Protein 6R29 (pdb70)

Solvent-accessible surface area: 60744 Å² total; per-residue (Å²): 146,23,40,46,21,1,81,120,61,17,41,47,36,50,65,83,5,16,56,159,14,42,17,27,10,9,177,59,142,102,61,91,80,12,52,82,135,109,12,90,22,95,10,62,113,39,99,78,156,79,82,8,120,52,14,14,59,64,5,116,80,5,0,30,150,65,16,0,1,10,0,46,60,0,84,55,88,103,11,25,79,28,0,12,56,92,3,18,64,201,72,96,87,40,79,74,53,63,19,97,42,19,10,51,33,0,13,10,0,41,3,1,4,45,20,1,40,106,65,14,108,75,61,68,4,18,4,1,8,8,3,9,0,2,0,4,0,0,6,1,0,0,20,26,0,0,102,78,38,9,53,19,0,1,0,0,2,18,35,18,1,0,2,0,0,0,10,15,20,8,54,10,74,51,50,64,0,0,10,27,10,22,19,18,39,79,120,97,53,55,106,7,5,17,19,20,32,18,6,36,31,26,107,23,70,27,129,10,115,111,31,152,53,83,2,74,2,18,5,12,9,7,2,15,16,46,10,1,8,3,0,2,0,14,0,15,0,0,0,50,0,21,106,90,67,1,0,57,48,20,101,54,108,99,2,0,0,0,0,0,3,6,1,19,7,10,4,2,16,0,23,3,4,4,8,11,10,5,4,3,18,81,3,99,4,4,54,5,0,3,2,0,5,0,0,6,9,10,29,6,16,20,6,7,39,37,114,30,5,42,14,14,105,20,1,0,11,11,0,65,24,12,15,0,0,0,0,0,0,8,2,38,34,7,42,14,0,10,49,0,0,80,9,0,0,40,0,0,26,54,50,39,20,9,0,0,0,0,0,14,1,4,5,63,71,5,29,22,26,76,22,34,18,15,18,27,26,6,140,19,13,60,30,0,110,111,56,142,20,6,46,100,26,12,16,81,38,0,57,68,140,64,25,17,52,117,148,99,11,57,72,54,24,157,87,36,61,39,86,3,63,130,22,10,60,82,9,132,140,110,161,116,96,85,55,119,44,14,127,52,1,72,74,72,30,137,86,68,103,108,48,78,4,38,14,94,122,66,38,0,46,79,0,0,56,6,1,31,54,44,66,189,73,27,40,12,3,85,134,5,89,73,43,0,78,87,4,105,84,4,1,100,130,7,127,0,40,8,8,0,0,7,0,0,0,0,0,0,2,0,19,90,28,42,29,0,0,0,0,0,16,6,0,20,3,0,14,38,30,18,4,4,3,10,5,21,4,67,168,88,32,110,108,16,27,1,4,67,75,2,16,61,52,114,117,52,69,109,29,63,10,67,3,6,10,4,16,3,0,36,0,15,31,0,1,0,0,0,0,2,0,0,1,28,11,4,63,109,2,3,1,0,2,11,1,27,18,2,7,27,6,6,21,0,5,5,0,1,2,4,2,6,0,2,0,21,2,7,40,53,29,67,5,10,0,0,0,1,0,2,12,1,2,43,12,64,1,2,2,27,1,2,0,20,1,7,8,4,15,22,10,58,1,8,6,4,0,28,0,0,20,3,0,28,0,6,8,0,0,2,0,0,4,48,14,10,74,15,69,23,35,19,7,1,0,0,3,10,13,9,64,4,11,146,56,168,67,2,41,4,77,36,137,45,0,29,140,25,111,20,72,15,1,27,14,6,71,78,16,87,97,45,112,28,62,57,85,104,0,47,32,0,0,0,0,10,4,30,2,14,29,51,0,24,64,47,7,75,179,77,114,48,83,47,0,0,0,0,7,0,0,18,4,5,46,44,15,135,192,81,0,17,74,4,7,97,114,7,93,63,26,161,68,43,29,3,0,6,8,8,0,19,22,7,1,6,29,24,30,5,8,42,54,0,43,130,57,12,71,142,35,0,109,58,19,132,100,11,20,10,71,42,1,3,0,6,6,2,10,30,66,91,20,22,54,47,11,14,87,86,5,16,66,82,0,10,83,132,91,60,54,113,60,26,20,42,44,0,84,58,31,17,44,49,38,66,67,83,6,16,56,158,14,41,18,27,10,10,175,54,141,221,148,110,86,46,42,52,18,76,146,235,3,38,88,112,65,3,159,36,127,130,128,69,31,88,4,100,71,16,16,59,69,6,112,84,8,0,27,146,66,18,0,1,9,1,46,64,0,85,56,74,91,11,26,128,32,0,34,112,93,4,42,70,203,90,101,92,39,80,70,63,62,15,92,39,16,12,53,44,0,15,11,0,39,3,1,3,42,18,0,38,106,63,16,107,76,63,70,4,18,4,2,8,9,4,8,0,4,0,4,0,0,7,2,0,0,9,26,0,0,110,76,33,10,53,20,0,1,0,1,2,16,37,20,1,0,3,0,0,0,9,21,19,8,54,11,74,52,48,66,0,1,8,26,10,33,24,13,45,65,106,96,58,53,109,8,5,18,18,20,33,18,6,36,29,24,104,22,69,27,123,11,137,94,34,156,62,72,3,76,2,20,6,13,7,8,2,14,17,46,12,0,8,2,0,1,0,14,0,12,0,0,0,51,0,24,107,87,67,4,0,56,53,21,100,53,108,96,2,0,0,0,0,0,3,5,1,18,6,9,3,2,16,0,23,2,3,3,8,12,9,5,5,3,17,82,4,99,5,4,53,5,0,4,2,0,4,0,0,7,9,11,28,6,17,19,7,7,36,37,112,30,5,42,13,14,104,19,2,0,12,11,0,63,24,14,16,0,0,0,0,0,0,8,3,37,36,7,37,15,0,11,64,0,0,73,10,0,0,42,0,0,26,54,50,40,22,9,0,0,0,1,0,14,1,3,5,66,71,4,30,24,25,76,24,33,19,16,18,27,26,6,141,17,12,58,29,0,109,111,55,134,19,6,41,98,21,11,12,79,41,0,58,70,128,65,26,26,48,110,148,101,12,69,60,48,36,141,97,47,69,38,109,5,63,110,24,10,73,97,6,119,155,98,86,139,90,93,73,115,45,13,126,53,2,73,74,73,29,134,90,55,133,88,66,74,6,34,15,92,122,66,41,0,48,78,0,0,54,7,1,54,54,41,65,190,74,28,40,13,2,87,132,5,92,73,44,0,86,87,4,103,81,4,2,80,129,7,126,0,40,7,8,0,0,6,1,0,0,0,0,0,2,0,20,90,26,41,29,0,0,0,0,0,16,5,0,21,4,0,14,40,33,20,4,4,4,11,5,21,4,66,168,87,32,112,111,15,31,1,2,72,74,1,7,60,51,116,116,52,68,110,28,62,9,69,12,8,9,4,16,2,2,35,1,15,31,0,1,0,0,0,0,2,0,0,0,28,11,5,64,108,2,2,1,0,2,10,2,27,15,2,6,28,6,6,23,0,5,5,0,1,2,4,1,6,1,3,1,22,3,7,40,55,28,66,4,10,0,0,0,0,0,2,11,1,2,45,12,67,1,2,3,24,1,1,1,20,1,9,8,4,16,23,10,58,1,9,6,5,0,27,0,0,20,3,0,26,0,6,6,0,0,2,1,0,4,47,14,9,71,13,63,27,30,18,6,1,0,0,3,10,12,8,64,6,11,144,55,167,66,2,41,4,78,27,140,32,0,29,143,26,131,22,73,14,2,13,18,5,84,77,17,84,75,39,185,28,62,58,87,105,0,61,33,0,0,0,0,10,3,31,2,15,28,50,0,25,61,45,6,70,178,77,124,48,90,48,0,0,0,0,7,0,0,17,3,5,46,41,14,132,173,73,0,18,84,3,9,96,112,8,91,78,31,93,68,44,29,3,0,6,8,8,0,18,21,8,1,5,29,25,30,6,8,41,59,0,41,78,60,10,69,142,36,0,110,58,18,132,91,12,20,10,70,42,1,3,0,6,6,3,11,31,69,76,23,24,54,48,10,14,85,89,5,18,66,81,0,10,72

CATH classification: 1.10.287.1150 (+3 more: 3.40.50.970, 3.40.50.12470, 3.40.50.11610)

Sequence (1702 aa):
DKNARVIELIAAYRNRGHLMADIDPLRLDLTLWDLDREFKVDGFAGVQRKKLRDILSVLRDAYCRHVGVEYTHILEPEQQRWIQERRVETKHDKPTVAEQQKYILSKLNAAEAFETFLQTKYVGQKRFSLEGAETVIPMMDAVIDQCAEHGLDEVVIAMPHRGRLNVLANIVGKPYSQIFSEFEGNLNPSQAHGSGDVKYHLGATGTYIQMFGDNDIEVSLTANPSHLEAVDPVLEGLLVRAKQDLLDTGEEGSDNRFSVVPLMLHGDAAFAGQGVVAETLNLALLRGYRTGGTIHIVVNNQIGFTTAPTTDSRSSEYCTDVAKMIGAPIFHVNGDDPEACAWVARLAVDFRQAFKKDVVVIDMLCYRRRRGHNEGDDPSMTQPYMYDVIDTKRGSRKAYTEALIGRGDISMKEAEDALRDYQGQLERVFNEVRELEKHEIEPSESVEADQQIPSKLATAVDKAMLQRIGDAHLALPEGFTVHPRVRPVLEKRREMAYEGRIDWAFAELLALGSLIAEGKLVRLSGQDTQRGTFTQRHAVIVDRKTGEEFTPLQQLLATNPDGTPTGGKFLVYNSALSSEFAAVGFEYGYSSVGNPDAMVLWEAQFGDFVNGAQSIIDEFISSGEAKWGQLSDVVLLLPHGHEGQGPDHTSGRIERFLQLWAEGSSMTIAMPSTPANYFHLLRRHGKDGIQRPLIVFTPKSMLRNKAAVSDIRDFTESKFRSVLEEPMYTDGEGDRNKVTRLLLTSGKIYYELAARKAKENREDVAIVRIEQLAPLPRRRLAETLDRYPNVKEKFWVQEEPANQGAWPSFGLTLPEILPDHFTGLKRISRRAMSAPSSGSSSKVHAVEQQEILDTAFGGDSIEDKNARVIELIAAYRNRGHLMADIDPLRLDLDVNSHGLTLWDLDREFKVDVQRKKLRDILSVLRDAYCRHVGVEYTHILEPEQQRWIQERVETKHDKPTVAEQKYILSKLNAAEAFETFLQTKYVGQKRFSLEGAETTVIPMMDAVIDQCAEHGLDEVVIAMPHRGRLNVLANIVGKPYSQIFSEFEGNLNPSQAHGSGDVKYHLGATTGTYIQMFGDNDIEVSSLTANPSHLEAVDPVLEGLVRAKQDLLDTGEEGSDNRFSVVPLMLHGDAAFAGQGVVAETLNLALLRGYRTGGTIHIVVNNQIGFTTAPTTDSRSSEYCTDVAKMIGAPIFHVNGDDPEACAWVARLAVDFRQAFKKDVVVIDMLCYRRRGHNEGDDPSMTQPYMYDVIDTKRGSRKAYTEALIGRGDISMKEAEDALRDYQGQLERVFNEVRELEKHEIEPSESVEADQQIPSKLATAVDKAMLQRIGDAHLALPEGFTVHPRVRPVLEKRREMAYEGRIDWAFAELLALGSLIAEGKLLVRLSGQDTQRGTFTQRHAVIVDRKTGEEFTPLQLLATNPDGTPTGGKFLVYNSALSSEFAAVGFEYGYSSVGNPDAMVLWEAQFGDFVNGAQSIIDEFISSGEAKWGQLSDVVLLLPHGHEGQGPDHTSGRIERFLQLWAEGSSMTIAMPSTPANYFHLLRRHGKDGIQRPLIVFTPKSMLRNKAAVSDIRDFTESKFRSVLEEPMYTDGEGDRNKVTRLLLTSGKIYYELAARKAKENREDVAIVRIEQLAPLPRRRLAETLDRYPNVKEKFWVQEEPANQGAWPSFGLTLPEILPDHFTGLKRISRRAMSAPSSGSSSKVHAVVEQQEILDTAFG

B-factor: mean 33.06, std 13.38, range [15.38, 118.83]

Organism: Mycolicibacterium smegmatis (strain ATCC 700084 / mc(2)155) (NCBI:txid246196)

Foldseek 3Di:
DVLVVVVVVLVCLQAPLLVQAPAAPLPPDPDPVQQQPWYWDQDLVGIDTHGNVLSVVLSCQLDHYFKHWHFPLFPDPVLSSLSCNQRSDDHDDDDLVRLVVLLLQLLLLVLVVVLCCVVPVPDWQQHQFFQSLVRLLVVLLQLLLQVVVFAEEEEEEARHCQVVCVVRPFNDDLLVVLCLSVVFDDCVCQAFQADHPSQFKHKDKAQHPPDGGIYIYIYHGFDNPFPLLVLLLLLLLVLLCVVVLEPLNRPYPQLRYAYEYEHELLRLAADPVNLVSLVQCPPSQGHSLEYEYEYSYQQDDQLDGVVVRHDDPGSCPSNCVNSAMEMRGHSLDSVRSSSVSSVQSVSSRVRSYYYYYYNHTHRQDHSTSVDHRCVRVVPSNVSSVPDDGSSVVSVVVCCVVVSDPPVRSVVSSVVSSVVSVVSSVVSVPDDGDDDDRHDFCQVVDDFDPPDDLFDDLVLLLLLLVLLVPDDPPFAFDVVCVVLSVVSNVCSNFFQAFQQSLVLSLVLVVLLQQAEEEEEEAVFCCALLSRHVCWTARPPPRDIDGSSQVSQADPVGHGNNYGYHYYHDDPAQQSQVSSQQSNCLSPVLHATEYEYSALLCNVSNVCCVQTPQLPVCSHHVRFGLYEYEHAADQQFQALSRHHNQQVVVVVSDDSLQEWEFEAAASLLVSQVSSSSNPRSGGHYYYYHYYRVSSPPSVRITGSCSRRPHHHDQKDWDCCVVPNVQDLQLAAEEEEEEYDVVVVLVVLCVVVVPSNYIYMYRGTLPPGPLVSVVVVQVSRVNHNAYEYADAWACSTDSNVPCVPVVCVSPVVRCDRYYYQYAHHDPGRDDNGSVVSVVSSVSSSVVSVD/DDLLVLQLVLLQVVLVCLLAPLLVQAPAAPLCPDPPDCNSPDDPVQQQPWHDDPVDTHGNVLSVVLSCQLDHYFKHWHFPLFPDVVLSVLSCVVRSDDDDDDDLVVLVVLLLQLLLLVLVVVLCCVVPVPDWQQHQFFQSLVRLLVVLLQLLLQVVVFAEEEEEEARHCQVVCVVRPFNDDLLVVLCLSVVFDDCVQQAFPADHPSQFKHKDKAQHPVDHGIYIYIYHGFDNPFPLLLLLLLLLLVLLCVVVLEPLNRPHPQLRYAYEYEHELLRLAADPVNLVSLVQCPPSQGHSLEYEYEYSYQQDDQLDGVVVRHDDPGSCPSNCVNSAMEMRGHSLDSVRSSVVSSVQSVSSRVRSYYYYYYNHTHRQDHSTSVDHRCVRVVPSNVSSVVDDTSSVVSVVVCCVVVSDPPVRSVVSSVVSSVVSVVSSVVSVPDDGDDDDRHDFCQPVADFDPDDFLFDDLVLLLLLLVLLVPDDPPFAFDVVCVVLSVVSNVCSNFFQAFQQSLVLSLVLVCLLQQAEEAEEEAVFCCALLSRHVCWTARPPPRDIDGSSQVSQADPVGHGNNYGYHYYHDDPAQQSVVSSQQSNCLSPVLHHTEYEYSALLPNVSNVCCVQTPQLPVCSHHVRFALYEYEHAADQQFQALSRHHNQQVVVVVSDDSLQEWEFEAAASLLVSQVSSSSNPRSGRHYYYYHYYRVSSVPSVRIGGSCSRRPHHRDQKDWPCCVVPNVQDLQLAAEEEEEEYDVVVVLVVLCVVVVPSNYIYMYRGTLPPGPLVSVVVVQVSRVNHNAYEYADAWACSTDSNVPCVPVVCVSPVVRCDRYYYQYQHHDPGRDDNGSVVSVVSSVSSSVVSVD

Radius of gyration: 34.38 Å; Cα contacts (8 Å, |Δi|>4): 3749; chains: 2; bounding box: 89×108×80 Å

Secondary structure (DSSP, 8-state):
-HHHHHHHHHHHHHHHGGGG----TT-----GGGGGSEEEEEEBTEEEEEEHHHHHHHHHHHHSSSEEEE-TT-S-HHHHHHHHHHHSSPPPPPPHHHHHHHHHHHHHHHHHHHHHHHH-TTS-----TT-TTHHHHHHHHHHHHHHTT-SEEEEE--STTHHHHIIIII---HHHHHHHHHT---TTTT-SS---GGG--EEEEEE-SSSS-EEEEEE----SSTTTHHHHHHHHHHHHHHHHT-STTSSS----EEEEEEEEHHHHHH-HHHHHHHTTTT-TTT--S--EEEEEE-S-BTTB-HHHH-SSSSTTGGGGGGT--EEEEETT-HHHHHHHHHHHHHHHHHH-S-EEEEEE---SS-SSTT--GGGT-HHHHHHHTTPPPHHHHHHHHHHHHTSS-HHHHHHHHHHHHHHHHHHHHHHHTSPP---------GGGS-PPTT------HHHHHHHHHHTT-PPTT----TTTHHHHHHHHHHHHH--B-HHHHHHHHHHHHHHTT-EEEEEETTTTT-TTS---SSEE-TTT--EE-GGGGGGB-TTS-B-S-EEEEEEPPS-SHHHHHHHHHHHHH-TTSEEEEE-SSGGGGGGGHHHIIIIITTHHHHH------EEEEE---SSS-TTSS---HHHHHHH--TT--EEE---SHHHHHHHHHHHHHS-----EEEEE-SGGGG-TTS-B-HHHHHS----SEE--HHHHTSS--GGG--EEEEE-STHHHHHHHHHHHHT-TTEEEEEESEEES--HHHHHHHHTT-TT--EEEEEEEEETTSTTHHHHHHHHHHH-HHHHTT-EEEEEPP-SSSS-S-HHHHHHHHHHHHHHHT-/--HHHHHHHHHHHHHHHHHHHGGGG----TT--------TT--GGGTT-EEEE--EEEEHHHHHHHHHHHHSSSEEEE-TT-S-HHHHHHHHHHHSSPPPPPPHHHHHHHHHHHHHHHHHHHHHHHH-TTS-----TT-TTHHHHHHHHHHHHHHTT-SEEEEE--STTHHHHIIIII---HHHHHHHHHT---TTTT-SS---GGG--EEEEEE-SSSS-EEEEEE----SSTTTHHHHHHHHHHHHHHHHTBSTTSSB----EEEEEEEEHHHHHH-HHHHHHHTTTT-TTT--S-PEEEEEE-S-BTTB-HHHH-SSSSTTGGGGGGT--EEEEETT-HHHHHHHHHHHHHHHHHH-S-EEEEEE---SS-SSTT--GGGT-HHHHHHHTTPPPHHHHHHHHHHHHTS--HHHHHHHHHHHHHHHHHHHHHHHTSPPPPP------GGGS---S-------HHHHHHHHHHTT-PPTT----TTTHHHHHHHHHHHHH--B-HHHHHHHHHHHHHHTT-EEEEEETTTTT-TTS---SSEE-TTT--EE-GGGGGGB-TTS-B-S-EEEEEEPPS-SHHHHHHHHHHHHH-TTSEEEEE-SSGGGGGGGHHHIIIIITTHHHHH------EEEEE---SSS-TTSS---HHHHHHH--TT--EEE---SHHHHHHHHHHHHHS-----EEEEE-SGGGG-TTS-B-HHHHHS----SEE--HHHHTSS--GGG--EEEEE-STHHHHHHHHHHHTT-TTEEEEEESEEES--HHHHHHHHTT-TT--EEEEEEEEETTSTTHHHHHHHHHHHSHHHHTT-EEEEEPP-SSSS-S-HHHHHHHHHHHHHHHT-

Structure (mmCIF, N/CA/C/O backbone):
data_6R29
#
_entry.id   6R29
#
_cell.length_a   86.470
_cell.length_b   108.170
_cell.length_c   120.540
_cell.angle_alpha   90.00
_cell.angle_beta   103.78
_cell.angle_gamma   90.00
#
_symmetry.space_group_name_H-M   'P 1 21 1'
#
loop_
_entity.id
_entity.type
_entity.pdbx_description
1 polymer 'Multifunctional 2-oxoglutarate metabolism enzyme'
2 non-polymer '(4~{S})-4-[(2~{R})-3-[(4-azanyl-2-methyl-pyrimidin-5-yl)methyl]-4-methyl-5-[2-[oxidanyl(phosphonooxy)phosphoryl]oxyethyl]-2~{H}-1,3-thiazol-2-yl]-4-oxidanyl-4-phosphono-butanoic acid'
3 non-polymer 'MAGNESIUM ION'
4 non-polymer (4S)-2-METHYL-2,4-PENTANEDIOL
5 water water
#
loop_
_atom_site.group_PDB
_atom_site.id
_atom_site.type_symbol
_atom_site.label_atom_id
_atom_site.label_alt_id
_atom_site.label_comp_id
_atom_site.label_asym_id
_atom_site.label_entity_id
_atom_site.label_seq_id
_atom_site.pdbx_PDB_ins_code
_atom_site.Cartn_x
_atom_site.Cartn_y
_atom_site.Cartn_z
_atom_site.occupancy
_atom_site.B_iso_or_equiv
_atom_site.auth_seq_id
_atom_site.auth_comp_id
_atom_site.auth_asym_id
_atom_site.auth_atom_id
_atom_site.pdbx_PDB_model_num
ATOM 1 N N . ASP A 1 6 ? 49.849 -29.067 19.267 1.00 75.94 365 ASP A N 1
ATOM 2 C CA . ASP A 1 6 ? 51.152 -29.268 19.895 1.00 75.71 365 ASP A CA 1
ATOM 3 C C . ASP A 1 6 ? 52.006 -27.989 19.714 1.00 78.45 365 ASP A C 1
ATOM 4 O O . ASP A 1 6 ? 51.744 -26.998 20.405 1.00 78.63 365 ASP A O 1
ATOM 9 N N . LYS A 1 7 ? 52.998 -27.995 18.799 1.00 72.36 366 LYS A N 1
ATOM 10 C CA . LYS A 1 7 ? 53.814 -26.821 18.517 1.00 70.49 366 LYS A CA 1
ATOM 11 C C . LYS A 1 7 ? 52.998 -25.849 17.662 1.00 70.78 366 LYS A C 1
ATOM 12 O O . LYS A 1 7 ? 53.202 -24.635 17.770 1.00 69.38 366 LYS A O 1
ATOM 14 N N . ASN A 1 8 ? 52.026 -26.380 16.864 1.00 64.76 367 ASN A N 1
ATOM 15 C CA . ASN A 1 8 ? 51.133 -25.578 16.021 1.00 63.51 367 ASN A CA 1
ATOM 16 C C . ASN A 1 8 ? 50.147 -24.802 16.888 1.00 64.74 367 ASN A C 1
ATOM 17 O O . ASN A 1 8 ? 49.654 -23.749 16.464 1.00 64.88 367 ASN A O 1
ATOM 22 N N . ALA A 1 9 ? 49.860 -25.325 18.102 1.00 57.80 368 ALA A N 1
ATOM 23 C CA . ALA A 1 9 ? 48.967 -24.676 19.068 1.00 55.40 368 ALA A CA 1
ATOM 24 C C . ALA A 1 9 ? 49.632 -23.413 19.596 1.00 53.24 368 ALA A C 1
ATOM 25 O O . ALA A 1 9 ? 48.965 -22.398 19.734 1.00 52.77 368 ALA A O 1
ATOM 27 N N . ARG A 1 10 ? 50.960 -23.469 19.854 1.00 46.24 369 ARG A N 1
ATOM 28 C CA . ARG A 1 10 ? 51.732 -22.309 20.282 1.00 45.73 369 ARG A CA 1
ATOM 29 C C . ARG A 1 10 ? 51.736 -21.254 19.160 1.00 47.51 369 ARG A C 1
ATOM 30 O O . ARG A 1 10 ? 51.576 -20.076 19.457 1.00 45.67 369 ARG A O 1
ATOM 32 N N . VAL A 1 11 ? 51.821 -21.690 17.869 1.00 41.94 370 VAL A N 1
ATOM 33 C CA . VAL A 1 11 ? 51.865 -20.784 16.696 1.00 38.76 370 VAL A CA 1
ATOM 34 C C . VAL A 1 11 ? 50.550 -20.010 16.466 1.00 40.64 370 VAL A C 1
ATOM 35 O O . VAL A 1 11 ? 50.616 -18.806 16.243 1.00 36.91 370 VAL A O 1
ATOM 39 N N . ILE A 1 12 ? 49.379 -20.672 16.453 1.00 38.24 371 ILE A N 1
ATOM 40 C CA . ILE A 1 12 ? 48.104 -19.986 16.210 1.00 39.64 371 ILE A CA 1
ATOM 41 C C . ILE A 1 12 ? 47.850 -18.946 17.333 1.00 41.97 371 ILE A C 1
ATOM 42 O O . ILE A 1 12 ? 47.423 -17.824 17.033 1.00 39.64 371 ILE A O 1
ATOM 47 N N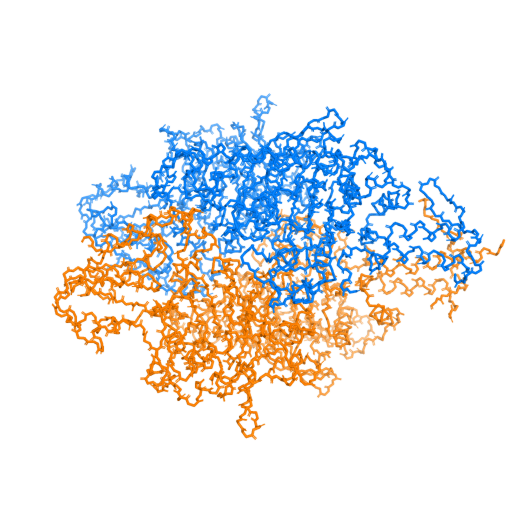 . GLU A 1 13 ? 48.174 -19.288 18.593 1.00 40.05 372 GLU A N 1
ATOM 48 C CA . GLU A 1 13 ? 47.972 -18.328 19.686 1.00 40.14 372 GLU A CA 1
ATOM 49 C C . GLU A 1 13 ? 49.041 -17.210 19.628 1.00 39.85 372 GLU A C 1
ATOM 50 O O . GLU A 1 13 ? 48.722 -16.070 19.978 1.00 37.87 372 GLU A O 1
ATOM 56 N N . LEU A 1 14 ? 50.255 -17.506 19.108 1.00 35.14 373 LEU A N 1
ATOM 57 C CA . LEU A 1 14 ? 51.309 -16.499 18.931 1.00 35.30 373 LEU A CA 1
ATOM 58 C C . LEU A 1 14 ? 50.894 -15.496 17.838 1.00 33.02 373 LEU A C 1
ATOM 59 O O . LEU A 1 14 ? 51.048 -14.285 18.041 1.00 30.57 373 LEU A O 1
ATOM 64 N N . ILE A 1 15 ? 50.312 -15.986 16.716 1.00 26.89 374 ILE A N 1
ATOM 65 C CA . ILE A 1 15 ? 49.807 -15.079 15.645 1.00 25.18 374 ILE A CA 1
ATOM 66 C C . ILE A 1 15 ? 48.734 -14.153 16.225 1.00 27.94 374 ILE A C 1
ATOM 67 O O . ILE A 1 15 ? 48.768 -12.938 15.996 1.00 26.52 374 ILE A O 1
ATOM 72 N N . ALA A 1 16 ? 47.786 -14.724 17.002 1.00 28.47 375 ALA A N 1
ATOM 73 C CA . ALA A 1 16 ? 46.722 -13.927 17.626 1.00 29.51 375 ALA A CA 1
ATOM 74 C C . ALA A 1 16 ? 47.302 -12.903 18.599 1.00 30.40 375 ALA A C 1
ATOM 75 O O . ALA A 1 16 ? 46.829 -11.769 18.603 1.00 28.87 375 ALA A O 1
ATOM 77 N N . ALA A 1 17 ? 48.369 -13.260 19.348 1.00 29.23 376 ALA A N 1
ATOM 78 C CA . ALA A 1 17 ? 48.996 -12.336 20.310 1.00 29.03 376 ALA A CA 1
ATOM 79 C C . ALA A 1 17 ? 49.591 -11.109 19.610 1.00 31.25 376 ALA A C 1
ATOM 80 O O . ALA A 1 17 ? 49.417 -9.985 20.082 1.00 29.13 376 ALA A O 1
ATOM 82 N N . TYR A 1 18 ? 50.281 -11.322 18.483 1.00 26.53 377 TYR A N 1
ATOM 83 C CA . TYR A 1 18 ? 50.824 -10.179 17.733 1.00 25.93 377 TYR A CA 1
ATOM 84 C C . TYR A 1 18 ? 49.724 -9.333 17.139 1.00 27.26 377 TYR A C 1
ATOM 85 O O . TYR A 1 18 ? 49.782 -8.101 17.210 1.00 25.07 377 TYR A O 1
ATOM 94 N N . ARG A 1 19 ? 48.695 -9.967 16.578 1.00 23.39 378 ARG A N 1
ATOM 95 C CA . ARG A 1 19 ? 47.603 -9.189 15.966 1.00 23.66 378 ARG A CA 1
ATOM 96 C C . ARG A 1 19 ? 46.821 -8.342 16.996 1.00 27.14 378 ARG A C 1
ATOM 97 O O . ARG A 1 19 ? 46.493 -7.183 16.735 1.00 26.59 378 ARG A O 1
ATOM 105 N N . ASN A 1 20 ? 46.555 -8.924 18.178 1.00 24.39 379 ASN A N 1
ATOM 106 C CA . ASN A 1 20 ? 45.772 -8.289 19.237 1.00 23.98 379 ASN A CA 1
ATOM 107 C C . ASN A 1 20 ? 46.586 -7.304 20.079 1.00 27.72 379 ASN A C 1
ATOM 108 O O . ASN A 1 20 ? 46.031 -6.290 20.532 1.00 28.19 379 ASN A O 1
ATOM 113 N N . ARG A 1 21 ? 47.854 -7.644 20.387 1.00 24.50 380 ARG A N 1
ATOM 114 C CA . ARG A 1 21 ? 48.631 -6.847 21.349 1.00 25.18 380 ARG A CA 1
ATOM 115 C C . ARG A 1 21 ? 50.016 -6.418 20.886 1.00 26.64 380 ARG A C 1
ATOM 116 O O . ARG A 1 21 ? 50.727 -5.780 21.669 1.00 24.88 380 ARG A O 1
ATOM 124 N N . GLY A 1 22 ? 50.392 -6.723 19.645 1.00 23.65 381 GLY A N 1
ATOM 125 C CA . GLY A 1 22 ? 51.692 -6.310 19.131 1.00 23.84 381 GLY A CA 1
ATOM 126 C C . GLY A 1 22 ? 51.891 -4.798 19.216 1.00 24.03 381 GLY A C 1
ATOM 127 O O . GLY A 1 22 ? 53.005 -4.330 19.489 1.00 24.17 381 GLY A O 1
ATOM 128 N N . HIS A 1 23 ? 50.796 -4.024 19.051 1.00 21.45 382 HIS A N 1
ATOM 129 C CA . HIS A 1 23 ? 50.876 -2.554 19.087 1.00 21.27 382 HIS A CA 1
ATOM 130 C C . HIS A 1 23 ? 51.432 -2.037 20.414 1.00 25.67 382 HIS A C 1
ATOM 131 O O . HIS A 1 23 ? 52.059 -0.972 20.436 1.00 25.59 382 HIS A O 1
ATOM 138 N N . LEU A 1 24 ? 51.254 -2.792 21.511 1.00 24.96 383 LEU A N 1
ATOM 139 C CA . LEU A 1 24 ? 51.762 -2.374 22.836 1.00 25.67 383 LEU A CA 1
ATOM 140 C C . LEU A 1 24 ? 53.300 -2.401 22.906 1.00 29.03 383 LEU A C 1
ATOM 141 O O . LEU A 1 24 ? 53.890 -1.764 23.788 1.00 28.79 383 LEU A O 1
ATOM 146 N N . MET A 1 25 ? 53.947 -3.131 21.986 1.00 27.54 384 MET A N 1
ATOM 147 C CA . MET A 1 25 ? 55.405 -3.235 21.946 1.00 30.05 384 MET A CA 1
ATOM 148 C C . MET A 1 25 ? 55.991 -2.550 20.710 1.00 30.75 384 MET A C 1
ATOM 149 O O . MET A 1 25 ? 57.200 -2.584 20.534 1.00 31.96 384 MET A O 1
ATOM 154 N N . ALA A 1 26 ? 55.153 -1.933 19.844 1.00 25.26 385 ALA A N 1
ATOM 155 C CA . ALA A 1 26 ? 55.669 -1.334 18.606 1.00 24.35 385 ALA A CA 1
ATOM 156 C C . ALA A 1 26 ? 56.561 -0.119 18.907 1.00 26.79 385 ALA A C 1
ATOM 157 O O . ALA A 1 26 ? 56.314 0.597 19.874 1.00 25.03 385 ALA A O 1
ATOM 159 N N . ASP A 1 27 ? 57.568 0.109 18.051 1.00 23.81 386 ASP A N 1
ATOM 160 C CA . ASP A 1 27 ? 58.515 1.216 18.151 1.00 24.73 386 ASP A CA 1
ATOM 161 C C . ASP A 1 27 ? 57.891 2.482 17.543 1.00 25.87 386 ASP A C 1
ATOM 162 O O . ASP A 1 27 ? 58.344 2.967 16.512 1.00 25.28 386 ASP A O 1
ATOM 167 N N . ILE A 1 28 ? 56.807 2.967 18.149 1.00 23.92 387 ILE A N 1
ATOM 168 C CA . ILE A 1 28 ? 56.057 4.108 17.623 1.00 23.54 387 ILE A CA 1
ATOM 169 C C . ILE A 1 28 ? 56.484 5.463 18.195 1.00 26.44 387 ILE A C 1
ATOM 170 O O . ILE A 1 28 ? 56.143 6.486 17.597 1.00 25.00 387 ILE A O 1
ATOM 175 N N . ASP A 1 29 ? 57.220 5.486 19.324 1.00 25.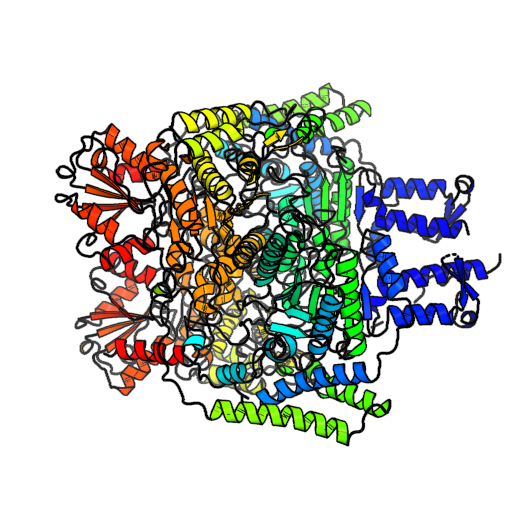16 388 ASP A N 1
ATOM 176 C CA . ASP A 1 29 ? 57.578 6.756 19.971 1.00 25.20 388 ASP A CA 1
ATOM 177 C C . ASP A 1 29 ? 58.952 7.245 19.515 1.00 28.82 388 ASP A C 1
ATOM 178 O O . ASP A 1 29 ? 59.972 6.615 19.850 1.00 29.02 388 ASP A O 1
ATOM 183 N N . PRO A 1 30 ? 59.006 8.395 18.814 1.00 25.05 389 PRO A N 1
ATOM 184 C CA . PRO A 1 30 ? 60.310 8.900 18.334 1.00 25.95 389 PRO A CA 1
ATOM 185 C C . PRO A 1 30 ? 61.231 9.356 19.454 1.00 30.26 389 PRO A C 1
ATOM 186 O O . PRO A 1 30 ? 62.437 9.401 19.237 1.00 30.50 389 PRO A O 1
ATOM 190 N N . LEU A 1 31 ? 60.683 9.649 20.640 1.00 28.39 390 LEU A N 1
ATOM 191 C CA . LEU A 1 31 ? 61.490 10.076 21.797 1.00 31.15 390 LEU A CA 1
ATOM 192 C C . LEU A 1 31 ? 62.045 8.906 22.624 1.00 38.99 390 LEU A C 1
ATOM 193 O O . LEU A 1 31 ? 62.997 9.109 23.376 1.00 36.81 390 LEU A O 1
ATOM 198 N N . ARG A 1 32 ? 61.406 7.715 22.543 1.00 39.42 391 ARG A N 1
ATOM 199 C CA . ARG A 1 32 ? 61.735 6.504 23.322 1.00 41.92 391 ARG A CA 1
ATOM 200 C C . ARG A 1 32 ? 61.847 6.846 24.840 1.00 52.72 391 ARG A C 1
ATOM 201 O O . ARG A 1 32 ? 62.788 6.405 25.511 1.00 53.64 391 ARG A O 1
ATOM 209 N N . LEU A 1 33 ? 60.898 7.663 25.368 1.00 52.55 392 LEU A N 1
ATOM 210 C CA . LEU A 1 33 ? 60.922 8.098 26.777 1.00 53.86 392 LEU A CA 1
ATOM 211 C C . LEU A 1 33 ? 60.532 6.982 27.758 1.00 61.36 392 LEU A C 1
ATOM 212 O O . LEU A 1 33 ? 60.901 7.061 28.936 1.00 61.85 392 LEU A O 1
ATOM 217 N N . ASP A 1 34 ? 59.774 5.969 27.286 1.00 58.94 393 ASP A N 1
ATOM 218 C CA . ASP A 1 34 ? 59.328 4.833 28.098 1.00 90.65 393 ASP A CA 1
ATOM 219 C C . ASP A 1 34 ? 59.873 3.520 27.544 1.00 118.83 393 ASP A C 1
ATOM 220 O O . ASP A 1 34 ? 61.041 3.443 27.173 1.00 82.68 393 ASP A O 1
ATOM 222 N N . LEU A 1 51 ? 56.821 -22.725 20.413 1.00 79.39 410 LEU A N 1
ATOM 223 C CA . LEU A 1 51 ? 57.023 -22.869 21.855 1.00 79.27 410 LEU A CA 1
ATOM 224 C C . LEU A 1 51 ? 58.509 -22.871 22.221 1.00 82.93 410 LEU A C 1
ATOM 225 O O . LEU A 1 51 ? 58.866 -22.329 23.269 1.00 83.00 410 LEU A O 1
ATOM 227 N N . THR A 1 52 ? 59.368 -23.473 21.369 1.00 78.68 411 THR A N 1
ATOM 228 C CA . THR A 1 52 ? 60.819 -23.547 21.581 1.00 78.36 411 THR A CA 1
ATOM 229 C C . THR A 1 52 ? 61.588 -23.013 20.358 1.00 81.48 411 THR A C 1
ATOM 230 O O . THR A 1 52 ? 61.017 -22.894 19.275 1.00 80.75 411 THR A O 1
ATOM 232 N N . LEU A 1 53 ? 62.894 -22.718 20.538 1.00 77.96 412 LEU A N 1
ATOM 233 C CA . LEU A 1 53 ? 63.801 -22.188 19.512 1.00 77.74 412 LEU A CA 1
ATOM 234 C C . LEU A 1 53 ? 64.135 -23.206 18.399 1.00 80.87 412 LEU A C 1
ATOM 235 O O . LEU A 1 53 ? 64.698 -22.814 17.371 1.00 80.73 412 LEU A O 1
ATOM 237 N N . TRP A 1 54 ? 63.811 -24.501 18.608 1.00 76.27 413 TRP A N 1
ATOM 238 C CA . TRP A 1 54 ? 64.053 -25.576 17.636 1.00 75.15 413 TRP A CA 1
ATOM 239 C C . TRP A 1 54 ? 62.944 -25.637 16.561 1.00 76.07 413 TRP A C 1
ATOM 240 O O . TRP A 1 54 ? 63.126 -26.272 15.519 1.00 75.95 413 TRP A O 1
ATOM 242 N N . ASP A 1 55 ? 61.807 -24.970 16.819 1.00 69.80 414 ASP A N 1
ATOM 243 C CA . ASP A 1 55 ? 60.639 -24.951 15.938 1.00 67.87 414 ASP A CA 1
ATOM 244 C C . ASP A 1 55 ? 60.717 -23.877 14.837 1.00 66.49 414 ASP A C 1
ATOM 245 O O . ASP A 1 55 ? 59.824 -23.836 13.989 1.00 65.30 414 ASP A O 1
ATOM 250 N N . LEU A 1 56 ? 61.786 -23.046 14.818 1.00 59.50 415 LEU A N 1
ATOM 251 C CA . LEU A 1 56 ? 61.951 -21.947 13.858 1.00 57.70 415 LEU A CA 1
ATOM 252 C C . LEU A 1 56 ? 62.000 -22.403 12.397 1.00 57.68 415 LEU A C 1
ATOM 253 O O . LEU A 1 56 ? 61.558 -21.653 11.525 1.00 56.17 415 LEU A O 1
ATOM 258 N N . ASP A 1 57 ? 62.520 -23.613 12.121 1.00 51.65 416 ASP A N 1
ATOM 259 C CA . ASP A 1 57 ? 62.586 -24.114 10.750 1.00 50.46 416 ASP A CA 1
ATOM 260 C C . ASP A 1 57 ? 61.455 -25.117 10.462 1.00 49.45 416 ASP A C 1
ATOM 261 O O . ASP A 1 57 ? 61.341 -25.593 9.332 1.00 48.83 416 ASP A O 1
ATOM 266 N N . ARG A 1 58 ? 60.601 -25.398 11.466 1.00 42.77 417 ARG A N 1
ATOM 267 C CA . ARG A 1 58 ? 59.435 -26.264 11.284 1.00 42.08 417 ARG A CA 1
ATOM 268 C C . ARG A 1 58 ? 58.349 -25.509 10.511 1.00 43.55 417 ARG A C 1
ATOM 269 O O . ARG A 1 58 ? 58.160 -24.306 10.727 1.00 40.70 417 ARG A O 1
ATOM 277 N N . GLU A 1 59 ? 57.622 -26.222 9.641 1.00 40.17 418 GLU A N 1
ATOM 278 C CA . GLU A 1 59 ? 56.527 -25.632 8.869 1.00 38.86 418 GLU A CA 1
ATOM 279 C C . GLU A 1 59 ? 55.214 -25.816 9.597 1.00 39.93 418 GLU A C 1
ATOM 280 O O . GLU A 1 59 ? 54.949 -26.896 10.130 1.00 40.38 418 GLU A O 1
ATOM 286 N N . PHE A 1 60 ? 54.374 -24.778 9.583 1.00 34.65 419 PHE A N 1
ATOM 287 C CA . PHE A 1 60 ? 53.055 -24.793 10.212 1.00 33.87 419 PHE A CA 1
ATOM 288 C C . PHE A 1 60 ? 51.987 -24.322 9.229 1.00 36.83 419 PHE A C 1
ATOM 289 O O . PHE A 1 60 ? 52.277 -23.473 8.382 1.00 34.07 419 PHE A O 1
ATOM 297 N N . LYS A 1 61 ? 50.733 -24.803 9.397 1.00 35.94 420 LYS A N 1
ATOM 298 C CA . LYS A 1 61 ? 49.603 -24.363 8.575 1.00 36.86 420 LYS A CA 1
ATOM 299 C C . LYS A 1 61 ? 49.069 -23.043 9.081 1.00 39.56 420 LYS A C 1
ATOM 300 O O . LYS A 1 61 ? 48.800 -22.921 10.278 1.00 40.07 420 LYS A O 1
ATOM 306 N N . VAL A 1 62 ? 48.912 -22.059 8.181 1.00 35.14 421 VAL A N 1
ATOM 307 C CA . VAL A 1 62 ? 48.346 -20.741 8.472 1.00 35.66 421 VAL A CA 1
ATOM 308 C C . VAL A 1 62 ? 47.312 -20.391 7.406 1.00 40.60 421 VAL A C 1
ATOM 309 O O . VAL A 1 62 ? 47.391 -20.878 6.278 1.00 39.52 421 VAL A O 1
ATOM 313 N N . ASP A 1 63 ? 46.413 -19.462 7.727 1.00 38.81 422 ASP A N 1
ATOM 314 C CA . ASP A 1 63 ? 45.410 -19.006 6.774 1.00 38.95 422 ASP A CA 1
ATOM 315 C C . ASP A 1 63 ? 45.992 -17.825 6.000 1.00 43.37 422 ASP A C 1
ATOM 316 O O . ASP A 1 63 ? 45.947 -16.681 6.460 1.00 46.23 422 ASP A O 1
ATOM 321 N N . GLY A 1 64 ? 46.564 -18.126 4.837 1.00 36.59 423 GLY A N 1
ATOM 322 C CA . GLY A 1 64 ? 47.165 -17.131 3.950 1.00 36.11 423 GLY A CA 1
ATOM 323 C C . GLY A 1 64 ? 46.108 -16.284 3.268 1.00 39.78 423 GLY A C 1
ATOM 324 O O . GLY A 1 64 ? 44.914 -16.595 3.346 1.00 40.25 423 GLY A O 1
ATOM 325 N N . PHE A 1 65 ? 46.529 -15.228 2.564 1.00 34.53 424 PHE A N 1
ATOM 326 C CA . PHE A 1 65 ? 45.565 -14.316 1.945 1.00 34.12 424 PHE A CA 1
ATOM 327 C C . PHE A 1 65 ? 45.078 -14.793 0.571 1.00 39.73 424 PHE A C 1
ATOM 328 O O . PHE A 1 65 ? 44.123 -14.225 0.028 1.00 40.28 424 PHE A O 1
ATOM 336 N N . ALA A 1 66 ? 45.682 -15.864 0.054 1.00 34.96 425 ALA A N 1
ATOM 337 C CA . ALA A 1 66 ? 45.253 -16.482 -1.203 1.00 35.75 425 ALA A CA 1
ATOM 338 C C . ALA A 1 66 ? 45.041 -17.986 -0.983 1.00 41.22 425 ALA A C 1
ATOM 339 O O . ALA A 1 66 ? 45.097 -18.760 -1.940 1.00 41.58 425 ALA A O 1
ATOM 341 N N . GLY A 1 67 ? 44.756 -18.371 0.269 1.00 37.43 426 GLY A N 1
ATOM 342 C CA . GLY A 1 67 ? 44.498 -19.754 0.658 1.00 38.34 426 GLY A CA 1
ATOM 343 C C . GLY A 1 67 ? 45.422 -20.272 1.745 1.00 44.26 426 GLY A C 1
ATOM 344 O O . GLY A 1 67 ? 46.418 -19.618 2.073 1.00 44.18 426 GLY A O 1
ATOM 345 N N . VAL A 1 68 ? 45.090 -21.457 2.317 1.00 41.10 427 VAL A N 1
ATOM 346 C CA . VAL A 1 68 ? 45.886 -22.122 3.371 1.00 41.03 427 VAL A CA 1
ATOM 347 C C . VAL A 1 68 ? 47.323 -22.262 2.877 1.00 40.51 427 VAL A C 1
ATOM 348 O O . VAL A 1 68 ? 47.554 -22.609 1.719 1.00 38.97 427 VAL A O 1
ATOM 352 N N . GLN A 1 69 ? 48.275 -21.868 3.733 1.00 35.51 428 GLN A N 1
ATOM 353 C CA . GLN A 1 69 ? 49.691 -21.916 3.428 1.00 35.82 428 GLN A CA 1
ATOM 354 C C . GLN A 1 69 ? 50.437 -22.683 4.496 1.00 35.86 428 GLN A C 1
ATOM 355 O O . GLN A 1 69 ? 49.998 -22.740 5.650 1.00 34.89 428 GLN A O 1
ATOM 361 N N . ARG A 1 70 ? 51.574 -23.242 4.116 1.00 32.24 429 ARG A N 1
ATOM 362 C CA . ARG A 1 70 ? 52.456 -23.924 5.056 1.00 31.44 429 ARG A CA 1
ATOM 363 C C . ARG A 1 70 ? 53.712 -23.066 5.110 1.00 35.75 429 ARG A C 1
ATOM 364 O O . ARG A 1 70 ? 54.320 -22.826 4.073 1.00 37.49 429 ARG A O 1
ATOM 372 N N . LYS A 1 71 ? 54.011 -22.486 6.280 1.00 31.04 430 LYS A N 1
ATOM 373 C CA . LYS A 1 71 ? 55.127 -21.543 6.421 1.00 30.77 430 LYS A CA 1
ATOM 374 C C . LYS A 1 71 ? 56.025 -21.885 7.603 1.00 35.61 430 LYS A C 1
ATOM 375 O O . LYS A 1 71 ? 55.542 -22.358 8.630 1.00 33.85 430 LYS A O 1
ATOM 381 N N . LYS A 1 72 ? 57.335 -21.631 7.454 1.00 35.55 431 LYS A N 1
ATOM 382 C CA . LYS A 1 72 ? 58.289 -21.819 8.562 1.00 35.84 431 LYS A CA 1
ATOM 383 C C . LYS A 1 72 ? 57.977 -20.802 9.662 1.00 38.24 431 LYS A C 1
ATOM 384 O O . LYS A 1 72 ? 57.607 -19.665 9.346 1.00 36.95 431 LYS A O 1
ATOM 390 N N . LEU A 1 73 ? 58.084 -21.209 10.944 1.00 36.54 432 LEU A N 1
ATOM 391 C CA . LEU A 1 73 ? 57.827 -20.327 12.090 1.00 36.82 432 LEU A CA 1
ATOM 392 C C . LEU A 1 73 ? 58.690 -19.047 12.007 1.00 41.33 432 LEU A C 1
ATOM 393 O O . LEU A 1 73 ? 58.181 -17.959 12.300 1.00 37.28 432 LEU A O 1
ATOM 398 N N . ARG A 1 74 ? 59.955 -19.173 11.555 1.00 39.83 433 ARG A N 1
ATOM 399 C CA . ARG A 1 74 ? 60.895 -18.055 11.336 1.00 40.68 433 ARG A CA 1
ATOM 400 C C . ARG A 1 74 ? 60.266 -16.973 10.431 1.00 42.18 433 ARG A C 1
ATOM 401 O O . ARG A 1 74 ? 60.351 -15.781 10.744 1.00 40.70 433 ARG A O 1
ATOM 409 N N . ASP A 1 75 ? 59.639 -17.401 9.314 1.00 36.75 434 ASP A N 1
ATOM 410 C CA . ASP A 1 75 ? 59.010 -16.527 8.335 1.00 35.09 434 ASP A CA 1
ATOM 411 C C . ASP A 1 75 ? 57.708 -15.944 8.894 1.00 34.84 434 ASP A C 1
ATOM 412 O O . ASP A 1 75 ? 57.453 -14.763 8.676 1.00 35.22 434 ASP A O 1
ATOM 417 N N . ILE A 1 76 ? 56.927 -16.735 9.668 1.00 28.19 435 ILE A N 1
ATOM 418 C CA . ILE A 1 76 ? 55.697 -16.233 10.306 1.00 27.46 435 ILE A CA 1
ATOM 419 C C . ILE A 1 76 ? 56.079 -15.090 11.264 1.00 31.57 435 ILE A C 1
ATOM 420 O O . ILE A 1 76 ? 55.466 -14.017 11.228 1.00 30.43 435 ILE A O 1
ATOM 425 N N . LEU A 1 77 ? 57.111 -15.322 12.099 1.00 30.81 436 LEU A N 1
ATOM 426 C CA . LEU A 1 77 ? 57.556 -14.328 13.085 1.00 32.47 436 LEU A CA 1
ATOM 427 C C . LEU A 1 77 ? 58.103 -13.048 12.457 1.00 36.78 436 LEU A C 1
ATOM 428 O O . LEU A 1 77 ? 57.775 -11.967 12.955 1.00 33.16 436 LEU A O 1
ATOM 433 N N . SER A 1 78 ? 58.879 -13.148 11.365 1.00 35.89 437 SER A N 1
ATOM 434 C CA . SER A 1 78 ? 59.431 -11.953 10.700 1.00 35.80 437 SER A CA 1
ATOM 435 C C . SER A 1 78 ? 58.313 -11.083 10.099 1.00 37.83 437 SER A C 1
ATOM 436 O O . SER A 1 78 ? 58.369 -9.857 10.208 1.00 36.09 437 SER A O 1
ATOM 439 N N . VAL A 1 79 ? 57.272 -11.715 9.530 1.00 32.61 438 VAL A N 1
ATOM 440 C CA . VAL A 1 79 ? 56.120 -11.012 8.970 1.00 32.19 438 VAL A CA 1
ATOM 441 C C . VAL A 1 79 ? 55.357 -10.321 10.122 1.00 31.74 438 VAL A C 1
ATOM 442 O O . VAL A 1 79 ? 55.004 -9.143 9.997 1.00 30.54 438 VAL A O 1
ATOM 446 N N . LEU A 1 80 ? 55.106 -11.046 11.233 1.00 27.20 439 LEU A N 1
ATOM 447 C CA . LEU A 1 80 ? 54.338 -10.466 12.350 1.00 26.35 439 LEU A CA 1
ATOM 448 C C . LEU A 1 80 ? 55.090 -9.300 12.997 1.00 28.66 439 LEU A C 1
ATOM 449 O O . LEU A 1 80 ? 54.471 -8.289 13.321 1.00 26.83 439 LEU A O 1
ATOM 454 N N . ARG A 1 81 ? 56.416 -9.430 13.169 1.00 28.14 440 ARG A N 1
ATOM 455 C CA . ARG A 1 81 ? 57.203 -8.342 13.792 1.00 28.90 440 ARG A CA 1
ATOM 456 C C . ARG A 1 81 ? 57.254 -7.110 12.893 1.00 32.28 440 ARG A C 1
ATOM 457 O O . ARG A 1 81 ? 57.080 -5.987 13.386 1.00 30.61 440 ARG A O 1
ATOM 465 N N . ASP A 1 82 ? 57.411 -7.313 11.573 1.00 30.13 441 ASP A N 1
ATOM 466 C CA . ASP A 1 82 ? 57.396 -6.180 10.622 1.00 31.01 441 ASP A CA 1
ATOM 467 C C . ASP A 1 82 ? 56.023 -5.526 10.527 1.00 33.62 441 ASP A C 1
ATOM 468 O O . ASP A 1 82 ? 55.943 -4.304 10.416 1.00 34.37 441 ASP A O 1
ATOM 473 N N . ALA A 1 83 ? 54.937 -6.325 10.599 1.00 27.04 442 ALA A N 1
ATOM 474 C CA . ALA A 1 83 ? 53.581 -5.784 10.505 1.00 26.82 442 ALA A CA 1
ATOM 475 C C . ALA A 1 83 ? 53.139 -5.020 11.760 1.00 27.06 442 ALA A C 1
ATOM 476 O O . ALA A 1 83 ? 52.437 -4.011 11.645 1.00 26.78 442 ALA A O 1
ATOM 478 N N . TYR A 1 84 ? 53.484 -5.539 12.953 1.00 22.32 443 TYR A N 1
ATOM 479 C CA . TYR A 1 84 ? 52.881 -5.056 14.183 1.00 21.50 443 TYR A CA 1
ATOM 480 C C . TYR A 1 84 ? 53.828 -4.484 15.230 1.00 25.81 443 TYR A C 1
ATOM 481 O O . TYR A 1 84 ? 53.335 -3.930 16.215 1.00 25.37 443 TYR A O 1
ATOM 490 N N . CYS A 1 85 ? 55.153 -4.637 15.063 1.00 24.60 444 CYS A N 1
ATOM 491 C CA . CYS A 1 85 ? 56.057 -4.221 16.129 1.00 25.84 444 CYS A CA 1
ATOM 492 C C . CYS A 1 85 ? 57.166 -3.262 15.699 1.00 28.87 444 CYS A C 1
ATOM 493 O O . CYS A 1 85 ? 58.078 -3.010 16.507 1.00 29.06 444 CYS A O 1
ATOM 496 N N . ARG A 1 86 ? 57.085 -2.710 14.487 1.00 23.61 445 ARG A N 1
ATOM 497 C CA . ARG A 1 86 ? 58.095 -1.763 14.035 1.00 23.59 445 ARG A CA 1
ATOM 498 C C . ARG A 1 86 ? 57.522 -0.328 14.165 1.00 24.37 445 ARG A C 1
ATOM 499 O O . ARG A 1 86 ? 57.108 0.034 15.263 1.00 23.48 445 ARG A O 1
ATOM 507 N N . HIS A 1 87 ? 57.486 0.473 13.091 1.00 22.48 446 HIS A N 1
ATOM 508 C CA . HIS A 1 87 ? 57.043 1.863 13.236 1.00 21.72 446 HIS A CA 1
ATOM 509 C C . HIS A 1 87 ? 55.537 2.067 13.130 1.00 24.64 446 HIS A C 1
ATOM 510 O O . HIS A 1 87 ? 55.085 3.207 13.225 1.00 21.88 446 HIS A O 1
ATOM 517 N N . VAL A 1 88 ? 54.770 0.987 12.951 1.00 22.11 447 VAL A N 1
ATOM 518 C CA . VAL A 1 88 ? 53.312 1.092 12.881 1.00 22.80 447 VAL A CA 1
ATOM 519 C C . VAL A 1 88 ? 52.696 0.117 13.892 1.00 25.58 447 VAL A C 1
ATOM 520 O O . VAL A 1 88 ? 52.988 -1.088 13.849 1.00 24.74 447 VAL A O 1
ATOM 524 N N . GLY A 1 89 ? 51.861 0.649 14.772 1.00 22.40 448 GLY A N 1
ATOM 525 C CA . GLY A 1 89 ? 51.096 -0.137 15.741 1.00 22.59 448 GLY A CA 1
ATOM 526 C C . GLY A 1 89 ? 49.673 -0.201 15.220 1.00 27.45 448 GLY A C 1
ATOM 527 O O . GLY A 1 89 ? 49.046 0.837 15.010 1.00 27.03 448 GLY A O 1
ATOM 528 N N . VAL A 1 90 ? 49.163 -1.402 14.958 1.00 24.04 449 VAL A N 1
ATOM 529 C CA . VAL A 1 90 ? 47.839 -1.569 14.345 1.00 24.27 449 VAL A CA 1
ATOM 530 C C . VAL A 1 90 ? 46.840 -2.109 15.378 1.00 27.35 449 VAL A C 1
ATOM 531 O O . VAL A 1 90 ? 47.084 -3.167 15.949 1.00 26.56 449 VAL A O 1
ATOM 535 N N . GLU A 1 91 ? 45.727 -1.383 15.626 1.00 23.48 450 GLU A N 1
ATOM 536 C CA . GLU A 1 91 ? 44.652 -1.845 16.513 1.00 23.97 450 GLU A CA 1
ATOM 537 C C . GLU A 1 91 ? 43.423 -2.074 15.705 1.00 26.21 450 GLU A C 1
ATOM 538 O O . GLU A 1 91 ? 42.838 -1.116 15.187 1.00 25.66 450 GLU A O 1
ATOM 544 N N . TYR A 1 92 ? 43.016 -3.320 15.569 1.00 22.42 451 TYR A N 1
ATOM 545 C CA . TYR A 1 92 ? 41.855 -3.591 14.740 1.00 22.95 451 TYR A CA 1
ATOM 546 C C . TYR A 1 92 ? 41.050 -4.775 15.220 1.00 25.91 451 TYR A C 1
ATOM 547 O O . TYR A 1 92 ? 39.961 -5.000 14.694 1.00 26.32 451 TYR A O 1
ATOM 556 N N . THR A 1 93 ? 41.553 -5.559 16.200 1.00 25.32 452 THR A N 1
ATOM 557 C CA . THR A 1 93 ? 40.827 -6.794 16.534 1.00 26.43 452 THR A CA 1
ATOM 558 C C . THR A 1 93 ? 39.552 -6.524 17.370 1.00 30.07 452 THR A C 1
ATOM 559 O O . THR A 1 93 ? 38.781 -7.467 17.580 1.00 31.15 452 THR A O 1
ATOM 563 N N . HIS A 1 94 ? 39.254 -5.244 17.721 1.00 26.62 453 HIS A N 1
ATOM 564 C CA . HIS A 1 94 ? 38.000 -4.831 18.351 1.00 25.47 453 HIS A CA 1
ATOM 565 C C . HIS A 1 94 ? 36.871 -4.757 17.297 1.00 30.30 453 HIS A C 1
ATOM 566 O O . HIS A 1 94 ? 35.700 -4.669 17.651 1.00 31.39 453 HIS A O 1
ATOM 573 N N . ILE A 1 95 ? 37.227 -4.765 15.997 1.00 24.22 454 ILE A N 1
ATOM 574 C CA . ILE A 1 95 ? 36.221 -4.603 14.944 1.00 22.95 454 ILE A CA 1
ATOM 575 C C . ILE A 1 95 ? 35.341 -5.859 14.814 1.00 26.93 454 ILE A C 1
ATOM 576 O O . ILE A 1 95 ? 35.856 -6.953 14.651 1.00 28.70 454 ILE A O 1
ATOM 581 N N . LEU A 1 96 ? 34.008 -5.673 14.817 1.00 25.97 455 LEU A N 1
ATOM 582 C CA . LEU A 1 96 ? 33.060 -6.784 14.707 1.00 28.09 455 LEU A CA 1
ATOM 583 C C . LEU A 1 96 ? 33.184 -7.557 13.377 1.00 30.58 455 LEU A C 1
ATOM 584 O O . LEU A 1 96 ? 33.225 -8.786 13.398 1.00 30.01 455 LEU A O 1
ATOM 589 N N . GLU A 1 97 ? 33.225 -6.843 12.241 1.00 27.70 456 GLU A N 1
ATOM 590 C CA . GLU A 1 97 ? 33.213 -7.445 10.902 1.00 27.21 456 GLU A CA 1
ATOM 591 C C . GLU A 1 97 ? 34.496 -8.204 10.592 1.00 30.17 456 GLU A C 1
ATOM 592 O O . GLU A 1 97 ? 35.560 -7.584 10.460 1.00 28.50 456 GLU A O 1
ATOM 598 N N . PRO A 1 98 ? 34.428 -9.541 10.417 1.00 29.09 457 PRO A N 1
ATOM 599 C CA . PRO A 1 98 ? 35.655 -10.291 10.114 1.00 29.25 457 PRO A CA 1
ATOM 600 C C . PRO A 1 98 ? 36.268 -9.893 8.768 1.00 30.87 457 PRO A C 1
ATOM 601 O O . PRO A 1 98 ? 37.486 -9.947 8.641 1.00 30.52 457 PRO A O 1
ATOM 605 N N . GLU A 1 99 ? 35.445 -9.471 7.776 1.00 28.11 458 GLU A N 1
ATOM 606 C CA . GLU A 1 99 ? 35.972 -9.076 6.469 1.00 27.68 458 GLU A CA 1
ATOM 607 C C . GLU A 1 99 ? 36.857 -7.810 6.593 1.00 27.89 458 GLU A C 1
ATOM 608 O O . GLU A 1 99 ? 37.787 -7.642 5.804 1.00 27.31 458 GLU A O 1
ATOM 614 N N . GLN A 1 100 ? 36.578 -6.942 7.578 1.00 23.64 459 GLN A N 1
ATOM 615 C CA . GLN A 1 100 ? 37.388 -5.723 7.780 1.00 21.43 459 GLN A CA 1
ATOM 616 C C . GLN A 1 100 ? 38.724 -6.083 8.438 1.00 24.47 459 GLN A C 1
ATOM 617 O O . GLN A 1 100 ? 39.769 -5.550 8.057 1.00 22.99 459 GLN A O 1
ATOM 623 N N . GLN A 1 101 ? 38.710 -7.021 9.406 1.00 23.73 460 GLN A N 1
ATOM 624 C CA . GLN A 1 101 ? 39.970 -7.465 10.001 1.00 23.11 460 GLN A CA 1
ATOM 625 C C . GLN A 1 101 ? 40.823 -8.156 8.928 1.00 26.22 460 GLN A C 1
ATOM 626 O O . GLN A 1 101 ? 42.027 -7.905 8.864 1.00 26.88 460 GLN A O 1
ATOM 632 N N . ARG A 1 102 ? 40.198 -8.992 8.067 1.00 24.00 461 ARG A N 1
ATOM 633 C CA . ARG A 1 102 ? 40.929 -9.704 6.993 1.00 24.05 461 ARG A CA 1
ATOM 634 C C . ARG A 1 102 ? 41.518 -8.718 6.004 1.00 23.96 461 ARG A C 1
ATOM 635 O O . ARG A 1 102 ? 42.647 -8.908 5.542 1.00 24.99 461 ARG A O 1
ATOM 643 N N . TRP A 1 103 ? 40.752 -7.659 5.662 1.00 22.28 462 TRP A N 1
ATOM 644 C CA . TRP A 1 103 ? 41.212 -6.628 4.728 1.00 23.19 462 TRP A CA 1
ATOM 645 C C . TRP A 1 103 ? 42.477 -5.980 5.282 1.00 24.25 462 TRP A C 1
ATOM 646 O O . TRP A 1 103 ? 43.446 -5.799 4.545 1.00 24.37 462 TRP A O 1
ATOM 657 N N . ILE A 1 104 ? 42.484 -5.643 6.584 1.00 21.06 463 ILE A N 1
ATOM 658 C CA . ILE A 1 104 ? 43.648 -5.003 7.196 1.00 20.51 463 ILE A CA 1
ATOM 659 C C . ILE A 1 104 ? 44.825 -5.984 7.236 1.00 24.62 463 ILE A C 1
ATOM 660 O O . ILE A 1 104 ? 45.934 -5.605 6.875 1.00 25.46 463 ILE A O 1
ATOM 665 N N . GLN A 1 105 ? 44.581 -7.232 7.647 1.00 23.55 464 GLN A N 1
ATOM 666 C CA . GLN A 1 105 ? 45.638 -8.246 7.663 1.00 23.12 464 GLN A CA 1
ATOM 667 C C . GLN A 1 105 ? 46.305 -8.406 6.304 1.00 26.72 464 GLN A C 1
ATOM 668 O O . GLN A 1 105 ? 47.524 -8.427 6.229 1.00 25.26 464 GLN A O 1
ATOM 674 N N . GLU A 1 106 ? 45.509 -8.481 5.225 1.00 26.32 465 GLU A N 1
ATOM 675 C CA . GLU A 1 106 ? 46.045 -8.642 3.855 1.00 27.16 465 GLU A CA 1
ATOM 676 C C . GLU A 1 106 ? 46.975 -7.496 3.485 1.00 30.59 465 GLU A C 1
ATOM 677 O O . GLU A 1 106 ? 47.933 -7.714 2.731 1.00 32.08 465 GLU A O 1
ATOM 683 N N . ARG A 1 107 ? 46.705 -6.267 3.999 1.00 25.05 466 ARG A N 1
ATOM 684 C CA A ARG A 1 107 ? 47.532 -5.135 3.614 0.50 25.61 466 ARG A CA 1
ATOM 685 C CA B ARG A 1 107 ? 47.524 -5.117 3.640 0.50 25.58 466 ARG A CA 1
ATOM 686 C C . ARG A 1 107 ? 48.702 -4.882 4.579 1.00 29.35 466 ARG A C 1
ATOM 687 O O . ARG A 1 107 ? 49.720 -4.322 4.150 1.00 32.04 466 ARG A O 1
ATOM 702 N N . VAL A 1 108 ? 48.612 -5.315 5.850 1.00 24.14 467 VAL A N 1
ATOM 703 C CA . VAL A 1 108 ? 49.735 -5.068 6.774 1.00 23.70 467 VAL A CA 1
ATOM 704 C C . VAL A 1 108 ? 50.677 -6.263 6.881 1.00 26.85 467 VAL A C 1
ATOM 705 O O . VAL A 1 108 ? 51.854 -6.063 7.203 1.00 27.51 467 VAL A O 1
ATOM 709 N N . GLU A 1 109 ? 50.187 -7.493 6.622 1.00 24.69 468 GLU A N 1
ATOM 710 C CA . GLU A 1 109 ? 50.998 -8.702 6.770 1.00 23.56 468 GLU A CA 1
ATOM 711 C C . GLU A 1 109 ? 51.624 -9.124 5.437 1.00 31.12 468 GLU A C 1
ATOM 712 O O . GLU A 1 109 ? 51.963 -10.287 5.255 1.00 33.26 468 GLU A O 1
ATOM 718 N N . THR A 1 110 ? 51.768 -8.192 4.510 1.00 29.24 469 THR A N 1
ATOM 719 C CA . THR A 1 110 ? 52.414 -8.458 3.218 1.00 31.03 469 THR A CA 1
ATOM 720 C C . THR A 1 110 ? 53.443 -7.357 2.976 1.00 37.26 469 THR A C 1
ATOM 721 O O . THR A 1 110 ? 53.467 -6.363 3.701 1.00 37.53 469 THR A O 1
ATOM 725 N N . LYS A 1 111 ? 54.324 -7.552 1.981 1.00 35.79 470 LYS A N 1
ATOM 726 C CA . LYS A 1 111 ? 55.336 -6.568 1.629 1.00 35.96 470 LYS A CA 1
ATOM 727 C C . LYS A 1 111 ? 54.641 -5.263 1.236 1.00 43.80 470 LYS A C 1
ATOM 728 O O . LYS A 1 111 ? 53.680 -5.279 0.463 1.00 43.15 470 LYS A O 1
ATOM 734 N N . HIS A 1 112 ? 55.119 -4.146 1.786 1.00 44.66 471 HIS A N 1
ATOM 735 C CA . HIS A 1 112 ? 54.558 -2.829 1.483 1.00 47.03 471 HIS A CA 1
ATOM 736 C C . HIS A 1 112 ? 55.207 -2.303 0.194 1.00 54.97 471 HIS A C 1
ATOM 737 O O . HIS A 1 112 ? 56.382 -2.603 -0.058 1.00 54.74 471 HIS A O 1
ATOM 744 N N . ASP A 1 113 ? 54.442 -1.563 -0.647 1.00 54.14 472 ASP A N 1
ATOM 745 C CA . ASP A 1 113 ? 54.953 -1.026 -1.920 1.00 55.23 472 ASP A CA 1
ATOM 746 C C . ASP A 1 113 ? 56.073 -0.017 -1.661 1.00 59.59 472 ASP A C 1
ATOM 747 O O . ASP A 1 113 ? 55.880 0.914 -0.887 1.00 60.78 472 ASP A O 1
ATOM 749 N N . LYS A 1 114 ? 57.254 -0.241 -2.245 1.00 56.00 473 LYS A N 1
ATOM 750 C CA . LYS A 1 114 ? 58.399 0.655 -2.055 1.00 54.82 473 LYS A CA 1
ATOM 751 C C . LYS A 1 114 ? 58.183 1.939 -2.871 1.00 53.57 473 LYS A C 1
ATOM 752 O O . LYS A 1 114 ? 57.837 1.835 -4.048 1.00 53.41 473 LYS A O 1
ATOM 754 N N . PRO A 1 115 ? 58.322 3.154 -2.287 1.00 44.93 474 PRO A N 1
ATOM 755 C CA . PRO A 1 115 ? 58.134 4.365 -3.109 1.00 42.36 474 PRO A CA 1
ATOM 756 C C . PRO A 1 115 ? 59.233 4.497 -4.171 1.00 39.36 474 PRO A C 1
ATOM 757 O O . PRO A 1 115 ? 60.355 4.062 -3.939 1.00 38.25 474 PRO A O 1
ATOM 761 N N . THR A 1 116 ? 58.919 5.077 -5.343 1.00 32.78 475 THR A N 1
ATOM 762 C CA . THR A 1 116 ? 59.931 5.291 -6.381 1.00 31.67 475 THR A CA 1
ATOM 763 C C . THR A 1 116 ? 60.869 6.412 -5.911 1.00 31.56 475 THR A C 1
ATOM 764 O O . THR A 1 116 ? 60.507 7.168 -5.008 1.00 29.01 475 THR A O 1
ATOM 768 N N . VAL A 1 117 ? 62.021 6.578 -6.562 1.00 29.22 476 VAL A N 1
ATOM 769 C CA . VAL A 1 117 ? 62.930 7.669 -6.186 1.00 28.66 476 VAL A CA 1
ATOM 770 C C . VAL A 1 117 ? 62.206 9.025 -6.340 1.00 28.88 476 VAL A C 1
ATOM 771 O O . VAL A 1 117 ? 62.352 9.891 -5.469 1.00 27.68 476 VAL A O 1
ATOM 775 N N . ALA A 1 118 ? 61.384 9.198 -7.405 1.00 27.22 477 ALA A N 1
ATOM 776 C CA . ALA A 1 118 ? 60.666 10.459 -7.633 1.00 27.57 477 ALA A CA 1
ATOM 777 C C . ALA A 1 118 ? 59.656 10.725 -6.483 1.00 27.43 477 ALA A C 1
ATOM 778 O O . ALA A 1 118 ? 59.529 11.861 -5.996 1.00 26.26 477 ALA A O 1
ATOM 780 N N . GLU A 1 119 ? 59.001 9.648 -6.006 1.00 25.11 478 GLU A N 1
ATOM 781 C CA . GLU A 1 119 ? 58.056 9.749 -4.869 1.00 24.68 478 GLU A CA 1
ATOM 782 C C . GLU A 1 119 ? 58.790 10.128 -3.580 1.00 25.75 478 GLU A C 1
ATOM 783 O O . GLU A 1 119 ? 58.250 10.911 -2.785 1.00 25.18 478 GLU A O 1
ATOM 789 N N . GLN A 1 120 ? 60.009 9.569 -3.366 1.00 23.84 479 GLN A N 1
ATOM 790 C CA A GLN A 1 120 ? 60.832 9.869 -2.191 0.50 23.90 479 GLN A CA 1
ATOM 791 C CA B GLN A 1 120 ? 60.824 9.876 -2.186 0.50 23.87 479 GLN A CA 1
ATOM 792 C C . GLN A 1 120 ? 61.243 11.347 -2.199 1.00 27.09 479 GLN A C 1
ATOM 793 O O . GLN A 1 120 ? 61.135 12.036 -1.171 1.00 24.87 479 GLN A O 1
ATOM 804 N N . LYS A 1 121 ? 61.688 11.848 -3.371 1.00 25.13 480 LYS A N 1
ATOM 805 C CA . LYS A 1 121 ? 62.070 13.259 -3.513 1.00 24.45 480 LYS A CA 1
ATOM 806 C C . LYS A 1 121 ? 60.859 14.167 -3.257 1.00 26.57 480 LYS A C 1
ATOM 807 O O . LYS A 1 121 ? 60.995 15.241 -2.668 1.00 25.36 480 LYS A O 1
ATOM 813 N N . TYR A 1 122 ? 59.660 13.737 -3.703 1.00 24.21 481 TYR A N 1
ATOM 814 C CA . TYR A 1 122 ? 58.446 14.509 -3.464 1.00 22.61 481 TYR A CA 1
ATOM 815 C C . TYR A 1 122 ? 58.138 14.578 -1.949 1.00 23.82 481 TYR A C 1
ATOM 816 O O . TYR A 1 122 ? 57.808 15.655 -1.446 1.00 23.09 481 TYR A O 1
ATOM 825 N N . ILE A 1 123 ? 58.256 13.447 -1.220 1.00 21.15 482 ILE A N 1
ATOM 826 C CA . ILE A 1 123 ? 58.045 13.453 0.245 1.00 20.61 482 ILE A CA 1
ATOM 827 C C . ILE A 1 123 ? 59.058 14.430 0.897 1.00 22.67 482 ILE A C 1
ATOM 828 O O . ILE A 1 123 ? 58.683 15.245 1.746 1.00 21.43 482 ILE A O 1
ATOM 833 N N . LEU A 1 124 ? 60.326 14.359 0.469 1.00 23.24 483 LEU A N 1
ATOM 834 C CA . LEU A 1 124 ? 61.344 15.269 1.002 1.00 22.80 483 LEU A CA 1
ATOM 835 C C . LEU A 1 124 ? 60.988 16.727 0.712 1.00 23.70 483 LEU A C 1
ATOM 836 O O . LEU A 1 124 ? 61.143 17.561 1.612 1.00 23.36 483 LEU A O 1
ATOM 841 N N . SER A 1 125 ? 60.431 17.028 -0.480 1.00 22.06 484 SER A N 1
ATOM 842 C CA . SER A 1 125 ? 60.051 18.422 -0.795 1.00 22.24 484 SER A CA 1
ATOM 843 C C . SER A 1 125 ? 58.978 18.907 0.198 1.00 24.74 484 SER A C 1
ATOM 844 O O . SER A 1 125 ? 58.998 20.077 0.583 1.00 24.24 484 SER A O 1
ATOM 847 N N . LYS A 1 126 ? 58.069 18.008 0.656 1.00 21.29 485 LYS A N 1
ATOM 848 C CA . LYS A 1 126 ? 57.055 18.418 1.632 1.00 20.75 485 LYS A CA 1
ATOM 849 C C . LYS A 1 126 ? 57.676 18.633 3.015 1.00 23.26 485 LYS A C 1
ATOM 850 O O . LYS A 1 126 ? 57.248 19.544 3.726 1.00 22.63 485 LYS A O 1
ATOM 856 N N . LEU A 1 127 ? 58.652 17.799 3.428 1.00 21.27 486 LEU A N 1
ATOM 857 C CA . LEU A 1 127 ? 59.321 17.995 4.724 1.00 20.89 486 LEU A CA 1
ATOM 858 C C . LEU A 1 127 ? 60.141 19.294 4.708 1.00 23.51 486 LEU A C 1
ATOM 859 O O . LEU A 1 127 ? 60.173 20.019 5.709 1.00 23.85 486 LEU A O 1
ATOM 864 N N . ASN A 1 128 ? 60.802 19.581 3.573 1.00 21.69 487 ASN A N 1
ATOM 865 C CA . ASN A 1 128 ? 61.562 20.828 3.386 1.00 21.25 487 ASN A CA 1
ATOM 866 C C . ASN A 1 128 ? 60.660 22.023 3.573 1.00 24.77 487 ASN A C 1
ATOM 867 O O . ASN A 1 128 ? 60.991 22.932 4.331 1.00 23.34 487 ASN A O 1
ATOM 872 N N . ALA A 1 129 ? 59.501 22.019 2.884 1.00 22.20 488 ALA A N 1
ATOM 873 C CA . ALA A 1 129 ? 58.553 23.124 2.987 1.00 22.98 488 ALA A CA 1
ATOM 874 C C . ALA A 1 129 ? 58.061 23.262 4.424 1.00 23.70 488 ALA A C 1
ATOM 875 O O . ALA A 1 129 ? 58.001 24.374 4.955 1.00 24.03 488 ALA A O 1
ATOM 877 N N . ALA A 1 130 ? 57.740 22.138 5.064 1.00 21.30 489 ALA A N 1
ATOM 878 C CA . ALA A 1 130 ? 57.229 22.142 6.433 1.00 21.61 489 ALA A CA 1
ATOM 879 C C . ALA A 1 130 ? 58.220 22.774 7.419 1.00 23.59 489 ALA A C 1
ATOM 880 O O . ALA A 1 130 ? 57.848 23.693 8.158 1.00 23.28 489 ALA A O 1
ATOM 882 N N . GLU A 1 131 ? 59.481 22.312 7.427 1.00 21.55 490 GLU A N 1
ATOM 883 C CA . GLU A 1 131 ? 60.429 22.855 8.400 1.00 21.34 490 GLU A CA 1
ATOM 884 C C . GLU A 1 131 ? 60.884 24.266 8.041 1.00 24.49 490 GLU A C 1
ATOM 885 O O . GLU A 1 131 ? 60.970 25.110 8.951 1.00 22.79 490 GLU A O 1
ATOM 891 N N . ALA A 1 132 ? 61.182 24.527 6.739 1.00 22.20 491 ALA A N 1
ATOM 892 C CA . ALA A 1 132 ? 61.709 25.832 6.330 1.00 23.18 491 ALA A CA 1
ATOM 893 C C . ALA A 1 132 ? 60.697 26.951 6.531 1.00 24.12 491 ALA A C 1
ATOM 894 O O . ALA A 1 132 ? 61.086 28.074 6.853 1.00 25.02 491 ALA A O 1
ATOM 896 N N . PHE A 1 133 ? 59.395 26.663 6.380 1.00 23.05 492 PHE A N 1
ATOM 897 C CA . PHE A 1 133 ? 58.400 27.684 6.631 1.00 22.38 492 PHE A CA 1
ATOM 898 C C . PHE A 1 133 ? 58.454 28.105 8.117 1.00 24.12 492 PHE A C 1
ATOM 899 O O . PHE A 1 133 ? 58.438 29.302 8.433 1.00 22.80 492 PHE A O 1
ATOM 907 N N . GLU A 1 134 ? 58.569 27.109 9.029 1.00 22.82 493 GLU A N 1
ATOM 908 C CA . GLU A 1 134 ? 58.626 27.391 10.469 1.00 21.98 493 GLU A CA 1
ATOM 909 C C . GLU A 1 134 ? 59.910 28.127 10.858 1.00 23.93 493 GLU A C 1
ATOM 910 O O . GLU A 1 134 ? 59.834 29.099 11.612 1.00 23.80 493 GLU A O 1
ATOM 916 N N . THR A 1 135 ? 61.080 27.694 10.348 1.00 22.00 494 THR A N 1
ATOM 917 C CA . THR A 1 135 ? 62.328 28.368 10.756 1.00 21.68 494 THR A CA 1
ATOM 918 C C . THR A 1 135 ? 62.396 29.782 10.154 1.00 25.22 494 THR A C 1
ATOM 919 O O . THR A 1 135 ? 62.957 30.694 10.776 1.00 26.31 494 THR A O 1
ATOM 923 N N . PHE A 1 136 ? 61.755 29.987 8.987 1.00 22.75 495 PHE A N 1
ATOM 924 C CA . PHE A 1 136 ? 61.659 31.328 8.400 1.00 23.04 495 PHE A CA 1
ATOM 925 C C . PHE A 1 136 ? 60.841 32.256 9.314 1.00 24.64 495 PHE A C 1
ATOM 926 O O . PHE A 1 136 ? 61.286 33.369 9.613 1.00 26.08 495 PHE A O 1
ATOM 934 N N . LEU A 1 137 ? 59.667 31.794 9.782 1.00 22.06 496 LEU A N 1
ATOM 935 C CA . LEU A 1 137 ? 58.836 32.616 10.669 1.00 21.68 496 LEU A CA 1
ATOM 936 C C . LEU A 1 137 ? 59.539 32.866 12.002 1.00 26.67 496 LEU A C 1
ATOM 937 O O . LEU A 1 137 ? 59.396 33.946 12.569 1.00 25.73 496 LEU A O 1
ATOM 942 N N . GLN A 1 138 ? 60.316 31.886 12.488 1.00 24.69 497 GLN A N 1
ATOM 943 C CA . GLN A 1 138 ? 61.095 32.048 13.731 1.00 25.21 497 GLN A CA 1
ATOM 944 C C . GLN A 1 138 ? 62.125 33.191 13.579 1.00 29.28 497 GLN A C 1
ATOM 945 O O . GLN A 1 138 ? 62.350 33.960 14.526 1.00 29.03 497 GLN A O 1
ATOM 951 N N . THR A 1 139 ? 62.746 33.286 12.397 1.00 25.89 498 THR A N 1
ATOM 952 C CA . THR A 1 139 ? 63.770 34.315 12.109 1.00 26.31 498 THR A CA 1
ATOM 953 C C . THR A 1 139 ? 63.117 35.696 11.977 1.00 30.60 498 THR A C 1
ATOM 954 O O . THR A 1 139 ? 63.655 36.683 12.481 1.00 30.84 498 THR A O 1
ATOM 958 N N . LYS A 1 140 ? 61.976 35.775 11.285 1.00 26.81 499 LYS A N 1
ATOM 959 C CA . LYS A 1 140 ? 61.363 37.081 11.000 1.00 27.17 499 LYS A CA 1
ATOM 960 C C . LYS A 1 140 ? 60.442 37.600 12.085 1.00 31.34 499 LYS A C 1
ATOM 961 O O . LYS A 1 140 ? 60.329 38.820 12.233 1.00 30.68 499 LYS A O 1
ATOM 967 N N . TYR A 1 141 ? 59.735 36.713 12.788 1.00 28.04 500 TYR A N 1
ATOM 968 C CA . TYR A 1 141 ? 58.709 37.107 13.758 1.00 27.16 500 TYR A CA 1
ATOM 969 C C . TYR A 1 141 ? 58.885 36.356 15.090 1.00 33.84 500 TYR A C 1
ATOM 970 O O . TYR A 1 141 ? 57.958 35.697 15.555 1.00 34.39 500 TYR A O 1
ATOM 979 N N . VAL A 1 142 ? 60.063 36.483 15.705 1.00 33.79 501 VAL A N 1
ATOM 980 C CA . VAL A 1 142 ? 60.448 35.804 16.950 1.00 35.35 501 VAL A CA 1
ATOM 981 C C . VAL A 1 142 ? 59.417 36.026 18.111 1.00 40.12 501 VAL A C 1
ATOM 982 O O . VAL A 1 142 ? 59.175 35.092 18.878 1.00 39.64 501 VAL A O 1
ATOM 986 N N . GLY A 1 143 ? 58.792 37.210 18.175 1.00 37.33 502 GLY A N 1
ATOM 987 C CA . GLY A 1 143 ? 57.845 37.557 19.237 1.00 37.10 502 GLY A CA 1
ATOM 988 C C . GLY A 1 143 ? 56.372 37.279 19.003 1.00 40.84 502 GLY A C 1
ATOM 989 O O . GLY A 1 143 ? 55.538 37.714 19.809 1.00 40.99 502 GLY A O 1
ATOM 990 N N . GLN A 1 144 ? 56.022 36.526 17.927 1.00 34.84 503 GLN A N 1
ATOM 991 C CA . GLN A 1 144 ? 54.626 36.253 17.649 1.00 32.49 503 GLN A CA 1
ATOM 992 C C . GLN A 1 144 ? 54.311 34.749 17.711 1.00 34.18 503 GLN A C 1
ATOM 993 O O . GLN A 1 144 ? 55.097 33.920 17.243 1.00 32.90 503 GLN A O 1
ATOM 999 N N . LYS A 1 145 ? 53.168 34.409 18.307 1.00 29.11 504 LYS A N 1
ATOM 1000 C CA . LYS A 1 145 ? 52.728 33.012 18.379 1.00 27.65 504 LYS A CA 1
ATOM 1001 C C . LYS A 1 145 ? 52.402 32.480 16.993 1.00 29.78 504 LYS A C 1
ATOM 1002 O O . LYS A 1 145 ? 51.796 33.188 16.186 1.00 28.98 504 LYS A O 1
ATOM 1008 N N . ARG A 1 146 ? 52.807 31.243 16.709 1.00 23.71 505 ARG A N 1
ATOM 1009 C CA . ARG A 1 146 ? 52.477 30.645 15.420 1.00 22.92 505 ARG A CA 1
ATOM 1010 C C . ARG A 1 146 ? 52.097 29.179 15.565 1.00 23.92 505 ARG A C 1
ATOM 1011 O O . ARG A 1 146 ? 51.654 28.592 14.573 1.00 25.39 505 ARG A O 1
ATOM 1019 N N . PHE A 1 147 ? 52.264 28.583 16.781 1.00 20.27 506 PHE A N 1
ATOM 1020 C CA . PHE A 1 147 ? 51.913 27.171 17.041 1.00 18.91 506 PHE A CA 1
ATOM 1021 C C . PHE A 1 147 ? 52.537 26.254 15.981 1.00 23.21 506 PHE A C 1
ATOM 1022 O O . PHE A 1 147 ? 51.878 25.488 15.280 1.00 21.79 506 PHE A O 1
ATOM 1030 N N . SER A 1 148 ? 53.849 26.336 15.928 1.00 19.72 507 SER A N 1
ATOM 1031 C CA . SER A 1 148 ? 54.693 25.612 14.998 1.00 19.43 507 SER A CA 1
ATOM 1032 C C . SER A 1 148 ? 54.460 24.110 14.992 1.00 20.68 507 SER A C 1
ATOM 1033 O O . SER A 1 148 ? 54.218 23.514 16.059 1.00 20.09 507 SER A O 1
ATOM 1036 N N . LEU A 1 149 ? 54.614 23.483 13.815 1.00 19.43 508 LEU A N 1
ATOM 1037 C CA . LEU A 1 149 ? 54.538 22.020 13.772 1.00 20.88 508 LEU A CA 1
ATOM 1038 C C . LEU A 1 149 ? 55.920 21.388 13.904 1.00 22.23 508 LEU A C 1
ATOM 1039 O O . LEU A 1 149 ? 56.036 20.195 13.664 1.00 21.61 508 LEU A O 1
ATOM 1044 N N . GLU A 1 150 ? 56.974 22.165 14.260 1.00 18.92 509 GLU A N 1
ATOM 1045 C CA . GLU A 1 150 ? 58.317 21.560 14.373 1.00 19.26 509 GLU A CA 1
ATOM 1046 C C . GLU A 1 150 ? 58.295 20.407 15.376 1.00 22.05 509 GLU A C 1
ATOM 1047 O O . GLU A 1 150 ? 57.771 20.554 16.492 1.00 20.68 509 GLU A O 1
ATOM 1053 N N . GLY A 1 151 ? 58.822 19.260 14.934 1.00 20.43 510 GLY A N 1
ATOM 1054 C CA . GLY A 1 151 ? 58.776 18.011 15.701 1.00 20.36 510 GLY A CA 1
ATOM 1055 C C . GLY A 1 151 ? 57.694 17.092 15.148 1.00 24.03 510 GLY A C 1
ATOM 1056 O O . GLY A 1 151 ? 57.651 15.900 15.468 1.00 23.22 510 GLY A O 1
ATOM 1057 N N . ALA A 1 152 ? 56.836 17.640 14.274 1.00 19.73 511 ALA A N 1
ATOM 1058 C CA . ALA A 1 152 ? 55.704 16.934 13.670 1.00 19.78 511 ALA A CA 1
ATOM 1059 C C . ALA A 1 152 ? 55.592 17.260 12.179 1.00 22.29 511 ALA A C 1
ATOM 1060 O O . ALA A 1 152 ? 54.494 17.178 11.617 1.00 22.58 511 ALA A O 1
ATOM 1062 N N . GLU A 1 153 ? 56.749 17.579 11.521 1.00 20.06 512 GLU A N 1
ATOM 1063 C CA . GLU A 1 153 ? 56.751 17.942 10.086 1.00 19.87 512 GLU A CA 1
ATOM 1064 C C . GLU A 1 153 ? 56.144 16.881 9.195 1.00 21.26 512 GLU A C 1
ATOM 1065 O O . GLU A 1 153 ? 55.606 17.219 8.149 1.00 20.62 512 GLU A O 1
ATOM 1071 N N . THR A 1 154 ? 56.191 15.591 9.618 1.00 19.54 513 THR A N 1
ATOM 1072 C CA . THR A 1 154 ? 55.649 14.516 8.777 1.00 19.65 513 THR A CA 1
ATOM 1073 C C . THR A 1 154 ? 54.129 14.630 8.594 1.00 21.39 513 THR A C 1
ATOM 1074 O O . THR A 1 154 ? 53.590 13.999 7.667 1.00 21.39 513 THR A O 1
ATOM 1078 N N . VAL A 1 155 ? 53.436 15.494 9.384 1.00 18.75 514 VAL A N 1
ATOM 1079 C CA . VAL A 1 155 ? 52.002 15.672 9.130 1.00 19.06 514 VAL A CA 1
ATOM 1080 C C . VAL A 1 155 ? 51.782 16.260 7.699 1.00 21.29 514 VAL A C 1
ATOM 1081 O O . VAL A 1 155 ? 50.759 15.948 7.083 1.00 20.35 514 VAL A O 1
ATOM 1085 N N . ILE A 1 156 ? 52.728 17.045 7.156 1.00 19.07 515 ILE A N 1
ATOM 1086 C CA . ILE A 1 156 ? 52.541 17.642 5.820 1.00 18.57 515 ILE A CA 1
ATOM 1087 C C . ILE A 1 156 ? 52.592 16.554 4.711 1.00 21.29 515 ILE A C 1
ATOM 1088 O O . ILE A 1 156 ? 51.597 16.404 3.998 1.00 21.69 515 ILE A O 1
ATOM 1093 N N . PRO A 1 157 ? 53.632 15.692 4.602 1.00 19.40 516 PRO A N 1
ATOM 1094 C CA . PRO A 1 157 ? 53.538 14.618 3.580 1.00 19.74 516 PRO A CA 1
ATOM 1095 C C . PRO A 1 157 ? 52.414 13.624 3.909 1.00 22.64 516 PRO A C 1
ATOM 1096 O O . PRO A 1 157 ? 51.861 13.022 2.986 1.00 21.55 516 PRO A O 1
ATOM 1100 N N . MET A 1 158 ? 52.035 13.454 5.212 1.00 19.71 517 MET A N 1
ATOM 1101 C CA . MET A 1 158 ? 50.904 12.560 5.552 1.00 18.33 517 MET A CA 1
ATOM 1102 C C . MET A 1 158 ? 49.593 13.107 4.965 1.00 21.68 517 MET A C 1
ATOM 1103 O O . MET A 1 158 ? 48.866 12.360 4.310 1.00 20.32 517 MET A O 1
ATOM 1108 N N . MET A 1 159 ? 49.294 14.420 5.185 1.00 19.75 518 MET A N 1
ATOM 1109 C CA . MET A 1 159 ? 48.072 15.019 4.645 1.00 19.08 518 MET A CA 1
ATOM 1110 C C . MET A 1 159 ? 48.095 15.028 3.131 1.00 20.35 518 MET A C 1
ATOM 1111 O O . MET A 1 159 ? 47.060 14.767 2.497 1.00 20.34 518 MET A O 1
ATOM 1116 N N . ASP A 1 160 ? 49.272 15.319 2.534 1.00 18.45 519 ASP A N 1
ATOM 1117 C CA . ASP A 1 160 ? 49.412 15.278 1.068 1.00 18.45 519 ASP A CA 1
ATOM 1118 C C . ASP A 1 160 ? 49.016 13.877 0.554 1.00 21.94 519 ASP A C 1
ATOM 1119 O O . ASP A 1 160 ? 48.307 13.758 -0.460 1.00 21.26 519 ASP A O 1
ATOM 1124 N N . ALA A 1 161 ? 49.483 12.820 1.258 1.00 20.65 520 ALA A N 1
ATOM 1125 C CA . ALA A 1 161 ? 49.202 11.430 0.856 1.00 20.72 520 ALA A CA 1
ATOM 1126 C C . ALA A 1 161 ? 47.716 11.102 1.014 1.00 21.33 520 ALA A C 1
ATOM 1127 O O . ALA A 1 161 ? 47.166 10.440 0.139 1.00 21.54 520 ALA A O 1
ATOM 1129 N N . VAL A 1 162 ? 47.039 11.612 2.074 1.00 18.45 521 VAL A N 1
ATOM 1130 C CA . VAL A 1 162 ? 45.593 11.385 2.190 1.00 17.64 521 VAL A CA 1
ATOM 1131 C C . VAL A 1 162 ? 44.879 12.005 0.980 1.00 20.54 521 VAL A C 1
ATOM 1132 O O . VAL A 1 162 ? 44.065 11.360 0.339 1.00 20.07 521 VAL A O 1
ATOM 1136 N N . ILE A 1 163 ? 45.194 13.274 0.683 1.00 18.57 522 ILE A N 1
ATOM 1137 C CA . ILE A 1 163 ? 44.495 13.985 -0.388 1.00 17.80 522 ILE A CA 1
ATOM 1138 C C . ILE A 1 163 ? 44.810 13.366 -1.751 1.00 19.73 522 ILE A C 1
ATOM 1139 O O . ILE A 1 163 ? 43.894 13.169 -2.560 1.00 19.86 522 ILE A O 1
ATOM 1144 N N . ASP A 1 164 ? 46.082 12.995 -1.983 1.00 18.41 523 ASP A N 1
ATOM 1145 C CA . ASP A 1 164 ? 46.469 12.374 -3.246 1.00 18.36 523 ASP A CA 1
ATOM 1146 C C . ASP A 1 164 ? 45.734 11.030 -3.426 1.00 21.39 523 ASP A C 1
ATOM 1147 O O . ASP A 1 164 ? 45.278 10.718 -4.531 1.00 21.47 523 ASP A O 1
ATOM 1152 N N . GLN A 1 165 ? 45.610 10.254 -2.339 1.00 19.80 524 GLN A N 1
ATOM 1153 C CA . GLN A 1 165 ? 44.913 8.969 -2.427 1.00 20.45 524 GLN A CA 1
ATOM 1154 C C . GLN A 1 165 ? 43.405 9.187 -2.675 1.00 22.21 524 GLN A C 1
ATOM 1155 O O . GLN A 1 165 ? 42.798 8.422 -3.435 1.00 21.80 524 GLN A O 1
ATOM 1161 N N . CYS A 1 166 ? 42.823 10.243 -2.096 1.00 19.18 525 CYS A N 1
ATOM 1162 C CA . CYS A 1 166 ? 41.413 10.568 -2.370 1.00 19.55 525 CYS A CA 1
ATOM 1163 C C . CYS A 1 166 ? 41.253 10.921 -3.855 1.00 21.67 525 CYS A C 1
ATOM 1164 O O . CYS A 1 166 ? 40.288 10.507 -4.476 1.00 21.69 525 CYS A O 1
ATOM 1167 N N . ALA A 1 167 ? 42.217 11.655 -4.434 1.00 20.04 526 ALA A N 1
ATOM 1168 C CA . ALA A 1 167 ? 42.142 12.013 -5.859 1.00 20.42 526 ALA A CA 1
ATOM 1169 C C . ALA A 1 167 ? 42.302 10.754 -6.727 1.00 24.59 526 ALA A C 1
ATOM 1170 O O . ALA A 1 167 ? 41.654 10.611 -7.768 1.00 24.93 526 ALA A O 1
ATOM 1172 N N . GLU A 1 168 ? 43.144 9.819 -6.268 1.00 21.78 527 GLU A N 1
ATOM 1173 C CA . GLU A 1 168 ? 43.356 8.558 -6.982 1.00 23.14 527 GLU A CA 1
ATOM 1174 C C . GLU A 1 168 ? 42.046 7.742 -7.077 1.00 24.93 527 GLU A C 1
ATOM 1175 O O . GLU A 1 168 ? 41.808 7.064 -8.104 1.00 26.48 527 GLU A O 1
ATOM 1181 N N . HIS A 1 169 ? 41.173 7.864 -6.045 1.00 21.91 528 HIS A N 1
ATOM 1182 C CA . HIS A 1 169 ? 39.861 7.202 -6.004 1.00 22.20 528 HIS A CA 1
ATOM 1183 C C . HIS A 1 169 ? 38.796 7.988 -6.774 1.00 25.46 528 HIS A C 1
ATOM 1184 O O . HIS A 1 169 ? 37.648 7.538 -6.819 1.00 27.28 528 HIS A O 1
ATOM 1191 N N . GLY A 1 170 ? 39.149 9.148 -7.332 1.00 22.32 529 GLY A N 1
ATOM 1192 C CA . GLY A 1 170 ? 38.209 9.951 -8.124 1.00 22.71 529 GLY A CA 1
ATOM 1193 C C . GLY A 1 170 ? 37.188 10.716 -7.304 1.00 26.00 529 GLY A C 1
ATOM 1194 O O . GLY A 1 170 ? 36.110 11.064 -7.804 1.00 25.68 529 GLY A O 1
ATOM 1195 N N . LEU A 1 171 ? 37.522 10.995 -6.026 1.00 22.66 530 LEU A N 1
ATOM 1196 C CA . LEU A 1 171 ? 36.606 11.691 -5.121 1.00 21.97 530 LEU A CA 1
ATOM 1197 C C . LEU A 1 171 ? 36.508 13.166 -5.484 1.00 24.66 530 LEU A C 1
ATOM 1198 O O . LEU A 1 171 ? 37.319 13.679 -6.278 1.00 23.99 530 LEU A O 1
ATOM 1203 N N . ASP A 1 172 ? 35.457 13.825 -4.999 1.00 21.80 531 ASP A N 1
ATOM 1204 C CA . ASP A 1 172 ? 35.177 15.204 -5.404 1.00 20.91 531 ASP A CA 1
ATOM 1205 C C . ASP A 1 172 ? 35.867 16.275 -4.573 1.00 22.52 531 ASP A C 1
ATOM 1206 O O . ASP A 1 172 ? 36.300 17.300 -5.133 1.00 21.83 531 ASP A O 1
ATOM 1211 N N . GLU A 1 173 ? 35.917 16.099 -3.250 1.00 19.90 532 GLU A N 1
ATOM 1212 C CA . GLU A 1 173 ? 36.463 17.135 -2.378 1.00 19.17 532 GLU A CA 1
ATOM 1213 C C . GLU A 1 173 ? 36.915 16.547 -1.077 1.00 21.87 532 GLU A C 1
ATOM 1214 O O . GLU A 1 173 ? 36.357 15.531 -0.644 1.00 21.08 532 GLU A O 1
ATOM 1220 N N . VAL A 1 174 ? 37.942 17.145 -0.495 1.00 17.58 533 VAL A N 1
ATOM 1221 C CA . VAL A 1 174 ? 38.382 16.850 0.870 1.00 17.89 533 VAL A CA 1
ATOM 1222 C C . VAL A 1 174 ? 38.106 18.129 1.666 1.00 19.78 533 VAL A C 1
ATOM 1223 O O . VAL A 1 174 ? 38.554 19.205 1.253 1.00 20.55 533 VAL A O 1
ATOM 1227 N N . VAL A 1 175 ? 37.394 18.031 2.802 1.00 17.39 534 VAL A N 1
ATOM 1228 C CA . VAL A 1 175 ? 37.155 19.216 3.656 1.00 17.39 534 VAL A CA 1
ATOM 1229 C C . VAL A 1 175 ? 37.879 18.951 4.963 1.00 18.40 534 VAL A C 1
ATOM 1230 O O . VAL A 1 175 ? 37.658 17.904 5.576 1.00 17.94 534 VAL A O 1
ATOM 1234 N N . ILE A 1 176 ? 38.766 19.861 5.349 1.00 16.69 535 ILE A N 1
ATOM 1235 C CA . ILE A 1 176 ? 39.587 19.706 6.533 1.00 16.17 535 ILE A CA 1
ATOM 1236 C C . ILE A 1 176 ? 39.080 20.568 7.680 1.00 19.04 535 ILE A C 1
ATOM 1237 O O . ILE A 1 176 ? 38.704 21.716 7.461 1.00 17.62 535 ILE A O 1
ATOM 1242 N N . ALA A 1 177 ? 39.137 20.027 8.906 1.00 16.64 536 ALA A N 1
ATOM 1243 C CA . ALA A 1 177 ? 39.006 20.837 10.119 1.00 16.29 536 ALA A CA 1
ATOM 1244 C C . ALA A 1 177 ? 40.187 20.475 10.974 1.00 19.01 536 ALA A C 1
ATOM 1245 O O . ALA A 1 177 ? 40.586 19.298 11.018 1.00 18.71 536 ALA A O 1
ATOM 1247 N N . MET A 1 178 ? 40.765 21.475 11.652 1.00 16.77 537 MET A N 1
ATOM 1248 C CA . MET A 1 178 ? 41.927 21.203 12.480 1.00 15.66 537 MET A CA 1
ATOM 1249 C C . MET A 1 178 ? 42.068 22.259 13.573 1.00 18.34 537 MET A C 1
ATOM 1250 O O . MET A 1 178 ? 41.443 23.317 13.479 1.00 18.65 537 MET A O 1
ATOM 1255 N N . PRO A 1 179 ? 42.928 22.001 14.570 1.00 16.75 538 PRO A N 1
ATOM 1256 C CA . PRO A 1 179 ? 43.192 23.016 15.604 1.00 16.87 538 PRO A CA 1
ATOM 1257 C C . PRO A 1 179 ? 44.409 23.886 15.170 1.00 20.33 538 PRO A C 1
ATOM 1258 O O . PRO A 1 179 ? 44.650 24.116 13.976 1.00 19.25 538 PRO A O 1
ATOM 1262 N N . HIS A 1 180 ? 45.127 24.429 16.143 1.00 17.50 539 HIS A N 1
ATOM 1263 C CA . HIS A 1 180 ? 46.223 25.380 15.939 1.00 17.06 539 HIS A CA 1
ATOM 1264 C C . HIS A 1 180 ? 47.549 24.775 15.468 1.00 20.37 539 HIS A C 1
ATOM 1265 O O . HIS A 1 180 ? 48.351 25.486 14.835 1.00 19.27 539 HIS A O 1
ATOM 1272 N N . ARG A 1 181 ? 47.827 23.509 15.852 1.00 19.16 540 ARG A N 1
ATOM 1273 C CA . ARG A 1 181 ? 49.157 22.917 15.674 1.00 18.20 540 ARG A CA 1
ATOM 1274 C C . ARG A 1 181 ? 49.476 22.718 14.189 1.00 20.28 540 ARG A C 1
ATOM 1275 O O . ARG A 1 181 ? 48.841 21.918 13.527 1.00 19.70 540 ARG A O 1
ATOM 1283 N N . GLY A 1 182 ? 50.426 23.507 13.678 1.00 19.59 541 GLY A N 1
ATOM 1284 C CA . GLY A 1 182 ? 50.786 23.434 12.258 1.00 19.02 541 GLY A CA 1
ATOM 1285 C C . GLY A 1 182 ? 49.718 24.022 11.333 1.00 21.60 541 GLY A C 1
ATOM 1286 O O . GLY A 1 182 ? 49.765 23.800 10.122 1.00 21.30 541 GLY A O 1
ATOM 1287 N N . ARG A 1 183 ? 48.746 24.761 11.883 1.00 19.85 542 ARG A N 1
ATOM 1288 C CA . ARG A 1 183 ? 47.661 25.363 11.085 1.00 18.62 542 ARG A CA 1
ATOM 1289 C C . ARG A 1 183 ? 48.208 26.253 9.950 1.00 19.86 542 ARG A C 1
ATOM 1290 O O . ARG A 1 183 ? 47.743 26.150 8.796 1.00 19.20 542 ARG A O 1
ATOM 1298 N N . LEU A 1 184 ? 49.124 27.172 10.280 1.00 18.74 543 LEU A N 1
ATOM 1299 C CA . LEU A 1 184 ? 49.659 28.061 9.225 1.00 18.66 543 LEU A CA 1
ATOM 1300 C C . LEU A 1 184 ? 50.403 27.249 8.159 1.00 20.38 543 LEU A C 1
ATOM 1301 O O . LEU A 1 184 ? 50.289 27.515 6.961 1.00 19.35 543 LEU A O 1
ATOM 1306 N N . ASN A 1 185 ? 51.125 26.223 8.608 1.00 19.38 544 ASN A N 1
ATOM 1307 C CA . ASN A 1 185 ? 51.861 25.336 7.723 1.00 18.93 544 ASN A CA 1
ATOM 1308 C C . ASN A 1 185 ? 50.910 24.603 6.782 1.00 22.42 544 ASN A C 1
ATOM 1309 O O . ASN A 1 185 ? 51.162 24.547 5.582 1.00 23.77 544 ASN A O 1
ATOM 1314 N N . VAL A 1 186 ? 49.800 24.073 7.302 1.00 18.91 545 VAL A N 1
ATOM 1315 C CA . VAL A 1 186 ? 48.818 23.368 6.480 1.00 17.73 545 VAL A CA 1
ATOM 1316 C C . VAL A 1 186 ? 48.146 24.355 5.515 1.00 20.69 545 VAL A C 1
ATOM 1317 O O . VAL A 1 186 ? 47.980 24.046 4.344 1.00 20.02 545 VAL A O 1
ATOM 1321 N N . LEU A 1 187 ? 47.819 25.552 5.980 1.00 19.53 546 LEU A N 1
ATOM 1322 C CA . LEU A 1 187 ? 47.205 26.543 5.093 1.00 18.75 546 LEU A CA 1
ATOM 1323 C C . LEU A 1 187 ? 48.113 26.856 3.895 1.00 22.73 546 LEU A C 1
ATOM 1324 O O . LEU A 1 187 ? 47.642 26.852 2.753 1.00 23.57 546 LEU A O 1
ATOM 1329 N N . ALA A 1 188 ? 49.410 27.078 4.152 1.00 20.38 547 ALA A N 1
ATOM 1330 C CA . ALA A 1 188 ? 50.352 27.434 3.087 1.00 21.51 547 ALA A CA 1
ATOM 1331 C C . ALA A 1 188 ? 50.794 26.243 2.234 1.00 25.57 547 ALA A C 1
ATOM 1332 O O . ALA A 1 188 ? 50.864 26.368 1.012 1.00 26.51 547 ALA A O 1
ATOM 1334 N N . ASN A 1 189 ? 51.117 25.112 2.862 1.00 20.90 548 ASN A N 1
ATOM 1335 C CA . ASN A 1 189 ? 51.743 23.978 2.173 1.00 20.60 548 ASN A CA 1
ATOM 1336 C C . ASN A 1 189 ? 50.794 22.846 1.748 1.00 25.30 548 ASN A C 1
ATOM 1337 O O . ASN A 1 189 ? 51.232 21.951 1.008 1.00 24.66 548 ASN A O 1
ATOM 1342 N N . ILE A 1 190 ? 49.524 22.878 2.185 1.00 21.11 549 ILE A N 1
ATOM 1343 C CA . ILE A 1 190 ? 48.542 21.870 1.779 1.00 19.49 549 ILE A CA 1
ATOM 1344 C C . ILE A 1 190 ? 47.397 22.557 1.024 1.00 23.31 549 ILE A C 1
ATOM 1345 O O . ILE A 1 190 ? 47.027 22.102 -0.054 1.00 24.04 549 ILE A O 1
ATOM 1350 N N . VAL A 1 191 ? 46.814 23.619 1.602 1.00 19.48 550 VAL A N 1
ATOM 1351 C CA . VAL A 1 191 ? 45.602 24.212 1.003 1.00 19.42 550 VAL A CA 1
ATOM 1352 C C . VAL A 1 191 ? 45.911 25.277 -0.062 1.00 26.40 550 VAL A C 1
ATOM 1353 O O . VAL A 1 191 ? 45.095 25.483 -0.973 1.00 25.76 550 VAL A O 1
ATOM 1357 N N . GLY A 1 192 ? 47.072 25.907 0.039 1.00 23.71 551 GLY A N 1
ATOM 1358 C CA . GLY A 1 192 ? 47.487 26.893 -0.956 1.00 24.89 551 GLY A CA 1
ATOM 1359 C C . GLY A 1 192 ? 47.145 28.333 -0.638 1.00 28.08 551 GLY A C 1
ATOM 1360 O O . GLY A 1 192 ? 47.104 29.174 -1.551 1.00 27.42 551 GLY A O 1
ATOM 1361 N N . LYS A 1 193 ? 46.938 28.646 0.645 1.00 22.06 552 LYS A N 1
ATOM 1362 C CA . LYS A 1 193 ? 46.741 30.034 1.074 1.00 21.68 552 LYS A CA 1
ATOM 1363 C C . LYS A 1 193 ? 48.037 30.771 0.741 1.00 23.60 552 LYS A C 1
ATOM 1364 O O . LYS A 1 193 ? 49.110 30.270 1.098 1.00 24.02 552 LYS A O 1
ATOM 1370 N N . PRO A 1 194 ? 47.982 31.893 -0.005 1.00 23.20 553 PRO A N 1
ATOM 1371 C CA . PRO A 1 194 ? 49.235 32.558 -0.415 1.00 23.26 553 PRO A CA 1
ATOM 1372 C C . PRO A 1 194 ? 50.130 32.955 0.752 1.00 25.05 553 PRO A C 1
ATOM 1373 O O . PRO A 1 194 ? 49.650 33.444 1.788 1.00 24.15 553 PRO A O 1
ATOM 1377 N N . TYR A 1 195 ? 51.440 32.755 0.577 1.00 24.46 554 TYR A N 1
ATOM 1378 C CA . TYR A 1 195 ? 52.424 33.169 1.577 1.00 24.80 554 TYR A CA 1
ATOM 1379 C C . TYR A 1 195 ? 52.302 34.665 1.839 1.00 25.97 554 TYR A C 1
ATOM 1380 O O . TYR A 1 195 ? 52.419 35.079 2.991 1.00 25.29 554 TYR A O 1
ATOM 1389 N N . SER A 1 196 ? 52.022 35.467 0.780 1.00 24.85 555 SER A N 1
ATOM 1390 C CA . SER A 1 196 ? 51.864 36.921 0.910 1.00 24.88 555 SER A CA 1
ATOM 1391 C C . SER A 1 196 ? 50.734 37.263 1.882 1.00 26.86 555 SER A C 1
ATOM 1392 O O . SER A 1 196 ? 50.884 38.190 2.685 1.00 26.80 555 SER A O 1
ATOM 1395 N N . GLN A 1 197 ? 49.634 36.475 1.867 1.00 23.07 556 GLN A N 1
ATOM 1396 C CA . GLN A 1 197 ? 48.534 36.727 2.789 1.00 22.01 556 GLN A CA 1
ATOM 1397 C C . GLN A 1 197 ? 48.926 36.369 4.227 1.00 25.48 556 GLN A C 1
ATOM 1398 O O . GLN A 1 197 ? 48.634 37.125 5.146 1.00 25.71 556 GLN A O 1
ATOM 1404 N N . ILE A 1 198 ? 49.618 35.241 4.427 1.00 22.71 557 ILE A N 1
ATOM 1405 C CA . ILE A 1 198 ? 50.066 34.872 5.789 1.00 22.89 557 ILE A CA 1
ATOM 1406 C C . ILE A 1 198 ? 51.047 35.939 6.314 1.00 24.44 557 ILE A C 1
ATOM 1407 O O . ILE A 1 198 ? 50.900 36.375 7.457 1.00 23.92 557 ILE A O 1
ATOM 1412 N N . PHE A 1 199 ? 52.022 36.371 5.495 1.00 22.97 558 PHE A N 1
ATOM 1413 C CA . PHE A 1 199 ? 52.953 37.409 5.965 1.00 23.39 558 PHE A CA 1
ATOM 1414 C C . PHE A 1 199 ? 52.217 38.727 6.273 1.00 27.64 558 PHE A C 1
ATOM 1415 O O . PHE A 1 199 ? 52.560 39.405 7.244 1.00 26.60 558 PHE A O 1
ATOM 1423 N N . SER A 1 200 ? 51.190 39.078 5.480 1.00 24.76 559 SER A N 1
ATOM 1424 C CA . SER A 1 200 ? 50.460 40.320 5.753 1.00 25.74 559 SER A CA 1
ATOM 1425 C C . SER A 1 200 ? 49.790 40.266 7.139 1.00 28.28 559 SER A C 1
ATOM 1426 O O . SER A 1 200 ? 49.721 41.284 7.832 1.00 26.97 559 SER A O 1
ATOM 1429 N N . GLU A 1 201 ? 49.359 39.058 7.566 1.00 24.37 560 GLU A N 1
ATOM 1430 C CA . GLU A 1 201 ? 48.767 38.851 8.890 1.00 23.82 560 GLU A CA 1
ATOM 1431 C C . GLU A 1 201 ? 49.802 39.068 9.992 1.00 28.31 560 GLU A C 1
ATOM 1432 O O . GLU A 1 201 ? 49.488 39.701 11.007 1.00 29.28 560 GLU A O 1
ATOM 1438 N N . PHE A 1 202 ? 51.040 38.579 9.793 1.00 24.89 561 PHE A N 1
ATOM 1439 C CA . PHE A 1 202 ? 52.123 38.811 10.750 1.00 23.29 561 PHE A CA 1
ATOM 1440 C C . PHE A 1 202 ? 52.550 40.271 10.780 1.00 29.36 561 PHE A C 1
ATOM 1441 O O . PHE A 1 202 ? 52.933 40.771 11.836 1.00 29.68 561 PHE A O 1
ATOM 1449 N N . GLU A 1 203 ? 52.506 40.948 9.617 1.00 26.43 562 GLU A N 1
ATOM 1450 C CA . GLU A 1 203 ? 52.870 42.362 9.499 1.00 26.65 562 GLU A CA 1
ATOM 1451 C C . GLU A 1 203 ? 51.812 43.278 10.112 1.00 32.38 562 GLU A C 1
ATOM 1452 O O . GLU A 1 203 ? 52.127 44.418 10.460 1.00 34.18 562 GLU A O 1
ATOM 1458 N N . GLY A 1 204 ? 50.570 42.808 10.173 1.00 30.43 563 GLY A N 1
ATOM 1459 C CA . GLY A 1 204 ? 49.438 43.608 10.633 1.00 31.58 563 GLY A CA 1
ATOM 1460 C C . GLY A 1 204 ? 49.098 44.692 9.618 1.00 37.73 563 GLY A C 1
ATOM 1461 O O . GLY A 1 204 ? 48.692 45.797 9.992 1.00 37.58 563 GLY A O 1
ATOM 1462 N N . ASN A 1 205 ? 49.311 44.399 8.324 1.00 33.25 564 ASN A N 1
ATOM 1463 C CA . ASN A 1 205 ? 49.037 45.335 7.228 1.00 33.07 564 ASN A CA 1
ATOM 1464 C C . ASN A 1 205 ? 48.033 44.692 6.297 1.00 36.28 564 ASN A C 1
ATOM 1465 O O . ASN A 1 205 ? 48.383 44.011 5.334 1.00 34.17 564 ASN A O 1
ATOM 1470 N N . LEU A 1 206 ? 46.765 44.856 6.633 1.00 34.45 565 LEU A N 1
ATOM 1471 C CA . LEU A 1 206 ? 45.682 44.178 5.934 1.00 33.17 565 LEU A CA 1
ATOM 1472 C C . LEU A 1 206 ? 44.942 45.068 4.967 1.00 36.32 565 LEU A C 1
ATOM 1473 O O . LEU A 1 206 ? 44.697 46.233 5.271 1.00 36.71 565 LEU A O 1
ATOM 1478 N N . ASN A 1 207 ? 44.506 44.493 3.831 1.00 32.20 566 ASN A N 1
ATOM 1479 C CA . ASN A 1 207 ? 43.700 45.241 2.868 1.00 32.49 566 ASN A CA 1
ATOM 1480 C C . ASN A 1 207 ? 42.245 45.354 3.434 1.00 36.36 566 ASN A C 1
ATOM 1481 O O . ASN A 1 207 ? 41.943 44.668 4.421 1.00 34.85 566 ASN A O 1
ATOM 1486 N N . PRO A 1 208 ? 41.342 46.193 2.877 1.00 34.83 567 PRO A N 1
ATOM 1487 C CA . PRO A 1 208 ? 40.005 46.345 3.501 1.00 34.18 567 PRO A CA 1
ATOM 1488 C C . PRO A 1 208 ? 39.189 45.046 3.594 1.00 36.60 567 PRO A C 1
ATOM 1489 O O . PRO A 1 208 ? 38.431 44.914 4.556 1.00 35.51 567 PRO A O 1
ATOM 1493 N N . SER A 1 209 ? 39.335 44.087 2.645 1.00 31.59 568 SER A N 1
ATOM 1494 C CA . SER A 1 209 ? 38.634 42.794 2.712 1.00 29.98 568 SER A CA 1
ATOM 1495 C C . SER A 1 209 ? 39.174 41.945 3.862 1.00 32.25 568 SER A C 1
ATOM 1496 O O . SER A 1 209 ? 38.405 41.315 4.582 1.00 31.22 568 SER A O 1
ATOM 1499 N N . GLN A 1 210 ? 40.504 41.917 4.034 1.00 29.44 569 GLN A N 1
ATOM 1500 C CA . GLN A 1 210 ? 41.112 41.165 5.138 1.00 29.27 569 GLN A CA 1
ATOM 1501 C C . GLN A 1 210 ? 40.722 41.761 6.503 1.00 33.10 569 GLN A C 1
ATOM 1502 O O . GLN A 1 210 ? 40.656 41.038 7.504 1.00 32.93 569 GLN A O 1
ATOM 1508 N N . ALA A 1 211 ? 40.521 43.084 6.541 1.00 28.41 570 ALA A N 1
ATOM 1509 C CA . ALA A 1 211 ? 40.204 43.848 7.744 1.00 27.77 570 ALA A CA 1
ATOM 1510 C C . ALA A 1 211 ? 38.689 43.930 8.011 1.00 30.67 570 ALA A C 1
ATOM 1511 O O . ALA A 1 211 ? 38.277 44.561 8.987 1.00 29.70 570 ALA A O 1
ATOM 1513 N N . HIS A 1 212 ? 37.877 43.276 7.170 1.00 27.24 571 HIS A N 1
ATOM 1514 C CA . HIS A 1 212 ? 36.417 43.345 7.293 1.00 27.84 571 HIS A CA 1
ATOM 1515 C C . HIS A 1 212 ? 35.914 42.651 8.558 1.00 28.97 571 HIS A C 1
ATOM 1516 O O . HIS A 1 212 ? 36.520 41.668 8.982 1.00 27.26 571 HIS A O 1
ATOM 1523 N N . GLY A 1 213 ? 34.860 43.207 9.169 1.00 27.17 572 GLY A N 1
ATOM 1524 C CA . GLY A 1 213 ? 34.267 42.643 10.391 1.00 25.59 572 GLY A CA 1
ATOM 1525 C C . GLY A 1 213 ? 35.205 42.758 11.576 1.00 28.31 572 GLY A C 1
ATOM 1526 O O . GLY A 1 213 ? 36.203 43.468 11.499 1.00 29.80 572 GLY A O 1
ATOM 1527 N N . SER A 1 214 ? 34.937 42.043 12.660 1.00 22.22 573 SER A N 1
ATOM 1528 C CA . SER A 1 214 ? 35.820 42.141 13.829 1.00 20.71 573 SER A CA 1
ATOM 1529 C C . SER A 1 214 ? 37.027 41.185 13.680 1.00 22.90 573 SER A C 1
ATOM 1530 O O . SER A 1 214 ? 38.099 41.455 14.237 1.00 23.67 573 SER A O 1
ATOM 1533 N N . GLY A 1 215 ? 36.873 40.118 12.886 1.00 20.66 574 GLY A N 1
ATOM 1534 C CA . GLY A 1 215 ? 37.981 39.234 12.531 1.00 20.18 574 GLY A CA 1
ATOM 1535 C C . GLY A 1 215 ? 38.424 38.227 13.571 1.00 22.55 574 GLY A C 1
ATOM 1536 O O . GLY A 1 215 ? 37.821 38.102 14.635 1.00 21.26 574 GLY A O 1
ATOM 1537 N N . ASP A 1 216 ? 39.496 37.502 13.265 1.00 19.20 575 ASP A N 1
ATOM 1538 C CA . ASP A 1 216 ? 40.002 36.513 14.212 1.00 18.24 575 ASP A CA 1
ATOM 1539 C C . ASP A 1 216 ? 41.496 36.316 13.994 1.00 22.68 575 ASP A C 1
ATOM 1540 O O . ASP A 1 216 ? 42.067 36.858 13.038 1.00 22.89 575 ASP A O 1
ATOM 1545 N N . VAL A 1 217 ? 42.110 35.542 14.887 1.00 20.12 576 VAL A N 1
ATOM 1546 C CA . VAL A 1 217 ? 43.541 35.285 14.877 1.00 19.53 576 VAL A CA 1
ATOM 1547 C C . VAL A 1 217 ? 43.901 34.407 13.677 1.00 22.84 576 VAL A C 1
ATOM 1548 O O . VAL A 1 217 ? 43.084 33.611 13.189 1.00 20.86 576 VAL A O 1
ATOM 1552 N N . LYS A 1 218 ? 45.157 34.547 13.227 1.00 21.02 577 LYS A N 1
ATOM 1553 C CA . LYS A 1 218 ? 45.606 33.907 11.983 1.00 19.76 577 LYS A CA 1
ATOM 1554 C C . LYS A 1 218 ? 45.506 32.388 11.975 1.00 21.98 577 LYS A C 1
ATOM 1555 O O . LYS A 1 218 ? 45.305 31.818 10.895 1.00 23.02 577 LYS A O 1
ATOM 1561 N N . TYR A 1 219 ? 45.646 31.747 13.147 1.00 20.33 578 TYR A N 1
ATOM 1562 C CA . TYR A 1 219 ? 45.638 30.286 13.240 1.00 20.94 578 TYR A CA 1
ATOM 1563 C C . TYR A 1 219 ? 44.201 29.727 13.421 1.00 22.43 578 TYR A C 1
ATOM 1564 O O . TYR A 1 219 ? 44.047 28.559 13.795 1.00 21.97 578 TYR A O 1
ATOM 1573 N N . HIS A 1 220 ? 43.160 30.537 13.102 1.00 18.40 579 HIS A N 1
ATOM 1574 C CA . HIS A 1 220 ? 41.753 30.100 13.098 1.00 18.19 579 HIS A CA 1
ATOM 1575 C C . HIS A 1 220 ? 41.146 30.194 11.700 1.00 21.06 579 HIS A C 1
ATOM 1576 O O . HIS A 1 220 ? 39.973 29.885 11.521 1.00 19.14 579 HIS A O 1
ATOM 1583 N N . LEU A 1 221 ? 41.915 30.659 10.722 1.00 19.90 580 LEU A N 1
ATOM 1584 C CA . LEU A 1 221 ? 41.377 30.973 9.401 1.00 20.10 580 LEU A CA 1
ATOM 1585 C C . LEU A 1 221 ? 41.340 29.794 8.435 1.00 21.08 580 LEU A C 1
ATOM 1586 O O . LEU A 1 221 ? 42.032 28.800 8.630 1.00 20.32 580 LEU A O 1
ATOM 1591 N N . GLY A 1 222 ? 40.468 29.919 7.450 1.00 19.80 581 GLY A N 1
ATOM 1592 C CA . GLY A 1 222 ? 40.262 28.861 6.466 1.00 20.09 581 GLY A CA 1
ATOM 1593 C C . GLY A 1 222 ? 40.692 29.262 5.074 1.00 22.97 581 GLY A C 1
ATOM 1594 O O . GLY A 1 222 ? 41.101 30.403 4.840 1.00 22.08 581 GLY A O 1
ATOM 1595 N N . ALA A 1 223 ? 40.611 28.316 4.141 1.00 19.64 582 ALA A N 1
ATOM 1596 C CA . ALA A 1 223 ? 40.978 28.571 2.742 1.00 18.63 582 ALA A CA 1
ATOM 1597 C C . ALA A 1 223 ? 40.446 27.448 1.863 1.00 21.38 582 ALA A C 1
ATOM 1598 O O . ALA A 1 223 ? 40.034 26.408 2.376 1.00 21.80 582 ALA A O 1
ATOM 1600 N N . THR A 1 224 ? 40.444 27.672 0.538 1.00 19.64 583 THR A N 1
ATOM 1601 C CA . THR A 1 224 ? 39.989 26.645 -0.409 1.00 19.79 583 THR A CA 1
ATOM 1602 C C . THR A 1 224 ? 40.919 26.684 -1.638 1.00 24.01 583 THR A C 1
ATOM 1603 O O . THR A 1 224 ? 41.538 27.711 -1.932 1.00 21.84 583 THR A O 1
ATOM 1607 N N . GLY A 1 225 ? 41.023 25.561 -2.314 1.00 21.75 584 GLY A N 1
ATOM 1608 C CA . GLY A 1 225 ? 41.842 25.476 -3.521 1.00 22.63 584 GLY A CA 1
ATOM 1609 C C . GLY A 1 225 ? 41.633 24.155 -4.221 1.00 25.15 584 GLY A C 1
ATOM 1610 O O . GLY A 1 225 ? 40.740 23.396 -3.862 1.00 23.54 584 GLY A O 1
ATOM 1611 N N . THR A 1 226 ? 42.422 23.922 -5.261 1.00 23.85 585 THR A N 1
ATOM 1612 C CA . THR A 1 226 ? 42.353 22.679 -6.045 1.00 23.43 585 THR A CA 1
ATOM 1613 C C . THR A 1 226 ? 43.684 21.996 -5.943 1.00 26.37 585 THR A C 1
ATOM 1614 O O . THR A 1 226 ? 44.719 22.600 -6.258 1.00 26.68 585 THR A O 1
ATOM 1618 N N . TYR A 1 227 ? 43.665 20.739 -5.531 1.00 21.79 586 TYR A N 1
ATOM 1619 C CA . TYR A 1 227 ? 44.870 19.927 -5.438 1.00 21.53 586 TYR A CA 1
ATOM 1620 C C . TYR A 1 227 ? 45.046 19.190 -6.739 1.00 24.58 586 TYR A C 1
ATOM 1621 O O . TYR A 1 227 ? 44.099 18.568 -7.200 1.00 23.36 586 TYR A O 1
ATOM 1630 N N . ILE A 1 228 ? 46.243 19.243 -7.331 1.00 21.77 587 ILE A N 1
ATOM 1631 C CA . ILE A 1 228 ? 46.522 18.520 -8.573 1.00 22.46 587 ILE A CA 1
ATOM 1632 C C . ILE A 1 228 ? 47.551 17.434 -8.266 1.00 24.19 587 ILE A C 1
ATOM 1633 O O . ILE A 1 228 ? 48.622 17.730 -7.710 1.00 23.88 587 ILE A O 1
ATOM 1638 N N . GLN A 1 229 ? 47.260 16.187 -8.659 1.00 23.05 588 GLN A N 1
ATOM 1639 C CA . GLN A 1 229 ? 48.189 15.080 -8.383 1.00 23.13 588 GLN A CA 1
ATOM 1640 C C . GLN A 1 229 ? 49.534 15.295 -9.062 1.00 28.29 588 GLN A C 1
ATOM 1641 O O . GLN A 1 229 ? 49.596 15.734 -10.218 1.00 27.00 588 GLN A O 1
ATOM 1647 N N . MET A 1 230 ? 50.609 14.987 -8.339 1.00 25.61 589 MET A N 1
ATOM 1648 C CA . MET A 1 230 ? 51.964 15.119 -8.890 1.00 27.09 589 MET A CA 1
ATOM 1649 C C . MET A 1 230 ? 52.248 13.978 -9.876 1.00 31.87 589 MET A C 1
ATOM 1650 O O . MET A 1 230 ? 52.916 14.209 -10.890 1.00 32.28 589 MET A O 1
ATOM 1655 N N . PHE A 1 231 ? 51.757 12.750 -9.587 1.00 28.01 590 PHE A N 1
ATOM 1656 C CA . PHE A 1 231 ? 52.103 11.610 -10.436 1.00 29.16 590 PHE A CA 1
ATOM 1657 C C . PHE A 1 231 ? 50.932 11.055 -11.244 1.00 36.37 590 PHE A C 1
ATOM 1658 O O . PHE A 1 231 ? 51.152 10.514 -12.328 1.00 39.49 590 PHE A O 1
ATOM 1666 N N . GLY A 1 232 ? 49.725 11.242 -10.752 1.00 30.33 591 GLY A N 1
ATOM 1667 C CA . GLY A 1 232 ? 48.499 10.788 -11.391 1.00 29.32 591 GLY A CA 1
ATOM 1668 C C . GLY A 1 232 ? 47.881 11.844 -12.282 1.00 31.80 591 GLY A C 1
ATOM 1669 O O . GLY A 1 232 ? 48.475 12.894 -12.525 1.00 31.32 591 GLY A O 1
ATOM 1670 N N . ASP A 1 233 ? 46.666 11.573 -12.746 1.00 27.14 592 ASP A N 1
ATOM 1671 C CA . ASP A 1 233 ? 45.967 12.405 -13.710 1.00 27.31 592 ASP A CA 1
ATOM 1672 C C . ASP A 1 233 ? 44.748 13.111 -13.145 1.00 25.82 592 ASP A C 1
ATOM 1673 O O . ASP A 1 233 ? 43.936 13.619 -13.932 1.00 25.82 592 ASP A O 1
ATOM 1678 N N . ASN A 1 234 ? 44.572 13.122 -11.799 1.00 22.60 593 ASN A N 1
ATOM 1679 C CA . ASN A 1 234 ? 43.360 13.699 -11.237 1.00 21.86 593 ASN A CA 1
ATOM 1680 C C . ASN A 1 234 ? 43.598 14.962 -10.473 1.00 23.76 593 ASN A C 1
ATOM 1681 O O . ASN A 1 234 ? 44.703 15.209 -9.979 1.00 23.35 593 ASN A O 1
ATOM 1686 N N . ASP A 1 235 ? 42.523 15.726 -10.298 1.00 20.16 594 ASP A N 1
ATOM 1687 C CA . ASP A 1 235 ? 42.516 16.856 -9.370 1.00 19.97 594 ASP A CA 1
ATOM 1688 C C . ASP A 1 235 ? 41.408 16.598 -8.346 1.00 22.79 594 ASP A C 1
ATOM 1689 O O . ASP A 1 235 ? 40.561 15.711 -8.552 1.00 23.35 594 ASP A O 1
ATOM 1694 N N . ILE A 1 236 ? 41.413 17.355 -7.250 1.00 19.51 595 ILE A N 1
ATOM 1695 C CA . ILE A 1 236 ? 40.369 17.246 -6.231 1.00 18.00 595 ILE A CA 1
ATOM 1696 C C . ILE A 1 236 ? 40.292 18.579 -5.515 1.00 21.20 595 ILE A C 1
ATOM 1697 O O . ILE A 1 236 ? 41.320 19.223 -5.301 1.00 21.24 595 ILE A O 1
ATOM 1702 N N . GLU A 1 237 ? 39.090 18.973 -5.117 1.00 18.71 596 GLU A N 1
ATOM 1703 C CA . GLU A 1 237 ? 38.949 20.234 -4.386 1.00 19.45 596 GLU A CA 1
ATOM 1704 C C . GLU A 1 237 ? 39.373 20.022 -2.922 1.00 22.82 596 GLU A C 1
ATOM 1705 O O . GLU A 1 237 ? 39.141 18.946 -2.369 1.00 21.45 596 GLU A O 1
ATOM 1711 N N . VAL A 1 238 ? 40.046 21.017 -2.320 1.00 19.56 597 VAL A N 1
ATOM 1712 C CA . VAL A 1 238 ? 40.453 20.915 -0.916 1.00 19.12 597 VAL A CA 1
ATOM 1713 C C . VAL A 1 238 ? 40.047 22.194 -0.208 1.00 22.26 597 VAL A C 1
ATOM 1714 O O . VAL A 1 238 ? 40.447 23.284 -0.641 1.00 23.01 597 VAL A O 1
ATOM 1718 N N . SER A 1 239 ? 39.346 22.070 0.914 1.00 20.30 598 SER A N 1
ATOM 1719 C CA . SER A 1 239 ? 38.970 23.256 1.684 1.00 19.06 598 SER A CA 1
ATOM 1720 C C . SER A 1 239 ? 39.317 23.035 3.144 1.00 23.10 598 SER A C 1
ATOM 1721 O O . SER A 1 239 ? 39.405 21.896 3.581 1.00 22.26 598 SER A O 1
ATOM 1724 N N . LEU A 1 240 ? 39.535 24.115 3.885 1.00 18.32 599 LEU A N 1
ATOM 1725 C CA . LEU A 1 240 ? 39.813 24.026 5.324 1.00 18.33 599 LEU A CA 1
ATOM 1726 C C . LEU A 1 240 ? 38.899 25.051 5.977 1.00 20.70 599 LEU A C 1
ATOM 1727 O O . LEU A 1 240 ? 38.905 26.215 5.574 1.00 20.22 599 LEU A O 1
ATOM 1732 N N . THR A 1 241 ? 38.061 24.607 6.909 1.00 17.41 600 THR A N 1
ATOM 1733 C CA . THR A 1 241 ? 37.063 25.494 7.503 1.00 18.31 600 THR A CA 1
ATOM 1734 C C . THR A 1 241 ? 37.608 26.301 8.685 1.00 21.10 600 THR A C 1
ATOM 1735 O O . THR A 1 241 ? 38.580 25.892 9.343 1.00 20.21 600 THR A O 1
ATOM 1739 N N . ALA A 1 242 ? 36.976 27.469 8.949 1.00 19.18 601 ALA A N 1
ATOM 1740 C CA . ALA A 1 242 ? 37.385 28.305 10.089 1.00 18.93 601 ALA A CA 1
ATOM 1741 C C . ALA A 1 242 ? 36.918 27.673 11.409 1.00 19.95 601 ALA A C 1
ATOM 1742 O O . ALA A 1 242 ? 36.029 26.820 11.420 1.00 18.60 601 ALA A O 1
ATOM 1744 N N . ASN A 1 243 ? 37.531 28.098 12.529 1.00 17.53 602 ASN A N 1
ATOM 1745 C CA . ASN A 1 243 ? 37.102 27.570 13.816 1.00 16.87 602 ASN A CA 1
ATOM 1746 C C . ASN A 1 243 ? 37.493 28.527 14.949 1.00 18.18 602 ASN A C 1
ATOM 1747 O O . ASN A 1 243 ? 38.399 29.353 14.799 1.00 18.11 602 ASN A O 1
ATOM 1752 N N . PRO A 1 244 ? 36.846 28.385 16.098 1.00 16.77 603 PRO A N 1
ATOM 1753 C CA . PRO A 1 244 ? 37.222 29.207 17.265 1.00 17.07 603 PRO A CA 1
ATOM 1754 C C . PRO A 1 244 ? 38.382 28.535 18.020 1.00 19.94 603 PRO A C 1
ATOM 1755 O O . PRO A 1 244 ? 38.835 27.422 17.642 1.00 19.05 603 PRO A O 1
ATOM 1759 N N . SER A 1 245 ? 38.836 29.159 19.134 1.00 16.94 604 SER A N 1
ATOM 1760 C CA . SER A 1 245 ? 39.888 28.527 19.932 1.00 17.09 604 SER A CA 1
ATOM 1761 C C . SER A 1 245 ? 39.414 27.223 20.560 1.00 19.63 604 SER A C 1
ATOM 1762 O O . SER A 1 245 ? 40.229 26.335 20.784 1.00 20.94 604 SER A O 1
ATOM 1765 N N . HIS A 1 246 ? 38.103 27.128 20.878 1.00 17.45 605 HIS A N 1
ATOM 1766 C CA . HIS A 1 246 ? 37.500 25.977 21.584 1.00 16.59 605 HIS A CA 1
ATOM 1767 C C . HIS A 1 246 ? 37.810 24.678 20.861 1.00 19.27 605 HIS A C 1
ATOM 1768 O O . HIS A 1 246 ? 37.252 24.395 19.806 1.00 19.10 605 HIS A O 1
ATOM 1775 N N . LEU A 1 247 ? 38.764 23.916 21.418 1.00 18.25 606 LEU A N 1
ATOM 1776 C CA . LEU A 1 247 ? 39.252 22.718 20.730 1.00 17.73 606 LEU A CA 1
ATOM 1777 C C . LEU A 1 247 ? 38.164 21.687 20.567 1.00 19.13 606 LEU A C 1
ATOM 1778 O O . LEU A 1 247 ? 37.354 21.450 21.479 1.00 18.55 606 LEU A O 1
ATOM 1783 N N . GLU A 1 248 ? 38.148 21.089 19.362 1.00 17.02 607 GLU A N 1
ATOM 1784 C CA . GLU A 1 248 ? 37.221 20.018 18.944 1.00 16.93 607 GLU A CA 1
ATOM 1785 C C . GLU A 1 248 ? 35.794 20.529 18.678 1.00 18.48 607 GLU A C 1
ATOM 1786 O O . GLU A 1 248 ? 34.990 19.757 18.153 1.00 17.81 607 GLU A O 1
ATOM 1792 N N . ALA A 1 249 ? 35.472 21.798 18.996 1.00 17.55 608 ALA A N 1
ATOM 1793 C CA . ALA A 1 249 ? 34.104 22.291 18.772 1.00 17.88 608 ALA A CA 1
ATOM 1794 C C . ALA A 1 249 ? 33.718 22.247 17.278 1.00 18.10 608 ALA A C 1
ATOM 1795 O O . ALA A 1 249 ? 32.548 22.047 16.945 1.00 17.51 608 ALA A O 1
ATOM 1797 N N . VAL A 1 250 ? 34.708 22.434 16.375 1.00 16.41 609 VAL A N 1
ATOM 1798 C CA . VAL A 1 250 ? 34.475 22.391 14.929 1.00 16.60 609 VAL A CA 1
ATOM 1799 C C . VAL A 1 250 ? 34.170 20.957 14.438 1.00 17.74 609 VAL A C 1
ATOM 1800 O O . VAL A 1 250 ? 33.709 20.802 13.292 1.00 18.30 609 VAL A O 1
ATOM 1804 N N . ASP A 1 251 ? 34.444 19.912 15.268 1.00 16.78 610 ASP A N 1
ATOM 1805 C CA . ASP A 1 251 ? 34.271 18.528 14.776 1.00 16.43 610 ASP A CA 1
ATOM 1806 C C . ASP A 1 251 ? 32.853 18.255 14.207 1.00 17.81 610 ASP A C 1
ATOM 1807 O O . ASP A 1 251 ? 32.761 17.810 13.052 1.00 17.63 610 ASP A O 1
ATOM 1812 N N . PRO A 1 252 ? 31.745 18.558 14.927 1.00 16.16 611 PRO A N 1
ATOM 1813 C CA . PRO A 1 252 ? 30.413 18.295 14.340 1.00 15.85 611 PRO A CA 1
ATOM 1814 C C . PRO A 1 252 ? 30.099 19.268 13.206 1.00 17.54 611 PRO A C 1
ATOM 1815 O O . PRO A 1 252 ? 29.322 18.922 12.304 1.00 17.06 611 PRO A O 1
ATOM 1819 N N . VAL A 1 253 ? 30.687 20.490 13.249 1.00 16.94 612 VAL A N 1
ATOM 1820 C CA . VAL A 1 253 ? 30.477 21.482 12.163 1.00 15.38 612 VAL A CA 1
ATOM 1821 C C . VAL A 1 253 ? 31.037 20.899 10.844 1.00 17.73 612 VAL A C 1
ATOM 1822 O O . VAL A 1 253 ? 30.382 20.961 9.806 1.00 16.87 612 VAL A O 1
ATOM 1826 N N . LEU A 1 254 ? 32.255 20.332 10.899 1.00 16.37 613 LEU A N 1
ATOM 1827 C CA . LEU A 1 254 ? 32.852 19.690 9.724 1.00 16.63 613 LEU A CA 1
ATOM 1828 C C . LEU A 1 254 ? 31.930 18.601 9.178 1.00 19.02 613 LEU A C 1
ATOM 1829 O O . LEU A 1 254 ? 31.723 18.523 7.958 1.00 18.01 613 LEU A O 1
ATOM 1834 N N . GLU A 1 255 ? 31.391 17.738 10.082 1.00 16.46 614 GLU A N 1
ATOM 1835 C CA . GLU A 1 255 ? 30.529 16.657 9.590 1.00 16.45 614 GLU A CA 1
ATOM 1836 C C . GLU A 1 255 ? 29.275 17.213 8.899 1.00 18.09 614 GLU A C 1
ATOM 1837 O O . GLU A 1 255 ? 28.888 16.711 7.836 1.00 16.93 614 GLU A O 1
ATOM 1843 N N . GLY A 1 256 ? 28.688 18.272 9.462 1.00 16.47 615 GLY A N 1
ATOM 1844 C CA . GLY A 1 256 ? 27.500 18.893 8.861 1.00 17.12 615 GLY A CA 1
ATOM 1845 C C . GLY A 1 256 ? 27.794 19.503 7.495 1.00 19.37 615 GLY A C 1
ATOM 1846 O O . GLY A 1 256 ? 27.014 19.326 6.552 1.00 17.65 615 GLY A O 1
ATOM 1847 N N . LEU A 1 257 ? 28.944 20.206 7.385 1.00 17.48 616 LEU A N 1
ATOM 1848 C CA A LEU A 1 257 ? 29.368 20.839 6.137 0.50 18.38 616 LEU A CA 1
ATOM 1849 C CA B LEU A 1 257 ? 29.432 20.806 6.129 0.50 17.81 616 LEU A CA 1
ATOM 1850 C C . LEU A 1 257 ? 29.532 19.739 5.053 1.00 19.68 616 LEU A C 1
ATOM 1851 O O . LEU A 1 257 ? 29.018 19.885 3.928 1.00 19.41 616 LEU A O 1
ATOM 1860 N N . VAL A 1 258 ? 30.218 18.615 5.399 1.00 17.09 617 VAL A N 1
ATOM 1861 C CA . VAL A 1 258 ? 30.420 17.532 4.447 1.00 16.43 617 VAL A CA 1
ATOM 1862 C C . VAL A 1 258 ? 29.091 16.883 4.070 1.00 19.11 617 VAL A C 1
ATOM 1863 O O . VAL A 1 258 ? 28.864 16.641 2.878 1.00 18.41 617 VAL A O 1
ATOM 1867 N N . ARG A 1 259 ? 28.200 16.621 5.057 1.00 16.81 618 ARG A N 1
ATOM 1868 C CA . ARG A 1 259 ? 26.923 16.022 4.718 1.00 16.02 618 ARG A CA 1
ATOM 1869 C C . ARG A 1 259 ? 26.122 16.901 3.734 1.00 18.40 618 ARG A C 1
ATOM 1870 O O . ARG A 1 259 ? 25.513 16.383 2.787 1.00 18.69 618 ARG A O 1
ATOM 1878 N N . ALA A 1 260 ? 26.117 18.226 3.958 1.00 16.87 619 ALA A N 1
ATOM 1879 C CA . ALA A 1 260 ? 25.381 19.128 3.053 1.00 17.68 619 ALA A CA 1
ATOM 1880 C C . ALA A 1 260 ? 25.949 19.062 1.612 1.00 19.56 619 ALA A C 1
ATOM 1881 O O . ALA A 1 260 ? 25.184 19.040 0.643 1.00 21.56 619 ALA A O 1
ATOM 1883 N N . LYS A 1 261 ? 27.290 19.016 1.483 1.00 18.68 620 LYS A N 1
ATOM 1884 C CA . LYS A 1 261 ? 27.951 18.915 0.177 1.00 18.64 620 LYS A CA 1
ATOM 1885 C C . LYS A 1 261 ? 27.641 17.579 -0.486 1.00 21.14 620 LYS A C 1
ATOM 1886 O O . LYS A 1 261 ? 27.420 17.544 -1.696 1.00 21.66 620 LYS A O 1
ATOM 1892 N N . GLN A 1 262 ? 27.604 16.477 0.286 1.00 18.65 621 GLN A N 1
ATOM 1893 C CA . GLN A 1 262 ? 27.248 15.159 -0.259 1.00 19.11 621 GLN A CA 1
ATOM 1894 C C . GLN A 1 262 ? 25.809 15.133 -0.738 1.00 24.33 621 GLN A C 1
ATOM 1895 O O . GLN A 1 262 ? 25.525 14.594 -1.819 1.00 24.76 621 GLN A O 1
ATOM 1901 N N . ASP A 1 263 ? 24.896 15.720 0.040 1.00 21.30 622 ASP A N 1
ATOM 1902 C CA . ASP A 1 263 ? 23.477 15.737 -0.359 1.00 22.23 622 ASP A CA 1
ATOM 1903 C C . ASP A 1 263 ? 23.322 16.503 -1.691 1.00 26.60 622 ASP A C 1
ATOM 1904 O O . ASP A 1 263 ? 22.544 16.075 -2.557 1.00 26.64 622 ASP A O 1
ATOM 1909 N N . LEU A 1 264 ? 24.077 17.602 -1.859 1.00 22.98 623 LEU A N 1
ATOM 1910 C CA . LEU A 1 264 ? 24.052 18.420 -3.097 1.00 25.59 623 LEU A CA 1
ATOM 1911 C C . LEU A 1 264 ? 24.558 17.639 -4.308 1.00 31.21 623 LEU A C 1
ATOM 1912 O O . LEU A 1 264 ? 24.034 17.810 -5.409 1.00 31.07 623 LEU A O 1
ATOM 1917 N N . LEU A 1 265 ? 25.566 16.783 -4.099 1.00 25.97 624 LEU A N 1
ATOM 1918 C CA . LEU A 1 265 ? 26.161 15.967 -5.170 1.00 26.69 624 LEU A CA 1
ATOM 1919 C C . LEU A 1 265 ? 25.391 14.688 -5.412 1.00 33.99 624 LEU A C 1
ATOM 1920 O O . LEU A 1 265 ? 25.742 13.951 -6.342 1.00 35.33 624 LEU A O 1
ATOM 1925 N N . ASP A 1 266 ? 24.328 14.409 -4.612 1.00 31.78 625 ASP A N 1
ATOM 1926 C CA . ASP A 1 266 ? 23.511 13.198 -4.738 1.00 32.77 625 ASP A CA 1
ATOM 1927 C C . ASP A 1 266 ? 24.396 11.948 -4.480 1.00 39.72 625 ASP A C 1
ATOM 1928 O O . ASP A 1 266 ? 24.175 10.871 -5.044 1.00 41.28 625 ASP A O 1
ATOM 1933 N N . THR A 1 267 ? 25.408 12.114 -3.612 1.00 35.24 626 THR A N 1
ATOM 1934 C CA . THR A 1 267 ? 26.326 11.062 -3.199 1.00 35.36 626 THR A CA 1
ATOM 1935 C C . THR A 1 267 ? 26.046 10.830 -1.716 1.00 42.49 626 THR A C 1
ATOM 1936 O O . THR A 1 267 ? 25.475 11.696 -1.070 1.00 42.66 626 THR A O 1
ATOM 1940 N N . GLY A 1 268 ? 26.398 9.688 -1.181 1.00 39.93 627 GLY A N 1
ATOM 1941 C CA . GLY A 1 268 ? 26.080 9.498 0.227 1.00 40.92 627 GLY A CA 1
ATOM 1942 C C . GLY A 1 268 ? 24.676 9.030 0.570 1.00 43.48 627 GLY A C 1
ATOM 1943 O O . GLY A 1 268 ? 23.911 8.653 -0.310 1.00 42.54 627 GLY A O 1
ATOM 1944 N N . GLU A 1 269 ? 24.328 9.086 1.884 1.00 39.80 628 GLU A N 1
ATOM 1945 C CA . GLU A 1 269 ? 23.125 8.541 2.519 1.00 39.49 628 GLU A CA 1
ATOM 1946 C C . GLU A 1 269 ? 21.803 8.822 1.775 1.00 44.76 628 GLU A C 1
ATOM 1947 O O . GLU A 1 269 ? 21.005 7.895 1.609 1.00 45.34 628 GLU A O 1
ATOM 1953 N N . GLU A 1 270 ? 21.566 10.065 1.355 1.00 42.04 629 GLU A N 1
ATOM 1954 C CA . GLU A 1 270 ? 20.319 10.426 0.679 1.00 44.03 629 GLU A CA 1
ATOM 1955 C C . GLU A 1 270 ? 20.455 10.379 -0.854 1.00 52.39 629 GLU A C 1
ATOM 1956 O O . GLU A 1 270 ? 19.460 10.594 -1.560 1.00 54.05 629 GLU A O 1
ATOM 1962 N N . GLY A 1 271 ? 21.650 10.025 -1.337 1.00 48.94 630 GLY A N 1
ATOM 1963 C CA . GLY A 1 271 ? 21.990 9.989 -2.756 1.00 49.32 630 GLY A CA 1
ATOM 1964 C C . GLY A 1 271 ? 21.680 8.729 -3.542 1.00 55.02 630 GLY A C 1
ATOM 1965 O O . GLY A 1 271 ? 21.512 7.652 -2.964 1.00 54.05 630 GLY A O 1
ATOM 1966 N N . SER A 1 272 ? 21.641 8.866 -4.894 1.00 53.07 631 SER A N 1
ATOM 1967 C CA . SER A 1 272 ? 21.382 7.786 -5.865 1.00 53.59 631 SER A CA 1
ATOM 1968 C C . SER A 1 272 ? 22.569 6.802 -5.941 1.00 58.65 631 SER A C 1
ATOM 1969 O O . SER A 1 272 ? 22.393 5.659 -6.377 1.00 60.02 631 SER A O 1
ATOM 1972 N N . ASP A 1 273 ? 23.766 7.252 -5.535 1.00 54.09 632 ASP A N 1
ATOM 1973 C CA . ASP A 1 273 ? 24.962 6.419 -5.450 1.00 53.69 632 ASP A CA 1
ATOM 1974 C C . ASP A 1 273 ? 25.506 6.472 -4.009 1.00 55.67 632 ASP A C 1
ATOM 1975 O O . ASP A 1 273 ? 25.152 7.383 -3.244 1.00 55.50 632 ASP A O 1
ATOM 1980 N N . ASN A 1 274 ? 26.340 5.489 -3.636 1.00 49.50 633 ASN A N 1
ATOM 1981 C CA . ASN A 1 274 ? 26.920 5.416 -2.295 1.00 47.38 633 ASN A CA 1
ATOM 1982 C C . ASN A 1 274 ? 28.409 5.765 -2.350 1.00 43.40 633 ASN A C 1
ATOM 1983 O O . ASN A 1 274 ? 29.229 5.108 -1.711 1.00 40.44 633 ASN A O 1
ATOM 1988 N N . ARG A 1 275 ? 28.759 6.817 -3.118 1.00 36.36 634 ARG A N 1
ATOM 1989 C CA . ARG A 1 275 ? 30.155 7.195 -3.240 1.00 34.78 634 ARG A CA 1
ATOM 1990 C C . ARG A 1 275 ? 30.616 8.005 -2.036 1.00 30.32 634 ARG A C 1
ATOM 1991 O O . ARG A 1 275 ? 31.818 7.970 -1.771 1.00 31.50 634 ARG A O 1
ATOM 1999 N N . PHE A 1 276 ? 29.710 8.754 -1.319 1.00 25.16 635 PHE A N 1
ATOM 2000 C CA . PHE A 1 276 ? 30.145 9.614 -0.175 1.00 22.35 635 PHE A CA 1
ATOM 2001 C C . PHE A 1 276 ? 31.404 10.361 -0.623 1.00 24.11 635 PHE A C 1
ATOM 2002 O O . PHE A 1 276 ? 32.453 10.301 0.012 1.00 23.02 635 PHE A O 1
ATOM 2010 N N . SER A 1 277 ? 31.292 11.037 -1.772 1.00 22.13 636 SER A N 1
ATOM 2011 C CA . SER A 1 277 ? 32.420 11.570 -2.537 1.00 21.78 636 SER A CA 1
ATOM 2012 C C . SER A 1 277 ? 33.060 12.842 -1.977 1.00 23.31 636 SER A C 1
ATOM 2013 O O . SER A 1 277 ? 33.976 13.374 -2.601 1.00 21.20 636 SER A O 1
ATOM 2016 N N . VAL A 1 278 ? 32.627 13.307 -0.797 1.00 18.59 637 VAL A N 1
ATOM 2017 C CA . VAL A 1 278 ? 33.244 14.451 -0.103 1.00 18.00 637 VAL A CA 1
ATOM 2018 C C . VAL A 1 278 ? 33.793 13.849 1.182 1.00 21.86 637 VAL A C 1
ATOM 2019 O O . VAL A 1 278 ? 33.036 13.205 1.916 1.00 20.32 637 VAL A O 1
ATOM 2023 N N . VAL A 1 279 ? 35.098 13.981 1.415 1.00 17.58 638 VAL A N 1
ATOM 2024 C CA . VAL A 1 279 ? 35.724 13.326 2.551 1.00 17.75 638 VAL A CA 1
ATOM 2025 C C . VAL A 1 279 ? 36.012 14.294 3.690 1.00 19.78 638 VAL A C 1
ATOM 2026 O O . VAL A 1 279 ? 36.757 15.246 3.472 1.00 19.74 638 VAL A O 1
ATOM 2030 N N . PRO A 1 280 ? 35.544 14.012 4.913 1.00 18.08 639 PRO A N 1
ATOM 2031 C CA . PRO A 1 280 ? 35.987 14.830 6.063 1.00 17.88 639 PRO A CA 1
ATOM 2032 C C . PRO A 1 280 ? 37.367 14.367 6.520 1.00 19.92 639 PRO A C 1
ATOM 2033 O O . PRO A 1 280 ? 37.573 13.162 6.792 1.00 20.09 639 PRO A O 1
ATOM 2037 N N . LEU A 1 281 ? 38.307 15.300 6.629 1.00 16.08 640 LEU A N 1
ATOM 2038 C CA . LEU A 1 281 ? 39.649 15.015 7.142 1.00 16.91 640 LEU A CA 1
ATOM 2039 C C . LEU A 1 281 ? 39.769 15.845 8.409 1.00 20.21 640 LEU A C 1
ATOM 2040 O O . LEU A 1 281 ? 39.853 17.072 8.330 1.00 19.07 640 LEU A O 1
ATOM 2045 N N . MET A 1 282 ? 39.776 15.186 9.573 1.00 16.70 641 MET A N 1
ATOM 2046 C CA . MET A 1 282 ? 39.684 15.889 10.846 1.00 16.95 641 MET A CA 1
ATOM 2047 C C . MET A 1 282 ? 40.960 15.706 11.641 1.00 20.67 641 MET A C 1
ATOM 2048 O O . MET A 1 282 ? 41.298 14.569 11.983 1.00 20.74 641 MET A O 1
ATOM 2053 N N . LEU A 1 283 ? 41.663 16.805 11.933 1.00 17.52 642 LEU A N 1
ATOM 2054 C CA . LEU A 1 283 ? 42.880 16.769 12.744 1.00 17.74 642 LEU A CA 1
ATOM 2055 C C . LEU A 1 283 ? 42.558 17.103 14.197 1.00 20.61 642 LEU A C 1
ATOM 2056 O O . LEU A 1 283 ? 41.595 17.821 14.469 1.00 19.27 642 LEU A O 1
ATOM 2061 N N . HIS A 1 284 ? 43.389 16.588 15.121 1.00 17.16 643 HIS A N 1
ATOM 2062 C CA . HIS A 1 284 ? 43.181 16.784 16.566 1.00 16.38 643 HIS A CA 1
ATOM 2063 C C . HIS A 1 284 ? 44.512 16.873 17.274 1.00 18.94 643 HIS A C 1
ATOM 2064 O O . HIS A 1 284 ? 45.497 16.319 16.766 1.00 19.59 643 HIS A O 1
ATOM 2071 N N . GLY A 1 285 ? 44.517 17.461 18.465 1.00 16.88 644 GLY A N 1
ATOM 2072 C CA . GLY A 1 285 ? 45.659 17.390 19.385 1.00 16.88 644 GLY A CA 1
ATOM 2073 C C . GLY A 1 285 ? 45.417 16.231 20.349 1.00 20.50 644 GLY A C 1
ATOM 2074 O O . GLY A 1 285 ? 44.260 15.833 20.559 1.00 20.13 644 GLY A O 1
ATOM 2075 N N . ASP A 1 286 ? 46.478 15.686 20.981 1.00 17.98 645 ASP A N 1
ATOM 2076 C CA . ASP A 1 286 ? 46.316 14.525 21.869 1.00 17.21 645 ASP A CA 1
ATOM 2077 C C . ASP A 1 286 ? 45.555 14.853 23.161 1.00 18.75 645 ASP A C 1
ATOM 2078 O O . ASP A 1 286 ? 44.745 14.043 23.610 1.00 19.60 645 ASP A O 1
ATOM 2083 N N . ALA A 1 287 ? 45.852 15.992 23.804 1.00 16.62 646 ALA A N 1
ATOM 2084 C CA . ALA A 1 287 ? 45.150 16.272 25.064 1.00 16.37 646 ALA A CA 1
ATOM 2085 C C . ALA A 1 287 ? 43.665 16.591 24.791 1.00 19.85 646 ALA A C 1
ATOM 2086 O O . ALA A 1 287 ? 42.776 16.114 25.513 1.00 19.15 646 ALA A O 1
ATOM 2088 N N . ALA A 1 288 ? 43.388 17.366 23.727 1.00 16.91 647 ALA A N 1
ATOM 2089 C CA . ALA A 1 288 ? 42.013 17.720 23.410 1.00 16.98 647 ALA A CA 1
ATOM 2090 C C . ALA A 1 288 ? 41.179 16.505 22.967 1.00 19.75 647 ALA A C 1
ATOM 2091 O O . ALA A 1 288 ? 39.992 16.420 23.321 1.00 19.92 647 ALA A O 1
ATOM 2093 N N . PHE A 1 289 ? 41.764 15.593 22.182 1.00 17.30 648 PHE A N 1
ATOM 2094 C CA . PHE A 1 289 ? 40.978 14.472 21.672 1.00 17.43 648 PHE A CA 1
ATOM 2095 C C . PHE A 1 289 ? 40.457 13.596 22.811 1.00 21.42 648 PHE A C 1
ATOM 2096 O O . PHE A 1 289 ? 39.325 13.097 22.735 1.00 20.65 648 PHE A O 1
ATOM 2104 N N . ALA A 1 290 ? 41.260 13.440 23.873 1.00 20.45 649 ALA A N 1
ATOM 2105 C CA . ALA A 1 290 ? 40.862 12.625 25.023 1.00 21.25 649 ALA A CA 1
ATOM 2106 C C . ALA A 1 290 ? 39.935 13.357 25.994 1.00 24.11 649 ALA A C 1
ATOM 2107 O O . ALA A 1 290 ? 39.120 12.709 26.659 1.00 23.52 649 ALA A O 1
ATOM 2109 N N . GLY A 1 291 ? 40.086 14.675 26.111 1.00 20.66 650 GLY A N 1
ATOM 2110 C CA . GLY A 1 291 ? 39.372 15.450 27.120 1.00 20.88 650 GLY A CA 1
ATOM 2111 C C . GLY A 1 291 ? 38.023 16.055 26.790 1.00 23.27 650 GLY A C 1
ATOM 2112 O O . GLY A 1 291 ? 37.236 16.327 27.704 1.00 24.01 650 GLY A O 1
ATOM 2113 N N . GLN A 1 292 ? 37.768 16.350 25.512 1.00 20.17 651 GLN A N 1
ATOM 2114 C CA . GLN A 1 292 ? 36.543 17.062 25.129 1.00 20.15 651 GLN A CA 1
ATOM 2115 C C . GLN A 1 292 ? 35.419 16.102 24.755 1.00 22.79 651 GLN A C 1
ATOM 2116 O O . GLN A 1 292 ? 35.578 15.323 23.819 1.00 20.84 651 GLN A O 1
ATOM 2122 N N . GLY A 1 293 ? 34.269 16.238 25.436 1.00 20.22 652 GLY A N 1
ATOM 2123 C CA . GLY A 1 293 ? 33.116 15.362 25.206 1.00 20.50 652 GLY A CA 1
ATOM 2124 C C . GLY A 1 293 ? 32.518 15.451 23.810 1.00 20.89 652 GLY A C 1
ATOM 2125 O O . GLY A 1 293 ? 31.900 14.485 23.338 1.00 20.36 652 GLY A O 1
ATOM 2126 N N . VAL A 1 294 ? 32.695 16.594 23.124 1.00 18.50 653 VAL A N 1
ATOM 2127 C CA . VAL A 1 294 ? 32.136 16.734 21.772 1.00 18.40 653 VAL A CA 1
ATOM 2128 C C . VAL A 1 294 ? 32.771 15.690 20.822 1.00 19.11 653 VAL A C 1
ATOM 2129 O O . VAL A 1 294 ? 32.145 15.338 19.826 1.00 18.94 653 VAL A O 1
ATOM 2133 N N . VAL A 1 295 ? 33.978 15.188 21.143 1.00 16.80 654 VAL A N 1
ATOM 2134 C CA . VAL A 1 295 ? 34.611 14.148 20.306 1.00 17.54 654 VAL A CA 1
ATOM 2135 C C . VAL A 1 295 ? 33.707 12.895 20.315 1.00 19.61 654 VAL A C 1
ATOM 2136 O O . VAL A 1 295 ? 33.315 12.396 19.253 1.00 19.44 654 VAL A O 1
ATOM 2140 N N . ALA A 1 296 ? 33.385 12.375 21.524 1.00 17.96 655 ALA A N 1
ATOM 2141 C CA . ALA A 1 296 ? 32.510 11.192 21.615 1.00 17.77 655 ALA A CA 1
ATOM 2142 C C . ALA A 1 296 ? 31.143 11.490 20.997 1.00 20.00 655 ALA A C 1
ATOM 2143 O O . ALA A 1 296 ? 30.602 10.624 20.294 1.00 19.61 655 ALA A O 1
ATOM 2145 N N . GLU A 1 297 ? 30.576 12.708 21.224 1.00 17.96 656 GLU A N 1
ATOM 2146 C CA . GLU A 1 297 ? 29.254 13.008 20.656 1.00 18.51 656 GLU A CA 1
ATOM 2147 C C . GLU A 1 297 ? 29.293 12.954 19.138 1.00 21.06 656 GLU A C 1
ATOM 2148 O O . GLU A 1 297 ? 28.317 12.520 18.498 1.00 20.17 656 GLU A O 1
ATOM 2154 N N . THR A 1 298 ? 30.406 13.442 18.548 1.00 18.43 657 THR A N 1
ATOM 2155 C CA . THR A 1 298 ? 30.499 13.503 17.087 1.00 17.87 657 THR A CA 1
ATOM 2156 C C . THR A 1 298 ? 30.754 12.112 16.514 1.00 20.16 657 THR A C 1
ATOM 2157 O O . THR A 1 298 ? 30.147 11.731 15.504 1.00 19.39 657 THR A O 1
ATOM 2161 N N . LEU A 1 299 ? 31.605 11.322 17.184 1.00 18.47 658 LEU A N 1
ATOM 2162 C CA . LEU A 1 299 ? 31.815 9.934 16.731 1.00 18.12 658 LEU A CA 1
ATOM 2163 C C . LEU A 1 299 ? 30.496 9.183 16.776 1.00 20.38 658 LEU A C 1
ATOM 2164 O O . LEU A 1 299 ? 30.223 8.363 15.891 1.00 20.04 658 LEU A O 1
ATOM 2169 N N . ASN A 1 300 ? 29.653 9.466 17.799 1.00 18.67 659 ASN A N 1
ATOM 2170 C CA . ASN A 1 300 ? 28.374 8.768 17.951 1.00 18.30 659 ASN A CA 1
ATOM 2171 C C . ASN A 1 300 ? 27.444 9.040 16.760 1.00 20.65 659 ASN A C 1
ATOM 2172 O O . ASN A 1 300 ? 26.523 8.268 16.536 1.00 20.93 659 ASN A O 1
ATOM 2177 N N . LEU A 1 301 ? 27.674 10.123 16.013 1.00 18.93 660 LEU A N 1
ATOM 2178 C CA . LEU A 1 301 ? 26.822 10.434 14.846 1.00 18.49 660 LEU A CA 1
ATOM 2179 C C . LEU A 1 301 ? 27.216 9.649 13.597 1.00 20.12 660 LEU A C 1
ATOM 2180 O O . LEU A 1 301 ? 26.441 9.615 12.638 1.00 20.33 660 LEU A O 1
ATOM 2185 N N . ALA A 1 302 ? 28.435 9.064 13.566 1.00 19.73 661 ALA A N 1
ATOM 2186 C CA . ALA A 1 302 ? 29.060 8.530 12.354 1.00 20.69 661 ALA A CA 1
ATOM 2187 C C . ALA A 1 302 ? 28.228 7.557 11.535 1.00 21.24 661 ALA A C 1
ATOM 2188 O O . ALA A 1 302 ? 28.356 7.571 10.302 1.00 21.62 661 ALA A O 1
ATOM 2190 N N . LEU A 1 303 ? 27.422 6.712 12.171 1.00 19.72 662 LEU A N 1
ATOM 2191 C CA . LEU A 1 303 ? 26.655 5.719 11.391 1.00 20.21 662 LEU A CA 1
ATOM 2192 C C . LEU A 1 303 ? 25.175 6.013 11.366 1.00 24.39 662 LEU A C 1
ATOM 2193 O O . LEU A 1 303 ? 24.404 5.186 10.858 1.00 25.82 662 LEU A O 1
ATOM 2198 N N . LEU A 1 304 ? 24.741 7.162 11.902 1.00 19.97 663 LEU A N 1
ATOM 2199 C CA . LEU A 1 304 ? 23.311 7.470 11.976 1.00 19.01 663 LEU A CA 1
ATOM 2200 C C . LEU A 1 304 ? 22.789 7.915 10.619 1.00 22.16 663 LEU A C 1
ATOM 2201 O O . LEU A 1 304 ? 23.457 8.674 9.928 1.00 20.84 663 LEU A O 1
ATOM 2206 N N . ARG A 1 305 ? 21.577 7.507 10.264 1.00 21.49 664 ARG A N 1
ATOM 2207 C CA . ARG A 1 305 ? 21.041 7.872 8.947 1.00 21.32 664 ARG A CA 1
ATOM 2208 C C . ARG A 1 305 ? 21.019 9.399 8.707 1.00 24.40 664 ARG A C 1
ATOM 2209 O O . ARG A 1 305 ? 21.374 9.833 7.618 1.00 24.39 664 ARG A O 1
ATOM 2217 N N . GLY A 1 306 ? 20.673 10.190 9.720 1.00 21.98 665 GLY A N 1
ATOM 2218 C CA . GLY A 1 306 ? 20.621 11.636 9.532 1.00 21.40 665 GLY A CA 1
ATOM 2219 C C . GLY A 1 306 ? 21.951 12.360 9.482 1.00 22.69 665 GLY A C 1
ATOM 2220 O O . GLY A 1 306 ? 21.987 13.551 9.183 1.00 23.24 665 GLY A O 1
ATOM 2221 N N . TYR A 1 307 ? 23.060 11.668 9.803 1.00 17.28 666 TYR A N 1
ATOM 2222 C CA . TYR A 1 307 ? 24.337 12.358 9.976 1.00 16.74 666 TYR A CA 1
ATOM 2223 C C . TYR A 1 307 ? 25.527 11.712 9.309 1.00 19.23 666 TYR A C 1
ATOM 2224 O O . TYR A 1 307 ? 26.587 12.347 9.252 1.00 19.77 666 TYR A O 1
ATOM 2233 N N . ARG A 1 308 ? 25.397 10.446 8.890 1.00 17.82 667 ARG A N 1
ATOM 2234 C CA . ARG A 1 308 ? 26.526 9.685 8.328 1.00 18.33 667 ARG A CA 1
ATOM 2235 C C . ARG A 1 308 ? 27.144 10.422 7.122 1.00 20.33 667 ARG A C 1
ATOM 2236 O O . ARG A 1 308 ? 26.421 10.947 6.266 1.00 19.44 667 ARG A O 1
ATOM 2244 N N . THR A 1 309 ? 28.491 10.414 7.051 1.00 17.87 668 THR A N 1
ATOM 2245 C CA . THR A 1 309 ? 29.204 11.026 5.934 1.00 18.33 668 THR A CA 1
ATOM 2246 C C . THR A 1 309 ? 30.104 10.006 5.236 1.00 19.22 668 THR A C 1
ATOM 2247 O O . THR A 1 309 ? 30.976 10.406 4.452 1.00 18.53 668 THR A O 1
ATOM 2251 N N . GLY A 1 310 ? 29.895 8.714 5.505 1.00 18.41 669 GLY A N 1
ATOM 2252 C CA . GLY A 1 310 ? 30.659 7.663 4.819 1.00 18.95 669 GLY A CA 1
ATOM 2253 C C . GLY A 1 310 ? 32.072 7.480 5.331 1.00 21.07 669 GLY A C 1
ATOM 2254 O O . GLY A 1 310 ? 32.901 6.874 4.652 1.00 21.05 669 GLY A O 1
ATOM 2255 N N . GLY A 1 311 ? 32.322 7.981 6.546 1.00 19.86 670 GLY A N 1
ATOM 2256 C CA . GLY A 1 311 ? 33.615 7.798 7.200 1.00 19.85 670 GLY A CA 1
ATOM 2257 C C . GLY A 1 311 ? 34.504 9.013 7.179 1.00 21.14 670 GLY A C 1
ATOM 2258 O O . GLY A 1 311 ? 34.768 9.597 6.118 1.00 20.80 670 GLY A O 1
ATOM 2259 N N . THR A 1 312 ? 34.997 9.368 8.369 1.00 19.02 671 THR A N 1
ATOM 2260 C CA . THR A 1 312 ? 35.922 10.473 8.548 1.00 17.64 671 THR A CA 1
ATOM 2261 C C . THR A 1 312 ? 37.324 9.911 8.709 1.00 20.18 671 THR A C 1
ATOM 2262 O O . THR A 1 312 ? 37.499 8.888 9.393 1.00 19.83 671 THR A O 1
ATOM 2266 N N . ILE A 1 313 ? 38.307 10.575 8.116 1.00 17.16 672 ILE A N 1
ATOM 2267 C CA . ILE A 1 313 ? 39.718 10.228 8.338 1.00 16.78 672 ILE A CA 1
ATOM 2268 C C . ILE A 1 313 ? 40.205 11.144 9.450 1.00 19.87 672 ILE A C 1
ATOM 2269 O O . ILE A 1 313 ? 40.196 12.360 9.264 1.00 18.92 672 ILE A O 1
ATOM 2274 N N . HIS A 1 314 ? 40.625 10.572 10.588 1.00 18.14 673 HIS A N 1
ATOM 2275 C CA . HIS A 1 314 ? 41.111 11.372 11.716 1.00 17.11 673 HIS A CA 1
ATOM 2276 C C . HIS A 1 314 ? 42.615 11.295 11.785 1.00 21.18 673 HIS A C 1
ATOM 2277 O O . HIS A 1 314 ? 43.162 10.205 11.636 1.00 20.19 673 HIS A O 1
ATOM 2284 N N . ILE A 1 315 ? 43.273 12.426 12.037 1.00 17.30 674 ILE A N 1
ATOM 2285 C CA . ILE A 1 315 ? 44.720 12.433 12.286 1.00 18.02 674 ILE A CA 1
ATOM 2286 C C . ILE A 1 315 ? 44.931 13.098 13.637 1.00 20.37 674 ILE A C 1
ATOM 2287 O O . ILE A 1 315 ? 44.543 14.251 13.804 1.00 18.93 674 ILE A O 1
ATOM 2292 N N . VAL A 1 316 ? 45.558 12.386 14.587 1.00 17.36 675 VAL A N 1
ATOM 2293 C CA . VAL A 1 316 ? 45.911 13.017 15.852 1.00 17.72 675 VAL A CA 1
ATOM 2294 C C . VAL A 1 316 ? 47.382 13.369 15.784 1.00 22.09 675 VAL A C 1
ATOM 2295 O O . VAL A 1 316 ? 48.215 12.479 15.575 1.00 22.46 675 VAL A O 1
ATOM 2299 N N . VAL A 1 317 ? 47.711 14.645 15.980 1.00 18.61 676 VAL A N 1
ATOM 2300 C CA . VAL A 1 317 ? 49.106 15.099 16.052 1.00 18.40 676 VAL A CA 1
ATOM 2301 C C . VAL A 1 317 ? 49.497 14.884 17.503 1.00 21.58 676 VAL A C 1
ATOM 2302 O O . VAL A 1 317 ? 49.258 15.739 18.377 1.00 20.46 676 VAL A O 1
ATOM 2306 N N . ASN A 1 318 ? 49.965 13.677 17.789 1.00 19.21 677 ASN A N 1
ATOM 2307 C CA . ASN A 1 318 ? 50.190 13.275 19.157 1.00 18.84 677 ASN A CA 1
ATOM 2308 C C . ASN A 1 318 ? 51.609 13.584 19.589 1.00 20.27 677 ASN A C 1
ATOM 2309 O O . ASN A 1 318 ? 52.485 12.731 19.528 1.00 20.24 677 ASN A O 1
ATOM 2314 N N . ASN A 1 319 ? 51.809 14.804 20.084 1.00 17.92 678 ASN A N 1
ATOM 2315 C CA . ASN A 1 319 ? 53.144 15.255 20.514 1.00 17.82 678 ASN A CA 1
ATOM 2316 C C . ASN A 1 319 ? 53.399 14.952 22.005 1.00 21.57 678 ASN A C 1
ATOM 2317 O O . ASN A 1 319 ? 54.363 15.464 22.608 1.00 19.42 678 ASN A O 1
ATOM 2322 N N . GLN A 1 320 ? 52.532 14.082 22.607 1.00 17.96 679 GLN A N 1
ATOM 2323 C CA . GLN A 1 320 ? 52.728 13.537 23.960 1.00 18.08 679 GLN A CA 1
ATOM 2324 C C . GLN A 1 320 ? 52.838 14.643 25.025 1.00 20.56 679 GLN A C 1
ATOM 2325 O O . GLN A 1 320 ? 53.538 14.485 26.034 1.00 21.52 679 GLN A O 1
ATOM 2331 N N . ILE A 1 321 ? 52.105 15.750 24.787 1.00 17.60 680 ILE A N 1
ATOM 2332 C CA . ILE A 1 321 ? 52.057 16.886 25.720 1.00 17.77 680 ILE A CA 1
ATOM 2333 C C . ILE A 1 321 ? 50.840 17.713 25.354 1.00 19.86 680 ILE A C 1
ATOM 2334 O O . ILE A 1 321 ? 50.443 17.751 24.189 1.00 18.39 680 ILE A O 1
ATOM 2339 N N . GLY A 1 322 ? 50.302 18.403 26.340 1.00 17.95 681 GLY A N 1
ATOM 2340 C CA . GLY A 1 322 ? 49.230 19.373 26.102 1.00 17.04 681 GLY A CA 1
ATOM 2341 C C . GLY A 1 322 ? 49.599 20.599 26.926 1.00 19.82 681 GLY A C 1
ATOM 2342 O O . GLY A 1 322 ? 49.296 20.652 28.117 1.00 19.32 681 GLY A O 1
ATOM 2343 N N . PHE A 1 323 ? 50.294 21.567 26.307 1.00 18.15 682 PHE A N 1
ATOM 2344 C CA . PHE A 1 323 ? 50.798 22.803 26.952 1.00 18.11 682 PHE A CA 1
ATOM 2345 C C . PHE A 1 323 ? 51.849 22.372 28.015 1.00 21.40 682 PHE A C 1
ATOM 2346 O O . PHE A 1 323 ? 52.941 21.966 27.620 1.00 20.85 682 PHE A O 1
ATOM 2354 N N . THR A 1 324 ? 51.525 22.409 29.321 1.00 17.88 683 THR A N 1
ATOM 2355 C CA . THR A 1 324 ? 52.499 21.943 30.342 1.00 18.02 683 THR A CA 1
ATOM 2356 C C . THR A 1 324 ? 52.075 20.604 30.927 1.00 21.73 683 THR A C 1
ATOM 2357 O O . THR A 1 324 ? 52.708 20.133 31.868 1.00 22.34 683 THR A O 1
ATOM 2361 N N . THR A 1 325 ? 50.957 20.037 30.436 1.00 19.22 684 THR A N 1
ATOM 2362 C CA . THR A 1 325 ? 50.371 18.847 31.032 1.00 19.27 684 THR A CA 1
ATOM 2363 C C . THR A 1 325 ? 50.838 17.575 30.371 1.00 21.84 684 THR A C 1
ATOM 2364 O O . THR A 1 325 ? 50.760 17.434 29.147 1.00 21.62 684 THR A O 1
ATOM 2368 N N . ALA A 1 326 ? 51.290 16.632 31.215 1.00 21.68 685 ALA A N 1
ATOM 2369 C CA . ALA A 1 326 ? 51.729 15.330 30.727 1.00 21.95 685 ALA A CA 1
ATOM 2370 C C . ALA A 1 326 ? 50.519 14.450 30.399 1.00 22.53 685 ALA A C 1
ATOM 2371 O O . ALA A 1 326 ? 49.473 14.575 31.053 1.00 22.26 685 ALA A O 1
ATOM 2373 N N . PRO A 1 327 ? 50.657 13.499 29.452 1.00 21.49 686 PRO A N 1
ATOM 2374 C CA . PRO A 1 327 ? 49.523 12.605 29.116 1.00 21.28 686 PRO A CA 1
ATOM 2375 C C . PRO A 1 327 ? 48.892 11.891 30.320 1.00 22.74 686 PRO A C 1
ATOM 2376 O O . PRO A 1 327 ? 47.672 11.674 30.311 1.00 22.24 686 PRO A O 1
ATOM 2380 N N . THR A 1 328 ? 49.699 11.520 31.355 1.00 20.64 687 THR A N 1
ATOM 2381 C CA A THR A 1 328 ? 49.149 10.830 32.537 0.50 20.39 687 THR A CA 1
ATOM 2382 C CA B THR A 1 328 ? 49.170 10.814 32.529 0.50 20.47 687 THR A CA 1
ATOM 2383 C C . THR A 1 328 ? 48.138 11.702 33.279 1.00 22.98 687 THR A C 1
ATOM 2384 O O . THR A 1 328 ? 47.311 11.165 34.024 1.00 23.88 687 THR A O 1
ATOM 2391 N N . ASP A 1 329 ? 48.177 13.047 33.082 1.00 19.95 688 ASP A N 1
ATOM 2392 C CA . ASP A 1 329 ? 47.181 13.911 33.733 1.00 20.44 688 ASP A CA 1
ATOM 2393 C C . ASP A 1 329 ? 46.044 14.298 32.757 1.00 22.98 688 ASP A C 1
ATOM 2394 O O . ASP A 1 329 ? 45.084 14.961 33.168 1.00 22.28 688 ASP A O 1
ATOM 2399 N N . SER A 1 330 ? 46.161 13.897 31.469 1.00 20.22 689 SER A N 1
ATOM 2400 C CA . SER A 1 330 ? 45.184 14.257 30.441 1.00 20.28 689 SER A CA 1
ATOM 2401 C C . SER A 1 330 ? 44.185 13.170 30.137 1.00 20.21 689 SER A C 1
ATOM 2402 O O . SER A 1 330 ? 43.116 13.482 29.597 1.00 19.99 689 SER A O 1
ATOM 2405 N N . ARG A 1 331 ? 44.537 11.895 30.388 1.00 18.69 690 ARG A N 1
ATOM 2406 C CA . ARG A 1 331 ? 43.616 10.837 30.004 1.00 18.53 690 ARG A CA 1
ATOM 2407 C C . ARG A 1 331 ? 43.760 9.609 30.871 1.00 19.68 690 ARG A C 1
ATOM 2408 O O . ARG A 1 331 ? 44.824 9.383 31.467 1.00 20.81 690 ARG A O 1
ATOM 2416 N N . SER A 1 332 ? 42.698 8.783 30.878 1.00 18.67 691 SER A N 1
ATOM 2417 C CA . SER A 1 332 ? 42.697 7.531 31.664 1.00 18.63 691 SER A CA 1
ATOM 2418 C C . SER A 1 332 ? 42.877 6.306 30.754 1.00 27.91 691 SER A C 1
ATOM 2419 O O . SER A 1 332 ? 42.969 5.186 31.247 1.00 32.44 691 SER A O 1
ATOM 2422 N N . SER A 1 333 ? 42.897 6.511 29.454 1.00 22.43 692 SER A N 1
ATOM 2423 C CA . SER A 1 333 ? 43.027 5.397 28.498 1.00 22.63 692 SER A CA 1
ATOM 2424 C C . SER A 1 333 ? 44.480 5.237 28.054 1.00 24.63 692 SER A C 1
ATOM 2425 O O . SER A 1 333 ? 45.265 6.196 28.078 1.00 22.73 692 SER A O 1
ATOM 2428 N N . GLU A 1 334 ? 44.842 4.017 27.604 1.00 22.99 693 GLU A N 1
ATOM 2429 C CA . GLU A 1 334 ? 46.208 3.754 27.134 1.00 22.72 693 GLU A CA 1
ATOM 2430 C C . GLU A 1 334 ? 46.641 4.736 26.019 1.00 23.34 693 GLU A C 1
ATOM 2431 O O . GLU A 1 334 ? 47.749 5.283 26.063 1.00 23.01 693 GLU A O 1
ATOM 2437 N N . TYR A 1 335 ? 45.767 4.931 25.028 1.00 20.75 694 TYR A N 1
ATOM 2438 C CA . TYR A 1 335 ? 46.005 5.822 23.891 1.00 20.11 694 TYR A CA 1
ATOM 2439 C C . TYR A 1 335 ? 45.022 6.971 23.919 1.00 22.59 694 TYR A C 1
ATOM 2440 O O . TYR A 1 335 ? 43.869 6.774 24.345 1.00 22.17 694 TYR A O 1
ATOM 2449 N N . CYS A 1 336 ? 45.401 8.117 23.320 1.00 21.53 695 CYS A N 1
ATOM 2450 C CA . CYS A 1 336 ? 44.469 9.237 23.257 1.00 22.33 695 CYS A CA 1
ATOM 2451 C C . CYS A 1 336 ? 43.306 8.933 22.296 1.00 25.00 695 CYS A C 1
ATOM 2452 O O . CYS A 1 336 ? 42.263 9.582 22.377 1.00 25.72 695 CYS A O 1
ATOM 2455 N N . THR A 1 337 ? 43.452 7.884 21.454 1.00 18.55 696 THR A N 1
ATOM 2456 C CA . THR A 1 337 ? 42.473 7.550 20.420 1.00 18.42 696 THR A CA 1
ATOM 2457 C C . THR A 1 337 ? 41.476 6.475 20.834 1.00 22.95 696 THR A C 1
ATOM 2458 O O . THR A 1 337 ? 40.613 6.116 20.031 1.00 22.20 696 THR A O 1
ATOM 2462 N N . ASP A 1 338 ? 41.567 5.956 22.075 1.00 21.94 697 ASP A N 1
ATOM 2463 C CA . ASP A 1 338 ? 40.735 4.814 22.485 1.00 21.14 697 ASP A CA 1
ATOM 2464 C C . ASP A 1 338 ? 39.228 5.084 22.364 1.00 23.54 697 ASP A C 1
ATOM 2465 O O . ASP A 1 338 ? 38.470 4.147 22.073 1.00 23.79 697 ASP A O 1
ATOM 2470 N N . VAL A 1 339 ? 38.814 6.337 22.496 1.00 20.77 698 VAL A N 1
ATOM 2471 C CA . VAL A 1 339 ? 37.393 6.710 22.351 1.00 22.96 698 VAL A CA 1
ATOM 2472 C C . VAL A 1 339 ? 36.835 6.268 20.971 1.00 25.67 698 VAL A C 1
ATOM 2473 O O . VAL A 1 339 ? 35.670 5.868 20.876 1.00 25.33 698 VAL A O 1
ATOM 2477 N N . ALA A 1 340 ? 37.665 6.314 19.894 1.00 21.57 699 ALA A N 1
ATOM 2478 C CA . ALA A 1 340 ? 37.170 5.983 18.555 1.00 21.52 699 ALA A CA 1
ATOM 2479 C C . ALA A 1 340 ? 36.861 4.500 18.348 1.00 22.71 699 ALA A C 1
ATOM 2480 O O . ALA A 1 340 ? 36.177 4.139 17.386 1.00 22.54 699 ALA A O 1
ATOM 2482 N N . LYS A 1 341 ? 37.347 3.632 19.240 1.00 20.71 700 LYS A N 1
ATOM 2483 C CA . LYS A 1 341 ? 37.069 2.203 19.088 1.00 21.12 700 LYS A CA 1
ATOM 2484 C C . LYS A 1 341 ? 35.589 1.913 19.268 1.00 24.08 700 LYS A C 1
ATOM 2485 O O . LYS A 1 341 ? 35.103 0.889 18.780 1.00 24.54 700 LYS A O 1
ATOM 2491 N N . MET A 1 342 ? 34.849 2.822 19.943 1.00 22.21 701 MET A N 1
ATOM 2492 C CA . MET A 1 342 ? 33.434 2.525 20.151 1.00 22.78 701 MET A CA 1
ATOM 2493 C C . MET A 1 342 ? 32.630 2.458 18.838 1.00 24.88 701 MET A C 1
ATOM 2494 O O . MET A 1 342 ? 31.583 1.824 18.822 1.00 25.01 701 MET A O 1
ATOM 2499 N N . ILE A 1 343 ? 33.103 3.093 17.741 1.00 20.48 702 ILE A N 1
ATOM 2500 C CA . ILE A 1 343 ? 32.376 2.985 16.471 1.00 19.89 702 ILE A CA 1
ATOM 2501 C C . ILE A 1 343 ? 33.097 2.031 15.503 1.00 22.91 702 ILE A C 1
ATOM 2502 O O . ILE A 1 343 ? 32.854 2.066 14.296 1.00 25.02 702 ILE A O 1
ATOM 2507 N N . GLY A 1 344 ? 33.981 1.204 16.044 1.00 21.11 703 GLY A N 1
ATOM 2508 C CA . GLY A 1 344 ? 34.679 0.196 15.251 1.00 21.06 703 GLY A CA 1
ATOM 2509 C C . GLY A 1 344 ? 35.723 0.739 14.293 1.00 23.69 703 GLY A C 1
ATOM 2510 O O . GLY A 1 344 ? 35.995 0.132 13.249 1.00 23.63 703 GLY A O 1
ATOM 2511 N N . ALA A 1 345 ? 36.288 1.914 14.593 1.00 21.18 704 ALA A N 1
ATOM 2512 C CA . ALA A 1 345 ? 37.311 2.444 13.707 1.00 19.78 704 ALA A CA 1
ATOM 2513 C C . ALA A 1 345 ? 38.625 1.713 13.939 1.00 22.63 704 ALA A C 1
ATOM 2514 O O . ALA A 1 345 ? 39.028 1.550 15.094 1.00 21.94 704 ALA A O 1
ATOM 2516 N N . PRO A 1 346 ? 39.339 1.295 12.876 1.00 18.72 705 PRO A N 1
ATOM 2517 C CA . PRO A 1 346 ? 40.703 0.792 13.100 1.00 18.72 705 PRO A CA 1
ATOM 2518 C C . PRO A 1 346 ? 41.589 1.973 13.495 1.00 21.81 705 PRO A C 1
ATOM 2519 O O . PRO A 1 346 ? 41.346 3.112 13.050 1.00 20.32 705 PRO A O 1
ATOM 2523 N N . ILE A 1 347 ? 42.615 1.709 14.317 1.00 19.04 706 ILE A N 1
ATOM 2524 C CA . ILE A 1 347 ? 43.530 2.760 14.753 1.00 18.73 706 ILE A CA 1
ATOM 2525 C C . ILE A 1 347 ? 44.935 2.404 14.311 1.00 21.71 706 ILE A C 1
ATOM 2526 O O . ILE A 1 347 ? 45.412 1.316 14.636 1.00 22.18 706 ILE A O 1
ATOM 2531 N N . PHE A 1 348 ? 45.615 3.344 13.655 1.00 19.99 707 PHE A N 1
ATOM 2532 C CA . PHE A 1 348 ? 47.004 3.132 13.226 1.00 20.53 707 PHE A CA 1
ATOM 2533 C C . PHE A 1 348 ? 47.882 4.092 13.969 1.00 24.17 707 PHE A C 1
ATOM 2534 O O . PHE A 1 348 ? 47.766 5.294 13.739 1.00 25.39 707 PHE A O 1
ATOM 2542 N N . HIS A 1 349 ? 48.751 3.591 14.833 1.00 20.06 708 HIS A N 1
ATOM 2543 C CA . HIS A 1 349 ? 49.695 4.425 15.598 1.00 20.55 708 HIS A CA 1
ATOM 2544 C C . HIS A 1 349 ? 50.979 4.430 14.800 1.00 24.03 708 HIS A C 1
ATOM 2545 O O . HIS A 1 349 ? 51.455 3.358 14.437 1.00 25.95 708 HIS A O 1
ATOM 2552 N N . VAL A 1 350 ? 51.505 5.594 14.437 1.00 18.39 709 VAL A N 1
ATOM 2553 C CA . VAL A 1 350 ? 52.675 5.576 13.546 1.00 18.55 709 VAL A CA 1
ATOM 2554 C C . VAL A 1 350 ? 53.749 6.511 14.070 1.00 22.46 709 VAL A C 1
ATOM 2555 O O . VAL A 1 350 ? 53.448 7.589 14.584 1.00 21.54 709 VAL A O 1
ATOM 2559 N N . ASN A 1 351 ? 55.007 6.073 13.932 1.00 20.48 710 ASN A N 1
ATOM 2560 C CA . ASN A 1 351 ? 56.166 6.842 14.364 1.00 19.04 710 ASN A CA 1
ATOM 2561 C C . ASN A 1 351 ? 56.346 8.041 13.406 1.00 21.12 710 ASN A C 1
ATOM 2562 O O . ASN A 1 351 ? 56.666 7.860 12.225 1.00 21.74 710 ASN A O 1
ATOM 2567 N N . GLY A 1 352 ? 56.140 9.240 13.937 1.00 20.19 711 GLY A N 1
ATOM 2568 C CA . GLY A 1 352 ? 56.247 10.483 13.175 1.00 20.52 711 GLY A CA 1
ATOM 2569 C C . GLY A 1 352 ? 57.632 10.788 12.636 1.00 25.12 711 GLY A C 1
ATOM 2570 O O . GLY A 1 352 ? 57.768 11.707 11.820 1.00 26.75 711 GLY A O 1
ATOM 2571 N N . ASP A 1 353 ? 58.665 10.037 13.062 1.00 21.94 712 ASP A N 1
ATOM 2572 C CA . ASP A 1 353 ? 60.013 10.255 12.524 1.00 23.08 712 ASP A CA 1
ATOM 2573 C C . ASP A 1 353 ? 60.251 9.373 11.287 1.00 28.88 712 ASP A C 1
ATOM 2574 O O . ASP A 1 353 ? 61.365 9.364 10.749 1.00 31.81 712 ASP A O 1
ATOM 2579 N N . ASP A 1 354 ? 59.221 8.626 10.840 1.00 23.99 713 ASP A N 1
ATOM 2580 C CA . ASP A 1 354 ? 59.332 7.770 9.655 1.00 23.35 713 ASP A CA 1
ATOM 2581 C C . ASP A 1 354 ? 58.357 8.297 8.583 1.00 25.77 713 ASP A C 1
ATOM 2582 O O . ASP A 1 354 ? 57.189 7.910 8.559 1.00 24.57 713 ASP A O 1
ATOM 2587 N N . PRO A 1 355 ? 58.824 9.189 7.698 1.00 23.79 714 PRO A N 1
ATOM 2588 C CA . PRO A 1 355 ? 57.916 9.790 6.702 1.00 23.96 714 PRO A CA 1
ATOM 2589 C C . PRO A 1 355 ? 57.259 8.790 5.755 1.00 24.78 714 PRO A C 1
ATOM 2590 O O . PRO A 1 355 ? 56.098 8.963 5.379 1.00 24.02 714 PRO A O 1
ATOM 2594 N N . GLU A 1 356 ? 57.992 7.742 5.354 1.00 23.08 715 GLU A N 1
ATOM 2595 C CA . GLU A 1 356 ? 57.407 6.769 4.435 1.00 22.86 715 GLU A CA 1
ATOM 2596 C C . GLU A 1 356 ? 56.322 5.949 5.120 1.00 26.76 715 GLU A C 1
ATOM 2597 O O . GLU A 1 356 ? 55.298 5.709 4.486 1.00 24.66 715 GLU A O 1
ATOM 2603 N N . ALA A 1 357 ? 56.517 5.568 6.409 1.00 23.37 716 ALA A N 1
ATOM 2604 C CA . ALA A 1 357 ? 55.467 4.838 7.152 1.00 22.84 716 ALA A CA 1
ATOM 2605 C C . ALA A 1 357 ? 54.252 5.742 7.309 1.00 24.94 716 ALA A C 1
ATOM 2606 O O . ALA A 1 357 ? 53.119 5.279 7.132 1.00 24.45 716 ALA A O 1
ATOM 2608 N N . CYS A 1 358 ? 54.485 7.063 7.584 1.00 21.45 717 CYS A N 1
ATOM 2609 C CA . CYS A 1 358 ? 53.372 8.028 7.731 1.00 22.15 717 CYS A CA 1
ATOM 2610 C C . CYS A 1 358 ? 52.577 8.132 6.429 1.00 23.53 717 CYS A C 1
ATOM 2611 O O . CYS A 1 358 ? 51.346 8.098 6.477 1.00 24.54 717 CYS A O 1
ATOM 2614 N N . ALA A 1 359 ? 53.256 8.235 5.272 1.00 21.09 718 ALA A N 1
ATOM 2615 C CA . ALA A 1 359 ? 52.536 8.314 3.988 1.00 21.63 718 ALA A CA 1
ATOM 2616 C C . ALA A 1 359 ? 51.802 6.995 3.675 1.00 24.15 718 ALA A C 1
ATOM 2617 O O . ALA A 1 359 ? 50.698 7.006 3.150 1.00 23.08 718 ALA A O 1
ATOM 2619 N N . TRP A 1 360 ? 52.427 5.862 3.983 1.00 22.13 719 TRP A N 1
ATOM 2620 C CA . TRP A 1 360 ? 51.843 4.537 3.705 1.00 23.12 719 TRP A CA 1
ATOM 2621 C C . TRP A 1 360 ? 50.554 4.357 4.537 1.00 22.64 719 TRP A C 1
ATOM 2622 O O . TRP A 1 360 ? 49.518 3.945 4.005 1.00 22.78 719 TRP A O 1
ATOM 2633 N N . VAL A 1 361 ? 50.597 4.739 5.818 1.00 20.24 720 VAL A N 1
ATOM 2634 C CA . VAL A 1 361 ? 49.411 4.625 6.676 1.00 20.35 720 VAL A CA 1
ATOM 2635 C C . VAL A 1 361 ? 48.305 5.551 6.159 1.00 22.10 720 VAL A C 1
ATOM 2636 O O . VAL A 1 361 ? 47.124 5.172 6.148 1.00 21.87 720 VAL A O 1
ATOM 2640 N N . ALA A 1 362 ? 48.682 6.759 5.707 1.00 20.03 721 ALA A N 1
ATOM 2641 C CA . ALA A 1 362 ? 47.686 7.710 5.162 1.00 20.17 721 ALA A CA 1
ATOM 2642 C C . ALA A 1 362 ? 46.932 7.103 3.972 1.00 20.90 721 ALA A C 1
ATOM 2643 O O . ALA A 1 362 ? 45.698 7.188 3.890 1.00 21.16 721 ALA A O 1
ATOM 2645 N N . ARG A 1 363 ? 47.670 6.441 3.062 1.00 18.76 722 ARG A N 1
ATOM 2646 C CA . ARG A 1 363 ? 47.030 5.854 1.878 1.00 19.17 722 ARG A CA 1
ATOM 2647 C C . ARG A 1 363 ? 46.184 4.644 2.261 1.00 21.36 722 ARG A C 1
ATOM 2648 O O . ARG A 1 363 ? 45.093 4.449 1.695 1.00 21.28 722 ARG A O 1
ATOM 2656 N N . LEU A 1 364 ? 46.684 3.837 3.206 1.00 19.36 723 LEU A N 1
ATOM 2657 C CA . LEU A 1 364 ? 45.934 2.680 3.699 1.00 20.35 723 LEU A CA 1
ATOM 2658 C C . LEU A 1 364 ? 44.608 3.148 4.341 1.00 21.53 723 LEU A C 1
ATOM 2659 O O . LEU A 1 364 ? 43.558 2.543 4.096 1.00 20.90 723 LEU A O 1
ATOM 2664 N N . ALA A 1 365 ? 44.657 4.252 5.131 1.00 18.94 724 ALA A N 1
ATOM 2665 C CA . ALA A 1 365 ? 43.456 4.799 5.791 1.00 18.76 724 ALA A CA 1
ATOM 2666 C C . ALA A 1 365 ? 42.400 5.210 4.745 1.00 20.17 724 ALA A C 1
ATOM 2667 O O . ALA A 1 365 ? 41.220 4.878 4.895 1.00 18.67 724 ALA A O 1
ATOM 2669 N N . VAL A 1 366 ? 42.826 5.909 3.667 1.00 18.96 725 VAL A N 1
ATOM 2670 C CA . VAL A 1 366 ? 41.888 6.303 2.590 1.00 17.98 725 VAL A CA 1
ATOM 2671 C C . VAL A 1 366 ? 41.298 5.056 1.956 1.00 19.11 725 VAL A C 1
ATOM 2672 O O . VAL A 1 366 ? 40.087 5.001 1.740 1.00 19.67 725 VAL A O 1
ATOM 2676 N N . ASP A 1 367 ? 42.142 4.058 1.640 1.00 18.61 726 ASP A N 1
ATOM 2677 C CA . ASP A 1 367 ? 41.648 2.827 1.003 1.00 19.70 726 ASP A CA 1
ATOM 2678 C C . ASP A 1 367 ? 40.626 2.116 1.900 1.00 21.88 726 ASP A C 1
ATOM 2679 O O . ASP A 1 367 ? 39.627 1.619 1.393 1.00 21.83 726 ASP A O 1
ATOM 2684 N N . PHE A 1 368 ? 40.856 2.103 3.219 1.00 19.80 727 PHE A N 1
ATOM 2685 C CA . PHE A 1 368 ? 39.925 1.472 4.161 1.00 19.05 727 PHE A CA 1
ATOM 2686 C C . PHE A 1 368 ? 38.604 2.250 4.199 1.00 21.25 727 PHE A C 1
ATOM 2687 O O . PHE A 1 368 ? 37.532 1.655 4.114 1.00 20.91 727 PHE A O 1
ATOM 2695 N N . ARG A 1 369 ? 38.701 3.584 4.262 1.00 18.98 728 ARG A N 1
ATOM 2696 C CA . ARG A 1 369 ? 37.503 4.425 4.265 1.00 19.37 728 ARG A CA 1
ATOM 2697 C C . ARG A 1 369 ? 36.707 4.174 2.995 1.00 21.91 728 ARG A C 1
ATOM 2698 O O . ARG A 1 369 ? 35.494 4.081 3.065 1.00 20.86 728 ARG A O 1
ATOM 2706 N N . GLN A 1 370 ? 37.378 4.055 1.842 1.00 20.35 729 GLN A N 1
ATOM 2707 C CA . GLN A 1 370 ? 36.663 3.812 0.586 1.00 20.04 729 GLN A CA 1
ATOM 2708 C C . GLN A 1 370 ? 36.047 2.418 0.538 1.00 24.04 729 GLN A C 1
ATOM 2709 O O . GLN A 1 370 ? 34.944 2.262 0.011 1.00 23.75 729 GLN A O 1
ATOM 2715 N N . ALA A 1 371 ? 36.751 1.410 1.090 1.00 21.63 730 ALA A N 1
ATOM 2716 C CA . ALA A 1 371 ? 36.246 0.041 1.028 1.00 22.08 730 ALA A CA 1
ATOM 2717 C C . ALA A 1 371 ? 35.032 -0.159 1.926 1.00 24.01 730 ALA A C 1
ATOM 2718 O O . ALA A 1 371 ? 34.092 -0.884 1.536 1.00 25.57 730 ALA A O 1
ATOM 2720 N N . PHE A 1 372 ? 35.021 0.470 3.129 1.00 19.70 731 PHE A N 1
ATOM 2721 C CA . PHE A 1 372 ? 33.961 0.180 4.096 1.00 19.79 731 PHE A CA 1
ATOM 2722 C C . PHE A 1 372 ? 33.098 1.371 4.491 1.00 24.89 731 PHE A C 1
ATOM 2723 O O . PHE A 1 372 ? 32.155 1.195 5.268 1.00 23.39 731 PHE A O 1
ATOM 2731 N N . LYS A 1 373 ? 33.404 2.560 3.945 1.00 21.20 732 LYS A N 1
ATOM 2732 C CA . LYS A 1 373 ? 32.657 3.799 4.174 1.00 21.76 732 LYS A CA 1
ATOM 2733 C C . LYS A 1 373 ? 32.460 4.026 5.682 1.00 23.20 732 LYS A C 1
ATOM 2734 O O . LYS A 1 373 ? 31.352 4.286 6.171 1.00 23.42 732 LYS A O 1
ATOM 2740 N N . LYS A 1 374 ? 33.593 3.996 6.419 1.00 20.99 733 LYS A N 1
ATOM 2741 C CA . LYS A 1 374 ? 33.581 4.191 7.865 1.00 21.62 733 LYS A CA 1
ATOM 2742 C C . LYS A 1 374 ? 34.884 4.879 8.330 1.00 22.26 733 LYS A C 1
ATOM 2743 O O . LYS A 1 374 ? 35.837 5.003 7.564 1.00 20.46 733 LYS A O 1
ATOM 2749 N N . ASP A 1 375 ? 34.871 5.333 9.582 1.00 19.39 734 ASP A N 1
ATOM 2750 C CA . ASP A 1 375 ? 35.967 6.116 10.159 1.00 19.45 734 ASP A CA 1
ATOM 2751 C C . ASP A 1 375 ? 37.230 5.294 10.339 1.00 21.27 734 ASP A C 1
ATOM 2752 O O . ASP A 1 375 ? 37.183 4.069 10.541 1.00 20.38 734 ASP A O 1
ATOM 2757 N N . VAL A 1 376 ? 38.357 6.000 10.254 1.00 18.60 735 VAL A N 1
ATOM 2758 C CA A VAL A 1 376 ? 39.721 5.468 10.442 0.50 18.40 735 VAL A CA 1
ATOM 2759 C CA B VAL A 1 376 ? 39.691 5.442 10.467 0.50 18.03 735 VAL A CA 1
ATOM 2760 C C . VAL A 1 376 ? 40.495 6.496 11.235 1.00 20.37 735 VAL A C 1
ATOM 2761 O O . VAL A 1 376 ? 40.334 7.699 10.973 1.00 19.43 735 VAL A O 1
ATOM 2768 N N . VAL A 1 377 ? 41.349 6.048 12.158 1.00 17.63 736 VAL A N 1
ATOM 2769 C CA . VAL A 1 377 ? 42.134 6.992 12.957 1.00 17.08 736 VAL A CA 1
ATOM 2770 C C . VAL A 1 377 ? 43.617 6.729 12.768 1.00 21.12 736 VAL A C 1
ATOM 2771 O O . VAL A 1 377 ? 44.073 5.581 12.883 1.00 21.77 736 VAL A O 1
ATOM 2775 N N . ILE A 1 378 ? 44.359 7.805 12.521 1.00 17.50 737 ILE A N 1
ATOM 2776 C CA . ILE A 1 378 ? 45.829 7.772 12.456 1.00 17.94 737 ILE A CA 1
ATOM 2777 C C . ILE A 1 378 ? 46.337 8.531 13.689 1.00 22.01 737 ILE A C 1
ATOM 2778 O O . ILE A 1 378 ? 46.046 9.716 13.824 1.00 21.65 737 ILE A O 1
ATOM 2783 N N . ASP A 1 379 ? 47.060 7.855 14.576 1.00 19.47 738 ASP A N 1
ATOM 2784 C CA . ASP A 1 379 ? 47.648 8.463 15.776 1.00 19.42 738 ASP A CA 1
ATOM 2785 C C . ASP A 1 379 ? 49.122 8.703 15.451 1.00 20.64 738 ASP A C 1
ATOM 2786 O O . ASP A 1 379 ? 49.891 7.744 15.448 1.00 20.85 738 ASP A O 1
ATOM 2791 N N . MET A 1 380 ? 49.499 9.942 15.064 1.00 18.77 739 MET A N 1
ATOM 2792 C CA . MET A 1 380 ? 50.894 10.173 14.666 1.00 18.87 739 MET A CA 1
ATOM 2793 C C . MET A 1 380 ? 51.707 10.557 15.890 1.00 22.45 739 MET A C 1
ATOM 2794 O O . MET A 1 380 ? 51.552 11.675 16.417 1.00 22.68 739 MET A O 1
ATOM 2799 N N . LEU A 1 381 ? 52.555 9.639 16.370 1.00 20.39 740 LEU A N 1
ATOM 2800 C CA . LEU A 1 381 ? 53.368 9.935 17.553 1.00 20.78 740 LEU A CA 1
ATOM 2801 C C . LEU A 1 381 ? 54.532 10.800 17.160 1.00 23.13 740 LEU A C 1
ATOM 2802 O O . LEU A 1 381 ? 55.277 10.474 16.243 1.00 23.37 740 LEU A O 1
ATOM 2807 N N . CYS A 1 382 ? 54.663 11.948 17.806 1.00 20.95 741 CYS A N 1
ATOM 2808 C CA . CYS A 1 382 ? 55.680 12.916 17.444 1.00 19.90 741 CYS A CA 1
ATOM 2809 C C . CYS A 1 382 ? 56.073 13.684 18.697 1.00 20.97 741 CYS A C 1
ATOM 2810 O O . CYS A 1 382 ? 55.944 13.169 19.811 1.00 20.29 741 CYS A O 1
ATOM 2813 N N . TYR A 1 383 ? 56.645 14.875 18.513 1.00 19.36 742 TYR A N 1
ATOM 2814 C CA . TYR A 1 383 ? 57.005 15.685 19.672 1.00 19.33 742 TYR A CA 1
ATOM 2815 C C . TYR A 1 383 ? 56.839 17.141 19.293 1.00 20.95 742 TYR A C 1
ATOM 2816 O O . TYR A 1 383 ? 56.523 17.440 18.142 1.00 19.46 742 TYR A O 1
ATOM 2825 N N . ARG A 1 384 ? 56.997 18.037 20.271 1.00 20.31 743 ARG A N 1
ATOM 2826 C CA . ARG A 1 384 ? 56.835 19.478 20.054 1.00 20.22 743 ARG A CA 1
ATOM 2827 C C . ARG A 1 384 ? 58.210 20.078 20.288 1.00 22.45 743 ARG A C 1
ATOM 2828 O O . ARG A 1 384 ? 58.691 20.120 21.425 1.00 21.95 743 ARG A O 1
ATOM 2836 N N . ARG A 1 385 ? 58.864 20.517 19.206 1.00 19.64 744 ARG A N 1
ATOM 2837 C CA A ARG A 1 385 ? 60.251 21.001 19.270 0.50 20.07 744 ARG A CA 1
ATOM 2838 C CA B ARG A 1 385 ? 60.262 20.958 19.319 0.50 20.03 744 ARG A CA 1
ATOM 2839 C C . ARG A 1 385 ? 60.406 22.191 20.215 1.00 23.93 744 ARG A C 1
ATOM 2840 O O . ARG A 1 385 ? 61.356 22.246 21.000 1.00 23.40 744 ARG A O 1
ATOM 2855 N N . ARG A 1 386 ? 59.499 23.154 20.108 1.00 21.45 745 ARG A N 1
ATOM 2856 C CA . ARG A 1 386 ? 59.578 24.357 20.924 1.00 21.94 745 ARG A CA 1
ATOM 2857 C C . ARG A 1 386 ? 58.562 24.279 22.070 1.00 23.94 745 ARG A C 1
ATOM 2858 O O . ARG A 1 386 ? 57.981 23.210 22.296 1.00 22.78 745 ARG A O 1
ATOM 2866 N N . GLY A 1 387 ? 58.411 25.372 22.817 1.00 21.74 746 GLY A N 1
ATOM 2867 C CA . GLY A 1 387 ? 57.414 25.422 23.882 1.00 21.86 746 GLY A CA 1
ATOM 2868 C C . GLY A 1 387 ? 56.021 25.364 23.284 1.00 24.01 746 GLY A C 1
ATOM 2869 O O . GLY A 1 387 ? 55.854 25.355 22.052 1.00 22.46 746 GLY A O 1
ATOM 2870 N N . HIS A 1 388 ? 55.001 25.335 24.145 1.00 19.46 747 HIS A N 1
ATOM 2871 C CA . HIS A 1 388 ? 53.615 25.238 23.665 1.00 18.98 747 HIS A CA 1
ATOM 2872 C C . HIS A 1 388 ? 53.324 26.290 22.587 1.00 22.46 747 HIS A C 1
ATOM 2873 O O . HIS A 1 388 ? 52.720 25.998 21.548 1.00 21.21 747 HIS A O 1
ATOM 2880 N N . ASN A 1 389 ? 53.739 27.526 22.874 1.00 21.28 748 ASN A N 1
ATOM 2881 C CA . ASN A 1 389 ? 53.724 28.612 21.902 1.00 22.30 748 ASN A CA 1
ATOM 2882 C C . ASN A 1 389 ? 55.191 29.066 21.882 1.00 27.18 748 ASN A C 1
ATOM 2883 O O . ASN A 1 389 ? 55.975 28.666 22.749 1.00 25.82 748 ASN A O 1
ATOM 2888 N N . GLU A 1 390 ? 55.562 29.873 20.934 1.00 24.83 749 GLU A N 1
ATOM 2889 C CA . GLU A 1 390 ? 56.977 30.168 20.711 1.00 26.63 749 GLU A CA 1
ATOM 2890 C C . GLU A 1 390 ? 57.579 31.165 21.729 1.00 33.06 749 GLU A C 1
ATOM 2891 O O . GLU A 1 390 ? 58.804 31.357 21.734 1.00 33.67 749 GLU A O 1
ATOM 2897 N N . GLY A 1 391 ? 56.765 31.663 22.647 1.00 29.66 750 GLY A N 1
ATOM 2898 C CA . GLY A 1 391 ? 57.244 32.512 23.732 1.00 30.14 750 GLY A CA 1
ATOM 2899 C C . GLY A 1 391 ? 57.287 31.791 25.072 1.00 33.55 750 GLY A C 1
ATOM 2900 O O . GLY A 1 391 ? 57.681 32.385 26.079 1.00 34.74 750 GLY A O 1
ATOM 2901 N N . ASP A 1 392 ? 56.906 30.502 25.103 1.00 27.11 751 ASP A N 1
ATOM 2902 C CA . ASP A 1 392 ? 56.814 29.729 26.350 1.00 25.92 751 ASP A CA 1
ATOM 2903 C C . ASP A 1 392 ? 58.057 28.851 26.577 1.00 30.25 751 ASP A C 1
ATOM 2904 O O . ASP A 1 392 ? 58.601 28.285 25.621 1.00 29.21 751 ASP A O 1
ATOM 2909 N N . ASP A 1 393 ? 58.516 28.747 27.841 1.00 27.47 752 ASP A N 1
ATOM 2910 C CA . ASP A 1 393 ? 59.697 27.936 28.182 1.00 26.93 752 ASP A CA 1
ATOM 2911 C C . ASP A 1 393 ? 59.244 26.576 28.727 1.00 30.04 752 ASP A C 1
ATOM 2912 O O . ASP A 1 393 ? 58.819 26.489 29.890 1.00 30.44 752 ASP A O 1
ATOM 2917 N N . PRO A 1 394 ? 59.361 25.502 27.925 1.00 24.57 753 PRO A N 1
ATOM 2918 C CA . PRO A 1 394 ? 58.821 24.209 28.366 1.00 23.03 753 PRO A CA 1
ATOM 2919 C C . PRO A 1 394 ? 59.681 23.453 29.359 1.00 25.85 753 PRO A C 1
ATOM 2920 O O . PRO A 1 394 ? 59.170 22.543 30.020 1.00 24.92 753 PRO A O 1
ATOM 2924 N N . SER A 1 395 ? 60.983 23.802 29.461 1.00 23.87 754 SER A N 1
ATOM 2925 C CA . SER A 1 395 ? 61.895 23.077 30.331 1.00 24.52 754 SER A CA 1
ATOM 2926 C C . SER A 1 395 ? 61.610 23.321 31.817 1.00 27.83 754 SER A C 1
ATOM 2927 O O . SER A 1 395 ? 62.082 22.541 32.646 1.00 29.17 754 SER A O 1
ATOM 2930 N N . MET A 1 396 ? 60.793 24.338 32.155 1.00 24.47 755 MET A N 1
ATOM 2931 C CA . MET A 1 396 ? 60.436 24.562 33.569 1.00 24.67 755 MET A CA 1
ATOM 2932 C C . MET A 1 396 ? 59.622 23.385 34.129 1.00 27.91 755 MET A C 1
ATOM 2933 O O . MET A 1 396 ? 59.789 23.009 35.295 1.00 27.41 755 MET A O 1
ATOM 2938 N N . THR A 1 397 ? 58.728 22.821 33.286 1.00 23.57 756 THR A N 1
ATOM 2939 C CA . THR A 1 397 ? 57.814 21.750 33.692 1.00 22.70 756 THR A CA 1
ATOM 2940 C C . THR A 1 397 ? 58.172 20.401 33.105 1.00 25.35 756 THR A C 1
ATOM 2941 O O . THR A 1 397 ? 57.812 19.387 33.704 1.00 25.66 756 THR A O 1
ATOM 2945 N N . GLN A 1 398 ? 58.857 20.370 31.935 1.00 23.25 757 GLN A N 1
ATOM 2946 C CA . GLN A 1 398 ? 59.240 19.120 31.273 1.00 22.86 757 GLN A CA 1
ATOM 2947 C C . GLN A 1 398 ? 60.745 19.129 31.012 1.00 26.22 757 GLN A C 1
ATOM 2948 O O . GLN A 1 398 ? 61.169 19.077 29.850 1.00 25.91 757 GLN A O 1
ATOM 2954 N N . PRO A 1 399 ? 61.586 19.194 32.068 1.00 24.43 758 PRO A N 1
ATOM 2955 C CA . PRO A 1 399 ? 63.036 19.289 31.827 1.00 24.00 758 PRO A CA 1
ATOM 2956 C C . PRO A 1 399 ? 63.616 18.067 31.121 1.00 28.54 758 PRO A C 1
ATOM 2957 O O . PRO A 1 399 ? 64.450 18.234 30.225 1.00 29.70 758 PRO A O 1
ATOM 2961 N N . TYR A 1 400 ? 63.160 16.864 31.479 1.00 26.78 759 TYR A N 1
ATOM 2962 C CA . TYR A 1 400 ? 63.673 15.614 30.895 1.00 28.40 759 TYR A CA 1
ATOM 2963 C C . TYR A 1 400 ? 63.290 15.501 29.422 1.00 29.35 759 TYR A C 1
ATOM 2964 O O . TYR A 1 400 ? 64.146 15.243 28.574 1.00 28.26 759 TYR A O 1
ATOM 2973 N N . MET A 1 401 ? 62.007 15.737 29.112 1.00 23.51 760 MET A N 1
ATOM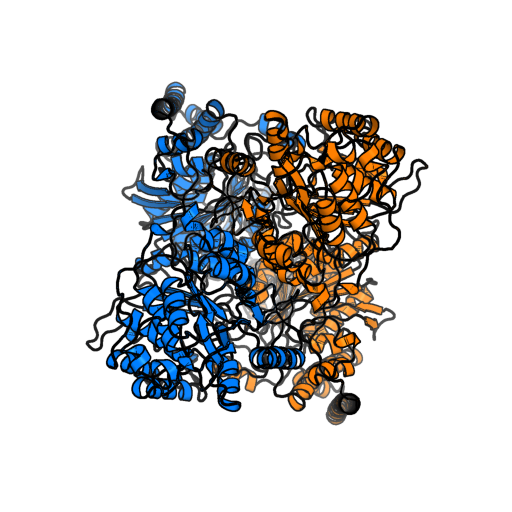 2974 C CA . MET A 1 401 ? 61.565 15.663 27.731 1.00 22.49 760 MET A CA 1
ATOM 2975 C C . MET A 1 401 ? 62.374 16.622 26.839 1.00 26.30 760 MET A C 1
ATOM 2976 O O . MET A 1 401 ? 62.774 16.234 25.739 1.00 27.15 760 MET A O 1
ATOM 2981 N N . TYR A 1 402 ? 62.668 17.848 27.319 1.00 23.95 761 TYR A N 1
ATOM 2982 C CA . TYR A 1 402 ? 63.331 18.818 26.469 1.00 23.76 761 TYR A CA 1
ATOM 2983 C C . TYR A 1 402 ? 64.832 18.557 26.419 1.00 29.79 761 TYR A C 1
ATOM 2984 O O . TYR A 1 402 ? 65.452 18.888 25.401 1.00 29.24 761 TYR A O 1
ATOM 2993 N N . ASP A 1 403 ? 65.381 17.835 27.412 1.00 26.88 762 ASP A N 1
ATOM 2994 C CA . ASP A 1 403 ? 66.785 17.422 27.307 1.00 27.95 762 ASP A CA 1
ATOM 2995 C C . ASP A 1 403 ? 66.905 16.359 26.196 1.00 31.79 762 ASP A C 1
ATOM 2996 O O . ASP A 1 403 ? 67.859 16.399 25.418 1.00 31.95 762 ASP A O 1
ATOM 3001 N N . VAL A 1 404 ? 65.906 15.464 26.083 1.00 28.92 763 VAL A N 1
ATOM 3002 C CA . VAL A 1 404 ? 65.866 14.426 25.036 1.00 28.11 763 VAL A CA 1
ATOM 3003 C C . VAL A 1 404 ? 65.610 15.080 23.670 1.00 31.38 763 VAL A C 1
ATOM 3004 O O . VAL A 1 404 ? 66.316 14.779 22.700 1.00 29.89 763 VAL A O 1
ATOM 3008 N N . ILE A 1 405 ? 64.625 16.012 23.595 1.00 26.44 764 ILE A N 1
ATOM 3009 C CA . ILE A 1 405 ? 64.324 16.682 22.322 1.00 26.10 764 ILE A CA 1
ATOM 3010 C C . ILE A 1 405 ? 65.561 17.414 21.771 1.00 32.16 764 ILE A C 1
ATOM 3011 O O . ILE A 1 405 ? 65.791 17.372 20.558 1.00 31.77 764 ILE A O 1
ATOM 3016 N N . ASP A 1 406 ? 66.372 18.030 22.656 1.00 30.91 765 ASP A N 1
ATOM 3017 C CA . ASP A 1 406 ? 67.584 18.751 22.259 1.00 32.81 765 ASP A CA 1
ATOM 3018 C C . ASP A 1 406 ? 68.628 17.840 21.561 1.00 39.00 765 ASP A C 1
ATOM 3019 O O . ASP A 1 406 ? 69.458 18.349 20.816 1.00 40.25 765 ASP A O 1
ATOM 3024 N N . THR A 1 407 ? 68.571 16.516 21.779 1.00 37.17 766 THR A N 1
ATOM 3025 C CA . THR A 1 407 ? 69.513 15.549 21.177 1.00 37.51 766 THR A CA 1
ATOM 3026 C C . THR A 1 407 ? 69.010 15.004 19.838 1.00 41.42 766 THR A C 1
ATOM 3027 O O . THR A 1 407 ? 69.759 14.315 19.149 1.00 41.58 766 THR A O 1
ATOM 3031 N N . LYS A 1 408 ? 67.732 15.260 19.501 1.00 36.00 767 LYS A N 1
ATOM 3032 C CA . LYS A 1 408 ? 67.106 14.691 18.319 1.00 34.69 767 LYS A CA 1
ATOM 3033 C C . LYS A 1 408 ? 67.338 15.462 17.035 1.00 35.93 767 LYS A C 1
ATOM 3034 O O . LYS A 1 408 ? 67.055 16.657 16.978 1.00 33.61 767 LYS A O 1
ATOM 3040 N N . ARG A 1 409 ? 67.763 14.743 15.967 1.00 33.89 768 ARG A N 1
ATOM 3041 C CA . ARG A 1 409 ? 67.831 15.340 14.622 1.00 33.86 768 ARG A CA 1
ATOM 3042 C C . ARG A 1 409 ? 66.405 15.365 14.143 1.00 36.00 768 ARG A C 1
ATOM 3043 O O . ARG A 1 409 ? 65.694 14.396 14.393 1.00 36.38 768 ARG A O 1
ATOM 3051 N N . GLY A 1 410 ? 65.995 16.392 13.429 1.00 31.56 769 GLY A N 1
ATOM 3052 C CA . GLY A 1 410 ? 64.622 16.405 12.923 1.00 30.95 769 GLY A CA 1
ATOM 3053 C C . GLY A 1 410 ? 64.391 15.377 11.825 1.00 32.33 769 GLY A C 1
ATOM 3054 O O . GLY A 1 410 ? 65.348 14.823 11.258 1.00 30.42 769 GLY A O 1
ATOM 3055 N N . SER A 1 411 ? 63.110 15.119 11.515 1.00 28.28 770 SER A N 1
ATOM 3056 C CA . SER A 1 411 ? 62.711 14.171 10.474 1.00 28.06 770 SER A CA 1
ATOM 3057 C C . SER A 1 411 ? 63.190 14.620 9.080 1.00 29.11 770 SER A C 1
ATOM 3058 O O . SER A 1 411 ? 63.568 13.764 8.279 1.00 28.10 770 SER A O 1
ATOM 3061 N N . ARG A 1 412 ? 63.222 15.948 8.805 1.00 25.99 771 ARG A N 1
ATOM 3062 C CA . ARG A 1 412 ? 63.730 16.436 7.503 1.00 25.29 771 ARG A CA 1
ATOM 3063 C C . ARG A 1 412 ? 65.207 16.065 7.352 1.00 28.18 771 ARG A C 1
ATOM 3064 O O . ARG A 1 412 ? 65.588 15.455 6.343 1.00 26.48 771 ARG A O 1
ATOM 3072 N N . LYS A 1 413 ? 66.038 16.427 8.347 1.00 25.36 772 LYS A N 1
ATOM 3073 C CA . LYS A 1 413 ? 67.472 16.126 8.279 1.00 25.44 772 LYS A CA 1
ATOM 3074 C C . LYS A 1 413 ? 67.710 14.612 8.138 1.00 28.88 772 LYS A C 1
ATOM 3075 O O . LYS A 1 413 ? 68.474 14.214 7.259 1.00 28.55 772 LYS A O 1
ATOM 3081 N N . ALA A 1 414 ? 67.020 13.784 8.954 1.00 26.77 773 ALA A N 1
ATOM 3082 C CA . ALA A 1 414 ? 67.221 12.329 8.910 1.00 27.79 773 ALA A CA 1
ATOM 3083 C C . ALA A 1 414 ? 66.821 11.750 7.535 1.00 29.56 773 ALA A C 1
ATOM 3084 O O . ALA A 1 414 ? 67.551 10.922 6.987 1.00 29.10 773 ALA A O 1
ATOM 3086 N N . TYR A 1 415 ? 65.684 12.202 6.971 1.00 25.56 774 TYR A N 1
ATOM 3087 C CA . TYR A 1 415 ? 65.226 11.710 5.662 1.00 24.96 774 TYR A CA 1
ATOM 3088 C C . TYR A 1 415 ? 66.169 12.150 4.540 1.00 27.40 774 TYR A C 1
ATOM 3089 O O . TYR A 1 415 ? 66.462 11.348 3.638 1.00 27.52 774 TYR A O 1
ATOM 3098 N N . THR A 1 416 ? 66.714 13.393 4.617 1.00 24.21 775 THR A N 1
ATOM 3099 C CA . THR A 1 416 ? 67.676 13.871 3.613 1.00 24.74 775 THR A CA 1
ATOM 3100 C C . THR A 1 416 ? 68.937 13.008 3.640 1.00 30.28 775 THR A C 1
ATOM 3101 O O . THR A 1 416 ? 69.418 12.610 2.581 1.00 30.12 775 THR A O 1
ATOM 3105 N N . GLU A 1 417 ? 69.467 12.718 4.857 1.00 28.96 776 GLU A N 1
ATOM 3106 C CA . GLU A 1 417 ? 70.673 11.887 5.006 1.00 30.02 776 GLU A CA 1
ATOM 3107 C C . GLU A 1 417 ? 70.457 10.503 4.379 1.00 34.33 776 GLU A C 1
ATOM 3108 O O . GLU A 1 417 ? 71.364 10.003 3.711 1.00 33.77 776 GLU A O 1
ATOM 3114 N N . ALA A 1 418 ? 69.248 9.915 4.565 1.00 33.26 777 ALA A N 1
ATOM 3115 C CA . ALA A 1 418 ? 68.878 8.604 3.995 1.00 33.70 777 ALA A CA 1
ATOM 3116 C C . ALA A 1 418 ? 68.906 8.652 2.468 1.00 37.86 777 ALA A C 1
ATOM 3117 O O . ALA A 1 418 ? 69.503 7.770 1.849 1.00 38.23 777 ALA A O 1
ATOM 3119 N N . LEU A 1 419 ? 68.292 9.692 1.860 1.00 33.23 778 LEU A N 1
ATOM 3120 C CA . LEU A 1 419 ? 68.233 9.822 0.399 1.00 32.39 778 LEU A CA 1
ATOM 3121 C C . LEU A 1 419 ? 69.616 10.093 -0.193 1.00 34.84 778 LEU A C 1
ATOM 3122 O O . LEU A 1 419 ? 69.940 9.552 -1.255 1.00 34.27 778 LEU A O 1
ATOM 3127 N N . ILE A 1 420 ? 70.453 10.884 0.509 1.00 29.22 779 ILE A N 1
ATOM 3128 C CA . ILE A 1 420 ? 71.825 11.127 0.051 1.00 29.42 779 ILE A CA 1
ATOM 3129 C C . ILE A 1 420 ? 72.572 9.788 0.132 1.00 37.44 779 ILE A C 1
ATOM 3130 O O . ILE A 1 420 ? 73.252 9.416 -0.831 1.00 37.25 779 ILE A O 1
ATOM 3135 N N . GLY A 1 421 ? 72.373 9.066 1.241 1.00 37.34 780 GLY A N 1
ATOM 3136 C CA . GLY A 1 421 ? 72.991 7.759 1.484 1.00 39.53 780 GLY A CA 1
ATOM 3137 C C . GLY A 1 421 ? 72.607 6.690 0.475 1.00 47.27 780 GLY A C 1
ATOM 3138 O O . GLY A 1 421 ? 73.451 5.878 0.096 1.00 49.03 780 GLY A O 1
ATOM 3139 N N . ARG A 1 422 ? 71.335 6.691 0.024 1.00 46.37 781 ARG A N 1
ATOM 3140 C CA . ARG A 1 422 ? 70.792 5.748 -0.968 1.00 47.16 781 ARG A CA 1
ATOM 3141 C C . ARG A 1 422 ? 71.301 6.081 -2.390 1.00 53.21 781 ARG A C 1
ATOM 3142 O O . ARG A 1 422 ? 71.181 5.247 -3.289 1.00 53.63 781 ARG A O 1
ATOM 3150 N N . GLY A 1 423 ? 71.831 7.293 -2.577 1.00 49.27 782 GLY A N 1
ATOM 3151 C CA . GLY A 1 423 ? 72.315 7.779 -3.866 1.00 48.43 782 GLY A CA 1
ATOM 3152 C C . GLY A 1 423 ? 71.239 8.431 -4.722 1.00 50.37 782 GLY A C 1
ATOM 3153 O O . GLY A 1 423 ? 71.466 8.664 -5.912 1.00 51.13 782 GLY A O 1
ATOM 3154 N N . ASP A 1 424 ? 70.059 8.726 -4.128 1.00 44.32 783 ASP A N 1
ATOM 3155 C CA . ASP A 1 424 ? 68.909 9.383 -4.773 1.00 42.42 783 ASP A CA 1
ATOM 3156 C C . ASP A 1 424 ? 69.240 10.796 -5.220 1.00 41.79 783 ASP A C 1
ATOM 3157 O O . ASP A 1 424 ? 68.800 11.242 -6.281 1.00 40.43 783 ASP A O 1
ATOM 3162 N N . ILE A 1 425 ? 69.907 11.544 -4.322 1.00 33.54 784 ILE A N 1
ATOM 3163 C CA . ILE A 1 425 ? 70.236 12.952 -4.507 1.00 31.05 784 ILE A CA 1
ATOM 3164 C C . ILE A 1 425 ? 71.619 13.211 -3.954 1.00 33.23 784 ILE A C 1
ATOM 3165 O O . ILE A 1 425 ? 72.085 12.471 -3.090 1.00 32.12 784 ILE A O 1
ATOM 3170 N N . SER A 1 426 ? 72.225 14.297 -4.390 1.00 30.58 785 SER A N 1
ATOM 3171 C CA . SER A 1 426 ? 73.514 14.736 -3.878 1.00 30.03 785 SER A CA 1
ATOM 3172 C C . SER A 1 426 ? 73.248 15.765 -2.780 1.00 32.55 785 SER A C 1
ATOM 3173 O O . SER A 1 426 ? 72.152 16.349 -2.709 1.00 30.54 785 SER A O 1
ATOM 3176 N N . MET A 1 427 ? 74.261 16.039 -1.956 1.00 28.84 786 MET A N 1
ATOM 3177 C CA . MET A 1 427 ? 74.138 17.083 -0.946 1.00 28.44 786 MET A CA 1
ATOM 3178 C C . MET A 1 427 ? 73.855 18.438 -1.631 1.00 31.64 786 MET A C 1
ATOM 3179 O O . MET A 1 427 ? 73.038 19.211 -1.131 1.00 31.52 786 MET A O 1
ATOM 3184 N N . LYS A 1 428 ? 74.537 18.718 -2.775 1.00 30.12 787 LYS A N 1
ATOM 3185 C CA . LYS A 1 428 ? 74.355 19.983 -3.505 1.00 30.03 787 LYS A CA 1
ATOM 3186 C C . LYS A 1 428 ? 72.903 20.136 -3.966 1.00 31.51 787 LYS A C 1
ATOM 3187 O O . LYS A 1 428 ? 72.333 21.213 -3.813 1.00 30.97 787 LYS A O 1
ATOM 3193 N N . GLU A 1 429 ? 72.310 19.063 -4.514 1.00 28.57 788 GLU A N 1
ATOM 3194 C CA . GLU A 1 429 ? 70.892 19.093 -4.943 1.00 28.63 788 GLU A CA 1
ATOM 3195 C C . GLU A 1 429 ? 69.959 19.333 -3.753 1.00 31.36 788 GLU A C 1
ATOM 3196 O O . GLU A 1 429 ? 69.016 20.139 -3.839 1.00 30.73 788 GLU A O 1
ATOM 3202 N N . ALA A 1 430 ? 70.236 18.654 -2.619 1.00 27.54 789 ALA A N 1
ATOM 3203 C CA . ALA A 1 430 ? 69.427 18.814 -1.408 1.00 28.11 789 ALA A CA 1
ATOM 3204 C C . ALA A 1 430 ? 69.476 20.260 -0.901 1.00 29.61 789 ALA A C 1
ATOM 3205 O O . ALA A 1 430 ? 68.436 20.859 -0.640 1.00 28.56 789 ALA A O 1
ATOM 3207 N N . GLU A 1 431 ? 70.678 20.837 -0.777 1.00 26.12 790 GLU A N 1
ATOM 3208 C CA . GLU A 1 431 ? 70.808 22.211 -0.312 1.00 26.13 790 GLU A CA 1
ATOM 3209 C C . GLU A 1 431 ? 70.187 23.220 -1.303 1.00 30.45 790 GLU A C 1
ATOM 3210 O O . GLU A 1 431 ? 69.536 24.171 -0.863 1.00 29.60 790 GLU A O 1
ATOM 3216 N N . ASP A 1 432 ? 70.374 23.005 -2.621 1.00 28.99 791 ASP A N 1
ATOM 3217 C CA . ASP A 1 432 ? 69.820 23.902 -3.646 1.00 29.61 791 ASP A CA 1
ATOM 3218 C C . ASP A 1 432 ? 68.301 23.953 -3.542 1.00 32.84 791 ASP A C 1
ATOM 3219 O O . ASP A 1 432 ? 67.744 25.053 -3.550 1.00 32.59 791 ASP A O 1
ATOM 3224 N N . ALA A 1 433 ? 67.653 22.798 -3.356 1.00 29.02 792 ALA A N 1
ATOM 3225 C CA . ALA A 1 433 ? 66.190 22.708 -3.220 1.00 30.14 792 ALA A CA 1
ATOM 3226 C C . ALA A 1 433 ? 65.707 23.459 -1.986 1.00 34.87 792 ALA A C 1
ATOM 3227 O O . ALA A 1 433 ? 64.725 24.207 -2.057 1.00 34.25 792 ALA A O 1
ATOM 3229 N N . LEU A 1 434 ? 66.428 23.301 -0.855 1.00 31.04 793 LEU A N 1
ATOM 3230 C CA . LEU A 1 434 ? 66.068 23.975 0.392 1.00 30.97 793 LEU A CA 1
ATOM 3231 C C . LEU A 1 434 ? 66.263 25.503 0.261 1.00 36.19 793 LEU A C 1
ATOM 3232 O O . LEU A 1 434 ? 65.339 26.253 0.581 1.00 35.63 793 LEU A O 1
ATOM 3237 N N . ARG A 1 435 ? 67.408 25.960 -0.296 1.00 32.83 794 ARG A N 1
ATOM 3238 C CA . ARG A 1 435 ? 67.690 27.390 -0.485 1.00 34.33 794 ARG A CA 1
ATOM 3239 C C . ARG A 1 435 ? 66.729 28.054 -1.492 1.00 38.94 794 ARG A C 1
ATOM 3240 O O . ARG A 1 435 ? 66.438 29.238 -1.344 1.00 37.75 794 ARG A O 1
ATOM 3248 N N . ASP A 1 436 ? 66.277 27.312 -2.519 1.00 37.28 795 ASP A N 1
ATOM 3249 C CA . ASP A 1 436 ? 65.311 27.816 -3.508 1.00 37.80 795 ASP A CA 1
ATOM 3250 C C . ASP A 1 436 ? 63.998 28.151 -2.791 1.00 38.95 795 ASP A C 1
ATOM 3251 O O . ASP A 1 436 ? 63.485 29.247 -2.988 1.00 39.29 795 ASP A O 1
ATOM 3256 N N . TYR A 1 437 ? 63.495 27.234 -1.927 1.00 33.04 796 TYR A N 1
ATOM 3257 C CA . TYR A 1 437 ? 62.251 27.457 -1.154 1.00 31.54 796 TYR A CA 1
ATOM 3258 C C . TYR A 1 437 ? 62.435 28.653 -0.223 1.00 35.06 796 TYR A C 1
ATOM 3259 O O . TYR A 1 437 ? 61.587 29.551 -0.201 1.00 32.87 796 TYR A O 1
ATOM 3268 N N . GLN A 1 438 ? 63.574 28.705 0.492 1.00 31.51 797 GLN A N 1
ATOM 3269 C CA . GLN A 1 438 ? 63.884 29.807 1.408 1.00 31.43 797 GLN A CA 1
ATOM 3270 C C . GLN A 1 438 ? 63.994 31.153 0.683 1.00 36.46 797 GLN A C 1
ATOM 3271 O O . GLN A 1 438 ? 63.503 32.158 1.206 1.00 35.74 797 GLN A O 1
ATOM 3277 N N . GLY A 1 439 ? 64.593 31.158 -0.519 1.00 33.93 798 GLY A N 1
ATOM 3278 C CA . GLY A 1 439 ? 64.743 32.363 -1.328 1.00 34.01 798 GLY A CA 1
ATOM 3279 C C . GLY A 1 439 ? 63.394 32.903 -1.781 1.00 36.98 798 GLY A C 1
ATOM 3280 O O . GLY A 1 439 ? 63.174 34.120 -1.799 1.00 36.70 798 GLY A O 1
ATOM 3281 N N . GLN A 1 440 ? 62.475 32.002 -2.110 1.00 32.85 799 GLN A N 1
ATOM 3282 C CA . GLN A 1 440 ? 61.133 32.398 -2.534 1.00 33.09 799 GLN A CA 1
ATOM 3283 C C . GLN A 1 440 ? 60.344 32.975 -1.354 1.00 35.87 799 GLN A C 1
ATOM 3284 O O . GLN A 1 440 ? 59.662 33.989 -1.535 1.00 34.48 799 GLN A O 1
ATOM 3290 N N . LEU A 1 441 ? 60.513 32.412 -0.130 1.00 30.82 800 LEU A N 1
ATOM 3291 C CA . LEU A 1 441 ? 59.876 32.987 1.070 1.00 28.93 800 LEU A CA 1
ATOM 3292 C C . LEU A 1 441 ? 60.406 34.399 1.311 1.00 31.91 800 LEU A C 1
ATOM 3293 O O . LEU A 1 441 ? 59.623 35.325 1.549 1.00 30.10 800 LEU A O 1
ATOM 3298 N N . GLU A 1 442 ? 61.746 34.553 1.243 1.00 30.36 801 GLU A N 1
ATOM 3299 C CA . GLU A 1 442 ? 62.430 35.834 1.439 1.00 30.85 801 GLU A CA 1
ATOM 3300 C C . GLU A 1 442 ? 61.906 36.875 0.432 1.00 33.87 801 GLU A C 1
ATOM 3301 O O . GLU A 1 442 ? 61.644 38.012 0.819 1.00 33.57 801 GLU A O 1
ATOM 3307 N N . ARG A 1 443 ? 61.758 36.484 -0.844 1.00 31.22 802 ARG A N 1
ATOM 3308 C CA . ARG A 1 443 ? 61.277 37.394 -1.889 1.00 31.21 802 ARG A CA 1
ATOM 3309 C C . ARG A 1 443 ? 59.850 37.878 -1.564 1.00 33.38 802 ARG A C 1
ATOM 3310 O O . ARG A 1 443 ? 59.606 39.082 -1.573 1.00 33.34 802 ARG A O 1
ATOM 3318 N N . VAL A 1 444 ? 58.934 36.947 -1.237 1.00 29.35 803 VAL A N 1
ATOM 3319 C CA . VAL A 1 444 ? 57.542 37.303 -0.900 1.00 28.40 803 VAL A CA 1
ATOM 3320 C C . VAL A 1 444 ? 57.517 38.167 0.366 1.00 29.73 803 VAL A C 1
ATOM 3321 O O . VAL A 1 444 ? 56.815 39.185 0.413 1.00 29.07 803 VAL A O 1
ATOM 3325 N N . PHE A 1 445 ? 58.306 37.785 1.380 1.00 27.10 804 PHE A N 1
ATOM 3326 C CA . PHE A 1 445 ? 58.406 38.566 2.618 1.00 26.60 804 PHE A CA 1
ATOM 3327 C C . PHE A 1 445 ? 58.835 40.013 2.303 1.00 30.33 804 PHE A C 1
ATOM 3328 O O . PHE A 1 445 ? 58.222 40.958 2.812 1.00 28.99 804 PHE A O 1
ATOM 3336 N N . ASN A 1 446 ? 59.900 40.176 1.484 1.00 29.39 805 ASN A N 1
ATOM 3337 C CA . ASN A 1 446 ? 60.404 41.501 1.117 1.00 29.98 805 ASN A CA 1
ATOM 3338 C C . ASN A 1 446 ? 59.342 42.305 0.370 1.00 34.61 805 ASN A C 1
ATOM 3339 O O . ASN A 1 446 ? 59.156 43.477 0.690 1.00 35.54 805 ASN A O 1
ATOM 3344 N N . GLU A 1 447 ? 58.585 41.659 -0.541 1.00 31.86 806 GLU A N 1
ATOM 3345 C CA . GLU A 1 447 ? 57.499 42.312 -1.292 1.00 31.71 806 GLU A CA 1
ATOM 3346 C C . GLU A 1 447 ? 56.390 42.818 -0.355 1.00 34.70 806 GLU A C 1
ATOM 3347 O O . GLU A 1 447 ? 55.915 43.941 -0.525 1.00 34.26 806 GLU A O 1
ATOM 3353 N N . VAL A 1 448 ? 55.997 42.009 0.642 1.00 28.45 807 VAL A N 1
ATOM 3354 C CA . VAL A 1 448 ? 54.964 42.409 1.599 1.00 28.11 807 VAL A CA 1
ATOM 3355 C C . VAL A 1 448 ? 55.461 43.569 2.489 1.00 33.83 807 VAL A C 1
ATOM 3356 O O . VAL A 1 448 ? 54.715 44.514 2.715 1.00 34.14 807 VAL A O 1
ATOM 3360 N N . ARG A 1 449 ? 56.710 43.505 2.960 1.00 32.83 808 ARG A N 1
ATOM 3361 C CA . ARG A 1 449 ? 57.314 44.522 3.824 1.00 34.90 808 ARG A CA 1
ATOM 3362 C C . ARG A 1 449 ? 57.463 45.874 3.098 1.00 40.67 808 ARG A C 1
ATOM 3363 O O . ARG A 1 449 ? 57.408 46.910 3.760 1.00 41.79 808 ARG A O 1
ATOM 3371 N N . GLU A 1 450 ? 57.619 45.860 1.759 1.00 38.45 809 GLU A N 1
ATOM 3372 C CA . GLU A 1 450 ? 57.738 47.070 0.917 1.00 39.57 809 GLU A CA 1
ATOM 3373 C C . GLU A 1 450 ? 56.409 47.854 0.787 1.00 43.41 809 GLU A C 1
ATOM 3374 O O . GLU A 1 450 ? 56.437 49.009 0.355 1.00 44.89 809 GLU A O 1
ATOM 3380 N N . LEU A 1 451 ? 55.257 47.231 1.109 1.00 37.71 810 LEU A N 1
ATOM 3381 C CA . LEU A 1 451 ? 53.935 47.872 1.004 1.00 37.14 810 LEU A CA 1
ATOM 3382 C C . LEU A 1 451 ? 53.739 48.918 2.097 1.00 42.66 810 LEU A C 1
ATOM 3383 O O . LEU A 1 451 ? 54.047 48.660 3.261 1.00 41.60 810 LEU A O 1
ATOM 3388 N N . GLU A 1 452 ? 53.209 50.096 1.725 1.00 40.70 811 GLU A N 1
ATOM 3389 C CA . GLU A 1 452 ? 52.962 51.177 2.682 1.00 40.69 811 GLU A CA 1
ATOM 3390 C C . GLU A 1 452 ? 51.927 50.760 3.721 1.00 42.31 811 GLU A C 1
ATOM 3391 O O . GLU A 1 452 ? 50.973 50.059 3.401 1.00 40.66 811 GLU A O 1
ATOM 3397 N N . LYS A 1 453 ? 52.182 51.140 4.981 1.00 41.34 812 LYS A N 1
ATOM 3398 C CA . LYS A 1 453 ? 51.294 50.870 6.108 1.00 43.09 812 LYS A CA 1
ATOM 3399 C C . LYS A 1 453 ? 50.276 51.986 6.188 1.00 50.75 812 LYS A C 1
ATOM 3400 O O . LYS A 1 453 ? 50.641 53.163 6.067 1.00 53.71 812 LYS A O 1
ATOM 3406 N N . HIS A 1 454 ? 49.006 51.627 6.327 1.00 46.75 813 HIS A N 1
ATOM 3407 C CA . HIS A 1 454 ? 47.921 52.598 6.421 1.00 47.10 813 HIS A CA 1
ATOM 3408 C C . HIS A 1 454 ? 47.383 52.664 7.854 1.00 49.35 813 HIS A C 1
ATOM 3409 O O . HIS A 1 454 ? 47.661 51.780 8.668 1.00 46.92 813 HIS A O 1
ATOM 3416 N N . GLU A 1 455 ? 46.612 53.729 8.143 1.00 45.44 814 GLU A N 1
ATOM 3417 C CA . GLU A 1 455 ? 46.002 54.001 9.438 1.00 43.98 814 GLU A CA 1
ATOM 3418 C C . GLU A 1 455 ? 45.101 52.847 9.889 1.00 42.09 814 GLU A C 1
ATOM 3419 O O . GLU A 1 455 ? 44.309 52.313 9.107 1.00 41.64 814 GLU A O 1
ATOM 3421 N N . ILE A 1 456 ? 45.261 52.443 11.151 1.00 34.68 815 ILE A N 1
ATOM 3422 C CA . ILE A 1 456 ? 44.447 51.376 11.735 1.00 33.24 815 ILE A CA 1
ATOM 3423 C C . ILE A 1 456 ? 43.201 52.010 12.321 1.00 36.22 815 ILE A C 1
ATOM 3424 O O . ILE A 1 456 ? 43.298 52.996 13.060 1.00 35.66 815 ILE A O 1
ATOM 3429 N N . GLU A 1 457 ? 42.043 51.456 11.984 1.00 33.71 816 GLU A N 1
ATOM 3430 C CA . GLU A 1 457 ? 40.767 51.977 12.444 1.00 35.14 816 GLU A CA 1
ATOM 3431 C C . GLU A 1 457 ? 40.015 50.983 13.337 1.00 36.16 816 GLU A C 1
ATOM 3432 O O . GLU A 1 457 ? 40.219 49.760 13.200 1.00 33.61 816 GLU A O 1
ATOM 3438 N N . PRO A 1 458 ? 39.090 51.463 14.213 1.00 32.56 817 PRO A N 1
ATOM 3439 C CA . PRO A 1 458 ? 38.272 50.518 14.989 1.00 31.95 817 PRO A CA 1
ATOM 3440 C C . PRO A 1 458 ? 37.483 49.596 14.053 1.00 31.99 817 PRO A C 1
ATOM 3441 O O . PRO A 1 458 ? 37.156 49.998 12.927 1.00 31.77 817 PRO A O 1
ATOM 3445 N N . SER A 1 459 ? 37.201 48.366 14.499 1.00 27.29 818 SER A N 1
ATOM 3446 C CA . SER A 1 459 ? 36.423 47.432 13.684 1.00 26.70 818 SER A CA 1
ATOM 3447 C C . SER A 1 459 ? 34.985 47.962 13.517 1.00 30.75 818 SER A C 1
ATOM 3448 O O . SER A 1 459 ? 34.499 48.762 14.342 1.00 30.52 818 SER A O 1
ATOM 3451 N N . GLU A 1 460 ? 34.344 47.571 12.413 1.00 28.23 819 GLU A N 1
ATOM 3452 C CA . GLU A 1 460 ? 33.000 48.025 12.071 1.00 27.30 819 GLU A CA 1
ATOM 3453 C C . GLU A 1 460 ? 31.996 46.892 12.104 1.00 29.25 819 GLU A C 1
ATOM 3454 O O . GLU A 1 460 ? 32.306 45.754 11.731 1.00 28.04 819 GLU A O 1
ATOM 3460 N N . SER A 1 461 ? 30.764 47.221 12.514 1.00 25.81 820 SER A N 1
ATOM 3461 C CA . SER A 1 461 ? 29.634 46.297 12.526 1.00 24.19 820 SER A CA 1
ATOM 3462 C C . SER A 1 461 ? 29.387 45.715 11.122 1.00 28.00 820 SER A C 1
ATOM 3463 O O . SER A 1 461 ? 29.510 46.440 10.125 1.00 27.80 820 SER A O 1
ATOM 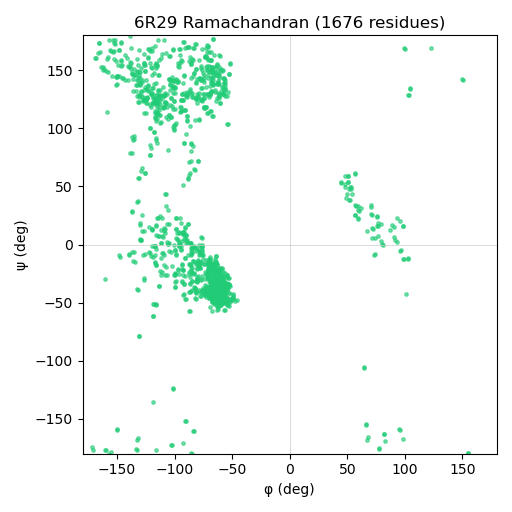3466 N N . VAL A 1 462 ? 28.999 44.427 11.052 1.00 25.03 821 VAL A N 1
ATOM 3467 C CA . VAL A 1 462 ? 28.690 43.779 9.768 1.00 25.06 821 VAL A CA 1
ATOM 3468 C C . VAL A 1 462 ? 27.206 43.949 9.405 1.00 26.00 821 VAL A C 1
ATOM 3469 O O . VAL A 1 462 ? 26.762 43.361 8.422 1.00 24.85 821 VAL A O 1
ATOM 3473 N N . GLU A 1 463 ? 26.424 44.695 10.207 1.00 24.36 822 GLU A N 1
ATOM 3474 C CA . GLU A 1 463 ? 24.962 44.734 10.018 1.00 24.07 822 GLU A CA 1
ATOM 3475 C C . GLU A 1 463 ? 24.533 45.045 8.580 1.00 27.51 822 GLU A C 1
ATOM 3476 O O . GLU A 1 463 ? 23.670 44.344 8.042 1.00 26.79 822 GLU A O 1
ATOM 3482 N N . ALA A 1 464 ? 25.130 46.066 7.963 1.00 26.68 823 ALA A N 1
ATOM 3483 C CA . ALA A 1 464 ? 24.706 46.504 6.618 1.00 28.31 823 ALA A CA 1
ATOM 3484 C C . ALA A 1 464 ? 25.184 45.580 5.483 1.00 31.09 823 ALA A C 1
ATOM 3485 O O . ALA A 1 464 ? 24.784 45.786 4.331 1.00 31.00 823 ALA A O 1
ATOM 3487 N N . ASP A 1 465 ? 26.012 44.553 5.795 1.00 27.09 824 ASP A N 1
ATOM 3488 C CA . ASP A 1 465 ? 26.518 43.656 4.746 1.00 26.32 824 ASP A CA 1
ATOM 3489 C C . ASP A 1 465 ? 25.421 42.853 4.053 1.00 29.95 824 ASP A C 1
ATOM 3490 O O . ASP A 1 465 ? 25.585 42.469 2.901 1.00 31.04 824 ASP A O 1
ATOM 3495 N N . GLN A 1 466 ? 24.337 42.549 4.774 1.00 26.61 825 GLN A N 1
ATOM 3496 C CA . GLN A 1 466 ? 23.222 41.775 4.231 1.00 27.57 825 GLN A CA 1
ATOM 3497 C C . GLN A 1 466 ? 21.947 42.504 4.542 1.00 36.72 825 GLN A C 1
ATOM 3498 O O . GLN A 1 466 ? 21.721 42.887 5.693 1.00 35.43 825 GLN A O 1
ATOM 3504 N N . GLN A 1 467 ? 21.129 42.727 3.514 1.00 40.01 826 GLN A N 1
ATOM 3505 C CA . GLN A 1 467 ? 19.870 43.448 3.640 1.00 43.22 826 GLN A CA 1
ATOM 3506 C C . GLN A 1 467 ? 18.766 42.743 2.874 1.00 53.34 826 GLN A C 1
ATOM 3507 O O . GLN A 1 467 ? 18.985 42.177 1.799 1.00 52.99 826 GLN A O 1
ATOM 3513 N N . ILE A 1 468 ? 17.581 42.774 3.464 1.00 54.89 827 ILE A N 1
ATOM 3514 C CA . ILE A 1 468 ? 16.364 42.158 2.951 1.00 57.09 827 ILE A CA 1
ATOM 3515 C C . ILE A 1 468 ? 15.914 42.886 1.673 1.00 64.00 827 ILE A C 1
ATOM 3516 O O . ILE A 1 468 ? 16.046 44.116 1.606 1.00 63.88 827 ILE A O 1
ATOM 3521 N N . PRO A 1 469 ? 15.430 42.159 0.626 1.00 62.83 828 PRO A N 1
ATOM 3522 C CA . PRO A 1 469 ? 14.917 42.873 -0.554 1.00 63.23 828 PRO A CA 1
ATOM 3523 C C . PRO A 1 469 ? 13.642 43.617 -0.169 1.00 68.08 828 PRO A C 1
ATOM 3524 O O . PRO A 1 469 ? 12.969 43.225 0.794 1.00 68.36 828 PRO A O 1
ATOM 3528 N N . SER A 1 470 ? 13.340 44.714 -0.869 1.00 63.86 829 SER A N 1
ATOM 3529 C CA . SER A 1 470 ? 12.141 45.497 -0.588 1.00 63.40 829 SER A CA 1
ATOM 3530 C C . SER A 1 470 ? 10.866 44.715 -0.976 1.00 66.38 829 SER A C 1
ATOM 3531 O O . SER A 1 470 ? 10.829 44.058 -2.023 1.00 67.38 829 SER A O 1
ATOM 3533 N N . LYS A 1 471 ? 9.843 44.766 -0.094 1.00 60.55 830 LYS A N 1
ATOM 3534 C CA . LYS A 1 471 ? 8.516 44.148 -0.228 1.00 58.77 830 LYS A CA 1
ATOM 3535 C C . LYS A 1 471 ? 8.575 42.657 -0.671 1.00 57.05 830 LYS A C 1
ATOM 3536 O O . LYS A 1 471 ? 7.994 42.285 -1.702 1.00 58.46 830 LYS A O 1
ATOM 3538 N N . LEU A 1 472 ? 9.253 41.810 0.122 1.00 46.61 831 LEU A N 1
ATOM 3539 C CA . LEU A 1 472 ? 9.332 40.376 -0.161 1.00 43.09 831 LEU A CA 1
ATOM 3540 C C . LEU A 1 472 ? 7.969 39.714 0.143 1.00 42.54 831 LEU A C 1
ATOM 3541 O O . LEU A 1 472 ? 7.497 39.754 1.288 1.00 42.23 831 LEU A O 1
ATOM 3546 N N . ALA A 1 473 ? 7.345 39.124 -0.884 1.00 36.75 832 ALA A N 1
ATOM 3547 C CA . ALA A 1 473 ? 6.046 38.457 -0.744 1.00 36.27 832 ALA A CA 1
ATOM 3548 C C . ALA A 1 473 ? 6.246 37.015 -0.273 1.00 37.47 832 ALA A C 1
ATOM 3549 O O . ALA A 1 473 ? 7.050 36.284 -0.847 1.00 40.40 832 ALA A O 1
ATOM 3551 N N . THR A 1 474 ? 5.572 36.634 0.814 1.00 28.74 833 THR A N 1
ATOM 3552 C CA . THR A 1 474 ? 5.675 35.281 1.378 1.00 27.45 833 THR A CA 1
ATOM 3553 C C . THR A 1 474 ? 4.316 34.578 1.307 1.00 30.29 833 THR A C 1
ATOM 3554 O O . THR A 1 474 ? 4.239 33.381 1.561 1.00 31.08 833 THR A O 1
ATOM 3558 N N . ALA A 1 475 ? 3.257 35.304 0.955 1.00 29.09 834 ALA A N 1
ATOM 3559 C CA . ALA A 1 475 ? 1.931 34.690 0.845 1.00 29.83 834 ALA A CA 1
ATOM 3560 C C . ALA A 1 475 ? 1.904 33.609 -0.258 1.00 32.82 834 ALA A C 1
ATOM 3561 O O . ALA A 1 475 ? 2.632 33.705 -1.256 1.00 32.61 834 ALA A O 1
ATOM 3563 N N . VAL A 1 476 ? 1.054 32.588 -0.073 1.00 27.84 835 VAL A N 1
ATOM 3564 C CA . VAL A 1 476 ? 0.853 31.503 -1.043 1.00 27.71 835 VAL A CA 1
ATOM 3565 C C . VAL A 1 476 ? -0.613 31.513 -1.461 1.00 33.61 835 VAL A C 1
ATOM 3566 O O . VAL A 1 476 ? -1.411 32.161 -0.799 1.00 34.11 835 VAL A O 1
ATOM 3570 N N . ASP A 1 477 ? -0.981 30.800 -2.519 1.00 30.22 836 ASP A N 1
ATOM 3571 C CA . ASP A 1 477 ? -2.396 30.805 -2.880 1.00 29.99 836 ASP A CA 1
ATOM 3572 C C . ASP A 1 477 ? -3.157 29.669 -2.161 1.00 31.10 836 ASP A C 1
ATOM 3573 O O . ASP A 1 477 ? -2.539 28.766 -1.574 1.00 29.66 836 ASP A O 1
ATOM 3578 N N . LYS A 1 478 ? -4.507 29.704 -2.247 1.00 29.33 837 LYS A N 1
ATOM 3579 C CA . LYS A 1 478 ? -5.347 28.684 -1.626 1.00 29.08 837 LYS A CA 1
ATOM 3580 C C . LYS A 1 478 ? -5.024 27.285 -2.138 1.00 32.40 837 LYS A C 1
ATOM 3581 O O . LYS A 1 478 ? -5.059 26.342 -1.352 1.00 32.31 837 LYS A O 1
ATOM 3587 N N . ALA A 1 479 ? -4.695 27.150 -3.439 1.00 29.49 838 ALA A N 1
ATOM 3588 C CA . ALA A 1 479 ? -4.365 25.860 -4.054 1.00 30.34 838 ALA A CA 1
ATOM 3589 C C . ALA A 1 479 ? -3.161 25.208 -3.371 1.00 31.08 838 ALA A C 1
ATOM 3590 O O . ALA A 1 479 ? -3.173 23.992 -3.151 1.00 29.12 838 ALA A O 1
ATOM 3592 N N . MET A 1 480 ? -2.151 26.020 -2.978 1.00 28.15 839 MET A N 1
ATOM 3593 C CA . MET A 1 480 ? -0.975 25.503 -2.275 1.00 27.15 839 MET A CA 1
ATOM 3594 C C . MET A 1 480 ? -1.366 24.957 -0.887 1.00 28.76 839 MET A C 1
ATOM 3595 O O . MET A 1 480 ? -0.941 23.850 -0.506 1.00 27.70 839 MET A O 1
ATOM 3600 N N . LEU A 1 481 ? -2.183 25.731 -0.135 1.00 25.88 840 LEU A N 1
ATOM 3601 C CA . LEU A 1 481 ? -2.630 25.279 1.183 1.00 26.27 840 LEU A CA 1
ATOM 3602 C C . LEU A 1 481 ? -3.382 23.948 1.057 1.00 28.68 840 LEU A C 1
ATOM 3603 O O . LEU A 1 481 ? -3.093 22.997 1.782 1.00 26.99 840 LEU A O 1
ATOM 3608 N N . GLN A 1 482 ? -4.310 23.881 0.099 1.00 26.56 841 GLN A N 1
ATOM 3609 C CA . GLN A 1 482 ? -5.126 22.688 -0.146 1.00 26.18 841 GLN A CA 1
ATOM 3610 C C . GLN A 1 482 ? -4.286 21.481 -0.546 1.00 30.19 841 GLN A C 1
ATOM 3611 O O . GLN A 1 482 ? -4.551 20.368 -0.090 1.00 30.17 841 GLN A O 1
ATOM 3617 N N . ARG A 1 483 ? -3.267 21.697 -1.370 1.00 27.70 842 ARG A N 1
ATOM 3618 C CA . ARG A 1 483 ? -2.375 20.613 -1.782 1.00 28.64 842 ARG A CA 1
ATOM 3619 C C . ARG A 1 483 ? -1.676 19.976 -0.567 1.00 30.13 842 ARG A C 1
ATOM 3620 O O . ARG A 1 483 ? -1.563 18.743 -0.483 1.00 28.69 842 ARG A O 1
ATOM 3628 N N . ILE A 1 484 ? -1.196 20.817 0.372 1.00 25.94 843 ILE A N 1
ATOM 3629 C CA . ILE A 1 484 ? -0.479 20.333 1.560 1.00 24.72 843 ILE A CA 1
ATOM 3630 C C . ILE A 1 484 ? -1.461 19.612 2.512 1.00 28.40 843 ILE A C 1
ATOM 3631 O O . ILE A 1 484 ? -1.092 18.582 3.073 1.00 27.84 843 ILE A O 1
ATOM 3636 N N . GLY A 1 485 ? -2.694 20.117 2.631 1.00 26.64 844 GLY A N 1
ATOM 3637 C CA . GLY A 1 485 ? -3.730 19.459 3.432 1.00 27.10 844 GLY A CA 1
ATOM 3638 C C . GLY A 1 485 ? -4.087 18.098 2.854 1.00 30.73 844 GLY A C 1
ATOM 3639 O O . GLY A 1 485 ? -4.101 17.095 3.578 1.00 30.85 844 GLY A O 1
ATOM 3640 N N . ASP A 1 486 ? -4.312 18.045 1.524 1.00 26.92 845 ASP A N 1
ATOM 3641 C CA . ASP A 1 486 ? -4.664 16.807 0.816 1.00 26.72 845 ASP A CA 1
ATOM 3642 C C . ASP A 1 486 ? -3.518 15.779 0.857 1.00 29.11 845 ASP A C 1
ATOM 3643 O O . ASP A 1 486 ? -3.798 14.574 0.912 1.00 29.05 845 ASP A O 1
ATOM 3648 N N . ALA A 1 487 ? -2.251 16.242 0.889 1.00 26.74 846 ALA A N 1
ATOM 3649 C CA . ALA A 1 487 ? -1.088 15.345 0.979 1.00 25.79 846 ALA A CA 1
ATOM 3650 C C . ALA A 1 487 ? -1.144 14.467 2.241 1.00 29.93 846 ALA A C 1
ATOM 3651 O O . ALA A 1 487 ? -0.644 13.336 2.228 1.00 29.09 846 ALA A O 1
ATOM 3653 N N . HIS A 1 488 ? -1.768 14.976 3.329 1.00 26.95 847 HIS A N 1
ATOM 3654 C CA . HIS A 1 488 ? -1.856 14.248 4.601 1.00 26.25 847 HIS A CA 1
ATOM 3655 C C . HIS A 1 488 ? -2.774 13.025 4.510 1.00 30.55 847 HIS A C 1
ATOM 3656 O O . HIS A 1 488 ? -2.630 12.110 5.326 1.00 31.02 847 HIS A O 1
ATOM 3663 N N . LEU A 1 489 ? -3.650 12.963 3.496 1.00 28.45 848 LEU A N 1
ATOM 3664 C CA . LEU A 1 489 ? -4.528 11.795 3.345 1.00 30.13 848 LEU A CA 1
ATOM 3665 C C . LEU A 1 489 ? -4.249 11.036 2.042 1.00 34.34 848 LEU A C 1
ATOM 3666 O O . LEU A 1 489 ? -4.953 10.072 1.726 1.00 33.75 848 LEU A O 1
ATOM 3671 N N . ALA A 1 490 ? -3.178 11.415 1.323 1.00 30.78 849 ALA A N 1
ATOM 3672 C CA . ALA A 1 490 ? -2.782 10.728 0.086 1.00 31.36 849 ALA A CA 1
ATOM 3673 C C . ALA A 1 490 ? -1.885 9.538 0.481 1.00 35.51 849 ALA A C 1
ATOM 3674 O O . ALA A 1 490 ? -0.709 9.474 0.135 1.00 34.07 849 ALA A O 1
ATOM 3676 N N . LEU A 1 491 ? -2.458 8.614 1.242 1.00 34.19 850 LEU A N 1
ATOM 3677 C CA . LEU A 1 491 ? -1.736 7.477 1.823 1.00 35.54 850 LEU A CA 1
ATOM 3678 C C . LEU A 1 491 ? -1.325 6.435 0.795 1.00 39.44 850 LEU A C 1
ATOM 3679 O O . LEU A 1 491 ? -2.105 6.164 -0.112 1.00 37.35 850 LEU A O 1
ATOM 3684 N N . PRO A 1 492 ? -0.157 5.769 0.968 1.00 37.59 851 PRO A N 1
ATOM 3685 C CA . PRO A 1 492 ? 0.200 4.662 0.057 1.00 37.98 851 PRO A CA 1
ATOM 3686 C C . PRO A 1 492 ? -0.833 3.528 0.141 1.00 43.04 851 PRO A C 1
ATOM 3687 O O . PRO A 1 492 ? -1.525 3.399 1.161 1.00 40.31 851 PRO A O 1
ATOM 3691 N N . GLU A 1 493 ? -0.987 2.746 -0.948 1.00 42.34 852 GLU A N 1
ATOM 3692 C CA . GLU A 1 493 ? -1.960 1.655 -1.001 1.00 43.70 852 GLU A CA 1
ATOM 3693 C C . GLU A 1 493 ? -1.742 0.662 0.152 1.00 47.56 852 GLU A C 1
ATOM 3694 O O . GLU A 1 493 ? -0.616 0.228 0.394 1.00 47.93 852 GLU A O 1
ATOM 3700 N N . GLY A 1 494 ? -2.817 0.386 0.878 1.00 43.58 853 GLY A N 1
ATOM 3701 C CA . GLY A 1 494 ? -2.822 -0.544 1.999 1.00 43.14 853 GLY A CA 1
ATOM 3702 C C . GLY A 1 494 ? -2.225 -0.037 3.298 1.00 44.39 853 GLY A C 1
ATOM 3703 O O . GLY A 1 494 ? -2.100 -0.820 4.244 1.00 44.38 853 GLY A O 1
ATOM 3704 N N . PHE A 1 495 ? -1.865 1.276 3.377 1.00 37.82 854 PHE A N 1
ATOM 3705 C CA . PHE A 1 495 ? -1.280 1.869 4.596 1.00 35.60 854 PHE A CA 1
ATOM 3706 C C . PHE A 1 495 ? -2.317 1.926 5.715 1.00 39.79 854 PHE A C 1
ATOM 3707 O O . PHE A 1 495 ? -3.443 2.368 5.475 1.00 39.35 854 PHE A O 1
ATOM 3715 N N . THR A 1 496 ? -1.944 1.461 6.938 1.00 35.81 855 THR A N 1
ATOM 3716 C CA . THR A 1 496 ? -2.840 1.492 8.094 1.00 35.05 855 THR A CA 1
ATOM 3717 C C . THR A 1 496 ? -2.395 2.624 9.026 1.00 37.06 855 THR A C 1
ATOM 3718 O O . THR A 1 496 ? -1.324 2.527 9.629 1.00 35.22 855 THR A O 1
ATOM 3722 N N . VAL A 1 497 ? -3.206 3.683 9.140 1.00 33.21 856 VAL A N 1
ATOM 3723 C CA . VAL A 1 497 ? -2.872 4.807 10.027 1.00 32.34 856 VAL A CA 1
ATOM 3724 C C . VAL A 1 497 ? -3.258 4.444 11.452 1.00 34.58 856 VAL A C 1
ATOM 3725 O O . VAL A 1 497 ? -4.324 3.844 11.674 1.00 33.98 856 VAL A O 1
ATOM 3729 N N . HIS A 1 498 ? -2.395 4.810 12.423 1.00 30.94 857 HIS A N 1
ATOM 3730 C CA . HIS A 1 498 ? -2.703 4.619 13.839 1.00 30.53 857 HIS A CA 1
ATOM 3731 C C . HIS A 1 498 ? -4.027 5.335 14.123 1.00 34.84 857 HIS A C 1
ATOM 3732 O O . HIS A 1 498 ? -4.213 6.463 13.646 1.00 34.06 857 HIS A O 1
ATOM 3739 N N . PRO A 1 499 ? -4.981 4.701 14.838 1.00 33.60 858 PRO A N 1
ATOM 3740 C CA . PRO A 1 499 ? -6.300 5.339 15.026 1.00 34.10 858 PRO A CA 1
ATOM 3741 C C . PRO A 1 499 ? -6.271 6.684 15.750 1.00 36.32 858 PRO A C 1
ATOM 3742 O O . PRO A 1 499 ? -7.200 7.464 15.555 1.00 35.68 858 PRO A O 1
ATOM 3746 N N . ARG A 1 500 ? -5.209 6.999 16.511 1.00 33.22 859 ARG A N 1
ATOM 3747 C CA . ARG A 1 500 ? -5.147 8.297 17.185 1.00 33.15 859 ARG A CA 1
ATOM 3748 C C . ARG A 1 500 ? -4.328 9.330 16.365 1.00 34.75 859 ARG A C 1
ATOM 3749 O O . ARG A 1 500 ? -4.260 10.509 16.732 1.00 35.22 859 ARG A O 1
ATOM 3757 N N . VAL A 1 501 ? -3.785 8.909 15.210 1.00 30.37 860 VAL A N 1
ATOM 3758 C CA . VAL A 1 501 ? -3.052 9.815 14.307 1.00 28.15 860 VAL A CA 1
ATOM 3759 C C . VAL A 1 501 ? -4.000 10.237 13.171 1.00 31.72 860 VAL A C 1
ATOM 3760 O O . VAL A 1 501 ? -3.966 11.393 12.740 1.00 30.74 860 VAL A O 1
ATOM 3764 N N . ARG A 1 502 ? -4.863 9.315 12.707 1.00 29.94 861 ARG A N 1
ATOM 3765 C CA . ARG A 1 502 ? -5.817 9.594 11.630 1.00 29.92 861 ARG A CA 1
ATOM 3766 C C . ARG A 1 502 ? -6.628 10.915 11.872 1.00 35.23 861 ARG A C 1
ATOM 3767 O O . ARG A 1 502 ? -6.741 11.677 10.911 1.00 33.29 861 ARG A O 1
ATOM 3775 N N . PRO A 1 503 ? -7.141 11.252 13.097 1.00 34.42 862 PRO A N 1
ATOM 3776 C CA . PRO A 1 503 ? -7.887 12.522 13.260 1.00 34.08 862 PRO A CA 1
ATOM 3777 C C . PRO A 1 503 ? -7.055 13.764 12.953 1.00 34.23 862 PRO A C 1
ATOM 3778 O O . PRO A 1 503 ? -7.603 14.749 12.464 1.00 33.52 862 PRO A O 1
ATOM 3782 N N . VAL A 1 504 ? -5.734 13.719 13.225 1.00 30.83 863 VAL A N 1
ATOM 3783 C CA . VAL A 1 504 ? -4.835 14.835 12.930 1.00 30.24 863 VAL A CA 1
ATOM 3784 C C . VAL A 1 504 ? -4.760 15.036 11.404 1.00 31.71 863 VAL A C 1
ATOM 3785 O O . VAL A 1 504 ? -4.795 16.172 10.931 1.00 28.97 863 VAL A O 1
ATOM 3789 N N . LEU A 1 505 ? -4.636 13.932 10.646 1.00 28.77 864 LEU A N 1
ATOM 3790 C CA . LEU A 1 505 ? -4.540 14.006 9.177 1.00 28.69 864 LEU A CA 1
ATOM 3791 C C . LEU A 1 505 ? -5.826 14.594 8.596 1.00 32.61 864 LEU A C 1
ATOM 3792 O O . LEU A 1 505 ? -5.770 15.462 7.721 1.00 31.68 864 LEU A O 1
ATOM 3797 N N . GLU A 1 506 ? -6.982 14.140 9.111 1.00 29.74 865 GLU A N 1
ATOM 3798 C CA . GLU A 1 506 ? -8.292 14.624 8.674 1.00 29.79 865 GLU A CA 1
ATOM 3799 C C . GLU A 1 506 ? -8.473 16.100 9.037 1.00 31.12 865 GLU A C 1
ATOM 3800 O O . GLU A 1 506 ? -8.971 16.878 8.220 1.00 29.13 865 GLU A O 1
ATOM 3806 N N . LYS A 1 507 ? -8.005 16.499 10.235 1.00 28.52 866 LYS A N 1
ATOM 3807 C CA . LYS A 1 507 ? -8.099 17.891 10.696 1.00 27.48 866 LYS A CA 1
ATOM 3808 C C . LYS A 1 507 ? -7.239 18.800 9.815 1.00 29.98 866 LYS A C 1
ATOM 3809 O O . LYS A 1 507 ? -7.652 19.930 9.537 1.00 28.49 866 LYS A O 1
ATOM 3815 N N . ARG A 1 508 ? -6.071 18.306 9.353 1.00 26.68 867 ARG A N 1
ATOM 3816 C CA . ARG A 1 508 ? -5.212 19.098 8.472 1.00 25.75 867 ARG A CA 1
ATOM 3817 C C . ARG A 1 508 ? -5.877 19.333 7.131 1.00 28.46 867 ARG A C 1
ATOM 3818 O O . ARG A 1 508 ? -5.819 20.449 6.614 1.00 28.01 867 ARG A O 1
ATOM 3826 N N . ARG A 1 509 ? -6.530 18.316 6.588 1.00 26.97 868 ARG A N 1
ATOM 3827 C CA . ARG A 1 509 ? -7.246 18.512 5.333 1.00 27.59 868 ARG A CA 1
ATOM 3828 C C . ARG A 1 509 ? -8.368 19.564 5.535 1.00 30.17 868 ARG A C 1
ATOM 3829 O O . ARG A 1 509 ? -8.491 20.478 4.728 1.00 29.18 868 ARG A O 1
ATOM 3837 N N . GLU A 1 510 ? -9.109 19.483 6.650 1.00 28.51 869 GLU A N 1
ATOM 3838 C CA . GLU A 1 510 ? -10.160 20.442 6.999 1.00 28.12 869 GLU A CA 1
ATOM 3839 C C . GLU A 1 510 ? -9.599 21.879 7.151 1.00 29.61 869 GLU A C 1
ATOM 3840 O O . GLU A 1 510 ? -10.131 22.802 6.533 1.00 29.59 869 GLU A O 1
ATOM 3846 N N . MET A 1 511 ? -8.520 22.059 7.941 1.00 25.79 870 MET A N 1
ATOM 3847 C CA . MET A 1 511 ? -7.929 23.396 8.149 1.00 25.50 870 MET A CA 1
ATOM 3848 C C . MET A 1 511 ? -7.440 24.030 6.831 1.00 29.60 870 MET A C 1
ATOM 3849 O O . MET A 1 511 ? -7.572 25.241 6.645 1.00 27.71 870 MET A O 1
ATOM 3854 N N . ALA A 1 512 ? -6.854 23.213 5.924 1.00 27.43 871 ALA A N 1
ATOM 3855 C CA . ALA A 1 512 ? -6.338 23.717 4.647 1.00 28.05 871 ALA A CA 1
ATOM 3856 C C . ALA A 1 512 ? -7.424 24.347 3.778 1.00 31.86 871 ALA A C 1
ATOM 3857 O O . ALA A 1 512 ? -7.140 25.266 3.008 1.00 31.42 871 ALA A O 1
ATOM 3859 N N . TYR A 1 513 ? -8.660 23.848 3.889 1.00 28.75 872 TYR A N 1
ATOM 3860 C CA . TYR A 1 513 ? -9.781 24.336 3.102 1.00 29.39 872 TYR A CA 1
ATOM 3861 C C . TYR A 1 513 ? -10.677 25.300 3.861 1.00 33.90 872 TYR A C 1
ATOM 3862 O O . TYR A 1 513 ? -11.369 26.098 3.226 1.00 34.69 872 TYR A O 1
ATOM 3871 N N . GLU A 1 514 ? -10.711 25.210 5.201 1.00 30.08 873 GLU A N 1
ATOM 3872 C CA . GLU A 1 514 ? -11.698 25.977 5.981 1.00 29.52 873 GLU A CA 1
ATOM 3873 C C . GLU A 1 514 ? -11.125 26.925 7.042 1.00 33.10 873 GLU A C 1
ATOM 3874 O O . GLU A 1 514 ? -11.882 27.699 7.626 1.00 32.86 873 GLU A O 1
ATOM 3880 N N . GLY A 1 515 ? -9.826 26.896 7.272 1.00 30.93 874 GLY A N 1
ATOM 3881 C CA . GLY A 1 515 ? -9.255 27.824 8.235 1.00 29.98 874 GLY A CA 1
ATOM 3882 C C . GLY A 1 515 ? -9.099 27.265 9.627 1.00 32.55 874 GLY A C 1
ATOM 3883 O O . GLY A 1 515 ? -9.057 26.037 9.804 1.00 30.57 874 GLY A O 1
ATOM 3884 N N . ARG A 1 516 ? -9.005 28.183 10.641 1.00 27.85 875 ARG A N 1
ATOM 3885 C CA . ARG A 1 516 ? -8.681 27.820 12.031 1.00 28.03 875 ARG A CA 1
ATOM 3886 C C . ARG A 1 516 ? -7.394 26.966 12.005 1.00 29.96 875 ARG A C 1
ATOM 3887 O O . ARG A 1 516 ? -7.320 25.899 12.618 1.00 30.48 875 ARG A O 1
ATOM 3895 N N . ILE A 1 517 ? -6.371 27.443 11.254 1.00 25.69 876 ILE A N 1
ATOM 3896 C CA . ILE A 1 517 ? -5.104 26.716 11.114 1.00 23.94 876 ILE A CA 1
ATOM 3897 C C . ILE A 1 517 ? -4.302 26.850 12.399 1.00 27.37 876 ILE A C 1
ATOM 3898 O O . ILE A 1 517 ? -4.055 27.968 12.848 1.00 27.61 876 ILE A O 1
ATOM 3903 N N . ASP A 1 518 ? -3.890 25.705 12.983 1.00 25.34 877 ASP A N 1
ATOM 3904 C CA . ASP A 1 518 ? -3.139 25.695 14.228 1.00 23.81 877 ASP A CA 1
ATOM 3905 C C . ASP A 1 518 ? -1.630 25.820 13.977 1.00 25.63 877 ASP A C 1
ATOM 3906 O O . ASP A 1 518 ? -1.171 25.770 12.817 1.00 24.19 877 ASP A O 1
ATOM 3911 N N . TRP A 1 519 ? -0.858 26.036 15.070 1.00 23.42 878 TRP A N 1
ATOM 3912 C CA . TRP A 1 519 ? 0.590 26.259 14.962 1.00 23.40 878 TRP A CA 1
ATOM 3913 C C . TRP A 1 519 ? 1.308 25.138 14.208 1.00 25.29 878 TRP A C 1
ATOM 3914 O O . TRP A 1 519 ? 2.092 25.414 13.286 1.00 23.39 878 TRP A O 1
ATOM 3925 N N . ALA A 1 520 ? 1.054 23.881 14.596 1.00 22.76 879 ALA A N 1
ATOM 3926 C CA . ALA A 1 520 ? 1.771 22.747 14.002 1.00 23.43 879 ALA A CA 1
ATOM 3927 C C . ALA A 1 520 ? 1.532 22.630 12.504 1.00 24.59 879 ALA A C 1
ATOM 3928 O O . ALA A 1 520 ? 2.470 22.370 11.752 1.00 24.80 879 ALA A O 1
ATOM 3930 N N . PHE A 1 521 ? 0.286 22.852 12.069 1.00 21.81 880 PHE A N 1
ATOM 3931 C CA . PHE A 1 521 ? 0.011 22.772 10.641 1.00 21.52 880 PHE A CA 1
ATOM 3932 C C . PHE A 1 521 ? 0.591 23.988 9.918 1.00 25.03 880 PHE A C 1
ATOM 3933 O O . PHE A 1 521 ? 1.091 23.814 8.815 1.00 24.10 880 PHE A O 1
ATOM 3941 N N . ALA A 1 522 ? 0.601 25.197 10.536 1.00 22.57 881 ALA A N 1
ATOM 3942 C CA . ALA A 1 522 ? 1.203 26.385 9.883 1.00 22.58 881 ALA A CA 1
ATOM 3943 C C . ALA A 1 522 ? 2.688 26.136 9.599 1.00 24.58 881 ALA A C 1
ATOM 3944 O O . ALA A 1 522 ? 3.179 26.512 8.539 1.00 24.51 881 ALA A O 1
ATOM 3946 N N . GLU A 1 523 ? 3.389 25.452 10.530 1.00 21.95 882 GLU A N 1
ATOM 3947 C CA . GLU A 1 523 ? 4.802 25.133 10.313 1.00 21.71 882 GLU A CA 1
ATOM 3948 C C . GLU A 1 523 ? 4.957 24.256 9.066 1.00 24.79 882 GLU A C 1
ATOM 3949 O O . GLU A 1 523 ? 5.814 24.522 8.218 1.00 23.23 882 GLU A O 1
ATOM 3955 N N . LEU A 1 524 ? 4.105 23.224 8.946 1.00 22.15 883 LEU A N 1
ATOM 3956 C CA . LEU A 1 524 ? 4.177 22.299 7.808 1.00 22.58 883 LEU A CA 1
ATOM 3957 C C . LEU A 1 524 ? 3.705 22.958 6.519 1.00 26.36 883 LEU A C 1
ATOM 3958 O O . LEU A 1 524 ? 4.178 22.588 5.448 1.00 25.23 883 LEU A O 1
ATOM 3963 N N . LEU A 1 525 ? 2.791 23.946 6.606 1.00 22.76 884 LEU A N 1
ATOM 3964 C CA . LEU A 1 525 ? 2.404 24.709 5.415 1.00 22.72 884 LEU A CA 1
ATOM 3965 C C . LEU A 1 525 ? 3.601 25.514 4.903 1.00 26.22 884 LEU A C 1
ATOM 3966 O O . LEU A 1 525 ? 3.808 25.592 3.690 1.00 25.04 884 LEU A O 1
ATOM 3971 N N . ALA A 1 526 ? 4.391 26.092 5.819 1.00 23.09 885 ALA A N 1
ATOM 3972 C CA . ALA A 1 526 ? 5.581 26.862 5.425 1.00 23.11 885 ALA A CA 1
ATOM 3973 C C . ALA A 1 526 ? 6.620 25.953 4.769 1.00 25.17 885 ALA A C 1
ATOM 3974 O O . ALA A 1 526 ? 7.098 26.255 3.671 1.00 23.94 885 ALA A O 1
ATOM 3976 N N . LEU A 1 527 ? 6.946 24.829 5.427 1.00 21.75 886 LEU A N 1
ATOM 3977 C CA . LEU A 1 527 ? 7.973 23.926 4.895 1.00 21.35 886 LEU A CA 1
ATOM 3978 C C . LEU A 1 527 ? 7.510 23.261 3.602 1.00 25.07 886 LEU A C 1
ATOM 3979 O O . LEU A 1 527 ? 8.289 23.201 2.656 1.00 23.96 886 LEU A O 1
ATOM 3984 N N . GLY A 1 528 ? 6.245 22.830 3.555 1.00 21.47 887 GLY A N 1
ATOM 3985 C CA . GLY A 1 528 ? 5.675 22.204 2.365 1.00 22.03 887 GLY A CA 1
ATOM 3986 C C . GLY A 1 528 ? 5.667 23.129 1.161 1.00 25.19 887 GLY A C 1
ATOM 3987 O O . GLY A 1 528 ? 6.000 22.707 0.048 1.00 24.72 887 GLY A O 1
ATOM 3988 N N . SER A 1 529 ? 5.317 24.412 1.371 1.00 23.32 888 SER A N 1
ATOM 3989 C CA . SER A 1 529 ? 5.263 25.374 0.260 1.00 22.76 888 SER A CA 1
ATOM 3990 C C . SER A 1 529 ? 6.692 25.685 -0.258 1.00 26.20 888 SER A C 1
ATOM 3991 O O . SER A 1 529 ? 6.869 25.894 -1.457 1.00 26.11 888 SER A O 1
ATOM 3994 N N . LEU A 1 530 ? 7.696 25.648 0.625 1.00 23.56 889 LEU A N 1
ATOM 3995 C CA . LEU A 1 530 ? 9.079 25.849 0.195 1.00 22.87 889 LEU A CA 1
ATOM 3996 C C . LEU A 1 530 ? 9.544 24.648 -0.636 1.00 25.51 889 LEU A C 1
ATOM 3997 O O . LEU A 1 530 ? 10.188 24.837 -1.670 1.00 25.75 889 LEU A O 1
ATOM 4002 N N . ILE A 1 531 ? 9.211 23.421 -0.199 1.00 22.57 890 ILE A N 1
ATOM 4003 C CA . ILE A 1 531 ? 9.564 22.192 -0.939 1.00 21.99 890 ILE A CA 1
ATOM 4004 C C . ILE A 1 531 ? 8.929 22.256 -2.341 1.00 25.70 890 ILE A C 1
ATOM 4005 O O . ILE A 1 531 ? 9.574 21.941 -3.338 1.00 25.46 890 ILE A O 1
ATOM 4010 N N . ALA A 1 532 ? 7.654 22.680 -2.401 1.00 23.28 891 ALA A N 1
ATOM 4011 C CA . ALA A 1 532 ? 6.951 22.786 -3.679 1.00 23.90 891 ALA A CA 1
ATOM 4012 C C . ALA A 1 532 ? 7.615 23.805 -4.622 1.00 28.97 891 ALA A C 1
ATOM 4013 O O . ALA A 1 532 ? 7.509 23.674 -5.846 1.00 29.19 891 ALA A O 1
ATOM 4015 N N . GLU A 1 533 ? 8.294 24.813 -4.051 1.00 26.99 892 GLU A N 1
ATOM 4016 C CA . GLU A 1 533 ? 9.003 25.854 -4.801 1.00 27.60 892 GLU A CA 1
ATOM 4017 C C . GLU A 1 533 ? 10.441 25.411 -5.158 1.00 32.47 892 GLU A C 1
ATOM 4018 O O . GLU A 1 533 ? 11.173 26.179 -5.783 1.00 33.10 892 GLU A O 1
ATOM 4024 N N . GLY A 1 534 ? 10.809 24.184 -4.782 1.00 28.20 893 GLY A N 1
ATOM 4025 C CA . GLY A 1 534 ? 12.100 23.591 -5.098 1.00 26.88 893 GLY A CA 1
ATOM 4026 C C . GLY A 1 534 ? 13.153 23.658 -4.017 1.00 29.71 893 GLY A C 1
ATOM 4027 O O . GLY A 1 534 ? 14.324 23.411 -4.301 1.00 30.16 893 GLY A O 1
ATOM 4028 N N . LYS A 1 535 ? 12.760 23.943 -2.772 1.00 24.40 894 LYS A N 1
ATOM 4029 C CA . LYS A 1 535 ? 13.770 24.060 -1.729 1.00 23.59 894 LYS A CA 1
ATOM 4030 C C . LYS A 1 535 ? 14.034 22.742 -1.000 1.00 26.18 894 LYS A C 1
ATOM 4031 O O . LYS A 1 535 ? 13.114 21.949 -0.773 1.00 25.74 894 LYS A O 1
ATOM 4037 N N . LEU A 1 536 ? 15.302 22.531 -0.611 1.00 23.27 895 LEU A N 1
ATOM 4038 C CA . LEU A 1 536 ? 15.681 21.432 0.282 1.00 22.67 895 LEU A CA 1
ATOM 4039 C C . LEU A 1 536 ? 15.371 21.909 1.687 1.00 23.71 895 LEU A C 1
ATOM 4040 O O . LEU A 1 536 ? 15.867 22.967 2.107 1.00 22.81 895 LEU A O 1
ATOM 4045 N N . VAL A 1 537 ? 14.589 21.128 2.423 1.00 20.60 896 VAL A N 1
ATOM 4046 C CA . VAL A 1 537 ? 14.272 21.433 3.824 1.00 19.92 896 VAL A CA 1
ATOM 4047 C C . VAL A 1 537 ? 14.800 20.283 4.676 1.00 21.82 896 VAL A C 1
ATOM 4048 O O . VAL A 1 537 ? 14.400 19.128 4.463 1.00 21.59 896 VAL A O 1
ATOM 4052 N N . ARG A 1 538 ? 15.690 20.594 5.620 1.00 18.48 897 ARG A N 1
ATOM 4053 C CA . ARG A 1 538 ? 16.240 19.608 6.559 1.00 17.92 897 ARG A CA 1
ATOM 4054 C C . ARG A 1 538 ? 15.769 20.021 7.958 1.00 21.43 897 ARG A C 1
ATOM 4055 O O . ARG A 1 538 ? 16.019 21.155 8.376 1.00 20.29 897 ARG A O 1
ATOM 4063 N N . LEU A 1 539 ? 15.051 19.127 8.645 1.00 18.97 898 LEU A N 1
ATOM 4064 C CA . LEU A 1 539 ? 14.475 19.383 9.972 1.00 17.96 898 LEU A CA 1
ATOM 4065 C C . LEU A 1 539 ? 14.881 18.267 10.890 1.00 21.08 898 LEU A C 1
ATOM 4066 O O . LEU A 1 539 ? 14.703 17.104 10.528 1.00 20.64 898 LEU A O 1
ATOM 4071 N N . SER A 1 540 ? 15.468 18.588 12.054 1.00 18.81 899 SER A N 1
ATOM 4072 C CA . SER A 1 540 ? 15.872 17.496 12.942 1.00 18.11 899 SER A CA 1
ATOM 4073 C C . SER A 1 540 ? 15.865 17.967 14.386 1.00 21.52 899 SER A C 1
ATOM 4074 O O . SER A 1 540 ? 15.835 19.166 14.655 1.00 20.68 899 SER A O 1
ATOM 4077 N N . GLY A 1 541 ? 15.937 17.013 15.297 1.00 18.64 900 GLY A N 1
ATOM 4078 C CA . GLY A 1 541 ? 15.947 17.312 16.725 1.00 18.23 900 GLY A CA 1
ATOM 4079 C C . GLY A 1 541 ? 15.410 16.116 17.487 1.00 20.21 900 GLY A C 1
ATOM 4080 O O . GLY A 1 541 ? 15.021 15.109 16.882 1.00 19.34 900 GLY A O 1
ATOM 4081 N N . GLN A 1 542 ? 15.350 16.233 18.809 1.00 19.61 901 GLN A N 1
ATOM 4082 C CA . GLN A 1 542 ? 14.939 15.100 19.616 1.00 18.88 901 GLN A CA 1
ATOM 4083 C C . GLN A 1 542 ? 13.451 14.850 19.484 1.00 20.69 901 GLN A C 1
ATOM 4084 O O . GLN A 1 542 ? 12.634 15.738 19.752 1.00 21.18 901 GLN A O 1
ATOM 4090 N N . ASP A 1 543 ? 13.116 13.648 18.975 1.00 18.21 902 ASP A N 1
ATOM 4091 C CA . ASP A 1 543 ? 11.723 13.200 18.764 1.00 18.56 902 ASP A CA 1
ATOM 4092 C C . ASP A 1 543 ? 10.971 14.149 17.802 1.00 22.19 902 ASP A C 1
ATOM 4093 O O . ASP A 1 543 ? 9.744 14.242 17.849 1.00 22.48 902 ASP A O 1
ATOM 4098 N N . THR A 1 544 ? 11.722 14.786 16.867 1.00 18.14 903 THR A N 1
ATOM 4099 C CA . THR A 1 544 ? 11.166 15.806 15.955 1.00 18.39 903 THR A CA 1
ATOM 4100 C C . THR A 1 544 ? 10.244 15.201 14.885 1.00 21.64 903 THR A C 1
ATOM 4101 O O . THR A 1 544 ? 9.338 15.901 14.430 1.00 22.24 903 THR A O 1
ATOM 4105 N N . GLN A 1 545 ? 10.399 13.917 14.520 1.00 19.87 904 GLN A N 1
ATOM 4106 C CA . GLN A 1 545 ? 9.491 13.367 13.488 1.00 20.00 904 GLN A CA 1
ATOM 4107 C C . GLN A 1 545 ? 8.040 13.389 13.959 1.00 23.82 904 GLN A C 1
ATOM 4108 O O . GLN A 1 545 ? 7.163 13.842 13.225 1.00 25.29 904 GLN A O 1
ATOM 4114 N N . ARG A 1 546 ? 7.798 12.936 15.196 1.00 21.16 905 ARG A N 1
ATOM 4115 C CA . ARG A 1 546 ? 6.431 12.959 15.738 1.00 20.91 905 ARG A CA 1
ATOM 4116 C C . ARG A 1 546 ? 6.125 14.323 16.362 1.00 23.89 905 ARG A C 1
ATOM 4117 O O . ARG A 1 546 ? 5.006 14.838 16.225 1.00 24.69 905 ARG A O 1
ATOM 4125 N N . GLY A 1 547 ? 7.125 14.870 17.047 1.00 21.45 906 GLY A N 1
ATOM 4126 C CA . GLY A 1 547 ? 7.007 16.097 17.818 1.00 21.60 906 GLY A CA 1
ATOM 4127 C C . GLY A 1 547 ? 6.951 15.733 19.294 1.00 23.58 906 GLY A C 1
ATOM 4128 O O . GLY A 1 547 ? 6.216 14.825 19.704 1.00 23.22 906 GLY A O 1
ATOM 4129 N N . THR A 1 548 ? 7.717 16.444 20.119 1.00 19.46 907 THR A N 1
ATOM 4130 C CA . THR A 1 548 ? 7.705 16.233 21.579 1.00 19.75 907 THR A CA 1
ATOM 4131 C C . THR A 1 548 ? 6.285 16.316 22.151 1.00 24.41 907 THR A C 1
ATOM 4132 O O . THR A 1 548 ? 5.935 15.579 23.083 1.00 23.56 907 THR A O 1
ATOM 4136 N N . PHE A 1 549 ? 5.470 17.232 21.599 1.00 22.52 908 PHE A N 1
ATOM 4137 C CA . PHE A 1 549 ? 4.114 17.488 22.112 1.00 21.73 908 PHE A CA 1
ATOM 4138 C C . PHE A 1 549 ? 3.070 16.751 21.275 1.00 26.01 908 PHE A C 1
ATOM 4139 O O . PHE A 1 549 ? 1.884 17.110 21.310 1.00 25.43 908 PHE A O 1
ATOM 4147 N N . THR A 1 550 ? 3.500 15.660 20.573 1.00 23.43 909 THR A N 1
ATOM 4148 C CA . THR A 1 550 ? 2.670 14.793 19.725 1.00 22.71 909 THR A CA 1
ATOM 4149 C C . THR A 1 550 ? 1.889 15.672 18.730 1.00 25.47 909 THR A C 1
ATOM 4150 O O . THR A 1 550 ? 0.729 15.373 18.416 1.00 26.91 909 THR A O 1
ATOM 4154 N N . GLN A 1 551 ? 2.541 16.742 18.215 1.00 21.53 910 GLN A N 1
ATOM 4155 C CA . GLN A 1 551 ? 1.830 17.717 17.387 1.00 22.47 910 GLN A CA 1
ATOM 4156 C C . GLN A 1 551 ? 2.233 17.723 15.928 1.00 25.61 910 GLN A C 1
ATOM 4157 O O . GLN A 1 551 ? 1.463 18.222 15.106 1.00 25.38 910 GLN A O 1
ATOM 4163 N N . ARG A 1 552 ? 3.457 17.259 15.605 1.00 21.65 911 ARG A N 1
ATOM 4164 C CA . ARG A 1 552 ? 3.948 17.445 14.244 1.00 21.02 911 ARG A CA 1
ATOM 4165 C C . ARG A 1 552 ? 3.512 16.338 13.299 1.00 24.12 911 ARG A C 1
ATOM 4166 O O . ARG A 1 552 ? 2.946 16.654 12.259 1.00 24.03 911 ARG A O 1
ATOM 4174 N N . HIS A 1 553 ? 3.827 15.064 13.606 1.00 22.83 912 HIS A N 1
ATOM 4175 C CA . HIS A 1 553 ? 3.509 13.944 12.715 1.00 22.38 912 HIS A CA 1
ATOM 4176 C C . HIS A 1 553 ? 4.043 14.222 11.291 1.00 24.29 912 HIS A C 1
ATOM 4177 O O . HIS A 1 553 ? 3.295 14.144 10.306 1.00 23.89 912 HIS A O 1
ATOM 4184 N N . ALA A 1 554 ? 5.332 14.621 11.200 1.00 21.89 913 ALA A N 1
ATOM 4185 C CA . ALA A 1 554 ? 6.003 14.843 9.913 1.00 21.57 913 ALA A CA 1
ATOM 4186 C C . ALA A 1 554 ? 6.225 13.493 9.240 1.00 25.26 913 ALA A C 1
ATOM 4187 O O . ALA A 1 554 ? 6.290 13.404 8.022 1.00 25.29 913 ALA A O 1
ATOM 4189 N N . VAL A 1 555 ? 6.338 12.437 10.061 1.00 23.92 914 VAL A N 1
ATOM 4190 C CA . VAL A 1 555 ? 6.430 11.033 9.635 1.00 24.16 914 VAL A CA 1
ATOM 4191 C C . VAL A 1 555 ? 5.335 10.286 10.368 1.00 28.37 914 VAL A C 1
ATOM 4192 O O . VAL A 1 555 ? 5.143 10.504 11.567 1.00 27.91 914 VAL A O 1
ATOM 4196 N N . ILE A 1 556 ? 4.607 9.424 9.662 1.00 25.16 915 ILE A N 1
ATOM 4197 C CA . ILE A 1 556 ? 3.573 8.619 10.310 1.00 26.66 915 ILE A CA 1
ATOM 4198 C C . ILE A 1 556 ? 3.953 7.143 10.093 1.00 30.00 915 ILE A C 1
ATOM 4199 O O . ILE A 1 556 ? 4.601 6.794 9.095 1.00 29.73 915 ILE A O 1
ATOM 4204 N N . VAL A 1 557 ? 3.654 6.310 11.078 1.00 25.85 916 VAL A N 1
ATOM 4205 C CA . VAL A 1 557 ? 4.113 4.921 11.083 1.00 25.63 916 VAL A CA 1
ATOM 4206 C C . VAL A 1 557 ? 2.928 3.979 10.904 1.00 30.00 916 VAL A C 1
ATOM 4207 O O . VAL A 1 557 ? 1.936 4.089 11.622 1.00 29.51 916 VAL A O 1
ATOM 4211 N N . ASP A 1 558 ? 3.034 3.052 9.937 1.00 29.48 917 ASP A N 1
ATOM 4212 C CA . ASP A 1 558 ? 2.002 2.063 9.654 1.00 29.45 917 ASP A CA 1
ATOM 4213 C C . ASP A 1 558 ? 1.789 1.200 10.902 1.00 32.09 917 ASP A C 1
ATOM 4214 O O . ASP A 1 558 ? 2.744 0.619 11.410 1.00 32.18 917 ASP A O 1
ATOM 4219 N N . ARG A 1 559 ? 0.554 1.171 11.419 1.00 29.75 918 ARG A N 1
ATOM 4220 C CA . ARG A 1 559 ? 0.195 0.478 12.668 1.00 30.59 918 ARG A CA 1
ATOM 4221 C C . ARG A 1 559 ? 0.442 -1.031 12.581 1.00 35.79 918 ARG A C 1
ATOM 4222 O O . ARG A 1 559 ? 0.686 -1.667 13.617 1.00 34.95 918 ARG A O 1
ATOM 4230 N N . LYS A 1 560 ? 0.389 -1.597 11.363 1.00 34.31 919 LYS A N 1
ATOM 4231 C CA . LYS A 1 560 ? 0.541 -3.040 11.173 1.00 35.53 919 LYS A CA 1
ATOM 4232 C C . LYS A 1 560 ? 1.934 -3.464 10.732 1.00 41.63 919 LYS A C 1
ATOM 4233 O O . LYS A 1 560 ? 2.341 -4.584 11.057 1.00 42.01 919 LYS A O 1
ATOM 4239 N N . THR A 1 561 ? 2.645 -2.625 9.953 1.00 37.92 920 THR A N 1
ATOM 4240 C CA . THR A 1 561 ? 3.940 -3.011 9.379 1.00 37.22 920 THR A CA 1
ATOM 4241 C C . THR A 1 561 ? 5.133 -2.190 9.840 1.00 40.29 920 THR A C 1
ATOM 4242 O O . THR A 1 561 ? 6.274 -2.574 9.556 1.00 40.82 920 THR A O 1
ATOM 4246 N N . GLY A 1 562 ? 4.887 -1.029 10.449 1.00 33.63 921 GLY A N 1
ATOM 4247 C CA . GLY A 1 562 ? 5.976 -0.154 10.865 1.00 33.36 921 GLY A CA 1
ATOM 4248 C C . GLY A 1 562 ? 6.549 0.688 9.737 1.00 37.35 921 GLY A C 1
ATOM 4249 O O . GLY A 1 562 ? 7.476 1.462 9.971 1.00 37.01 921 GLY A O 1
ATOM 4250 N N . GLU A 1 563 ? 6.005 0.555 8.503 1.00 35.14 922 GLU A N 1
ATOM 4251 C CA . GLU A 1 563 ? 6.450 1.349 7.346 1.00 35.06 922 GLU A CA 1
ATOM 4252 C C . GLU A 1 563 ? 6.163 2.829 7.590 1.00 37.67 922 GLU A C 1
ATOM 4253 O O . GLU A 1 563 ? 5.160 3.171 8.216 1.00 36.13 922 GLU A O 1
ATOM 4259 N N . GLU A 1 564 ? 7.029 3.692 7.083 1.00 34.40 923 GLU A N 1
ATOM 4260 C CA . GLU A 1 564 ? 6.910 5.127 7.304 1.00 34.36 923 GLU A CA 1
ATOM 4261 C C . GLU A 1 564 ? 6.406 5.859 6.077 1.00 37.69 923 GLU A C 1
ATOM 4262 O O . GLU A 1 564 ? 6.771 5.513 4.955 1.00 37.95 923 GLU A O 1
ATOM 4268 N N . PHE A 1 565 ? 5.562 6.874 6.307 1.00 30.56 924 PHE A N 1
ATOM 4269 C CA . PHE A 1 565 ? 5.025 7.737 5.258 1.00 29.23 924 PHE A CA 1
ATOM 4270 C C . PHE A 1 565 ? 5.271 9.177 5.688 1.00 30.62 924 PHE A C 1
ATOM 4271 O O . PHE A 1 565 ? 4.988 9.532 6.837 1.00 28.08 924 PHE A O 1
ATOM 4279 N N . THR A 1 566 ? 5.818 9.994 4.760 1.00 26.22 925 THR A N 1
ATOM 4280 C CA . THR A 1 566 ? 6.139 11.400 5.002 1.00 24.48 925 THR A CA 1
ATOM 4281 C C . THR A 1 566 ? 5.288 12.255 4.042 1.00 28.24 925 THR A C 1
ATOM 4282 O O . THR A 1 566 ? 5.657 12.436 2.870 1.00 27.64 925 THR A O 1
ATOM 4286 N N . PRO A 1 567 ? 4.137 12.775 4.525 1.00 25.10 926 PRO A N 1
ATOM 4287 C CA . PRO A 1 567 ? 3.236 13.535 3.632 1.00 25.36 926 PRO A CA 1
ATOM 4288 C C . PRO A 1 567 ? 3.912 14.676 2.859 1.00 27.41 926 PRO A C 1
ATOM 4289 O O . PRO A 1 567 ? 3.632 14.835 1.670 1.00 27.31 926 PRO A O 1
ATOM 4293 N N . LEU A 1 568 ? 4.810 15.453 3.503 1.00 24.53 927 LEU A N 1
ATOM 4294 C CA . LEU A 1 568 ? 5.426 16.603 2.834 1.00 23.94 927 LEU A CA 1
ATOM 4295 C C . LEU A 1 568 ? 6.340 16.214 1.672 1.00 28.06 927 LEU A C 1
ATOM 4296 O O . LEU A 1 568 ? 6.570 17.056 0.792 1.00 28.21 927 LEU A O 1
ATOM 4301 N N . GLN A 1 569 ? 6.836 14.955 1.630 1.00 25.67 928 GLN A N 1
ATOM 4302 C CA A GLN A 1 569 ? 7.664 14.496 0.510 0.50 26.03 928 GLN A CA 1
ATOM 4303 C CA B GLN A 1 569 ? 7.680 14.554 0.503 0.50 25.75 928 GLN A CA 1
ATOM 4304 C C . GLN A 1 569 ? 6.863 14.522 -0.806 1.00 28.94 928 GLN A C 1
ATOM 4305 O O . GLN A 1 569 ? 7.441 14.651 -1.883 1.00 28.45 928 GLN A O 1
ATOM 4316 N N . LEU A 1 570 ? 5.522 14.413 -0.724 1.00 26.54 929 LEU A N 1
ATOM 4317 C CA . LEU A 1 570 ? 4.682 14.444 -1.926 1.00 27.10 929 LEU A CA 1
ATOM 4318 C C . LEU A 1 570 ? 4.744 15.809 -2.624 1.00 29.57 929 LEU A C 1
ATOM 4319 O O . LEU A 1 570 ? 4.479 15.895 -3.817 1.00 30.24 929 LEU A O 1
ATOM 4324 N N . LEU A 1 571 ? 5.110 16.871 -1.881 1.00 26.37 930 LEU A N 1
ATOM 4325 C CA . LEU A 1 571 ? 5.199 18.213 -2.451 1.00 26.92 930 LEU A CA 1
ATOM 4326 C C . LEU A 1 571 ? 6.460 18.389 -3.315 1.00 30.17 930 LEU A C 1
ATOM 4327 O O . LEU A 1 571 ? 6.573 19.402 -4.008 1.00 30.19 930 LEU A O 1
ATOM 4332 N N . ALA A 1 572 ? 7.383 17.402 -3.293 1.00 26.88 931 ALA A N 1
ATOM 4333 C CA . ALA A 1 572 ? 8.613 17.441 -4.097 1.00 28.20 931 ALA A CA 1
ATOM 4334 C C . ALA A 1 572 ? 8.336 17.067 -5.569 1.00 33.21 931 ALA A C 1
ATOM 4335 O O . ALA A 1 572 ? 9.243 17.144 -6.406 1.00 31.76 931 ALA A O 1
ATOM 4337 N N . THR A 1 573 ? 7.088 16.666 -5.873 1.00 31.01 932 THR A N 1
ATOM 4338 C CA . THR A 1 573 ? 6.634 16.330 -7.225 1.00 31.67 932 THR A CA 1
ATOM 4339 C C . THR A 1 573 ? 5.492 17.270 -7.615 1.00 37.87 932 THR A C 1
ATOM 4340 O O . THR A 1 573 ? 4.538 17.422 -6.862 1.00 37.15 932 THR A O 1
ATOM 4344 N N . ASN A 1 574 ? 5.590 17.898 -8.789 1.00 36.87 933 ASN A N 1
ATOM 4345 C CA . ASN A 1 574 ? 4.539 18.776 -9.304 1.00 37.85 933 ASN A CA 1
ATOM 4346 C C . ASN A 1 574 ? 3.288 17.953 -9.672 1.00 43.85 933 ASN A C 1
ATOM 4347 O O . ASN A 1 574 ? 3.420 16.749 -9.923 1.00 42.06 933 ASN A O 1
ATOM 4352 N N . PRO A 1 575 ? 2.078 18.564 -9.746 1.00 43.65 934 PRO A N 1
ATOM 4353 C CA . PRO A 1 575 ? 0.883 17.787 -10.146 1.00 45.20 934 PRO A CA 1
ATOM 4354 C C . PRO A 1 575 ? 1.028 17.050 -11.489 1.00 52.06 934 PRO A C 1
ATOM 4355 O O . PRO A 1 575 ? 0.401 16.003 -11.658 1.00 52.88 934 PRO A O 1
ATOM 4359 N N . ASP A 1 576 ? 1.888 17.553 -12.413 1.00 49.56 935 ASP A N 1
ATOM 4360 C CA . ASP A 1 576 ? 2.115 16.918 -13.719 1.00 49.73 935 ASP A CA 1
ATOM 4361 C C . ASP A 1 576 ? 3.147 15.757 -13.654 1.00 52.79 935 ASP A C 1
ATOM 4362 O O . ASP A 1 576 ? 3.408 15.121 -14.677 1.00 52.61 935 ASP A O 1
ATOM 4367 N N . GLY A 1 577 ? 3.717 15.501 -12.472 1.00 47.33 936 GLY A N 1
ATOM 4368 C CA . GLY A 1 577 ? 4.669 14.412 -12.268 1.00 46.41 936 GLY A CA 1
ATOM 4369 C C . GLY A 1 577 ? 6.145 14.754 -12.335 1.00 48.45 936 GLY A C 1
ATOM 4370 O O . GLY A 1 577 ? 6.979 13.883 -12.075 1.00 49.12 936 GLY A O 1
ATOM 4371 N N . THR A 1 578 ? 6.491 16.006 -12.678 1.00 42.88 937 THR A N 1
ATOM 4372 C CA . THR A 1 578 ? 7.893 16.438 -12.776 1.00 42.18 937 THR A CA 1
ATOM 4373 C C . THR A 1 578 ? 8.432 16.825 -11.383 1.00 43.61 937 THR A C 1
ATOM 4374 O O . THR A 1 578 ? 7.648 17.342 -10.582 1.00 41.80 937 THR A O 1
ATOM 4378 N N . PRO A 1 579 ? 9.740 16.627 -11.072 1.00 39.88 938 PRO A N 1
ATOM 4379 C CA . PRO A 1 579 ? 10.236 17.031 -9.746 1.00 38.64 938 PRO A CA 1
ATOM 4380 C C . PRO A 1 579 ? 10.317 18.549 -9.601 1.00 38.70 938 PRO A C 1
ATOM 4381 O O . PRO A 1 579 ? 10.507 19.257 -10.589 1.00 37.72 938 PRO A O 1
ATOM 4385 N N . THR A 1 580 ? 10.147 19.048 -8.369 1.00 31.18 939 THR A N 1
ATOM 4386 C CA . THR A 1 580 ? 10.258 20.481 -8.102 1.00 29.20 939 THR A CA 1
ATOM 4387 C C . THR A 1 580 ? 11.718 20.841 -7.864 1.00 32.25 939 THR A C 1
ATOM 4388 O O . THR A 1 580 ? 12.085 22.006 -7.948 1.00 31.46 939 THR A O 1
ATOM 4392 N N . GLY A 1 581 ? 12.519 19.847 -7.512 1.00 30.64 940 GLY A N 1
ATOM 4393 C CA . GLY A 1 581 ? 13.913 20.047 -7.141 1.00 30.56 940 GLY A CA 1
ATOM 4394 C C . GLY A 1 581 ? 14.047 20.069 -5.623 1.00 33.88 940 GLY A C 1
ATOM 4395 O O . GLY A 1 581 ? 15.155 19.993 -5.097 1.00 32.39 940 GLY A O 1
ATOM 4396 N N . GLY A 1 582 ? 12.907 20.170 -4.932 1.00 28.29 941 GLY A N 1
ATOM 4397 C CA . GLY A 1 582 ? 12.851 20.212 -3.471 1.00 27.02 941 GLY A CA 1
ATOM 4398 C C . GLY A 1 582 ? 12.882 18.841 -2.832 1.00 27.69 941 GLY A C 1
ATOM 4399 O O . GLY A 1 582 ? 12.742 17.815 -3.507 1.00 28.57 941 GLY A O 1
ATOM 4400 N N . LYS A 1 583 ? 13.059 18.810 -1.514 1.00 22.63 942 LYS A N 1
ATOM 4401 C CA . LYS A 1 583 ? 13.108 17.550 -0.777 1.00 23.17 942 LYS A CA 1
ATOM 4402 C C . LYS A 1 583 ? 12.863 17.830 0.688 1.00 25.03 942 LYS A C 1
ATOM 4403 O O . LYS A 1 583 ? 13.212 18.910 1.163 1.00 24.17 942 LYS A O 1
ATOM 4409 N N . PHE A 1 584 ? 12.291 16.853 1.410 1.00 22.63 943 PHE A N 1
ATOM 4410 C CA . PHE A 1 584 ? 12.098 16.973 2.858 1.00 21.72 943 PHE A CA 1
ATOM 4411 C C . PHE A 1 584 ? 12.909 15.904 3.570 1.00 23.60 943 PHE A C 1
ATOM 4412 O O . PHE A 1 584 ? 12.676 14.699 3.347 1.00 23.95 943 PHE A O 1
ATOM 4420 N N . LEU A 1 585 ? 13.911 16.338 4.342 1.00 20.92 944 LEU A N 1
ATOM 4421 C CA . LEU A 1 585 ? 14.792 15.443 5.106 1.00 21.70 944 LEU A CA 1
ATOM 4422 C C . LEU A 1 585 ? 14.490 15.686 6.567 1.00 24.70 944 LEU A C 1
ATOM 4423 O O . LEU A 1 585 ? 14.829 16.752 7.084 1.00 25.74 944 LEU A O 1
ATOM 4428 N N . VAL A 1 586 ? 13.768 14.755 7.204 1.00 20.53 945 VAL A N 1
ATOM 4429 C CA . VAL A 1 586 ? 13.349 14.957 8.596 1.00 20.31 945 VAL A CA 1
ATOM 4430 C C . VAL A 1 586 ? 13.844 13.787 9.436 1.00 22.88 945 VAL A C 1
ATOM 4431 O O . VAL A 1 586 ? 13.636 12.618 9.083 1.00 22.98 945 VAL A O 1
ATOM 4435 N N . TYR A 1 587 ? 14.556 14.113 10.508 1.00 18.86 946 TYR A N 1
ATOM 4436 C CA . TYR A 1 587 ? 15.175 13.088 11.341 1.00 19.57 946 TYR A CA 1
ATOM 4437 C C . TYR A 1 587 ? 14.956 13.269 12.811 1.00 21.90 946 TYR A C 1
ATOM 4438 O O . TYR A 1 587 ? 14.907 14.397 13.308 1.00 21.59 946 TYR A O 1
ATOM 4447 N N . ASN A 1 588 ? 14.901 12.137 13.537 1.00 19.45 947 ASN A N 1
ATOM 4448 C CA . ASN A 1 588 ? 15.022 12.133 14.995 1.00 19.62 947 ASN A CA 1
ATOM 4449 C C . ASN A 1 588 ? 16.509 12.196 15.263 1.00 23.78 947 ASN A C 1
ATOM 4450 O O . ASN A 1 588 ? 17.238 11.357 14.714 1.00 24.35 947 ASN A O 1
ATOM 4455 N N . SER A 1 589 ? 16.980 13.152 16.062 1.00 19.66 948 SER A N 1
ATOM 4456 C CA . SER A 1 589 ? 18.416 13.230 16.326 1.00 19.93 948 SER A CA 1
ATOM 4457 C C . SER A 1 589 ? 18.846 12.267 17.406 1.00 22.82 948 SER A C 1
ATOM 4458 O O . SER A 1 589 ? 18.011 11.707 18.127 1.00 23.04 948 SER A O 1
ATOM 4461 N N . ALA A 1 590 ? 20.173 12.164 17.608 1.00 20.34 949 ALA A N 1
ATOM 4462 C CA . ALA A 1 590 ? 20.693 11.476 18.789 1.00 20.72 949 ALA A CA 1
ATOM 4463 C C . ALA A 1 590 ? 20.394 12.392 20.001 1.00 22.01 949 ALA A C 1
ATOM 4464 O O . ALA A 1 590 ? 20.009 13.569 19.812 1.00 20.59 949 ALA A O 1
ATOM 4466 N N . LEU A 1 591 ? 20.594 11.872 21.230 1.00 19.37 950 LEU A N 1
ATOM 4467 C CA . LEU A 1 591 ? 20.331 12.663 22.435 1.00 18.73 950 LEU A CA 1
ATOM 4468 C C . LEU A 1 591 ? 21.572 13.466 22.747 1.00 21.70 950 LEU A C 1
ATOM 4469 O O . LEU A 1 591 ? 22.309 13.209 23.709 1.00 21.46 950 LEU A O 1
ATOM 4474 N N . SER A 1 592 ? 21.774 14.460 21.887 1.00 20.29 951 SER A N 1
ATOM 4475 C CA A SER A 1 592 ? 22.912 15.360 21.913 0.50 20.40 951 SER A CA 1
ATOM 4476 C CA B SER A 1 592 ? 22.913 15.361 21.907 0.50 20.56 951 SER A CA 1
ATOM 4477 C C . SER A 1 592 ? 22.428 16.754 21.583 1.00 24.25 951 SER A C 1
ATOM 4478 O O . SER A 1 592 ? 21.436 16.909 20.828 1.00 23.96 951 SER A O 1
ATOM 4483 N N . GLU A 1 593 ? 23.078 17.756 22.154 1.00 19.81 952 GLU A N 1
ATOM 4484 C CA . GLU A 1 593 ? 22.782 19.134 21.808 1.00 18.58 952 GLU A CA 1
ATOM 4485 C C . GLU A 1 593 ? 24.021 19.739 21.162 1.00 20.76 952 GLU A C 1
ATOM 4486 O O . GLU A 1 593 ? 23.934 20.301 20.071 1.00 19.83 952 GLU A O 1
ATOM 4492 N N . PHE A 1 594 ? 25.186 19.608 21.810 1.00 17.86 953 PHE A N 1
ATOM 4493 C CA . PHE A 1 594 ? 26.411 20.214 21.246 1.00 17.40 953 PHE A CA 1
ATOM 4494 C C . PHE A 1 594 ? 26.691 19.693 19.819 1.00 19.55 953 PHE A C 1
ATOM 4495 O O . PHE A 1 594 ? 26.795 20.507 18.886 1.00 18.71 953 PHE A O 1
ATOM 4503 N N . ALA A 1 595 ? 26.805 18.361 19.637 1.00 17.52 954 ALA A N 1
ATOM 4504 C CA . ALA A 1 595 ? 27.116 17.883 18.281 1.00 18.07 954 ALA A CA 1
ATOM 4505 C C . ALA A 1 595 ? 25.942 18.132 17.315 1.00 19.51 954 ALA A C 1
ATOM 4506 O O . ALA A 1 595 ? 26.196 18.462 16.147 1.00 17.76 954 ALA A O 1
ATOM 4508 N N . ALA A 1 596 ? 24.686 17.955 17.767 1.00 16.86 955 ALA A N 1
ATOM 4509 C CA . ALA A 1 596 ? 23.535 18.162 16.846 1.00 17.99 955 ALA A CA 1
ATOM 4510 C C . ALA A 1 596 ? 23.461 19.612 16.346 1.00 20.07 955 ALA A C 1
ATOM 4511 O O . ALA A 1 596 ? 23.349 19.833 15.134 1.00 18.61 955 ALA A O 1
ATOM 4513 N N . VAL A 1 597 ? 23.550 20.606 17.263 1.00 16.94 956 VAL A N 1
ATOM 4514 C CA . VAL A 1 597 ? 23.494 22.030 16.843 1.00 16.61 956 VAL A CA 1
ATOM 4515 C C . VAL A 1 597 ? 24.722 22.356 15.952 1.00 18.91 956 VAL A C 1
ATOM 4516 O O . VAL A 1 597 ? 24.590 23.042 14.936 1.00 18.24 956 VAL A O 1
ATOM 4520 N N . GLY A 1 598 ? 25.901 21.861 16.334 1.00 16.86 957 GLY A N 1
ATOM 4521 C CA . GLY A 1 598 ? 27.085 22.097 15.514 1.00 16.91 957 GLY A CA 1
ATOM 4522 C C . GLY A 1 598 ? 26.910 21.535 14.099 1.00 19.42 957 GLY A C 1
ATOM 4523 O O . GLY A 1 598 ? 27.241 22.188 13.106 1.00 17.54 957 GLY A O 1
ATOM 4524 N N . PHE A 1 599 ? 26.326 20.327 14.007 1.00 16.41 958 PHE A N 1
ATOM 4525 C CA . PHE A 1 599 ? 26.088 19.674 12.717 1.00 16.03 958 PHE A CA 1
ATOM 4526 C C . PHE A 1 599 ? 25.127 20.511 11.850 1.00 18.13 958 PHE A C 1
ATOM 4527 O O . PHE A 1 599 ? 25.402 20.734 10.670 1.00 16.91 958 PHE A O 1
ATOM 4535 N N . GLU A 1 600 ? 24.029 21.015 12.438 1.00 17.13 959 GLU A N 1
ATOM 4536 C CA . GLU A 1 600 ? 23.052 21.789 11.652 1.00 16.69 959 GLU A CA 1
ATOM 4537 C C . GLU A 1 600 ? 23.627 23.135 11.230 1.00 19.15 959 GLU A C 1
ATOM 4538 O O . GLU A 1 600 ? 23.407 23.575 10.092 1.00 18.29 959 GLU A O 1
ATOM 4544 N N . TYR A 1 601 ? 24.423 23.761 12.106 1.00 17.95 960 TYR A N 1
ATOM 4545 C CA . TYR A 1 601 ? 25.119 24.992 11.717 1.00 18.07 960 TYR A CA 1
ATOM 4546 C C . TYR A 1 601 ? 26.028 24.710 10.495 1.00 21.10 960 TYR A C 1
ATOM 4547 O O . TYR A 1 601 ? 25.967 25.437 9.497 1.00 20.15 960 TYR A O 1
ATOM 4556 N N . GLY A 1 602 ? 26.834 23.641 10.570 1.00 18.58 961 GLY A N 1
ATOM 4557 C CA . GLY A 1 602 ? 27.730 23.251 9.479 1.00 17.60 961 GLY A CA 1
ATOM 4558 C C . GLY A 1 602 ? 26.976 22.921 8.200 1.00 19.00 961 GLY A C 1
ATOM 4559 O O . GLY A 1 602 ? 27.393 23.318 7.105 1.00 18.00 961 GLY A O 1
ATOM 4560 N N . TYR A 1 603 ? 25.830 22.248 8.339 1.00 16.80 962 TYR A N 1
ATOM 4561 C CA . TYR A 1 603 ? 25.015 21.878 7.174 1.00 16.24 962 TYR A CA 1
ATOM 4562 C C . TYR A 1 603 ? 24.548 23.160 6.448 1.00 19.73 962 TYR A C 1
ATOM 4563 O O . TYR A 1 603 ? 24.648 23.249 5.228 1.00 18.80 962 TYR A O 1
ATOM 4572 N N . SER A 1 604 ? 24.075 24.158 7.218 1.00 18.17 963 SER A N 1
ATOM 4573 C CA A SER A 1 604 ? 23.602 25.403 6.623 0.50 18.09 963 SER A CA 1
ATOM 4574 C CA B SER A 1 604 ? 23.601 25.398 6.604 0.50 17.90 963 SER A CA 1
ATOM 4575 C C . SER A 1 604 ? 24.759 26.153 5.946 1.00 21.07 963 SER A C 1
ATOM 4576 O O . SER A 1 604 ? 24.545 26.813 4.925 1.00 20.97 963 SER A O 1
ATOM 4581 N N . VAL A 1 605 ? 25.978 26.057 6.487 1.00 18.86 964 VAL A N 1
ATOM 4582 C CA . VAL A 1 605 ? 27.138 26.703 5.834 1.00 19.75 964 VAL A CA 1
ATOM 4583 C C . VAL A 1 605 ? 27.447 25.970 4.499 1.00 24.02 964 VAL A C 1
ATOM 4584 O O . VAL A 1 605 ? 27.739 26.629 3.478 1.00 23.38 964 VAL A O 1
ATOM 4588 N N . GLY A 1 606 ? 27.400 24.628 4.532 1.00 20.23 965 GLY A N 1
ATOM 4589 C CA . GLY A 1 606 ? 27.669 23.754 3.385 1.00 20.19 965 GLY A CA 1
ATOM 4590 C C . GLY A 1 606 ? 26.686 23.898 2.245 1.00 24.36 965 GLY A C 1
ATOM 4591 O O . GLY A 1 606 ? 27.056 23.720 1.080 1.00 24.68 965 GLY A O 1
ATOM 4592 N N . ASN A 1 607 ? 25.419 24.178 2.570 1.00 21.55 966 ASN A N 1
ATOM 4593 C CA . ASN A 1 607 ? 24.413 24.399 1.536 1.00 21.24 966 ASN A CA 1
ATOM 4594 C C . ASN A 1 607 ? 23.587 25.620 1.909 1.00 22.22 966 ASN A C 1
ATOM 4595 O O . ASN A 1 607 ? 22.543 25.485 2.541 1.00 21.23 966 ASN A O 1
ATOM 4600 N N . PRO A 1 608 ? 24.021 26.811 1.446 1.00 22.72 967 PRO A N 1
ATOM 4601 C CA . PRO A 1 608 ? 23.286 28.053 1.770 1.00 24.22 967 PRO A CA 1
ATOM 4602 C C . PRO A 1 608 ? 21.874 28.100 1.192 1.00 27.50 967 PRO A C 1
ATOM 4603 O O . PRO A 1 608 ? 21.064 28.916 1.639 1.00 27.59 967 PRO A O 1
ATOM 4607 N N . ASP A 1 609 ? 21.568 27.242 0.208 1.00 22.39 968 ASP A N 1
ATOM 4608 C CA . ASP A 1 609 ? 20.234 27.251 -0.388 1.00 22.18 968 ASP A CA 1
ATOM 4609 C C . ASP A 1 609 ? 19.250 26.381 0.402 1.00 24.37 968 ASP A C 1
ATOM 4610 O O . ASP A 1 609 ? 18.049 26.403 0.111 1.00 25.25 968 ASP A O 1
ATOM 4615 N N . ALA A 1 610 ? 19.735 25.601 1.372 1.00 21.47 969 ALA A N 1
ATOM 4616 C CA . ALA A 1 610 ? 18.845 24.743 2.147 1.00 21.42 969 ALA A CA 1
ATOM 4617 C C . ALA A 1 610 ? 18.154 25.525 3.248 1.00 23.11 969 ALA A C 1
ATOM 4618 O O . ALA A 1 610 ? 18.708 26.494 3.774 1.00 22.94 969 ALA A O 1
ATOM 4620 N N . MET A 1 611 ? 16.955 25.079 3.612 1.00 21.07 970 MET A N 1
ATOM 4621 C CA . MET A 1 611 ? 16.247 25.543 4.806 1.00 21.34 970 MET A CA 1
ATOM 4622 C C . MET A 1 611 ? 16.630 24.512 5.878 1.00 23.45 970 MET A C 1
ATOM 4623 O O . MET A 1 611 ? 16.320 23.331 5.701 1.00 23.79 970 MET A O 1
ATOM 4628 N N . VAL A 1 612 ? 17.361 24.922 6.918 1.00 19.76 971 VAL A N 1
ATOM 4629 C CA . VAL A 1 612 ? 17.879 23.970 7.916 1.00 18.79 971 VAL A CA 1
ATOM 4630 C C . VAL A 1 612 ? 17.348 24.357 9.283 1.00 21.39 971 VAL A C 1
ATOM 4631 O O . VAL A 1 612 ? 17.658 25.458 9.761 1.00 20.00 971 VAL A O 1
ATOM 4635 N N . LEU A 1 613 ? 16.599 23.453 9.923 1.00 18.30 972 LEU A N 1
ATOM 4636 C CA . LEU A 1 613 ? 16.027 23.747 11.233 1.00 17.77 972 LEU A CA 1
ATOM 4637 C C . LEU A 1 613 ? 16.417 22.698 12.240 1.00 20.94 972 LEU A C 1
ATOM 4638 O O . LEU A 1 613 ? 16.311 21.497 11.954 1.00 19.78 972 LEU A O 1
ATOM 4643 N N . TRP A 1 614 ? 16.849 23.149 13.428 1.00 17.72 973 TRP A N 1
ATOM 4644 C CA . TRP A 1 614 ? 17.145 22.266 14.556 1.00 18.58 973 TRP A CA 1
ATOM 4645 C C . TRP A 1 614 ? 16.148 22.570 15.639 1.00 20.55 973 TRP A C 1
ATOM 4646 O O . TRP A 1 614 ? 15.987 23.742 16.015 1.00 20.44 973 TRP A O 1
ATOM 4657 N N . GLU A 1 615 ? 15.536 21.537 16.222 1.00 18.82 974 GLU A N 1
ATOM 4658 C CA . GLU A 1 615 ? 14.552 21.765 17.266 1.00 18.96 974 GLU A CA 1
ATOM 4659 C C . GLU A 1 615 ? 15.016 21.181 18.605 1.00 20.94 974 GLU A C 1
ATOM 4660 O O . GLU A 1 615 ? 15.314 19.989 18.686 1.00 19.73 974 GLU A O 1
ATOM 4666 N N . ALA A 1 616 ? 15.059 22.015 19.644 1.00 19.21 975 ALA A N 1
ATOM 4667 C CA . ALA A 1 616 ? 15.355 21.564 21.009 1.00 19.21 975 ALA A CA 1
ATOM 4668 C C . ALA A 1 616 ? 14.139 20.847 21.561 1.00 21.75 975 ALA A C 1
ATOM 4669 O O . ALA A 1 616 ? 13.008 21.231 21.236 1.00 21.28 975 ALA A O 1
ATOM 4671 N N . GLN A 1 617 ? 14.335 19.808 22.392 1.00 18.87 976 GLN A N 1
ATOM 4672 C CA . GLN A 1 617 ? 13.139 19.151 22.959 1.00 18.61 976 GLN A CA 1
ATOM 4673 C C . GLN A 1 617 ? 12.329 20.195 23.777 1.00 21.07 976 GLN A C 1
ATOM 4674 O O . GLN A 1 617 ? 11.120 20.356 23.599 1.00 21.16 976 GLN A O 1
ATOM 4680 N N . PHE A 1 618 ? 13.050 20.933 24.619 1.00 20.14 977 PHE A N 1
ATOM 4681 C CA . PHE A 1 618 ? 12.610 22.136 25.341 1.00 19.90 977 PHE A CA 1
ATOM 4682 C C . PHE A 1 618 ? 13.752 23.100 25.163 1.00 21.49 977 PHE A C 1
ATOM 4683 O O . PHE A 1 618 ? 14.910 22.661 25.142 1.00 20.18 977 PHE A O 1
ATOM 4691 N N . GLY A 1 619 ? 13.458 24.393 25.062 1.00 19.04 978 GLY A N 1
ATOM 4692 C CA . GLY A 1 619 ? 14.521 25.381 24.886 1.00 19.66 978 GLY A CA 1
ATOM 4693 C C . GLY A 1 619 ? 15.550 25.342 26.002 1.00 21.69 978 GLY A C 1
ATOM 4694 O O . GLY A 1 619 ? 16.707 25.746 25.812 1.00 20.88 978 GLY A O 1
ATOM 4695 N N . ASP A 1 620 ? 15.138 24.837 27.173 1.00 19.45 979 ASP A N 1
ATOM 4696 C CA . ASP A 1 620 ? 15.983 24.740 28.369 1.00 20.26 979 ASP A CA 1
ATOM 4697 C C . ASP A 1 620 ? 17.245 23.912 28.141 1.00 23.73 979 ASP A C 1
ATOM 4698 O O . ASP A 1 620 ? 18.172 24.036 28.929 1.00 24.07 979 ASP A O 1
ATOM 4703 N N . PHE A 1 621 ? 17.271 23.024 27.111 1.00 19.84 980 PHE A N 1
ATOM 4704 C CA . PHE A 1 621 ? 18.446 22.179 26.902 1.00 19.25 980 PHE A CA 1
ATOM 4705 C C . PHE A 1 621 ? 19.451 22.750 25.904 1.00 22.04 980 PHE A C 1
ATOM 4706 O O . PHE A 1 621 ? 20.540 22.170 25.750 1.00 20.94 980 PHE A O 1
ATOM 4714 N N . VAL A 1 622 ? 19.142 23.904 25.262 1.00 19.81 981 VAL A N 1
ATOM 4715 C CA . VAL A 1 622 ? 20.075 24.427 24.254 1.00 20.78 981 VAL A CA 1
ATOM 4716 C C . VAL A 1 622 ? 21.371 24.966 24.917 1.00 21.62 981 VAL A C 1
ATOM 4717 O O . VAL A 1 622 ? 22.381 25.111 24.219 1.00 21.60 981 VAL A O 1
ATOM 4721 N N . ASN A 1 623 ? 21.379 25.190 26.253 1.00 20.12 982 ASN A N 1
ATOM 4722 C CA . ASN A 1 623 ? 22.648 25.584 26.907 1.00 19.93 982 ASN A CA 1
ATOM 4723 C C . ASN A 1 623 ? 23.718 24.436 26.823 1.00 21.72 982 ASN A C 1
ATOM 4724 O O . ASN A 1 623 ? 24.912 24.701 26.983 1.00 20.65 982 ASN A O 1
ATOM 4729 N N . GLY A 1 624 ? 23.300 23.205 26.472 1.00 19.15 983 GLY A N 1
ATOM 4730 C CA . GLY A 1 624 ? 24.247 22.120 26.205 1.00 19.53 983 GLY A CA 1
ATOM 4731 C C . GLY A 1 624 ? 25.063 22.382 24.932 1.00 21.76 983 GLY A C 1
ATOM 4732 O O . GLY A 1 624 ? 26.122 21.786 24.734 1.00 22.06 983 GLY A O 1
ATOM 4733 N N . ALA A 1 625 ? 24.600 23.312 24.077 1.00 18.03 984 ALA A N 1
ATOM 4734 C CA . ALA A 1 625 ? 25.297 23.681 22.827 1.00 17.76 984 ALA A CA 1
ATOM 4735 C C . ALA A 1 625 ? 25.820 25.119 22.934 1.00 19.29 984 ALA A C 1
ATOM 4736 O O . ALA A 1 625 ? 26.009 25.793 21.909 1.00 18.61 984 ALA A O 1
ATOM 4738 N N . GLN A 1 626 ? 26.041 25.610 24.177 1.00 17.56 985 GLN A N 1
ATOM 4739 C CA . GLN A 1 626 ? 26.448 27.021 24.336 1.00 17.48 985 GLN A CA 1
ATOM 4740 C C . GLN A 1 626 ? 27.703 27.371 23.558 1.00 17.86 985 GLN A C 1
ATOM 4741 O O . GLN A 1 626 ? 27.746 28.472 22.975 1.00 19.19 985 GLN A O 1
ATOM 4747 N N . SER A 1 627 ? 28.714 26.465 23.516 1.00 18.23 986 SER A N 1
ATOM 4748 C CA . SER A 1 627 ? 29.931 26.778 22.737 1.00 18.64 986 SER A CA 1
ATOM 4749 C C . SER A 1 627 ? 29.602 27.015 21.249 1.00 20.72 986 SER A C 1
ATOM 4750 O O . SER A 1 627 ? 30.190 27.904 20.635 1.00 19.88 986 SER A O 1
ATOM 4753 N N . ILE A 1 628 ? 28.668 26.231 20.659 1.00 17.35 987 ILE A N 1
ATOM 4754 C CA . ILE A 1 628 ? 28.310 26.446 19.244 1.00 16.42 987 ILE A CA 1
ATOM 4755 C C . ILE A 1 628 ? 27.571 27.785 19.091 1.00 18.29 987 ILE A C 1
ATOM 4756 O O . ILE A 1 628 ? 27.833 28.525 18.145 1.00 18.57 987 ILE A O 1
ATOM 4761 N N . ILE A 1 629 ? 26.621 28.079 20.006 1.00 16.51 988 ILE A N 1
ATOM 4762 C CA . ILE A 1 629 ? 25.895 29.341 19.923 1.00 16.67 988 ILE A CA 1
ATOM 4763 C C . ILE A 1 629 ? 26.847 30.524 20.025 1.00 19.47 988 ILE A C 1
ATOM 4764 O O . ILE A 1 629 ? 26.779 31.460 19.216 1.00 19.95 988 ILE A O 1
ATOM 4769 N N . ASP A 1 630 ? 27.712 30.499 21.033 1.00 17.58 989 ASP A N 1
ATOM 4770 C CA . ASP A 1 630 ? 28.619 31.620 21.261 1.00 17.14 989 ASP A CA 1
ATOM 4771 C C . ASP A 1 630 ? 29.689 31.785 20.180 1.00 20.55 989 ASP A C 1
ATOM 4772 O O . ASP A 1 630 ? 30.008 32.920 19.813 1.00 21.43 989 ASP A O 1
ATOM 4777 N N . GLU A 1 631 ? 30.322 30.668 19.775 1.00 18.57 990 GLU A N 1
ATOM 4778 C CA . GLU A 1 631 ? 31.510 30.709 18.922 1.00 18.31 990 GLU A CA 1
ATOM 4779 C C . GLU A 1 631 ? 31.247 30.613 17.427 1.00 20.43 990 GLU A C 1
ATOM 4780 O O . GLU A 1 631 ? 32.138 30.960 16.651 1.00 20.23 990 GLU A O 1
ATOM 4786 N N . PHE A 1 632 ? 30.084 30.067 17.027 1.00 17.50 991 PHE A N 1
ATOM 4787 C CA . PHE A 1 632 ? 29.780 29.931 15.602 1.00 17.41 991 PHE A CA 1
ATOM 4788 C C . PHE A 1 632 ? 28.528 30.714 15.214 1.00 18.98 991 PHE A C 1
ATOM 4789 O O . PHE A 1 632 ? 28.601 31.609 14.363 1.00 19.77 991 PHE A O 1
ATOM 4797 N N . ILE A 1 633 ? 27.380 30.380 15.797 1.00 17.02 992 ILE A N 1
ATOM 4798 C CA . ILE A 1 633 ? 26.101 30.962 15.359 1.00 17.09 992 ILE A CA 1
ATOM 4799 C C . ILE A 1 633 ? 26.049 32.471 15.545 1.00 20.63 992 ILE A C 1
ATOM 4800 O O . ILE A 1 633 ? 25.737 33.201 14.591 1.00 19.56 992 ILE A O 1
ATOM 4805 N N . SER A 1 634 ? 26.352 32.940 16.770 1.00 17.83 993 SER A N 1
ATOM 4806 C CA . SER A 1 634 ? 26.188 34.363 17.038 1.00 18.83 993 SER A CA 1
ATOM 4807 C C . SER A 1 634 ? 27.308 35.242 16.486 1.00 22.75 993 SER A C 1
ATOM 4808 O O . SER A 1 634 ? 27.117 36.458 16.399 1.00 23.25 993 SER A O 1
ATOM 4811 N N . SER A 1 635 ? 28.470 34.648 16.134 1.00 18.26 994 SER A N 1
ATOM 4812 C CA . SER A 1 635 ? 29.649 35.445 15.838 1.00 18.56 994 SER A CA 1
ATOM 4813 C C . SER A 1 635 ? 30.471 35.061 14.601 1.00 21.18 994 SER A C 1
ATOM 4814 O O . SER A 1 635 ? 31.412 35.791 14.282 1.00 20.46 994 SER A O 1
ATOM 4817 N N . GLY A 1 636 ? 30.163 33.948 13.930 1.00 17.96 995 GLY A N 1
ATOM 4818 C CA . GLY A 1 636 ? 30.985 33.512 12.798 1.00 17.62 995 GLY A CA 1
ATOM 4819 C C . GLY A 1 636 ? 31.020 34.485 11.627 1.00 20.09 995 GLY A C 1
ATOM 4820 O O . GLY A 1 636 ? 32.043 34.583 10.935 1.00 20.39 995 GLY A O 1
ATOM 4821 N N . GLU A 1 637 ? 29.905 35.236 11.404 1.00 18.08 996 GLU A N 1
ATOM 4822 C CA . GLU A 1 637 ? 29.907 36.211 10.297 1.00 17.50 996 GLU A CA 1
ATOM 4823 C C . GLU A 1 637 ? 30.924 37.341 10.578 1.00 21.14 996 GLU A C 1
ATOM 4824 O O . GLU A 1 637 ? 31.768 37.656 9.722 1.00 21.02 996 GLU A O 1
ATOM 4830 N N . ALA A 1 638 ? 30.857 37.937 11.796 1.00 19.55 997 ALA A N 1
ATOM 4831 C CA . ALA A 1 638 ? 31.776 39.031 12.146 1.00 20.10 997 ALA A CA 1
ATOM 4832 C C . ALA A 1 638 ? 33.225 38.546 12.229 1.00 20.94 997 ALA A C 1
ATOM 4833 O O . ALA A 1 638 ? 34.134 39.260 11.821 1.00 21.47 997 ALA A O 1
ATOM 4835 N N . LYS A 1 639 ? 33.439 37.327 12.761 1.00 19.10 998 LYS A N 1
ATOM 4836 C CA . LYS A 1 639 ? 34.824 36.876 12.943 1.00 18.58 998 LYS A CA 1
ATOM 4837 C C . LYS A 1 639 ? 35.493 36.385 11.663 1.00 21.35 998 LYS A C 1
ATOM 4838 O O . LYS A 1 639 ? 36.694 36.595 11.486 1.00 21.10 998 LYS A O 1
ATOM 4844 N N . TRP A 1 640 ? 34.758 35.635 10.836 1.00 19.89 999 TRP A N 1
ATOM 4845 C CA . TRP A 1 640 ? 35.376 34.953 9.707 1.00 19.92 999 TRP A CA 1
ATOM 4846 C C . TRP A 1 640 ? 34.743 35.235 8.359 1.00 23.47 999 TRP A C 1
ATOM 4847 O O . TRP A 1 640 ? 35.294 34.767 7.351 1.00 23.18 999 TRP A O 1
ATOM 4858 N N . GLY A 1 641 ? 33.603 35.926 8.329 1.00 20.66 1000 GLY A N 1
ATOM 4859 C CA . GLY A 1 641 ? 32.875 36.129 7.076 1.00 21.45 1000 GLY A CA 1
ATOM 4860 C C . GLY A 1 641 ? 32.147 34.855 6.674 1.00 25.73 1000 GLY A C 1
ATOM 4861 O O . GLY A 1 641 ? 31.732 34.705 5.517 1.00 25.94 1000 GLY A O 1
ATOM 4862 N N . GLN A 1 642 ? 31.992 33.918 7.624 1.00 21.78 1001 GLN A N 1
ATOM 4863 C CA . GLN A 1 642 ? 31.306 32.647 7.374 1.00 21.51 1001 GLN A CA 1
ATOM 4864 C C . GLN A 1 642 ? 29.837 32.851 7.688 1.00 22.68 1001 GLN A C 1
ATOM 4865 O O . GLN A 1 642 ? 29.504 33.340 8.772 1.00 23.09 1001 GLN A O 1
ATOM 4871 N N . LEU A 1 643 ? 28.965 32.498 6.728 1.00 20.34 1002 LEU A N 1
ATOM 4872 C CA . LEU A 1 643 ? 27.530 32.759 6.867 1.00 20.87 1002 LEU A CA 1
ATOM 4873 C C . LEU A 1 643 ? 26.712 31.503 7.056 1.00 23.91 1002 LEU A C 1
ATOM 4874 O O . LEU A 1 643 ? 26.878 30.524 6.335 1.00 23.50 1002 LEU A O 1
ATOM 4879 N N . SER A 1 644 ? 25.785 31.563 8.004 1.00 21.46 1003 SER A N 1
ATOM 4880 C CA . SER A 1 644 ? 24.897 30.438 8.254 1.00 19.59 1003 SER A CA 1
ATOM 4881 C C . SER A 1 644 ? 23.469 30.935 8.328 1.00 23.43 1003 SER A C 1
ATOM 4882 O O . SER A 1 644 ? 23.218 31.999 8.885 1.00 23.07 1003 SER A O 1
ATOM 4885 N N . ASP A 1 645 ? 22.536 30.140 7.828 1.00 19.70 1004 ASP A N 1
ATOM 4886 C CA . ASP A 1 645 ? 21.124 30.501 7.863 1.00 19.93 1004 ASP A CA 1
ATOM 4887 C C . ASP A 1 645 ? 20.372 29.506 8.759 1.00 22.30 1004 ASP A C 1
ATOM 4888 O O . ASP A 1 645 ? 19.152 29.351 8.614 1.00 22.34 1004 ASP A O 1
ATOM 4893 N N . VAL A 1 646 ? 21.069 28.834 9.691 1.00 19.80 1005 VAL A N 1
ATOM 4894 C CA . VAL A 1 646 ? 20.423 27.812 10.521 1.00 19.46 1005 VAL A CA 1
ATOM 4895 C C . VAL A 1 646 ? 19.292 28.429 11.357 1.00 21.47 1005 VAL A C 1
ATOM 4896 O O . VAL A 1 646 ? 19.403 29.564 11.823 1.00 21.33 1005 VAL A O 1
ATOM 4900 N N . VAL A 1 647 ? 18.233 27.658 11.551 1.00 17.74 1006 VAL A N 1
ATOM 4901 C CA . VAL A 1 647 ? 17.105 28.031 12.402 1.00 17.96 1006 VAL A CA 1
ATOM 4902 C C . VAL A 1 647 ? 17.152 27.169 13.654 1.00 20.33 1006 VAL A C 1
ATOM 4903 O O . VAL A 1 647 ? 17.244 25.944 13.543 1.00 20.28 1006 VAL A O 1
ATOM 4907 N N . LEU A 1 648 ? 17.062 27.785 14.826 1.00 17.89 1007 LEU A N 1
ATOM 4908 C CA . LEU A 1 648 ? 16.924 27.049 16.093 1.00 18.16 1007 LEU A CA 1
ATOM 4909 C C . LEU A 1 648 ? 15.503 27.250 16.598 1.00 20.83 1007 LEU A C 1
ATOM 4910 O O . LEU A 1 648 ? 15.075 28.398 16.765 1.00 21.63 1007 LEU A O 1
ATOM 4915 N N . LEU A 1 649 ? 14.770 26.149 16.803 1.00 17.71 1008 LEU A N 1
ATOM 4916 C CA . LEU A 1 649 ? 13.401 26.172 17.342 1.00 18.28 1008 LEU A CA 1
ATOM 4917 C C . LEU A 1 649 ? 13.482 25.785 18.810 1.00 20.00 1008 LEU A C 1
ATOM 4918 O O . LEU A 1 649 ? 13.917 24.684 19.131 1.00 20.81 1008 LEU A O 1
ATOM 4923 N N . LEU A 1 650 ? 13.100 26.710 19.699 1.00 18.63 1009 LEU A N 1
ATOM 4924 C CA . LEU A 1 650 ? 13.277 26.528 21.136 1.00 19.12 1009 LEU A CA 1
ATOM 4925 C C . LEU A 1 650 ? 11.939 26.599 21.867 1.00 21.81 1009 LEU A C 1
ATOM 4926 O O . LEU A 1 650 ? 11.475 27.704 22.161 1.00 21.53 1009 LEU A O 1
ATOM 4931 N N . PRO A 1 651 ? 11.345 25.444 22.229 1.00 18.93 1010 PRO A N 1
ATOM 4932 C CA . PRO A 1 651 ? 10.039 25.480 22.938 1.00 18.07 1010 PRO A CA 1
ATOM 4933 C C . PRO A 1 651 ? 10.184 26.210 24.276 1.00 22.60 1010 PRO A C 1
ATOM 4934 O O . PRO A 1 651 ? 11.121 25.953 25.036 1.00 22.51 1010 PRO A O 1
ATOM 4938 N N . HIS A 1 652 ? 9.315 27.209 24.495 1.00 20.84 1011 HIS A N 1
ATOM 4939 C CA . HIS A 1 652 ? 9.456 28.152 25.592 1.00 20.81 1011 HIS A CA 1
ATOM 4940 C C . HIS A 1 652 ? 8.108 28.570 26.158 1.00 23.86 1011 HIS A C 1
ATOM 4941 O O . HIS A 1 652 ? 7.168 28.776 25.393 1.00 23.30 1011 HIS A O 1
ATOM 4948 N N . GLY A 1 653 ? 8.041 28.749 27.476 1.00 21.07 1012 GLY A N 1
ATOM 4949 C CA . GLY A 1 653 ? 6.818 29.265 28.087 1.00 21.15 1012 GLY A CA 1
ATOM 4950 C C . GLY A 1 653 ? 6.595 28.781 29.499 1.00 24.60 1012 GLY A C 1
ATOM 4951 O O . GLY A 1 653 ? 6.842 27.614 29.811 1.00 23.41 1012 GLY A O 1
ATOM 4952 N N . HIS A 1 654 ? 6.086 29.689 30.343 1.00 22.76 1013 HIS A N 1
ATOM 4953 C CA . HIS A 1 654 ? 5.773 29.380 31.736 1.00 22.29 1013 HIS A CA 1
ATOM 4954 C C . HIS A 1 654 ? 4.443 28.624 31.809 1.00 25.81 1013 HIS A C 1
ATOM 4955 O O . HIS A 1 654 ? 3.384 29.210 31.591 1.00 26.12 1013 HIS A O 1
ATOM 4962 N N . GLU A 1 655 ? 4.506 27.311 32.103 1.00 23.42 1014 GLU A N 1
ATOM 4963 C CA . GLU A 1 655 ? 3.303 26.460 32.179 1.00 24.75 1014 GLU A CA 1
ATOM 4964 C C . GLU A 1 655 ? 3.220 25.630 33.457 1.00 28.13 1014 GLU A C 1
ATOM 4965 O O . GLU A 1 655 ? 2.267 24.858 33.613 1.00 28.03 1014 GLU A O 1
ATOM 4971 N N . GLY A 1 656 ? 4.156 25.821 34.377 1.00 24.05 1015 GLY A N 1
ATOM 4972 C CA . GLY A 1 656 ? 4.119 25.104 35.656 1.00 23.69 1015 GLY A CA 1
ATOM 4973 C C . GLY A 1 656 ? 4.837 23.770 35.628 1.00 27.53 1015 GLY A C 1
ATOM 4974 O O . GLY A 1 656 ? 4.674 22.966 36.557 1.00 26.57 1015 GLY A O 1
ATOM 4975 N N . GLN A 1 657 ? 5.704 23.560 34.597 1.00 22.84 1016 GLN A N 1
ATOM 4976 C CA . GLN A 1 657 ? 6.400 22.270 34.466 1.00 22.78 1016 GLN A CA 1
ATOM 4977 C C . GLN A 1 657 ? 7.829 22.273 35.040 1.00 27.10 1016 GLN A C 1
ATOM 4978 O O . GLN A 1 657 ? 8.557 21.300 34.852 1.00 26.89 1016 GLN A O 1
ATOM 4984 N N . GLY A 1 658 ? 8.200 23.326 35.759 1.00 24.58 1017 GLY A N 1
ATOM 4985 C CA . GLY A 1 658 ? 9.506 23.344 36.404 1.00 24.59 1017 GLY A CA 1
ATOM 4986 C C . GLY A 1 658 ? 10.581 24.129 35.679 1.00 25.36 1017 GLY A C 1
ATOM 4987 O O . GLY A 1 658 ? 10.437 24.481 34.505 1.00 23.66 1017 GLY A O 1
ATOM 4988 N N . PRO A 1 659 ? 11.711 24.350 36.388 1.00 22.29 1018 PRO A N 1
ATOM 4989 C CA . PRO A 1 659 ? 12.764 25.245 35.870 1.00 21.86 1018 PRO A CA 1
ATOM 4990 C C . PRO A 1 659 ? 13.537 24.741 34.656 1.00 25.22 1018 PRO A C 1
ATOM 4991 O O . PRO A 1 659 ? 14.271 25.540 34.047 1.00 25.33 1018 PRO A O 1
ATOM 4995 N N . ASP A 1 660 ? 13.396 23.448 34.296 1.00 21.52 1019 ASP A N 1
ATOM 4996 C CA . ASP A 1 660 ? 14.037 22.943 33.079 1.00 21.84 1019 ASP A CA 1
ATOM 4997 C C . ASP A 1 660 ? 13.029 22.644 31.962 1.00 24.27 1019 ASP A C 1
ATOM 4998 O O . ASP A 1 660 ? 13.400 22.032 30.958 1.00 23.06 1019 ASP A O 1
ATOM 5003 N N . HIS A 1 661 ? 11.768 23.053 32.138 1.00 20.72 1020 HIS A N 1
ATOM 5004 C CA . HIS A 1 661 ? 10.738 22.910 31.102 1.00 21.17 1020 HIS A CA 1
ATOM 5005 C C . HIS A 1 661 ? 10.000 24.215 30.941 1.00 23.95 1020 HIS A C 1
ATOM 5006 O O . HIS A 1 661 ? 8.778 24.225 30.718 1.00 24.74 1020 HIS A O 1
ATOM 5013 N N . THR A 1 662 ? 10.737 25.329 31.040 1.00 20.38 1021 THR A N 1
ATOM 5014 C CA . THR A 1 662 ? 10.084 26.628 30.972 1.00 19.19 1021 THR A CA 1
ATOM 5015 C C . THR A 1 662 ? 10.749 27.636 30.035 1.00 22.82 1021 THR A C 1
ATOM 5016 O O . THR A 1 662 ? 10.035 28.445 29.429 1.00 23.75 1021 THR A O 1
ATOM 5020 N N . SER A 1 663 ? 12.090 27.671 29.979 1.00 20.61 1022 SER A N 1
ATOM 5021 C CA . SER A 1 663 ? 12.753 28.783 29.295 1.00 21.22 1022 SER A CA 1
ATOM 5022 C C . SER A 1 663 ? 13.868 28.399 28.328 1.00 23.58 1022 SER A C 1
ATOM 5023 O O . SER A 1 663 ? 14.760 27.631 28.689 1.00 23.24 1022 SER A O 1
ATOM 5026 N N . GLY A 1 664 ? 13.875 29.061 27.172 1.00 20.08 1023 GLY A N 1
ATOM 5027 C CA . GLY A 1 664 ? 14.949 28.955 26.176 1.00 20.47 1023 GLY A CA 1
ATOM 5028 C C . GLY A 1 664 ? 16.013 30.037 26.373 1.00 24.37 1023 GLY A C 1
ATOM 5029 O O . GLY A 1 664 ? 16.913 30.185 25.551 1.00 23.90 1023 GLY A O 1
ATOM 5030 N N . ARG A 1 665 ? 15.927 30.777 27.493 1.00 22.47 1024 ARG A N 1
ATOM 5031 C CA . ARG A 1 665 ? 16.840 31.857 27.883 1.00 21.69 1024 ARG A CA 1
ATOM 5032 C C . ARG A 1 665 ? 16.901 32.949 26.790 1.00 22.95 1024 ARG A C 1
ATOM 5033 O O . ARG A 1 665 ? 17.957 33.275 26.252 1.00 21.49 1024 ARG A O 1
ATOM 5041 N N . ILE A 1 666 ? 15.744 33.557 26.535 1.00 21.35 1025 ILE A N 1
ATOM 5042 C CA . ILE A 1 666 ? 15.593 34.683 25.603 1.00 22.00 1025 ILE A CA 1
ATOM 5043 C C . ILE A 1 666 ? 16.645 35.733 25.918 1.00 22.43 1025 ILE A C 1
ATOM 5044 O O . ILE A 1 666 ? 17.300 36.272 25.009 1.00 21.59 1025 ILE A O 1
ATOM 5049 N N . GLU A 1 667 ? 16.796 36.029 27.221 1.00 20.40 1026 GLU A N 1
ATOM 5050 C CA . GLU A 1 667 ? 17.699 37.092 27.682 1.00 19.64 1026 GLU A CA 1
ATOM 5051 C C . GLU A 1 667 ? 19.148 36.842 27.223 1.00 21.47 1026 GLU A C 1
ATOM 5052 O O . GLU A 1 667 ? 19.868 37.806 26.949 1.00 22.39 1026 GLU A O 1
ATOM 5058 N N . ARG A 1 668 ? 19.567 35.552 27.139 1.00 19.28 1027 ARG A N 1
ATOM 5059 C CA . ARG A 1 668 ? 20.944 35.243 26.739 1.00 18.28 1027 ARG A CA 1
ATOM 5060 C C . ARG A 1 668 ? 21.131 35.499 25.239 1.00 21.78 1027 ARG A C 1
ATOM 5061 O O . ARG A 1 668 ? 22.149 36.083 24.835 1.00 21.55 1027 ARG A O 1
ATOM 5069 N N . PHE A 1 669 ? 20.137 35.086 24.412 1.00 19.46 1028 PHE A N 1
ATOM 5070 C CA . PHE A 1 669 ? 20.212 35.354 22.963 1.00 19.64 1028 PHE A CA 1
ATOM 5071 C C . PHE A 1 669 ? 20.153 36.860 22.691 1.00 21.96 1028 PHE A C 1
ATOM 5072 O O . PHE A 1 669 ? 20.873 37.343 21.821 1.00 20.00 1028 PHE A O 1
ATOM 5080 N N . LEU A 1 670 ? 19.326 37.613 23.450 1.00 19.79 1029 LEU A N 1
ATOM 5081 C CA . LEU A 1 670 ? 19.266 39.057 23.233 1.00 19.05 1029 LEU A CA 1
ATOM 5082 C C . LEU A 1 670 ? 20.577 39.749 23.636 1.00 22.57 1029 LEU A C 1
ATOM 5083 O O . LEU A 1 670 ? 20.942 40.764 23.031 1.00 23.79 1029 LEU A O 1
ATOM 5088 N N . GLN A 1 671 ? 21.277 39.206 24.646 1.00 20.86 1030 GLN A N 1
ATOM 5089 C CA . GLN A 1 671 ? 22.574 39.743 25.098 1.00 21.86 1030 GLN A CA 1
ATOM 5090 C C . GLN A 1 671 ? 23.643 39.464 24.044 1.00 23.96 1030 GLN A C 1
ATOM 5091 O O . GLN A 1 671 ? 24.493 40.313 23.783 1.00 23.97 1030 GLN A O 1
ATOM 5097 N N . LEU A 1 672 ? 23.611 38.258 23.447 1.00 19.87 1031 LEU A N 1
ATOM 5098 C CA . LEU A 1 672 ? 24.572 37.879 22.411 1.00 19.54 1031 LEU A CA 1
ATOM 5099 C C . LEU A 1 672 ? 24.372 38.698 21.149 1.00 22.81 1031 LEU A C 1
ATOM 5100 O O . LEU A 1 672 ? 25.326 38.940 20.406 1.00 23.53 1031 LEU A O 1
ATOM 5105 N N . TRP A 1 673 ? 23.118 39.072 20.881 1.00 21.27 1032 TRP A N 1
ATOM 5106 C CA . TRP A 1 673 ? 22.780 39.795 19.671 1.00 21.70 1032 TRP A CA 1
ATOM 5107 C C . TRP A 1 673 ? 23.552 41.108 19.524 1.00 23.74 1032 TRP A C 1
ATOM 5108 O O . TRP A 1 673 ? 23.632 41.913 20.448 1.00 23.65 1032 TRP A O 1
ATOM 5119 N N . ALA A 1 674 ? 24.056 41.351 18.308 1.00 21.08 1033 ALA A N 1
ATOM 5120 C CA . ALA A 1 674 ? 24.664 42.618 17.897 1.00 19.83 1033 ALA A CA 1
ATOM 5121 C C . ALA A 1 674 ? 24.848 42.563 16.408 1.00 23.08 1033 ALA A C 1
ATOM 5122 O O . ALA A 1 674 ? 24.862 41.470 15.837 1.00 23.73 1033 ALA A O 1
ATOM 5124 N N . GLU A 1 675 ? 25.004 43.729 15.793 1.00 22.87 1034 GLU A N 1
ATOM 5125 C CA . GLU A 1 675 ? 25.354 43.844 14.359 1.00 24.23 1034 GLU A CA 1
ATOM 5126 C C . GLU A 1 675 ? 24.360 43.126 13.430 1.00 27.57 1034 GLU A C 1
ATOM 5127 O O . GLU A 1 675 ? 24.757 42.699 12.349 1.00 27.54 1034 GLU A O 1
ATOM 5133 N N . GLY A 1 676 ? 23.115 42.950 13.856 1.00 26.06 1035 GLY A N 1
ATOM 5134 C CA . GLY A 1 676 ? 22.108 42.228 13.070 1.00 25.94 1035 GLY A CA 1
ATOM 5135 C C . GLY A 1 676 ? 22.498 40.789 12.751 1.00 28.10 1035 GLY A C 1
ATOM 5136 O O . GLY A 1 676 ? 21.972 40.215 11.796 1.00 28.60 1035 GLY A O 1
ATOM 5137 N N . SER A 1 677 ? 23.414 40.198 13.556 1.00 23.09 1036 SER A N 1
ATOM 5138 C CA A SER A 1 677 ? 23.956 38.852 13.341 0.50 22.98 1036 SER A CA 1
ATOM 5139 C CA B SER A 1 677 ? 23.962 38.851 13.343 0.50 22.95 1036 SER A CA 1
ATOM 5140 C C . SER A 1 677 ? 22.905 37.759 13.271 1.00 24.87 1036 SER A C 1
ATOM 5141 O O . SER A 1 677 ? 23.104 36.777 12.548 1.00 24.07 1036 SER A O 1
ATOM 5146 N N . MET A 1 678 ? 21.821 37.899 14.042 1.00 22.69 1037 MET A N 1
ATOM 5147 C CA . MET A 1 678 ? 20.751 36.904 14.110 1.00 22.77 1037 MET A CA 1
ATOM 5148 C C . MET A 1 678 ? 19.414 37.581 14.123 1.00 26.24 1037 MET A C 1
ATOM 5149 O O . MET A 1 678 ? 19.316 38.755 14.502 1.00 27.13 1037 MET A O 1
ATOM 5154 N N . THR A 1 679 ? 18.374 36.866 13.707 1.00 20.70 1038 THR A N 1
ATOM 5155 C CA . THR A 1 679 ? 17.004 37.325 13.888 1.00 20.63 1038 THR A CA 1
ATOM 5156 C C . THR A 1 679 ? 16.495 36.537 15.097 1.00 23.62 1038 THR A C 1
ATOM 5157 O O . THR A 1 679 ? 16.757 35.340 15.176 1.00 23.63 1038 THR A O 1
ATOM 5161 N N . ILE A 1 680 ? 15.792 37.199 16.037 1.00 20.64 1039 ILE A N 1
ATOM 5162 C CA . ILE A 1 680 ? 15.272 36.523 17.245 1.00 19.54 1039 ILE A CA 1
ATOM 5163 C C . ILE A 1 680 ? 13.790 36.822 17.292 1.00 23.12 1039 ILE A C 1
ATOM 5164 O O . ILE A 1 680 ? 13.402 37.992 17.262 1.00 23.03 1039 ILE A O 1
ATOM 5169 N N . ALA A 1 681 ? 12.962 35.783 17.341 1.00 20.13 1040 ALA A N 1
ATOM 5170 C CA . ALA A 1 681 ? 11.509 36.016 17.285 1.00 21.27 1040 ALA A CA 1
ATOM 5171 C C . ALA A 1 681 ? 10.742 35.140 18.243 1.00 22.74 1040 ALA A C 1
ATOM 5172 O O . ALA A 1 681 ? 11.188 34.041 18.593 1.00 22.46 1040 ALA A O 1
ATOM 5174 N N . MET A 1 682 ? 9.562 35.625 18.662 1.00 22.37 1041 MET A N 1
ATOM 5175 C CA . MET A 1 682 ? 8.662 34.835 19.516 1.00 22.90 1041 MET A CA 1
ATOM 5176 C C . MET A 1 682 ? 7.226 35.063 18.983 1.00 25.44 1041 MET A C 1
ATOM 5177 O O . MET A 1 682 ? 6.498 35.930 19.481 1.00 27.52 1041 MET A O 1
ATOM 5182 N N . PRO A 1 683 ? 6.869 34.381 17.879 1.00 24.36 1042 PRO A N 1
ATOM 5183 C CA . PRO A 1 683 ? 5.558 34.632 17.251 1.00 24.21 1042 PRO A CA 1
ATOM 5184 C C . PRO A 1 683 ? 4.419 34.165 18.134 1.00 28.12 1042 PRO A C 1
ATOM 5185 O O . PRO A 1 683 ? 4.566 33.204 18.898 1.00 28.27 1042 PRO A O 1
ATOM 5189 N N . SER A 1 684 ? 3.271 34.855 18.016 1.00 24.81 1043 SER A N 1
ATOM 5190 C CA . SER A 1 684 ? 2.107 34.533 18.832 1.00 25.30 1043 SER A CA 1
ATOM 5191 C C . SER A 1 684 ? 0.989 33.930 17.998 1.00 28.01 1043 SER A C 1
ATOM 5192 O O . SER A 1 684 ? 0.001 33.478 18.566 1.00 28.19 1043 SER A O 1
ATOM 5195 N N . THR A 1 685 ? 1.130 33.904 16.658 1.00 25.01 1044 THR A N 1
ATOM 5196 C CA . THR A 1 685 ? 0.055 33.326 15.831 1.00 24.78 1044 THR A CA 1
ATOM 5197 C C . THR A 1 685 ? 0.645 32.325 14.820 1.00 27.22 1044 THR A C 1
ATOM 5198 O O . THR A 1 685 ? 1.757 32.527 14.329 1.00 26.39 1044 THR A O 1
ATOM 5202 N N . PRO A 1 686 ? -0.113 31.279 14.453 1.00 24.47 1045 PRO A N 1
ATOM 5203 C CA . PRO A 1 686 ? 0.389 30.320 13.449 1.00 23.45 1045 PRO A CA 1
ATOM 5204 C C . PRO A 1 686 ? 0.750 30.996 12.106 1.00 25.54 1045 PRO A C 1
ATOM 5205 O O . PRO A 1 686 ? 1.825 30.726 11.560 1.00 24.63 1045 PRO A O 1
ATOM 5209 N N . ALA A 1 687 ? -0.106 31.922 11.585 1.00 23.98 1046 ALA A N 1
ATOM 5210 C CA . ALA A 1 687 ? 0.230 32.560 10.300 1.00 23.77 1046 ALA A CA 1
ATOM 5211 C C . ALA A 1 687 ? 1.494 33.405 10.398 1.00 25.34 1046 ALA A C 1
ATOM 5212 O O . ALA A 1 687 ? 2.246 33.460 9.434 1.00 25.13 1046 ALA A O 1
ATOM 5214 N N . ASN A 1 688 ? 1.724 34.078 11.535 1.00 23.44 1047 ASN A N 1
ATOM 5215 C CA . ASN A 1 688 ? 2.923 34.911 11.646 1.00 23.26 1047 ASN A CA 1
ATOM 5216 C C . ASN A 1 688 ? 4.167 34.029 11.672 1.00 26.37 1047 ASN A C 1
ATOM 5217 O O . ASN A 1 688 ? 5.192 34.404 11.103 1.00 26.99 1047 ASN A O 1
ATOM 5222 N N . TYR A 1 689 ? 4.065 32.828 12.263 1.00 23.22 1048 TYR A N 1
ATOM 5223 C CA . TYR A 1 689 ? 5.193 31.886 12.259 1.00 22.39 1048 TYR A CA 1
ATOM 5224 C C . TYR A 1 689 ? 5.423 31.382 10.830 1.00 25.61 1048 TYR A C 1
ATOM 5225 O O . TYR A 1 689 ? 6.563 31.289 10.382 1.00 23.74 1048 TYR A O 1
ATOM 5234 N N . PHE A 1 690 ? 4.332 31.070 10.107 1.00 22.22 1049 PHE A N 1
ATOM 5235 C CA . PHE A 1 690 ? 4.421 30.638 8.709 1.00 22.20 1049 PHE A CA 1
ATOM 5236 C C . PHE A 1 690 ? 5.191 31.680 7.871 1.00 24.32 1049 PHE A C 1
ATOM 5237 O O . PHE A 1 690 ? 6.104 31.322 7.116 1.00 24.57 1049 PHE A O 1
ATOM 5245 N N . HIS A 1 691 ? 4.818 32.966 8.007 1.00 23.18 1050 HIS A N 1
ATOM 5246 C CA . HIS A 1 691 ? 5.445 34.034 7.230 1.00 23.35 1050 HIS A CA 1
ATOM 5247 C C . HIS A 1 691 ? 6.887 34.241 7.664 1.00 25.11 1050 HIS A C 1
ATOM 5248 O O . HIS A 1 691 ? 7.730 34.509 6.820 1.00 24.90 1050 HIS A O 1
ATOM 5255 N N . LEU A 1 692 ? 7.183 34.064 8.960 1.00 22.35 1051 LEU A N 1
ATOM 5256 C CA . LEU A 1 692 ? 8.559 34.180 9.453 1.00 22.09 1051 LEU A CA 1
ATOM 5257 C C . LEU A 1 692 ? 9.455 33.140 8.772 1.00 23.74 1051 LEU A C 1
ATOM 5258 O O . LEU A 1 692 ? 10.559 33.480 8.313 1.00 23.59 1051 LEU A O 1
ATOM 5263 N N . LEU A 1 693 ? 8.989 31.877 8.720 1.00 21.97 1052 LEU A N 1
ATOM 5264 C CA . LEU A 1 693 ? 9.776 30.796 8.110 1.00 21.43 1052 LEU A CA 1
ATOM 5265 C C . LEU A 1 693 ? 9.939 31.007 6.609 1.00 24.14 1052 LEU A C 1
ATOM 5266 O O . LEU A 1 693 ? 11.032 30.798 6.081 1.00 24.34 1052 LEU A O 1
ATOM 5271 N N . ARG A 1 694 ? 8.863 31.429 5.921 1.00 23.01 1053 ARG A N 1
ATOM 5272 C CA . ARG A 1 694 ? 8.949 31.673 4.477 1.00 22.90 1053 ARG A CA 1
ATOM 5273 C C . ARG A 1 694 ? 9.867 32.862 4.184 1.00 26.12 1053 ARG A C 1
ATOM 5274 O O . ARG A 1 694 ? 10.675 32.782 3.256 1.00 26.01 1053 ARG A O 1
ATOM 5282 N N . ARG A 1 695 ? 9.810 33.924 5.008 1.00 22.33 1054 ARG A N 1
ATOM 5283 C CA . ARG A 1 695 ? 10.721 35.070 4.815 1.00 23.28 1054 ARG A CA 1
ATOM 5284 C C . ARG A 1 695 ? 12.175 34.600 4.986 1.00 25.71 1054 ARG A C 1
ATOM 5285 O O . ARG A 1 695 ? 13.024 34.884 4.150 1.00 25.83 1054 ARG A O 1
ATOM 5293 N N . HIS A 1 696 ? 12.432 33.802 6.020 1.00 21.97 1055 HIS A N 1
ATOM 5294 C CA . HIS A 1 696 ? 13.785 33.292 6.256 1.00 21.70 1055 HIS A CA 1
ATOM 5295 C C . HIS A 1 696 ? 14.304 32.434 5.078 1.00 25.98 1055 HIS A C 1
ATOM 5296 O O . HIS A 1 696 ? 15.485 32.533 4.730 1.00 25.65 1055 HIS A O 1
ATOM 5303 N N . GLY A 1 697 ? 13.437 31.613 4.497 1.00 23.51 1056 GLY A N 1
ATOM 5304 C CA . GLY A 1 697 ? 13.843 30.728 3.412 1.00 24.77 1056 GLY A CA 1
ATOM 5305 C C . GLY A 1 697 ? 13.964 31.417 2.066 1.00 30.28 1056 GLY A C 1
ATOM 5306 O O . GLY A 1 697 ? 14.630 30.895 1.171 1.00 31.98 1056 GLY A O 1
ATOM 5307 N N . LYS A 1 698 ? 13.327 32.598 1.899 1.00 25.70 1057 LYS A N 1
ATOM 5308 C CA . LYS A 1 698 ? 13.277 33.256 0.579 1.00 24.84 1057 LYS A CA 1
ATOM 5309 C C . LYS A 1 698 ? 13.985 34.599 0.503 1.00 30.86 1057 LYS A C 1
ATOM 5310 O O . LYS A 1 698 ? 14.043 35.175 -0.593 1.00 31.88 1057 LYS A O 1
ATOM 5316 N N . ASP A 1 699 ? 14.514 35.119 1.620 1.00 27.58 1058 ASP A N 1
ATOM 5317 C CA . ASP A 1 699 ? 15.058 36.488 1.627 1.00 27.53 1058 ASP A CA 1
ATOM 5318 C C . ASP A 1 699 ? 16.456 36.625 1.016 1.00 31.83 1058 ASP A C 1
ATOM 5319 O O . ASP A 1 699 ? 16.929 37.758 0.866 1.00 32.13 1058 ASP A O 1
ATOM 5324 N N . GLY A 1 700 ? 17.106 35.508 0.713 1.00 30.16 1059 GLY A N 1
ATOM 5325 C CA . GLY A 1 700 ? 18.462 35.529 0.152 1.00 31.17 1059 GLY A CA 1
ATOM 5326 C C . GLY A 1 700 ? 19.534 36.041 1.114 1.00 37.55 1059 GLY A C 1
ATOM 5327 O O . GLY A 1 700 ? 20.650 36.356 0.687 1.00 39.33 1059 GLY A O 1
ATOM 5328 N N . ILE A 1 701 ? 19.186 36.180 2.400 1.00 32.38 1060 ILE A N 1
ATOM 5329 C CA . ILE A 1 701 ? 20.070 36.615 3.499 1.00 32.22 1060 ILE A CA 1
ATOM 5330 C C . ILE A 1 701 ? 20.551 35.341 4.200 1.00 31.84 1060 ILE A C 1
ATOM 5331 O O . ILE A 1 701 ? 19.761 34.399 4.352 1.00 31.42 1060 ILE A O 1
ATOM 5336 N N . GLN A 1 702 ? 21.819 35.281 4.603 1.00 23.75 1061 GLN A N 1
ATOM 5337 C CA . GLN A 1 702 ? 22.294 34.104 5.307 1.00 24.22 1061 GLN A CA 1
ATOM 5338 C C . GLN A 1 702 ? 22.675 34.517 6.733 1.00 24.74 1061 GLN A C 1
ATOM 5339 O O . GLN A 1 702 ? 23.825 34.877 6.999 1.00 23.28 1061 GLN A O 1
ATOM 5345 N N . ARG A 1 703 ? 21.692 34.499 7.628 1.00 21.18 1062 ARG A N 1
ATOM 5346 C CA . ARG A 1 703 ? 21.869 34.820 9.051 1.00 20.61 1062 ARG A CA 1
ATOM 5347 C C . ARG A 1 703 ? 20.985 33.906 9.879 1.00 22.12 1062 ARG A C 1
ATOM 5348 O O . ARG A 1 703 ? 19.853 33.634 9.468 1.00 22.53 1062 ARG A O 1
ATOM 5356 N N . PRO A 1 704 ? 21.454 33.430 11.041 1.00 19.47 1063 PRO A N 1
ATOM 5357 C CA . PRO A 1 704 ? 20.628 32.501 11.833 1.00 19.35 1063 PRO A CA 1
ATOM 5358 C C . PRO A 1 704 ? 19.319 33.119 12.326 1.00 22.26 1063 PRO A C 1
ATOM 5359 O O . PRO A 1 704 ? 19.196 34.352 12.498 1.00 23.28 1063 PRO A O 1
ATOM 5363 N N . LEU A 1 705 ? 18.346 32.243 12.580 1.00 18.86 1064 LEU A N 1
ATOM 5364 C CA . LEU A 1 705 ? 17.047 32.652 13.102 1.00 18.06 1064 LEU A CA 1
ATOM 5365 C C . LEU A 1 705 ? 16.793 31.854 14.356 1.00 21.59 1064 LEU A C 1
ATOM 5366 O O . LEU A 1 705 ? 16.887 30.628 14.327 1.00 21.25 1064 LEU A O 1
ATOM 5371 N N . ILE A 1 706 ? 16.494 32.553 15.457 1.00 17.90 1065 ILE A N 1
ATOM 5372 C CA . ILE A 1 706 ? 16.193 31.905 16.744 1.00 18.63 1065 ILE A CA 1
ATOM 5373 C C . ILE A 1 706 ? 14.709 32.090 16.991 1.00 22.24 1065 ILE A C 1
ATOM 5374 O O . ILE A 1 706 ? 14.246 33.231 17.077 1.00 22.50 1065 ILE A O 1
ATOM 5379 N N . VAL A 1 707 ? 13.953 30.990 17.082 1.00 19.42 1066 VAL A N 1
ATOM 5380 C CA . VAL A 1 707 ? 12.495 31.116 17.297 1.00 18.55 1066 VAL A CA 1
ATOM 5381 C C . VAL A 1 707 ? 12.119 30.487 18.629 1.00 21.97 1066 VAL A C 1
ATOM 5382 O O . VAL A 1 707 ? 12.399 29.305 18.846 1.00 21.52 1066 VAL A O 1
ATOM 5386 N N . PHE A 1 708 ? 11.450 31.266 19.497 1.00 19.82 1067 PHE A N 1
ATOM 5387 C CA . PHE A 1 708 ? 10.905 30.761 20.761 1.00 19.56 1067 PHE A CA 1
ATOM 5388 C C . PHE A 1 708 ? 9.492 30.280 20.425 1.00 23.60 1067 PHE A C 1
ATOM 5389 O O . PHE A 1 708 ? 8.637 31.071 19.995 1.00 24.87 1067 PHE A O 1
ATOM 5397 N N . THR A 1 709 ? 9.315 28.958 20.466 1.00 20.02 1068 THR A N 1
ATOM 5398 C CA . THR A 1 709 ? 8.104 28.286 20.012 1.00 21.26 1068 THR A CA 1
ATOM 5399 C C . THR A 1 709 ? 7.230 27.807 21.182 1.00 24.76 1068 THR A C 1
ATOM 5400 O O . THR A 1 709 ? 7.677 27.722 22.323 1.00 23.99 1068 THR A O 1
ATOM 5404 N N . PRO A 1 710 ? 5.950 27.513 20.907 1.00 22.97 1069 PRO A N 1
ATOM 5405 C CA . PRO A 1 710 ? 5.039 27.198 22.002 1.00 23.69 1069 PRO A CA 1
ATOM 5406 C C . PRO A 1 710 ? 4.930 25.722 22.352 1.00 26.42 1069 PRO A C 1
ATOM 5407 O O . PRO A 1 710 ? 5.444 24.835 21.653 1.00 25.37 1069 PRO A O 1
ATOM 5411 N N . LYS A 1 711 ? 4.175 25.478 23.444 1.00 23.42 1070 LYS A N 1
ATOM 5412 C CA . LYS A 1 711 ? 3.921 24.143 23.956 1.00 22.59 1070 LYS A CA 1
ATOM 5413 C C . LYS A 1 711 ? 2.404 24.048 24.169 1.00 26.81 1070 LYS A C 1
ATOM 5414 O O . LYS A 1 711 ? 1.702 23.548 23.291 1.00 27.52 1070 LYS A O 1
ATOM 5420 N N . SER A 1 712 ? 1.865 24.604 25.261 1.00 26.74 1071 SER A N 1
ATOM 5421 C CA . SER A 1 712 ? 0.407 24.580 25.428 1.00 27.02 1071 SER A CA 1
ATOM 5422 C C . SER A 1 712 ? -0.301 25.439 24.357 1.00 30.77 1071 SER A C 1
ATOM 5423 O O . SER A 1 712 ? -1.429 25.106 23.964 1.00 31.30 1071 SER A O 1
ATOM 5426 N N . MET A 1 713 ? 0.366 26.510 23.855 1.00 28.54 1072 MET A N 1
ATOM 5427 C CA . MET A 1 713 ? -0.231 27.389 22.840 1.00 27.93 1072 MET A CA 1
ATOM 5428 C C . MET A 1 713 ? -0.453 26.632 21.508 1.00 31.43 1072 MET A C 1
ATOM 5429 O O . MET A 1 713 ? -1.266 27.078 20.694 1.00 32.39 1072 MET A O 1
ATOM 5434 N N . LEU A 1 714 ? 0.195 25.449 21.320 1.00 25.11 1073 LEU A N 1
ATOM 5435 C CA . LEU A 1 714 ? -0.064 24.599 20.150 1.00 24.09 1073 LEU A CA 1
ATOM 5436 C C . LEU A 1 714 ? -1.543 24.201 20.076 1.00 29.28 1073 LEU A C 1
ATOM 5437 O O . LEU A 1 714 ? -2.045 23.929 18.983 1.00 29.86 1073 LEU A O 1
ATOM 5442 N N . ARG A 1 715 ? -2.216 24.089 21.253 1.00 26.29 1074 ARG A N 1
ATOM 5443 C CA . ARG A 1 715 ? -3.593 23.604 21.300 1.00 27.03 1074 ARG A CA 1
ATOM 5444 C C . ARG A 1 715 ? -4.567 24.630 21.878 1.00 31.72 1074 ARG A C 1
ATOM 5445 O O . ARG A 1 715 ? -5.724 24.298 22.160 1.00 31.86 1074 ARG A O 1
ATOM 5453 N N . ASN A 1 716 ? -4.116 25.887 21.993 1.00 28.10 1075 ASN A N 1
ATOM 5454 C CA . ASN A 1 716 ? -4.979 26.981 22.451 1.00 28.05 1075 ASN A CA 1
ATOM 5455 C C . ASN A 1 716 ? -5.928 27.337 21.301 1.00 30.87 1075 ASN A C 1
ATOM 5456 O O . ASN A 1 716 ? -5.473 27.758 20.229 1.00 30.27 1075 ASN A O 1
ATOM 5461 N N . LYS A 1 717 ? -7.242 27.172 21.512 1.00 29.88 1076 LYS A N 1
ATOM 5462 C CA . LYS A 1 717 ? -8.238 27.422 20.460 1.00 30.16 1076 LYS A CA 1
ATOM 5463 C C . LYS A 1 717 ? -8.292 28.887 19.978 1.00 33.52 1076 LYS A C 1
ATOM 5464 O O . LYS A 1 717 ? -8.818 29.143 18.886 1.00 32.77 1076 LYS A O 1
ATOM 5470 N N . ALA A 1 718 ? -7.722 29.827 20.749 1.00 30.81 1077 ALA A N 1
ATOM 5471 C CA . ALA A 1 718 ? -7.658 31.237 20.334 1.00 31.07 1077 ALA A CA 1
ATOM 5472 C C . ALA A 1 718 ? -6.455 31.483 19.409 1.00 33.57 1077 ALA A C 1
ATOM 5473 O O . ALA A 1 718 ? -6.467 32.425 18.612 1.00 33.26 1077 ALA A O 1
ATOM 5475 N N . ALA A 1 719 ? -5.413 30.644 19.526 1.00 29.08 1078 ALA A N 1
ATOM 5476 C CA . ALA A 1 719 ? -4.167 30.775 18.766 1.00 27.78 1078 ALA A CA 1
ATOM 5477 C C . ALA A 1 719 ? -4.254 30.038 17.415 1.00 31.07 1078 ALA A C 1
ATOM 5478 O O . ALA A 1 719 ? -3.460 29.137 17.126 1.00 31.49 1078 ALA A O 1
ATOM 5480 N N . VAL A 1 720 ? -5.267 30.401 16.599 1.00 28.90 1079 VAL A N 1
ATOM 5481 C CA . VAL A 1 720 ? -5.477 29.814 15.268 1.00 28.26 1079 VAL A CA 1
ATOM 5482 C C . VAL A 1 720 ? -5.555 30.960 14.265 1.00 30.71 1079 VAL A C 1
ATOM 5483 O O . VAL A 1 720 ? -5.900 32.082 14.639 1.00 28.96 1079 VAL A O 1
ATOM 5487 N N . SER A 1 721 ? -5.257 30.672 13.003 1.00 26.70 1080 SER A N 1
ATOM 5488 C CA . SER A 1 721 ? -5.233 31.687 11.953 1.00 26.15 1080 SER A CA 1
ATOM 5489 C C . SER A 1 721 ? -6.211 31.383 10.822 1.00 30.45 1080 SER A C 1
ATOM 5490 O O . SER A 1 721 ? -6.535 30.220 10.570 1.00 30.60 1080 SER A O 1
ATOM 5493 N N . ASP A 1 722 ? -6.678 32.443 10.146 1.00 27.52 1081 ASP A N 1
ATOM 5494 C CA . ASP A 1 722 ? -7.599 32.350 9.012 1.00 27.79 1081 ASP A CA 1
ATOM 5495 C C . ASP A 1 722 ? -6.820 32.105 7.732 1.00 31.81 1081 ASP A C 1
ATOM 5496 O O . ASP A 1 722 ? -5.638 32.457 7.660 1.00 30.38 1081 ASP A O 1
ATOM 5501 N N . ILE A 1 723 ? -7.493 31.579 6.691 1.00 29.32 1082 ILE A N 1
ATOM 5502 C CA . ILE A 1 723 ? -6.852 31.331 5.390 1.00 28.76 1082 ILE A CA 1
ATOM 5503 C C . ILE A 1 723 ? -6.262 32.635 4.819 1.00 30.86 1082 ILE A C 1
ATOM 5504 O O . ILE A 1 723 ? -5.142 32.605 4.298 1.00 29.88 1082 ILE A O 1
ATOM 5509 N N . ARG A 1 724 ? -7.000 33.763 4.932 1.00 29.01 1083 ARG A N 1
ATOM 5510 C CA . ARG A 1 724 ? -6.555 35.063 4.405 1.00 29.24 1083 ARG A CA 1
ATOM 5511 C C . ARG A 1 724 ? -5.237 35.530 5.048 1.00 31.67 1083 ARG A C 1
ATOM 5512 O O . ARG A 1 724 ? -4.498 36.296 4.418 1.00 31.16 1083 ARG A O 1
ATOM 5520 N N . ASP A 1 725 ? -4.914 35.042 6.270 1.00 28.36 1084 ASP A N 1
ATOM 5521 C CA . ASP A 1 725 ? -3.665 35.395 6.936 1.00 27.71 1084 ASP A CA 1
ATOM 5522 C C . ASP A 1 725 ? -2.479 34.767 6.194 1.00 32.13 1084 ASP A C 1
ATOM 5523 O O . ASP A 1 725 ? -1.375 35.296 6.281 1.00 33.13 1084 ASP A O 1
ATOM 5528 N N . PHE A 1 726 ? -2.705 33.654 5.451 1.00 26.65 1085 PHE A N 1
ATOM 5529 C CA . PHE A 1 726 ? -1.645 32.974 4.677 1.00 25.46 1085 PHE A CA 1
ATOM 5530 C C . PHE A 1 726 ? -1.593 33.455 3.225 1.00 29.74 1085 PHE A C 1
ATOM 5531 O O . PHE A 1 726 ? -0.533 33.419 2.609 1.00 30.32 1085 PHE A O 1
ATOM 5539 N N . THR A 1 727 ? -2.740 33.832 2.654 1.00 27.62 1086 THR A N 1
ATOM 5540 C CA . THR A 1 727 ? -2.818 34.164 1.232 1.00 26.82 1086 THR A CA 1
ATOM 5541 C C . THR A 1 727 ? -2.739 35.661 0.919 1.00 32.67 1086 THR A C 1
ATOM 5542 O O . THR A 1 727 ? -2.489 36.021 -0.240 1.00 33.27 1086 THR A O 1
ATOM 5546 N N . GLU A 1 728 ? -3.037 36.519 1.906 1.00 31.36 1087 GLU A N 1
ATOM 5547 C CA . GLU A 1 728 ? -3.141 37.962 1.695 1.00 32.34 1087 GLU A CA 1
ATOM 5548 C C . GLU A 1 728 ? -2.343 38.773 2.712 1.00 38.72 1087 GLU A C 1
ATOM 5549 O O . GLU A 1 728 ? -2.555 39.982 2.813 1.00 41.87 1087 GLU A O 1
ATOM 5555 N N . SER A 1 729 ? -1.404 38.148 3.430 1.00 32.21 1088 SER A N 1
ATOM 5556 C CA . SER A 1 729 ? -0.637 38.906 4.409 1.00 31.18 1088 SER A CA 1
ATOM 5557 C C . SER A 1 729 ? 0.860 38.623 4.269 1.00 32.76 1088 SER A C 1
ATOM 5558 O O . SER A 1 729 ? 1.299 38.056 3.268 1.00 31.98 1088 SER A O 1
ATOM 5561 N N . LYS A 1 730 ? 1.639 39.062 5.251 1.00 30.14 1089 LYS A N 1
ATOM 5562 C CA . LYS A 1 730 ? 3.100 38.944 5.309 1.00 28.97 1089 LYS A CA 1
ATOM 5563 C C . LYS A 1 730 ? 3.511 38.888 6.770 1.00 30.76 1089 LYS A C 1
ATOM 5564 O O . LYS A 1 730 ? 2.663 39.085 7.640 1.00 30.33 1089 LYS A O 1
ATOM 5570 N N . PHE A 1 731 ? 4.805 38.699 7.039 1.00 26.34 1090 PHE A N 1
ATOM 5571 C CA . PHE A 1 731 ? 5.281 38.686 8.416 1.00 25.29 1090 PHE A CA 1
ATOM 5572 C C . PHE A 1 731 ? 5.077 40.066 9.032 1.00 30.71 1090 PHE A C 1
ATOM 5573 O O . PHE A 1 731 ? 5.402 41.082 8.408 1.00 30.78 1090 PHE A O 1
ATOM 5581 N N . ARG A 1 732 ? 4.523 40.090 10.245 1.00 27.95 1091 ARG A N 1
ATOM 5582 C CA . ARG A 1 732 ? 4.265 41.332 10.973 1.00 27.42 1091 ARG A CA 1
ATOM 5583 C C . ARG A 1 732 ? 5.137 41.338 12.234 1.00 30.29 1091 ARG A C 1
ATOM 5584 O O . ARG A 1 732 ? 4.960 40.498 13.110 1.00 30.96 1091 ARG A O 1
ATOM 5592 N N . SER A 1 733 ? 6.126 42.252 12.292 1.00 26.98 1092 SER A N 1
ATOM 5593 C CA . SER A 1 733 ? 7.068 42.325 13.404 1.00 25.53 1092 SER A CA 1
ATOM 5594 C C . SER A 1 733 ? 6.422 42.852 14.699 1.00 29.76 1092 SER A C 1
ATOM 5595 O O . SER A 1 733 ? 6.950 42.609 15.790 1.00 29.09 1092 SER A O 1
ATOM 5598 N N . VAL A 1 734 ? 5.321 43.600 14.562 1.00 26.59 1093 VAL A N 1
ATOM 5599 C CA . VAL A 1 734 ? 4.523 44.174 15.647 1.00 27.06 1093 VAL A CA 1
ATOM 5600 C C . VAL A 1 734 ? 3.054 43.886 15.334 1.00 32.69 1093 VAL A C 1
ATOM 5601 O O . VAL A 1 734 ? 2.625 44.126 14.202 1.00 32.81 1093 VAL A O 1
ATOM 5605 N N . LEU A 1 735 ? 2.286 43.378 16.318 1.00 29.36 1094 LEU A N 1
ATOM 5606 C CA . LEU A 1 735 ? 0.865 43.125 16.105 1.00 28.94 1094 LEU A CA 1
ATOM 5607 C C . LEU A 1 735 ? -0.002 43.865 17.110 1.00 32.30 1094 LEU A C 1
ATOM 5608 O O . LEU A 1 735 ? 0.292 43.881 18.310 1.00 31.39 1094 LEU A O 1
ATOM 5613 N N . GLU A 1 736 ? -1.094 44.439 16.609 1.00 30.60 1095 GLU A N 1
ATOM 5614 C CA . GLU A 1 736 ? -2.120 45.060 17.437 1.00 30.70 1095 GLU A CA 1
ATOM 5615 C C . GLU A 1 736 ? -3.226 44.041 17.649 1.00 35.66 1095 GLU A C 1
ATOM 5616 O O . GLU A 1 736 ? -3.278 43.018 16.947 1.00 35.04 1095 GLU A O 1
ATOM 5622 N N . GLU A 1 737 ? -4.143 44.336 18.570 1.00 34.54 1096 GLU A N 1
ATOM 5623 C CA . GLU A 1 737 ? -5.315 43.504 18.787 1.00 34.08 1096 GLU A CA 1
ATOM 5624 C C . GLU A 1 737 ? -6.236 43.562 17.571 1.00 39.57 1096 GLU A C 1
ATOM 5625 O O . GLU A 1 737 ? -6.448 44.656 17.032 1.00 39.35 1096 GLU A O 1
ATOM 5631 N N . PRO A 1 738 ? -6.803 42.409 17.133 1.00 38.54 1097 PRO A N 1
ATOM 5632 C CA . PRO A 1 738 ? -7.720 42.416 15.971 1.00 39.42 1097 PRO A CA 1
ATOM 5633 C C . PRO A 1 738 ? -8.883 43.414 16.078 1.00 43.58 1097 PRO A C 1
ATOM 5634 O O . PRO A 1 738 ? -9.340 43.918 15.042 1.00 43.82 1097 PRO A O 1
ATOM 5638 N N . MET A 1 739 ? -9.342 43.738 17.310 1.00 40.48 1098 MET A N 1
ATOM 5639 C CA . MET A 1 739 ? -10.442 44.705 17.490 1.00 40.65 1098 MET A CA 1
ATOM 5640 C C . MET A 1 739 ? -10.093 46.095 16.927 1.00 45.03 1098 MET A C 1
ATOM 5641 O O . MET A 1 739 ? -10.996 46.812 16.508 1.00 44.91 1098 MET A O 1
ATOM 5646 N N . TYR A 1 740 ? -8.794 46.463 16.881 1.00 41.80 1099 TYR A N 1
ATOM 5647 C CA . TYR A 1 740 ? -8.405 47.779 16.369 1.00 41.35 1099 TYR A CA 1
ATOM 5648 C C . TYR A 1 740 ? -8.099 47.759 14.862 1.00 47.28 1099 TYR A C 1
ATOM 5649 O O . TYR A 1 740 ? -8.397 48.735 14.178 1.00 46.55 1099 TYR A O 1
ATOM 5658 N N . THR A 1 741 ? -7.534 46.660 14.338 1.00 46.10 1100 THR A N 1
ATOM 5659 C CA . THR A 1 741 ? -7.187 46.586 12.912 1.00 46.68 1100 THR A CA 1
ATOM 5660 C C . THR A 1 741 ? -8.371 46.141 12.032 1.00 53.96 1100 THR A C 1
ATOM 5661 O O . THR A 1 741 ? -8.438 46.562 10.875 1.00 53.26 1100 THR A O 1
ATOM 5665 N N . ASP A 1 742 ? -9.281 45.295 12.555 1.00 53.55 1101 ASP A N 1
ATOM 5666 C CA . ASP A 1 742 ? -10.420 44.799 11.767 1.00 55.19 1101 ASP A CA 1
ATOM 5667 C C . ASP A 1 742 ? -11.785 45.015 12.439 1.00 61.05 1101 ASP A C 1
ATOM 5668 O O . ASP A 1 742 ? -12.790 45.166 11.734 1.00 62.51 1101 ASP A O 1
ATOM 5673 N N . GLY A 1 743 ? -11.818 45.034 13.768 1.00 56.59 1102 GLY A N 1
ATOM 5674 C CA . GLY A 1 743 ? -13.053 45.201 14.529 1.00 55.83 1102 GLY A CA 1
ATOM 5675 C C . GLY A 1 743 ? -13.520 46.628 14.748 1.00 58.76 1102 GLY A C 1
ATOM 5676 O O . GLY A 1 743 ? -13.097 47.554 14.043 1.00 58.10 1102 GLY A O 1
ATOM 5677 N N . GLU A 1 744 ? -14.394 46.806 15.756 1.00 54.22 1103 GLU A N 1
ATOM 5678 C CA . GLU A 1 744 ? -14.984 48.093 16.114 1.00 53.98 1103 GLU A CA 1
ATOM 5679 C C . GLU A 1 744 ? -14.369 48.682 17.408 1.00 56.50 1103 GLU A C 1
ATOM 5680 O O . GLU A 1 744 ? -15.032 49.446 18.116 1.00 57.05 1103 GLU A O 1
ATOM 5682 N N . GLY A 1 745 ? -13.100 48.371 17.668 1.00 50.50 1104 GLY A N 1
ATOM 5683 C CA . GLY A 1 745 ? -12.389 48.904 18.824 1.00 48.94 1104 GLY A CA 1
ATOM 5684 C C . GLY A 1 745 ? -11.941 50.335 18.596 1.00 49.41 1104 GLY A C 1
ATOM 5685 O O . GLY A 1 745 ? -11.545 50.692 17.483 1.00 49.39 1104 GLY A O 1
ATOM 5686 N N . ASP A 1 746 ? -11.990 51.164 19.643 1.00 43.85 1105 ASP A N 1
ATOM 5687 C CA . ASP A 1 746 ? -11.589 52.567 19.555 1.00 43.69 1105 ASP A CA 1
ATOM 5688 C C . ASP A 1 746 ? -10.253 52.793 20.264 1.00 46.22 1105 ASP A C 1
ATOM 5689 O O . ASP A 1 746 ? -10.194 52.777 21.493 1.00 45.27 1105 ASP A O 1
ATOM 5694 N N . ARG A 1 747 ? -9.196 53.058 19.476 1.00 42.96 1106 ARG A N 1
ATOM 5695 C CA . ARG A 1 747 ? -7.834 53.308 19.975 1.00 42.42 1106 ARG A CA 1
ATOM 5696 C C . ARG A 1 747 ? -7.737 54.564 20.860 1.00 45.76 1106 ARG A C 1
ATOM 5697 O O . ARG A 1 747 ? -6.867 54.633 21.724 1.00 43.96 1106 ARG A O 1
ATOM 5705 N N . ASN A 1 748 ? -8.619 55.559 20.643 1.00 43.16 1107 ASN A N 1
ATOM 5706 C CA . ASN A 1 748 ? -8.591 56.814 21.404 1.00 43.31 1107 ASN A CA 1
ATOM 5707 C C . ASN A 1 748 ? -9.020 56.638 22.875 1.00 48.02 1107 ASN A C 1
ATOM 5708 O O . ASN A 1 748 ? -8.703 57.495 23.706 1.00 47.88 1107 ASN A O 1
ATOM 5713 N N . LYS A 1 749 ? -9.706 55.526 23.205 1.00 43.16 1108 LYS A N 1
ATOM 5714 C CA . LYS A 1 749 ? -10.144 55.247 24.576 1.00 42.04 1108 LYS A CA 1
ATOM 5715 C C . LYS A 1 749 ? -9.000 54.690 25.440 1.00 44.09 1108 LYS A C 1
ATOM 5716 O O . LYS A 1 749 ? -9.129 54.627 26.664 1.00 43.18 1108 LYS A O 1
ATOM 5722 N N . VAL A 1 750 ? -7.888 54.278 24.808 1.00 39.54 1109 VAL A N 1
ATOM 5723 C CA . VAL A 1 750 ? -6.759 53.641 25.491 1.00 38.15 1109 VAL A CA 1
ATOM 5724 C C . VAL A 1 750 ? -5.888 54.646 26.263 1.00 42.63 1109 VAL A C 1
ATOM 5725 O O . VAL A 1 750 ? -5.333 55.572 25.663 1.00 41.96 1109 VAL A O 1
ATOM 5729 N N . THR A 1 751 ? -5.711 54.400 27.579 1.00 38.86 1110 THR A N 1
ATOM 5730 C CA . THR A 1 751 ? -4.859 55.211 28.456 1.00 38.76 1110 THR A CA 1
ATOM 5731 C C . THR A 1 751 ? -3.688 54.376 28.994 1.00 41.94 1110 THR A C 1
ATOM 5732 O O . THR A 1 751 ? -2.704 54.947 29.467 1.00 41.99 1110 THR A O 1
ATOM 5736 N N . ARG A 1 752 ? -3.786 53.031 28.926 1.00 37.69 1111 ARG A N 1
ATOM 5737 C CA . ARG A 1 752 ? -2.723 52.139 29.390 1.00 36.85 1111 ARG A CA 1
ATOM 5738 C C . ARG A 1 752 ? -2.326 51.195 28.266 1.00 40.17 1111 ARG A C 1
ATOM 5739 O O . ARG A 1 752 ? -3.179 50.507 27.695 1.00 39.38 1111 ARG A O 1
ATOM 5747 N N . LEU A 1 753 ? -1.041 51.177 27.940 1.00 36.48 1112 LEU A N 1
ATOM 5748 C CA . LEU A 1 753 ? -0.555 50.279 26.917 1.00 37.14 1112 LEU A CA 1
ATOM 5749 C C . LEU A 1 753 ? 0.280 49.179 27.542 1.00 36.73 1112 LEU A C 1
ATOM 5750 O O . LEU A 1 753 ? 1.186 49.447 28.331 1.00 36.46 1112 LEU A O 1
ATOM 5755 N N . LEU A 1 754 ? -0.042 47.937 27.199 1.00 30.74 1113 LEU A N 1
ATOM 5756 C CA . LEU A 1 754 ? 0.732 46.781 27.644 1.00 29.99 1113 LEU A CA 1
ATOM 5757 C C . LEU A 1 754 ? 1.497 46.251 26.447 1.00 33.59 1113 LEU A C 1
ATOM 5758 O O . LEU A 1 754 ? 0.894 45.962 25.418 1.00 33.35 1113 LEU A O 1
ATOM 5763 N N . LEU A 1 755 ? 2.821 46.198 26.546 1.00 30.30 1114 LEU A N 1
ATOM 5764 C CA . LEU A 1 755 ? 3.690 45.666 25.493 1.00 29.36 1114 LEU A CA 1
ATOM 5765 C C . LEU A 1 755 ? 4.146 44.311 25.933 1.00 29.60 1114 LEU A C 1
ATOM 5766 O O . LEU A 1 755 ? 4.535 44.151 27.089 1.00 28.52 1114 LEU A O 1
ATOM 5771 N N . THR A 1 756 ? 4.075 43.328 25.041 1.00 26.92 1115 THR A N 1
ATOM 5772 C CA . THR A 1 756 ? 4.432 41.957 25.417 1.00 27.06 1115 THR A CA 1
ATOM 5773 C C . THR A 1 756 ? 4.860 41.155 24.201 1.00 28.97 1115 THR A C 1
ATOM 5774 O O . THR A 1 756 ? 4.970 41.684 23.100 1.00 28.07 1115 THR A O 1
ATOM 5778 N N . SER A 1 757 ? 5.172 39.884 24.428 1.00 27.07 1116 SER A N 1
ATOM 5779 C CA . SER A 1 757 ? 5.551 38.960 23.375 1.00 26.24 1116 SER A CA 1
ATOM 5780 C C . SER A 1 757 ? 5.110 37.568 23.794 1.00 29.26 1116 SER A C 1
ATOM 5781 O O . SER A 1 757 ? 5.173 37.247 24.980 1.00 28.01 1116 SER A O 1
ATOM 5784 N N . GLY A 1 758 ? 4.692 36.754 22.835 1.00 27.05 1117 GLY A N 1
ATOM 5785 C CA . GLY A 1 758 ? 4.356 35.366 23.130 1.00 27.05 1117 GLY A CA 1
ATOM 5786 C C . GLY A 1 758 ? 2.980 35.084 23.701 1.00 30.68 1117 GLY A C 1
ATOM 5787 O O . GLY A 1 758 ? 2.070 35.917 23.627 1.00 30.43 1117 GLY A O 1
ATOM 5788 N N . LYS A 1 759 ? 2.832 33.885 24.285 1.00 27.39 1118 LYS A N 1
ATOM 5789 C CA . LYS A 1 759 ? 1.534 33.364 24.730 1.00 27.71 1118 LYS A CA 1
ATOM 5790 C C . LYS A 1 759 ? 0.820 34.188 25.806 1.00 29.36 1118 LYS A C 1
ATOM 5791 O O . LYS A 1 759 ? -0.403 34.087 25.885 1.00 29.21 1118 LYS A O 1
ATOM 5797 N N . ILE A 1 760 ? 1.544 34.994 26.615 1.00 27.16 1119 ILE A N 1
ATOM 5798 C CA . ILE A 1 760 ? 0.890 35.779 27.680 1.00 26.48 1119 ILE A CA 1
ATOM 5799 C C . ILE A 1 760 ? -0.133 36.759 27.062 1.00 30.81 1119 ILE A C 1
ATOM 5800 O O . ILE A 1 760 ? -1.096 37.131 27.736 1.00 30.68 1119 ILE A O 1
ATOM 5805 N N . TYR A 1 761 ? 0.046 37.123 25.777 1.00 28.17 1120 TYR A N 1
ATOM 5806 C CA . TYR A 1 761 ? -0.926 37.960 25.072 1.00 27.49 1120 TYR A CA 1
ATOM 5807 C C . TYR A 1 761 ? -2.347 37.408 25.238 1.00 31.41 1120 TYR A C 1
ATOM 5808 O O . TYR A 1 761 ? -3.272 38.185 25.480 1.00 31.48 1120 TYR A O 1
ATOM 5817 N N . TYR A 1 762 ? -2.532 36.080 25.052 1.00 28.91 1121 TYR A N 1
ATOM 5818 C CA . TYR A 1 762 ? -3.886 35.485 25.103 1.00 29.35 1121 TYR A CA 1
ATOM 5819 C C . TYR A 1 762 ? -4.537 35.602 26.480 1.00 33.21 1121 TYR A C 1
ATOM 5820 O O . TYR A 1 762 ? -5.744 35.812 26.554 1.00 32.97 1121 TYR A O 1
ATOM 5829 N N . GLU A 1 763 ? -3.739 35.540 27.557 1.00 30.77 1122 GLU A N 1
ATOM 5830 C CA . GLU A 1 763 ? -4.239 35.660 28.935 1.00 30.70 1122 GLU A CA 1
ATOM 5831 C C . GLU A 1 763 ? -4.589 37.113 29.222 1.00 35.15 1122 GLU A C 1
ATOM 5832 O O . GLU A 1 763 ? -5.628 37.386 29.837 1.00 35.94 1122 GLU A O 1
ATOM 5838 N N . LEU A 1 764 ? -3.751 38.055 28.727 1.00 30.74 1123 LEU A N 1
ATOM 5839 C CA . LEU A 1 764 ? -4.034 39.488 28.876 1.00 31.68 1123 LEU A CA 1
ATOM 5840 C C . LEU A 1 764 ? -5.291 39.870 28.103 1.00 36.05 1123 LEU A C 1
ATOM 5841 O O . LEU A 1 764 ? -6.125 40.604 28.635 1.00 35.98 1123 LEU A O 1
ATOM 5846 N N . ALA A 1 765 ? -5.443 39.351 26.858 1.00 32.78 1124 ALA A N 1
ATOM 5847 C CA . ALA A 1 765 ? -6.613 39.645 26.017 1.00 34.04 1124 ALA A CA 1
ATOM 5848 C C . ALA A 1 765 ? -7.903 39.079 26.629 1.00 38.95 1124 ALA A C 1
ATOM 5849 O O . ALA A 1 765 ? -8.945 39.738 26.559 1.00 37.80 1124 ALA A O 1
ATOM 5851 N N . ALA A 1 766 ? -7.832 37.873 27.237 1.00 36.34 1125 ALA A N 1
ATOM 5852 C CA . ALA A 1 766 ? -8.996 37.241 27.886 1.00 36.74 1125 ALA A CA 1
ATOM 5853 C C . ALA A 1 766 ? -9.463 38.080 29.082 1.00 40.06 1125 ALA A C 1
ATOM 5854 O O . ALA A 1 766 ? -10.666 38.269 29.266 1.00 39.17 1125 ALA A O 1
ATOM 5856 N N . ARG A 1 767 ? -8.508 38.613 29.869 1.00 36.00 1126 ARG A N 1
ATOM 5857 C CA . ARG A 1 767 ? -8.788 39.459 31.028 1.00 36.27 1126 ARG A CA 1
ATOM 5858 C C . ARG A 1 767 ? -9.424 40.786 30.584 1.00 41.53 1126 ARG A C 1
ATOM 5859 O O . ARG A 1 767 ? -10.406 41.221 31.192 1.00 40.70 1126 ARG A O 1
ATOM 5867 N N . LYS A 1 768 ? -8.892 41.409 29.515 1.00 39.15 1127 LYS A N 1
ATOM 5868 C CA . LYS A 1 768 ? -9.443 42.652 28.972 1.00 39.16 1127 LYS A CA 1
ATOM 5869 C C . LYS A 1 768 ? -10.901 42.435 28.538 1.00 44.82 1127 LYS A C 1
ATOM 5870 O O . LYS A 1 768 ? -11.752 43.253 28.886 1.00 44.89 1127 LYS A O 1
ATOM 5876 N N . ALA A 1 769 ? -11.189 41.323 27.820 1.00 42.07 1128 ALA A N 1
ATOM 5877 C CA . ALA A 1 769 ? -12.550 40.999 27.358 1.00 41.66 1128 ALA A CA 1
ATOM 5878 C C . ALA A 1 769 ? -13.491 40.721 28.527 1.00 47.81 1128 ALA A C 1
ATOM 5879 O O . ALA A 1 769 ? -14.623 41.210 28.514 1.00 46.84 1128 ALA A O 1
ATOM 5881 N N . LYS A 1 770 ? -13.026 39.974 29.550 1.00 45.09 1129 LYS A N 1
ATOM 5882 C CA . LYS A 1 770 ? -13.835 39.648 30.734 1.00 45.29 1129 LYS A CA 1
ATOM 5883 C C . LYS A 1 770 ? -14.293 40.919 31.485 1.00 49.55 1129 LYS A C 1
ATOM 5884 O O . LYS A 1 770 ? -15.454 41.002 31.909 1.00 48.65 1129 LYS A O 1
ATOM 5890 N N . GLU A 1 771 ? -13.387 41.899 31.642 1.00 46.81 1130 GLU A N 1
ATOM 5891 C CA . GLU A 1 771 ? -13.670 43.130 32.386 1.00 47.78 1130 GLU A CA 1
ATOM 5892 C C . GLU A 1 771 ? -14.062 44.318 31.487 1.00 52.33 1130 GLU A C 1
ATOM 5893 O O . GLU A 1 771 ? -14.245 45.422 32.020 1.00 53.21 1130 GLU A O 1
ATOM 5899 N N . ASN A 1 772 ? -14.205 44.099 30.148 1.00 47.81 1131 ASN A N 1
ATOM 5900 C CA . ASN A 1 772 ? -14.530 45.122 29.138 1.00 47.59 1131 ASN A CA 1
ATOM 5901 C C . ASN A 1 772 ? -13.619 46.365 29.323 1.00 50.68 1131 ASN A C 1
ATOM 5902 O O . ASN A 1 772 ? -14.116 47.494 29.431 1.00 50.15 1131 ASN A O 1
ATOM 5907 N N . ARG A 1 773 ? -12.285 46.141 29.379 1.00 46.86 1132 ARG A N 1
ATOM 5908 C CA . ARG A 1 773 ? -11.294 47.197 29.618 1.00 45.96 1132 ARG A CA 1
ATOM 5909 C C . ARG A 1 773 ? -10.885 47.910 28.328 1.00 48.79 1132 ARG A C 1
ATOM 5910 O O . ARG A 1 773 ? -9.792 47.670 27.791 1.00 48.37 1132 ARG A O 1
ATOM 5918 N N . GLU A 1 774 ? -11.738 48.853 27.886 1.00 43.89 1133 GLU A N 1
ATOM 5919 C CA . GLU A 1 774 ? -11.531 49.661 26.681 1.00 43.04 1133 GLU A CA 1
ATOM 5920 C C . GLU A 1 774 ? -10.369 50.652 26.852 1.00 45.41 1133 GLU A C 1
ATOM 5921 O O . GLU A 1 774 ? -9.870 51.190 25.864 1.00 44.55 1133 GLU A O 1
ATOM 5927 N N . ASP A 1 775 ? -9.939 50.878 28.101 1.00 41.50 1134 ASP A N 1
ATOM 5928 C CA . ASP A 1 775 ? -8.857 51.791 28.466 1.00 40.50 1134 ASP A CA 1
ATOM 5929 C C . ASP A 1 775 ? -7.479 51.117 28.356 1.00 40.47 1134 ASP A C 1
ATOM 5930 O O . ASP A 1 775 ? -6.464 51.787 28.535 1.00 38.72 1134 ASP A O 1
ATOM 5935 N N . VAL A 1 776 ? -7.443 49.803 28.074 1.00 36.64 1135 VAL A N 1
ATOM 5936 C CA . VAL A 1 776 ? -6.186 49.051 27.978 1.00 35.83 1135 VAL A CA 1
ATOM 5937 C C . VAL A 1 776 ? -6.034 48.463 26.574 1.00 39.33 1135 VAL A C 1
ATOM 5938 O O . VAL A 1 776 ? -6.983 47.886 26.061 1.00 40.17 1135 VAL A O 1
ATOM 5942 N N . ALA A 1 777 ? -4.838 48.591 25.972 1.00 35.79 1136 ALA A N 1
ATOM 5943 C CA . ALA A 1 777 ? -4.512 47.952 24.696 1.00 35.90 1136 ALA A CA 1
ATOM 5944 C C . ALA A 1 777 ? -3.254 47.130 24.865 1.00 36.00 1136 ALA A C 1
ATOM 5945 O O . ALA A 1 777 ? -2.401 47.463 25.695 1.00 34.18 1136 ALA A O 1
ATOM 5947 N N . ILE A 1 778 ? -3.155 46.041 24.098 1.00 31.62 1137 ILE A N 1
ATOM 5948 C CA . ILE A 1 778 ? -2.037 45.104 24.167 1.00 31.32 1137 ILE A CA 1
ATOM 5949 C C . ILE A 1 778 ? -1.347 45.074 22.814 1.00 34.31 1137 ILE A C 1
ATOM 5950 O O . ILE A 1 778 ? -1.988 44.824 21.788 1.00 35.99 1137 ILE A O 1
ATOM 5955 N N . VAL A 1 779 ? -0.052 45.378 22.811 1.00 28.23 1138 VAL A N 1
ATOM 5956 C CA . VAL A 1 779 ? 0.734 45.401 21.582 1.00 28.06 1138 VAL A CA 1
ATOM 5957 C C . VAL A 1 779 ? 1.810 44.312 21.688 1.00 31.44 1138 VAL A C 1
ATOM 5958 O O . VAL A 1 779 ? 2.530 44.244 22.690 1.00 30.38 1138 VAL A O 1
ATOM 5962 N N . ARG A 1 780 ? 1.904 43.461 20.664 1.00 27.87 1139 ARG A N 1
ATOM 5963 C CA . ARG A 1 780 ? 2.894 42.383 20.667 1.00 27.33 1139 ARG A CA 1
ATOM 5964 C C . ARG A 1 780 ? 4.127 42.707 19.839 1.00 28.96 1139 ARG A C 1
ATOM 5965 O O . ARG A 1 780 ? 3.999 43.160 18.700 1.00 28.83 1139 ARG A O 1
ATOM 5973 N N . ILE A 1 781 ? 5.309 42.431 20.393 1.00 25.74 1140 ILE A N 1
ATOM 5974 C CA . ILE A 1 781 ? 6.568 42.533 19.653 1.00 25.93 1140 ILE A CA 1
ATOM 5975 C C . ILE A 1 781 ? 6.905 41.092 19.227 1.00 29.17 1140 ILE A C 1
ATOM 5976 O O . ILE A 1 781 ? 7.319 40.290 20.063 1.00 27.52 1140 ILE A O 1
ATOM 5981 N N . GLU A 1 782 ? 6.664 40.753 17.938 1.00 26.78 1141 GLU A N 1
ATOM 5982 C CA . GLU A 1 782 ? 6.876 39.390 17.421 1.00 25.15 1141 GLU A CA 1
ATOM 5983 C C . GLU A 1 782 ? 8.345 39.151 17.070 1.00 26.79 1141 GLU A C 1
ATOM 5984 O O . GLU A 1 782 ? 8.862 38.055 17.270 1.00 26.40 1141 GLU A O 1
ATOM 5990 N N . GLN A 1 783 ? 9.006 40.182 16.529 1.00 23.53 1142 GLN A N 1
ATOM 5991 C CA . GLN A 1 783 ? 10.431 40.122 16.205 1.00 23.58 1142 GLN A CA 1
ATOM 5992 C C . GLN A 1 783 ? 11.168 40.892 17.285 1.00 26.96 1142 GLN A C 1
ATOM 5993 O O . GLN A 1 783 ? 11.013 42.115 17.367 1.00 27.10 1142 GLN A O 1
ATOM 5999 N N . LEU A 1 784 ? 11.913 40.187 18.150 1.00 24.74 1143 LEU A N 1
ATOM 6000 C CA . LEU A 1 784 ? 12.597 40.820 19.287 1.00 25.30 1143 LEU A CA 1
ATOM 6001 C C . LEU A 1 784 ? 13.896 41.476 18.872 1.00 28.69 1143 LEU A C 1
ATOM 6002 O O . LEU A 1 784 ? 14.322 42.451 19.498 1.00 28.68 1143 LEU A O 1
ATOM 6007 N N . ALA A 1 785 ? 14.566 40.901 17.870 1.00 23.81 1144 ALA A N 1
ATOM 6008 C CA . ALA A 1 785 ? 15.805 41.445 17.335 1.00 24.14 1144 ALA A CA 1
ATOM 6009 C C . ALA A 1 785 ? 15.937 41.092 15.855 1.00 27.90 1144 ALA A C 1
ATOM 6010 O O . ALA A 1 785 ? 15.662 39.954 15.483 1.00 25.82 1144 ALA A O 1
ATOM 6012 N N . PRO A 1 786 ? 16.382 42.012 14.974 1.00 27.08 1145 PRO A N 1
ATOM 6013 C CA . PRO A 1 786 ? 16.566 43.471 15.198 1.00 27.35 1145 PRO A CA 1
ATOM 6014 C C . PRO A 1 786 ? 15.247 44.077 15.652 1.00 31.03 1145 PRO A C 1
ATOM 6015 O O . PRO A 1 786 ? 14.191 43.651 15.187 1.00 29.11 1145 PRO A O 1
ATOM 6019 N N . LEU A 1 787 ? 15.291 45.031 16.576 1.00 28.39 1146 LEU A N 1
ATOM 6020 C CA . LEU A 1 787 ? 14.071 45.654 17.064 1.00 30.53 1146 LEU A CA 1
ATOM 6021 C C . LEU A 1 787 ? 13.347 46.375 15.914 1.00 31.94 1146 LEU A C 1
ATOM 6022 O O . LEU A 1 787 ? 13.981 47.135 15.182 1.00 30.60 1146 LEU A O 1
ATOM 6027 N N . PRO A 1 788 ? 12.028 46.137 15.727 1.00 29.25 1147 PRO A N 1
ATOM 6028 C CA . PRO A 1 788 ? 11.298 46.822 14.638 1.00 28.58 1147 PRO A CA 1
ATOM 6029 C C . PRO A 1 788 ? 10.924 48.251 15.050 1.00 32.55 1147 PRO A C 1
ATOM 6030 O O . PRO A 1 788 ? 9.761 48.558 15.316 1.00 32.24 1147 PRO A O 1
ATOM 6034 N N . ARG A 1 789 ? 11.937 49.114 15.120 1.00 29.89 1148 ARG A N 1
ATOM 6035 C CA . ARG A 1 789 ? 11.852 50.489 15.607 1.00 30.62 1148 ARG A CA 1
ATOM 6036 C C . ARG A 1 789 ? 10.770 51.293 14.880 1.00 34.57 1148 ARG A C 1
ATOM 6037 O O . ARG A 1 789 ? 9.922 51.894 15.549 1.00 34.09 1148 ARG A O 1
ATOM 6045 N N . ARG A 1 790 ? 10.791 51.303 13.527 1.00 33.28 1149 ARG A N 1
ATOM 6046 C CA . ARG A 1 790 ? 9.838 52.084 12.719 1.00 33.86 1149 ARG A CA 1
ATOM 6047 C C . ARG A 1 790 ? 8.396 51.587 12.915 1.00 37.49 1149 ARG A C 1
ATOM 6048 O O . ARG A 1 790 ? 7.515 52.407 13.185 1.00 36.96 1149 ARG A O 1
ATOM 6056 N N . ARG A 1 791 ? 8.161 50.267 12.811 1.00 33.99 1150 ARG A N 1
ATOM 6057 C CA . ARG A 1 791 ? 6.814 49.724 12.976 1.00 33.68 1150 ARG A CA 1
ATOM 6058 C C . ARG A 1 791 ? 6.298 49.923 14.427 1.00 36.19 1150 ARG A C 1
ATOM 6059 O O . ARG A 1 791 ? 5.113 50.231 14.605 1.00 35.34 1150 ARG A O 1
ATOM 6067 N N . LEU A 1 792 ? 7.182 49.802 15.448 1.00 33.12 1151 LEU A N 1
ATOM 6068 C CA . LEU A 1 792 ? 6.789 50.006 16.849 1.00 33.67 1151 LEU A CA 1
ATOM 6069 C C . LEU A 1 792 ? 6.347 51.460 17.074 1.00 37.48 1151 LEU A C 1
ATOM 6070 O O . LEU A 1 792 ? 5.251 51.680 17.604 1.00 35.68 1151 LEU A O 1
ATOM 6075 N N . ALA A 1 793 ? 7.162 52.439 16.617 1.00 34.72 1152 ALA A N 1
ATOM 6076 C CA . ALA A 1 793 ? 6.849 53.872 16.734 1.00 35.44 1152 ALA A CA 1
ATOM 6077 C C . ALA A 1 793 ? 5.531 54.210 16.035 1.00 40.51 1152 ALA A C 1
ATOM 6078 O O . ALA A 1 793 ? 4.694 54.900 16.624 1.00 41.24 1152 ALA A O 1
ATOM 6080 N N . GLU A 1 794 ? 5.334 53.715 14.792 1.00 38.04 1153 GLU A N 1
ATOM 6081 C CA . GLU A 1 794 ? 4.113 53.945 14.003 1.00 37.89 1153 GLU A CA 1
ATOM 6082 C C . GLU A 1 794 ? 2.881 53.393 14.722 1.00 39.93 1153 GLU A C 1
ATOM 6083 O O . GLU A 1 794 ? 1.834 54.038 14.735 1.00 39.38 1153 GLU A O 1
ATOM 6089 N N . THR A 1 795 ? 3.013 52.212 15.337 1.00 36.27 1154 THR A N 1
ATOM 6090 C CA . THR A 1 795 ? 1.911 51.569 16.052 1.00 35.96 1154 THR A CA 1
ATOM 6091 C C . THR A 1 795 ? 1.511 52.377 17.290 1.00 39.58 1154 THR A C 1
ATOM 6092 O O . THR A 1 795 ? 0.315 52.598 17.514 1.00 39.46 1154 THR A O 1
ATOM 6096 N N . LEU A 1 796 ? 2.507 52.807 18.090 1.00 36.53 1155 LEU A N 1
ATOM 6097 C CA . LEU A 1 796 ? 2.282 53.566 19.324 1.00 37.19 1155 LEU A CA 1
ATOM 6098 C C . LEU A 1 796 ? 1.658 54.928 19.040 1.00 41.39 1155 LEU A C 1
ATOM 6099 O O . LEU A 1 796 ? 0.863 55.413 19.855 1.00 41.13 1155 LEU A O 1
ATOM 6104 N N . ASP A 1 797 ? 1.975 55.513 17.862 1.00 38.30 1156 ASP A N 1
ATOM 6105 C CA . ASP A 1 797 ? 1.424 56.813 17.432 1.00 38.98 1156 ASP A CA 1
ATOM 6106 C C . ASP A 1 797 ? -0.099 56.759 17.209 1.00 42.89 1156 ASP A C 1
ATOM 6107 O O . ASP A 1 797 ? -0.749 57.811 17.198 1.00 42.12 1156 ASP A O 1
ATOM 6112 N N . ARG A 1 798 ? -0.668 55.542 17.045 1.00 39.80 1157 ARG A N 1
ATOM 6113 C CA . ARG A 1 798 ? -2.110 55.335 16.820 1.00 39.70 1157 ARG A CA 1
ATOM 6114 C C . ARG A 1 798 ? -2.922 55.374 18.138 1.00 42.97 1157 ARG A C 1
ATOM 6115 O O . ARG A 1 798 ? -4.152 55.278 18.103 1.00 41.19 1157 ARG A O 1
ATOM 6123 N N . TYR A 1 799 ? -2.237 55.520 19.288 1.00 39.51 1158 TYR A N 1
ATOM 6124 C CA . TYR A 1 799 ? -2.857 55.573 20.620 1.00 39.26 1158 TYR A CA 1
ATOM 6125 C C . TYR A 1 799 ? -2.470 56.923 21.273 1.00 43.88 1158 TYR A C 1
ATOM 6126 O O . TYR A 1 799 ? -1.566 56.979 22.110 1.00 41.81 1158 TYR A O 1
ATOM 6135 N N . PRO A 1 800 ? -3.118 58.038 20.867 1.00 43.18 1159 PRO A N 1
ATOM 6136 C CA . PRO A 1 800 ? -2.686 59.358 21.364 1.00 43.92 1159 PRO A CA 1
ATOM 6137 C C . PRO A 1 800 ? -2.952 59.666 22.840 1.00 48.81 1159 PRO A C 1
ATOM 6138 O O . PRO A 1 800 ? -2.313 60.580 23.373 1.00 48.96 1159 PRO A O 1
ATOM 6142 N N . ASN A 1 801 ? -3.882 58.949 23.492 1.00 44.52 1160 ASN A N 1
ATOM 6143 C CA . ASN A 1 801 ? -4.254 59.242 24.879 1.00 43.33 1160 ASN A CA 1
ATOM 6144 C C . ASN A 1 801 ? -3.590 58.346 25.930 1.00 44.75 1160 ASN A C 1
ATOM 6145 O O . ASN A 1 801 ? -3.997 58.383 27.095 1.00 43.04 1160 ASN A O 1
ATOM 6150 N N . VAL A 1 802 ? -2.558 57.582 25.543 1.00 41.00 1161 VAL A N 1
ATOM 6151 C CA . VAL A 1 802 ? -1.845 56.710 26.472 1.00 40.00 1161 VAL A CA 1
ATOM 6152 C C . VAL A 1 802 ? -1.057 57.569 27.467 1.00 45.02 1161 VAL A C 1
ATOM 6153 O O . VAL A 1 802 ? -0.352 58.499 27.066 1.00 45.52 1161 VAL A O 1
ATOM 6157 N N . LYS A 1 803 ? -1.233 57.272 28.769 1.00 41.85 1162 LYS A N 1
ATOM 6158 C CA . LYS A 1 803 ? -0.589 57.975 29.884 1.00 41.33 1162 LYS A CA 1
ATOM 6159 C C . LYS A 1 803 ? 0.464 57.105 30.559 1.00 43.57 1162 LYS A C 1
ATOM 6160 O O . LYS A 1 803 ? 1.310 57.636 31.278 1.00 43.50 1162 LYS A O 1
ATOM 6166 N N . GLU A 1 804 ? 0.422 55.772 30.335 1.00 39.38 1163 GLU A N 1
ATOM 6167 C CA . GLU A 1 804 ? 1.364 54.849 30.956 1.00 37.91 1163 GLU A CA 1
ATOM 6168 C C . GLU A 1 804 ? 1.590 53.625 30.075 1.00 37.93 1163 GLU A C 1
ATOM 6169 O O . GLU A 1 804 ? 0.659 53.174 29.395 1.00 35.67 1163 GLU A O 1
ATOM 6175 N N . LYS A 1 805 ? 2.829 53.116 30.073 1.00 34.00 1164 LYS A N 1
ATOM 6176 C CA . LYS A 1 805 ? 3.204 51.945 29.279 1.00 32.51 1164 LYS A CA 1
ATOM 6177 C C . LYS A 1 805 ? 3.912 50.952 30.149 1.00 35.22 1164 LYS A C 1
ATOM 6178 O O . LYS A 1 805 ? 4.760 51.331 30.967 1.00 33.91 1164 LYS A O 1
ATOM 6184 N N . PHE A 1 806 ? 3.589 49.673 29.959 1.00 30.34 1165 PHE A N 1
ATOM 6185 C CA . PHE A 1 806 ? 4.223 48.613 30.724 1.00 30.19 1165 PHE A CA 1
ATOM 6186 C C . PHE A 1 806 ? 4.701 47.515 29.830 1.00 32.57 1165 PHE A C 1
ATOM 6187 O O . PHE A 1 806 ? 3.973 47.115 28.917 1.00 31.69 1165 PHE A O 1
ATOM 6195 N N . TRP A 1 807 ? 5.905 47.002 30.112 1.00 28.41 1166 TRP A N 1
ATOM 6196 C CA . TRP A 1 807 ? 6.423 45.803 29.462 1.00 28.21 1166 TRP A CA 1
ATOM 6197 C C . TRP A 1 807 ? 5.981 44.652 30.348 1.00 31.00 1166 TRP A C 1
ATOM 6198 O O . TRP A 1 807 ? 6.387 44.594 31.512 1.00 31.25 1166 TRP A O 1
ATOM 6209 N N . VAL A 1 808 ? 5.129 43.767 29.827 1.00 26.88 1167 VAL A N 1
ATOM 6210 C CA . VAL A 1 808 ? 4.575 42.655 30.599 1.00 26.82 1167 VAL A CA 1
ATOM 6211 C C . VAL A 1 808 ? 5.194 41.351 30.116 1.00 28.81 1167 VAL A C 1
ATOM 6212 O O . VAL A 1 808 ? 5.199 41.069 28.918 1.00 28.39 1167 VAL A O 1
ATOM 6216 N N . GLN A 1 809 ? 5.720 40.556 31.049 1.00 24.50 1168 GLN A N 1
ATOM 6217 C CA . GLN A 1 809 ? 6.309 39.268 30.689 1.00 23.12 1168 GLN A CA 1
ATOM 6218 C C . GLN A 1 809 ? 6.072 38.248 31.790 1.00 27.84 1168 GLN A C 1
ATOM 6219 O O . GLN A 1 809 ? 5.955 38.616 32.958 1.00 28.42 1168 GLN A O 1
ATOM 6225 N N . GLU A 1 810 ? 6.068 36.949 31.425 1.00 26.16 1169 GLU A N 1
ATOM 6226 C CA . GLU A 1 810 ? 5.935 35.944 32.481 1.00 27.42 1169 GLU A CA 1
ATOM 6227 C C . GLU A 1 810 ? 7.304 35.606 33.048 1.00 25.43 1169 GLU A C 1
ATOM 6228 O O . GLU A 1 810 ? 7.393 35.059 34.138 1.00 25.77 1169 GLU A O 1
ATOM 6234 N N . GLU A 1 811 ? 8.391 35.937 32.328 1.00 23.35 1170 GLU A N 1
ATOM 6235 C CA . GLU A 1 811 ? 9.697 35.550 32.833 1.00 22.18 1170 GLU A CA 1
ATOM 6236 C C . GLU A 1 811 ? 10.128 36.377 34.057 1.00 24.87 1170 GLU A C 1
ATOM 6237 O O . GLU A 1 811 ? 9.708 37.515 34.191 1.00 25.71 1170 GLU A O 1
ATOM 6243 N N . PRO A 1 812 ? 10.993 35.815 34.939 1.00 21.98 1171 PRO A N 1
ATOM 6244 C CA . PRO A 1 812 ? 11.591 36.615 36.030 1.00 22.42 1171 PRO A CA 1
ATOM 6245 C C . PRO A 1 812 ? 12.237 37.909 35.510 1.00 25.88 1171 PRO A C 1
ATOM 6246 O O . PRO A 1 812 ? 12.635 37.980 34.333 1.00 23.95 1171 PRO A O 1
ATOM 6250 N N . ALA A 1 813 ? 12.351 38.928 36.381 1.00 24.34 1172 ALA A N 1
ATOM 6251 C CA . ALA A 1 813 ? 12.836 40.263 36.017 1.00 23.76 1172 ALA A CA 1
ATOM 6252 C C . ALA A 1 813 ? 14.249 40.278 35.419 1.00 25.56 1172 ALA A C 1
ATOM 6253 O O . ALA A 1 813 ? 14.569 41.210 34.672 1.00 25.47 1172 ALA A O 1
ATOM 6255 N N . ASN A 1 814 ? 15.104 39.308 35.797 1.00 24.08 1173 ASN A N 1
ATOM 6256 C CA . ASN A 1 814 ? 16.475 39.204 35.267 1.00 23.66 1173 ASN A CA 1
ATOM 6257 C C . ASN A 1 814 ? 16.520 38.325 34.010 1.00 24.46 1173 ASN A C 1
ATOM 6258 O O . ASN A 1 814 ? 17.602 38.022 33.489 1.00 25.21 1173 ASN A O 1
ATOM 6263 N N . GLN A 1 815 ? 15.343 37.945 33.503 1.00 20.96 1174 GLN A N 1
ATOM 6264 C CA . GLN A 1 815 ? 15.209 37.050 32.352 1.00 20.51 1174 GLN A CA 1
ATOM 6265 C C . GLN A 1 815 ? 14.195 37.620 31.340 1.00 24.66 1174 GLN A C 1
ATOM 6266 O O . GLN A 1 815 ? 13.692 38.724 31.543 1.00 25.00 1174 GLN A O 1
ATOM 6272 N N . GLY A 1 816 ? 13.916 36.876 30.260 1.00 22.03 1175 GLY A N 1
ATOM 6273 C CA . GLY A 1 816 ? 13.001 37.358 29.224 1.00 22.27 1175 GLY A CA 1
ATOM 6274 C C . GLY A 1 816 ? 13.575 38.554 28.495 1.00 25.31 1175 GLY A C 1
ATOM 6275 O O . GLY A 1 816 ? 14.795 38.728 28.442 1.00 25.02 1175 GLY A O 1
ATOM 6276 N N . ALA A 1 817 ? 12.707 39.387 27.933 1.00 22.89 1176 ALA A N 1
ATOM 6277 C CA . ALA A 1 817 ? 13.175 40.522 27.144 1.00 23.90 1176 ALA A CA 1
ATOM 6278 C C . ALA A 1 817 ? 13.446 41.766 27.989 1.00 27.36 1176 ALA A C 1
ATOM 6279 O O . ALA A 1 817 ? 14.145 42.657 27.510 1.00 27.21 1176 ALA A O 1
ATOM 6281 N N . TRP A 1 818 ? 12.928 41.843 29.243 1.00 24.97 1177 TRP A N 1
ATOM 6282 C CA . TRP A 1 818 ? 13.115 43.068 30.046 1.00 25.24 1177 TRP A CA 1
ATOM 6283 C C . TRP A 1 818 ? 14.589 43.519 30.200 1.00 25.77 1177 TRP A C 1
ATOM 6284 O O . TRP A 1 818 ? 14.837 44.714 30.006 1.00 26.29 1177 TRP A O 1
ATOM 6295 N N . PRO A 1 819 ? 15.570 42.660 30.548 1.00 23.60 1178 PRO A N 1
ATOM 6296 C CA . PRO A 1 819 ? 16.942 43.169 30.731 1.00 24.93 1178 PRO A CA 1
ATOM 6297 C C . PRO A 1 819 ? 17.474 43.923 29.520 1.00 29.80 1178 PRO A C 1
ATOM 6298 O O . PRO A 1 819 ? 18.164 44.915 29.720 1.00 32.34 1178 PRO A O 1
ATOM 6302 N N . SER A 1 820 ? 17.094 43.538 28.295 1.00 24.90 1179 SER A N 1
ATOM 6303 C CA . SER A 1 820 ? 17.568 44.319 27.140 1.00 25.67 1179 SER A CA 1
ATOM 6304 C C . SER A 1 820 ? 16.580 45.440 26.794 1.00 28.51 1179 SER A C 1
ATOM 6305 O O . SER A 1 820 ? 17.016 46.565 26.583 1.00 28.88 1179 SER A O 1
ATOM 6308 N N . PHE A 1 821 ? 15.264 45.150 26.727 1.00 25.04 1180 PHE A N 1
ATOM 6309 C CA . PHE A 1 821 ? 14.267 46.173 26.348 1.00 25.28 1180 PHE A CA 1
ATOM 6310 C C . PHE A 1 821 ? 14.151 47.326 27.359 1.00 29.14 1180 PHE A C 1
ATOM 6311 O O . PHE A 1 821 ? 13.912 48.474 26.955 1.00 29.64 1180 PHE A O 1
ATOM 6319 N N . GLY A 1 822 ? 14.297 47.015 28.652 1.00 27.59 1181 GLY A N 1
ATOM 6320 C CA . GLY A 1 822 ? 14.233 48.017 29.718 1.00 27.59 1181 GLY A CA 1
ATOM 6321 C C . GLY A 1 822 ? 15.310 49.066 29.542 1.00 32.57 1181 GLY A C 1
ATOM 6322 O O . GLY A 1 822 ? 15.125 50.234 29.887 1.00 32.86 1181 GLY A O 1
ATOM 6323 N N . LEU A 1 823 ? 16.441 48.655 28.953 1.00 30.14 1182 LEU A N 1
ATOM 6324 C CA . LEU A 1 823 ? 17.547 49.553 28.687 1.00 31.34 1182 LEU A CA 1
ATOM 6325 C C . LEU A 1 823 ? 17.466 50.168 27.281 1.00 35.61 1182 LEU A C 1
ATOM 6326 O O . LEU A 1 823 ? 17.692 51.363 27.142 1.00 36.56 1182 LEU A O 1
ATOM 6331 N N . THR A 1 824 ? 17.133 49.381 26.241 1.00 32.40 1183 THR A N 1
ATOM 6332 C CA . THR A 1 824 ? 17.157 49.873 24.860 1.00 32.87 1183 THR A CA 1
ATOM 6333 C C . THR A 1 824 ? 15.944 50.677 24.411 1.00 37.48 1183 THR A C 1
ATOM 6334 O O . THR A 1 824 ? 16.138 51.645 23.664 1.00 38.69 1183 THR A O 1
ATOM 6338 N N . LEU A 1 825 ? 14.711 50.273 24.786 1.00 32.89 1184 LEU A N 1
ATOM 6339 C CA . LEU A 1 825 ? 13.496 50.976 24.335 1.00 32.43 1184 LEU A CA 1
ATOM 6340 C C . LEU A 1 825 ? 13.510 52.458 24.768 1.00 36.09 1184 LEU A C 1
ATOM 6341 O O . LEU A 1 825 ? 13.317 53.304 23.886 1.00 36.08 1184 LEU A O 1
ATOM 6346 N N . PRO A 1 826 ? 13.843 52.828 26.032 1.00 33.36 1185 PRO A N 1
ATOM 6347 C CA . PRO A 1 826 ? 13.885 54.269 26.378 1.00 34.14 1185 PRO A CA 1
ATOM 6348 C C . PRO A 1 826 ? 15.000 55.038 25.664 1.00 41.67 1185 PRO A C 1
ATOM 6349 O O . PRO A 1 826 ? 14.881 56.253 25.506 1.00 42.33 1185 PRO A O 1
ATOM 6353 N N . GLU A 1 827 ? 16.082 54.348 25.248 1.00 40.87 1186 GLU A N 1
ATOM 6354 C CA . GLU A 1 827 ? 17.205 54.987 24.561 1.00 42.14 1186 GLU A CA 1
ATOM 6355 C C . GLU A 1 827 ? 16.923 55.191 23.057 1.00 46.15 1186 GLU A C 1
ATOM 6356 O O . GLU A 1 827 ? 17.177 56.288 22.536 1.00 44.98 1186 GLU A O 1
ATOM 6362 N N . ILE A 1 828 ? 16.415 54.156 22.364 1.00 42.91 1187 ILE A N 1
ATOM 6363 C CA . ILE A 1 828 ? 16.178 54.241 20.917 1.00 43.21 1187 ILE A CA 1
ATOM 6364 C C . ILE A 1 828 ? 14.854 54.971 20.588 1.00 44.79 1187 ILE A C 1
ATOM 6365 O O . ILE A 1 828 ? 14.767 55.600 19.530 1.00 43.55 1187 ILE A O 1
ATOM 6370 N N . LEU A 1 829 ? 13.836 54.897 21.469 1.00 39.77 1188 LEU A N 1
ATOM 6371 C CA . LEU A 1 829 ? 12.569 55.607 21.233 1.00 39.78 1188 LEU A CA 1
ATOM 6372 C C . LEU A 1 829 ? 12.207 56.457 22.471 1.00 42.95 1188 LEU A C 1
ATOM 6373 O O . LEU A 1 829 ? 11.201 56.181 23.129 1.00 41.56 1188 LEU A O 1
ATOM 6378 N N . PRO A 1 830 ? 13.007 57.506 22.801 1.00 41.49 1189 PRO A N 1
ATOM 6379 C CA . PRO A 1 830 ? 12.736 58.279 24.027 1.00 42.09 1189 PRO A CA 1
ATOM 6380 C C . PRO A 1 830 ? 11.383 58.984 24.079 1.00 46.98 1189 PRO A C 1
ATOM 6381 O O . PRO A 1 830 ? 10.838 59.137 25.167 1.00 47.03 1189 PRO A O 1
ATOM 6385 N N . ASP A 1 831 ? 10.819 59.384 22.935 1.00 44.22 1190 ASP A N 1
ATOM 6386 C CA . ASP A 1 831 ? 9.526 60.074 22.950 1.00 44.34 1190 ASP A CA 1
ATOM 6387 C C . ASP A 1 831 ? 8.357 59.093 23.140 1.00 47.08 1190 ASP A C 1
ATOM 6388 O O . ASP A 1 831 ? 7.228 59.526 23.366 1.00 47.39 1190 ASP A O 1
ATOM 6393 N N . HIS A 1 832 ? 8.632 57.777 23.106 1.00 42.42 1191 HIS A N 1
ATOM 6394 C CA . HIS A 1 832 ? 7.598 56.766 23.303 1.00 42.58 1191 HIS A CA 1
ATOM 6395 C C . HIS A 1 832 ? 7.807 55.969 24.583 1.00 44.85 1191 HIS A C 1
ATOM 6396 O O . HIS A 1 832 ? 6.827 55.593 25.225 1.00 45.02 1191 HIS A O 1
ATOM 6403 N N . PHE A 1 833 ? 9.069 55.694 24.958 1.00 38.99 1192 PHE A N 1
ATOM 6404 C CA . PHE A 1 833 ? 9.301 54.794 26.083 1.00 37.51 1192 PHE A CA 1
ATOM 6405 C C . PHE A 1 833 ? 9.989 55.399 27.313 1.00 42.29 1192 PHE A C 1
ATOM 6406 O O . PHE A 1 833 ? 10.386 54.638 28.204 1.00 40.80 1192 PHE A O 1
ATOM 6414 N N . THR A 1 834 ? 10.040 56.729 27.440 1.00 40.37 1193 THR A N 1
ATOM 6415 C CA . THR A 1 834 ? 10.525 57.294 28.700 1.00 40.91 1193 THR A CA 1
ATOM 6416 C C . THR A 1 834 ? 9.417 56.991 29.723 1.00 45.80 1193 THR A C 1
ATOM 6417 O O . THR A 1 834 ? 8.239 57.185 29.425 1.00 46.31 1193 THR A O 1
ATOM 6421 N N . GLY A 1 835 ? 9.791 56.423 30.855 1.00 42.23 1194 GLY A N 1
ATOM 6422 C CA . GLY A 1 835 ? 8.821 56.073 31.885 1.00 41.55 1194 GLY A CA 1
ATOM 6423 C C . GLY A 1 835 ? 8.295 54.654 31.793 1.00 42.02 1194 GLY A C 1
ATOM 6424 O O . GLY A 1 835 ? 7.440 54.275 32.594 1.00 40.31 1194 GLY A O 1
ATOM 6425 N N . LEU A 1 836 ? 8.795 53.852 30.819 1.00 38.09 1195 LEU A N 1
ATOM 6426 C CA . LEU A 1 836 ? 8.394 52.453 30.647 1.00 35.69 1195 LEU A CA 1
ATOM 6427 C C . LEU A 1 836 ? 8.676 51.673 31.936 1.00 38.28 1195 LEU A C 1
ATOM 6428 O O . LEU A 1 836 ? 9.774 51.775 32.487 1.00 38.16 1195 LEU A O 1
ATOM 6433 N N . LYS A 1 837 ? 7.669 50.941 32.434 1.00 33.73 1196 LYS A N 1
ATOM 6434 C CA . LYS A 1 837 ? 7.800 50.148 33.660 1.00 32.89 1196 LYS A CA 1
ATOM 6435 C C . LYS A 1 837 ? 7.625 48.668 33.367 1.00 34.36 1196 LYS A C 1
ATOM 6436 O O . LYS A 1 837 ? 6.978 48.292 32.387 1.00 34.26 1196 LYS A O 1
ATOM 6442 N N . ARG A 1 838 ? 8.215 47.829 34.214 1.00 30.36 1197 ARG A N 1
ATOM 6443 C CA . ARG A 1 838 ? 8.163 46.382 34.079 1.00 30.04 1197 ARG A CA 1
ATOM 6444 C C . ARG A 1 838 ? 7.057 45.763 34.951 1.00 32.64 1197 ARG A C 1
ATOM 6445 O O . ARG A 1 838 ? 6.862 46.164 36.102 1.00 31.32 1197 ARG A O 1
ATOM 6453 N N . ILE A 1 839 ? 6.371 44.760 34.390 1.00 28.41 1198 ILE A N 1
ATOM 6454 C CA . ILE A 1 839 ? 5.455 43.863 35.091 1.00 27.56 1198 ILE A CA 1
ATOM 6455 C C . ILE A 1 839 ? 5.957 42.453 34.795 1.00 29.39 1198 ILE A C 1
ATOM 6456 O O . ILE A 1 839 ? 5.935 42.039 33.639 1.00 28.84 1198 ILE A O 1
ATOM 6461 N N . SER A 1 840 ? 6.452 41.736 35.811 1.00 26.73 1199 SER A N 1
ATOM 6462 C CA . SER A 1 840 ? 7.004 40.393 35.578 1.00 25.65 1199 SER A CA 1
ATOM 6463 C C . SER A 1 840 ? 7.054 39.590 36.867 1.00 28.78 1199 SER A C 1
ATOM 6464 O O . SER A 1 840 ? 6.669 40.088 37.924 1.00 29.22 1199 SER A O 1
ATOM 6467 N N . ARG A 1 841 ? 7.608 38.373 36.790 1.00 25.81 1200 ARG A N 1
ATOM 6468 C CA . ARG A 1 841 ? 7.919 37.628 38.001 1.00 24.83 1200 ARG A CA 1
ATOM 6469 C C . ARG A 1 841 ? 9.135 38.303 38.637 1.00 27.69 1200 ARG A C 1
ATOM 6470 O O . ARG A 1 841 ? 9.859 39.036 37.943 1.00 26.99 1200 ARG A O 1
ATOM 6478 N N . ARG A 1 842 ? 9.381 38.064 39.932 1.00 26.02 1201 ARG A N 1
ATOM 6479 C CA . ARG A 1 842 ? 10.562 38.610 40.610 1.00 26.48 1201 ARG A CA 1
ATOM 6480 C C . ARG A 1 842 ? 11.834 38.089 39.938 1.00 27.71 1201 ARG A C 1
ATOM 6481 O O . ARG A 1 842 ? 11.764 37.066 39.250 1.00 26.22 1201 ARG A O 1
ATOM 6489 N N . ALA A 1 843 ? 13.001 38.733 40.169 1.00 25.47 1202 ALA A N 1
ATOM 6490 C CA . ALA A 1 843 ? 14.255 38.142 39.668 1.00 25.59 1202 ALA A CA 1
ATOM 6491 C C . ALA A 1 843 ? 14.438 36.787 40.359 1.00 26.36 1202 ALA A C 1
ATOM 6492 O O . ALA A 1 843 ? 14.107 36.658 41.550 1.00 25.32 1202 ALA A O 1
ATOM 6494 N N . MET A 1 844 ? 14.888 35.776 39.610 1.00 22.82 1203 MET A N 1
ATOM 6495 C CA . MET A 1 844 ? 15.037 34.422 40.132 1.00 22.86 1203 MET A CA 1
ATOM 6496 C C . MET A 1 844 ? 16.332 33.796 39.681 1.00 25.28 1203 MET A C 1
ATOM 6497 O O . MET A 1 844 ? 16.798 34.045 38.556 1.00 24.46 1203 MET A O 1
ATOM 6502 N N . SER A 1 845 ? 16.899 32.943 40.540 1.00 21.70 1204 SER A N 1
ATOM 6503 C CA . SER A 1 845 ? 18.119 32.190 40.206 1.00 21.31 1204 SER A CA 1
ATOM 6504 C C . SER A 1 845 ? 17.810 31.108 39.166 1.00 26.47 1204 SER A C 1
ATOM 6505 O O . SER A 1 845 ? 18.603 30.864 38.257 1.00 28.52 1204 SER A O 1
ATOM 6508 N N . ALA A 1 846 ? 16.637 30.491 39.274 1.00 23.29 1205 ALA A N 1
ATOM 6509 C CA . ALA A 1 846 ? 16.201 29.502 38.296 1.00 22.58 1205 ALA A CA 1
ATOM 6510 C C . ALA A 1 846 ? 15.185 30.155 37.338 1.00 25.13 1205 ALA A C 1
ATOM 6511 O O . ALA A 1 846 ? 14.641 31.218 37.670 1.00 24.91 1205 ALA A O 1
ATOM 6513 N N . PRO A 1 847 ? 14.834 29.512 36.211 1.00 22.75 1206 PRO A N 1
ATOM 6514 C CA . PRO A 1 847 ? 13.838 30.107 35.302 1.00 22.85 1206 PRO A CA 1
ATOM 6515 C C . PRO A 1 847 ? 12.407 30.117 35.847 1.00 26.58 1206 PRO A C 1
ATOM 6516 O O . PRO A 1 847 ? 11.597 30.888 35.342 1.00 27.94 1206 PRO A O 1
ATOM 6520 N N . SER A 1 848 ? 12.072 29.258 36.838 1.00 23.30 1207 SER A N 1
ATOM 6521 C CA . SER A 1 848 ? 10.715 29.199 37.392 1.00 22.94 1207 SER A CA 1
ATOM 6522 C C . SER A 1 848 ? 10.696 28.418 38.687 1.00 26.56 1207 SER A C 1
ATOM 6523 O O . SER A 1 848 ? 11.686 27.769 39.041 1.00 25.64 1207 SER A O 1
ATOM 6526 N N . SER A 1 849 ? 9.541 28.409 39.344 1.00 24.15 1208 SER A N 1
ATOM 6527 C CA . SER A 1 849 ? 9.320 27.574 40.518 1.00 25.23 1208 SER A CA 1
ATOM 6528 C C . SER A 1 849 ? 9.227 26.108 40.082 1.00 28.77 1208 SER A C 1
ATOM 6529 O O . SER A 1 849 ? 8.877 25.811 38.929 1.00 29.15 1208 SER A O 1
ATOM 6532 N N . GLY A 1 850 ? 9.456 25.200 41.014 1.00 26.39 1209 GLY A N 1
ATOM 6533 C CA . GLY A 1 850 ? 9.317 23.784 40.721 1.00 26.60 1209 GLY A CA 1
ATOM 6534 C C . GLY A 1 850 ? 7.880 23.318 40.845 1.00 32.01 1209 GLY A C 1
ATOM 6535 O O . GLY A 1 850 ? 7.543 22.228 40.381 1.00 33.03 1209 GLY A O 1
ATOM 6536 N N . SER A 1 851 ? 7.013 24.143 41.480 1.00 29.19 1210 SER A N 1
ATOM 6537 C CA . SER A 1 851 ? 5.627 23.752 41.746 1.00 28.62 1210 SER A CA 1
ATOM 6538 C C . SER A 1 851 ? 4.626 24.340 40.747 1.00 30.70 1210 SER A C 1
ATOM 6539 O O . SER A 1 851 ? 4.644 25.549 40.528 1.00 30.17 1210 SER A O 1
ATOM 6542 N N . SER A 1 852 ? 3.734 23.499 40.181 1.00 28.53 1211 SER A N 1
ATOM 6543 C CA A SER A 1 852 ? 2.713 23.979 39.247 0.50 28.89 1211 SER A CA 1
ATOM 6544 C CA B SER A 1 852 ? 2.716 23.982 39.245 0.50 28.39 1211 SER A CA 1
ATOM 6545 C C . SER A 1 852 ? 1.726 24.913 39.964 1.00 30.84 1211 SER A C 1
ATOM 6546 O O . SER A 1 852 ? 1.257 25.883 39.372 1.00 30.74 1211 SER A O 1
ATOM 6551 N N . LYS A 1 853 ? 1.414 24.637 41.252 1.00 28.68 1212 LYS A N 1
ATOM 6552 C CA . LYS A 1 853 ? 0.489 25.490 41.999 1.00 28.47 1212 LYS A CA 1
ATOM 6553 C C . LYS A 1 853 ? 1.100 26.876 42.270 1.00 31.56 1212 LYS A C 1
ATOM 6554 O O . LYS A 1 853 ? 0.395 27.892 42.195 1.00 30.58 1212 LYS A O 1
ATOM 6560 N N . VAL A 1 854 ? 2.410 26.919 42.557 1.00 27.56 1213 VAL A N 1
ATOM 6561 C CA . VAL A 1 854 ? 3.125 28.184 42.805 1.00 27.79 1213 VAL A CA 1
ATOM 6562 C C . VAL A 1 854 ? 3.184 28.977 41.491 1.00 30.78 1213 VAL A C 1
ATOM 6563 O O . VAL A 1 854 ? 2.908 30.174 41.494 1.00 29.60 1213 VAL A O 1
ATOM 6567 N N . HIS A 1 855 ? 3.477 28.292 40.362 1.00 27.80 1214 HIS A N 1
ATOM 6568 C CA . HIS A 1 855 ? 3.467 28.929 39.052 1.00 26.36 1214 HIS A CA 1
ATOM 6569 C C . HIS A 1 855 ? 2.123 29.645 38.825 1.00 30.23 1214 HIS A C 1
ATOM 6570 O O . HIS A 1 855 ? 2.104 30.790 38.383 1.00 28.95 1214 HIS A O 1
ATOM 6577 N N . ALA A 1 856 ? 1.001 28.938 39.089 1.00 28.26 1215 ALA A N 1
ATOM 6578 C CA . ALA A 1 856 ? -0.336 29.455 38.828 1.00 29.39 1215 ALA A CA 1
ATOM 6579 C C . ALA A 1 856 ? -0.646 30.745 39.621 1.00 32.57 1215 ALA A C 1
ATOM 6580 O O . ALA A 1 856 ? -1.217 31.669 39.046 1.00 32.12 1215 ALA A O 1
ATOM 6582 N N . VAL A 1 857 ? -0.232 30.814 40.901 1.00 29.45 1216 VAL A N 1
ATOM 6583 C CA . VAL A 1 857 ? -0.447 31.988 41.760 1.00 30.57 1216 VAL A CA 1
ATOM 6584 C C . VAL A 1 857 ? 0.385 33.160 41.237 1.00 32.79 1216 VAL A C 1
ATOM 6585 O O . VAL A 1 857 ? -0.123 34.290 41.162 1.00 33.31 1216 VAL A O 1
ATOM 6589 N N . GLU A 1 858 ? 1.658 32.891 40.864 1.00 28.27 1217 GLU A N 1
ATOM 6590 C CA . GLU A 1 858 ? 2.538 33.919 40.319 1.00 27.47 1217 GLU A CA 1
ATOM 6591 C C . GLU A 1 858 ? 1.999 34.455 38.995 1.00 31.62 1217 GLU A C 1
ATOM 6592 O O . GLU A 1 858 ? 2.075 35.657 38.753 1.00 31.76 1217 GLU A O 1
ATOM 6598 N N . GLN A 1 859 ? 1.447 33.572 38.143 1.00 29.40 1218 GLN A N 1
ATOM 6599 C CA . GLN A 1 859 ? 0.898 33.969 36.839 1.00 30.01 1218 GLN A CA 1
ATOM 6600 C C . GLN A 1 859 ? -0.296 34.907 37.020 1.00 33.98 1218 GLN A C 1
ATOM 6601 O O . GLN A 1 859 ? -0.419 35.903 36.299 1.00 32.78 1218 GLN A O 1
ATOM 6607 N N . GLN A 1 860 ? -1.177 34.585 37.980 1.00 30.92 1219 GLN A N 1
ATOM 6608 C CA . GLN A 1 860 ? -2.360 35.394 38.258 1.00 30.44 1219 GLN A CA 1
ATOM 6609 C C . GLN A 1 860 ? -1.955 36.773 38.801 1.00 35.91 1219 GLN A C 1
ATOM 6610 O O . GLN A 1 860 ? -2.619 37.761 38.476 1.00 36.33 1219 GLN A O 1
ATOM 6616 N N . GLU A 1 861 ? -0.852 36.852 39.586 1.00 34.14 1220 GLU A N 1
ATOM 6617 C CA . GLU A 1 861 ? -0.332 38.131 40.108 1.00 34.75 1220 GLU A CA 1
ATOM 6618 C C . GLU A 1 861 ? 0.047 39.075 38.975 1.00 35.44 1220 GLU A C 1
ATOM 6619 O O . GLU A 1 861 ? -0.202 40.273 39.081 1.00 35.21 1220 GLU A O 1
ATOM 6625 N N . ILE A 1 862 ? 0.670 38.548 37.911 1.00 30.84 1221 ILE A N 1
ATOM 6626 C CA . ILE A 1 862 ? 1.075 39.362 36.759 1.00 28.94 1221 ILE A CA 1
ATOM 6627 C C . ILE A 1 862 ? -0.165 39.941 36.081 1.00 32.70 1221 ILE A C 1
ATOM 6628 O O . ILE A 1 862 ? -0.196 41.142 35.795 1.00 32.14 1221 ILE A O 1
ATOM 6633 N N . LEU A 1 863 ? -1.181 39.084 35.831 1.00 30.93 1222 LEU A N 1
ATOM 6634 C CA . LEU A 1 863 ? -2.429 39.503 35.180 1.00 32.33 1222 LEU A CA 1
ATOM 6635 C C . LEU A 1 863 ? -3.151 40.566 36.025 1.00 37.13 1222 LEU A C 1
ATOM 6636 O O . LEU A 1 863 ? -3.603 41.579 35.478 1.00 36.13 1222 LEU A O 1
ATOM 6641 N N . ASP A 1 864 ? -3.219 40.358 37.356 1.00 35.06 1223 ASP A N 1
ATOM 6642 C CA . ASP A 1 864 ? -3.862 41.304 38.272 1.00 35.58 1223 ASP A CA 1
ATOM 6643 C C . ASP A 1 864 ? -3.113 42.643 38.310 1.00 39.58 1223 ASP A C 1
ATOM 6644 O O . ASP A 1 864 ? -3.764 43.685 38.349 1.00 39.26 1223 ASP A O 1
ATOM 6649 N N . THR A 1 865 ? -1.765 42.621 38.276 1.00 35.44 1224 THR A N 1
ATOM 6650 C CA . THR A 1 865 ? -0.947 43.845 38.273 1.00 35.36 1224 THR A CA 1
ATOM 6651 C C . THR A 1 865 ? -1.156 44.623 36.963 1.00 39.13 1224 THR A C 1
ATOM 6652 O O . THR A 1 865 ? -1.295 45.843 37.009 1.00 39.66 1224 THR A O 1
ATOM 6656 N N . ALA A 1 866 ? -1.198 43.925 35.810 1.00 34.59 1225 ALA A N 1
ATOM 6657 C CA . ALA A 1 866 ? -1.383 44.557 34.493 1.00 34.00 1225 ALA A CA 1
ATOM 6658 C C . ALA A 1 866 ? -2.719 45.287 34.385 1.00 38.88 1225 ALA A C 1
ATOM 6659 O O . ALA A 1 866 ? -2.792 46.307 33.699 1.00 37.43 1225 ALA A O 1
ATOM 6661 N N . PHE A 1 867 ? -3.764 44.782 35.072 1.00 34.97 1226 PHE A N 1
ATOM 6662 C CA . PHE A 1 867 ? -5.094 45.386 35.026 1.00 35.03 1226 PHE A CA 1
ATOM 6663 C C . PHE A 1 867 ? -5.462 46.072 36.353 1.00 40.33 1226 PHE A C 1
ATOM 6664 O O . PHE A 1 867 ? -6.615 46.465 36.533 1.00 41.78 1226 PHE A O 1
ATOM 6672 N N . GLY A 1 868 ? -4.467 46.289 37.218 1.00 37.64 1227 GLY A N 1
ATOM 6673 C CA . GLY A 1 868 ? -4.664 46.938 38.527 1.00 43.91 1227 GLY A CA 1
ATOM 6674 C C . GLY A 1 868 ? -4.454 48.453 38.474 1.00 67.44 1227 GLY A C 1
ATOM 6675 O O . GLY A 1 868 ? -4.030 49.038 39.496 1.00 74.85 1227 GLY A O 1
ATOM 6677 N N . GLY B 1 1 ? 48.168 -38.620 10.861 1.00 41.48 360 GLY B N 1
ATOM 6678 C CA . GLY B 1 1 ? 48.193 -38.359 12.292 1.00 40.80 360 GLY B CA 1
ATOM 6679 C C . GLY B 1 1 ? 46.861 -38.669 12.947 1.00 43.10 360 GLY B C 1
ATOM 6680 O O . GLY B 1 1 ? 45.932 -39.117 12.269 1.00 39.99 360 GLY B O 1
ATOM 6681 N N . ASP B 1 2 ? 46.764 -38.480 14.279 1.00 39.27 361 ASP B N 1
ATOM 6682 C CA . ASP B 1 2 ? 45.499 -38.713 14.991 1.00 38.43 361 ASP B CA 1
ATOM 6683 C C . ASP B 1 2 ? 44.627 -37.496 14.820 1.00 36.34 361 ASP B C 1
ATOM 6684 O O . ASP B 1 2 ? 45.048 -36.384 15.148 1.00 35.19 361 ASP B O 1
ATOM 6689 N N . SER B 1 3 ? 43.387 -37.686 14.322 1.00 31.20 362 SER B N 1
ATOM 6690 C CA . SER B 1 3 ? 42.502 -36.542 14.104 1.00 30.02 362 SER B CA 1
ATOM 6691 C C . SER B 1 3 ? 42.032 -35.902 15.411 1.00 31.90 362 SER B C 1
ATOM 6692 O O . SER B 1 3 ? 41.502 -34.806 15.364 1.00 30.60 362 SER B O 1
ATOM 6695 N N . ILE B 1 4 ? 42.267 -36.550 16.572 1.00 31.08 363 ILE B N 1
ATOM 6696 C CA . ILE B 1 4 ? 41.900 -35.883 17.842 1.00 32.65 363 ILE B CA 1
ATOM 6697 C C . ILE B 1 4 ? 42.697 -34.562 18.000 1.00 35.41 363 ILE B C 1
ATOM 6698 O O . ILE B 1 4 ? 42.188 -33.621 18.580 1.00 34.58 363 ILE B O 1
ATOM 6703 N N . GLU B 1 5 ? 43.929 -34.487 17.449 1.00 33.38 364 GLU B N 1
ATOM 6704 C CA . GLU B 1 5 ? 44.764 -33.277 17.521 1.00 33.66 364 GLU B CA 1
ATOM 6705 C C . GLU B 1 5 ? 44.116 -32.128 16.741 1.00 36.19 364 GLU B C 1
ATOM 6706 O O . GLU B 1 5 ? 44.088 -30.997 17.226 1.00 35.67 364 GLU B O 1
ATOM 6712 N N . ASP B 1 6 ? 43.552 -32.428 15.548 1.00 33.05 365 ASP B N 1
ATOM 6713 C CA . ASP B 1 6 ? 42.832 -31.411 14.764 1.00 31.80 365 ASP B CA 1
ATOM 6714 C C . ASP B 1 6 ? 41.621 -30.944 15.499 1.00 33.23 365 ASP B C 1
ATOM 6715 O O . ASP B 1 6 ? 41.386 -29.752 15.601 1.00 33.61 365 ASP B O 1
ATOM 6720 N N . LYS B 1 7 ? 40.850 -31.896 16.029 1.00 30.91 366 LYS B N 1
ATOM 6721 C CA . LYS B 1 7 ? 39.605 -31.610 16.749 1.00 31.59 366 LYS B CA 1
ATOM 6722 C C . LYS B 1 7 ? 39.880 -30.791 17.999 1.00 34.53 366 LYS B C 1
ATOM 6723 O O . LYS B 1 7 ? 39.118 -29.865 18.289 1.00 33.63 366 LYS B O 1
ATOM 6729 N N . ASN B 1 8 ? 41.008 -31.067 18.690 1.00 32.31 367 ASN B N 1
ATOM 6730 C CA . ASN B 1 8 ? 41.396 -30.305 19.888 1.00 32.02 367 ASN B CA 1
ATOM 6731 C C . ASN B 1 8 ? 41.684 -28.856 19.539 1.00 34.95 367 ASN B C 1
ATOM 6732 O O . ASN B 1 8 ? 41.332 -27.957 20.307 1.00 32.28 367 ASN B O 1
ATOM 6737 N N . ALA B 1 9 ? 42.268 -28.609 18.347 1.00 31.70 368 ALA B N 1
ATOM 6738 C CA . ALA B 1 9 ? 42.532 -27.250 17.879 1.00 31.82 368 ALA B CA 1
ATOM 6739 C C . ALA B 1 9 ? 41.231 -26.477 17.687 1.00 35.02 368 ALA B C 1
ATOM 6740 O O . ALA B 1 9 ? 41.177 -25.287 18.016 1.00 34.57 368 ALA B O 1
ATOM 6742 N N . ARG B 1 10 ? 40.161 -27.159 17.208 1.00 30.29 369 ARG B N 1
ATOM 6743 C CA . ARG B 1 10 ? 38.864 -26.493 17.030 1.00 29.21 369 ARG B CA 1
ATOM 6744 C C . ARG B 1 10 ? 38.249 -26.177 18.398 1.00 31.50 369 ARG B C 1
ATOM 6745 O O . ARG B 1 10 ? 37.638 -25.129 18.563 1.00 30.52 369 ARG B O 1
ATOM 6753 N N . VAL B 1 11 ? 38.406 -27.076 19.365 1.00 29.35 370 VAL B N 1
ATOM 6754 C CA . VAL B 1 11 ? 37.889 -26.844 20.735 1.00 28.27 370 VAL B CA 1
ATOM 6755 C C . VAL B 1 11 ? 38.558 -25.596 21.343 1.00 32.99 370 VAL B C 1
ATOM 6756 O O . VAL B 1 11 ? 37.862 -24.758 21.922 1.00 31.50 370 VAL B O 1
ATOM 6760 N N . ILE B 1 12 ? 39.885 -25.437 21.171 1.00 31.06 371 ILE B N 1
ATOM 6761 C CA . ILE B 1 12 ? 40.607 -24.258 21.677 1.00 30.93 371 ILE B CA 1
ATOM 6762 C C . ILE B 1 12 ? 40.032 -22.988 21.007 1.00 32.39 371 ILE B C 1
ATOM 6763 O O . ILE B 1 12 ? 39.790 -21.997 21.691 1.00 31.43 371 ILE B O 1
ATOM 6768 N N . GLU B 1 13 ? 39.735 -23.048 19.690 1.00 30.51 372 GLU B N 1
ATOM 6769 C CA . GLU B 1 13 ? 39.122 -21.925 18.975 1.00 29.90 372 GLU B CA 1
ATOM 6770 C C . GLU B 1 13 ? 37.724 -21.599 19.516 1.00 30.96 372 GLU B C 1
ATOM 6771 O O . GLU B 1 13 ? 37.382 -20.422 19.635 1.00 30.07 372 GLU B O 1
ATOM 6777 N N . LEU B 1 14 ? 36.902 -22.646 19.801 1.00 28.95 373 LEU B N 1
ATOM 6778 C CA . LEU B 1 14 ? 35.538 -22.436 20.301 1.00 29.35 373 LEU B CA 1
ATOM 6779 C C . LEU B 1 14 ? 35.565 -21.757 21.657 1.00 30.85 373 LEU B C 1
ATOM 6780 O O . LEU B 1 14 ? 34.792 -20.830 21.876 1.00 28.65 373 LEU B O 1
ATOM 6785 N N . ILE B 1 15 ? 36.456 -22.208 22.570 1.00 27.53 374 ILE B N 1
ATOM 6786 C CA . ILE B 1 15 ? 36.580 -21.567 23.894 1.00 26.42 374 ILE B CA 1
ATOM 6787 C C . ILE B 1 15 ? 36.867 -20.065 23.712 1.00 29.35 374 ILE B C 1
ATOM 6788 O O . ILE B 1 15 ? 36.203 -19.225 24.328 1.00 27.91 374 ILE B O 1
ATOM 6793 N N . ALA B 1 16 ? 37.836 -19.722 22.835 1.00 27.01 375 ALA B N 1
ATOM 6794 C CA . ALA B 1 16 ? 38.178 -18.314 22.612 1.00 27.48 375 ALA B CA 1
ATOM 6795 C C . ALA B 1 16 ? 36.998 -17.540 22.008 1.00 30.27 375 ALA B C 1
ATOM 6796 O O . ALA B 1 16 ? 36.738 -16.409 22.419 1.00 30.56 375 ALA B O 1
ATOM 6798 N N . ALA B 1 17 ? 36.263 -18.156 21.070 1.00 27.71 376 ALA B N 1
ATOM 6799 C CA . ALA B 1 17 ? 35.113 -17.513 20.407 1.00 27.98 376 ALA B CA 1
ATOM 6800 C C . ALA B 1 17 ? 34.000 -17.196 21.402 1.00 29.82 376 ALA B C 1
ATOM 6801 O O . ALA B 1 17 ? 33.454 -16.090 21.344 1.00 28.88 376 ALA B O 1
ATOM 6803 N N . TYR B 1 18 ? 33.655 -18.144 22.320 1.00 27.08 377 TYR B N 1
ATOM 6804 C CA . TYR B 1 18 ? 32.609 -17.856 23.320 1.00 26.57 377 TYR B CA 1
ATOM 6805 C C . TYR B 1 18 ? 33.067 -16.752 24.281 1.00 28.09 377 TYR B C 1
ATOM 6806 O O . TYR B 1 18 ? 32.284 -15.871 24.617 1.00 27.67 377 TYR B O 1
ATOM 6815 N N . ARG B 1 19 ? 34.339 -16.786 24.706 1.00 24.85 378 ARG B N 1
ATOM 6816 C CA . ARG B 1 19 ? 34.856 -15.772 25.645 1.00 25.33 378 ARG B CA 1
ATOM 6817 C C . ARG B 1 19 ? 34.866 -14.384 25.037 1.00 28.71 378 ARG B C 1
ATOM 6818 O O . ARG B 1 19 ? 34.495 -13.414 25.702 1.00 28.27 378 ARG B O 1
ATOM 6826 N N . ASN B 1 20 ? 35.277 -14.289 23.766 1.00 25.45 379 ASN B N 1
ATOM 6827 C CA . ASN B 1 20 ? 35.402 -13.002 23.067 1.00 25.22 379 ASN B CA 1
ATOM 6828 C C . ASN B 1 20 ? 34.088 -12.457 22.501 1.00 28.97 379 ASN B C 1
ATOM 6829 O O . ASN B 1 20 ? 33.879 -11.233 22.500 1.00 29.22 379 ASN B O 1
ATOM 6834 N N . ARG B 1 21 ? 33.254 -13.338 21.918 1.00 26.19 380 ARG B N 1
ATOM 6835 C CA . ARG B 1 21 ? 32.071 -12.915 21.162 1.00 25.99 380 ARG B CA 1
ATOM 6836 C C . ARG B 1 21 ? 30.771 -13.591 21.561 1.00 27.37 380 ARG B C 1
ATOM 6837 O O . ARG B 1 21 ? 29.754 -13.333 20.921 1.00 26.11 380 ARG B O 1
ATOM 6845 N N . GLY B 1 22 ? 30.791 -14.437 22.601 1.00 24.58 381 GLY B N 1
ATOM 6846 C CA . GLY B 1 22 ? 29.556 -15.092 23.035 1.00 24.62 381 GLY B CA 1
ATOM 6847 C C . GLY B 1 22 ? 28.460 -14.096 23.383 1.00 26.59 381 GLY B C 1
ATOM 6848 O O . GLY B 1 22 ? 27.280 -14.360 23.121 1.00 27.21 381 GLY B O 1
ATOM 6849 N N . HIS B 1 23 ? 28.843 -12.908 23.898 1.00 23.77 382 HIS B N 1
ATOM 6850 C CA . HIS B 1 23 ? 27.863 -11.886 24.286 1.00 24.05 382 HIS B CA 1
ATOM 6851 C C . HIS B 1 23 ? 26.978 -11.456 23.110 1.00 27.38 382 HIS B C 1
ATOM 6852 O O . HIS B 1 23 ? 25.827 -11.077 23.327 1.00 27.18 382 HIS B O 1
ATOM 6859 N N . LEU B 1 24 ? 27.485 -11.560 21.877 1.00 25.74 383 LEU B N 1
ATOM 6860 C CA . LEU B 1 24 ? 26.705 -11.169 20.685 1.00 26.48 383 LEU B CA 1
ATOM 6861 C C . LEU B 1 24 ? 25.516 -12.111 20.426 1.00 32.02 383 LEU B C 1
ATOM 6862 O O . LEU B 1 24 ? 24.568 -11.729 19.724 1.00 32.63 383 LEU B O 1
ATOM 6867 N N . MET B 1 25 ? 25.560 -13.324 20.995 1.00 29.44 384 MET B N 1
ATOM 6868 C CA . MET B 1 25 ? 24.497 -14.312 20.816 1.00 30.85 384 MET B CA 1
ATOM 6869 C C . MET B 1 25 ? 23.724 -14.558 22.115 1.00 32.22 384 MET B C 1
ATOM 6870 O O . MET B 1 25 ? 22.824 -15.396 22.121 1.00 32.75 384 MET B O 1
ATOM 6875 N N . ALA B 1 26 ? 24.069 -13.856 23.223 1.00 26.59 385 ALA B N 1
ATOM 6876 C CA . ALA B 1 26 ? 23.416 -14.112 24.512 1.00 26.31 385 ALA B CA 1
ATOM 6877 C C . ALA B 1 26 ? 21.934 -13.710 24.478 1.00 28.87 385 ALA B C 1
ATOM 6878 O O . ALA B 1 26 ? 21.565 -12.755 23.784 1.00 28.41 385 ALA B O 1
ATOM 6880 N N . ASP B 1 27 ? 21.106 -14.431 25.248 1.00 26.35 386 ASP B N 1
ATOM 6881 C CA . ASP B 1 27 ? 19.666 -14.200 25.367 1.00 26.58 386 ASP B CA 1
ATOM 6882 C C . ASP B 1 27 ? 19.422 -13.090 26.402 1.00 29.24 386 ASP B C 1
ATOM 6883 O O . ASP B 1 27 ? 18.867 -13.338 27.472 1.00 28.44 386 ASP B O 1
ATOM 6888 N N . ILE B 1 28 ? 19.878 -11.877 26.085 1.00 26.69 387 ILE B N 1
ATOM 6889 C CA . ILE B 1 28 ? 19.803 -10.749 27.013 1.00 26.69 387 ILE B CA 1
ATOM 6890 C C . ILE B 1 28 ? 18.554 -9.888 26.831 1.00 29.53 387 ILE B C 1
ATOM 6891 O O . ILE B 1 28 ? 18.235 -9.121 27.749 1.00 27.97 387 ILE B O 1
ATOM 6896 N N . ASP B 1 29 ? 17.861 -9.989 25.682 1.00 26.59 388 ASP B N 1
ATOM 6897 C CA . ASP B 1 29 ? 16.703 -9.126 25.408 1.00 28.03 388 ASP B CA 1
ATOM 6898 C C . ASP B 1 29 ? 15.392 -9.772 25.843 1.00 30.30 388 ASP B C 1
ATOM 6899 O O . ASP B 1 29 ? 14.960 -10.760 25.231 1.00 29.96 388 ASP B O 1
ATOM 6904 N N . PRO B 1 30 ? 14.696 -9.175 26.841 1.00 27.99 389 PRO B N 1
ATOM 6905 C CA . PRO B 1 30 ? 13.439 -9.785 27.313 1.00 28.08 389 PRO B CA 1
ATOM 6906 C C . PRO B 1 30 ? 12.314 -9.741 26.285 1.00 31.97 389 PRO B C 1
ATOM 6907 O O . PRO B 1 30 ? 11.403 -10.555 26.377 1.00 32.70 389 PRO B O 1
ATOM 6911 N N . LEU B 1 31 ? 12.396 -8.852 25.310 1.00 30.66 390 LEU B N 1
ATOM 6912 C CA . LEU B 1 31 ? 11.351 -8.749 24.284 1.00 33.30 390 LEU B CA 1
ATOM 6913 C C . LEU B 1 31 ? 11.582 -9.685 23.084 1.00 40.58 390 LEU B C 1
ATOM 6914 O O . LEU B 1 31 ? 10.623 -9.982 22.375 1.00 40.50 390 LEU B O 1
ATOM 6919 N N . ARG B 1 32 ? 12.847 -10.091 22.838 1.00 39.13 391 ARG B N 1
ATOM 6920 C CA . ARG B 1 32 ? 13.289 -10.928 21.708 1.00 41.36 391 ARG B CA 1
ATOM 6921 C C . ARG B 1 32 ? 12.824 -10.299 20.365 1.00 51.46 391 ARG B C 1
ATOM 6922 O O . ARG B 1 32 ? 12.326 -11.006 19.487 1.00 51.96 391 ARG B O 1
ATOM 6930 N N . LEU B 1 33 ? 12.966 -8.958 20.236 1.00 51.54 392 LEU B N 1
ATOM 6931 C CA . LEU B 1 33 ? 12.538 -8.195 19.055 1.00 52.93 392 LEU B CA 1
ATOM 6932 C C . LEU B 1 33 ? 13.372 -8.510 17.809 1.00 60.56 392 LEU B C 1
ATOM 6933 O O . LEU B 1 33 ? 12.846 -8.422 16.692 1.00 61.38 392 LEU B O 1
ATOM 6938 N N . ASP B 1 34 ? 14.670 -8.834 17.994 1.00 57.40 393 ASP B N 1
ATOM 6939 C CA . ASP B 1 34 ? 15.604 -9.136 16.903 1.00 87.89 393 ASP B CA 1
ATOM 6940 C C . ASP B 1 34 ? 16.101 -10.575 16.984 1.00 114.46 393 ASP B C 1
ATOM 6941 O O . ASP B 1 34 ? 15.309 -11.488 17.197 1.00 76.47 393 ASP B O 1
ATOM 6943 N N . LEU B 1 44 ? 30.109 -21.821 5.585 1.00 57.17 403 LEU B N 1
ATOM 6944 C CA . LEU B 1 44 ? 30.678 -22.892 4.775 1.00 56.50 403 LEU B CA 1
ATOM 6945 C C . LEU B 1 44 ? 32.201 -22.869 4.806 1.00 58.04 403 LEU B C 1
ATOM 6946 O O . LEU B 1 44 ? 32.823 -23.923 4.663 1.00 59.05 403 LEU B O 1
ATOM 6951 N N . ASP B 1 45 ? 32.801 -21.678 4.968 1.00 51.59 404 ASP B N 1
ATOM 6952 C CA . ASP B 1 45 ? 34.257 -21.537 4.968 1.00 49.91 404 ASP B CA 1
ATOM 6953 C C . ASP B 1 45 ? 34.859 -21.529 6.383 1.00 53.90 404 ASP B C 1
ATOM 6954 O O . ASP B 1 45 ? 36.066 -21.299 6.532 1.00 54.61 404 ASP B O 1
ATOM 6959 N N . VAL B 1 46 ? 34.048 -21.875 7.402 1.00 48.38 405 VAL B N 1
ATOM 6960 C CA . VAL B 1 46 ? 34.552 -22.021 8.767 1.00 47.60 405 VAL B CA 1
ATOM 6961 C C . VAL B 1 46 ? 35.206 -23.399 8.834 1.00 49.26 405 VAL B C 1
ATOM 6962 O O . VAL B 1 46 ? 34.574 -24.410 8.502 1.00 48.21 405 VAL B O 1
ATOM 6966 N N . ASN B 1 47 ? 36.492 -23.429 9.184 1.00 44.28 406 ASN B N 1
ATOM 6967 C CA . ASN B 1 47 ? 37.231 -24.680 9.271 1.00 43.51 406 ASN B CA 1
ATOM 6968 C C . ASN B 1 47 ? 36.930 -25.318 10.622 1.00 46.56 406 ASN B C 1
ATOM 6969 O O . ASN B 1 47 ? 37.394 -24.833 11.656 1.00 45.42 406 ASN B O 1
ATOM 6974 N N . SER B 1 48 ? 36.142 -26.401 10.609 1.00 42.52 407 SER B N 1
ATOM 6975 C CA . SER B 1 48 ? 35.753 -27.104 11.826 1.00 42.60 407 SER B CA 1
ATOM 6976 C C . SER B 1 48 ? 36.851 -28.065 12.317 1.00 44.29 407 SER B C 1
ATOM 6977 O O . SER B 1 48 ? 36.675 -28.688 13.365 1.00 41.53 407 SER B O 1
ATOM 6980 N N . HIS B 1 49 ? 37.954 -28.236 11.537 1.00 40.21 408 HIS B N 1
ATOM 6981 C CA . HIS B 1 49 ? 39.048 -29.166 11.871 1.00 40.12 408 HIS B CA 1
ATOM 6982 C C . HIS B 1 49 ? 38.477 -30.553 12.239 1.00 45.01 408 HIS B C 1
ATOM 6983 O O . HIS B 1 49 ? 38.964 -31.223 13.159 1.00 45.73 408 HIS B O 1
ATOM 6990 N N . GLY B 1 50 ? 37.452 -30.965 11.488 1.00 41.51 409 GLY B N 1
ATOM 6991 C CA . GLY B 1 50 ? 36.796 -32.262 11.621 1.00 40.93 409 GLY B CA 1
ATOM 6992 C C . GLY B 1 50 ? 35.930 -32.476 12.844 1.00 43.00 409 GLY B C 1
ATOM 6993 O O . GLY B 1 50 ? 35.443 -33.591 13.053 1.00 43.04 409 GLY B O 1
ATOM 6994 N N . LEU B 1 51 ? 35.734 -31.424 13.667 1.00 38.90 410 LEU B N 1
ATOM 6995 C CA . LEU B 1 51 ? 34.898 -31.521 14.860 1.00 38.54 410 LEU B CA 1
ATOM 6996 C C . LEU B 1 51 ? 33.409 -31.533 14.468 1.00 45.73 410 LEU B C 1
ATOM 6997 O O . LEU B 1 51 ? 32.983 -30.701 13.665 1.00 45.08 410 LEU B O 1
ATOM 7002 N N . THR B 1 52 ? 32.642 -32.510 14.987 1.00 44.13 411 THR B N 1
ATOM 7003 C CA . THR B 1 52 ? 31.203 -32.637 14.702 1.00 45.55 411 THR B CA 1
ATOM 7004 C C . THR B 1 52 ? 30.434 -33.015 15.972 1.00 51.97 411 THR B C 1
ATOM 7005 O O . THR B 1 52 ? 31.049 -33.258 17.012 1.00 50.64 411 THR B O 1
ATOM 7009 N N . LEU B 1 53 ? 29.091 -33.159 15.851 1.00 51.97 412 LEU B N 1
ATOM 7010 C CA . LEU B 1 53 ? 28.174 -33.573 16.922 1.00 53.41 412 LEU B CA 1
ATOM 7011 C C . LEU B 1 53 ? 28.504 -34.973 17.457 1.00 56.88 412 LEU B C 1
ATOM 7012 O O . LEU B 1 53 ? 28.133 -35.302 18.586 1.00 55.64 412 LEU B O 1
ATOM 7017 N N . TRP B 1 54 ? 29.218 -35.790 16.661 1.00 54.27 413 TRP B N 1
ATOM 7018 C CA . TRP B 1 54 ? 29.615 -37.137 17.076 1.00 54.85 413 TRP B CA 1
ATOM 7019 C C . TRP B 1 54 ? 30.778 -37.107 18.084 1.00 52.97 413 TRP B C 1
ATOM 7020 O O . TRP B 1 54 ? 31.079 -38.133 18.695 1.00 52.47 413 TRP B O 1
ATOM 7031 N N . ASP B 1 55 ? 31.434 -35.938 18.248 1.00 45.46 414 ASP B N 1
ATOM 7032 C CA . ASP B 1 55 ? 32.566 -35.765 19.163 1.00 43.86 414 ASP B CA 1
ATOM 7033 C C . ASP B 1 55 ? 32.127 -35.243 20.546 1.00 46.36 414 ASP B C 1
ATOM 7034 O O . ASP B 1 55 ? 32.979 -35.045 21.412 1.00 44.40 414 ASP B O 1
ATOM 7039 N N . LEU B 1 56 ? 30.805 -35.073 20.771 1.00 43.83 415 LEU B N 1
ATOM 7040 C CA . LEU B 1 56 ? 30.247 -34.521 22.018 1.00 43.48 415 LEU B CA 1
ATOM 7041 C C . LEU B 1 56 ? 30.649 -35.290 23.274 1.00 46.97 415 LEU B C 1
ATOM 7042 O O . LEU B 1 56 ? 30.799 -34.677 24.331 1.00 45.27 415 LEU B O 1
ATOM 7047 N N . ASP B 1 57 ? 30.830 -36.620 23.174 1.00 44.54 416 ASP B N 1
ATOM 7048 C CA . ASP B 1 57 ? 31.190 -37.412 24.346 1.00 45.62 416 ASP B CA 1
ATOM 7049 C C . ASP B 1 57 ? 32.711 -37.676 24.440 1.00 49.95 416 ASP B C 1
ATOM 7050 O O . ASP B 1 57 ? 33.152 -38.347 25.377 1.00 50.64 416 ASP B O 1
ATOM 7055 N N . ARG B 1 58 ? 33.509 -37.106 23.514 1.00 45.63 417 ARG B N 1
ATOM 7056 C CA . ARG B 1 58 ? 34.969 -37.249 23.509 1.00 45.38 417 ARG B CA 1
ATOM 7057 C C . ARG B 1 58 ? 35.634 -36.305 24.492 1.00 49.10 417 ARG B C 1
ATOM 7058 O O . ARG B 1 58 ? 35.210 -35.150 24.627 1.00 45.93 417 ARG B O 1
ATOM 7066 N N . GLU B 1 59 ? 36.707 -36.786 25.146 1.00 46.81 418 GLU B N 1
ATOM 7067 C CA . GLU B 1 59 ? 37.496 -36.000 26.092 1.00 47.19 418 GLU B CA 1
ATOM 7068 C C . GLU B 1 59 ? 38.575 -35.227 25.336 1.00 49.77 418 GLU B C 1
ATOM 7069 O O . GLU B 1 59 ? 39.241 -35.790 24.458 1.00 49.01 418 GLU B O 1
ATOM 7071 N N . PHE B 1 60 ? 38.727 -33.929 25.662 1.00 44.98 419 PHE B N 1
ATOM 7072 C CA . PHE B 1 60 ? 39.704 -33.039 25.033 1.00 44.00 419 PHE B CA 1
ATOM 7073 C C . PHE B 1 60 ? 40.579 -32.350 26.062 1.00 53.11 419 PHE B C 1
ATOM 7074 O O . PHE B 1 60 ? 40.143 -32.149 27.192 1.00 53.63 419 PHE B O 1
ATOM 7082 N N . LYS B 1 61 ? 41.793 -31.944 25.655 1.00 52.28 420 LYS B N 1
ATOM 7083 C CA . LYS B 1 61 ? 42.725 -31.204 26.508 1.00 53.43 420 LYS B CA 1
ATOM 7084 C C . LYS B 1 61 ? 42.391 -29.718 26.478 1.00 58.46 420 LYS B C 1
ATOM 7085 O O . LYS B 1 61 ? 42.295 -29.131 25.396 1.00 57.14 420 LYS B O 1
ATOM 7091 N N . VAL B 1 62 ? 42.214 -29.118 27.667 1.00 56.64 421 VAL B N 1
ATOM 7092 C CA . VAL B 1 62 ? 41.897 -27.697 27.872 1.00 57.41 421 VAL B CA 1
ATOM 7093 C C . VAL B 1 62 ? 42.972 -27.110 28.826 1.00 62.22 421 VAL B C 1
ATOM 7094 O O . VAL B 1 62 ? 43.419 -27.808 29.741 1.00 62.13 421 VAL B O 1
ATOM 7098 N N . ASP B 1 63 ? 43.410 -25.858 28.576 1.00 59.21 422 ASP B N 1
ATOM 7099 C CA . ASP B 1 63 ? 44.418 -25.167 29.387 1.00 88.19 422 ASP B CA 1
ATOM 7100 C C . ASP B 1 63 ? 43.765 -24.458 30.573 1.00 108.98 422 ASP B C 1
ATOM 7101 O O . ASP B 1 63 ? 43.183 -25.109 31.440 1.00 70.91 422 ASP B O 1
ATOM 7103 N N . VAL B 1 68 ? 46.292 -28.937 30.938 1.00 67.79 427 VAL B N 1
ATOM 7104 C CA . VAL B 1 68 ? 46.076 -28.922 32.379 1.00 67.42 427 VAL B CA 1
ATOM 7105 C C . VAL B 1 68 ? 44.920 -29.856 32.777 1.00 70.87 427 VAL B C 1
ATOM 7106 O O . VAL B 1 68 ? 45.045 -30.574 33.771 1.00 70.82 427 VAL B O 1
ATOM 7108 N N . GLN B 1 69 ? 43.805 -29.846 32.010 1.00 66.28 428 GLN B N 1
ATOM 7109 C CA . GLN B 1 69 ? 42.621 -30.662 32.302 1.00 65.47 428 GLN B CA 1
ATOM 7110 C C . GLN B 1 69 ? 42.038 -31.303 31.027 1.00 66.84 428 GLN B C 1
ATOM 7111 O O . GLN B 1 69 ? 42.160 -30.748 29.932 1.00 66.73 428 GLN B O 1
ATOM 7117 N N . ARG B 1 70 ? 41.401 -32.475 31.192 1.00 61.07 429 ARG B N 1
ATOM 7118 C CA . ARG B 1 70 ? 40.752 -33.241 30.136 1.00 59.82 429 ARG B CA 1
ATOM 7119 C C . ARG B 1 70 ? 39.252 -33.218 30.422 1.00 60.35 429 ARG B C 1
ATOM 7120 O O . ARG B 1 70 ? 38.832 -33.603 31.520 1.00 60.52 429 ARG B O 1
ATOM 7122 N N . LYS B 1 71 ? 38.455 -32.689 29.480 1.00 52.38 430 LYS B N 1
ATOM 7123 C CA . LYS B 1 71 ? 37.004 -32.572 29.676 1.00 50.29 430 LYS B CA 1
ATOM 7124 C C . LYS B 1 71 ? 36.211 -33.020 28.449 1.00 49.75 430 LYS B C 1
ATOM 7125 O O . LYS B 1 71 ? 36.696 -32.851 27.328 1.00 50.38 430 LYS B O 1
ATOM 7127 N N . LYS B 1 72 ? 34.970 -33.527 28.650 1.00 41.90 431 LYS B N 1
ATOM 7128 C CA . LYS B 1 72 ? 34.075 -33.912 27.549 1.00 40.89 431 LYS B CA 1
ATOM 7129 C C . LYS B 1 72 ? 33.617 -32.668 26.788 1.00 42.87 431 LYS B C 1
ATOM 7130 O O . LYS B 1 72 ? 33.395 -31.618 27.414 1.00 41.86 431 LYS B O 1
ATOM 7136 N N . LEU B 1 73 ? 33.483 -32.781 25.454 1.00 38.44 432 LEU B N 1
ATOM 7137 C CA . LEU B 1 73 ? 33.059 -31.654 24.609 1.00 37.83 432 LEU B CA 1
ATOM 7138 C C . LEU B 1 73 ? 31.682 -31.099 25.031 1.00 41.59 432 LEU B C 1
ATOM 7139 O O . LEU B 1 73 ? 31.534 -29.877 25.132 1.00 38.51 432 LEU B O 1
ATOM 7144 N N . ARG B 1 74 ? 30.685 -31.983 25.293 1.00 39.33 433 ARG B N 1
ATOM 7145 C CA . ARG B 1 74 ? 29.354 -31.500 25.709 1.00 39.28 433 ARG B CA 1
ATOM 7146 C C . ARG B 1 74 ? 29.434 -30.724 27.045 1.00 41.58 433 ARG B C 1
ATOM 7147 O O . ARG B 1 74 ? 28.687 -29.759 27.214 1.00 41.44 433 ARG B O 1
ATOM 7155 N N . ASP B 1 75 ? 30.391 -31.072 27.935 1.00 37.58 434 ASP B N 1
ATOM 7156 C CA . ASP B 1 75 ? 30.583 -30.377 29.208 1.00 37.67 434 ASP B CA 1
ATOM 7157 C C . ASP B 1 75 ? 31.284 -29.037 28.985 1.00 39.40 434 ASP B C 1
ATOM 7158 O O . ASP B 1 75 ? 30.906 -28.052 29.622 1.00 39.12 434 ASP B O 1
ATOM 7163 N N . ILE B 1 76 ? 32.280 -28.978 28.070 1.00 34.41 435 ILE B N 1
ATOM 7164 C CA . ILE B 1 76 ? 32.950 -27.707 27.734 1.00 32.93 435 ILE B CA 1
ATOM 7165 C C . ILE B 1 76 ? 31.898 -26.734 27.177 1.00 34.73 435 ILE B C 1
ATOM 7166 O O . ILE B 1 76 ? 31.828 -25.573 27.608 1.00 33.36 435 ILE B O 1
ATOM 7171 N N . LEU B 1 77 ? 31.089 -27.215 26.214 1.00 31.08 436 LEU B N 1
ATOM 7172 C CA . LEU B 1 77 ? 30.073 -26.402 25.536 1.00 32.41 436 LEU B CA 1
ATOM 7173 C C . LEU B 1 77 ? 28.975 -25.946 26.492 1.00 35.48 436 LEU B C 1
ATOM 7174 O O . LEU B 1 77 ? 28.489 -24.826 26.344 1.00 33.38 436 LEU B O 1
ATOM 7179 N N . SER B 1 78 ? 28.579 -26.805 27.461 1.00 33.28 437 SER B N 1
ATOM 7180 C CA . SER B 1 78 ? 27.564 -26.423 28.458 1.00 33.33 437 SER B CA 1
ATOM 7181 C C . SER B 1 78 ? 28.070 -25.293 29.354 1.00 35.49 437 SER B C 1
ATOM 7182 O O . SER B 1 78 ? 27.310 -24.350 29.605 1.00 34.74 437 SER B O 1
ATOM 7185 N N . VAL B 1 79 ? 29.343 -25.369 29.830 1.00 31.85 438 VAL B N 1
ATOM 7186 C CA . VAL B 1 79 ? 29.959 -24.334 30.678 1.00 32.03 438 VAL B CA 1
ATOM 7187 C C . VAL B 1 79 ? 30.017 -23.017 29.893 1.00 33.52 438 VAL B C 1
ATOM 7188 O O . VAL B 1 79 ? 29.608 -21.978 30.412 1.00 32.67 438 VAL B O 1
ATOM 7192 N N . LEU B 1 80 ? 30.511 -23.072 28.651 1.00 28.38 439 LEU B N 1
ATOM 7193 C CA . LEU B 1 80 ? 30.635 -21.859 27.809 1.00 27.28 439 LEU B CA 1
ATOM 7194 C C . LEU B 1 80 ? 29.283 -21.229 27.530 1.00 30.89 439 LEU B C 1
ATOM 7195 O O . LEU B 1 80 ? 29.143 -20.006 27.637 1.00 30.41 439 LEU B O 1
ATOM 7200 N N . ARG B 1 81 ? 28.290 -22.056 27.176 1.00 28.64 440 ARG B N 1
ATOM 7201 C CA . ARG B 1 81 ? 26.961 -21.547 26.848 1.00 29.69 440 ARG B CA 1
ATOM 7202 C C . ARG B 1 81 ? 26.296 -20.946 28.088 1.00 33.12 440 ARG B C 1
ATOM 7203 O O . ARG B 1 81 ? 25.713 -19.860 27.989 1.00 30.97 440 ARG B O 1
ATOM 7211 N N . ASP B 1 82 ? 26.435 -21.593 29.258 1.00 30.85 441 ASP B N 1
ATOM 7212 C CA . ASP B 1 82 ? 25.845 -21.057 30.499 1.00 31.11 441 ASP B CA 1
ATOM 7213 C C . ASP B 1 82 ? 26.515 -19.769 30.936 1.00 33.50 441 ASP B C 1
ATOM 7214 O O . ASP B 1 82 ? 25.827 -18.852 31.412 1.00 32.98 441 ASP B O 1
ATOM 7219 N N . ALA B 1 83 ? 27.834 -19.657 30.720 1.00 27.57 442 ALA B N 1
ATOM 7220 C CA . ALA B 1 83 ? 28.569 -18.471 31.136 1.00 26.41 442 ALA B CA 1
ATOM 7221 C C . ALA B 1 83 ? 28.332 -17.274 30.241 1.00 28.69 442 ALA B C 1
ATOM 7222 O O . ALA B 1 83 ? 28.237 -16.143 30.729 1.00 29.14 442 ALA B O 1
ATOM 7224 N N . TYR B 1 84 ? 28.298 -17.505 28.921 1.00 25.49 443 TYR B N 1
ATOM 7225 C CA . TYR B 1 84 ? 28.350 -16.413 27.958 1.00 24.94 443 TYR B CA 1
ATOM 7226 C C . TYR B 1 84 ? 27.152 -16.250 27.033 1.00 29.08 443 TYR B C 1
ATOM 7227 O O . TYR B 1 84 ? 27.099 -15.244 26.315 1.00 28.70 443 TYR B O 1
ATOM 7236 N N . CYS B 1 85 ? 26.223 -17.218 26.995 1.00 26.95 444 CYS B N 1
ATOM 7237 C CA . CYS B 1 85 ? 25.159 -17.148 25.994 1.00 28.04 444 CYS B CA 1
ATOM 7238 C C . CYS B 1 85 ? 23.748 -17.290 26.546 1.00 32.37 444 CYS B C 1
ATOM 7239 O O . CYS B 1 85 ? 22.811 -17.413 25.751 1.00 33.86 444 CYS B O 1
ATOM 7242 N N . ARG B 1 86 ? 23.578 -17.227 27.860 1.00 27.30 445 ARG B N 1
ATOM 7243 C CA . ARG B 1 86 ? 22.245 -17.312 28.435 1.00 26.57 445 ARG B CA 1
ATOM 7244 C C . ARG B 1 86 ? 21.790 -15.892 28.807 1.00 29.08 445 ARG B C 1
ATOM 7245 O O . ARG B 1 86 ? 21.778 -15.033 27.923 1.00 28.67 445 ARG B O 1
ATOM 7253 N N . HIS B 1 87 ? 21.431 -15.626 30.073 1.00 26.30 446 HIS B N 1
ATOM 7254 C CA . HIS B 1 87 ? 20.891 -14.304 30.401 1.00 25.55 446 HIS B CA 1
ATOM 7255 C C . HIS B 1 87 ? 21.943 -13.261 30.739 1.00 27.40 446 HIS B C 1
ATOM 7256 O O . HIS B 1 87 ? 21.571 -12.127 31.047 1.00 26.50 446 HIS B O 1
ATOM 7263 N N . VAL B 1 88 ? 23.232 -13.614 30.676 1.00 23.79 447 VAL B N 1
ATOM 7264 C CA . VAL B 1 88 ? 24.310 -12.658 30.960 1.00 23.97 447 VAL B CA 1
ATOM 7265 C C . VAL B 1 88 ? 25.297 -12.665 29.784 1.00 27.21 447 VAL B C 1
ATOM 7266 O O . VAL B 1 88 ? 25.828 -13.720 29.445 1.00 27.47 447 VAL B O 1
ATOM 7270 N N . GLY B 1 89 ? 25.522 -11.502 29.193 1.00 23.47 448 GLY B N 1
ATOM 7271 C CA . GLY B 1 89 ? 26.514 -11.288 28.139 1.00 23.79 448 GLY B CA 1
ATOM 7272 C C . GLY B 1 89 ? 27.712 -10.614 28.787 1.00 29.38 448 GLY B C 1
ATOM 7273 O O . GLY B 1 89 ? 27.572 -9.536 29.363 1.00 28.24 448 GLY B O 1
ATOM 7274 N N . VAL B 1 90 ? 28.885 -11.248 28.746 1.00 26.09 449 VAL B N 1
ATOM 7275 C CA . VAL B 1 90 ? 30.084 -10.734 29.417 1.00 26.17 449 VAL B CA 1
ATOM 7276 C C . VAL B 1 90 ? 31.090 -10.196 28.393 1.00 28.74 449 VAL B C 1
ATOM 7277 O O . VAL B 1 90 ? 31.504 -10.943 27.504 1.00 26.95 449 VAL B O 1
ATOM 7281 N N . GLU B 1 91 ? 31.474 -8.893 28.496 1.00 23.98 450 GLU B N 1
ATOM 7282 C CA . GLU B 1 91 ? 32.509 -8.301 27.641 1.00 24.55 450 GLU B CA 1
ATOM 7283 C C . GLU B 1 91 ? 33.688 -7.961 28.482 1.00 27.69 450 GLU B C 1
ATOM 7284 O O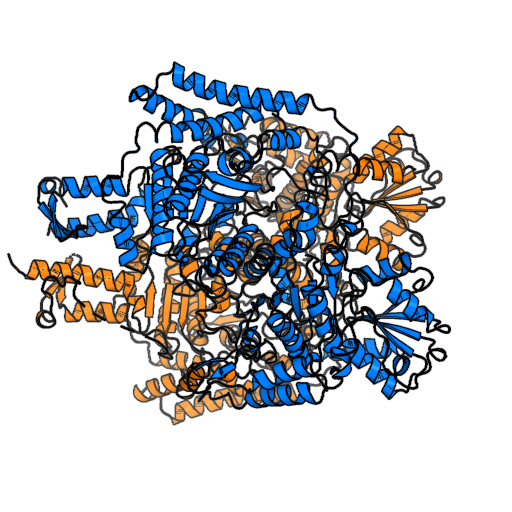 . GLU B 1 91 ? 33.598 -7.065 29.330 1.00 27.16 450 GLU B O 1
ATOM 7290 N N . TYR B 1 92 ? 34.795 -8.662 28.291 1.00 24.40 451 TYR B N 1
ATOM 7291 C CA . TYR B 1 92 ? 35.954 -8.398 29.132 1.00 24.57 451 TYR B CA 1
ATOM 7292 C C . TYR B 1 92 ? 37.269 -8.607 28.414 1.00 28.21 451 TYR B C 1
ATOM 7293 O O . TYR B 1 92 ? 38.309 -8.261 28.968 1.00 27.91 451 TYR B O 1
ATOM 7302 N N . THR B 1 93 ? 37.271 -9.194 27.205 1.00 25.69 452 THR B N 1
ATOM 7303 C CA . THR B 1 93 ? 38.565 -9.525 26.599 1.00 27.56 452 THR B CA 1
ATOM 7304 C C . THR B 1 93 ? 39.282 -8.283 26.022 1.00 30.71 452 THR B C 1
ATOM 7305 O O . THR B 1 93 ? 40.434 -8.414 25.613 1.00 31.56 452 THR B O 1
ATOM 7309 N N . HIS B 1 94 ? 38.678 -7.080 26.116 1.00 27.30 453 HIS B N 1
ATOM 7310 C CA . HIS B 1 94 ? 39.314 -5.809 25.759 1.00 26.26 453 HIS B CA 1
ATOM 7311 C C . HIS B 1 94 ? 40.255 -5.350 26.899 1.00 30.06 453 HIS B C 1
ATOM 7312 O O . HIS B 1 94 ? 41.075 -4.461 26.699 1.00 30.98 453 HIS B O 1
ATOM 7319 N N . ILE B 1 95 ? 40.118 -5.938 28.098 1.00 24.76 454 ILE B N 1
ATOM 7320 C CA . ILE B 1 95 ? 40.902 -5.519 29.262 1.00 24.52 454 ILE B CA 1
ATOM 7321 C C . ILE B 1 95 ? 42.385 -5.928 29.099 1.00 29.78 454 ILE B C 1
ATOM 7322 O O . ILE B 1 95 ? 42.693 -7.095 28.855 1.00 30.34 454 ILE B O 1
ATOM 7327 N N . LEU B 1 96 ? 43.294 -4.957 29.291 1.00 29.55 455 LEU B N 1
ATOM 7328 C CA . LEU B 1 96 ? 44.739 -5.207 29.166 1.00 31.08 455 LEU B CA 1
ATOM 7329 C C . LEU B 1 96 ? 45.274 -6.242 30.176 1.00 34.83 455 LEU B C 1
ATOM 7330 O O . LEU B 1 96 ? 46.014 -7.156 29.784 1.00 34.90 455 LEU B O 1
ATOM 7335 N N . GLU B 1 97 ? 44.920 -6.097 31.458 1.00 29.56 456 GLU B N 1
ATOM 7336 C CA . GLU B 1 97 ? 45.450 -6.912 32.546 1.00 29.25 456 GLU B CA 1
ATOM 7337 C C . GLU B 1 97 ? 44.971 -8.361 32.484 1.00 33.35 456 GLU B C 1
ATOM 7338 O O . GLU B 1 97 ? 43.786 -8.620 32.678 1.00 31.56 456 GLU B O 1
ATOM 7344 N N . PRO B 1 98 ? 45.882 -9.335 32.271 1.00 32.96 457 PRO B N 1
ATOM 7345 C CA . PRO B 1 98 ? 45.444 -10.737 32.223 1.00 32.74 457 PRO B CA 1
ATOM 7346 C C . PRO B 1 98 ? 44.871 -11.220 33.554 1.00 34.05 457 PRO B C 1
ATOM 7347 O O . PRO B 1 98 ? 43.966 -12.047 33.539 1.00 33.15 457 PRO B O 1
ATOM 7351 N N . GLU B 1 99 ? 45.362 -10.696 34.699 1.00 31.65 458 GLU B N 1
ATOM 7352 C CA . GLU B 1 99 ? 44.838 -11.107 36.012 1.00 31.73 458 GLU B CA 1
ATOM 7353 C C . GLU B 1 99 ? 43.342 -10.717 36.166 1.00 31.25 458 GLU B C 1
ATOM 7354 O O . GLU B 1 99 ? 42.599 -11.416 36.859 1.00 31.63 458 GLU B O 1
ATOM 7360 N N . GLN B 1 100 ? 42.907 -9.627 35.506 1.00 26.99 459 GLN B N 1
ATOM 7361 C CA . GLN B 1 100 ? 41.501 -9.204 35.560 1.00 25.13 459 GLN B CA 1
ATOM 7362 C C . GLN B 1 100 ? 40.642 -10.104 34.686 1.00 28.56 459 GLN B C 1
ATOM 7363 O O . GLN B 1 100 ? 39.530 -10.478 35.089 1.00 27.30 459 GLN B O 1
ATOM 7369 N N . GLN B 1 101 ? 41.159 -10.495 33.499 1.00 26.62 460 GLN B N 1
ATOM 7370 C CA . GLN B 1 101 ? 40.424 -11.439 32.658 1.00 26.22 460 GLN B CA 1
ATOM 7371 C C . GLN B 1 101 ? 40.271 -12.796 33.378 1.00 30.13 460 GLN B C 1
ATOM 7372 O O . GLN B 1 101 ? 39.178 -13.353 33.399 1.00 29.35 460 GLN B O 1
ATOM 7378 N N . ARG B 1 102 ? 41.341 -13.273 34.024 1.00 28.95 461 ARG B N 1
ATOM 7379 C CA . ARG B 1 102 ? 41.355 -14.539 34.775 1.00 29.29 461 ARG B CA 1
ATOM 7380 C C . ARG B 1 102 ? 40.355 -14.486 35.934 1.00 30.41 461 ARG B C 1
ATOM 7381 O O . ARG B 1 102 ? 39.607 -15.453 36.155 1.00 30.31 461 ARG B O 1
ATOM 7389 N N . TRP B 1 103 ? 40.310 -13.336 36.648 1.00 26.98 462 TRP B N 1
ATOM 7390 C CA . TRP B 1 103 ? 39.404 -13.142 37.784 1.00 26.56 462 TRP B CA 1
ATOM 7391 C C . TRP B 1 103 ? 37.959 -13.319 37.320 1.00 26.93 462 TRP B C 1
ATOM 7392 O O . TRP B 1 103 ? 37.171 -14.012 37.969 1.00 26.66 462 TRP B O 1
ATOM 7403 N N . ILE B 1 104 ? 37.613 -12.684 36.187 1.00 23.17 463 ILE B N 1
ATOM 7404 C CA . ILE B 1 104 ? 36.247 -12.777 35.654 1.00 23.71 463 ILE B CA 1
ATOM 7405 C C . ILE B 1 104 ? 35.965 -14.205 35.168 1.00 29.53 463 ILE B C 1
ATOM 7406 O O . ILE B 1 104 ? 34.911 -14.759 35.490 1.00 28.90 463 ILE B O 1
ATOM 7411 N N . GLN B 1 105 ? 36.907 -14.813 34.422 1.00 29.25 464 GLN B N 1
ATOM 7412 C CA . GLN B 1 105 ? 36.717 -16.201 33.943 1.00 30.20 464 GLN B CA 1
ATOM 7413 C C . GLN B 1 105 ? 36.441 -17.175 35.067 1.00 33.79 464 GLN B C 1
ATOM 7414 O O . GLN B 1 105 ? 35.538 -18.003 34.949 1.00 32.55 464 GLN B O 1
ATOM 7420 N N . GLU B 1 106 ? 37.210 -17.078 36.164 1.00 31.29 465 GLU B N 1
ATOM 7421 C CA . GLU B 1 106 ? 37.036 -17.965 37.315 1.00 32.75 465 GLU B CA 1
ATOM 7422 C C . GLU B 1 106 ? 35.644 -17.833 37.934 1.00 35.80 465 GLU B C 1
ATOM 7423 O O . GLU B 1 106 ? 35.101 -18.811 38.452 1.00 36.15 465 GLU B O 1
ATOM 7429 N N . ARG B 1 107 ? 35.053 -16.632 37.864 1.00 30.87 466 ARG B N 1
ATOM 7430 C CA . ARG B 1 107 ? 33.766 -16.405 38.491 1.00 30.39 466 ARG B CA 1
ATOM 7431 C C . ARG B 1 107 ? 32.571 -16.618 37.567 1.00 34.21 466 ARG B C 1
ATOM 7432 O O . ARG B 1 107 ? 31.486 -16.911 38.069 1.00 35.19 466 ARG B O 1
ATOM 7440 N N . VAL B 1 108 ? 32.758 -16.540 36.241 1.00 29.63 467 VAL B N 1
ATOM 7441 C CA . VAL B 1 108 ? 31.620 -16.732 35.342 1.00 28.67 467 VAL B CA 1
ATOM 7442 C C . VAL B 1 108 ? 31.602 -18.159 34.764 1.00 30.89 467 VAL B C 1
ATOM 7443 O O . VAL B 1 108 ? 30.532 -18.643 34.440 1.00 31.59 467 VAL B O 1
ATOM 7447 N N . GLU B 1 109 ? 32.758 -18.844 34.658 1.00 27.56 468 GLU B N 1
ATOM 7448 C CA . GLU B 1 109 ? 32.834 -20.187 34.069 1.00 27.02 468 GLU B CA 1
ATOM 7449 C C . GLU B 1 109 ? 32.706 -21.275 35.147 1.00 36.29 468 GLU B C 1
ATOM 7450 O O . GLU B 1 109 ? 33.527 -22.185 35.263 1.00 35.20 468 GLU B O 1
ATOM 7456 N N . THR B 1 110 ? 31.677 -21.140 35.949 1.00 38.77 469 THR B N 1
ATOM 7457 C CA . THR B 1 110 ? 31.411 -22.037 37.065 1.00 40.92 469 THR B CA 1
ATOM 7458 C C . THR B 1 110 ? 29.915 -22.130 37.288 1.00 50.21 469 THR B C 1
ATOM 7459 O O . THR B 1 110 ? 29.155 -21.217 36.944 1.00 49.70 469 THR B O 1
ATOM 7463 N N . LYS B 1 111 ? 29.509 -23.247 37.871 1.00 51.01 470 LYS B N 1
ATOM 7464 C CA . LYS B 1 111 ? 28.125 -23.531 38.238 1.00 52.91 470 LYS B CA 1
ATOM 7465 C C . LYS B 1 111 ? 27.815 -22.699 39.460 1.00 61.83 470 LYS B C 1
ATOM 7466 O O . LYS B 1 111 ? 28.551 -22.791 40.445 1.00 62.50 470 LYS B O 1
ATOM 7472 N N . HIS B 1 112 ? 26.841 -21.781 39.365 1.00 61.47 471 HIS B N 1
ATOM 7473 C CA . HIS B 1 112 ? 26.535 -20.868 40.469 1.00 62.77 471 HIS B CA 1
ATOM 7474 C C . HIS B 1 112 ? 25.764 -21.510 41.592 1.00 68.20 471 HIS B C 1
ATOM 7475 O O . HIS B 1 112 ? 24.960 -22.421 41.371 1.00 67.97 471 HIS B O 1
ATOM 7482 N N . ASP B 1 113 ? 25.991 -20.988 42.804 1.00 65.34 472 ASP B N 1
ATOM 7483 C CA . ASP B 1 113 ? 25.268 -21.394 43.997 1.00 64.98 472 ASP B CA 1
ATOM 7484 C C . ASP B 1 113 ? 23.830 -20.874 43.880 1.00 66.38 472 ASP B C 1
ATOM 7485 O O . ASP B 1 113 ? 23.616 -19.688 43.589 1.00 65.63 472 ASP B O 1
ATOM 7487 N N . LYS B 1 114 ? 22.851 -21.779 44.036 1.00 61.06 473 LYS B N 1
ATOM 7488 C CA . LYS B 1 114 ? 21.429 -21.440 43.957 1.00 59.35 473 LYS B CA 1
ATOM 7489 C C . LYS B 1 114 ? 21.029 -20.572 45.174 1.00 57.04 473 LYS B C 1
ATOM 7490 O O . LYS B 1 114 ? 21.384 -20.937 46.300 1.00 57.28 473 LYS B O 1
ATOM 7492 N N . PRO B 1 115 ? 20.336 -19.415 44.987 1.00 48.07 474 PRO B N 1
ATOM 7493 C CA . PRO B 1 115 ? 19.954 -18.599 46.156 1.00 45.47 474 PRO B CA 1
ATOM 7494 C C . PRO B 1 115 ? 19.032 -19.360 47.089 1.00 42.59 474 PRO B C 1
ATOM 7495 O O . PRO B 1 115 ? 18.265 -20.221 46.637 1.00 40.09 474 PRO B O 1
ATOM 7499 N N . THR B 1 116 ? 19.153 -19.088 48.394 1.00 36.24 475 THR B N 1
ATOM 7500 C CA . THR B 1 116 ? 18.317 -19.754 49.399 1.00 34.13 475 THR B CA 1
ATOM 7501 C C . THR B 1 116 ? 16.864 -19.345 49.211 1.00 35.35 475 THR B C 1
ATOM 7502 O O . THR B 1 116 ? 16.591 -18.333 48.573 1.00 33.25 475 THR B O 1
ATOM 7506 N N . VAL B 1 117 ? 15.928 -20.100 49.804 1.00 34.99 476 VAL B N 1
ATOM 7507 C CA . VAL B 1 117 ? 14.511 -19.747 49.710 1.00 35.73 476 VAL B CA 1
ATOM 7508 C C . VAL B 1 117 ? 14.300 -18.352 50.332 1.00 36.65 476 VAL B C 1
ATOM 7509 O O . VAL B 1 117 ? 13.574 -17.547 49.748 1.00 37.11 476 VAL B O 1
ATOM 7513 N N . ALA B 1 118 ? 14.983 -18.041 51.455 1.00 32.60 477 ALA B N 1
ATOM 7514 C CA . ALA B 1 118 ? 14.861 -16.704 52.080 1.00 32.58 477 ALA B CA 1
ATOM 7515 C C . ALA B 1 118 ? 15.312 -15.580 51.123 1.00 34.33 477 ALA B C 1
ATOM 7516 O O . ALA B 1 118 ? 14.659 -14.533 51.046 1.00 32.85 477 ALA B O 1
ATOM 7518 N N . GLU B 1 119 ? 16.402 -15.806 50.375 1.00 29.85 478 GLU B N 1
ATOM 7519 C CA . GLU B 1 119 ? 16.927 -14.836 49.405 1.00 30.00 478 GLU B CA 1
ATOM 7520 C C . GLU B 1 119 ? 15.929 -14.646 48.261 1.00 32.36 478 GLU B C 1
ATOM 7521 O O . GLU B 1 119 ? 15.701 -13.510 47.827 1.00 30.98 478 GLU B O 1
ATOM 7527 N N . GLN B 1 120 ? 15.315 -15.758 47.789 1.00 30.04 479 GLN B N 1
ATOM 7528 C CA . GLN B 1 120 ? 14.327 -15.693 46.702 1.00 29.53 479 GLN B CA 1
ATOM 7529 C C . GLN B 1 120 ? 13.095 -14.877 47.149 1.00 32.14 479 GLN B C 1
ATOM 7530 O O . GLN B 1 120 ? 12.648 -13.995 46.414 1.00 32.32 479 GLN B O 1
ATOM 7536 N N . LYS B 1 121 ? 12.592 -15.130 48.378 1.00 29.04 480 LYS B N 1
ATOM 7537 C CA . LYS B 1 121 ? 11.447 -14.399 48.926 1.00 28.47 480 LYS B CA 1
ATOM 7538 C C . LYS B 1 121 ? 11.800 -12.913 49.079 1.00 30.42 480 LYS B C 1
ATOM 7539 O O . LYS B 1 121 ? 10.958 -12.054 48.841 1.00 31.05 480 LYS B O 1
ATOM 7545 N N . TYR B 1 122 ? 13.039 -12.618 49.488 1.00 28.05 481 TYR B N 1
ATOM 7546 C CA . TYR B 1 122 ? 13.495 -11.234 49.639 1.00 29.13 481 TYR B CA 1
ATOM 7547 C C . TYR B 1 122 ? 13.496 -10.521 48.275 1.00 29.68 481 TYR B C 1
ATOM 7548 O O . TYR B 1 122 ? 13.025 -9.390 48.180 1.00 27.73 481 TYR B O 1
ATOM 7557 N N . ILE B 1 123 ? 14.012 -11.185 47.222 1.00 25.64 482 ILE B N 1
ATOM 7558 C CA . ILE B 1 123 ? 14.018 -10.607 45.867 1.00 25.42 482 ILE B CA 1
ATOM 7559 C C . ILE B 1 123 ? 12.559 -10.325 45.452 1.00 27.92 482 ILE B C 1
ATOM 7560 O O . ILE B 1 123 ? 12.261 -9.234 44.965 1.00 27.11 482 ILE B O 1
ATOM 7565 N N . LEU B 1 124 ? 11.659 -11.293 45.675 1.00 28.04 483 LEU B N 1
ATOM 7566 C CA . LEU B 1 124 ? 10.245 -11.116 45.345 1.00 27.97 483 LEU B CA 1
ATOM 7567 C C . LEU B 1 124 ? 9.635 -9.938 46.118 1.00 29.79 483 LEU B C 1
ATOM 7568 O O . LEU B 1 124 ? 8.892 -9.156 45.519 1.00 29.46 483 LEU B O 1
ATOM 7573 N N . SER B 1 125 ? 9.981 -9.771 47.415 1.00 28.01 484 SER B N 1
ATOM 7574 C CA . SER B 1 125 ? 9.463 -8.621 48.185 1.00 28.10 484 SER B CA 1
ATOM 7575 C C . SER B 1 125 ? 9.881 -7.293 47.519 1.00 29.45 484 SER B C 1
ATOM 7576 O O . SER B 1 125 ? 9.093 -6.344 47.492 1.00 28.94 484 SER B O 1
ATOM 7579 N N . LYS B 1 126 ? 11.095 -7.239 46.942 1.00 26.05 485 LYS B N 1
ATOM 7580 C CA . LYS B 1 126 ? 11.573 -6.030 46.249 1.00 25.86 485 LYS B CA 1
ATOM 7581 C C . LYS B 1 126 ? 10.812 -5.788 44.931 1.00 28.93 485 LYS B C 1
ATOM 7582 O O . LYS B 1 126 ? 10.450 -4.645 44.627 1.00 27.80 485 LYS B O 1
ATOM 7588 N N . LEU B 1 127 ? 10.531 -6.854 44.171 1.00 26.60 486 LEU B N 1
ATOM 7589 C CA . LEU B 1 127 ? 9.762 -6.709 42.924 1.00 26.38 486 LEU B CA 1
ATOM 7590 C C . LEU B 1 127 ? 8.317 -6.298 43.228 1.00 30.51 486 LEU B C 1
ATOM 7591 O O . LEU B 1 127 ? 7.740 -5.491 42.492 1.00 29.01 486 LEU B O 1
ATOM 7596 N N . ASN B 1 128 ? 7.729 -6.857 44.313 1.00 27.65 487 ASN B N 1
ATOM 7597 C CA . ASN B 1 128 ? 6.376 -6.492 44.767 1.00 27.35 487 ASN B CA 1
ATOM 7598 C C . ASN B 1 128 ? 6.314 -5.008 45.060 1.00 30.84 487 ASN B C 1
ATOM 7599 O O . ASN B 1 128 ? 5.430 -4.319 44.560 1.00 29.89 487 ASN B O 1
ATOM 7604 N N . ALA B 1 129 ? 7.275 -4.510 45.854 1.00 29.08 488 ALA B N 1
ATOM 7605 C CA . ALA B 1 129 ? 7.334 -3.084 46.213 1.00 29.51 488 ALA B CA 1
ATOM 7606 C C . ALA B 1 129 ? 7.493 -2.235 44.960 1.00 30.86 488 ALA B C 1
ATOM 7607 O O . ALA B 1 129 ? 6.799 -1.232 44.810 1.00 30.01 488 ALA B O 1
ATOM 7609 N N . ALA B 1 130 ? 8.383 -2.653 44.047 1.00 28.06 489 ALA B N 1
ATOM 7610 C CA . ALA B 1 130 ? 8.650 -1.908 42.828 1.00 28.14 489 ALA B CA 1
ATOM 7611 C C . ALA B 1 130 ? 7.388 -1.754 41.959 1.00 31.97 489 ALA B C 1
ATOM 7612 O O . ALA B 1 130 ? 7.029 -0.630 41.609 1.00 31.52 489 ALA B O 1
ATOM 7614 N N . GLU B 1 131 ? 6.689 -2.865 41.651 1.00 28.60 490 GLU B N 1
ATOM 7615 C CA . GLU B 1 131 ? 5.520 -2.762 40.781 1.00 28.39 490 GLU B CA 1
ATOM 7616 C C . GLU B 1 131 ? 4.327 -2.133 41.487 1.00 32.30 490 GLU B C 1
ATOM 7617 O O . GLU B 1 131 ? 3.644 -1.307 40.872 1.00 31.58 490 GLU B O 1
ATOM 7623 N N . ALA B 1 132 ? 4.050 -2.531 42.746 1.00 29.44 491 ALA B N 1
ATOM 7624 C CA . ALA B 1 132 ? 2.875 -2.040 43.467 1.00 29.52 491 ALA B CA 1
ATOM 7625 C C . ALA B 1 132 ? 2.953 -0.533 43.740 1.00 31.55 491 ALA B C 1
ATOM 7626 O O . ALA B 1 132 ? 1.917 0.139 43.717 1.00 31.16 491 ALA B O 1
ATOM 7628 N N . PHE B 1 133 ? 4.170 0.007 43.926 1.00 28.31 492 PHE B N 1
ATOM 7629 C CA . PHE B 1 133 ? 4.349 1.454 44.109 1.00 28.51 492 PHE B CA 1
ATOM 7630 C C . PHE B 1 133 ? 3.860 2.181 42.852 1.00 30.81 492 PHE B C 1
ATOM 7631 O O . PHE B 1 133 ? 3.109 3.158 42.945 1.00 28.94 492 PHE B O 1
ATOM 7639 N N . GLU B 1 134 ? 4.257 1.663 41.668 1.00 27.37 493 GLU B N 1
ATOM 7640 C CA . GLU B 1 134 ? 3.892 2.264 40.381 1.00 27.03 493 GLU B CA 1
ATOM 7641 C C . GLU B 1 134 ? 2.394 2.112 40.083 1.00 30.60 493 GLU B C 1
ATOM 7642 O O . GLU B 1 134 ? 1.767 3.088 39.673 1.00 30.13 493 GLU B O 1
ATOM 7648 N N . THR B 1 135 ? 1.814 0.920 40.289 1.00 28.90 494 THR B N 1
ATOM 7649 C CA . THR B 1 135 ? 0.386 0.750 39.970 1.00 29.27 494 THR B CA 1
ATOM 7650 C C . THR B 1 135 ? -0.490 1.549 40.946 1.00 34.81 494 THR B C 1
ATOM 7651 O O . THR B 1 135 ? -1.550 2.044 40.548 1.00 33.84 494 THR B O 1
ATOM 7655 N N . PHE B 1 136 ? -0.012 1.748 42.186 1.00 31.93 495 PHE B N 1
ATOM 7656 C CA . PHE B 1 136 ? -0.715 2.580 43.165 1.00 31.58 495 PHE B CA 1
ATOM 7657 C C . PHE B 1 136 ? -0.762 4.034 42.674 1.00 34.44 495 PHE B C 1
ATOM 7658 O O . PHE B 1 136 ? -1.829 4.649 42.678 1.00 34.21 495 PHE B O 1
ATOM 7666 N N . LEU B 1 137 ? 0.387 4.579 42.236 1.00 30.06 496 LEU B N 1
ATOM 7667 C CA . LEU B 1 137 ? 0.429 5.955 41.736 1.00 29.34 496 LEU B CA 1
ATOM 7668 C C . LEU B 1 137 ? -0.401 6.100 40.460 1.00 34.44 496 LEU B C 1
ATOM 7669 O O . LEU B 1 137 ? -1.021 7.141 40.260 1.00 34.43 496 LEU B O 1
ATOM 7674 N N . GLN B 1 138 ? -0.443 5.057 39.616 1.00 30.94 497 GLN B N 1
ATOM 7675 C CA . GLN B 1 138 ? -1.263 5.070 38.391 1.00 31.21 497 GLN B CA 1
ATOM 7676 C C . GLN B 1 138 ? -2.762 5.210 38.756 1.00 35.85 497 GLN B C 1
ATOM 7677 O O . GLN B 1 138 ? -3.502 5.928 38.070 1.00 36.31 497 GLN B O 1
ATOM 7683 N N . THR B 1 139 ? -3.194 4.521 39.824 1.00 33.29 498 THR B N 1
ATOM 7684 C CA . THR B 1 139 ? -4.588 4.535 40.292 1.00 33.58 498 THR B CA 1
ATOM 768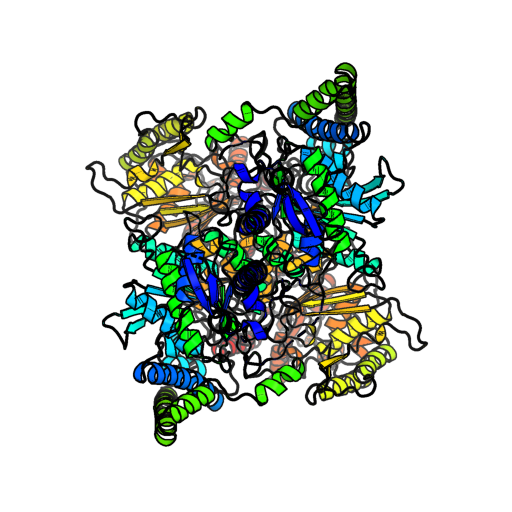5 C C . THR B 1 139 ? -4.940 5.893 40.910 1.00 39.20 498 THR B C 1
ATOM 7686 O O . THR B 1 139 ? -6.031 6.417 40.664 1.00 39.98 498 THR B O 1
ATOM 7690 N N . LYS B 1 140 ? -4.041 6.450 41.727 1.00 34.63 499 LYS B N 1
ATOM 7691 C CA . LYS B 1 140 ? -4.362 7.681 42.454 1.00 34.34 499 LYS B CA 1
ATOM 7692 C C . LYS B 1 140 ? -4.086 8.964 41.690 1.00 39.09 499 LYS B C 1
ATOM 7693 O O . LYS B 1 140 ? -4.782 9.956 41.925 1.00 38.05 499 LYS B O 1
ATOM 7699 N N . TYR B 1 141 ? -3.040 8.982 40.845 1.00 35.86 500 TYR B N 1
ATOM 7700 C CA . TYR B 1 141 ? -2.601 10.198 40.158 1.00 35.50 500 TYR B CA 1
ATOM 7701 C C . TYR B 1 141 ? -2.404 9.958 38.655 1.00 41.11 500 TYR B C 1
ATOM 7702 O O . TYR B 1 141 ? -1.322 10.199 38.128 1.00 40.75 500 TYR B O 1
ATOM 7711 N N . VAL B 1 142 ? -3.461 9.502 37.969 1.00 40.63 501 VAL B N 1
ATOM 7712 C CA . VAL B 1 142 ? -3.455 9.147 36.539 1.00 42.15 501 VAL B CA 1
ATOM 7713 C C . VAL B 1 142 ? -2.901 10.290 35.621 1.00 46.60 501 VAL B C 1
ATOM 7714 O O . VAL B 1 142 ? -2.208 9.990 34.640 1.00 46.72 501 VAL B O 1
ATOM 7718 N N . GLY B 1 143 ? -3.159 11.554 35.975 1.00 42.73 502 GLY B N 1
ATOM 7719 C CA . GLY B 1 143 ? -2.736 12.701 35.170 1.00 42.41 502 GLY B CA 1
ATOM 7720 C C . GLY B 1 143 ? -1.403 13.347 35.484 1.00 45.62 502 GLY B C 1
ATOM 7721 O O . GLY B 1 143 ? -1.103 14.421 34.938 1.00 46.25 502 GLY B O 1
ATOM 7722 N N . GLN B 1 144 ? -0.570 12.703 36.332 1.00 39.04 503 GLN B N 1
ATOM 7723 C CA . GLN B 1 144 ? 0.716 13.284 36.688 1.00 37.18 503 GLN B CA 1
ATOM 7724 C C . GLN B 1 144 ? 1.891 12.417 36.216 1.00 38.42 503 GLN B C 1
ATOM 7725 O O . GLN B 1 144 ? 1.845 11.185 36.313 1.00 38.59 503 GLN B O 1
ATOM 7731 N N . LYS B 1 145 ? 2.936 13.067 35.695 1.00 34.27 504 LYS B N 1
ATOM 7732 C CA . LYS B 1 145 ? 4.132 12.347 35.239 1.00 33.57 504 LYS B CA 1
ATOM 7733 C C . LYS B 1 145 ? 4.862 11.753 36.427 1.00 35.37 504 LYS B C 1
ATOM 7734 O O . LYS B 1 145 ? 4.960 12.395 37.481 1.00 34.40 504 LYS B O 1
ATOM 7740 N N . ARG B 1 146 ? 5.356 10.530 36.282 1.00 29.57 505 ARG B N 1
ATOM 7741 C CA . ARG B 1 146 ? 6.109 9.913 37.361 1.00 28.57 505 ARG B CA 1
ATOM 7742 C C . ARG B 1 146 ? 7.319 9.138 36.825 1.00 29.22 505 ARG B C 1
ATOM 7743 O O . ARG B 1 146 ? 8.126 8.695 37.636 1.00 29.63 505 ARG B O 1
ATOM 7751 N N . PHE B 1 147 ? 7.437 8.963 35.485 1.00 23.73 506 PHE B N 1
ATOM 7752 C CA . PHE B 1 147 ? 8.562 8.242 34.848 1.00 22.33 506 PHE B CA 1
ATOM 7753 C C . PHE B 1 147 ? 8.761 6.882 35.505 1.00 26.74 506 PHE B C 1
ATOM 7754 O O . PHE B 1 147 ? 9.830 6.525 36.028 1.00 25.91 506 PHE B O 1
ATOM 7762 N N . SER B 1 148 ? 7.691 6.114 35.429 1.00 22.84 507 SER B N 1
ATOM 7763 C CA . SER B 1 148 ? 7.585 4.784 36.003 1.00 23.20 507 SER B CA 1
ATOM 7764 C C . SER B 1 148 ? 8.720 3.841 35.598 1.00 25.72 507 SER B C 1
ATOM 7765 O O . SER B 1 148 ? 9.173 3.881 34.444 1.00 23.97 507 SER B O 1
ATOM 7768 N N . LEU B 1 149 ? 9.107 2.922 36.514 1.00 24.04 508 LEU B N 1
ATOM 7769 C CA . LEU B 1 149 ? 10.082 1.911 36.115 1.00 25.55 508 LEU B CA 1
ATOM 7770 C C . LEU B 1 149 ? 9.399 0.641 35.636 1.00 26.76 508 LEU B C 1
ATOM 7771 O O . LEU B 1 149 ? 10.076 -0.367 35.490 1.00 26.18 508 LEU B O 1
ATOM 7776 N N . GLU B 1 150 ? 8.068 0.648 35.439 1.00 23.64 509 GLU B N 1
ATOM 7777 C CA . GLU B 1 150 ? 7.397 -0.576 34.991 1.00 23.94 509 GLU B CA 1
ATOM 7778 C C . GLU B 1 150 ? 8.045 -1.110 33.707 1.00 26.88 509 GLU B C 1
ATOM 7779 O O . GLU B 1 150 ? 8.269 -0.344 32.754 1.00 24.41 509 GLU B O 1
ATOM 7785 N N . GLY B 1 151 ? 8.410 -2.387 33.736 1.00 25.41 510 GLY B N 1
ATOM 7786 C CA . GLY B 1 151 ? 9.151 -3.037 32.652 1.00 25.58 510 GLY B CA 1
ATOM 7787 C C . GLY B 1 151 ? 10.614 -3.195 33.028 1.00 27.50 510 GLY B C 1
ATOM 7788 O O . GLY B 1 151 ? 11.362 -3.908 32.362 1.00 26.08 510 GLY B O 1
ATOM 7789 N N . ALA B 1 152 ? 11.031 -2.520 34.115 1.00 23.86 511 ALA B N 1
ATOM 7790 C CA . ALA B 1 152 ? 12.413 -2.510 34.602 1.00 23.43 511 ALA B CA 1
ATOM 7791 C C . ALA B 1 152 ? 12.452 -2.650 36.127 1.00 26.88 511 ALA B C 1
ATOM 7792 O O . ALA B 1 152 ? 13.418 -2.221 36.754 1.00 25.96 511 ALA B O 1
ATOM 7794 N N . GLU B 1 153 ? 11.423 -3.307 36.725 1.00 24.59 512 GLU B N 1
ATOM 7795 C CA . GLU B 1 153 ? 11.334 -3.498 38.177 1.00 25.23 512 GLU B CA 1
ATOM 7796 C C . GLU B 1 153 ? 12.571 -4.161 38.772 1.00 26.44 512 GLU B C 1
ATOM 7797 O O . GLU B 1 153 ? 12.876 -3.906 39.935 1.00 25.53 512 GLU B O 1
ATOM 7803 N N . THR B 1 154 ? 13.296 -4.981 37.990 1.00 24.07 513 THR B N 1
ATOM 7804 C CA A THR B 1 154 ? 14.482 -5.686 38.478 0.50 23.96 513 THR B CA 1
ATOM 7805 C CA B THR B 1 154 ? 14.496 -5.667 38.506 0.50 23.61 513 THR B CA 1
ATOM 7806 C C . THR B 1 154 ? 15.605 -4.700 38.914 1.00 26.55 513 THR B C 1
ATOM 7807 O O . THR B 1 154 ? 16.506 -5.098 39.657 1.00 25.76 513 THR B O 1
ATOM 7814 N N . VAL B 1 155 ? 15.544 -3.406 38.493 1.00 22.74 514 VAL B N 1
ATOM 7815 C CA . VAL B 1 155 ? 16.528 -2.398 38.948 1.00 23.78 514 VAL B CA 1
ATOM 7816 C C . VAL B 1 155 ? 16.525 -2.347 40.503 1.00 25.88 514 VAL B C 1
ATOM 7817 O O . VAL B 1 155 ? 17.566 -2.114 41.112 1.00 24.83 514 VAL B O 1
ATOM 7821 N N . ILE B 1 156 ? 15.349 -2.528 41.134 1.00 24.18 515 ILE B N 1
ATOM 7822 C CA . ILE B 1 156 ? 15.237 -2.409 42.611 1.00 23.80 515 ILE B CA 1
ATOM 7823 C C . ILE B 1 156 ? 16.001 -3.565 43.303 1.00 26.41 515 ILE B C 1
ATOM 7824 O O . ILE B 1 156 ? 16.935 -3.254 44.047 1.00 25.22 515 ILE B O 1
ATOM 7829 N N . PRO B 1 157 ? 15.730 -4.871 43.058 1.00 24.91 516 PRO B N 1
ATOM 7830 C CA . PRO B 1 157 ? 16.585 -5.899 43.690 1.00 24.66 516 PRO B CA 1
ATOM 7831 C C . PRO B 1 157 ? 18.055 -5.825 43.207 1.00 27.31 516 PRO B C 1
ATOM 7832 O O . PRO B 1 157 ? 18.955 -6.182 43.975 1.00 26.63 516 PRO B O 1
ATOM 7836 N N . MET B 1 158 ? 18.324 -5.328 41.974 1.00 24.01 517 MET B N 1
ATOM 7837 C CA . MET B 1 158 ? 19.715 -5.164 41.518 1.00 23.44 517 MET B CA 1
ATOM 7838 C C . MET B 1 158 ? 20.454 -4.114 42.371 1.00 25.73 517 MET B C 1
ATOM 7839 O O . MET B 1 158 ? 21.558 -4.392 42.847 1.00 25.19 517 MET B O 1
ATOM 7844 N N . MET B 1 159 ? 19.849 -2.923 42.565 1.00 22.82 518 MET B N 1
ATOM 7845 C CA . MET B 1 159 ? 20.463 -1.862 43.378 1.00 21.98 518 MET B CA 1
ATOM 7846 C C . MET B 1 159 ? 20.591 -2.316 44.827 1.00 25.66 518 MET B C 1
ATOM 7847 O O . MET B 1 159 ? 21.604 -2.027 45.464 1.00 24.14 518 MET B O 1
ATOM 7852 N N . ASP B 1 160 ? 19.564 -3.039 45.349 1.00 24.14 519 ASP B N 1
ATOM 7853 C CA . ASP B 1 160 ? 19.641 -3.597 46.710 1.00 24.23 519 ASP B CA 1
ATOM 7854 C C . ASP B 1 160 ? 20.885 -4.484 46.827 1.00 27.16 519 ASP B C 1
ATOM 7855 O O . ASP B 1 160 ? 21.616 -4.385 47.808 1.00 26.06 519 ASP B O 1
ATOM 7860 N N . ALA B 1 161 ? 21.131 -5.336 45.805 1.00 25.63 520 ALA B N 1
ATOM 7861 C CA . ALA B 1 161 ? 22.271 -6.258 45.813 1.00 25.72 520 ALA B CA 1
ATOM 7862 C C . ALA B 1 161 ? 23.607 -5.503 45.739 1.00 25.75 520 ALA B C 1
ATOM 7863 O O . ALA B 1 161 ? 24.539 -5.873 46.459 1.00 24.21 520 ALA B O 1
ATOM 7865 N N . VAL B 1 162 ? 23.689 -4.404 44.950 1.00 21.99 521 VAL B N 1
ATOM 7866 C CA . VAL B 1 162 ? 24.914 -3.607 44.925 1.00 21.12 521 VAL B CA 1
ATOM 7867 C C . VAL B 1 162 ? 25.203 -3.061 46.338 1.00 23.84 521 VAL B C 1
ATOM 7868 O O . VAL B 1 162 ? 26.315 -3.181 46.848 1.00 24.11 521 VAL B O 1
ATOM 7872 N N . ILE B 1 163 ? 24.191 -2.440 46.952 1.00 22.32 522 ILE B N 1
ATOM 7873 C CA . ILE B 1 163 ? 24.380 -1.778 48.240 1.00 22.45 522 ILE B CA 1
ATOM 7874 C C . ILE B 1 163 ? 24.693 -2.804 49.325 1.00 24.61 522 ILE B C 1
ATOM 7875 O O . ILE B 1 163 ? 25.607 -2.593 50.127 1.00 24.40 522 ILE B O 1
ATOM 7880 N N . ASP B 1 164 ? 23.975 -3.920 49.312 1.00 22.76 523 ASP B N 1
ATOM 7881 C CA . ASP B 1 164 ? 24.187 -4.993 50.296 1.00 23.11 523 ASP B CA 1
ATOM 7882 C C . ASP B 1 164 ? 25.611 -5.547 50.174 1.00 26.96 523 ASP B C 1
ATOM 7883 O O . ASP B 1 164 ? 26.262 -5.762 51.193 1.00 25.86 523 ASP B O 1
ATOM 7888 N N . GLN B 1 165 ? 26.118 -5.714 48.927 1.00 25.56 524 GLN B N 1
ATOM 7889 C CA . GLN B 1 165 ? 27.479 -6.213 48.716 1.00 25.34 524 GLN B CA 1
ATOM 7890 C C . GLN B 1 165 ? 28.517 -5.171 49.181 1.00 27.53 524 GLN B C 1
ATOM 7891 O O . GLN B 1 165 ? 29.554 -5.555 49.742 1.00 26.70 524 GLN B O 1
ATOM 7897 N N . CYS B 1 166 ? 28.231 -3.861 48.986 1.00 23.56 525 CYS B N 1
ATOM 7898 C CA . CYS B 1 166 ? 29.140 -2.824 49.487 1.00 22.89 525 CYS B CA 1
ATOM 7899 C C . CYS B 1 166 ? 29.206 -2.879 51.025 1.00 25.64 525 CYS B C 1
ATOM 7900 O O . CYS B 1 166 ? 30.277 -2.735 51.603 1.00 25.68 525 CYS B O 1
ATOM 7903 N N . ALA B 1 167 ? 28.046 -3.045 51.679 1.00 24.03 526 ALA B N 1
ATOM 7904 C CA . ALA B 1 167 ? 27.988 -3.163 53.142 1.00 23.89 526 ALA B CA 1
ATOM 7905 C C . ALA B 1 167 ? 28.800 -4.379 53.601 1.00 27.43 526 ALA B C 1
ATOM 7906 O O . ALA B 1 167 ? 29.531 -4.292 54.595 1.00 28.56 526 ALA B O 1
ATOM 7908 N N . GLU B 1 168 ? 28.717 -5.491 52.840 1.00 25.37 527 GLU B N 1
ATOM 7909 C CA . GLU B 1 168 ? 29.423 -6.749 53.144 1.00 26.86 527 GLU B CA 1
ATOM 7910 C C . GLU B 1 168 ? 30.955 -6.532 53.130 1.00 30.86 527 GLU B C 1
ATOM 7911 O O . GLU B 1 168 ? 31.671 -7.129 53.948 1.00 29.29 527 GLU B O 1
ATOM 7917 N N . HIS B 1 169 ? 31.444 -5.653 52.224 1.00 27.68 528 HIS B N 1
ATOM 7918 C CA . HIS B 1 169 ? 32.867 -5.316 52.129 1.00 26.56 528 HIS B CA 1
ATOM 7919 C C . HIS B 1 169 ? 33.310 -4.307 53.206 1.00 31.03 528 HIS B C 1
ATOM 7920 O O . HIS B 1 169 ? 34.481 -3.938 53.241 1.00 32.34 528 HIS B O 1
ATOM 7927 N N . GLY B 1 170 ? 32.388 -3.862 54.056 1.00 27.21 529 GLY B N 1
ATOM 7928 C CA . GLY B 1 170 ? 32.699 -2.921 55.132 1.00 27.63 529 GLY B CA 1
ATOM 7929 C C . GLY B 1 170 ? 32.902 -1.499 54.671 1.00 30.76 529 GLY B C 1
ATOM 7930 O O . GLY B 1 170 ? 33.562 -0.707 55.354 1.00 29.81 529 GLY B O 1
ATOM 7931 N N . LEU B 1 171 ? 32.313 -1.142 53.511 1.00 26.83 530 LEU B N 1
ATOM 7932 C CA . LEU B 1 171 ? 32.470 0.194 52.960 1.00 26.03 530 LEU B CA 1
ATOM 7933 C C . LEU B 1 171 ? 31.651 1.202 53.758 1.00 28.25 530 LEU B C 1
ATOM 7934 O O . LEU B 1 171 ? 30.795 0.814 54.564 1.00 28.01 530 LEU B O 1
ATOM 7939 N N . ASP B 1 172 ? 31.989 2.486 53.618 1.00 25.05 531 ASP B N 1
ATOM 7940 C CA . ASP B 1 172 ? 31.398 3.535 54.432 1.00 24.40 531 ASP B CA 1
ATOM 7941 C C . ASP B 1 172 ? 30.094 4.108 53.907 1.00 28.43 531 ASP B C 1
ATOM 7942 O O . ASP B 1 172 ? 29.190 4.404 54.704 1.00 27.79 531 ASP B O 1
ATOM 7947 N N . GLU B 1 173 ? 29.999 4.314 52.591 1.00 23.95 532 GLU B N 1
ATOM 7948 C CA . GLU B 1 173 ? 28.828 4.965 52.007 1.00 23.68 532 GLU B CA 1
ATOM 7949 C C . GLU B 1 173 ? 28.717 4.644 50.542 1.00 24.80 532 GLU B C 1
ATOM 7950 O O . GLU B 1 173 ? 29.722 4.417 49.895 1.00 23.59 532 GLU B O 1
ATOM 7956 N N . VAL B 1 174 ? 27.478 4.602 50.046 1.00 21.96 533 VAL B N 1
ATOM 7957 C CA . VAL B 1 174 ? 27.177 4.499 48.628 1.00 20.94 533 VAL B CA 1
ATOM 7958 C C . VAL B 1 174 ? 26.506 5.825 48.266 1.00 23.89 533 VAL B C 1
ATOM 7959 O O . VAL B 1 174 ? 25.517 6.195 48.909 1.00 24.87 533 VAL B O 1
ATOM 7963 N N . VAL B 1 175 ? 27.018 6.543 47.244 1.00 20.43 534 VAL B N 1
ATOM 7964 C CA . VAL B 1 175 ? 26.371 7.794 46.802 1.00 20.47 534 VAL B CA 1
ATOM 7965 C C . VAL B 1 175 ? 25.830 7.513 45.413 1.00 22.93 534 VAL B C 1
ATOM 7966 O O . VAL B 1 175 ? 26.590 7.094 44.535 1.00 21.74 534 VAL B O 1
ATOM 7970 N N . ILE B 1 176 ? 24.533 7.736 45.223 1.00 20.02 535 ILE B N 1
ATOM 7971 C CA . ILE B 1 176 ? 23.875 7.466 43.959 1.00 18.66 535 ILE B CA 1
ATOM 7972 C C . ILE B 1 176 ? 23.600 8.746 43.188 1.00 21.19 535 ILE B C 1
ATOM 7973 O O . ILE B 1 176 ? 23.190 9.738 43.782 1.00 21.16 535 ILE B O 1
ATOM 7978 N N . ALA B 1 177 ? 23.765 8.687 41.857 1.00 19.02 536 ALA B N 1
ATOM 7979 C CA . ALA B 1 177 ? 23.244 9.721 40.966 1.00 19.61 536 ALA B CA 1
ATOM 7980 C C . ALA B 1 177 ? 22.465 8.964 39.915 1.00 22.17 536 ALA B C 1
ATOM 7981 O O . ALA B 1 177 ? 22.890 7.874 39.488 1.00 21.13 536 ALA B O 1
ATOM 7983 N N . MET B 1 178 ? 21.319 9.508 39.523 1.00 19.66 537 MET B N 1
ATOM 7984 C CA . MET B 1 178 ? 20.508 8.833 38.524 1.00 18.57 537 MET B CA 1
ATOM 7985 C C . MET B 1 178 ? 19.616 9.822 37.793 1.00 22.56 537 MET B C 1
ATOM 7986 O O . MET B 1 178 ? 19.445 10.957 38.259 1.00 21.88 537 MET B O 1
ATOM 7991 N N . PRO B 1 179 ? 19.016 9.392 36.666 1.00 19.76 538 PRO B N 1
ATOM 7992 C CA . PRO B 1 179 ? 18.061 10.264 35.965 1.00 18.72 538 PRO B CA 1
ATOM 7993 C C . PRO B 1 179 ? 16.616 10.017 36.493 1.00 23.32 538 PRO B C 1
ATOM 7994 O O . PRO B 1 179 ? 16.418 9.649 37.652 1.00 23.04 538 PRO B O 1
ATOM 7998 N N . HIS B 1 180 ? 15.621 10.244 35.655 1.00 21.35 539 HIS B N 1
ATOM 7999 C CA . HIS B 1 180 ? 14.195 10.184 36.005 1.00 20.50 539 HIS B CA 1
ATOM 8000 C C . HIS B 1 180 ? 13.605 8.778 36.118 1.00 23.12 539 HIS B C 1
ATOM 8001 O O . HIS B 1 180 ? 12.607 8.600 36.835 1.00 23.13 539 HIS B O 1
ATOM 8008 N N . ARG B 1 181 ? 14.141 7.809 35.345 1.00 20.54 540 ARG B N 1
ATOM 8009 C CA . ARG B 1 181 ? 13.508 6.497 35.195 1.00 20.89 540 ARG B CA 1
ATOM 8010 C C . ARG B 1 181 ? 13.536 5.708 36.508 1.00 24.21 540 ARG B C 1
ATOM 8011 O O . ARG B 1 181 ? 14.597 5.308 36.962 1.00 22.94 540 ARG B O 1
ATOM 8019 N N . GLY B 1 182 ? 12.366 5.533 37.115 1.00 24.07 541 GLY B N 1
ATOM 8020 C CA . GLY B 1 182 ? 12.261 4.834 38.396 1.00 23.71 541 GLY B CA 1
ATOM 8021 C C . GLY B 1 182 ? 12.814 5.635 39.566 1.00 25.50 541 GLY B C 1
ATOM 8022 O O . GLY B 1 182 ? 13.049 5.073 40.639 1.00 24.01 541 GLY B O 1
ATOM 8023 N N . ARG B 1 183 ? 13.047 6.947 39.373 1.00 23.35 542 ARG B N 1
ATOM 8024 C CA . ARG B 1 183 ? 13.587 7.824 40.422 1.00 22.67 542 ARG B CA 1
ATOM 8025 C C . ARG B 1 183 ? 12.732 7.781 41.705 1.00 25.39 542 ARG B C 1
ATOM 8026 O O . ARG B 1 183 ? 13.278 7.633 42.809 1.00 23.31 542 ARG B O 1
ATOM 8034 N N . LEU B 1 184 ? 11.414 7.949 41.567 1.00 23.32 543 LEU B N 1
ATOM 8035 C CA . LEU B 1 184 ? 10.555 7.938 42.771 1.00 23.36 543 LEU B CA 1
ATOM 8036 C C . LEU B 1 184 ? 10.594 6.558 43.443 1.00 26.20 543 LEU B C 1
ATOM 8037 O O . LEU B 1 184 ? 10.640 6.461 44.671 1.00 25.66 543 LEU B O 1
ATOM 8042 N N . ASN B 1 185 ? 10.660 5.503 42.628 1.00 23.51 544 ASN B N 1
ATOM 8043 C CA . ASN B 1 185 ? 10.727 4.137 43.119 1.00 23.96 544 ASN B CA 1
ATOM 8044 C C . ASN B 1 185 ? 12.019 3.920 43.901 1.00 27.44 544 ASN B C 1
ATOM 8045 O O . ASN B 1 185 ? 11.984 3.353 44.998 1.00 27.16 544 ASN B O 1
ATOM 8050 N N . VAL B 1 186 ? 13.148 4.388 43.369 1.00 23.14 545 VAL B N 1
ATOM 8051 C CA . VAL B 1 186 ? 14.438 4.254 44.053 1.00 22.82 545 VAL B CA 1
ATOM 8052 C C . VAL B 1 186 ? 14.431 5.088 45.346 1.00 25.95 545 VAL B C 1
ATOM 8053 O O . VAL B 1 186 ? 14.892 4.614 46.383 1.00 24.86 545 VAL B O 1
ATOM 8057 N N . LEU B 1 187 ? 13.883 6.304 45.298 1.00 23.59 546 LEU B N 1
ATOM 8058 C CA . LEU B 1 187 ? 13.823 7.126 46.505 1.00 23.38 546 LEU B CA 1
ATOM 8059 C C . LEU B 1 187 ? 13.059 6.413 47.624 1.00 28.93 546 LEU B C 1
ATOM 8060 O O . LEU B 1 187 ? 13.552 6.353 48.750 1.00 28.32 546 LEU B O 1
ATOM 8065 N N . ALA B 1 188 ? 11.886 5.838 47.303 1.00 26.46 547 ALA B N 1
ATOM 8066 C CA . ALA B 1 188 ? 11.038 5.170 48.302 1.00 27.38 547 ALA B CA 1
ATOM 8067 C C . ALA B 1 188 ? 11.532 3.777 48.693 1.00 31.33 547 ALA B C 1
ATOM 8068 O O . ALA B 1 188 ? 11.521 3.445 49.877 1.00 32.54 547 ALA B O 1
ATOM 8070 N N . ASN B 1 189 ? 11.934 2.952 47.722 1.00 27.00 548 ASN B N 1
ATOM 8071 C CA . ASN B 1 189 ? 12.249 1.538 47.972 1.00 27.23 548 ASN B CA 1
ATOM 8072 C C . ASN B 1 189 ? 13.734 1.190 48.134 1.00 30.35 548 ASN B C 1
ATOM 8073 O O . ASN B 1 189 ? 14.033 0.043 48.499 1.00 31.11 548 ASN B O 1
ATOM 8078 N N . ILE B 1 190 ? 14.651 2.135 47.878 1.00 26.24 549 ILE B N 1
ATOM 8079 C CA . ILE B 1 190 ? 16.081 1.907 48.070 1.00 24.41 549 ILE B CA 1
ATOM 8080 C C . ILE B 1 190 ? 16.626 2.881 49.124 1.00 29.32 549 ILE B C 1
ATOM 8081 O O . ILE B 1 190 ? 17.297 2.446 50.063 1.00 29.48 549 ILE B O 1
ATOM 8086 N N . VAL B 1 191 ? 16.359 4.180 48.967 1.00 25.32 550 VAL B N 1
ATOM 8087 C CA . VAL B 1 191 ? 16.964 5.186 49.852 1.00 25.94 550 VAL B CA 1
ATOM 8088 C C . VAL B 1 191 ? 16.140 5.402 51.128 1.00 31.27 550 VAL B C 1
ATOM 8089 O O . VAL B 1 191 ? 16.711 5.771 52.148 1.00 33.05 550 VAL B O 1
ATOM 8093 N N . GLY B 1 192 ? 14.842 5.184 51.083 1.00 28.40 551 GLY B N 1
ATOM 8094 C CA . GLY B 1 192 ? 14.023 5.321 52.291 1.00 28.62 551 GLY B CA 1
ATOM 8095 C C . GLY B 1 192 ? 13.331 6.657 52.476 1.00 33.23 551 GLY B C 1
ATOM 8096 O O . GLY B 1 192 ? 12.915 6.988 53.599 1.00 33.18 551 GLY B O 1
ATOM 8097 N N . LYS B 1 193 ? 13.174 7.427 51.385 1.00 29.44 552 LYS B N 1
ATOM 8098 C CA . LYS B 1 193 ? 12.402 8.671 51.424 1.00 28.51 552 LYS B CA 1
ATOM 8099 C C . LYS B 1 193 ? 10.972 8.271 51.809 1.00 32.17 552 LYS B C 1
ATOM 8100 O O . LYS B 1 193 ? 10.425 7.345 51.194 1.00 30.19 552 LYS B O 1
ATOM 8106 N N . PRO B 1 194 ? 10.379 8.876 52.866 1.00 31.77 553 PRO B N 1
ATOM 8107 C CA . PRO B 1 194 ? 9.035 8.435 53.289 1.00 32.73 553 PRO B CA 1
ATOM 8108 C C . PRO B 1 194 ? 7.980 8.514 52.188 1.00 35.11 553 PRO B C 1
ATOM 8109 O O . PRO B 1 194 ? 7.940 9.481 51.425 1.00 33.82 553 PRO B O 1
ATOM 8113 N N . TYR B 1 195 ? 7.118 7.491 52.124 1.00 33.77 554 TYR B N 1
ATOM 8114 C CA . TYR B 1 195 ? 5.995 7.473 51.185 1.00 35.35 554 TYR B CA 1
ATOM 8115 C C . TYR B 1 195 ? 5.113 8.689 51.389 1.00 37.79 554 TYR B C 1
ATOM 8116 O O . TYR B 1 195 ? 4.642 9.263 50.407 1.00 36.17 554 TYR B O 1
ATOM 8125 N N . SER B 1 196 ? 4.912 9.106 52.666 1.00 34.06 555 SER B N 1
ATOM 8126 C CA . SER B 1 196 ? 4.105 10.284 52.995 1.00 33.82 555 SER B CA 1
ATOM 8127 C C . SER B 1 196 ? 4.652 11.534 52.324 1.00 36.08 555 SER B C 1
ATOM 8128 O O . SER B 1 196 ? 3.866 12.348 51.831 1.00 35.03 555 SER B O 1
ATOM 8131 N N . GLN B 1 197 ? 5.998 11.672 52.249 1.00 33.45 556 GLN B N 1
ATOM 8132 C CA . GLN B 1 197 ? 6.599 12.836 51.596 1.00 32.76 556 GLN B CA 1
ATOM 8133 C C . GLN B 1 197 ? 6.376 12.788 50.074 1.00 34.75 556 GLN B C 1
ATOM 8134 O O . GLN B 1 197 ? 6.029 13.803 49.481 1.00 34.81 556 GLN B O 1
ATOM 8140 N N . ILE B 1 198 ? 6.528 11.615 49.453 1.00 30.62 557 ILE B N 1
ATOM 8141 C CA . ILE B 1 198 ? 6.282 11.489 48.012 1.00 29.85 557 ILE B CA 1
ATOM 8142 C C . ILE B 1 198 ? 4.799 11.791 47.715 1.00 31.85 557 ILE B C 1
ATOM 8143 O O . ILE B 1 198 ? 4.510 12.548 46.795 1.00 30.88 557 ILE B O 1
ATOM 8148 N N . PHE B 1 199 ? 3.862 11.224 48.502 1.00 30.73 558 PHE B N 1
ATOM 8149 C CA . PHE B 1 199 ? 2.436 11.506 48.289 1.00 31.39 558 PHE B CA 1
ATOM 8150 C C . PHE B 1 199 ? 2.129 12.990 48.459 1.00 35.18 558 PHE B C 1
ATOM 8151 O O . PHE B 1 199 ? 1.332 13.517 47.679 1.00 35.32 558 PHE B O 1
ATOM 8159 N N . SER B 1 200 ? 2.781 13.679 49.433 1.00 33.58 559 SER B N 1
ATOM 8160 C CA . SER B 1 200 ? 2.544 15.122 49.651 1.00 34.01 559 SER B CA 1
ATOM 8161 C C . SER B 1 200 ? 2.953 15.931 48.411 1.00 35.92 559 SER B C 1
ATOM 8162 O O . SER B 1 200 ? 2.301 16.921 48.068 1.00 34.83 559 SER B O 1
ATOM 8165 N N . GLU B 1 201 ? 4.005 15.467 47.694 1.00 31.79 560 GLU B N 1
ATOM 8166 C CA . GLU B 1 201 ? 4.459 16.116 46.467 1.00 30.94 560 GLU B CA 1
ATOM 8167 C C . GLU B 1 201 ? 3.413 15.974 45.356 1.00 36.12 560 GLU B C 1
ATOM 8168 O O . GLU B 1 201 ? 3.167 16.930 44.627 1.00 37.73 560 GLU B O 1
ATOM 8174 N N . PHE B 1 202 ? 2.790 14.790 45.233 1.00 31.73 561 PHE B N 1
ATOM 8175 C CA . PHE B 1 202 ? 1.720 14.574 44.263 1.00 30.56 561 PHE B CA 1
ATOM 8176 C C . PHE B 1 202 ? 0.460 15.361 44.633 1.00 38.20 561 PHE B C 1
ATOM 8177 O O . PHE B 1 202 ? -0.270 15.799 43.744 1.00 39.54 561 PHE B O 1
ATOM 8185 N N . GLU B 1 203 ? 0.191 15.510 45.939 1.00 35.48 562 GLU B N 1
ATOM 8186 C CA . GLU B 1 203 ? -0.973 16.249 46.437 1.00 36.04 562 GLU B CA 1
ATOM 8187 C C . GLU B 1 203 ? -0.808 17.752 46.247 1.00 42.33 562 GLU B C 1
ATOM 8188 O O . GLU B 1 203 ? -1.805 18.473 46.208 1.00 43.59 562 GLU B O 1
ATOM 8194 N N . GLY B 1 204 ? 0.437 18.214 46.193 1.00 40.67 563 GLY B N 1
ATOM 8195 C CA . GLY B 1 204 ? 0.760 19.634 46.104 1.00 41.83 563 GLY B CA 1
ATOM 8196 C C . GLY B 1 204 ? 0.439 20.321 47.417 1.00 49.19 563 GLY B C 1
ATOM 8197 O O . GLY B 1 204 ? -0.022 21.463 47.432 1.00 50.66 563 GLY B O 1
ATOM 8198 N N . ASN B 1 205 ? 0.623 19.594 48.531 1.00 46.72 564 ASN B N 1
ATOM 8199 C CA . ASN B 1 205 ? 0.372 20.105 49.875 1.00 46.39 564 ASN B CA 1
ATOM 8200 C C . ASN B 1 205 ? 1.671 20.007 50.639 1.00 50.74 564 ASN B C 1
ATOM 8201 O O . ASN B 1 205 ? 1.936 19.017 51.324 1.00 51.37 564 ASN B O 1
ATOM 8206 N N . LEU B 1 206 ? 2.519 21.020 50.441 1.00 46.82 565 LEU B N 1
ATOM 8207 C CA . LEU B 1 206 ? 3.864 21.086 50.998 1.00 45.82 565 LEU B CA 1
ATOM 8208 C C . LEU B 1 206 ? 3.931 21.962 52.242 1.00 49.10 565 LEU B C 1
ATOM 8209 O O . LEU B 1 206 ? 3.402 23.079 52.238 1.00 48.28 565 LEU B O 1
ATOM 8214 N N . ASN B 1 207 ? 4.637 21.478 53.286 1.00 46.04 566 ASN B N 1
ATOM 8215 C CA . ASN B 1 207 ? 4.851 22.238 54.521 1.00 46.11 566 ASN B CA 1
ATOM 8216 C C . ASN B 1 207 ? 5.882 23.375 54.228 1.00 49.61 566 ASN B C 1
ATOM 8217 O O . ASN B 1 207 ? 6.483 23.352 53.142 1.00 49.59 566 ASN B O 1
ATOM 8222 N N . PRO B 1 208 ? 6.104 24.378 55.123 1.00 46.05 567 PRO B N 1
ATOM 8223 C CA . PRO B 1 208 ? 7.037 25.480 54.779 1.00 45.97 567 PRO B CA 1
ATOM 8224 C C . PRO B 1 208 ? 8.470 25.034 54.449 1.00 49.96 567 PRO B C 1
ATOM 8225 O O . PRO B 1 208 ? 9.119 25.680 53.625 1.00 50.11 567 PRO B O 1
ATOM 8229 N N . SER B 1 209 ? 8.949 23.933 55.069 1.00 46.03 568 SER B N 1
ATOM 8230 C CA . SER B 1 209 ? 10.283 23.383 54.819 1.00 45.78 568 SER B CA 1
ATOM 8231 C C . SER B 1 209 ? 10.373 22.842 53.379 1.00 49.59 568 SER B C 1
ATOM 8232 O O . SER B 1 209 ? 11.350 23.129 52.678 1.00 48.76 568 SER B O 1
ATOM 8235 N N . GLN B 1 210 ? 9.328 22.107 52.935 1.00 45.63 569 GLN B N 1
ATOM 8236 C CA . GLN B 1 210 ? 9.228 21.532 51.586 1.00 45.63 569 GLN B CA 1
ATOM 8237 C C . GLN B 1 210 ? 9.048 22.619 50.517 1.00 48.69 569 GLN B C 1
ATOM 8238 O O . GLN B 1 210 ? 9.494 22.427 49.386 1.00 48.21 569 GLN B O 1
ATOM 8244 N N . ALA B 1 211 ? 8.353 23.730 50.863 1.00 43.79 570 ALA B N 1
ATOM 8245 C CA . ALA B 1 211 ? 8.047 24.831 49.939 1.00 43.13 570 ALA B CA 1
ATOM 8246 C C . ALA B 1 211 ? 9.125 25.940 49.947 1.00 46.50 570 ALA B C 1
ATOM 8247 O O . ALA B 1 211 ? 8.960 26.964 49.269 1.00 45.58 570 ALA B O 1
ATOM 8249 N N . HIS B 1 212 ? 10.241 25.716 50.670 1.00 42.57 571 HIS B N 1
ATOM 8250 C CA . HIS B 1 212 ? 11.346 26.677 50.743 1.00 41.74 571 HIS B CA 1
ATOM 8251 C C . HIS B 1 212 ? 12.058 26.838 49.380 1.00 41.88 571 HIS B C 1
ATOM 8252 O O . HIS B 1 212 ? 12.195 25.857 48.638 1.00 41.87 571 HIS B O 1
ATOM 8259 N N . GLY B 1 213 ? 12.495 28.066 49.074 1.00 35.94 572 GLY B N 1
ATOM 8260 C CA . GLY B 1 213 ? 13.174 28.375 47.808 1.00 33.58 572 GLY B CA 1
ATOM 8261 C C . GLY B 1 213 ? 12.246 28.232 46.617 1.00 34.13 572 GLY B C 1
ATOM 8262 O O . GLY B 1 213 ? 11.033 28.101 46.794 1.00 36.86 572 GLY B O 1
ATOM 8263 N N . SER B 1 214 ? 12.776 28.245 45.392 1.00 26.12 573 SER B N 1
ATOM 8264 C CA . SER B 1 214 ? 11.894 28.108 44.226 1.00 25.13 573 SER B CA 1
ATOM 8265 C C . SER B 1 214 ? 11.570 26.613 43.948 1.00 27.16 573 SER B C 1
ATOM 8266 O O . SER B 1 214 ? 10.528 26.313 43.360 1.00 26.28 573 SER B O 1
ATOM 8269 N N . GLY B 1 215 ? 12.439 25.702 44.390 1.00 23.54 574 GLY B N 1
ATOM 8270 C CA . GLY B 1 215 ? 12.185 24.267 44.317 1.00 22.86 574 GLY B CA 1
ATOM 8271 C C . GLY B 1 215 ? 12.365 23.589 42.970 1.00 24.96 574 GLY B C 1
ATOM 8272 O O . GLY B 1 215 ? 12.788 24.212 42.003 1.00 23.78 574 GLY B O 1
ATOM 8273 N N . ASP B 1 216 ? 12.047 22.296 42.914 1.00 23.70 575 ASP B N 1
ATOM 8274 C CA . ASP B 1 216 ? 12.162 21.549 41.664 1.00 22.51 575 ASP B CA 1
ATOM 8275 C C . ASP B 1 216 ? 11.170 20.412 41.650 1.00 26.09 575 ASP B C 1
ATOM 8276 O O . ASP B 1 216 ? 10.477 20.163 42.660 1.00 26.57 575 ASP B O 1
ATOM 8281 N N . VAL B 1 217 ? 11.064 19.756 40.497 1.00 23.27 576 VAL B N 1
ATOM 8282 C CA . VAL B 1 217 ? 10.122 18.666 40.269 1.00 22.29 576 VAL B CA 1
ATOM 8283 C C . VAL B 1 217 ? 10.523 17.445 41.107 1.00 25.77 576 VAL B C 1
ATOM 8284 O O . VAL B 1 217 ? 11.692 17.240 41.409 1.00 25.15 576 VAL B O 1
ATOM 8288 N N . LYS B 1 218 ? 9.527 16.626 41.454 1.00 24.24 577 LYS B N 1
ATOM 8289 C CA . LYS B 1 218 ? 9.700 15.514 42.384 1.00 24.35 577 LYS B CA 1
ATOM 8290 C C . LYS B 1 218 ? 10.734 14.480 41.938 1.00 27.09 577 LYS B C 1
ATOM 8291 O O . LYS B 1 218 ? 11.363 13.876 42.808 1.00 27.33 577 LYS B O 1
ATOM 8297 N N . TYR B 1 219 ? 10.907 14.277 40.616 1.00 24.85 578 TYR B N 1
ATOM 8298 C CA . TYR B 1 219 ? 11.816 13.260 40.093 1.00 24.59 578 TYR B CA 1
ATOM 8299 C C . TYR B 1 219 ? 13.267 13.814 39.914 1.00 25.28 578 TYR B C 1
ATOM 8300 O O . TYR B 1 219 ? 14.083 13.191 39.232 1.00 23.05 578 TYR B O 1
ATOM 8309 N N . HIS B 1 220 ? 13.586 14.958 40.567 1.00 22.48 579 HIS B N 1
ATOM 8310 C CA . HIS B 1 220 ? 14.950 15.526 40.600 1.00 21.75 579 HIS B CA 1
ATOM 8311 C C . HIS B 1 220 ? 15.508 15.559 42.012 1.00 25.54 579 HIS B C 1
ATOM 8312 O O . HIS B 1 220 ? 16.632 16.014 42.219 1.00 23.64 579 HIS B O 1
ATOM 8319 N N . LEU B 1 221 ? 14.713 15.120 43.002 1.00 24.31 580 LEU B N 1
ATOM 8320 C CA . LEU B 1 221 ? 15.078 15.282 44.395 1.00 25.13 580 LEU B CA 1
ATOM 8321 C C . LEU B 1 221 ? 15.961 14.172 44.950 1.00 26.76 580 LEU B C 1
ATOM 8322 O O . LEU B 1 221 ? 16.011 13.065 44.416 1.00 25.62 580 LEU B O 1
ATOM 8327 N N . GLY B 1 222 ? 16.672 14.528 46.017 1.00 24.07 581 GLY B N 1
ATOM 8328 C CA . GLY B 1 222 ? 17.599 13.620 46.676 1.00 23.72 581 GLY B CA 1
ATOM 8329 C C . GLY B 1 222 ? 17.101 13.172 48.033 1.00 27.53 581 GLY B C 1
ATOM 8330 O O . GLY B 1 222 ? 16.058 13.629 48.514 1.00 28.14 581 GLY B O 1
ATOM 8331 N N . ALA B 1 223 ? 17.855 12.270 48.660 1.00 23.67 582 ALA B N 1
ATOM 8332 C CA . ALA B 1 223 ? 17.534 11.778 49.995 1.00 24.81 582 ALA B CA 1
ATOM 8333 C C . ALA B 1 223 ? 18.729 11.047 50.557 1.00 26.74 582 ALA B C 1
ATOM 8334 O O . ALA B 1 223 ? 19.671 10.734 49.817 1.00 25.01 582 ALA B O 1
ATOM 8336 N N . THR B 1 224 ? 18.711 10.807 51.894 1.00 24.52 583 THR B N 1
ATOM 8337 C CA A THR B 1 224 ? 19.789 10.059 52.533 0.50 24.86 583 THR B CA 1
ATOM 8338 C CA B THR B 1 224 ? 19.788 10.093 52.593 0.50 24.86 583 THR B CA 1
ATOM 8339 C C . THR B 1 224 ? 19.176 9.105 53.565 1.00 28.62 583 THR B C 1
ATOM 8340 O O . THR B 1 224 ? 18.066 9.342 54.068 1.00 27.55 583 THR B O 1
ATOM 8347 N N . GLY B 1 225 ? 19.881 8.028 53.837 1.00 25.18 584 GLY B N 1
ATOM 8348 C CA . GLY B 1 225 ? 19.407 7.047 54.805 1.00 26.72 584 GLY B CA 1
ATOM 8349 C C . GLY B 1 225 ? 20.475 6.032 55.106 1.00 30.18 584 GLY B C 1
ATOM 8350 O O . GLY B 1 225 ? 21.615 6.180 54.669 1.00 29.36 584 GLY B O 1
ATOM 8351 N N . THR B 1 226 ? 20.126 5.050 55.930 1.00 28.19 585 THR B N 1
ATOM 8352 C CA . THR B 1 226 ? 21.043 3.975 56.281 1.00 28.98 585 THR B CA 1
ATOM 8353 C C . THR B 1 226 ? 20.430 2.681 55.809 1.00 32.58 585 THR B C 1
ATOM 8354 O O . THR B 1 226 ? 19.283 2.367 56.160 1.00 34.27 585 THR B O 1
ATOM 8358 N N . TYR B 1 227 ? 21.187 1.925 55.047 1.00 27.15 586 TYR B N 1
ATOM 8359 C CA . TYR B 1 227 ? 20.760 0.614 54.590 1.00 26.74 586 TYR B CA 1
ATOM 8360 C C . TYR B 1 227 ? 21.204 -0.408 55.614 1.00 30.12 586 TYR B C 1
ATOM 8361 O O . TYR B 1 227 ? 22.387 -0.440 55.948 1.00 29.61 586 TYR B O 1
ATOM 8370 N N . ILE B 1 228 ? 20.274 -1.266 56.075 1.00 26.87 587 ILE B N 1
ATOM 8371 C CA . ILE B 1 228 ? 20.619 -2.302 57.046 1.00 26.61 587 ILE B CA 1
ATOM 8372 C C . ILE B 1 228 ? 20.535 -3.656 56.359 1.00 29.69 587 ILE B C 1
ATOM 8373 O O . ILE B 1 228 ? 19.499 -3.987 55.775 1.00 27.89 587 ILE B O 1
ATOM 8378 N N . GLN B 1 229 ? 21.628 -4.438 56.431 1.00 26.91 588 GLN B N 1
ATOM 8379 C CA . GLN B 1 229 ? 21.644 -5.767 55.828 1.00 27.93 588 GLN B CA 1
ATOM 8380 C C . GLN B 1 229 ? 20.603 -6.669 56.472 1.00 32.41 588 GLN B C 1
ATOM 8381 O O . GLN B 1 229 ? 20.360 -6.567 57.680 1.00 29.45 588 GLN B O 1
ATOM 8387 N N . MET B 1 230 ? 20.030 -7.562 55.675 1.00 30.56 589 MET B N 1
ATOM 8388 C CA . MET B 1 230 ? 19.083 -8.558 56.178 1.00 32.94 589 MET B CA 1
ATOM 8389 C C . MET B 1 230 ? 19.747 -9.932 56.310 1.00 32.89 589 MET B C 1
ATOM 8390 O O . MET B 1 230 ? 19.247 -10.797 57.049 1.00 30.87 589 MET B O 1
ATOM 8395 N N . PHE B 1 231 ? 20.892 -10.126 55.623 1.00 28.70 590 PHE B N 1
ATOM 8396 C CA . PHE B 1 231 ? 21.587 -11.431 55.607 1.00 29.10 590 PHE B CA 1
ATOM 8397 C C . PHE B 1 231 ? 22.958 -11.381 56.301 1.00 32.41 590 PHE B C 1
ATOM 8398 O O . PHE B 1 231 ? 23.715 -12.358 56.257 1.00 32.59 590 PHE B O 1
ATOM 8406 N N . GLY B 1 232 ? 23.258 -10.254 56.930 1.00 29.24 591 GLY B N 1
ATOM 8407 C CA . GLY B 1 232 ? 24.531 -10.024 57.601 1.00 29.38 591 GLY B CA 1
ATOM 8408 C C . GLY B 1 232 ? 24.429 -8.969 58.670 1.00 31.48 591 GLY B C 1
ATOM 8409 O O . GLY B 1 232 ? 23.400 -8.314 58.804 1.00 31.73 591 GLY B O 1
ATOM 8410 N N . ASP B 1 233 ? 25.519 -8.756 59.391 1.00 29.46 592 ASP B N 1
ATOM 8411 C CA . ASP B 1 233 ? 25.546 -7.882 60.559 1.00 29.78 592 ASP B CA 1
ATOM 8412 C C . ASP B 1 233 ? 25.985 -6.448 60.267 1.00 33.26 592 ASP B C 1
ATOM 8413 O O . ASP B 1 233 ? 26.307 -5.704 61.210 1.00 34.09 592 ASP B O 1
ATOM 8418 N N . ASN B 1 234 ? 25.938 -6.021 59.000 1.00 28.63 593 ASN B N 1
ATOM 8419 C CA . ASN B 1 234 ? 26.418 -4.683 58.723 1.00 28.73 593 ASN B CA 1
ATOM 8420 C C . ASN B 1 234 ? 25.347 -3.733 58.187 1.00 32.53 593 ASN B C 1
ATOM 8421 O O . ASN B 1 234 ? 24.214 -4.120 57.906 1.00 31.49 593 ASN B O 1
ATOM 8426 N N . ASP B 1 235 ? 25.719 -2.466 58.109 1.00 27.82 594 ASP B N 1
ATOM 8427 C CA . ASP B 1 235 ? 24.874 -1.416 57.567 1.00 27.02 594 ASP B CA 1
ATOM 8428 C C . ASP B 1 235 ? 25.756 -0.444 56.802 1.00 30.01 594 ASP B C 1
ATOM 8429 O O . ASP B 1 235 ? 26.968 -0.472 56.958 1.00 29.08 594 ASP B O 1
ATOM 8434 N N . ILE B 1 236 ? 25.165 0.382 55.954 1.00 25.75 595 ILE B N 1
ATOM 8435 C CA . ILE B 1 236 ? 25.966 1.323 55.163 1.00 23.42 595 ILE B CA 1
ATOM 8436 C C . ILE B 1 236 ? 25.113 2.557 54.889 1.00 25.44 595 ILE B C 1
ATOM 8437 O O . ILE B 1 236 ? 23.910 2.432 54.638 1.00 24.79 595 ILE B O 1
ATOM 8442 N N . GLU B 1 237 ? 25.745 3.736 54.861 1.00 22.89 596 GLU B N 1
ATOM 8443 C CA . GLU B 1 237 ? 25.019 4.967 54.533 1.00 23.33 596 GLU B CA 1
ATOM 8444 C C . GLU B 1 237 ? 24.732 4.999 53.041 1.00 24.82 596 GLU B C 1
ATOM 8445 O O . GLU B 1 237 ? 25.571 4.585 52.255 1.00 23.81 596 GLU B O 1
ATOM 8451 N N . VAL B 1 238 ? 23.544 5.455 52.645 1.00 22.51 597 VAL B N 1
ATOM 8452 C CA . VAL B 1 238 ? 23.166 5.557 51.219 1.00 23.76 597 VAL B CA 1
ATOM 8453 C C . VAL B 1 238 ? 22.606 6.937 50.981 1.00 27.79 597 VAL B C 1
ATOM 8454 O O . VAL B 1 238 ? 21.667 7.347 51.674 1.00 28.61 597 VAL B O 1
ATOM 8458 N N . SER B 1 239 ? 23.140 7.653 49.994 1.00 23.35 598 SER B N 1
ATOM 8459 C CA A SER B 1 239 ? 22.648 8.982 49.660 0.50 22.66 598 SER B CA 1
ATOM 8460 C CA B SER B 1 239 ? 22.607 8.968 49.672 0.50 22.78 598 SER B CA 1
ATOM 8461 C C . SER B 1 239 ? 22.341 9.048 48.181 1.00 25.95 598 SER B C 1
ATOM 8462 O O . SER B 1 239 ? 22.939 8.306 47.419 1.00 26.24 598 SER B O 1
ATOM 8467 N N . LEU B 1 240 ? 21.397 9.886 47.785 1.00 22.62 599 LEU B N 1
ATOM 8468 C CA . LEU B 1 240 ? 21.079 10.068 46.366 1.00 23.19 599 LEU B CA 1
ATOM 8469 C C . LEU B 1 240 ? 21.071 11.572 46.153 1.00 24.91 599 LEU B C 1
ATOM 8470 O O . LEU B 1 240 ? 20.396 12.301 46.900 1.00 23.03 599 LEU B O 1
ATOM 8475 N N . THR B 1 241 ? 21.909 12.054 45.227 1.00 21.44 600 THR B N 1
ATOM 8476 C CA . THR B 1 241 ? 22.065 13.486 45.053 1.00 21.27 600 THR B CA 1
ATOM 8477 C C . THR B 1 241 ? 21.008 14.083 44.104 1.00 23.24 600 THR B C 1
ATOM 8478 O O . THR B 1 241 ? 20.450 13.381 43.256 1.00 23.32 600 THR B O 1
ATOM 8482 N N . ALA B 1 242 ? 20.730 15.397 44.268 1.00 21.55 601 ALA B N 1
ATOM 8483 C CA . ALA B 1 242 ? 19.781 16.077 43.391 1.00 21.69 601 ALA B CA 1
ATOM 8484 C C . ALA B 1 242 ? 20.395 16.293 42.000 1.00 22.41 601 ALA B C 1
ATOM 8485 O O . ALA B 1 242 ? 21.622 16.250 41.829 1.00 21.56 601 ALA B O 1
ATOM 8487 N N . ASN B 1 243 ? 19.550 16.559 41.011 1.00 19.91 602 ASN B N 1
ATOM 8488 C CA . ASN B 1 243 ? 20.060 16.819 39.671 1.00 19.01 602 ASN B CA 1
ATOM 8489 C C . ASN B 1 243 ? 19.036 17.599 38.839 1.00 21.33 602 ASN B C 1
ATOM 8490 O O . ASN B 1 243 ? 17.837 17.585 39.124 1.00 21.18 602 ASN B O 1
ATOM 8495 N N . PRO B 1 244 ? 19.507 18.252 37.780 1.00 19.20 603 PRO B N 1
ATOM 8496 C CA . PRO B 1 244 ? 18.583 18.955 36.880 1.00 18.73 603 PRO B CA 1
ATOM 8497 C C . PRO B 1 244 ? 18.036 17.973 35.839 1.00 21.61 603 PRO B C 1
ATOM 8498 O O . PRO B 1 244 ? 18.440 16.791 35.818 1.00 21.23 603 PRO B O 1
ATOM 8502 N N . SER B 1 245 ? 17.171 18.461 34.931 1.00 20.52 604 SER B N 1
ATOM 8503 C CA . SER B 1 245 ? 16.673 17.601 33.855 1.00 20.12 604 SER B CA 1
ATOM 8504 C C . SER B 1 245 ? 17.794 17.154 32.923 1.00 21.13 604 SER B C 1
ATOM 8505 O O . SER B 1 245 ? 17.705 16.067 32.350 1.00 21.22 604 SER B O 1
ATOM 8508 N N . HIS B 1 246 ? 18.829 18.013 32.739 1.00 19.26 605 HIS B N 1
ATOM 8509 C CA . HIS B 1 246 ? 19.944 17.772 31.795 1.00 18.25 605 HIS B CA 1
ATOM 8510 C C . HIS B 1 246 ? 20.595 16.417 32.068 1.00 20.47 605 HIS B C 1
ATOM 8511 O O . HIS B 1 246 ? 21.340 16.255 33.034 1.00 19.81 605 HIS B O 1
ATOM 8518 N N . LEU B 1 247 ? 20.284 15.443 31.211 1.00 18.95 606 LEU B N 1
ATOM 8519 C CA . LEU B 1 247 ? 20.742 14.073 31.431 1.00 18.46 606 LEU B CA 1
ATOM 8520 C C . LEU B 1 247 ? 22.251 13.971 31.411 1.00 19.39 606 LEU B C 1
ATOM 8521 O O . LEU B 1 247 ? 22.924 14.577 30.562 1.00 19.92 606 LEU B O 1
ATOM 8526 N N . GLU B 1 248 ? 22.766 13.173 32.369 1.00 17.65 607 GLU B N 1
ATOM 8527 C CA . GLU B 1 248 ? 24.198 12.865 32.546 1.00 17.24 607 GLU B CA 1
ATOM 8528 C C . GLU B 1 248 ? 25.004 14.047 33.111 1.00 18.85 607 GLU B C 1
ATOM 8529 O O . GLU B 1 248 ? 26.178 13.845 33.462 1.00 19.13 607 GLU B O 1
ATOM 8535 N N . ALA B 1 249 ? 24.426 15.258 33.213 1.00 18.61 608 ALA B N 1
ATOM 8536 C CA . ALA B 1 249 ? 25.194 16.407 33.729 1.00 19.10 608 ALA B CA 1
ATOM 8537 C C . ALA B 1 249 ? 25.670 16.175 35.168 1.00 21.18 608 ALA B C 1
ATOM 8538 O O . ALA B 1 249 ? 26.734 16.662 35.553 1.00 20.07 608 ALA B O 1
ATOM 8540 N N . VAL B 1 250 ? 24.890 15.402 35.967 1.00 17.50 609 VAL B N 1
ATOM 8541 C CA . VAL B 1 250 ? 25.255 15.090 37.345 1.00 18.18 609 VAL B CA 1
ATOM 8542 C C . VAL B 1 250 ? 26.448 14.108 37.422 1.00 21.18 609 VAL B C 1
ATOM 8543 O O . VAL B 1 250 ? 27.032 13.947 38.493 1.00 19.91 609 VAL B O 1
ATOM 8547 N N . ASP B 1 251 ? 26.798 13.423 36.312 1.00 18.93 610 ASP B N 1
ATOM 8548 C CA . ASP B 1 251 ? 27.870 12.407 36.372 1.00 18.83 610 ASP B CA 1
ATOM 8549 C C . ASP B 1 251 ? 29.194 12.939 36.993 1.00 20.34 610 ASP B C 1
ATOM 8550 O O . ASP B 1 251 ? 29.662 12.341 37.967 1.00 19.95 610 ASP B O 1
ATOM 8555 N N . PRO B 1 252 ? 29.784 14.061 36.513 1.00 18.68 611 PRO B N 1
ATOM 8556 C CA . PRO B 1 252 ? 31.031 14.545 37.140 1.00 17.70 611 PRO B CA 1
ATOM 8557 C C . PRO B 1 252 ? 30.775 15.099 38.545 1.00 20.42 611 PRO B C 1
ATOM 8558 O O . PRO B 1 252 ? 31.687 15.077 39.377 1.00 19.40 611 PRO B O 1
ATOM 8562 N N . VAL B 1 253 ? 29.559 15.627 38.799 1.00 17.76 612 VAL B N 1
ATOM 8563 C CA . VAL B 1 253 ? 29.196 16.142 40.139 1.00 17.15 612 VAL B CA 1
ATOM 8564 C C . VAL B 1 253 ? 29.276 14.982 41.156 1.00 19.75 612 VAL B C 1
ATOM 8565 O O . VAL B 1 253 ? 29.848 15.131 42.240 1.00 19.40 612 VAL B O 1
ATOM 8569 N N . LEU B 1 254 ? 28.684 13.828 40.805 1.00 18.34 613 LEU B N 1
ATOM 8570 C CA . LEU B 1 254 ? 28.754 12.648 41.667 1.00 18.31 613 LEU B CA 1
ATOM 8571 C C . LEU B 1 254 ? 30.206 12.278 41.963 1.00 20.41 613 LEU B C 1
ATOM 8572 O O . LEU B 1 254 ? 30.537 11.987 43.118 1.00 19.95 613 LEU B O 1
ATOM 8577 N N . GLU B 1 255 ? 31.066 12.248 40.916 1.00 18.75 614 GLU B N 1
ATOM 8578 C CA . GLU B 1 255 ? 32.471 11.872 41.156 1.00 18.70 614 GLU B CA 1
ATOM 8579 C C . GLU B 1 255 ? 33.158 12.860 42.111 1.00 20.49 614 GLU B C 1
ATOM 8580 O O . GLU B 1 255 ? 33.889 12.424 43.015 1.00 19.20 614 GLU B O 1
ATOM 8586 N N . GLY B 1 256 ? 32.883 14.160 41.947 1.00 19.16 615 GLY B N 1
ATOM 8587 C CA . GLY B 1 256 ? 33.477 15.176 42.822 1.00 19.08 615 GLY B CA 1
ATOM 8588 C C . GLY B 1 256 ? 33.020 15.022 44.269 1.00 20.54 615 GLY B C 1
ATOM 8589 O O . GLY B 1 256 ? 33.828 15.097 45.201 1.00 20.54 615 GLY B O 1
ATOM 8590 N N . LEU B 1 257 ? 31.713 14.768 44.457 1.00 19.64 616 LEU B N 1
ATOM 8591 C CA . LEU B 1 257 ? 31.104 14.556 45.781 1.00 22.45 616 LEU B CA 1
ATOM 8592 C C . LEU B 1 257 ? 31.792 13.367 46.476 1.00 22.72 616 LEU B C 1
ATOM 8593 O O . LEU B 1 257 ? 32.212 13.458 47.648 1.00 22.03 616 LEU B O 1
ATOM 8598 N N . VAL B 1 258 ? 31.933 12.250 45.748 1.00 19.66 617 VAL B N 1
ATOM 8599 C CA . VAL B 1 258 ? 32.557 11.048 46.296 1.00 18.45 617 VAL B CA 1
ATOM 8600 C C . VAL B 1 258 ? 34.024 11.292 46.602 1.00 20.82 617 VAL B C 1
ATOM 8601 O O . VAL B 1 258 ? 34.486 10.904 47.690 1.00 20.45 617 VAL B O 1
ATOM 8605 N N . ARG B 1 259 ? 34.757 11.969 45.689 1.00 19.48 618 ARG B N 1
ATOM 8606 C CA . ARG B 1 259 ? 36.172 12.230 45.972 1.00 19.38 618 ARG B CA 1
ATOM 8607 C C . ARG B 1 259 ? 36.346 13.071 47.262 1.00 21.80 618 ARG B C 1
ATOM 8608 O O . ARG B 1 259 ? 37.235 12.791 48.067 1.00 22.14 618 ARG B O 1
ATOM 8616 N N . ALA B 1 260 ? 35.500 14.080 47.455 1.00 19.57 619 ALA B N 1
ATOM 8617 C CA . ALA B 1 260 ? 35.586 14.930 48.651 1.00 21.01 619 ALA B CA 1
ATOM 8618 C C . ALA B 1 260 ? 35.343 14.097 49.936 1.00 23.82 619 ALA B C 1
ATOM 8619 O O . ALA B 1 260 ? 36.052 14.265 50.928 1.00 23.22 619 ALA B O 1
ATOM 8621 N N . LYS B 1 261 ? 34.364 13.185 49.893 1.00 21.51 620 LYS B N 1
ATOM 8622 C CA . LYS B 1 261 ? 34.038 12.303 51.033 1.00 22.06 620 LYS B CA 1
ATOM 8623 C C . LYS B 1 261 ? 35.195 11.344 51.307 1.00 24.47 620 LYS B C 1
ATOM 8624 O O . LYS B 1 261 ? 35.509 11.084 52.468 1.00 25.37 620 LYS B O 1
ATOM 8630 N N . GLN B 1 262 ? 35.839 10.816 50.250 1.00 22.79 621 GLN B N 1
ATOM 8631 C CA . GLN B 1 262 ? 36.991 9.923 50.416 1.00 22.24 621 GLN B CA 1
ATOM 8632 C C . GLN B 1 262 ? 38.174 10.660 51.015 1.00 27.03 621 GLN B C 1
ATOM 8633 O O . GLN B 1 262 ? 38.847 10.126 51.897 1.00 27.27 621 GLN B O 1
ATOM 8639 N N . ASP B 1 263 ? 38.440 11.893 50.544 1.00 24.47 622 ASP B N 1
ATOM 8640 C CA . ASP B 1 263 ? 39.555 12.676 51.090 1.00 24.93 622 ASP B CA 1
ATOM 8641 C C . ASP B 1 263 ? 39.339 12.931 52.595 1.00 30.12 622 ASP B C 1
ATOM 8642 O O . ASP B 1 263 ? 40.297 12.854 53.366 1.00 29.35 622 ASP B O 1
ATOM 8647 N N . LEU B 1 264 ? 38.077 13.178 53.012 1.00 26.52 623 LEU B N 1
ATOM 8648 C CA . LEU B 1 264 ? 37.719 13.422 54.420 1.00 28.00 623 LEU B CA 1
ATOM 8649 C C . LEU B 1 264 ? 37.965 12.194 55.283 1.00 33.21 623 LEU B C 1
ATOM 8650 O O . LEU B 1 264 ? 38.361 12.327 56.442 1.00 33.38 623 LEU B O 1
ATOM 8655 N N . LEU B 1 265 ? 37.717 11.008 54.729 1.00 29.90 624 LEU B N 1
ATOM 8656 C CA . LEU B 1 265 ? 37.889 9.733 55.437 1.00 30.78 624 LEU B CA 1
ATOM 8657 C C . LEU B 1 265 ? 39.322 9.236 55.363 1.00 37.67 624 LEU B C 1
ATOM 8658 O O . LEU B 1 265 ? 39.634 8.206 55.971 1.00 38.04 624 LEU B O 1
ATOM 8663 N N . ASP B 1 266 ? 40.211 9.971 54.647 1.00 35.41 625 ASP B N 1
ATOM 8664 C CA . ASP B 1 266 ? 41.621 9.603 54.447 1.00 37.69 625 ASP B CA 1
ATOM 8665 C C . ASP B 1 266 ? 41.675 8.215 53.736 1.00 44.72 625 ASP B C 1
ATOM 8666 O O . ASP B 1 266 ? 42.549 7.382 54.017 1.00 46.12 625 ASP B O 1
ATOM 8671 N N . THR B 1 267 ? 40.673 7.954 52.860 1.00 41.33 626 THR B N 1
ATOM 8672 C CA . THR B 1 267 ? 40.581 6.736 52.048 1.00 41.79 626 THR B CA 1
ATOM 8673 C C . THR B 1 267 ? 40.702 7.238 50.616 1.00 48.48 626 THR B C 1
ATOM 8674 O O . THR B 1 267 ? 40.429 8.403 50.358 1.00 48.88 626 THR B O 1
ATOM 8678 N N . GLY B 1 268 ? 41.199 6.432 49.712 1.00 45.99 627 GLY B N 1
ATOM 8679 C CA . GLY B 1 268 ? 41.362 6.981 48.373 1.00 46.28 627 GLY B CA 1
ATOM 8680 C C . GLY B 1 268 ? 42.752 7.466 48.005 1.00 48.71 627 GLY B C 1
ATOM 8681 O O . GLY B 1 268 ? 43.722 7.185 48.712 1.00 47.41 627 GLY B O 1
ATOM 8682 N N . GLU B 1 269 ? 42.833 8.214 46.872 1.00 44.28 628 GLU B N 1
ATOM 8683 C CA . GLU B 1 269 ? 44.034 8.664 46.174 1.00 43.96 628 GLU B CA 1
ATOM 8684 C C . GLU B 1 269 ? 45.061 9.378 47.057 1.00 49.82 628 GLU B C 1
ATOM 8685 O O . GLU B 1 269 ? 46.245 9.038 46.977 1.00 49.60 628 GLU B O 1
ATOM 8691 N N . GLU B 1 270 ? 44.637 10.361 47.856 1.00 46.98 629 GLU B N 1
ATOM 8692 C CA . GLU B 1 270 ? 45.573 11.100 48.713 1.00 48.23 629 GLU B CA 1
ATOM 8693 C C . GLU B 1 270 ? 45.595 10.525 50.150 1.00 56.10 629 GLU B C 1
ATOM 8694 O O . GLU B 1 270 ? 46.335 11.034 51.002 1.00 56.42 629 GLU B O 1
ATOM 8700 N N . GLY B 1 271 ? 44.818 9.456 50.373 1.00 54.10 630 GLY B N 1
ATOM 8701 C CA . GLY B 1 271 ? 44.635 8.797 51.663 1.00 55.20 630 GLY B CA 1
ATOM 8702 C C . GLY B 1 271 ? 45.736 7.861 52.125 1.00 61.75 630 GLY B C 1
ATOM 8703 O O . GLY B 1 271 ? 46.515 7.358 51.306 1.00 61.33 630 GLY B O 1
ATOM 8704 N N . SER B 1 272 ? 45.783 7.607 53.462 1.00 60.12 631 SER B N 1
ATOM 8705 C CA . SER B 1 272 ? 46.759 6.717 54.118 1.00 60.83 631 SER B CA 1
ATOM 8706 C C . SER B 1 272 ? 46.484 5.240 53.786 1.00 65.43 631 SER B C 1
ATOM 8707 O O . SER B 1 272 ? 47.397 4.413 53.876 1.00 66.15 631 SER B O 1
ATOM 8710 N N . ASP B 1 273 ? 45.231 4.914 53.409 1.00 60.56 632 ASP B N 1
ATOM 8711 C CA . ASP B 1 273 ? 44.831 3.580 52.966 1.00 59.86 632 ASP B CA 1
ATOM 8712 C C . ASP B 1 273 ? 44.215 3.690 51.560 1.00 61.47 632 ASP B C 1
ATOM 8713 O O . ASP B 1 273 ? 43.835 4.791 51.134 1.00 61.51 632 ASP B O 1
ATOM 8718 N N . ASN B 1 274 ? 44.147 2.565 50.833 1.00 54.86 633 ASN B N 1
ATOM 8719 C CA . ASN B 1 274 ? 43.591 2.547 49.478 1.00 52.82 633 ASN B CA 1
ATOM 8720 C C . ASN B 1 274 ? 42.227 1.854 49.479 1.00 49.32 633 ASN B C 1
ATOM 8721 O O . ASN B 1 274 ? 41.935 1.045 48.599 1.00 47.46 633 ASN B O 1
ATOM 8726 N N . ARG B 1 275 ? 41.384 2.177 50.479 1.00 41.76 634 ARG B N 1
ATOM 8727 C CA . ARG B 1 275 ? 40.078 1.545 50.571 1.00 39.20 634 ARG B CA 1
ATOM 8728 C C . ARG B 1 275 ? 39.077 2.184 49.623 1.00 34.97 634 ARG B C 1
ATOM 8729 O O . ARG B 1 275 ? 38.144 1.481 49.237 1.00 35.84 634 ARG B O 1
ATOM 8737 N N . PHE B 1 276 ? 39.224 3.498 49.256 1.00 29.06 635 PHE B N 1
ATOM 8738 C CA . PHE B 1 276 ? 38.226 4.167 48.371 1.00 25.19 635 PHE B CA 1
ATOM 8739 C C . PHE B 1 276 ? 36.832 3.781 48.880 1.00 28.44 635 PHE B C 1
ATOM 8740 O O . PHE B 1 276 ? 35.986 3.238 48.149 1.00 26.74 635 PHE B O 1
ATOM 8748 N N . SER B 1 277 ? 36.620 4.024 50.184 1.00 25.69 636 SER B N 1
ATOM 8749 C CA . SER B 1 277 ? 35.503 3.476 50.949 1.00 25.70 636 SER B CA 1
ATOM 8750 C C . SER B 1 277 ? 34.140 4.156 50.727 1.00 27.88 636 SER B C 1
ATOM 8751 O O . SER B 1 277 ? 33.169 3.780 51.369 1.00 27.18 636 SER B O 1
ATOM 8754 N N . VAL B 1 278 ? 34.045 5.086 49.780 1.00 23.08 637 VAL B N 1
ATOM 8755 C CA . VAL B 1 278 ? 32.781 5.719 49.396 1.00 22.29 637 VAL B CA 1
ATOM 8756 C C . VAL B 1 278 ? 32.593 5.314 47.945 1.00 25.39 637 VAL B C 1
ATOM 8757 O O . VAL B 1 278 ? 33.497 5.533 47.133 1.00 23.60 637 VAL B O 1
ATOM 8761 N N . VAL B 1 279 ? 31.468 4.654 47.629 1.00 21.60 638 VAL B N 1
ATOM 8762 C CA . VAL B 1 279 ? 31.283 4.128 46.277 1.00 20.73 638 VAL B CA 1
ATOM 8763 C C . VAL B 1 279 ? 30.343 4.983 45.450 1.00 23.51 638 VAL B C 1
ATOM 8764 O O . VAL B 1 279 ? 29.187 5.137 45.840 1.00 22.53 638 VAL B O 1
ATOM 8768 N N . PRO B 1 280 ? 30.761 5.439 44.251 1.00 21.53 639 PRO B N 1
ATOM 8769 C CA . PRO B 1 280 ? 29.786 6.089 43.358 1.00 20.45 639 PRO B CA 1
ATOM 8770 C C . PRO B 1 280 ? 28.961 5.028 42.633 1.00 23.43 639 PRO B C 1
ATOM 8771 O O . PRO B 1 280 ? 29.531 4.120 42.003 1.00 22.94 639 PRO B O 1
ATOM 8775 N N . LEU B 1 281 ? 27.639 5.146 42.711 1.00 20.15 640 LEU B N 1
ATOM 8776 C CA . LEU B 1 281 ? 26.725 4.238 41.992 1.00 20.46 640 LEU B CA 1
ATOM 8777 C C . LEU B 1 281 ? 25.982 5.141 41.017 1.00 23.19 640 LEU B C 1
ATOM 8778 O O . LEU B 1 281 ? 25.164 5.957 41.439 1.00 20.63 640 LEU B O 1
ATOM 8783 N N . MET B 1 282 ? 26.291 5.016 39.726 1.00 20.29 641 MET B N 1
ATOM 8784 C CA . MET B 1 282 ? 25.779 5.954 38.731 1.00 19.56 641 MET B CA 1
ATOM 8785 C C . MET B 1 282 ? 24.825 5.249 37.782 1.00 23.50 641 MET B C 1
ATOM 8786 O O . MET B 1 282 ? 25.243 4.328 37.081 1.00 22.67 641 MET B O 1
ATOM 8791 N N . LEU B 1 283 ? 23.557 5.690 37.753 1.00 19.28 642 LEU B N 1
ATOM 8792 C CA . LEU B 1 283 ? 22.567 5.138 36.843 1.00 19.69 642 LEU B CA 1
ATOM 8793 C C . LEU B 1 283 ? 22.434 6.008 35.607 1.00 22.37 642 LEU B C 1
ATOM 8794 O O . LEU B 1 283 ? 22.682 7.218 35.668 1.00 21.23 642 LEU B O 1
ATOM 8799 N N . HIS B 1 284 ? 22.015 5.390 34.488 1.00 20.08 643 HIS B N 1
ATOM 8800 C CA . HIS B 1 284 ? 21.909 6.082 33.201 1.00 18.61 643 HIS B CA 1
ATOM 8801 C C . HIS B 1 284 ? 20.749 5.522 32.404 1.00 21.72 643 HIS B C 1
ATOM 8802 O O . HIS B 1 284 ? 20.391 4.361 32.595 1.00 22.73 643 HIS B O 1
ATOM 8809 N N . GLY B 1 285 ? 20.238 6.311 31.462 1.00 18.82 644 GLY B N 1
ATOM 8810 C CA . GLY B 1 285 ? 19.298 5.837 30.447 1.00 18.76 644 GLY B CA 1
ATOM 8811 C C . GLY B 1 285 ? 20.111 5.434 29.217 1.00 21.08 644 GLY B C 1
ATOM 8812 O O . GLY B 1 285 ? 21.238 5.925 29.029 1.00 20.44 644 GLY B O 1
ATOM 8813 N N . ASP B 1 286 ? 19.561 4.555 28.335 1.00 18.61 645 ASP B N 1
ATOM 8814 C CA . ASP B 1 286 ? 20.334 4.084 27.177 1.00 16.86 645 ASP B CA 1
ATOM 8815 C C . ASP B 1 286 ? 20.581 5.171 26.127 1.00 20.16 645 ASP B C 1
ATOM 8816 O O . ASP B 1 286 ? 21.668 5.234 25.564 1.00 20.20 645 ASP B O 1
ATOM 8821 N N . ALA B 1 287 ? 19.559 5.993 25.817 1.00 18.85 646 ALA B N 1
ATOM 8822 C CA . ALA B 1 287 ? 19.790 7.010 24.771 1.00 18.24 646 ALA B CA 1
ATOM 8823 C C . ALA B 1 287 ? 20.763 8.085 25.290 1.00 20.10 646 ALA B C 1
ATOM 8824 O O . ALA B 1 287 ? 21.669 8.508 24.559 1.00 19.71 646 ALA B O 1
ATOM 8826 N N . ALA B 1 288 ? 20.605 8.494 26.563 1.00 17.89 647 ALA B N 1
ATOM 8827 C CA . ALA B 1 288 ? 21.477 9.526 27.117 1.00 18.86 647 ALA B CA 1
ATOM 8828 C C . ALA B 1 288 ? 22.929 9.055 27.276 1.00 20.71 647 ALA B C 1
ATOM 8829 O O . ALA B 1 288 ? 23.854 9.828 27.022 1.00 20.47 647 ALA B O 1
ATOM 8831 N N . PHE B 1 289 ? 23.143 7.799 27.689 1.00 18.14 648 PHE B N 1
ATOM 8832 C CA . PHE B 1 289 ? 24.515 7.334 27.917 1.00 18.65 648 PHE B CA 1
ATOM 8833 C C . PHE B 1 289 ? 25.345 7.370 26.630 1.00 22.91 648 PHE B C 1
ATOM 8834 O O . PHE B 1 289 ? 26.533 7.692 26.669 1.00 22.40 648 PHE B O 1
ATOM 8842 N N . ALA B 1 290 ? 24.711 7.064 25.494 1.00 20.85 649 ALA B N 1
ATOM 8843 C CA . ALA B 1 290 ? 25.398 7.070 24.199 1.00 21.85 649 ALA B CA 1
ATOM 8844 C C . ALA B 1 290 ? 25.542 8.468 23.593 1.00 24.74 649 ALA B C 1
ATOM 8845 O O . ALA B 1 290 ? 26.481 8.711 22.849 1.00 24.99 649 ALA B O 1
ATOM 8847 N N . GLY B 1 291 ? 24.598 9.358 23.869 1.00 22.06 650 GLY B N 1
ATOM 8848 C CA . GLY B 1 291 ? 24.541 10.657 23.214 1.00 21.82 650 GLY B CA 1
ATOM 8849 C C . GLY B 1 291 ? 25.223 11.847 23.851 1.00 23.84 650 GLY B C 1
ATOM 8850 O O . GLY B 1 291 ? 25.552 12.808 23.149 1.00 24.56 650 GLY B O 1
ATOM 8851 N N . GLN B 1 292 ? 25.378 11.839 25.178 1.00 19.77 651 GLN B N 1
ATOM 8852 C CA . GLN B 1 292 ? 25.920 12.993 25.881 1.00 19.05 651 GLN B CA 1
ATOM 8853 C C . GLN B 1 292 ? 27.430 12.898 26.067 1.00 22.28 651 GLN B C 1
ATOM 8854 O O . GLN B 1 292 ? 27.902 11.965 26.710 1.00 22.42 651 GLN B O 1
ATOM 8860 N N . GLY B 1 293 ? 28.143 13.929 25.599 1.00 19.20 652 GLY B N 1
ATOM 8861 C CA . GLY B 1 293 ? 29.612 13.982 25.677 1.00 20.38 652 GLY B CA 1
ATOM 8862 C C . GLY B 1 293 ? 30.168 13.996 27.093 1.00 21.15 652 GLY B C 1
ATOM 8863 O O . GLY B 1 293 ? 31.302 13.547 27.322 1.00 20.58 652 GLY B O 1
ATOM 8864 N N . VAL B 1 294 ? 29.389 14.496 28.059 1.00 19.46 653 VAL B N 1
ATOM 8865 C CA . VAL B 1 294 ? 29.882 14.548 29.446 1.00 18.79 653 VAL B CA 1
ATOM 8866 C C . VAL B 1 294 ? 30.165 13.121 29.971 1.00 20.98 653 VAL B C 1
ATOM 8867 O O . VAL B 1 294 ? 30.974 12.964 30.888 1.00 20.28 653 VAL B O 1
ATOM 8871 N N . VAL B 1 295 ? 29.527 12.084 29.371 1.00 18.75 654 VAL B N 1
ATOM 8872 C CA . VAL B 1 295 ? 29.780 10.704 29.797 1.00 18.62 654 VAL B CA 1
ATOM 8873 C C . VAL B 1 295 ? 31.273 10.383 29.521 1.00 19.66 654 VAL B C 1
ATOM 8874 O O . VAL B 1 295 ? 31.998 9.949 30.440 1.00 19.96 654 VAL B O 1
ATOM 8878 N N . ALA B 1 296 ? 31.714 10.552 28.260 1.00 18.22 655 ALA B N 1
ATOM 8879 C CA . ALA B 1 296 ? 33.120 10.290 27.918 1.00 18.73 655 ALA B CA 1
ATOM 8880 C C . ALA B 1 296 ? 34.041 11.187 28.739 1.00 20.51 655 ALA B C 1
ATOM 8881 O O . ALA B 1 296 ? 35.094 10.712 29.195 1.00 21.16 655 ALA B O 1
ATOM 8883 N N . GLU B 1 297 ? 33.686 12.493 28.920 1.00 18.36 656 GLU B N 1
ATOM 8884 C CA . GLU B 1 297 ? 34.567 13.376 29.708 1.00 18.45 656 GLU B CA 1
ATOM 8885 C C . GLU B 1 297 ? 34.742 12.850 31.133 1.00 20.23 656 GLU B C 1
ATOM 8886 O O . GLU B 1 297 ? 35.831 12.950 31.705 1.00 22.07 656 GLU B O 1
ATOM 8892 N N . THR B 1 298 ? 33.660 12.329 31.717 1.00 17.92 657 THR B N 1
ATOM 8893 C CA . THR B 1 298 ? 33.697 11.891 33.116 1.00 18.48 657 THR B CA 1
ATOM 8894 C C . THR B 1 298 ? 34.449 10.549 33.209 1.00 21.24 657 THR B C 1
ATOM 8895 O O . THR B 1 298 ? 35.259 10.355 34.122 1.00 20.55 657 THR B O 1
ATOM 8899 N N . LEU B 1 299 ? 34.217 9.646 32.256 1.00 19.56 658 LEU B N 1
ATOM 8900 C CA . LEU B 1 299 ? 34.974 8.385 32.260 1.00 19.43 658 LEU B CA 1
ATOM 8901 C C . LEU B 1 299 ? 36.468 8.677 32.124 1.00 20.74 658 LEU B C 1
ATOM 8902 O O . LEU B 1 299 ? 37.290 7.991 32.740 1.00 20.93 658 LEU B O 1
ATOM 8907 N N . ASN B 1 300 ? 36.819 9.713 31.341 1.00 18.89 659 ASN B N 1
ATOM 8908 C CA . ASN B 1 300 ? 38.228 10.081 31.130 1.00 18.15 659 ASN B CA 1
ATOM 8909 C C . ASN B 1 300 ? 38.896 10.511 32.437 1.00 20.45 659 ASN B C 1
ATOM 8910 O O . ASN B 1 300 ? 40.120 10.492 32.523 1.00 19.94 659 ASN B O 1
ATOM 8915 N N . LEU B 1 301 ? 38.114 10.931 33.436 1.00 19.95 660 LEU B N 1
ATOM 8916 C CA . LEU B 1 301 ? 38.687 11.338 34.739 1.00 20.11 660 LEU B CA 1
ATOM 8917 C C . LEU B 1 301 ? 39.025 10.149 35.647 1.00 21.07 660 LEU B C 1
ATOM 8918 O O . LEU B 1 301 ? 39.743 10.335 36.636 1.00 20.61 660 LEU B O 1
ATOM 8923 N N . ALA B 1 302 ? 38.478 8.951 35.352 1.00 20.95 661 ALA B N 1
ATOM 8924 C CA . ALA B 1 302 ? 38.451 7.816 36.287 1.00 21.01 661 ALA B CA 1
ATOM 8925 C C . ALA B 1 302 ? 39.790 7.388 36.862 1.00 23.03 661 ALA B C 1
ATOM 8926 O O . ALA B 1 302 ? 39.816 6.953 38.025 1.00 23.39 661 ALA B O 1
ATOM 8928 N N . LEU B 1 303 ? 40.884 7.489 36.106 1.00 21.18 662 LEU B N 1
ATOM 8929 C CA . LEU B 1 303 ? 42.174 7.032 36.639 1.00 21.81 662 LEU B CA 1
ATOM 8930 C C . LEU B 1 303 ? 43.133 8.171 36.912 1.00 23.44 662 LEU B C 1
ATOM 8931 O O . LEU B 1 303 ? 44.288 7.917 37.280 1.00 25.38 662 LEU B O 1
ATOM 8936 N N . LEU B 1 304 ? 42.673 9.430 36.789 1.00 19.85 663 LEU B N 1
ATOM 8937 C CA . LEU B 1 304 ? 43.573 10.572 36.977 1.00 19.50 663 LEU B CA 1
ATOM 8938 C C . LEU B 1 304 ? 43.843 10.820 38.459 1.00 23.57 663 LEU B C 1
ATOM 8939 O O . LEU B 1 304 ? 42.926 10.722 39.263 1.00 21.72 663 LEU B O 1
ATOM 8944 N N . ARG B 1 305 ? 45.080 11.187 38.809 1.00 21.72 664 ARG B N 1
ATOM 8945 C CA . ARG B 1 305 ? 45.398 11.378 40.232 1.00 22.73 664 ARG B CA 1
ATOM 8946 C C . ARG B 1 305 ? 44.467 12.422 40.910 1.00 24.97 664 ARG B C 1
ATOM 8947 O O . ARG B 1 305 ? 44.019 12.192 42.032 1.00 25.19 664 ARG B O 1
ATOM 8955 N N . GLY B 1 306 ? 44.123 13.499 40.211 1.00 22.00 665 GLY B N 1
ATOM 8956 C CA . GLY B 1 306 ? 43.281 14.516 40.827 1.00 22.93 665 GLY B CA 1
ATOM 8957 C C . GLY B 1 306 ? 41.803 14.184 40.932 1.00 24.75 665 GLY B C 1
ATOM 8958 O O . GLY B 1 306 ? 41.052 14.927 41.556 1.00 25.38 665 GLY B O 1
ATOM 8959 N N . TYR B 1 307 ? 41.357 13.066 40.314 1.00 20.90 666 TYR B N 1
ATOM 8960 C CA . TYR B 1 307 ? 39.918 12.814 40.205 1.00 19.44 666 TYR B CA 1
ATOM 8961 C C . TYR B 1 307 ? 39.481 11.400 40.508 1.00 22.27 666 TYR B C 1
ATOM 8962 O O . TYR B 1 307 ? 38.275 11.171 40.641 1.00 21.84 666 TYR B O 1
ATOM 8971 N N . ARG B 1 308 ? 40.418 10.452 40.554 1.00 19.05 667 ARG B N 1
ATOM 8972 C CA . ARG B 1 308 ? 40.101 9.019 40.738 1.00 18.95 667 ARG B CA 1
ATOM 8973 C C . ARG B 1 308 ? 39.282 8.785 42.025 1.00 21.56 667 ARG B C 1
ATOM 8974 O O . ARG B 1 308 ? 39.604 9.353 43.083 1.00 21.39 667 ARG B O 1
ATOM 8982 N N . THR B 1 309 ? 38.240 7.929 41.929 1.00 19.35 668 THR B N 1
ATOM 8983 C CA . THR B 1 309 ? 37.425 7.570 43.076 1.00 18.98 668 THR B CA 1
ATOM 8984 C C . THR B 1 309 ? 37.463 6.064 43.355 1.00 21.90 668 THR B C 1
ATOM 8985 O O . THR B 1 309 ? 36.627 5.569 44.117 1.00 21.16 668 THR B O 1
ATOM 8989 N N . GLY B 1 310 ? 38.392 5.340 42.723 1.00 20.04 669 GLY B N 1
ATOM 8990 C CA . GLY B 1 310 ? 38.531 3.902 43.006 1.00 21.06 669 GLY B CA 1
ATOM 8991 C C . GLY B 1 310 ? 37.513 3.026 42.312 1.00 24.29 669 GLY B C 1
ATOM 8992 O O . GLY B 1 310 ? 37.312 1.865 42.704 1.00 24.17 669 GLY B O 1
ATOM 8993 N N . GLY B 1 311 ? 36.883 3.583 41.279 1.00 22.03 670 GLY B N 1
ATOM 8994 C CA . GLY B 1 311 ? 35.922 2.844 40.471 1.00 22.99 670 GLY B CA 1
ATOM 8995 C C . GLY B 1 311 ? 34.473 3.159 40.755 1.00 25.08 670 GLY B C 1
ATOM 8996 O O . GLY B 1 311 ? 34.016 3.091 41.904 1.00 24.16 670 GLY B O 1
ATOM 8997 N N . THR B 1 312 ? 33.751 3.468 39.688 1.00 21.03 671 THR B N 1
ATOM 8998 C CA . THR B 1 312 ? 32.320 3.728 39.729 1.00 20.48 671 THR B CA 1
ATOM 8999 C C . THR B 1 312 ? 31.581 2.491 39.254 1.00 23.93 671 THR B C 1
ATOM 9000 O O . THR B 1 312 ? 32.021 1.838 38.293 1.00 23.30 671 THR B O 1
ATOM 9004 N N . ILE B 1 313 ? 30.449 2.182 39.902 1.00 20.54 672 ILE B N 1
ATOM 9005 C CA . ILE B 1 313 ? 29.575 1.108 39.435 1.00 20.85 672 ILE B CA 1
ATOM 9006 C C . ILE B 1 313 ? 28.509 1.789 38.593 1.00 22.20 672 ILE B C 1
ATOM 9007 O O . ILE B 1 313 ? 27.768 2.618 39.120 1.00 21.90 672 ILE B O 1
ATOM 9012 N N . HIS B 1 314 ? 28.429 1.452 37.303 1.00 20.02 673 HIS B N 1
ATOM 9013 C CA . HIS B 1 314 ? 27.432 2.055 36.411 1.00 19.45 673 HIS B CA 1
ATOM 9014 C C . HIS B 1 314 ? 26.314 1.078 36.158 1.00 23.38 673 HIS B C 1
ATOM 9015 O O . HIS B 1 314 ? 26.584 -0.107 35.916 1.00 23.42 673 HIS B O 1
ATOM 9022 N N . ILE B 1 315 ? 25.074 1.555 36.173 1.00 19.33 674 ILE B N 1
ATOM 9023 C CA . ILE B 1 315 ? 23.925 0.728 35.785 1.00 19.51 674 ILE B CA 1
ATOM 9024 C C . ILE B 1 315 ? 23.199 1.466 34.681 1.00 23.34 674 ILE B C 1
ATOM 9025 O O . ILE B 1 315 ? 22.759 2.593 34.901 1.00 22.79 674 ILE B O 1
ATOM 9030 N N . VAL B 1 316 ? 23.056 0.841 33.510 1.00 20.47 675 VAL B N 1
ATOM 9031 C CA . VAL B 1 316 ? 22.249 1.450 32.457 1.00 20.56 675 VAL B CA 1
ATOM 9032 C C . VAL B 1 316 ? 20.893 0.756 32.471 1.00 25.62 675 VAL B C 1
ATOM 9033 O O . VAL B 1 316 ? 20.829 -0.468 32.344 1.00 26.49 675 VAL B O 1
ATOM 9037 N N . VAL B 1 317 ? 19.818 1.523 32.634 1.00 20.93 676 VAL B N 1
ATOM 9038 C CA . VAL B 1 317 ? 18.449 1.004 32.565 1.00 20.49 676 VAL B CA 1
ATOM 9039 C C . VAL B 1 317 ? 18.115 1.041 31.077 1.00 22.68 676 VAL B C 1
ATOM 9040 O O . VAL B 1 317 ? 17.659 2.066 30.543 1.00 22.36 676 VAL B O 1
ATOM 9044 N N . ASN B 1 318 ? 18.482 -0.040 30.387 1.00 20.49 677 ASN B N 1
ATOM 9045 C CA . ASN B 1 318 ? 18.417 -0.066 28.952 1.00 20.02 677 ASN B CA 1
ATOM 9046 C C . ASN B 1 318 ? 17.095 -0.601 28.477 1.00 23.48 677 ASN B C 1
ATOM 9047 O O . ASN B 1 318 ? 16.970 -1.796 28.185 1.00 22.75 677 ASN B O 1
ATOM 9052 N N . ASN B 1 319 ? 16.111 0.308 28.343 1.00 20.15 678 ASN B N 1
ATOM 9053 C CA . ASN B 1 319 ? 14.760 -0.086 27.916 1.00 20.17 678 ASN B CA 1
ATOM 9054 C C . ASN B 1 319 ? 14.607 -0.017 26.378 1.00 22.68 678 ASN B C 1
ATOM 9055 O O . ASN B 1 319 ? 13.491 -0.082 25.854 1.00 22.63 678 ASN B O 1
ATOM 9060 N N . GLN B 1 320 ? 15.751 0.074 25.650 1.00 20.13 679 GLN B N 1
ATOM 9061 C CA . GLN B 1 320 ? 15.823 -0.032 24.187 1.00 20.24 679 GLN B CA 1
ATOM 9062 C C . GLN B 1 320 ? 14.931 1.006 23.477 1.00 22.09 679 GLN B C 1
ATOM 9063 O O . GLN B 1 320 ? 14.387 0.763 22.383 1.00 22.30 679 GLN B O 1
ATOM 9069 N N . ILE B 1 321 ? 14.831 2.191 24.103 1.00 20.46 680 ILE B N 1
ATOM 9070 C CA . ILE B 1 321 ? 14.050 3.309 23.562 1.00 19.52 680 ILE B CA 1
ATOM 9071 C C . ILE B 1 321 ? 14.488 4.567 24.297 1.00 21.78 680 ILE B C 1
ATOM 9072 O O . ILE B 1 321 ? 14.890 4.495 25.449 1.00 20.58 680 ILE B O 1
ATOM 9077 N N . GLY B 1 322 ? 14.352 5.701 23.629 1.00 19.65 681 GLY B N 1
ATOM 9078 C CA . GLY B 1 322 ? 14.603 6.999 24.248 1.00 19.57 681 GLY B CA 1
ATOM 9079 C C . GLY B 1 322 ? 13.469 7.894 23.779 1.00 21.05 681 GLY B C 1
ATOM 9080 O O . GLY B 1 322 ? 13.559 8.486 22.701 1.00 20.98 681 GLY B O 1
ATOM 9081 N N . PHE B 1 323 ? 12.385 7.970 24.574 1.00 20.02 682 PHE B N 1
ATOM 9082 C CA . PHE B 1 323 ? 11.160 8.722 24.270 1.00 20.14 682 PHE B CA 1
ATOM 9083 C C . PHE B 1 323 ? 10.515 8.067 23.020 1.00 22.98 682 PHE B C 1
ATOM 9084 O O . PHE B 1 323 ? 9.967 6.972 23.161 1.00 22.32 682 PHE B O 1
ATOM 9092 N N . THR B 1 324 ? 10.579 8.693 21.823 1.00 18.57 683 THR B N 1
ATOM 9093 C CA . THR B 1 324 ? 10.026 8.052 20.611 1.00 18.38 683 THR B CA 1
ATOM 9094 C C . THR B 1 324 ? 11.146 7.515 19.712 1.00 22.61 683 THR B C 1
ATOM 9095 O O . THR B 1 324 ? 10.861 7.044 18.604 1.00 22.81 683 THR B O 1
ATOM 9099 N N . THR B 1 325 ? 12.410 7.675 20.137 1.00 20.94 684 THR B N 1
ATOM 9100 C CA . THR B 1 325 ? 13.547 7.359 19.273 1.00 19.99 684 THR B CA 1
ATOM 9101 C C . THR B 1 325 ? 14.065 5.955 19.475 1.00 22.50 684 THR B C 1
ATOM 9102 O O . THR B 1 325 ? 14.331 5.524 20.605 1.00 22.24 684 THR B O 1
ATOM 9106 N N . ALA B 1 326 ? 14.219 5.243 18.351 1.00 22.43 685 ALA B N 1
ATOM 9107 C CA . ALA B 1 326 ? 14.752 3.879 18.382 1.00 22.56 685 ALA B CA 1
ATOM 9108 C C . ALA B 1 326 ? 16.277 3.915 18.573 1.00 22.79 685 ALA B C 1
ATOM 9109 O O . ALA B 1 326 ? 16.929 4.860 18.104 1.00 22.74 685 ALA B O 1
ATOM 9111 N N . PRO B 1 327 ? 16.875 2.849 19.160 1.00 21.23 686 PRO B N 1
ATOM 9112 C CA . PRO B 1 327 ? 18.341 2.831 19.351 1.00 21.84 686 PRO B CA 1
ATOM 9113 C C . PRO B 1 327 ? 19.148 3.081 18.070 1.00 23.68 686 PRO B C 1
ATOM 9114 O O . PRO B 1 327 ? 20.217 3.688 18.154 1.00 22.75 686 PRO B O 1
ATOM 9118 N N . THR B 1 328 ? 18.656 2.620 16.889 1.00 21.60 687 THR B N 1
ATOM 9119 C CA A THR B 1 328 ? 19.388 2.828 15.622 0.50 21.44 687 THR B CA 1
ATOM 9120 C CA B THR B 1 328 ? 19.382 2.801 15.621 0.50 21.65 687 THR B CA 1
ATOM 9121 C C . THR B 1 328 ? 19.538 4.309 15.293 1.00 23.74 687 THR B C 1
ATOM 9122 O O . THR B 1 328 ? 20.443 4.678 14.541 1.00 23.75 687 THR B O 1
ATOM 9129 N N . ASP B 1 329 ? 18.667 5.187 15.865 1.00 20.63 688 ASP B N 1
ATOM 9130 C CA . ASP B 1 329 ? 18.815 6.628 15.610 1.00 21.19 688 ASP B CA 1
ATOM 9131 C C . ASP B 1 329 ? 19.538 7.325 16.784 1.00 21.92 688 ASP B C 1
ATOM 9132 O O . ASP B 1 329 ? 19.813 8.531 16.704 1.00 22.34 688 ASP B O 1
ATOM 9137 N N . SER B 1 330 ? 19.835 6.581 17.869 1.00 19.73 689 SER B N 1
ATOM 9138 C CA . SER B 1 330 ? 20.471 7.163 19.057 1.00 20.35 689 SER B CA 1
ATOM 9139 C C . SER B 1 330 ? 21.963 6.921 19.141 1.00 20.67 689 SER B C 1
ATOM 9140 O O . SER B 1 330 ? 22.633 7.641 19.870 1.00 19.94 689 SER B O 1
ATOM 9143 N N . ARG B 1 331 ? 22.462 5.855 18.521 1.00 19.10 690 ARG B N 1
ATOM 9144 C CA . ARG B 1 331 ? 23.878 5.557 18.679 1.00 18.76 690 ARG B CA 1
ATOM 9145 C C . ARG B 1 331 ? 24.452 4.847 17.479 1.00 20.98 690 ARG B C 1
ATOM 9146 O O . ARG B 1 331 ? 23.723 4.160 16.755 1.00 20.51 690 ARG B O 1
ATOM 9154 N N . SER B 1 332 ? 25.784 4.943 17.332 1.00 18.79 691 SER B N 1
ATOM 9155 C CA . SER B 1 332 ? 26.505 4.276 16.249 1.00 19.65 691 SER B CA 1
ATOM 9156 C C . SER B 1 332 ? 27.232 3.016 16.739 1.00 27.66 691 SER B C 1
ATOM 9157 O O . SER B 1 332 ? 27.786 2.286 15.924 1.00 32.46 691 SER B O 1
ATOM 9160 N N . SER B 1 333 ? 27.239 2.769 18.040 1.00 22.44 692 SER B N 1
ATOM 9161 C CA . SER B 1 333 ? 27.927 1.596 18.591 1.00 22.10 692 SER B CA 1
ATOM 9162 C C . SER B 1 333 ? 26.957 0.425 18.786 1.00 25.18 692 SER B C 1
ATOM 9163 O O . SER B 1 333 ? 25.749 0.629 18.969 1.00 24.11 692 SER B O 1
ATOM 9166 N N . GLU B 1 334 ? 27.489 -0.815 18.806 1.00 22.72 693 GLU B N 1
ATOM 9167 C CA . GLU B 1 334 ? 26.671 -2.010 19.014 1.00 22.95 693 GLU B CA 1
ATOM 9168 C C . GLU B 1 334 ? 25.839 -1.910 20.313 1.00 23.28 693 GLU B C 1
ATOM 9169 O O . GLU B 1 334 ? 24.638 -2.204 20.308 1.00 23.85 693 GLU B O 1
ATOM 9175 N N . TYR B 1 335 ? 26.496 -1.518 21.407 1.00 20.91 694 TYR B N 1
ATOM 9176 C CA . TYR B 1 335 ? 25.868 -1.382 22.730 1.00 20.24 694 TYR B CA 1
ATOM 9177 C C . TYR B 1 335 ? 25.900 0.071 23.164 1.00 22.55 694 TYR B C 1
ATOM 9178 O O . TYR B 1 335 ? 26.859 0.786 22.832 1.00 23.14 694 TYR B O 1
ATOM 9187 N N . CYS B 1 336 ? 24.949 0.474 24.021 1.00 21.27 695 CYS B N 1
ATOM 9188 C CA . CYS B 1 336 ? 24.964 1.852 24.513 1.00 23.50 695 CYS B CA 1
ATOM 9189 C C . CYS B 1 336 ? 26.151 2.073 25.468 1.00 26.51 695 CYS B C 1
ATOM 9190 O O . CYS B 1 336 ? 26.545 3.213 25.691 1.00 27.26 695 CYS B O 1
ATOM 9193 N N . THR B 1 337 ? 26.779 0.971 25.946 1.00 21.00 696 THR B N 1
ATOM 9194 C CA . THR B 1 337 ? 27.861 1.021 26.929 1.00 20.39 696 THR B CA 1
ATOM 9195 C C . THR B 1 337 ? 29.265 1.020 26.337 1.00 23.67 696 THR B C 1
ATOM 9196 O O . THR B 1 337 ? 30.237 1.059 27.100 1.00 23.01 696 THR B O 1
ATOM 9200 N N . ASP B 1 338 ? 29.392 0.952 24.997 1.00 22.60 697 ASP B N 1
ATOM 9201 C CA . ASP B 1 338 ? 30.705 0.779 24.359 1.00 21.64 697 ASP B CA 1
ATOM 9202 C C . ASP B 1 338 ? 31.718 1.869 24.741 1.00 24.70 697 ASP B C 1
ATOM 9203 O O . ASP B 1 338 ? 32.919 1.578 24.853 1.00 24.48 697 ASP B O 1
ATOM 9208 N N . VAL B 1 339 ? 31.237 3.078 25.024 1.00 22.74 698 VAL B N 1
ATOM 9209 C CA . VAL B 1 339 ? 32.126 4.190 25.426 1.00 24.22 698 VAL B CA 1
ATOM 9210 C C . VAL B 1 339 ? 32.974 3.805 26.670 1.00 25.78 698 VAL B C 1
ATOM 9211 O O . VAL B 1 339 ? 34.131 4.217 26.766 1.00 26.11 698 VAL B O 1
ATOM 9215 N N . ALA B 1 340 ? 32.417 3.005 27.611 1.00 21.05 699 ALA B N 1
ATOM 9216 C CA . ALA B 1 340 ? 33.131 2.685 28.849 1.00 21.99 699 ALA B CA 1
ATOM 9217 C C . ALA B 1 340 ? 34.329 1.750 28.648 1.00 24.06 699 ALA B C 1
ATOM 9218 O O . ALA B 1 340 ? 35.181 1.648 29.537 1.00 23.65 699 ALA B O 1
ATOM 9220 N N . LYS B 1 341 ? 34.402 1.060 27.499 1.00 22.39 700 LYS B N 1
ATOM 9221 C CA . LYS B 1 341 ? 35.529 0.155 27.254 1.00 21.83 700 LYS B CA 1
ATOM 9222 C C . LYS B 1 341 ? 36.837 0.928 27.161 1.00 24.99 700 LYS B C 1
ATOM 9223 O O . LYS B 1 341 ? 37.896 0.349 27.381 1.00 25.67 700 LYS B O 1
ATOM 9229 N N . MET B 1 342 ? 36.775 2.248 26.864 1.00 24.89 701 MET B N 1
ATOM 9230 C CA . MET B 1 342 ? 38.025 2.996 26.733 1.00 25.15 701 MET B CA 1
ATOM 9231 C C . MET B 1 342 ? 38.818 3.085 28.052 1.00 27.30 701 MET B C 1
ATOM 9232 O O . MET B 1 342 ? 40.026 3.294 27.995 1.00 27.41 701 MET B O 1
ATOM 9237 N N . ILE B 1 343 ? 38.182 2.878 29.220 1.00 22.12 702 ILE B N 1
ATOM 9238 C CA . ILE B 1 343 ? 38.928 2.894 30.477 1.00 21.45 702 ILE B CA 1
ATOM 9239 C C . ILE B 1 343 ? 39.083 1.461 31.032 1.00 26.13 702 ILE B C 1
ATOM 9240 O O . ILE B 1 343 ? 39.388 1.278 32.213 1.00 27.01 702 ILE B O 1
ATOM 9245 N N . GLY B 1 344 ? 38.869 0.465 30.163 1.00 23.26 703 GLY B N 1
ATOM 9246 C CA . GLY B 1 344 ? 39.047 -0.938 30.545 1.00 23.50 703 GLY B CA 1
ATOM 9247 C C . GLY B 1 344 ? 38.010 -1.492 31.493 1.00 26.07 703 GLY B C 1
ATOM 9248 O O . GLY B 1 344 ? 38.293 -2.417 32.259 1.00 27.38 703 GLY B O 1
ATOM 9249 N N . ALA B 1 345 ? 36.800 -0.922 31.485 1.00 23.05 704 ALA B N 1
ATOM 9250 C CA . ALA B 1 345 ? 35.768 -1.443 32.357 1.00 22.89 704 ALA B CA 1
ATOM 9251 C C . ALA B 1 345 ? 35.198 -2.733 31.791 1.00 24.26 704 ALA B C 1
ATOM 9252 O O . ALA B 1 345 ? 34.868 -2.761 30.601 1.00 23.39 704 ALA B O 1
ATOM 9254 N N . PRO B 1 346 ? 35.011 -3.796 32.601 1.00 21.15 705 PRO B N 1
ATOM 9255 C CA . PRO B 1 346 ? 34.252 -4.942 32.086 1.00 20.88 705 PRO B CA 1
ATOM 9256 C C . PRO B 1 346 ? 32.785 -4.531 31.958 1.00 23.36 705 PRO B C 1
ATOM 9257 O O . PRO B 1 346 ? 32.295 -3.689 32.743 1.00 22.62 705 PRO B O 1
ATOM 9261 N N . ILE B 1 347 ? 32.077 -5.110 30.979 1.00 21.24 706 ILE B N 1
ATOM 9262 C CA . ILE B 1 347 ? 30.667 -4.789 30.774 1.00 20.31 706 ILE B CA 1
ATOM 9263 C C . ILE B 1 347 ? 29.844 -6.049 30.930 1.00 24.01 706 ILE B C 1
ATOM 9264 O O . ILE B 1 347 ? 30.133 -7.037 30.243 1.00 23.70 706 ILE B O 1
ATOM 9269 N N . PHE B 1 348 ? 28.791 -5.985 31.735 1.00 22.39 707 PHE B N 1
ATOM 9270 C CA . PHE B 1 348 ? 27.903 -7.142 31.925 1.00 22.36 707 PHE B CA 1
ATOM 9271 C C . PHE B 1 348 ? 26.535 -6.777 31.416 1.00 26.61 707 PHE B C 1
ATOM 9272 O O . PHE B 1 348 ? 25.891 -5.912 32.000 1.00 28.09 707 PHE B O 1
ATOM 9280 N N . HIS B 1 349 ? 26.086 -7.420 30.342 1.00 21.11 708 HIS B N 1
ATOM 9281 C CA . HIS B 1 349 ? 24.753 -7.180 29.765 1.00 21.05 708 HIS B CA 1
ATOM 9282 C C . HIS B 1 349 ? 23.833 -8.217 30.378 1.00 25.48 708 HIS B C 1
ATOM 9283 O O . HIS B 1 349 ? 24.170 -9.393 30.338 1.00 27.07 708 HIS B O 1
ATOM 9290 N N . VAL B 1 350 ? 22.738 -7.814 31.017 1.00 21.17 709 VAL B N 1
ATOM 9291 C CA . VAL B 1 350 ? 21.927 -8.815 31.718 1.00 20.62 709 VAL B CA 1
ATOM 9292 C C . VAL B 1 350 ? 20.452 -8.666 31.364 1.00 24.43 709 VAL B C 1
ATOM 9293 O O . VAL B 1 350 ? 19.948 -7.551 31.225 1.00 24.14 709 VAL B O 1
ATOM 9297 N N . ASN B 1 351 ? 19.775 -9.800 31.223 1.00 22.66 710 ASN B N 1
ATOM 9298 C CA . ASN B 1 351 ? 18.353 -9.854 30.913 1.00 22.78 710 ASN B CA 1
ATOM 9299 C C . ASN B 1 351 ? 17.565 -9.402 32.152 1.00 26.02 710 ASN B C 1
ATOM 9300 O O . ASN B 1 351 ? 17.557 -10.089 33.190 1.00 24.87 710 ASN B O 1
ATOM 9305 N N . GLY B 1 352 ? 16.902 -8.255 32.022 1.00 24.32 711 GLY B N 1
ATOM 9306 C CA . GLY B 1 352 ? 16.116 -7.662 33.106 1.00 24.78 711 GLY B CA 1
ATOM 9307 C C . GLY B 1 352 ? 14.918 -8.476 33.554 1.00 30.27 711 GLY B C 1
ATOM 9308 O O . GLY B 1 352 ? 14.313 -8.151 34.570 1.00 30.64 711 GLY B O 1
ATOM 9309 N N . ASP B 1 353 ? 14.553 -9.536 32.817 1.00 26.50 712 ASP B N 1
ATOM 9310 C CA . ASP B 1 353 ? 13.429 -10.386 33.239 1.00 27.45 712 ASP B CA 1
ATOM 9311 C C . ASP B 1 353 ? 13.929 -11.547 34.105 1.00 32.76 712 ASP B C 1
ATOM 9312 O O . ASP B 1 353 ? 13.125 -12.409 34.495 1.00 33.73 712 ASP B O 1
ATOM 9317 N N . ASP B 1 354 ? 15.252 -11.571 34.422 1.00 27.99 713 ASP B N 1
ATOM 9318 C CA . ASP B 1 354 ? 15.847 -12.607 35.278 1.00 27.38 713 ASP B CA 1
ATOM 9319 C C . ASP B 1 354 ? 16.380 -11.936 36.552 1.00 29.35 713 ASP B C 1
ATOM 9320 O O . ASP B 1 354 ? 17.539 -11.515 36.588 1.00 27.56 713 ASP B O 1
ATOM 9325 N N . PRO B 1 355 ? 15.536 -11.825 37.597 1.00 28.77 714 PRO B N 1
ATOM 9326 C CA . PRO B 1 355 ? 15.962 -11.123 38.824 1.00 29.22 714 PRO B CA 1
ATOM 9327 C C . PRO B 1 355 ? 17.202 -11.728 39.498 1.00 30.47 714 PRO B C 1
ATOM 9328 O O . PRO B 1 355 ? 18.034 -10.995 40.043 1.00 29.23 714 PRO B O 1
ATOM 9332 N N . GLU B 1 356 ? 17.313 -13.054 39.490 1.00 26.43 715 GLU B N 1
ATOM 9333 C CA . GLU B 1 356 ? 18.446 -13.717 40.144 1.00 26.41 715 GLU B CA 1
ATOM 9334 C C . GLU B 1 356 ? 19.751 -13.428 39.406 1.00 29.60 715 GLU B C 1
ATOM 9335 O O . GLU B 1 356 ? 20.765 -13.171 40.060 1.00 27.99 715 GLU B O 1
ATOM 9341 N N . ALA B 1 357 ? 19.726 -13.441 38.049 1.00 26.84 716 ALA B N 1
ATOM 9342 C CA . ALA B 1 357 ? 20.927 -13.102 37.259 1.00 26.91 716 ALA B CA 1
ATOM 9343 C C . ALA B 1 357 ? 21.304 -11.658 37.522 1.00 29.18 716 ALA B C 1
ATOM 9344 O O . ALA B 1 357 ? 22.482 -11.352 37.663 1.00 28.53 716 ALA B O 1
ATOM 9346 N N . CYS B 1 358 ? 20.301 -10.767 37.607 1.00 26.65 717 CYS B N 1
ATOM 9347 C CA . CYS B 1 358 ? 20.563 -9.341 37.851 1.00 26.95 717 CYS B CA 1
ATOM 9348 C C . CYS B 1 358 ? 21.226 -9.134 39.226 1.00 29.41 717 CYS B C 1
ATOM 9349 O O . CYS B 1 358 ? 22.196 -8.380 39.319 1.00 28.34 717 CYS B O 1
ATOM 9352 N N . ALA B 1 359 ? 20.739 -9.831 40.273 1.00 27.22 718 ALA B N 1
ATOM 9353 C CA . ALA B 1 359 ? 21.350 -9.709 41.608 1.00 26.99 718 ALA B CA 1
ATOM 9354 C C . ALA B 1 359 ? 22.781 -10.285 41.605 1.00 28.19 718 ALA B C 1
ATOM 9355 O O . ALA B 1 359 ? 23.686 -9.709 42.210 1.00 27.16 718 ALA B O 1
ATOM 9357 N N . TRP B 1 360 ? 22.987 -11.408 40.909 1.00 27.23 719 TRP B N 1
ATOM 9358 C CA . TRP B 1 360 ? 24.297 -12.065 40.845 1.00 29.27 719 TRP B CA 1
ATOM 9359 C C . TRP B 1 360 ? 25.318 -11.129 40.153 1.00 29.25 719 TRP B C 1
ATOM 9360 O O . TRP B 1 360 ? 26.432 -10.926 40.651 1.00 27.54 719 TRP B O 1
ATOM 9371 N N . VAL B 1 361 ? 24.907 -10.512 39.037 1.00 24.69 720 VAL B N 1
ATOM 9372 C CA . VAL B 1 361 ? 25.811 -9.590 38.314 1.00 23.63 720 VAL B CA 1
ATOM 9373 C C . VAL B 1 361 ? 26.139 -8.382 39.198 1.00 25.85 720 VAL B C 1
ATOM 9374 O O . VAL B 1 361 ? 27.290 -7.919 39.204 1.00 25.31 720 VAL B O 1
ATOM 9378 N N . ALA B 1 362 ? 25.138 -7.882 39.945 1.00 23.60 721 ALA B N 1
ATOM 9379 C CA . ALA B 1 362 ? 25.346 -6.729 40.837 1.00 24.01 721 ALA B CA 1
ATOM 9380 C C . ALA B 1 362 ? 26.437 -7.031 41.872 1.00 25.97 721 ALA B C 1
ATOM 9381 O O . ALA B 1 362 ? 27.335 -6.216 42.097 1.00 24.24 721 ALA B O 1
ATOM 9383 N N . ARG B 1 363 ? 26.394 -8.231 42.465 1.00 23.66 722 ARG B N 1
ATOM 9384 C CA . ARG B 1 363 ? 27.379 -8.592 43.488 1.00 23.47 722 ARG B CA 1
ATOM 9385 C C . ARG B 1 363 ? 28.753 -8.824 42.870 1.00 27.02 722 ARG B C 1
ATOM 9386 O O . ARG B 1 363 ? 29.767 -8.432 43.465 1.00 25.81 722 ARG B O 1
ATOM 9394 N N . LEU B 1 364 ? 28.785 -9.440 41.679 1.00 24.78 723 LEU B N 1
ATOM 9395 C CA . LEU B 1 364 ? 30.037 -9.652 40.942 1.00 24.94 723 LEU B CA 1
ATOM 9396 C C . LEU B 1 364 ? 30.689 -8.300 40.608 1.00 26.19 723 LEU B C 1
ATOM 9397 O O . LEU B 1 364 ? 31.904 -8.146 40.769 1.00 25.50 723 LEU B O 1
ATOM 9402 N N . ALA B 1 365 ? 29.869 -7.309 40.186 1.00 22.81 724 ALA B N 1
ATOM 9403 C CA . ALA B 1 365 ? 30.368 -5.958 39.849 1.00 23.07 724 ALA B CA 1
ATOM 9404 C C . ALA B 1 365 ? 31.031 -5.301 41.063 1.00 24.87 724 ALA B C 1
ATOM 9405 O O . ALA B 1 365 ? 32.141 -4.770 40.942 1.00 23.66 724 ALA B O 1
ATOM 9407 N N . VAL B 1 366 ? 30.378 -5.373 42.244 1.00 22.49 725 VAL B N 1
ATOM 9408 C CA . VAL B 1 366 ? 30.959 -4.809 43.472 1.00 22.39 725 VAL B CA 1
ATOM 9409 C C . VAL B 1 366 ? 32.272 -5.520 43.796 1.00 24.64 725 VAL B C 1
ATOM 9410 O O . VAL B 1 366 ? 33.263 -4.865 44.108 1.00 23.48 725 VAL B O 1
ATOM 9414 N N . ASP B 1 367 ? 32.289 -6.852 43.710 1.00 24.31 726 ASP B N 1
ATOM 9415 C CA . ASP B 1 367 ? 33.508 -7.607 44.016 1.00 24.26 726 ASP B CA 1
ATOM 9416 C C . ASP B 1 367 ? 34.650 -7.225 43.072 1.00 25.93 726 ASP B C 1
ATOM 9417 O O . ASP B 1 367 ? 35.788 -7.089 43.528 1.00 24.21 726 ASP B O 1
ATOM 9422 N N . PHE B 1 368 ? 34.347 -6.997 41.788 1.00 21.93 727 PHE B N 1
ATOM 9423 C CA . PHE B 1 368 ? 35.377 -6.592 40.819 1.00 21.94 727 PHE B CA 1
ATOM 9424 C C . PHE B 1 368 ? 35.884 -5.182 41.151 1.00 24.46 727 PHE B C 1
ATOM 9425 O O . PHE B 1 368 ? 37.091 -4.944 41.175 1.00 23.28 727 PHE B O 1
ATOM 9433 N N . ARG B 1 369 ? 34.957 -4.263 41.446 1.00 22.97 728 ARG B N 1
ATOM 9434 C CA . ARG B 1 369 ? 35.331 -2.898 41.831 1.00 22.38 728 ARG B CA 1
ATOM 9435 C C . ARG B 1 369 ? 36.242 -2.946 43.047 1.00 25.02 728 ARG B C 1
ATOM 9436 O O . ARG B 1 369 ? 37.229 -2.231 43.084 1.00 24.96 728 ARG B O 1
ATOM 9444 N N . GLN B 1 370 ? 35.925 -3.776 44.033 1.00 22.28 729 GLN B N 1
ATOM 9445 C CA . GLN B 1 370 ? 36.746 -3.858 45.238 1.00 23.49 729 GLN B CA 1
ATOM 9446 C C . GLN B 1 370 ? 38.098 -4.507 44.969 1.00 27.36 729 GLN B C 1
ATOM 9447 O O . GLN B 1 370 ? 39.106 -4.080 45.554 1.00 27.35 729 GLN B O 1
ATOM 9453 N N . ALA B 1 371 ? 38.136 -5.528 44.092 1.00 24.80 730 ALA B N 1
ATOM 9454 C CA . ALA B 1 371 ? 39.392 -6.233 43.814 1.00 25.85 730 ALA B CA 1
ATOM 9455 C C . ALA B 1 371 ? 40.367 -5.371 43.037 1.00 28.32 730 ALA B C 1
ATOM 9456 O O . ALA B 1 371 ? 41.566 -5.431 43.321 1.00 28.62 730 ALA B O 1
ATOM 9458 N N . PHE B 1 372 ? 39.871 -4.566 42.061 1.00 23.88 731 PHE B N 1
ATOM 9459 C CA . PHE B 1 372 ? 40.776 -3.823 41.183 1.00 22.50 731 PHE B CA 1
ATOM 9460 C C . PHE B 1 372 ? 40.654 -2.303 41.254 1.00 26.91 731 PHE B C 1
ATOM 9461 O O . PHE B 1 372 ? 41.408 -1.606 40.573 1.00 25.34 731 PHE B O 1
ATOM 9469 N N . LYS B 1 373 ? 39.725 -1.792 42.084 1.00 23.97 732 LYS B N 1
ATOM 9470 C CA . LYS B 1 373 ? 39.502 -0.357 42.291 1.00 24.06 732 LYS B CA 1
ATOM 9471 C C . LYS B 1 373 ? 39.349 0.374 40.944 1.00 27.74 732 LYS B C 1
ATOM 9472 O O . LYS B 1 373 ? 40.006 1.388 40.665 1.00 27.65 732 LYS B O 1
ATOM 9478 N N . LYS B 1 374 ? 38.418 -0.139 40.121 1.00 23.61 733 LYS B N 1
ATOM 9479 C CA . LYS B 1 374 ? 38.147 0.427 38.801 1.00 23.69 733 LYS B CA 1
ATOM 9480 C C . LYS B 1 374 ? 36.672 0.254 38.420 1.00 25.07 733 LYS B C 1
ATOM 9481 O O . LYS B 1 374 ? 35.928 -0.467 39.091 1.00 23.97 733 LYS B O 1
ATOM 9487 N N . ASP B 1 375 ? 36.258 0.957 37.367 1.00 22.42 734 ASP B N 1
ATOM 9488 C CA . ASP B 1 375 ? 34.864 1.006 36.934 1.00 21.71 734 ASP B CA 1
ATOM 9489 C C . ASP B 1 375 ? 34.387 -0.335 36.394 1.00 24.44 734 ASP B C 1
ATOM 9490 O O . ASP B 1 375 ? 35.167 -1.143 35.855 1.00 24.33 734 ASP B O 1
ATOM 9495 N N . VAL B 1 376 ? 33.075 -0.548 36.553 1.00 20.87 735 VAL B N 1
ATOM 9496 C CA A VAL B 1 376 ? 32.341 -1.730 36.073 0.50 20.12 735 VAL B CA 1
ATOM 9497 C CA B VAL B 1 376 ? 32.378 -1.723 36.045 0.50 20.89 735 VAL B CA 1
ATOM 9498 C C . VAL B 1 376 ? 31.021 -1.243 35.535 1.00 22.87 735 VAL B C 1
ATOM 9499 O O . VAL B 1 376 ? 30.420 -0.341 36.137 1.00 22.63 735 VAL B O 1
ATOM 9506 N N . VAL B 1 377 ? 30.537 -1.850 34.443 1.00 19.43 736 VAL B N 1
ATOM 9507 C CA . VAL B 1 377 ? 29.259 -1.410 33.877 1.00 19.32 736 VAL B CA 1
ATOM 9508 C C . VAL B 1 377 ? 28.295 -2.572 33.803 1.00 24.32 736 VAL B C 1
ATOM 9509 O O . VAL B 1 377 ? 28.650 -3.642 33.302 1.00 24.76 736 VAL B O 1
ATOM 9513 N N . ILE B 1 378 ? 27.064 -2.335 34.277 1.00 21.67 737 ILE B N 1
ATOM 9514 C CA . ILE B 1 378 ? 25.962 -3.291 34.153 1.00 22.89 737 ILE B CA 1
ATOM 9515 C C . ILE B 1 378 ? 24.969 -2.693 33.157 1.00 26.67 737 ILE B C 1
ATOM 9516 O O . ILE B 1 378 ? 24.442 -1.613 33.414 1.00 26.14 737 ILE B O 1
ATOM 9521 N N . ASP B 1 379 ? 24.734 -3.368 32.036 1.00 22.05 738 ASP B N 1
ATOM 9522 C CA . ASP B 1 379 ? 23.772 -2.941 31.024 1.00 22.01 738 ASP B CA 1
ATOM 9523 C C . ASP B 1 379 ? 22.514 -3.794 31.252 1.00 24.90 738 ASP B C 1
ATOM 9524 O O . ASP B 1 379 ? 22.528 -4.971 30.886 1.00 24.12 738 ASP B O 1
ATOM 9529 N N . MET B 1 380 ? 21.483 -3.251 31.938 1.00 22.11 739 MET B N 1
ATOM 9530 C CA . MET B 1 380 ? 20.300 -4.075 32.230 1.00 22.58 739 MET B CA 1
ATOM 9531 C C . MET B 1 380 ? 19.300 -3.942 31.090 1.00 24.38 739 MET B C 1
ATOM 9532 O O . MET B 1 380 ? 18.665 -2.889 30.941 1.00 23.88 739 MET B O 1
ATOM 9537 N N . LEU B 1 381 ? 19.178 -4.986 30.257 1.00 22.14 740 LEU B N 1
ATOM 9538 C CA . LEU B 1 381 ? 18.227 -4.924 29.130 1.00 22.34 740 LEU B CA 1
ATOM 9539 C C . LEU B 1 381 ? 16.830 -5.147 29.641 1.00 24.79 740 LEU B C 1
ATOM 9540 O O . LEU B 1 381 ? 16.559 -6.127 30.323 1.00 25.88 740 LEU B O 1
ATOM 9545 N N . CYS B 1 382 ? 15.940 -4.215 29.349 1.00 22.45 741 CYS B N 1
ATOM 9546 C CA . CYS B 1 382 ? 14.581 -4.255 29.856 1.00 22.48 741 CYS B CA 1
ATOM 9547 C C . CYS B 1 382 ? 13.661 -3.584 28.848 1.00 24.69 741 CYS B C 1
ATOM 9548 O O . CYS B 1 382 ? 13.973 -3.551 27.657 1.00 23.53 741 CYS B O 1
ATOM 9551 N N . TYR B 1 383 ? 12.492 -3.151 29.296 1.00 22.23 742 TYR B N 1
ATOM 9552 C CA . TYR B 1 383 ? 11.592 -2.449 28.396 1.00 21.97 742 TYR B CA 1
ATOM 9553 C C . TYR B 1 383 ? 10.837 -1.406 29.198 1.00 23.58 742 TYR B C 1
ATOM 9554 O O . TYR B 1 383 ? 11.009 -1.320 30.426 1.00 23.40 742 TYR B O 1
ATOM 9563 N N . ARG B 1 384 ? 10.046 -0.589 28.514 1.00 21.90 743 ARG B N 1
ATOM 9564 C CA . ARG B 1 384 ? 9.287 0.482 29.153 1.00 21.51 743 ARG B CA 1
ATOM 9565 C C . ARG B 1 384 ? 7.823 0.147 28.962 1.00 23.58 743 ARG B C 1
ATOM 9566 O O . ARG B 1 384 ? 7.311 0.189 27.842 1.00 23.74 743 ARG B O 1
ATOM 9574 N N . ARG B 1 385 ? 7.164 -0.283 30.033 1.00 22.49 744 ARG B N 1
ATOM 9575 C CA . ARG B 1 385 ? 5.780 -0.778 29.941 1.00 22.79 744 ARG B CA 1
ATOM 9576 C C . ARG B 1 385 ? 4.815 0.253 29.385 1.00 26.24 744 ARG B C 1
ATOM 9577 O O . ARG B 1 385 ? 3.962 -0.089 28.556 1.00 26.45 744 ARG B O 1
ATOM 9585 N N . ARG B 1 386 ? 4.908 1.485 29.873 1.00 24.20 745 ARG B N 1
ATOM 9586 C CA . ARG B 1 386 ? 3.999 2.542 29.448 1.00 24.69 745 ARG B CA 1
ATOM 9587 C C . ARG B 1 386 ? 4.729 3.450 28.453 1.00 26.61 745 ARG B C 1
ATOM 9588 O O . ARG B 1 386 ? 5.833 3.114 27.989 1.00 26.59 745 ARG B O 1
ATOM 9596 N N . GLY B 1 387 ? 4.090 4.553 28.085 1.00 24.20 746 GLY B N 1
ATOM 9597 C CA . GLY B 1 387 ? 4.721 5.533 27.207 1.00 23.15 746 GLY B CA 1
ATOM 9598 C C . GLY B 1 387 ? 5.891 6.186 27.916 1.00 25.43 746 GLY B C 1
ATOM 9599 O O . GLY B 1 387 ? 6.143 5.920 29.097 1.00 25.14 746 GLY B O 1
ATOM 9600 N N . HIS B 1 388 ? 6.603 7.056 27.219 1.00 22.12 747 HIS B N 1
ATOM 9601 C CA . HIS B 1 388 ? 7.770 7.728 27.799 1.00 21.07 747 HIS B CA 1
ATOM 9602 C C . HIS B 1 388 ? 7.445 8.349 29.158 1.00 24.27 747 HIS B C 1
ATOM 9603 O O . HIS B 1 388 ? 8.191 8.206 30.134 1.00 23.68 747 HIS B O 1
ATOM 9610 N N . ASN B 1 389 ? 6.327 9.072 29.199 1.00 23.02 748 ASN B N 1
ATOM 9611 C CA . ASN B 1 389 ? 5.751 9.574 30.434 1.00 24.27 748 ASN B CA 1
ATOM 9612 C C . ASN B 1 389 ? 4.341 8.977 30.430 1.00 30.96 748 ASN B C 1
ATOM 9613 O O . ASN B 1 389 ? 3.900 8.438 29.410 1.00 30.94 748 ASN B O 1
ATOM 9618 N N . GLU B 1 390 ? 3.650 9.050 31.535 1.00 30.84 749 GLU B N 1
ATOM 9619 C CA . GLU B 1 390 ? 2.399 8.320 31.684 1.00 32.49 749 GLU B CA 1
ATOM 9620 C C . GLU B 1 390 ? 1.199 8.947 30.932 1.00 38.49 749 GLU B C 1
ATOM 9621 O O . GLU B 1 390 ? 0.137 8.319 30.858 1.00 39.75 749 GLU B O 1
ATOM 9627 N N . GLY B 1 391 ? 1.414 10.079 30.278 1.00 34.97 750 GLY B N 1
ATOM 9628 C CA . GLY B 1 391 ? 0.394 10.693 29.435 1.00 34.99 750 GLY B CA 1
ATOM 9629 C C . GLY B 1 391 ? 0.679 10.526 27.949 1.00 38.28 750 GLY B C 1
ATOM 9630 O O . GLY B 1 391 ? -0.109 10.978 27.118 1.00 39.16 750 GLY B O 1
ATOM 9631 N N . ASP B 1 392 ? 1.789 9.847 27.592 1.00 32.33 751 ASP B N 1
ATOM 9632 C CA . ASP B 1 392 ? 2.222 9.716 26.199 1.00 31.10 751 ASP B CA 1
ATOM 9633 C C . ASP B 1 392 ? 1.801 8.368 25.581 1.00 35.26 751 ASP B C 1
ATOM 9634 O O . ASP B 1 392 ? 1.824 7.348 26.263 1.00 33.84 751 ASP B O 1
ATOM 9639 N N . ASP B 1 393 ? 1.418 8.368 24.293 1.00 32.04 752 ASP B N 1
ATOM 9640 C CA . ASP B 1 393 ? 0.953 7.150 23.591 1.00 31.28 752 ASP B CA 1
ATOM 9641 C C . ASP B 1 393 ? 2.080 6.590 22.702 1.00 32.38 752 ASP B C 1
ATOM 9642 O O . ASP B 1 393 ? 2.332 7.104 21.610 1.00 31.21 752 ASP B O 1
ATOM 9647 N N . PRO B 1 394 ? 2.774 5.532 23.162 1.00 27.43 753 PRO B N 1
ATOM 9648 C CA . PRO B 1 394 ? 3.965 5.074 22.427 1.00 25.39 753 PRO B CA 1
ATOM 9649 C C . PRO B 1 394 ? 3.685 4.257 21.163 1.00 27.15 753 PRO B C 1
ATOM 9650 O O . PRO B 1 394 ? 4.573 4.142 20.320 1.00 26.59 753 PRO B O 1
ATOM 9654 N N . SER B 1 395 ? 2.491 3.668 21.030 1.00 24.81 754 SER B N 1
ATOM 9655 C CA . SER B 1 395 ? 2.173 2.823 19.879 1.00 25.61 754 SER B CA 1
ATOM 9656 C C . SER B 1 395 ? 2.083 3.637 18.579 1.00 28.69 754 SER B C 1
ATOM 9657 O O . SER B 1 395 ? 2.173 3.046 17.507 1.00 29.20 754 SER B O 1
ATOM 9660 N N . MET B 1 396 ? 1.970 4.989 18.663 1.00 26.08 755 MET B N 1
ATOM 9661 C CA . MET B 1 396 ? 1.949 5.818 17.451 1.00 25.81 755 MET B CA 1
ATOM 9662 C C . MET B 1 396 ? 3.255 5.662 16.664 1.00 28.84 755 MET B C 1
ATOM 9663 O O . MET B 1 396 ? 3.222 5.642 15.434 1.00 29.31 755 MET B O 1
ATOM 9668 N N . THR B 1 397 ? 4.398 5.603 17.383 1.00 25.29 756 THR B N 1
ATOM 9669 C CA . THR B 1 397 ? 5.733 5.536 16.781 1.00 24.42 756 THR B CA 1
ATOM 9670 C C . THR B 1 397 ? 6.379 4.159 16.893 1.00 27.61 756 THR B C 1
ATOM 9671 O O . THR B 1 397 ? 7.234 3.840 16.065 1.00 27.21 756 THR B O 1
ATOM 9675 N N . GLN B 1 398 ? 6.006 3.351 17.910 1.00 24.50 757 GLN B N 1
ATOM 9676 C CA . GLN B 1 398 ? 6.582 2.019 18.130 1.00 24.30 757 GLN B CA 1
ATOM 9677 C C . GLN B 1 398 ? 5.455 0.984 18.203 1.00 28.33 757 GLN B C 1
ATOM 9678 O O . GLN B 1 398 ? 5.276 0.343 19.245 1.00 28.50 757 GLN B O 1
ATOM 9684 N N . PRO B 1 399 ? 4.663 0.811 17.114 1.00 24.79 758 PRO B N 1
ATOM 9685 C CA . PRO B 1 399 ? 3.513 -0.111 17.202 1.00 24.92 758 PRO B CA 1
ATOM 9686 C C . PRO B 1 399 ? 3.928 -1.556 17.459 1.00 30.26 758 PRO B C 1
ATOM 9687 O O . PRO B 1 399 ? 3.270 -2.230 18.259 1.00 31.06 758 PRO B O 1
ATOM 9691 N N . TYR B 1 400 ? 5.013 -2.019 16.816 1.00 27.62 759 TYR B N 1
ATOM 9692 C CA . TYR B 1 400 ? 5.464 -3.415 16.958 1.00 29.78 759 TYR B CA 1
ATOM 9693 C C . TYR B 1 400 ? 5.970 -3.694 18.374 1.00 30.73 759 TYR B C 1
ATOM 9694 O O . TYR B 1 400 ? 5.556 -4.673 19.000 1.00 29.69 759 TYR B O 1
ATOM 9703 N N . MET B 1 401 ? 6.829 -2.813 18.890 1.00 26.71 760 MET B N 1
ATOM 9704 C CA . MET B 1 401 ? 7.351 -2.982 20.244 1.00 24.84 760 MET B CA 1
ATOM 9705 C C . MET B 1 401 ? 6.206 -3.069 21.266 1.00 28.54 760 MET B C 1
ATOM 9706 O O . MET B 1 401 ? 6.246 -3.923 22.151 1.00 28.34 760 MET B O 1
ATOM 9711 N N . TYR B 1 402 ? 5.164 -2.237 21.122 1.00 25.38 761 TYR B N 1
ATOM 9712 C CA . TYR B 1 402 ? 4.104 -2.210 22.126 1.00 25.84 761 TYR B CA 1
ATOM 9713 C C . TYR B 1 402 ? 3.123 -3.351 21.909 1.00 31.15 761 TYR B C 1
ATOM 9714 O O . TYR B 1 402 ? 2.529 -3.803 22.892 1.00 30.90 761 TYR B O 1
ATOM 9723 N N . ASP B 1 403 ? 3.074 -3.930 20.698 1.00 29.25 762 ASP B N 1
ATOM 9724 C CA . ASP B 1 403 ? 2.268 -5.137 20.508 1.00 29.64 762 ASP B CA 1
ATOM 9725 C C . ASP B 1 403 ? 2.957 -6.303 21.241 1.00 33.18 762 ASP B C 1
ATOM 9726 O O . ASP B 1 403 ? 2.273 -7.097 21.872 1.00 33.14 762 ASP B O 1
ATOM 9731 N N . VAL B 1 404 ? 4.306 -6.350 21.214 1.00 28.48 763 VAL B N 1
ATOM 9732 C CA . VAL B 1 404 ? 5.085 -7.383 21.915 1.00 28.74 763 VAL B CA 1
ATOM 9733 C C . VAL B 1 404 ? 4.991 -7.156 23.436 1.00 32.25 763 VAL B C 1
ATOM 9734 O O . VAL B 1 404 ? 4.718 -8.110 24.179 1.00 32.16 763 VAL B O 1
ATOM 9738 N N . ILE B 1 405 ? 5.160 -5.892 23.898 1.00 27.46 764 ILE B N 1
ATOM 9739 C CA . ILE B 1 405 ? 5.070 -5.596 25.337 1.00 27.52 764 ILE B CA 1
ATOM 9740 C C . ILE B 1 405 ? 3.710 -6.007 25.903 1.00 32.97 764 ILE B C 1
ATOM 9741 O O . ILE B 1 405 ? 3.671 -6.554 27.009 1.00 32.99 764 ILE B O 1
ATOM 9746 N N . ASP B 1 406 ? 2.614 -5.811 25.138 1.00 31.92 765 ASP B N 1
ATOM 9747 C CA . ASP B 1 406 ? 1.261 -6.177 25.563 1.00 34.20 765 ASP B CA 1
ATOM 9748 C C . ASP B 1 406 ? 1.088 -7.693 25.823 1.00 40.56 765 ASP B C 1
ATOM 9749 O O . ASP B 1 406 ? 0.187 -8.067 26.569 1.00 42.39 765 ASP B O 1
ATOM 9754 N N . THR B 1 407 ? 1.951 -8.545 25.252 1.00 37.87 766 THR B N 1
ATOM 9755 C CA . THR B 1 407 ? 1.898 -10.011 25.435 1.00 37.89 766 THR B CA 1
ATOM 9756 C C . THR B 1 407 ? 2.747 -10.480 26.621 1.00 41.98 766 THR B C 1
ATOM 9757 O O . THR B 1 407 ? 2.670 -11.650 26.996 1.00 41.56 766 THR B O 1
ATOM 9761 N N . LYS B 1 408 ? 3.587 -9.592 27.172 1.00 37.33 767 LYS B N 1
ATOM 9762 C CA . LYS B 1 408 ? 4.541 -9.938 28.219 1.00 37.25 767 LYS B CA 1
ATOM 9763 C C . LYS B 1 408 ? 3.975 -9.888 29.623 1.00 40.05 767 LYS B C 1
ATOM 9764 O O . LYS B 1 408 ? 3.418 -8.869 30.044 1.00 37.19 767 LYS B O 1
ATOM 9770 N N . ARG B 1 409 ? 4.190 -10.975 30.384 1.00 39.43 768 ARG B N 1
ATOM 9771 C CA . ARG B 1 409 ? 3.903 -10.973 31.815 1.00 39.48 768 ARG B CA 1
ATOM 9772 C C . ARG B 1 409 ? 5.023 -10.171 32.433 1.00 44.67 768 ARG B C 1
ATOM 9773 O O . ARG B 1 409 ? 6.170 -10.334 31.998 1.00 45.50 768 ARG B O 1
ATOM 9781 N N . GLY B 1 410 ? 4.745 -9.353 33.434 1.00 39.79 769 GLY B N 1
ATOM 9782 C CA . GLY B 1 410 ? 5.846 -8.605 34.057 1.00 38.31 769 GLY B CA 1
ATOM 9783 C C . GLY B 1 410 ? 6.800 -9.506 34.827 1.00 38.96 769 GLY B C 1
ATOM 9784 O O . GLY B 1 410 ? 6.465 -10.669 35.087 1.00 37.41 769 GLY B O 1
ATOM 9785 N N . SER B 1 411 ? 7.996 -8.983 35.187 1.00 34.87 770 SER B N 1
ATOM 9786 C CA . SER B 1 411 ? 9.014 -9.750 35.922 1.00 33.90 770 SER B CA 1
ATOM 9787 C C . SER B 1 411 ? 8.486 -10.154 37.314 1.00 34.48 770 SER B C 1
ATOM 9788 O O . SER B 1 411 ? 8.813 -11.253 37.757 1.00 32.61 770 SER B O 1
ATOM 9791 N N . ARG B 1 412 ? 7.647 -9.306 37.977 1.00 31.33 771 ARG B N 1
ATOM 9792 C CA . ARG B 1 412 ? 7.077 -9.686 39.282 1.00 31.39 771 ARG B CA 1
ATOM 9793 C C . ARG B 1 412 ? 6.182 -10.925 39.133 1.00 35.29 771 ARG B C 1
ATOM 9794 O O . ARG B 1 412 ? 6.384 -11.911 39.846 1.00 33.91 771 ARG B O 1
ATOM 9802 N N . LYS B 1 413 ? 5.206 -10.883 38.205 1.00 32.08 772 LYS B N 1
ATOM 9803 C CA . LYS B 1 413 ? 4.299 -12.020 38.003 1.00 32.84 772 LYS B CA 1
ATOM 9804 C C . LYS B 1 413 ? 5.084 -13.289 37.640 1.00 36.33 772 LYS B C 1
ATOM 9805 O O . LYS B 1 413 ? 4.839 -14.337 38.233 1.00 35.07 772 LYS B O 1
ATOM 9811 N N . ALA B 1 414 ? 6.035 -13.178 36.693 1.00 33.20 773 ALA B N 1
ATOM 9812 C CA . ALA B 1 414 ? 6.880 -14.281 36.222 1.00 32.85 773 ALA B CA 1
ATOM 9813 C C . ALA B 1 414 ? 7.675 -14.919 37.375 1.00 36.05 773 ALA B C 1
ATOM 9814 O O . ALA B 1 414 ? 7.687 -16.149 37.506 1.00 35.57 773 ALA B O 1
ATOM 9816 N N . TYR B 1 415 ? 8.314 -14.083 38.220 1.00 31.72 774 TYR B N 1
ATOM 9817 C CA . TYR B 1 415 ? 9.105 -14.568 39.348 1.00 30.39 774 TYR B CA 1
ATOM 9818 C C . TYR B 1 415 ? 8.201 -15.209 40.408 1.00 33.26 774 TYR B C 1
ATOM 9819 O O . TYR B 1 415 ? 8.569 -16.246 40.984 1.00 34.33 774 TYR B O 1
ATOM 9828 N N . THR B 1 416 ? 6.997 -14.632 40.628 1.00 29.47 775 THR B N 1
ATOM 9829 C CA . THR B 1 416 ? 6.022 -15.194 41.576 1.00 30.32 775 THR B CA 1
ATOM 9830 C C . THR B 1 416 ? 5.651 -16.619 41.139 1.00 36.39 775 THR B C 1
ATOM 9831 O O . THR B 1 416 ? 5.662 -17.551 41.956 1.00 35.40 775 THR B O 1
ATOM 9835 N N . GLU B 1 417 ? 5.342 -16.781 39.843 1.00 34.78 776 GLU B N 1
ATOM 9836 C CA . GLU B 1 417 ? 4.979 -18.082 39.259 1.00 35.53 776 GLU B CA 1
ATOM 9837 C C . GLU B 1 417 ? 6.132 -19.080 39.409 1.00 40.45 776 GLU B C 1
ATOM 9838 O O . GLU B 1 417 ? 5.879 -20.240 39.729 1.00 40.75 776 GLU B O 1
ATOM 9844 N N . ALA B 1 418 ? 7.391 -18.620 39.234 1.00 37.24 777 ALA B N 1
ATOM 9845 C CA . ALA B 1 418 ? 8.580 -19.465 39.396 1.00 36.97 777 ALA B CA 1
ATOM 9846 C C . ALA B 1 418 ? 8.711 -19.958 40.848 1.00 40.46 777 ALA B C 1
ATOM 9847 O O . ALA B 1 418 ? 8.947 -21.152 41.074 1.00 40.73 777 ALA B O 1
ATOM 9849 N N . LEU B 1 419 ? 8.522 -19.054 41.827 1.00 36.26 778 LEU B N 1
ATOM 9850 C CA . LEU B 1 419 ? 8.612 -19.436 43.245 1.00 36.63 778 LEU B CA 1
ATOM 9851 C C . LEU B 1 419 ? 7.457 -20.379 43.627 1.00 41.75 778 LEU B C 1
ATOM 9852 O O . LEU B 1 419 ? 7.678 -21.316 44.403 1.00 42.95 778 LEU B O 1
ATOM 9857 N N . ILE B 1 420 ? 6.241 -20.167 43.061 1.00 37.70 779 ILE B N 1
ATOM 9858 C CA . ILE B 1 420 ? 5.094 -21.062 43.311 1.00 37.73 779 ILE B CA 1
ATOM 9859 C C . ILE B 1 420 ? 5.441 -22.466 42.748 1.00 45.37 779 ILE B C 1
ATOM 9860 O O . ILE B 1 420 ? 5.228 -23.474 43.434 1.00 45.61 779 ILE B O 1
ATOM 9865 N N . GLY B 1 421 ? 6.009 -22.496 41.539 1.00 43.93 780 GLY B N 1
ATOM 9866 C CA . GLY B 1 421 ? 6.441 -23.718 40.860 1.00 45.08 780 GLY B CA 1
ATOM 9867 C C . GLY B 1 421 ? 7.567 -24.460 41.561 1.00 50.19 780 GLY B C 1
ATOM 9868 O O . GLY B 1 421 ? 7.632 -25.686 41.481 1.00 50.49 780 GLY B O 1
ATOM 9869 N N . ARG B 1 422 ? 8.471 -23.721 42.246 1.00 47.04 781 ARG B N 1
ATOM 9870 C CA . ARG B 1 422 ? 9.594 -24.279 43.015 1.00 46.71 781 ARG B CA 1
ATOM 9871 C C . ARG B 1 422 ? 9.130 -24.853 44.374 1.00 52.47 781 ARG B C 1
ATOM 9872 O O . ARG B 1 422 ? 9.891 -25.579 45.020 1.00 51.53 781 ARG B O 1
ATOM 9880 N N . GLY B 1 423 ? 7.911 -24.492 44.794 1.00 49.68 782 GLY B N 1
ATOM 9881 C CA . GLY B 1 423 ? 7.304 -24.926 46.049 1.00 49.27 782 GLY B CA 1
ATOM 9882 C C . GLY B 1 423 ? 7.573 -24.015 47.236 1.00 52.78 782 GLY B C 1
ATOM 9883 O O . GLY B 1 423 ? 7.198 -24.361 48.361 1.00 54.05 782 GLY B O 1
ATOM 9884 N N . ASP B 1 424 ? 8.220 -22.843 47.001 1.00 47.35 783 ASP B N 1
ATOM 9885 C CA . ASP B 1 424 ? 8.574 -21.869 48.040 1.00 46.04 783 ASP B CA 1
ATOM 9886 C C . ASP B 1 424 ? 7.364 -21.239 48.692 1.00 48.25 783 ASP B C 1
ATOM 9887 O O . ASP B 1 424 ? 7.345 -21.042 49.907 1.00 48.63 783 ASP B O 1
ATOM 9892 N N . ILE B 1 425 ? 6.391 -20.834 47.869 1.00 42.47 784 ILE B N 1
ATOM 9893 C CA . ILE B 1 425 ? 5.196 -20.114 48.310 1.00 40.81 784 ILE B CA 1
ATOM 9894 C C . ILE B 1 425 ? 3.960 -20.650 47.606 1.00 44.20 784 ILE B C 1
ATOM 9895 O O . ILE B 1 425 ? 4.077 -21.368 46.610 1.00 42.93 784 ILE B O 1
ATOM 9900 N N . SER B 1 426 ? 2.784 -20.234 48.081 1.00 42.26 785 SER B N 1
ATOM 9901 C CA . SER B 1 426 ? 1.502 -20.591 47.482 1.00 43.49 785 SER B CA 1
ATOM 9902 C C . SER B 1 426 ? 0.893 -19.352 46.850 1.00 48.81 785 SER B C 1
ATOM 9903 O O . SER B 1 426 ? 1.305 -18.239 47.197 1.00 47.03 785 SER B O 1
ATOM 9906 N N . MET B 1 427 ? -0.110 -19.530 45.963 1.00 48.10 786 MET B N 1
ATOM 9907 C CA . MET B 1 427 ? -0.800 -18.408 45.320 1.00 49.30 786 MET B CA 1
ATOM 9908 C C . MET B 1 427 ? -1.473 -17.498 46.369 1.00 49.45 786 MET B C 1
ATOM 9909 O O . MET B 1 427 ? -1.358 -16.277 46.271 1.00 48.14 786 MET B O 1
ATOM 9914 N N . LYS B 1 428 ? -2.144 -18.095 47.378 1.00 45.42 787 LYS B N 1
ATOM 9915 C CA . LYS B 1 428 ? -2.810 -17.353 48.455 1.00 44.35 787 LYS B CA 1
ATOM 9916 C C . LYS B 1 428 ? -1.792 -16.497 49.228 1.00 46.07 787 LYS B C 1
ATOM 9917 O O . LYS B 1 428 ? -2.072 -15.330 49.511 1.00 45.98 787 LYS B O 1
ATOM 9923 N N . GLU B 1 429 ? -0.621 -17.073 49.556 1.00 42.54 788 GLU B N 1
ATOM 9924 C CA . GLU B 1 429 ? 0.454 -16.347 50.264 1.00 42.43 788 GLU B CA 1
ATOM 9925 C C . GLU B 1 429 ? 0.972 -15.183 49.417 1.00 45.17 788 GLU B C 1
ATOM 9926 O O . GLU B 1 429 ? 1.174 -14.080 49.940 1.00 43.81 788 GLU B O 1
ATOM 9932 N N . ALA B 1 430 ? 1.153 -15.415 48.103 1.00 41.83 789 ALA B N 1
ATOM 9933 C CA . ALA B 1 430 ? 1.608 -14.380 47.174 1.00 41.75 789 ALA B CA 1
ATOM 9934 C C . ALA B 1 430 ? 0.578 -13.237 47.100 1.00 44.35 789 ALA B C 1
ATOM 9935 O O . ALA B 1 430 ? 0.955 -12.076 47.225 1.00 42.06 789 ALA B O 1
ATOM 9937 N N . GLU B 1 431 ? -0.726 -13.577 46.989 1.00 42.57 790 GLU B N 1
ATOM 9938 C CA . GLU B 1 431 ? -1.833 -12.603 46.943 1.00 43.47 790 GLU B CA 1
ATOM 9939 C C . GLU B 1 431 ? -1.930 -11.781 48.231 1.00 46.98 790 GLU B C 1
ATOM 9940 O O . GLU B 1 431 ? -2.120 -10.563 48.175 1.00 46.39 790 GLU B O 1
ATOM 9946 N N . ASP B 1 432 ? -1.800 -12.455 49.385 1.00 43.74 791 ASP B N 1
ATOM 9947 C CA . ASP B 1 432 ? -1.876 -11.825 50.711 1.00 43.04 791 ASP B CA 1
ATOM 9948 C C . ASP B 1 432 ? -0.744 -10.809 50.915 1.00 46.27 791 ASP B C 1
ATOM 9949 O O . ASP B 1 432 ? -0.996 -9.693 51.385 1.00 45.71 791 ASP B O 1
ATOM 9954 N N . ALA B 1 433 ? 0.487 -11.179 50.507 1.00 43.03 792 ALA B N 1
ATOM 9955 C CA . ALA B 1 433 ? 1.664 -10.308 50.606 1.00 43.91 792 ALA B CA 1
ATOM 9956 C C . ALA B 1 433 ? 1.488 -9.049 49.748 1.00 50.60 792 ALA B C 1
ATOM 9957 O O . ALA B 1 433 ? 1.842 -7.965 50.202 1.00 50.81 792 ALA B O 1
ATOM 9959 N N . LEU B 1 434 ? 0.868 -9.174 48.555 1.00 48.49 793 LEU B N 1
ATOM 9960 C CA . LEU B 1 434 ? 0.615 -8.033 47.680 1.00 48.98 793 LEU B CA 1
ATOM 9961 C C . LEU B 1 434 ? -0.432 -7.098 48.279 1.00 53.39 793 LEU B C 1
ATOM 9962 O O . LEU B 1 434 ? -0.237 -5.882 48.262 1.00 52.32 793 LEU B O 1
ATOM 9967 N N . ARG B 1 435 ? -1.529 -7.668 48.820 1.00 50.27 794 ARG B N 1
ATOM 9968 C CA . ARG B 1 435 ? -2.623 -6.919 49.451 1.00 50.83 794 ARG B CA 1
ATOM 9969 C C . ARG B 1 435 ? -2.141 -6.165 50.683 1.00 55.26 794 ARG B C 1
ATOM 9970 O O . ARG B 1 435 ? -2.596 -5.046 50.920 1.00 55.36 794 ARG B O 1
ATOM 9978 N N . ASP B 1 436 ? -1.204 -6.766 51.444 1.00 51.62 795 ASP B N 1
ATOM 9979 C CA . ASP B 1 436 ? -0.623 -6.155 52.640 1.00 51.47 795 ASP B CA 1
ATOM 9980 C C . ASP B 1 436 ? 0.174 -4.884 52.282 1.00 53.42 795 ASP B C 1
ATOM 9981 O O . ASP B 1 436 ? -0.051 -3.841 52.909 1.00 53.02 795 ASP B O 1
ATOM 9986 N N . TYR B 1 437 ? 1.075 -4.955 51.256 1.00 48.09 796 TYR B N 1
ATOM 9987 C CA . TYR B 1 437 ? 1.877 -3.801 50.820 1.00 47.18 796 TYR B CA 1
ATOM 9988 C C . TYR B 1 437 ? 0.963 -2.697 50.286 1.00 49.74 796 TYR B C 1
ATOM 9989 O O . TYR B 1 437 ? 1.150 -1.528 50.633 1.00 49.24 796 TYR B O 1
ATOM 9998 N N . GLN B 1 438 ? -0.038 -3.071 49.477 1.00 45.69 797 GLN B N 1
ATOM 9999 C CA . GLN B 1 438 ? -1.009 -2.142 48.899 1.00 45.67 797 GLN B CA 1
ATOM 10000 C C . GLN B 1 438 ? -1.862 -1.479 49.989 1.00 49.87 797 GLN B C 1
ATOM 10001 O O . GLN B 1 438 ? -2.124 -0.275 49.907 1.00 49.52 797 GLN B O 1
ATOM 10007 N N . GLY B 1 439 ? -2.237 -2.256 51.015 1.00 45.72 798 GLY B N 1
ATOM 10008 C CA . GLY B 1 439 ? -3.004 -1.785 52.166 1.00 44.75 798 GLY B CA 1
ATOM 10009 C C . GLY B 1 439 ? -2.257 -0.738 52.972 1.00 47.50 798 GLY B C 1
ATOM 10010 O O . GLY B 1 439 ? -2.862 0.227 53.450 1.00 46.72 798 GLY B O 1
ATOM 10011 N N . GLN B 1 440 ? -0.924 -0.901 53.091 1.00 43.54 799 GLN B N 1
ATOM 10012 C CA . GLN B 1 440 ? -0.054 0.044 53.798 1.00 43.20 799 GLN B CA 1
ATOM 10013 C C . GLN B 1 440 ? 0.096 1.341 52.994 1.00 45.92 799 GLN B C 1
ATOM 10014 O O . GLN B 1 440 ? 0.115 2.411 53.596 1.00 45.27 799 GLN B O 1
ATOM 10020 N N . LEU B 1 441 ? 0.162 1.258 51.650 1.00 42.54 800 LEU B N 1
ATOM 10021 C CA . LEU B 1 441 ? 0.222 2.463 50.807 1.00 41.94 800 LEU B CA 1
ATOM 10022 C C . LEU B 1 441 ? -1.073 3.258 50.949 1.00 43.86 800 LEU B C 1
ATOM 10023 O O . LEU B 1 441 ? -1.035 4.475 51.130 1.00 41.37 800 LEU B O 1
ATOM 10028 N N . GLU B 1 442 ? -2.222 2.558 50.898 1.00 41.79 801 GLU B N 1
ATOM 10029 C CA . GLU B 1 442 ? -3.564 3.135 51.056 1.00 42.33 801 GLU B CA 1
ATOM 10030 C C . GLU B 1 442 ? -3.697 3.892 52.400 1.00 45.94 801 GLU B C 1
ATOM 10031 O O . GLU B 1 442 ? -4.244 4.999 52.429 1.00 44.07 801 GLU B O 1
ATOM 10037 N N . ARG B 1 443 ? -3.179 3.294 53.493 1.00 44.06 802 ARG B N 1
ATOM 10038 C CA . ARG B 1 443 ? -3.206 3.873 54.841 1.00 44.30 802 ARG B CA 1
ATOM 10039 C C . ARG B 1 443 ? -2.416 5.184 54.880 1.00 46.10 802 ARG B C 1
ATOM 10040 O O . ARG B 1 443 ? -2.926 6.182 55.385 1.00 45.12 802 ARG B O 1
ATOM 10048 N N . VAL B 1 444 ? -1.181 5.184 54.327 1.00 41.29 803 VAL B N 1
ATOM 10049 C CA . VAL B 1 444 ? -0.339 6.378 54.304 1.00 40.61 803 VAL B CA 1
ATOM 10050 C C . VAL B 1 444 ? -0.994 7.438 53.387 1.00 42.45 803 VAL B C 1
ATOM 10051 O O . VAL B 1 444 ? -1.049 8.606 53.765 1.00 41.24 803 VAL B O 1
ATOM 10055 N N . PHE B 1 445 ? -1.524 7.020 52.218 1.00 39.79 804 PHE B N 1
ATOM 10056 C CA . PHE B 1 445 ? -2.216 7.917 51.283 1.00 40.16 804 PHE B CA 1
ATOM 10057 C C . PHE B 1 445 ? -3.400 8.619 51.976 1.00 44.07 804 PHE B C 1
ATOM 10058 O O . PHE B 1 445 ? -3.567 9.825 51.793 1.00 42.55 804 PHE B O 1
ATOM 10066 N N . ASN B 1 446 ? -4.207 7.865 52.758 1.00 42.08 805 ASN B N 1
ATOM 10067 C CA . ASN B 1 446 ? -5.361 8.428 53.482 1.00 42.61 805 ASN B CA 1
ATOM 10068 C C . ASN B 1 446 ? -4.917 9.449 54.538 1.00 47.28 805 ASN B C 1
ATOM 10069 O O . ASN B 1 446 ? -5.508 10.531 54.607 1.00 47.70 805 ASN B O 1
ATOM 10074 N N . GLU B 1 447 ? -3.837 9.144 55.294 1.00 43.31 806 GLU B N 1
ATOM 10075 C CA . GLU B 1 447 ? -3.279 10.050 56.311 1.00 43.03 806 GLU B CA 1
ATOM 10076 C C . GLU B 1 447 ? -2.801 11.373 55.690 1.00 44.93 806 GLU B C 1
ATOM 10077 O O . GLU B 1 447 ? -3.077 12.437 56.247 1.00 44.28 806 GLU B O 1
ATOM 10083 N N . VAL B 1 448 ? -2.110 11.312 54.524 1.00 40.79 807 VAL B N 1
ATOM 10084 C CA . VAL B 1 448 ? -1.628 12.507 53.831 1.00 40.15 807 VAL B CA 1
ATOM 10085 C C . VAL B 1 448 ? -2.824 13.332 53.343 1.00 45.40 807 VAL B C 1
ATOM 10086 O O . VAL B 1 448 ? -2.826 14.552 53.487 1.00 44.59 807 VAL B O 1
ATOM 10090 N N . ARG B 1 449 ? -3.841 12.661 52.791 1.00 45.23 808 ARG B N 1
ATOM 10091 C CA . ARG B 1 449 ? -5.036 13.307 52.262 1.00 47.42 808 ARG B CA 1
ATOM 10092 C C . ARG B 1 449 ? -5.844 14.024 53.380 1.00 53.94 808 ARG B C 1
ATOM 10093 O O . ARG B 1 449 ? -6.568 14.972 53.078 1.00 53.84 808 ARG B O 1
ATOM 10101 N N . GLU B 1 450 ? -5.664 13.615 54.656 1.00 51.60 809 GLU B N 1
ATOM 10102 C CA . GLU B 1 450 ? -6.352 14.211 55.815 1.00 52.37 809 GLU B CA 1
ATOM 10103 C C . GLU B 1 450 ? -5.581 15.412 56.400 1.00 56.87 809 GLU B C 1
ATOM 10104 O O . GLU B 1 450 ? -6.131 16.129 57.243 1.00 56.50 809 GLU B O 1
ATOM 10110 N N . LEU B 1 451 ? -4.336 15.658 55.941 1.00 52.92 810 LEU B N 1
ATOM 10111 C CA . LEU B 1 451 ? -3.539 16.786 56.425 1.00 53.00 810 LEU B CA 1
ATOM 10112 C C . LEU B 1 451 ? -4.193 18.116 56.043 1.00 56.92 810 LEU B C 1
ATOM 10113 O O . LEU B 1 451 ? -4.877 18.200 55.017 1.00 55.48 810 LEU B O 1
ATOM 10118 N N . GLU B 1 452 ? -4.008 19.141 56.892 1.00 55.33 811 GLU B N 1
ATOM 10119 C CA . GLU B 1 452 ? -4.543 20.487 56.668 1.00 56.10 811 GLU B CA 1
ATOM 10120 C C . GLU B 1 452 ? -3.836 21.116 55.466 1.00 60.23 811 GLU B C 1
ATOM 10121 O O . GLU B 1 452 ? -2.613 21.010 55.361 1.00 59.54 811 GLU B O 1
ATOM 10123 N N . LYS B 1 453 ? -4.604 21.701 54.529 1.00 57.85 812 LYS B N 1
ATOM 10124 C CA . LYS B 1 453 ? -4.049 22.291 53.305 1.00 58.79 812 LYS B CA 1
ATOM 10125 C C . LYS B 1 453 ? -3.439 23.665 53.577 1.00 64.84 812 LYS B C 1
ATOM 10126 O O . LYS B 1 453 ? -4.071 24.511 54.211 1.00 65.15 812 LYS B O 1
ATOM 10132 N N . HIS B 1 454 ? -2.203 23.871 53.105 1.00 62.35 813 HIS B N 1
ATOM 10133 C CA . HIS B 1 454 ? -1.471 25.135 53.231 1.00 62.52 813 HIS B CA 1
ATOM 10134 C C . HIS B 1 454 ? -1.852 26.068 52.082 1.00 63.20 813 HIS B C 1
ATOM 10135 O O . HIS B 1 454 ? -2.055 25.588 50.962 1.00 62.25 813 HIS B O 1
ATOM 10142 N N . GLU B 1 455 ? -1.948 27.392 52.342 1.00 57.44 814 GLU B N 1
ATOM 10143 C CA . GLU B 1 455 ? -2.217 28.380 51.282 1.00 55.66 814 GLU B CA 1
ATOM 10144 C C . GLU B 1 455 ? -1.008 28.446 50.358 1.00 53.04 814 GLU B C 1
ATOM 10145 O O . GLU B 1 455 ? 0.125 28.351 50.840 1.00 52.50 814 GLU B O 1
ATOM 10147 N N . ILE B 1 456 ? -1.236 28.561 49.048 1.00 45.85 815 ILE B N 1
ATOM 10148 C CA . ILE B 1 456 ? -0.136 28.597 48.079 1.00 43.86 815 ILE B CA 1
ATOM 10149 C C . ILE B 1 456 ? 0.298 30.041 47.893 1.00 45.17 815 ILE B C 1
ATOM 10150 O O . ILE B 1 456 ? -0.524 30.905 47.597 1.00 44.60 815 ILE B O 1
ATOM 10155 N N . GLU B 1 457 ? 1.594 30.292 48.052 1.00 40.85 816 GLU B N 1
ATOM 10156 C CA . GLU B 1 457 ? 2.164 31.625 47.916 1.00 40.46 816 GLU B CA 1
ATOM 10157 C C . GLU B 1 457 ? 3.232 31.659 46.826 1.00 41.57 816 GLU B C 1
ATOM 10158 O O . GLU B 1 457 ? 3.866 30.627 46.564 1.00 38.53 816 GLU B O 1
ATOM 10164 N N . PRO B 1 458 ? 3.526 32.840 46.225 1.00 37.88 817 PRO B N 1
ATOM 10165 C CA . PRO B 1 458 ? 4.661 32.909 45.280 1.00 36.74 817 PRO B CA 1
ATOM 10166 C C . PRO B 1 458 ? 5.962 32.493 45.980 1.00 38.00 817 PRO B C 1
ATOM 10167 O O . PRO B 1 458 ? 6.085 32.675 47.196 1.00 37.33 817 PRO B O 1
ATOM 10171 N N . SER B 1 459 ? 6.908 31.909 45.243 1.00 32.67 818 SER B N 1
ATOM 10172 C CA . SER B 1 459 ? 8.181 31.492 45.830 1.00 32.26 818 SER B CA 1
ATOM 10173 C C . SER B 1 459 ? 8.967 32.717 46.327 1.00 36.98 818 SER B C 1
ATOM 10174 O O . SER B 1 459 ? 8.764 33.834 45.824 1.00 35.54 818 SER B O 1
ATOM 10177 N N . GLU B 1 460 ? 9.824 32.502 47.336 1.00 34.46 819 GLU B N 1
ATOM 10178 C CA . GLU B 1 460 ? 10.614 33.564 47.958 1.00 33.72 819 GLU B CA 1
ATOM 10179 C C . GLU B 1 460 ? 12.086 33.387 47.715 1.00 34.81 819 GLU B C 1
ATOM 10180 O O . GLU B 1 460 ? 12.591 32.259 47.702 1.00 32.93 819 GLU B O 1
ATOM 10186 N N . SER B 1 461 ? 12.790 34.527 47.571 1.00 29.97 820 SER B N 1
ATOM 10187 C CA . SER B 1 461 ? 14.242 34.572 47.394 1.00 29.06 820 SER B CA 1
ATOM 10188 C C . SER B 1 461 ? 14.954 33.895 48.578 1.00 31.61 820 SER B C 1
ATOM 10189 O O . SER B 1 461 ? 14.521 34.038 49.716 1.00 31.62 820 SER B O 1
ATOM 10192 N N . VAL B 1 462 ? 16.063 33.198 48.305 1.00 28.98 821 VAL B N 1
ATOM 10193 C CA . VAL B 1 462 ? 16.844 32.525 49.347 1.00 29.00 821 VAL B CA 1
ATOM 10194 C C . VAL B 1 462 ? 17.929 33.452 49.911 1.00 31.61 821 VAL B C 1
ATOM 10195 O O . VAL B 1 462 ? 18.719 32.997 50.732 1.00 30.61 821 VAL B O 1
ATOM 10199 N N . GLU B 1 463 ? 18.013 34.711 49.442 1.00 29.02 822 GLU B N 1
ATOM 10200 C CA . GLU B 1 463 ? 19.122 35.609 49.797 1.00 30.08 822 GLU B CA 1
ATOM 10201 C C . GLU B 1 463 ? 19.440 35.656 51.306 1.00 32.23 822 GLU B C 1
ATOM 10202 O O . GLU B 1 463 ? 20.615 35.497 51.678 1.00 31.33 822 GLU B O 1
ATOM 10208 N N . ALA B 1 464 ? 18.429 35.837 52.154 1.00 29.90 823 ALA B N 1
ATOM 10209 C CA . ALA B 1 464 ? 18.646 35.978 53.603 1.00 30.54 823 ALA B CA 1
ATOM 10210 C C . ALA B 1 464 ? 18.955 34.655 54.342 1.00 34.86 823 ALA B C 1
ATOM 10211 O O . ALA B 1 464 ? 19.278 34.702 55.535 1.00 35.24 823 ALA B O 1
ATOM 10213 N N . ASP B 1 465 ? 18.907 33.483 53.657 1.00 30.88 824 ASP B N 1
ATOM 10214 C CA . ASP B 1 465 ? 19.165 32.190 54.329 1.00 30.31 824 ASP B CA 1
ATOM 10215 C C . ASP B 1 465 ? 20.601 32.038 54.826 1.00 35.29 824 ASP B C 1
ATOM 10216 O O . ASP B 1 465 ? 20.866 31.195 55.685 1.00 35.51 824 ASP B O 1
ATOM 10221 N N . GLN B 1 466 ? 21.541 32.757 54.201 1.00 31.55 825 GLN B N 1
ATOM 10222 C CA . GLN B 1 466 ? 22.952 32.715 54.563 1.00 31.73 825 GLN B CA 1
ATOM 10223 C C . GLN B 1 466 ? 23.473 34.132 54.657 1.00 39.46 825 GLN B C 1
ATOM 10224 O O . GLN B 1 466 ? 23.290 34.934 53.735 1.00 40.21 825 GLN B O 1
ATOM 10230 N N . GLN B 1 467 ? 24.102 34.435 55.783 1.00 38.60 826 GLN B N 1
ATOM 10231 C CA . GLN B 1 467 ? 24.632 35.757 56.076 1.00 39.53 826 GLN B CA 1
ATOM 10232 C C . GLN B 1 467 ? 26.020 35.658 56.686 1.00 42.89 826 GLN B C 1
ATOM 10233 O O . GLN B 1 467 ? 26.332 34.708 57.416 1.00 40.84 826 GLN B O 1
ATOM 10239 N N . ILE B 1 468 ? 26.851 36.655 56.368 1.00 41.08 827 ILE B N 1
ATOM 10240 C CA . ILE B 1 468 ? 28.235 36.781 56.826 1.00 40.97 827 ILE B CA 1
ATOM 10241 C C . ILE B 1 468 ? 28.271 36.908 58.369 1.00 42.13 827 ILE B C 1
ATOM 10242 O O . ILE B 1 468 ? 27.362 37.533 58.928 1.00 41.83 827 ILE B O 1
ATOM 10247 N N . PRO B 1 469 ? 29.243 36.282 59.087 1.00 38.41 828 PRO B N 1
ATOM 10248 C CA . PRO B 1 469 ? 29.296 36.461 60.552 1.00 37.83 828 PRO B CA 1
ATOM 10249 C C . PRO B 1 469 ? 29.488 37.933 60.888 1.00 39.57 828 PRO B C 1
ATOM 10250 O O . PRO B 1 469 ? 30.097 38.645 60.086 1.00 37.62 828 PRO B O 1
ATOM 10254 N N . SER B 1 470 ? 28.981 38.391 62.045 1.00 37.32 829 SER B N 1
ATOM 10255 C CA . SER B 1 470 ? 29.126 39.805 62.430 1.00 38.00 829 SER B CA 1
ATOM 10256 C C . SER B 1 470 ? 30.601 40.185 62.513 1.00 41.23 829 SER B C 1
ATOM 10257 O O . SER B 1 470 ? 30.981 41.233 61.979 1.00 41.24 829 SER B O 1
ATOM 10260 N N . LYS B 1 471 ? 31.435 39.300 63.093 1.00 35.71 830 LYS B N 1
ATOM 10261 C CA . LYS B 1 471 ? 32.865 39.554 63.213 1.00 35.00 830 LYS B CA 1
ATOM 10262 C C . LYS B 1 471 ? 33.670 38.544 62.408 1.00 37.28 830 LYS B C 1
ATOM 10263 O O . LYS B 1 471 ? 33.555 37.337 62.626 1.00 36.36 830 LYS B O 1
ATOM 10265 N N . LEU B 1 472 ? 34.485 39.050 61.470 1.00 31.70 831 LEU B N 1
ATOM 10266 C CA . LEU B 1 472 ? 35.391 38.252 60.666 1.00 30.99 831 LEU B CA 1
ATOM 10267 C C . LEU B 1 472 ? 36.509 39.122 60.108 1.00 34.38 831 LEU B C 1
ATOM 10268 O O . LEU B 1 472 ? 36.250 40.017 59.306 1.00 34.69 831 LEU B O 1
ATOM 10273 N N . ALA B 1 473 ? 37.742 38.876 60.547 1.00 30.93 832 ALA B N 1
ATOM 10274 C CA . ALA B 1 473 ? 38.894 39.585 59.998 1.00 31.57 832 ALA B CA 1
ATOM 10275 C C . ALA B 1 473 ? 39.610 38.689 59.020 1.00 35.10 832 ALA B C 1
ATOM 10276 O O . ALA B 1 473 ? 39.725 37.487 59.251 1.00 37.61 832 ALA B O 1
ATOM 10278 N N . THR B 1 474 ? 40.088 39.260 57.930 1.00 28.64 833 THR B N 1
ATOM 10279 C CA . THR B 1 474 ? 40.844 38.484 56.954 1.00 28.15 833 THR B CA 1
ATOM 10280 C C . THR B 1 474 ? 42.319 38.900 57.006 1.00 32.02 833 THR B C 1
ATOM 10281 O O . THR B 1 474 ? 43.158 38.245 56.388 1.00 33.22 833 THR B O 1
ATOM 10285 N N . ALA B 1 475 ? 42.647 39.968 57.746 1.00 29.01 834 ALA B N 1
ATOM 10286 C CA . ALA B 1 475 ? 44.053 40.365 57.842 1.00 30.07 834 ALA B CA 1
ATOM 10287 C C . ALA B 1 475 ? 44.866 39.299 58.584 1.00 33.59 834 ALA B C 1
ATOM 10288 O O . ALA B 1 475 ? 44.347 38.652 59.506 1.00 32.53 834 ALA B O 1
ATOM 10290 N N . VAL B 1 476 ? 46.145 39.156 58.196 1.00 29.58 835 VAL B N 1
ATOM 10291 C CA . VAL B 1 476 ? 47.097 38.226 58.834 1.00 30.09 835 VAL B CA 1
ATOM 10292 C C . VAL B 1 476 ? 48.256 39.047 59.386 1.00 35.80 835 VAL B C 1
ATOM 10293 O O . VAL B 1 476 ? 48.388 40.208 59.018 1.00 36.38 835 VAL B O 1
ATOM 10297 N N . ASP B 1 477 ? 49.130 38.461 60.195 1.00 33.39 836 ASP B N 1
ATOM 10298 C CA . ASP B 1 477 ? 50.251 39.258 60.696 1.00 32.63 836 ASP B CA 1
ATOM 10299 C C . ASP B 1 477 ? 51.474 39.143 59.769 1.00 33.45 836 ASP B C 1
ATOM 10300 O O . ASP B 1 477 ? 51.515 38.277 58.892 1.00 33.13 836 ASP B O 1
ATOM 10305 N N . LYS B 1 478 ? 52.490 40.003 59.996 1.00 32.44 837 LYS B N 1
ATOM 10306 C CA . LYS B 1 478 ? 53.733 39.996 59.210 1.00 32.28 837 LYS B CA 1
ATOM 10307 C C . LYS B 1 478 ? 54.434 38.644 59.262 1.00 35.80 837 LYS B C 1
ATOM 10308 O O . LYS B 1 478 ? 54.977 38.216 58.248 1.00 35.30 837 LYS B O 1
ATOM 10314 N N . ALA B 1 479 ? 54.404 37.963 60.429 1.00 34.21 838 ALA B N 1
ATOM 10315 C CA . ALA B 1 479 ? 55.036 36.650 60.596 1.00 33.98 838 ALA B CA 1
ATOM 10316 C C . ALA B 1 479 ? 54.455 35.623 59.618 1.00 35.33 838 ALA B C 1
ATOM 10317 O O . ALA B 1 479 ? 55.210 34.821 59.060 1.00 34.57 838 ALA B O 1
ATOM 10319 N N . MET B 1 480 ? 53.124 35.664 59.383 1.00 30.38 839 MET B N 1
ATOM 10320 C CA . MET B 1 480 ? 52.468 34.748 58.433 1.00 29.35 839 MET B CA 1
ATOM 10321 C C . MET B 1 480 ? 52.960 35.015 56.998 1.00 31.23 839 MET B C 1
ATOM 10322 O O . MET B 1 480 ? 53.304 34.066 56.279 1.00 29.94 839 MET B O 1
ATOM 10327 N N . LEU B 1 481 ? 53.009 36.303 56.591 1.00 28.64 840 LEU B N 1
ATOM 10328 C CA . LEU B 1 481 ? 53.503 36.666 55.263 1.00 29.07 840 LEU B CA 1
ATOM 10329 C C . LEU B 1 481 ? 54.932 36.156 55.068 1.00 31.57 840 LEU B C 1
ATOM 10330 O O . LEU B 1 481 ? 55.232 35.509 54.069 1.00 29.80 840 LEU B O 1
ATOM 10335 N N . GLN B 1 482 ? 55.794 36.415 56.056 1.00 30.66 841 GLN B N 1
ATOM 10336 C CA . GLN B 1 482 ? 57.203 36.014 56.028 1.00 31.35 841 GLN B CA 1
ATOM 10337 C C . GLN B 1 482 ? 57.356 34.496 55.969 1.00 35.04 841 GLN B C 1
ATOM 10338 O O . GLN B 1 482 ? 58.206 34.006 55.227 1.00 34.79 841 GLN B O 1
ATOM 10344 N N . ARG B 1 483 ? 56.526 33.751 56.712 1.00 31.23 842 ARG B N 1
ATOM 10345 C CA . ARG B 1 483 ? 56.566 32.281 56.697 1.00 31.39 842 ARG B CA 1
ATOM 10346 C C . ARG B 1 483 ? 56.289 31.733 55.279 1.00 32.91 842 ARG B C 1
ATOM 10347 O O . ARG B 1 483 ? 56.972 30.803 54.827 1.00 31.37 842 ARG B O 1
ATOM 10355 N N . ILE B 1 484 ? 55.289 32.308 54.584 1.00 27.94 843 ILE B N 1
ATOM 10356 C CA . ILE B 1 484 ? 54.921 31.853 53.233 1.00 26.62 843 I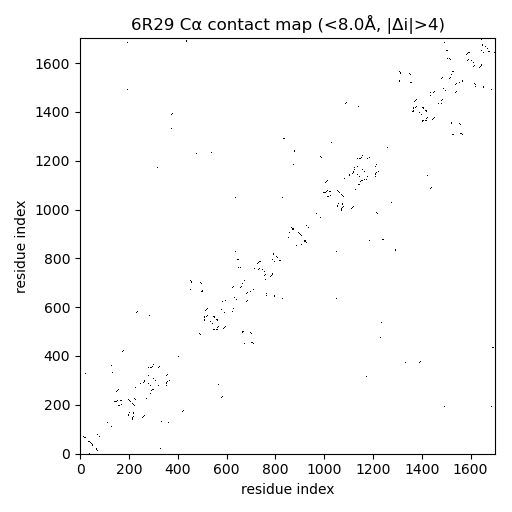LE B CA 1
ATOM 10357 C C . ILE B 1 484 ? 56.021 32.247 52.221 1.00 31.36 843 ILE B C 1
ATOM 10358 O O . ILE B 1 484 ? 56.336 31.444 51.348 1.00 30.67 843 ILE B O 1
ATOM 10363 N N . GLY B 1 485 ? 56.630 33.424 52.387 1.00 30.22 844 GLY B N 1
ATOM 10364 C CA . GLY B 1 485 ? 57.747 33.848 51.543 1.00 30.39 844 GLY B CA 1
ATOM 10365 C C . GLY B 1 485 ? 58.956 32.943 51.741 1.00 35.11 844 GLY B C 1
ATOM 10366 O O . GLY B 1 485 ? 59.530 32.450 50.764 1.00 34.55 844 GLY B O 1
ATOM 10367 N N . ASP B 1 486 ? 59.294 32.640 53.010 1.00 31.74 845 ASP B N 1
ATOM 10368 C CA . ASP B 1 486 ? 60.422 31.764 53.359 1.00 31.34 845 ASP B CA 1
ATOM 10369 C C . ASP B 1 486 ? 60.190 30.317 52.895 1.00 33.31 845 ASP B C 1
ATOM 10370 O O . ASP B 1 486 ? 61.162 29.648 52.529 1.00 31.82 845 ASP B O 1
ATOM 10375 N N . ALA B 1 487 ? 58.922 29.852 52.857 1.00 29.06 846 ALA B N 1
ATOM 10376 C CA . ALA B 1 487 ? 58.590 28.498 52.372 1.00 27.85 846 ALA B CA 1
ATOM 10377 C C . ALA B 1 487 ? 59.056 28.285 50.920 1.00 31.24 846 ALA B C 1
ATOM 10378 O O . ALA B 1 487 ? 59.385 27.159 50.532 1.00 31.83 846 ALA B O 1
ATOM 10380 N N . HIS B 1 488 ? 59.098 29.374 50.121 1.00 27.69 847 HIS B N 1
ATOM 10381 C CA . HIS B 1 488 ? 59.500 29.290 48.716 1.00 26.86 847 HIS B CA 1
ATOM 10382 C C . HIS B 1 488 ? 60.995 28.987 48.548 1.00 33.18 847 HIS B C 1
ATOM 10383 O O . HIS B 1 488 ? 61.390 28.487 47.493 1.00 32.99 847 HIS B O 1
ATOM 10390 N N . LEU B 1 489 ? 61.814 29.216 49.600 1.00 32.06 848 LEU B N 1
ATOM 10391 C CA . LEU B 1 489 ? 63.241 28.912 49.509 1.00 32.92 848 LEU B CA 1
ATOM 10392 C C . LEU B 1 489 ? 63.650 27.786 50.466 1.00 36.57 848 LEU B C 1
ATOM 10393 O O . LEU B 1 489 ? 64.833 27.441 50.538 1.00 35.94 848 LEU B O 1
ATOM 10398 N N . ALA B 1 490 ? 62.664 27.139 51.119 1.00 33.33 849 ALA B N 1
ATOM 10399 C CA . ALA B 1 490 ? 62.923 26.017 52.023 1.00 33.72 849 ALA B CA 1
ATOM 10400 C C . ALA B 1 490 ? 62.942 24.731 51.181 1.00 38.10 849 ALA B C 1
ATOM 10401 O O . ALA B 1 490 ? 62.118 23.836 51.343 1.00 36.75 849 ALA B O 1
ATOM 10403 N N . LEU B 1 491 ? 63.863 24.693 50.221 1.00 36.96 850 LEU B N 1
ATOM 10404 C CA . LEU B 1 491 ? 63.974 23.621 49.229 1.00 37.73 850 LEU B CA 1
ATOM 10405 C C . LEU B 1 491 ? 64.483 22.312 49.831 1.00 40.12 850 LEU B C 1
ATOM 10406 O O . LEU B 1 491 ? 65.373 22.365 50.674 1.00 38.95 850 LEU B O 1
ATOM 10411 N N . PRO B 1 492 ? 63.984 21.128 49.381 1.00 37.87 851 PRO B N 1
ATOM 10412 C CA . PRO B 1 492 ? 64.537 19.858 49.894 1.00 38.45 851 PRO B CA 1
ATOM 10413 C C . PRO B 1 492 ? 66.036 19.768 49.586 1.00 42.12 851 PRO B C 1
ATOM 10414 O O . PRO B 1 492 ? 66.503 20.376 48.617 1.00 39.58 851 PRO B O 1
ATOM 10418 N N . GLU B 1 493 ? 66.801 19.050 50.430 1.00 41.16 852 GLU B N 1
ATOM 10419 C CA . GLU B 1 493 ? 68.248 18.926 50.243 1.00 41.80 852 GLU B CA 1
ATOM 10420 C C . GLU B 1 493 ? 68.567 18.323 48.860 1.00 44.52 852 GLU B C 1
ATOM 10421 O O . GLU B 1 493 ? 67.959 17.337 48.451 1.00 44.37 852 GLU B O 1
ATOM 10427 N N . GLY B 1 494 ? 69.471 18.974 48.149 1.00 41.00 853 GLY B N 1
ATOM 10428 C CA . GLY B 1 494 ? 69.906 18.551 46.824 1.00 40.71 853 GLY B CA 1
ATOM 10429 C C . GLY B 1 494 ? 68.981 18.906 45.674 1.00 43.48 853 GLY B C 1
ATOM 10430 O O . GLY B 1 494 ? 69.275 18.530 44.537 1.00 44.16 853 GLY B O 1
ATOM 10431 N N . PHE B 1 495 ? 67.865 19.634 45.939 1.00 36.18 854 PHE B N 1
ATOM 10432 C CA . PHE B 1 495 ? 66.902 20.034 44.893 1.00 34.17 854 PHE B CA 1
ATOM 10433 C C . PHE B 1 495 ? 67.530 21.056 43.951 1.00 38.45 854 PHE B C 1
ATOM 10434 O O . PHE B 1 495 ? 68.129 22.027 44.418 1.00 38.68 854 PHE B O 1
ATOM 10442 N N . THR B 1 496 ? 67.392 20.848 42.623 1.00 34.52 855 THR B N 1
ATOM 10443 C CA . THR B 1 496 ? 67.930 21.777 41.624 1.00 33.70 855 THR B CA 1
ATOM 10444 C C . THR B 1 496 ? 66.766 22.579 41.033 1.00 35.99 855 THR B C 1
ATOM 10445 O O . THR B 1 496 ? 65.933 22.013 40.332 1.00 33.35 855 THR B O 1
ATOM 10449 N N . VAL B 1 497 ? 66.702 23.888 41.332 1.00 32.91 856 VAL B N 1
ATOM 10450 C CA . VAL B 1 497 ? 65.633 24.736 40.797 1.00 32.11 856 VAL B CA 1
ATOM 10451 C C . VAL B 1 497 ? 66.000 25.151 39.382 1.00 34.31 856 VAL B C 1
ATOM 10452 O O . VAL B 1 497 ? 67.167 25.464 39.107 1.00 32.59 856 VAL B O 1
ATOM 10456 N N . HIS B 1 498 ? 65.004 25.154 38.487 1.00 30.71 857 HIS B N 1
ATOM 10457 C CA . HIS B 1 498 ? 65.182 25.637 37.121 1.00 30.33 857 HIS B CA 1
ATOM 10458 C C . HIS B 1 498 ? 65.709 27.077 37.203 1.00 34.98 857 HIS B C 1
ATOM 10459 O O . HIS B 1 498 ? 65.205 27.856 38.021 1.00 33.29 857 HIS B O 1
ATOM 10466 N N . PRO B 1 499 ? 66.751 27.444 36.428 1.00 34.60 858 PRO B N 1
ATOM 10467 C CA . PRO B 1 499 ? 67.334 28.793 36.580 1.00 34.94 858 PRO B CA 1
ATOM 10468 C C . PRO B 1 499 ? 66.370 29.947 36.303 1.00 37.49 858 PRO B C 1
ATOM 10469 O O . PRO B 1 499 ? 66.605 31.037 36.820 1.00 36.72 858 PRO B O 1
ATOM 10473 N N . ARG B 1 500 ? 65.265 29.723 35.576 1.00 34.42 859 ARG B N 1
ATOM 10474 C CA . ARG B 1 500 ? 64.314 30.807 35.335 1.00 34.19 859 ARG B CA 1
ATOM 10475 C C . ARG B 1 500 ? 63.145 30.772 36.360 1.00 35.40 859 ARG B C 1
ATOM 10476 O O . ARG B 1 500 ? 62.310 31.674 36.378 1.00 35.49 859 ARG B O 1
ATOM 10484 N N . VAL B 1 501 ? 63.141 29.780 37.266 1.00 30.08 860 VAL B N 1
ATOM 10485 C CA . VAL B 1 501 ? 62.122 29.692 38.327 1.00 29.26 860 VAL B CA 1
ATOM 10486 C C . VAL B 1 501 ? 62.728 30.260 39.632 1.00 33.47 860 VAL B C 1
ATOM 10487 O O . VAL B 1 501 ? 62.031 30.932 40.400 1.00 33.16 860 VAL B O 1
ATOM 10491 N N . ARG B 1 502 ? 64.028 30.018 39.864 1.00 31.37 861 ARG B N 1
ATOM 10492 C CA . ARG B 1 502 ? 64.715 30.504 41.066 1.00 31.61 861 ARG B CA 1
ATOM 10493 C C . ARG B 1 502 ? 64.464 32.028 41.328 1.00 35.27 861 ARG B C 1
ATOM 10494 O O . ARG B 1 502 ? 64.188 32.356 42.486 1.00 34.29 861 ARG B O 1
ATOM 10502 N N . PRO B 1 503 ? 64.507 32.958 40.323 1.00 33.26 862 PRO B N 1
ATOM 10503 C CA . PRO B 1 503 ? 64.255 34.386 40.633 1.00 32.93 862 PRO B CA 1
ATOM 10504 C C . PRO B 1 503 ? 62.867 34.649 41.206 1.00 34.08 862 PRO B C 1
ATOM 10505 O O . PRO B 1 503 ? 62.720 35.563 42.019 1.00 32.58 862 PRO B O 1
ATOM 10509 N N . VAL B 1 504 ? 61.858 33.854 40.801 1.00 30.77 863 VAL B N 1
ATOM 10510 C CA . VAL B 1 504 ? 60.491 33.994 41.306 1.00 30.09 863 VAL B CA 1
ATOM 10511 C C . VAL B 1 504 ? 60.476 33.645 42.798 1.00 30.93 863 VAL B C 1
ATOM 10512 O O . VAL B 1 504 ? 59.836 34.350 43.581 1.00 29.29 863 VAL B O 1
ATOM 10516 N N . LEU B 1 505 ? 61.160 32.548 43.182 1.00 28.34 864 LEU B N 1
ATOM 10517 C CA . LEU B 1 505 ? 61.220 32.123 44.592 1.00 28.48 864 LEU B CA 1
ATOM 10518 C C . LEU B 1 505 ? 61.892 33.190 45.451 1.00 31.74 864 LEU B C 1
ATOM 10519 O O . LEU B 1 505 ? 61.387 33.531 46.525 1.00 31.35 864 LEU B O 1
ATOM 10524 N N . GLU B 1 506 ? 63.003 33.754 44.947 1.00 29.60 865 GLU B N 1
ATOM 10525 C CA . GLU B 1 506 ? 63.752 34.807 45.648 1.00 29.66 865 GLU B CA 1
ATOM 10526 C C . GLU B 1 506 ? 62.917 36.082 45.753 1.00 32.39 865 GLU B C 1
ATOM 10527 O O . GLU B 1 506 ? 62.905 36.717 46.817 1.00 33.65 865 GLU B O 1
ATOM 10533 N N . LYS B 1 507 ? 62.178 36.422 44.688 1.00 28.91 866 LYS B N 1
ATOM 10534 C CA . LYS B 1 507 ? 61.307 37.604 44.653 1.00 28.83 866 LYS B CA 1
ATOM 10535 C C . LYS B 1 507 ? 60.177 37.458 45.659 1.00 30.77 866 LYS B C 1
ATOM 10536 O O . LYS B 1 507 ? 59.805 38.445 46.288 1.00 30.78 866 LYS B O 1
ATOM 10542 N N . ARG B 1 508 ? 59.646 36.225 45.835 1.00 27.24 867 ARG B N 1
ATOM 10543 C CA . ARG B 1 508 ? 58.582 35.993 46.815 1.00 27.05 867 ARG B CA 1
ATOM 10544 C C . ARG B 1 508 ? 59.097 36.214 48.233 1.00 30.56 867 ARG B C 1
ATOM 10545 O O . ARG B 1 508 ? 58.403 36.836 49.029 1.00 29.98 867 ARG B O 1
ATOM 10553 N N . ARG B 1 509 ? 60.310 35.754 48.552 1.00 28.26 868 ARG B N 1
ATOM 10554 C CA . ARG B 1 509 ? 60.866 36.038 49.888 1.00 29.40 868 ARG B CA 1
ATOM 10555 C C . ARG B 1 509 ? 61.005 37.563 50.076 1.00 34.09 868 ARG B C 1
ATOM 10556 O O . ARG B 1 509 ? 60.556 38.104 51.092 1.00 33.96 868 ARG B O 1
ATOM 10564 N N . GLU B 1 510 ? 61.537 38.260 49.052 1.00 32.37 869 GLU B N 1
ATOM 10565 C CA . GLU B 1 510 ? 61.699 39.711 49.081 1.00 33.19 869 GLU B CA 1
ATOM 10566 C C . GLU B 1 510 ? 60.340 40.427 49.294 1.00 34.82 869 GLU B C 1
ATOM 10567 O O . GLU B 1 510 ? 60.241 41.254 50.195 1.00 35.15 869 GLU B O 1
ATOM 10573 N N . MET B 1 511 ? 59.299 40.091 48.498 1.00 29.96 870 MET B N 1
ATOM 10574 C CA . MET B 1 511 ? 57.984 40.718 48.638 1.00 27.46 870 MET B CA 1
ATOM 10575 C C . MET B 1 511 ? 57.362 40.488 50.027 1.00 31.89 870 MET B C 1
ATOM 10576 O O . MET B 1 511 ? 56.730 41.397 50.568 1.00 31.86 870 MET B O 1
ATOM 10581 N N . ALA B 1 512 ? 57.536 39.281 50.602 1.00 29.28 871 ALA B N 1
ATOM 10582 C CA . ALA B 1 512 ? 56.961 38.939 51.909 1.00 29.47 871 ALA B CA 1
ATOM 10583 C C . ALA B 1 512 ? 57.509 39.824 53.029 1.00 35.34 871 ALA B C 1
ATOM 10584 O O . ALA B 1 512 ? 56.805 40.085 54.014 1.00 35.47 871 ALA B O 1
ATOM 10586 N N . TYR B 1 513 ? 58.763 40.282 52.881 1.00 32.44 872 TYR B N 1
ATOM 10587 C CA . TYR B 1 513 ? 59.430 41.108 53.892 1.00 33.13 872 TYR B CA 1
ATOM 10588 C C . TYR B 1 513 ? 59.427 42.588 53.555 1.00 38.66 872 TYR B C 1
ATOM 10589 O O . TYR B 1 513 ? 59.537 43.407 54.469 1.00 39.76 872 TYR B O 1
ATOM 10598 N N . GLU B 1 514 ? 59.352 42.944 52.263 1.00 34.71 873 GLU B N 1
ATOM 10599 C CA . GLU B 1 514 ? 59.516 44.337 51.846 1.00 35.32 873 GLU B CA 1
ATOM 10600 C C . GLU B 1 514 ? 58.345 44.962 51.074 1.00 39.48 873 GLU B C 1
ATOM 10601 O O . GLU B 1 514 ? 58.368 46.173 50.844 1.00 39.68 873 GLU B O 1
ATOM 10607 N N . GLY B 1 515 ? 57.340 44.183 50.706 1.00 34.34 874 GLY B N 1
ATOM 10608 C CA . GLY B 1 515 ? 56.193 44.755 50.009 1.00 33.82 874 GLY B CA 1
ATOM 10609 C C . GLY B 1 515 ? 56.261 44.657 48.504 1.00 34.84 874 GLY B C 1
ATOM 10610 O O . GLY B 1 515 ? 56.984 43.810 47.964 1.00 33.22 874 GLY B O 1
ATOM 10611 N N . ARG B 1 516 ? 55.484 45.523 47.809 1.00 30.32 875 ARG B N 1
ATOM 10612 C CA . ARG B 1 516 ? 55.306 45.464 46.342 1.00 29.36 875 ARG B CA 1
ATOM 10613 C C . ARG B 1 516 ? 54.867 44.028 45.983 1.00 32.15 875 ARG B C 1
ATOM 10614 O O . ARG B 1 516 ? 55.424 43.398 45.082 1.00 31.46 875 ARG B O 1
ATOM 10622 N N . ILE B 1 517 ? 53.873 43.508 46.730 1.00 27.87 876 ILE B N 1
ATOM 10623 C CA . ILE B 1 517 ? 53.372 42.137 46.519 1.00 25.61 876 ILE B CA 1
ATOM 10624 C C . ILE B 1 517 ? 52.524 42.097 45.257 1.00 28.16 876 ILE B C 1
ATOM 10625 O O . ILE B 1 517 ? 51.568 42.863 45.133 1.00 27.84 876 ILE B O 1
ATOM 10630 N N . ASP B 1 518 ? 52.863 41.182 44.329 1.00 24.78 877 ASP B N 1
ATOM 10631 C CA . ASP B 1 518 ? 52.151 41.073 43.059 1.00 24.29 877 ASP B CA 1
ATOM 10632 C C . ASP B 1 518 ? 50.950 40.119 43.176 1.00 26.46 877 ASP B C 1
ATOM 10633 O O . ASP B 1 518 ? 50.771 39.445 44.208 1.00 25.87 877 ASP B O 1
ATOM 10638 N N . TRP B 1 519 ? 50.095 40.100 42.138 1.00 23.90 878 TRP B N 1
ATOM 10639 C CA . TRP B 1 519 ? 48.865 39.305 42.149 1.00 24.02 878 TRP B CA 1
ATOM 10640 C C . TRP B 1 519 ? 49.119 37.821 42.449 1.00 25.18 878 TRP B C 1
ATOM 10641 O O . TRP B 1 519 ? 48.454 37.248 43.325 1.00 23.91 878 TRP B O 1
ATOM 10652 N N . ALA B 1 520 ? 50.071 37.211 41.744 1.00 23.00 879 ALA B N 1
ATOM 10653 C CA . ALA B 1 520 ? 50.305 35.771 41.893 1.00 24.06 879 ALA B CA 1
ATOM 10654 C C . ALA B 1 520 ? 50.728 35.400 43.303 1.00 27.20 879 ALA B C 1
ATOM 10655 O O . ALA B 1 520 ? 50.261 34.395 43.831 1.00 25.06 879 ALA B O 1
ATOM 10657 N N . PHE B 1 521 ? 51.588 36.221 43.924 1.00 23.84 880 PHE B N 1
ATOM 10658 C CA . PHE B 1 521 ? 52.012 35.930 45.278 1.00 23.69 880 PHE B CA 1
ATOM 10659 C C . PHE B 1 521 ? 50.871 36.213 46.265 1.00 26.64 880 PHE B C 1
ATOM 10660 O O . PHE B 1 521 ? 50.726 35.448 47.204 1.00 26.49 880 PHE B O 1
ATOM 10668 N N . ALA B 1 522 ? 50.031 37.254 46.036 1.00 23.39 881 ALA B N 1
ATOM 10669 C CA . ALA B 1 522 ? 48.874 37.515 46.925 1.00 23.86 881 ALA B CA 1
ATOM 10670 C C . ALA B 1 522 ? 47.932 36.305 46.966 1.00 25.18 881 ALA B C 1
ATOM 10671 O O . ALA B 1 522 ? 47.428 35.943 48.030 1.00 25.02 881 ALA B O 1
ATOM 10673 N N . GLU B 1 523 ? 47.725 35.648 45.806 1.00 22.46 882 GLU B N 1
ATOM 10674 C CA . GLU B 1 523 ? 46.876 34.464 45.760 1.00 21.56 882 GLU B CA 1
ATOM 10675 C C . GLU B 1 523 ? 47.445 33.370 46.665 1.00 25.43 882 GLU B C 1
ATOM 10676 O O . GLU B 1 523 ? 46.712 32.778 47.459 1.00 23.98 882 GLU B O 1
ATOM 10682 N N . LEU B 1 524 ? 48.767 33.139 46.568 1.00 22.74 883 LEU B N 1
ATOM 10683 C CA . LEU B 1 524 ? 49.423 32.106 47.365 1.00 23.83 883 LEU B CA 1
ATOM 10684 C C . LEU B 1 524 ? 49.517 32.496 48.839 1.00 27.40 883 LEU B C 1
ATOM 10685 O O . LEU B 1 524 ? 49.518 31.613 49.693 1.00 26.79 883 LEU B O 1
ATOM 10690 N N . LEU B 1 525 ? 49.581 33.808 49.150 1.00 22.75 884 LEU B N 1
ATOM 10691 C CA . LEU B 1 525 ? 49.529 34.236 50.546 1.00 22.36 884 LEU B CA 1
ATOM 10692 C C . LEU B 1 525 ? 48.152 33.894 51.139 1.00 25.74 884 LEU B C 1
ATOM 10693 O O . LEU B 1 525 ? 48.074 33.455 52.281 1.00 27.14 884 LEU B O 1
ATOM 10698 N N . ALA B 1 526 ? 47.072 34.073 50.351 1.00 24.46 885 ALA B N 1
ATOM 10699 C CA . ALA B 1 526 ? 45.718 33.749 50.829 1.00 23.53 885 ALA B CA 1
ATOM 10700 C C . ALA B 1 526 ? 45.574 32.252 51.065 1.00 25.42 885 ALA B C 1
ATOM 10701 O O . ALA B 1 526 ? 45.141 31.841 52.138 1.00 24.35 885 ALA B O 1
ATOM 10703 N N . LEU B 1 527 ? 45.964 31.441 50.083 1.00 23.60 886 LEU B N 1
ATOM 10704 C CA . LEU B 1 527 ? 45.818 29.980 50.202 1.00 21.75 886 LEU B CA 1
ATOM 10705 C C . LEU B 1 527 ? 46.741 29.419 51.275 1.00 24.12 886 LEU B C 1
ATOM 10706 O O . LEU B 1 527 ? 46.289 28.609 52.081 1.00 23.47 886 LEU B O 1
ATOM 10711 N N . GLY B 1 528 ? 47.985 29.908 51.330 1.00 23.68 887 GLY B N 1
ATOM 10712 C CA . GLY B 1 528 ? 48.957 29.474 52.335 1.00 24.19 887 GLY B CA 1
ATOM 10713 C C . GLY B 1 528 ? 48.507 29.778 53.759 1.00 27.35 887 GLY B C 1
ATOM 10714 O O . GLY B 1 528 ? 48.645 28.937 54.657 1.00 26.01 887 GLY B O 1
ATOM 10715 N N . SER B 1 529 ? 47.932 30.978 53.978 1.00 24.01 888 SER B N 1
ATOM 10716 C CA . SER B 1 529 ? 47.491 31.371 55.328 1.00 22.64 888 SER B CA 1
ATOM 10717 C C . SER B 1 529 ? 46.261 30.535 55.751 1.00 26.31 888 SER B C 1
ATOM 10718 O O . SER B 1 529 ? 46.123 30.212 56.927 1.00 27.80 888 SER B O 1
ATOM 10721 N N . LEU B 1 530 ? 45.407 30.133 54.787 1.00 23.93 889 LEU B N 1
ATOM 10722 C CA . LEU B 1 530 ? 44.268 29.256 55.099 1.00 23.61 889 LEU B CA 1
ATOM 10723 C C . LEU B 1 530 ? 44.765 27.862 55.480 1.00 26.98 889 LEU B C 1
ATOM 10724 O O . LEU B 1 530 ? 44.267 27.288 56.449 1.00 26.08 889 LEU B O 1
ATOM 10729 N N . ILE B 1 531 ? 45.756 27.336 54.745 1.00 23.73 890 ILE B N 1
ATOM 10730 C CA . ILE B 1 531 ? 46.337 26.014 55.043 1.00 23.66 890 ILE B CA 1
ATOM 10731 C C . ILE B 1 531 ? 46.935 26.039 56.457 1.00 27.50 890 ILE B C 1
ATOM 10732 O O . ILE B 1 531 ? 46.755 25.097 57.229 1.00 26.99 890 ILE B O 1
ATOM 10737 N N . ALA B 1 532 ? 47.646 27.127 56.787 1.00 25.81 891 ALA B N 1
ATOM 10738 C CA . ALA B 1 532 ? 48.275 27.274 58.102 1.00 26.65 891 ALA B CA 1
ATOM 10739 C C . ALA B 1 532 ? 47.225 27.292 59.225 1.00 30.76 891 ALA B C 1
ATOM 10740 O O . ALA B 1 532 ? 47.534 26.908 60.355 1.00 30.36 891 ALA B O 1
ATOM 10742 N N . GLU B 1 533 ? 45.995 27.762 58.913 1.00 28.35 892 GLU B N 1
ATOM 10743 C CA . GLU B 1 533 ? 44.876 27.836 59.856 1.00 30.04 892 GLU B CA 1
ATOM 10744 C C . GLU B 1 533 ? 44.100 26.504 59.904 1.00 34.00 892 GLU B C 1
ATOM 10745 O O . GLU B 1 533 ? 43.127 26.403 60.651 1.00 35.80 892 GLU B O 1
ATOM 10751 N N . GLY B 1 534 ? 44.547 25.509 59.135 1.00 28.94 893 GLY B N 1
ATOM 10752 C CA . GLY B 1 534 ? 43.964 24.172 59.129 1.00 27.72 893 GLY B CA 1
ATOM 10753 C C . GLY B 1 534 ? 42.991 23.872 58.014 1.00 31.23 893 GLY B C 1
ATOM 10754 O O . GLY B 1 534 ? 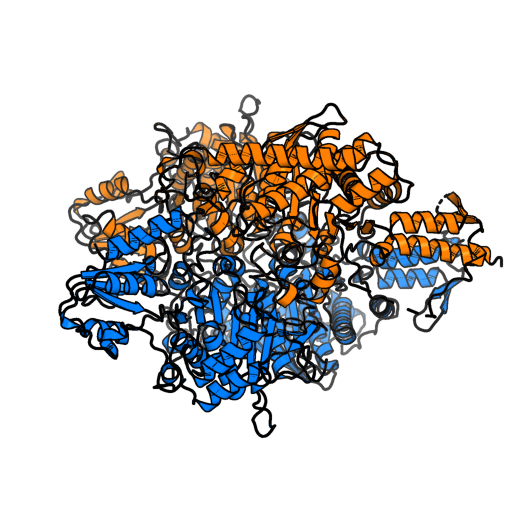42.283 22.866 58.076 1.00 31.47 893 GLY B O 1
ATOM 10755 N N . LYS B 1 535 ? 42.981 24.690 56.953 1.00 25.64 894 LYS B N 1
ATOM 10756 C CA . LYS B 1 535 ? 42.022 24.420 55.895 1.00 24.40 894 LYS B CA 1
ATOM 10757 C C . LYS B 1 535 ? 42.561 23.534 54.785 1.00 26.65 894 LYS B C 1
ATOM 10758 O O . LYS B 1 535 ? 43.739 23.616 54.422 1.00 26.67 894 LYS B O 1
ATOM 10764 N N . LEU B 1 536 ? 41.665 22.699 54.222 1.00 23.08 895 LEU B N 1
ATOM 10765 C CA A LEU B 1 536 ? 41.963 21.921 53.029 0.50 22.44 895 LEU B CA 1
ATOM 10766 C CA B LEU B 1 536 ? 41.976 21.920 53.022 0.50 23.53 895 LEU B CA 1
ATOM 10767 C C . LEU B 1 536 ? 41.733 22.845 51.839 1.00 25.68 895 LEU B C 1
ATOM 10768 O O . LEU B 1 536 ? 40.632 23.392 51.709 1.00 26.18 895 LEU B O 1
ATOM 10777 N N . VAL B 1 537 ? 42.754 23.034 50.996 1.00 21.78 896 VAL B N 1
ATOM 10778 C CA . VAL B 1 537 ? 42.660 23.875 49.807 1.00 21.30 896 VAL B CA 1
ATOM 10779 C C . VAL B 1 537 ? 42.882 22.958 48.594 1.00 23.41 896 VAL B C 1
ATOM 10780 O O . VAL B 1 537 ? 43.938 22.338 48.494 1.00 23.69 896 VAL B O 1
ATOM 10784 N N . ARG B 1 538 ? 41.899 22.887 47.695 1.00 19.96 897 ARG B N 1
ATOM 10785 C CA . ARG B 1 538 ? 41.978 22.117 46.461 1.00 19.81 897 ARG B CA 1
ATOM 10786 C C . ARG B 1 538 ? 41.933 23.133 45.312 1.00 22.79 897 ARG B C 1
ATOM 10787 O O . ARG B 1 538 ? 40.976 23.901 45.213 1.00 21.46 897 ARG B O 1
ATOM 10795 N N . LEU B 1 539 ? 42.973 23.138 44.462 1.00 19.79 898 LEU B N 1
ATOM 10796 C CA . LEU B 1 539 ? 43.106 24.075 43.345 1.00 19.15 898 LEU B CA 1
ATOM 10797 C C . LEU B 1 539 ? 43.381 23.289 42.104 1.00 20.32 898 LEU B C 1
ATOM 10798 O O . LEU B 1 539 ? 44.287 22.470 42.115 1.00 20.17 898 LEU B O 1
ATOM 10803 N N . SER B 1 540 ? 42.610 23.503 41.035 1.00 18.34 899 SER B N 1
ATOM 10804 C CA . SER B 1 540 ? 42.889 22.731 39.813 1.00 18.68 899 SER B CA 1
ATOM 10805 C C . SER B 1 540 ? 42.429 23.496 38.590 1.00 22.24 899 SER B C 1
ATOM 10806 O O . SER B 1 540 ? 41.667 24.467 38.698 1.00 21.50 899 SER B O 1
ATOM 10809 N N . GLY B 1 541 ? 42.886 23.045 37.438 1.00 19.00 900 GLY B N 1
ATOM 10810 C CA . GLY B 1 541 ? 42.534 23.672 36.168 1.00 17.54 900 GLY B CA 1
ATOM 10811 C C . GLY B 1 541 ? 43.617 23.385 35.146 1.00 19.47 900 GLY B C 1
ATOM 10812 O O . GLY B 1 541 ? 44.623 22.743 35.468 1.00 19.70 900 GLY B O 1
ATOM 10813 N N . GLN B 1 542 ? 43.453 23.901 33.936 1.00 19.67 901 GLN B N 1
ATOM 10814 C CA . GLN B 1 542 ? 44.396 23.589 32.872 1.00 19.12 901 GLN B CA 1
ATOM 10815 C C . GLN B 1 542 ? 45.706 24.331 33.083 1.00 21.47 901 GLN B C 1
ATOM 10816 O O . GLN B 1 542 ? 45.734 25.566 33.191 1.00 20.93 901 GLN B O 1
ATOM 10822 N N . ASP B 1 543 ? 46.776 23.541 33.252 1.00 18.00 902 ASP B N 1
ATOM 10823 C CA . ASP B 1 543 ? 48.156 24.030 33.469 1.00 18.59 902 ASP B CA 1
ATOM 10824 C C . ASP B 1 543 ? 48.245 24.899 34.750 1.00 21.60 902 ASP B C 1
ATOM 10825 O O . ASP B 1 543 ? 49.132 25.758 34.874 1.00 21.79 902 ASP B O 1
ATOM 10830 N N . THR B 1 544 ? 47.360 24.616 35.738 1.00 18.23 903 THR B N 1
ATOM 10831 C CA . THR B 1 544 ? 47.242 25.414 36.966 1.00 19.10 903 THR B CA 1
ATOM 10832 C C . THR B 1 544 ? 48.464 25.255 37.897 1.00 22.57 903 THR B C 1
ATOM 10833 O O . THR B 1 544 ? 48.768 26.197 38.637 1.00 22.38 903 THR B O 1
ATOM 10837 N N . GLN B 1 545 ? 49.184 24.123 37.853 1.00 19.85 904 GLN B N 1
ATOM 10838 C CA . GLN B 1 545 ? 50.349 23.998 38.758 1.00 20.49 904 GLN B CA 1
ATOM 10839 C C . GLN B 1 545 ? 51.394 25.077 38.475 1.00 24.92 904 GLN B C 1
ATOM 10840 O O . GLN B 1 545 ? 51.864 25.745 39.406 1.00 25.10 904 GLN B O 1
ATOM 10846 N N . ARG B 1 546 ? 51.732 25.278 37.186 1.00 20.64 905 ARG B N 1
ATOM 10847 C CA . ARG B 1 546 ? 52.702 26.321 36.836 1.00 21.11 905 ARG B CA 1
ATOM 10848 C C . ARG B 1 546 ? 52.015 27.675 36.689 1.00 23.46 905 ARG B C 1
ATOM 10849 O O . ARG B 1 546 ? 52.567 28.710 37.083 1.00 22.31 905 ARG B O 1
ATOM 10857 N N . GLY B 1 547 ? 50.825 27.642 36.096 1.00 20.80 906 GLY B N 1
ATOM 10858 C CA . GLY B 1 547 ? 50.059 28.819 35.733 1.00 21.79 906 GLY B CA 1
ATOM 10859 C C . GLY B 1 547 ? 50.166 29.021 34.228 1.00 23.25 906 GLY B C 1
ATOM 10860 O O . GLY B 1 547 ? 51.256 28.945 33.640 1.00 21.66 906 GLY B O 1
ATOM 10861 N N . THR B 1 548 ? 49.036 29.301 33.584 1.00 19.44 907 THR B N 1
ATOM 10862 C CA . THR B 1 548 ? 49.008 29.576 32.141 1.00 18.38 907 THR B CA 1
ATOM 10863 C C . THR B 1 548 ? 49.983 30.704 31.767 1.00 22.05 907 THR B C 1
ATOM 10864 O O . THR B 1 548 ? 50.600 30.665 30.702 1.00 22.29 907 THR B O 1
ATOM 10868 N N . PHE B 1 549 ? 50.097 31.718 32.647 1.00 20.16 908 PHE B N 1
ATOM 10869 C CA . PHE B 1 549 ? 50.915 32.908 32.387 1.00 19.75 908 PHE B CA 1
ATOM 10870 C C . PHE B 1 549 ? 52.275 32.793 33.071 1.00 24.43 908 PHE B C 1
ATOM 10871 O O . PHE B 1 549 ? 52.945 33.801 33.276 1.00 24.96 908 PHE B O 1
ATOM 10879 N N . THR B 1 550 ? 52.711 31.534 33.370 1.00 21.44 909 THR B N 1
ATOM 10880 C CA . THR B 1 550 ? 53.995 31.200 34.004 1.00 21.34 909 THR B CA 1
ATOM 10881 C C . THR B 1 550 ? 54.153 32.028 35.290 1.00 24.02 909 THR B C 1
ATOM 10882 O O . THR B 1 550 ? 55.261 32.444 35.628 1.00 25.36 909 THR B O 1
ATOM 10886 N N . GLN B 1 551 ? 53.045 32.227 36.031 1.00 21.45 910 GLN B N 1
ATOM 10887 C CA . GLN B 1 551 ? 53.072 33.131 37.184 1.00 21.54 910 GLN B CA 1
ATOM 10888 C C . GLN B 1 551 ? 52.907 32.448 38.530 1.00 25.32 910 GLN B C 1
ATOM 10889 O O . GLN B 1 551 ? 53.272 33.049 39.541 1.00 23.60 910 GLN B O 1
ATOM 10895 N N . ARG B 1 552 ? 52.314 31.248 38.566 1.00 22.37 911 ARG B N 1
ATOM 10896 C CA . ARG B 1 552 ? 51.961 30.669 39.853 1.00 21.38 911 ARG B CA 1
ATOM 10897 C C . ARG B 1 552 ? 53.088 29.873 40.469 1.00 24.22 911 ARG B C 1
ATOM 10898 O O . ARG B 1 552 ? 53.423 30.147 41.620 1.00 23.66 911 ARG B O 1
ATOM 10906 N N . HIS B 1 553 ? 53.608 28.842 39.762 1.00 21.70 912 HIS B N 1
ATOM 10907 C CA . HIS B 1 553 ? 54.659 27.985 40.310 1.00 22.20 912 HIS B CA 1
ATOM 10908 C C . HIS B 1 553 ? 54.226 27.431 41.692 1.00 24.54 912 HIS B C 1
ATOM 10909 O O . HIS B 1 553 ? 54.962 27.558 42.683 1.00 24.24 912 HIS B O 1
ATOM 10916 N N . ALA B 1 554 ? 52.990 26.868 41.753 1.00 21.96 913 ALA B N 1
ATOM 10917 C CA . ALA B 1 554 ? 52.485 26.214 42.966 1.00 21.96 913 ALA B CA 1
ATOM 10918 C C . ALA B 1 554 ? 53.254 24.905 43.172 1.00 26.69 913 ALA B C 1
ATOM 10919 O O . ALA B 1 554 ? 53.412 24.435 44.302 1.00 25.89 913 ALA B O 1
ATOM 10921 N N . VAL B 1 555 ? 53.739 24.330 42.068 1.00 23.98 914 VAL B N 1
ATOM 10922 C CA . VAL B 1 555 ? 54.597 23.144 42.045 1.00 23.75 914 VAL B CA 1
ATOM 10923 C C . VAL B 1 555 ? 55.824 23.523 41.236 1.00 29.02 914 VAL B C 1
ATOM 10924 O O . VAL B 1 555 ? 55.694 24.143 40.175 1.00 29.55 914 VAL B O 1
ATOM 10928 N N . ILE B 1 556 ? 57.005 23.206 41.737 1.00 27.09 915 ILE B N 1
ATOM 10929 C CA . ILE B 1 556 ? 58.216 23.460 40.973 1.00 28.63 915 ILE B CA 1
ATOM 10930 C C . ILE B 1 556 ? 58.883 22.086 40.723 1.00 30.65 915 ILE B C 1
ATOM 10931 O O . ILE B 1 556 ? 58.738 21.153 41.526 1.00 29.49 915 ILE B O 1
ATOM 10936 N N . VAL B 1 557 ? 59.553 21.962 39.576 1.00 25.08 916 VAL B N 1
ATOM 10937 C CA . VAL B 1 557 ? 60.092 20.687 39.105 1.00 25.13 916 VAL B CA 1
ATOM 10938 C C . VAL B 1 557 ? 61.611 20.715 39.110 1.00 28.33 916 VAL B C 1
ATOM 10939 O O . VAL B 1 557 ? 62.216 21.635 38.551 1.00 28.74 916 VAL B O 1
ATOM 10943 N N . ASP B 1 558 ? 62.230 19.705 39.744 1.00 27.01 917 ASP B N 1
ATOM 10944 C CA . ASP B 1 558 ? 63.683 19.575 39.818 1.00 27.46 917 ASP B CA 1
ATOM 10945 C C . ASP B 1 558 ? 64.248 19.460 38.397 1.00 32.54 917 ASP B C 1
ATOM 10946 O O . ASP B 1 558 ? 63.828 18.581 37.647 1.00 31.60 917 ASP B O 1
ATOM 10951 N N . ARG B 1 559 ? 65.148 20.383 38.020 1.00 30.32 918 ARG B N 1
ATOM 10952 C CA . ARG B 1 559 ? 65.711 20.481 36.668 1.00 31.01 918 ARG B CA 1
ATOM 10953 C C . ARG B 1 559 ? 66.490 19.224 36.271 1.00 35.94 918 ARG B C 1
ATOM 10954 O O . ARG B 1 559 ? 66.602 18.925 35.076 1.00 33.96 918 ARG B O 1
ATOM 10962 N N . LYS B 1 560 ? 67.046 18.504 37.265 1.00 33.65 919 LYS B N 1
ATOM 10963 C CA . LYS B 1 560 ? 67.865 17.318 36.989 1.00 34.03 919 LYS B CA 1
ATOM 10964 C C . LYS B 1 560 ? 67.120 15.998 37.143 1.00 40.11 919 LYS B C 1
ATOM 10965 O O . LYS B 1 560 ? 67.477 15.037 36.462 1.00 40.88 919 LYS B O 1
ATOM 10971 N N . THR B 1 561 ? 66.131 15.918 38.054 1.00 37.12 920 THR B N 1
ATOM 10972 C CA . THR B 1 561 ? 65.453 14.646 38.346 1.00 36.72 920 THR B CA 1
ATOM 10973 C C . THR B 1 561 ? 63.972 14.606 38.032 1.00 38.59 920 THR B C 1
ATOM 10974 O O . THR B 1 561 ? 63.387 13.520 38.060 1.00 38.48 920 THR B O 1
ATOM 10978 N N . GLY B 1 562 ? 63.346 15.770 37.836 1.00 32.58 921 GLY B N 1
ATOM 10979 C CA . GLY B 1 562 ? 61.909 15.813 37.587 1.00 31.71 921 GLY B CA 1
ATOM 10980 C C . GLY B 1 562 ? 61.068 15.717 38.846 1.00 35.41 921 GLY B C 1
ATOM 10981 O O . GLY B 1 562 ? 59.844 15.756 38.756 1.00 33.59 921 GLY B O 1
ATOM 10982 N N . GLU B 1 563 ? 61.712 15.603 40.041 1.00 33.78 922 GLU B N 1
ATOM 10983 C CA . GLU B 1 563 ? 61.000 15.545 41.323 1.00 33.62 922 GLU B CA 1
ATOM 10984 C C . GLU B 1 563 ? 60.248 16.855 41.564 1.00 35.74 922 GLU B C 1
ATOM 10985 O O . GLU B 1 563 ? 60.726 17.925 41.178 1.00 33.81 922 GLU B O 1
ATOM 10991 N N . GLU B 1 564 ? 59.090 16.766 42.213 1.00 32.52 923 GLU B N 1
ATOM 10992 C CA . GLU B 1 564 ? 58.250 17.935 42.453 1.00 31.32 923 GLU B CA 1
ATOM 10993 C C . GLU B 1 564 ? 58.320 18.423 43.888 1.00 35.51 923 GLU B C 1
ATOM 10994 O O . GLU B 1 564 ? 58.418 17.617 44.821 1.00 35.50 923 GLU B O 1
ATOM 11000 N N . PHE B 1 565 ? 58.285 19.754 44.057 1.00 30.37 924 PHE B N 1
ATOM 11001 C CA . PHE B 1 565 ? 58.276 20.417 45.359 1.00 29.04 924 PHE B CA 1
ATOM 11002 C C . PHE B 1 565 ? 57.119 21.408 45.355 1.00 30.24 924 PHE B C 1
ATOM 11003 O O . PHE B 1 565 ? 56.968 22.177 44.404 1.00 27.89 924 PHE B O 1
ATOM 11011 N N . THR B 1 566 ? 56.295 21.375 46.415 1.00 28.30 925 THR B N 1
ATOM 11012 C CA . THR B 1 566 ? 55.131 22.249 46.575 1.00 26.68 925 THR B CA 1
ATOM 11013 C C . THR B 1 566 ? 55.359 23.118 47.828 1.00 29.02 925 THR B C 1
ATOM 11014 O O . THR B 1 566 ? 55.098 22.664 48.943 1.00 28.44 925 THR B O 1
ATOM 11018 N N . PRO B 1 567 ? 55.852 24.368 47.650 1.00 26.50 926 PRO B N 1
ATOM 11019 C CA . PRO B 1 567 ? 56.153 25.227 48.818 1.00 26.09 926 PRO B CA 1
ATOM 11020 C C . PRO B 1 567 ? 55.002 25.385 49.815 1.00 28.92 926 PRO B C 1
ATOM 11021 O O . PRO B 1 567 ? 55.252 25.334 51.024 1.00 29.18 926 PRO B O 1
ATOM 11025 N N . LEU B 1 568 ? 53.749 25.554 49.334 1.00 25.57 927 LEU B N 1
ATOM 11026 C CA . LEU B 1 568 ? 52.616 25.773 50.245 1.00 25.62 927 LEU B CA 1
ATOM 11027 C C . LEU B 1 568 ? 52.294 24.566 51.124 1.00 29.13 927 LEU B C 1
ATOM 11028 O O . LEU B 1 568 ? 51.697 24.759 52.189 1.00 28.21 927 LEU B O 1
ATOM 11033 N N . GLN B 1 569 ? 52.723 23.344 50.732 1.00 26.64 928 GLN B N 1
ATOM 11034 C CA . GLN B 1 569 ? 52.479 22.168 51.584 1.00 27.25 928 GLN B CA 1
ATOM 11035 C C . GLN B 1 569 ? 53.256 22.279 52.897 1.00 30.95 928 GLN B C 1
ATOM 11036 O O . GLN B 1 569 ? 52.842 21.678 53.878 1.00 30.29 928 GLN B O 1
ATOM 11042 N N . LEU B 1 570 ? 54.333 23.082 52.940 1.00 29.04 929 LEU B N 1
ATOM 11043 C CA . LEU B 1 570 ? 55.092 23.289 54.181 1.00 29.09 929 LEU B CA 1
ATOM 11044 C C . LEU B 1 570 ? 54.253 24.006 55.232 1.00 31.88 929 LEU B C 1
ATOM 11045 O O . LEU B 1 570 ? 54.538 23.882 56.416 1.00 33.01 929 LEU B O 1
ATOM 11050 N N . LEU B 1 571 ? 53.218 24.748 54.812 1.00 28.24 930 LEU B N 1
ATOM 11051 C CA . LEU B 1 571 ? 52.361 25.484 55.749 1.00 28.28 930 LEU B CA 1
ATOM 11052 C C . LEU B 1 571 ? 51.381 24.553 56.472 1.00 31.11 930 LEU B C 1
ATOM 11053 O O . LEU B 1 571 ? 50.733 24.994 57.417 1.00 29.86 930 LEU B O 1
ATOM 11058 N N . ALA B 1 572 ? 51.297 23.266 56.054 1.00 28.42 931 ALA B N 1
ATOM 11059 C CA . ALA B 1 572 ? 50.415 22.270 56.689 1.00 29.52 931 ALA B CA 1
ATOM 11060 C C . ALA B 1 572 ? 51.028 21.737 57.991 1.00 33.52 931 ALA B C 1
ATOM 11061 O O . ALA B 1 572 ? 50.382 20.969 58.712 1.00 31.95 931 ALA B O 1
ATOM 11063 N N . THR B 1 573 ? 52.277 22.149 58.291 1.00 31.46 932 THR B N 1
ATOM 11064 C CA . THR B 1 573 ? 52.991 21.775 59.516 1.00 32.27 932 THR B CA 1
ATOM 11065 C C . THR B 1 573 ? 53.340 23.035 60.293 1.00 37.29 932 THR B C 1
ATOM 11066 O O . THR B 1 573 ? 53.901 23.975 59.729 1.00 36.51 932 THR B O 1
ATOM 11070 N N . ASN B 1 574 ? 53.006 23.061 61.587 1.00 35.08 933 ASN B N 1
ATOM 11071 C CA . ASN B 1 574 ? 53.334 24.192 62.458 1.00 35.71 933 ASN B CA 1
ATOM 11072 C C . ASN B 1 574 ? 54.858 24.272 62.680 1.00 42.25 933 ASN B C 1
ATOM 11073 O O . ASN B 1 574 ? 55.529 23.252 62.526 1.00 40.47 933 ASN B O 1
ATOM 11078 N N . PRO B 1 575 ? 55.430 25.442 63.067 1.00 44.58 934 PRO B N 1
ATOM 11079 C CA . PRO B 1 575 ? 56.883 25.501 63.323 1.00 45.88 934 PRO B CA 1
ATOM 11080 C C . PRO B 1 575 ? 57.385 24.464 64.347 1.00 51.33 934 PRO B C 1
ATOM 11081 O O . PRO B 1 575 ? 58.540 24.043 64.247 1.00 51.87 934 PRO B O 1
ATOM 11085 N N . ASP B 1 576 ? 56.519 24.010 65.284 1.00 47.82 935 ASP B N 1
ATOM 11086 C CA . ASP B 1 576 ? 56.888 23.009 66.300 1.00 47.89 935 ASP B CA 1
ATOM 11087 C C . ASP B 1 576 ? 56.798 21.549 65.771 1.00 50.46 935 ASP B C 1
ATOM 11088 O O . ASP B 1 576 ? 57.103 20.615 66.513 1.00 50.57 935 ASP B O 1
ATOM 11093 N N . GLY B 1 577 ? 56.380 21.371 64.512 1.00 44.41 936 GLY B N 1
ATOM 11094 C CA . GLY B 1 577 ? 56.292 20.057 63.882 1.00 43.07 936 GLY B CA 1
ATOM 11095 C C . GLY B 1 577 ? 54.943 19.364 63.896 1.00 45.40 936 GLY B C 1
ATOM 11096 O O . GLY B 1 577 ? 54.798 18.303 63.284 1.00 44.79 936 GLY B O 1
ATOM 11097 N N . THR B 1 578 ? 53.940 19.943 64.578 1.00 41.60 937 THR B N 1
ATOM 11098 C CA . THR B 1 578 ? 52.595 19.349 64.657 1.00 40.36 937 THR B CA 1
ATOM 11099 C C . THR B 1 578 ? 51.777 19.719 63.401 1.00 41.87 937 THR B C 1
ATOM 11100 O O . THR B 1 578 ? 51.973 20.821 62.885 1.00 40.41 937 THR B O 1
ATOM 11104 N N . PRO B 1 579 ? 50.851 18.853 62.910 1.00 37.91 938 PRO B N 1
ATOM 11105 C CA . PRO B 1 579 ? 50.062 19.236 61.724 1.00 36.27 938 PRO B CA 1
ATOM 11106 C C . PRO B 1 579 ? 49.041 20.322 62.041 1.00 37.46 938 PRO B C 1
ATOM 11107 O O . PRO B 1 579 ? 48.559 20.411 63.174 1.00 37.03 938 PRO B O 1
ATOM 11111 N N . THR B 1 580 ? 48.718 21.160 61.041 1.00 31.88 939 THR B N 1
ATOM 11112 C CA . THR B 1 580 ? 47.706 22.205 61.219 1.00 30.77 939 THR B CA 1
ATOM 11113 C C . THR B 1 580 ? 46.322 21.629 60.972 1.00 33.75 939 THR B C 1
ATOM 11114 O O . THR B 1 580 ? 45.327 22.226 61.378 1.00 34.04 939 THR B O 1
ATOM 11118 N N . GLY B 1 581 ? 46.274 20.501 60.266 1.00 31.49 940 GLY B N 1
ATOM 11119 C CA . GLY B 1 581 ? 45.029 19.887 59.827 1.00 31.39 940 GLY B CA 1
ATOM 11120 C C . GLY B 1 581 ? 44.736 20.267 58.382 1.00 34.25 940 GLY B C 1
ATOM 11121 O O . GLY B 1 581 ? 43.869 19.661 57.740 1.00 33.03 940 GLY B O 1
ATOM 11122 N N . GLY B 1 582 ? 45.482 21.255 57.871 1.00 29.61 941 GLY B N 1
ATOM 11123 C CA . GLY B 1 582 ? 45.337 21.753 56.505 1.00 28.20 941 GLY B CA 1
ATOM 11124 C C . GLY B 1 582 ? 46.109 20.938 55.496 1.00 29.78 941 GLY B C 1
ATOM 11125 O O . GLY B 1 582 ? 46.924 20.077 55.853 1.00 28.12 941 GLY B O 1
ATOM 11126 N N . LYS B 1 583 ? 45.840 21.191 54.218 1.00 26.52 942 LYS B N 1
ATOM 11127 C CA . LYS B 1 583 ? 46.518 20.480 53.136 1.00 26.21 942 LYS B CA 1
ATOM 11128 C C . LYS B 1 583 ? 46.355 21.255 51.856 1.00 26.71 942 LYS B C 1
ATOM 11129 O O . LYS B 1 583 ? 45.347 21.934 51.692 1.00 25.36 942 LYS B O 1
ATOM 11135 N N . PHE B 1 584 ? 47.334 21.152 50.946 1.00 24.72 943 PHE B N 1
ATOM 11136 C CA . PHE B 1 584 ? 47.251 21.783 49.629 1.00 24.80 943 PHE B CA 1
ATOM 11137 C C . PHE B 1 584 ? 47.217 20.702 48.545 1.00 27.02 943 PHE B C 1
ATOM 11138 O O . PHE B 1 584 ? 48.179 19.925 48.417 1.00 27.26 943 PHE B O 1
ATOM 11146 N N . LEU B 1 585 ? 46.090 20.601 47.839 1.00 22.62 944 LEU B N 1
ATOM 11147 C CA . LEU B 1 585 ? 45.895 19.627 46.745 1.00 22.84 944 LEU B CA 1
ATOM 11148 C C . LEU B 1 585 ? 45.815 20.427 45.467 1.00 25.96 944 LEU B C 1
ATOM 11149 O O . LEU B 1 585 ? 44.829 21.135 45.258 1.00 25.84 944 LEU B O 1
ATOM 11154 N N . VAL B 1 586 ? 46.891 20.404 44.657 1.00 21.04 945 VAL B N 1
ATOM 11155 C CA . VAL B 1 586 ? 46.931 21.223 43.446 1.00 21.19 945 VAL B CA 1
ATOM 11156 C C . VAL B 1 586 ? 47.183 20.321 42.250 1.00 24.80 945 VAL B C 1
ATOM 11157 O O . VAL B 1 586 ? 48.125 19.526 42.248 1.00 23.67 945 VAL B O 1
ATOM 11161 N N . TYR B 1 587 ? 46.311 20.423 41.254 1.00 21.03 946 TYR B N 1
ATOM 11162 C CA . TYR B 1 587 ? 46.384 19.539 40.093 1.00 20.02 946 TYR B CA 1
ATOM 11163 C C . TYR B 1 587 ? 46.272 20.250 38.773 1.00 23.43 946 TYR B C 1
ATOM 11164 O O . TYR B 1 587 ? 45.534 21.232 38.637 1.00 22.72 946 TYR B O 1
ATOM 11173 N N . ASN B 1 588 ? 46.955 19.692 37.763 1.00 20.16 947 ASN B N 1
ATOM 11174 C CA . ASN B 1 588 ? 46.711 20.048 36.358 1.00 19.96 947 ASN B CA 1
ATOM 11175 C C . ASN B 1 588 ? 45.497 19.223 35.964 1.00 23.87 947 ASN B C 1
ATOM 11176 O O . ASN B 1 588 ? 45.534 17.994 36.149 1.00 22.82 947 ASN B O 1
ATOM 11181 N N . SER B 1 589 ? 44.442 19.841 35.454 1.00 20.34 948 SER B N 1
ATOM 11182 C CA . SER B 1 589 ? 43.256 19.072 35.072 1.00 20.22 948 SER B CA 1
ATOM 11183 C C . SER B 1 589 ? 43.418 18.445 33.711 1.00 22.61 948 SER B C 1
ATOM 11184 O O . SER B 1 589 ? 44.348 18.784 32.952 1.00 22.19 948 SER B O 1
ATOM 11187 N N . ALA B 1 590 ? 42.437 17.596 33.348 1.00 21.06 949 ALA B N 1
ATOM 11188 C CA . ALA B 1 590 ? 42.327 17.124 31.968 1.00 21.05 949 ALA B CA 1
ATOM 11189 C C . ALA B 1 590 ? 41.846 18.320 31.115 1.00 21.48 949 ALA B C 1
ATOM 11190 O O . ALA B 1 590 ? 41.413 19.351 31.673 1.00 21.67 949 ALA B O 1
ATOM 11192 N N . LEU B 1 591 ? 41.861 18.164 29.785 1.00 18.23 950 LEU B N 1
ATOM 11193 C CA . LEU B 1 591 ? 41.435 19.263 28.907 1.00 17.75 950 LEU B CA 1
ATOM 11194 C C . LEU B 1 591 ? 39.945 19.162 28.714 1.00 22.27 950 LEU B C 1
ATOM 11195 O O . LEU B 1 591 ? 39.432 18.814 27.640 1.00 21.25 950 LEU B O 1
ATOM 11200 N N . SER B 1 592 ? 39.259 19.480 29.813 1.00 20.51 951 SER B N 1
ATOM 11201 C CA A SER B 1 592 ? 37.812 19.416 29.923 0.50 20.12 951 SER B CA 1
ATOM 11202 C CA B SER B 1 592 ? 37.816 19.412 29.921 0.50 19.89 951 SER B CA 1
ATOM 11203 C C . SER B 1 592 ? 37.332 20.622 30.692 1.00 23.46 951 SER B C 1
ATOM 11204 O O . SER B 1 592 ? 38.073 21.146 31.560 1.00 23.41 951 SER B O 1
ATOM 11209 N N . GLU B 1 593 ? 36.132 21.089 30.370 1.00 19.46 952 GLU B N 1
ATOM 11210 C CA . GLU B 1 593 ? 35.542 22.175 31.148 1.00 19.29 952 GLU B CA 1
ATOM 11211 C C . GLU B 1 593 ? 34.277 21.628 31.806 1.00 20.64 952 GLU B C 1
ATOM 11212 O O . GLU B 1 593 ? 34.099 21.770 33.014 1.00 20.52 952 GLU B O 1
ATOM 11218 N N . PHE B 1 594 ? 33.382 21.007 31.014 1.00 18.64 953 PHE B N 1
ATOM 11219 C CA . PHE B 1 594 ? 32.126 20.503 31.597 1.00 18.19 953 PHE B CA 1
ATOM 11220 C C . PHE B 1 594 ? 32.400 19.532 32.763 1.00 19.59 953 PHE B C 1
ATOM 11221 O O . PHE B 1 594 ? 31.912 19.776 33.878 1.00 20.60 953 PHE B O 1
ATOM 11229 N N . ALA B 1 595 ? 33.170 18.441 32.529 1.00 17.65 954 ALA B N 1
ATOM 11230 C CA . ALA B 1 595 ? 33.394 17.505 33.636 1.00 18.66 954 ALA B CA 1
ATOM 11231 C C . ALA B 1 595 ? 34.240 18.130 34.756 1.00 20.70 954 ALA B C 1
ATOM 11232 O O . ALA B 1 595 ? 33.978 17.842 35.928 1.00 19.18 954 ALA B O 1
ATOM 11234 N N . ALA B 1 596 ? 35.258 18.952 34.423 1.00 17.51 955 ALA B N 1
ATOM 11235 C CA . ALA B 1 596 ? 36.113 19.530 35.478 1.00 18.45 955 ALA B CA 1
ATOM 11236 C C . ALA B 1 596 ? 35.318 20.467 36.391 1.00 20.39 955 ALA B C 1
ATOM 11237 O O . ALA B 1 596 ? 35.402 20.357 37.624 1.00 19.90 955 ALA B O 1
ATOM 11239 N N . VAL B 1 597 ? 34.523 21.396 35.803 1.00 17.92 956 VAL B N 1
ATOM 11240 C CA . VAL B 1 597 ? 33.716 22.327 36.631 1.00 17.73 956 VAL B CA 1
ATOM 11241 C C . VAL B 1 597 ? 32.659 21.532 37.435 1.00 20.64 956 VAL B C 1
ATOM 11242 O O . VAL B 1 597 ? 32.471 21.795 38.621 1.00 19.29 956 VAL B O 1
ATOM 11246 N N . GLY B 1 598 ? 32.028 20.541 36.802 1.00 18.06 957 GLY B N 1
ATOM 11247 C CA . GLY B 1 598 ? 31.060 19.715 37.522 1.00 18.52 957 GLY B CA 1
ATOM 11248 C C . GLY B 1 598 ? 31.704 19.001 38.706 1.00 20.70 957 GLY B C 1
ATOM 11249 O O . GLY B 1 598 ? 31.138 18.957 39.804 1.00 18.77 957 GLY B O 1
ATOM 11250 N N . PHE B 1 599 ? 32.930 18.481 38.498 1.00 18.09 958 PHE B N 1
ATOM 11251 C CA . PHE B 1 599 ? 33.659 17.766 39.559 1.00 17.52 958 PHE B CA 1
ATOM 11252 C C . PHE B 1 599 ? 33.960 18.716 40.734 1.00 19.92 958 PHE B C 1
ATOM 11253 O O . PHE B 1 599 ? 33.748 18.346 41.892 1.00 19.19 958 PHE B O 1
ATOM 11261 N N . GLU B 1 600 ? 34.441 19.943 40.450 1.00 18.40 959 GLU B N 1
ATOM 11262 C CA . GLU B 1 600 ? 34.778 20.882 41.542 1.00 18.65 959 GLU B CA 1
ATOM 11263 C C . GLU B 1 600 ? 33.529 21.367 42.269 1.00 20.95 959 GLU B C 1
ATOM 11264 O O . GLU B 1 600 ? 33.540 21.486 43.504 1.00 20.24 959 GLU B O 1
ATOM 11270 N N . TYR B 1 601 ? 32.432 21.562 41.536 1.00 19.00 960 TYR B N 1
ATOM 11271 C CA . TYR B 1 601 ? 31.151 21.891 42.180 1.00 20.04 960 TYR B CA 1
ATOM 11272 C C . TYR B 1 601 ? 30.771 20.757 43.165 1.00 22.26 960 TYR B C 1
ATOM 11273 O O . TYR B 1 601 ? 30.461 21.025 44.329 1.00 21.48 960 TYR B O 1
ATOM 11282 N N . GLY B 1 602 ? 30.824 19.515 42.697 1.00 19.20 961 GLY B N 1
ATOM 11283 C CA . GLY B 1 602 ? 30.498 18.342 43.509 1.00 19.48 961 GLY B CA 1
ATOM 11284 C C . GLY B 1 602 ? 31.418 18.202 44.709 1.00 21.66 961 GLY B C 1
ATOM 11285 O O . GLY B 1 602 ? 30.966 17.897 45.822 1.00 20.85 961 GLY B O 1
ATOM 11286 N N . TYR B 1 603 ? 32.715 18.478 44.503 1.00 19.66 962 TYR B N 1
ATOM 11287 C CA . TYR B 1 603 ? 33.701 18.370 45.582 1.00 18.93 962 TYR B CA 1
ATOM 11288 C C . TYR B 1 603 ? 33.336 19.360 46.708 1.00 22.08 962 TYR B C 1
ATOM 11289 O O . TYR B 1 603 ? 33.333 18.989 47.876 1.00 22.03 962 TYR B O 1
ATOM 11298 N N . SER B 1 604 ? 32.992 20.584 46.342 1.00 19.74 963 SER B N 1
ATOM 11299 C CA A SER B 1 604 ? 32.643 21.578 47.353 0.50 19.54 963 SER B CA 1
ATOM 11300 C CA B SER B 1 604 ? 32.640 21.584 47.349 0.50 19.69 963 SER B CA 1
ATOM 11301 C C . SER B 1 604 ? 31.354 21.189 48.081 1.00 23.71 963 SER B C 1
ATOM 11302 O O . SER B 1 604 ? 31.227 21.467 49.272 1.00 25.12 963 SER B O 1
ATOM 11307 N N . VAL B 1 605 ? 30.395 20.539 47.381 1.00 20.65 964 VAL B N 1
ATOM 11308 C CA . VAL B 1 605 ? 29.164 20.077 48.069 1.00 22.25 964 VAL B CA 1
ATOM 11309 C C . VAL B 1 605 ? 29.541 18.953 49.074 1.00 27.33 964 VAL B C 1
ATOM 11310 O O . VAL B 1 605 ? 29.019 18.921 50.206 1.00 26.49 964 VAL B O 1
ATOM 11314 N N . GLY B 1 606 ? 30.421 18.042 48.640 1.00 24.24 965 GLY B N 1
ATOM 11315 C CA . GLY B 1 606 ? 30.883 16.902 49.436 1.00 24.60 965 GLY B CA 1
ATOM 11316 C C . GLY B 1 606 ? 31.678 17.279 50.674 1.00 27.82 965 GLY B C 1
ATOM 11317 O O . GLY B 1 606 ? 31.625 16.573 51.690 1.00 27.62 965 GLY B O 1
ATOM 11318 N N . ASN B 1 607 ? 32.435 18.377 50.595 1.00 24.55 966 ASN B N 1
ATOM 11319 C CA . ASN B 1 607 ? 33.185 18.854 51.753 1.00 24.30 966 ASN B CA 1
ATOM 11320 C C . ASN B 1 607 ? 33.014 20.366 51.858 1.00 25.97 966 ASN B C 1
ATOM 11321 O O . ASN B 1 607 ? 33.835 21.120 51.337 1.00 23.45 966 ASN B O 1
ATOM 11326 N N . PRO B 1 608 ? 31.969 20.808 52.592 1.00 26.23 967 PRO B N 1
ATOM 11327 C CA . PRO B 1 608 ? 31.725 22.257 52.740 1.00 27.29 967 PRO B CA 1
ATOM 11328 C C . PRO B 1 608 ? 32.848 23.009 53.455 1.00 29.73 967 PRO B C 1
ATOM 11329 O O . PRO B 1 608 ? 32.920 24.231 53.346 1.00 29.98 967 PRO B O 1
ATOM 11333 N N . ASP B 1 609 ? 33.728 22.299 54.173 1.00 24.66 968 ASP B N 1
ATOM 11334 C CA . ASP B 1 609 ? 34.818 22.956 54.878 1.00 24.81 968 ASP B CA 1
ATOM 11335 C C . ASP B 1 609 ? 36.060 23.177 53.981 1.00 26.89 968 ASP B C 1
ATOM 11336 O O . ASP B 1 609 ? 37.007 23.857 54.393 1.00 26.94 968 ASP B O 1
ATOM 11341 N N . ALA B 1 610 ? 36.056 22.613 52.769 1.00 23.86 969 ALA B N 1
ATOM 11342 C CA . ALA B 1 610 ? 37.195 22.786 51.869 1.00 22.91 969 ALA B CA 1
ATOM 11343 C C . ALA B 1 610 ? 37.130 24.116 51.131 1.00 25.42 969 ALA B C 1
ATOM 11344 O O . ALA B 1 610 ? 36.044 24.625 50.861 1.00 24.66 969 ALA B O 1
ATOM 11346 N N . MET B 1 611 ? 38.299 24.655 50.771 1.00 22.67 970 MET B N 1
ATOM 11347 C CA . MET B 1 611 ? 38.421 25.795 49.862 1.00 22.82 970 MET B CA 1
ATOM 11348 C C . MET B 1 611 ? 38.655 25.146 48.507 1.00 24.03 970 MET B C 1
ATOM 11349 O O . MET B 1 611 ? 39.657 24.447 48.348 1.00 24.38 970 MET B O 1
ATOM 11354 N N . VAL B 1 612 ? 37.714 25.288 47.562 1.00 20.14 971 VAL B N 1
ATOM 11355 C CA . VAL B 1 612 ? 37.803 24.587 46.266 1.00 19.76 971 VAL B CA 1
ATOM 11356 C C . VAL B 1 612 ? 37.816 25.610 45.147 1.00 22.79 971 VAL B C 1
ATOM 11357 O O . VAL B 1 612 ? 36.837 26.349 44.993 1.00 22.62 971 VAL B O 1
ATOM 11361 N N . LEU B 1 613 ? 38.896 25.642 44.374 1.00 19.39 972 LEU B N 1
ATOM 11362 C CA . LEU B 1 613 ? 39.007 26.610 43.271 1.00 19.87 972 LEU B CA 1
ATOM 11363 C C . LEU B 1 613 ? 39.256 25.896 41.958 1.00 21.99 972 LEU B C 1
ATOM 11364 O O . LEU B 1 613 ? 40.132 25.014 41.883 1.00 20.82 972 LEU B O 1
ATOM 11369 N N . TRP B 1 614 ? 38.508 26.294 40.924 1.00 18.35 973 TRP B N 1
ATOM 11370 C CA . TRP B 1 614 ? 38.710 25.807 39.561 1.00 18.75 973 TRP B CA 1
ATOM 11371 C C . TRP B 1 614 ? 39.165 26.982 38.728 1.00 20.47 973 TRP B C 1
ATOM 11372 O O . TRP B 1 614 ? 38.503 28.025 38.738 1.00 19.92 973 TRP B O 1
ATOM 11383 N N . GLU B 1 615 ? 40.236 26.803 37.935 1.00 18.86 974 GLU B N 1
ATOM 11384 C CA . GLU B 1 615 ? 40.730 27.906 37.118 1.00 19.12 974 GLU B CA 1
ATOM 11385 C C . GLU B 1 615 ? 40.596 27.588 35.627 1.00 20.48 974 GLU B C 1
ATOM 11386 O O . GLU B 1 615 ? 41.109 26.571 35.160 1.00 19.96 974 GLU B O 1
ATOM 11392 N N . ALA B 1 616 ? 39.918 28.473 34.883 1.00 19.08 975 ALA B N 1
ATOM 11393 C CA . ALA B 1 616 ? 39.822 28.353 33.423 1.00 19.63 975 ALA B CA 1
ATOM 11394 C C . ALA B 1 616 ? 41.158 28.775 32.820 1.00 21.53 975 ALA B C 1
ATOM 11395 O O . ALA B 1 616 ? 41.810 29.675 33.364 1.00 21.19 975 ALA B O 1
ATOM 11397 N N . GLN B 1 617 ? 41.565 28.175 31.682 1.00 18.50 976 GLN B N 1
ATOM 11398 C CA . GLN B 1 617 ? 42.836 28.629 31.094 1.00 18.44 976 GLN B CA 1
ATOM 11399 C C . GLN B 1 617 ? 42.710 30.122 30.726 1.00 20.47 976 GLN B C 1
ATOM 11400 O O . GLN B 1 617 ? 43.554 30.952 31.086 1.00 20.24 976 GLN B O 1
ATOM 11406 N N . PHE B 1 618 ? 41.596 30.443 30.061 1.00 18.43 977 PHE B N 1
ATOM 11407 C CA . PHE B 1 618 ? 41.088 31.801 29.797 1.00 17.14 977 PHE B CA 1
ATOM 11408 C C . PHE B 1 618 ? 39.628 31.714 30.126 1.00 20.03 977 PHE B C 1
ATOM 11409 O O . PHE B 1 618 ? 39.022 30.667 29.872 1.00 19.41 977 PHE B O 1
ATOM 11417 N N . GLY B 1 619 ? 39.043 32.801 30.649 1.00 18.72 978 GLY B N 1
ATOM 11418 C CA . GLY B 1 619 ? 37.619 32.784 30.990 1.00 18.67 978 GLY B CA 1
ATOM 11419 C C . GLY B 1 619 ? 36.733 32.423 29.809 1.00 21.29 978 GLY B C 1
ATOM 11420 O O . GLY B 1 619 ? 35.618 31.928 29.993 1.00 21.11 978 GLY B O 1
ATOM 11421 N N . ASP B 1 620 ? 37.231 32.674 28.582 1.00 17.80 979 ASP B N 1
ATOM 11422 C CA . ASP B 1 620 ? 36.501 32.435 27.346 1.00 18.35 979 ASP B CA 1
ATOM 11423 C C . ASP B 1 620 ? 36.083 30.978 27.175 1.00 21.26 979 ASP B C 1
ATOM 11424 O O . ASP B 1 620 ? 35.210 30.727 26.348 1.00 22.66 979 ASP B O 1
ATOM 11429 N N . PHE B 1 621 ? 36.738 30.017 27.885 1.00 17.80 980 PHE B N 1
ATOM 11430 C CA . PHE B 1 621 ? 36.401 28.608 27.694 1.00 17.59 980 PHE B CA 1
ATOM 11431 C C . PHE B 1 621 ? 35.374 28.088 28.698 1.00 19.52 980 PHE B C 1
ATOM 11432 O O . PHE B 1 621 ? 34.920 26.936 28.544 1.00 20.74 980 PHE B O 1
ATOM 11440 N N . VAL B 1 622 ? 34.959 28.922 29.691 1.00 18.84 981 VAL B N 1
ATOM 11441 C CA . VAL B 1 622 ? 34.023 28.400 30.698 1.00 19.75 981 VAL B CA 1
ATOM 11442 C C . VAL B 1 622 ? 32.613 28.166 30.086 1.00 21.39 981 VAL B C 1
ATOM 11443 O O . VAL B 1 622 ? 31.833 27.405 30.672 1.00 21.70 981 VAL B O 1
ATOM 11447 N N . ASN B 1 623 ? 32.314 28.710 28.887 1.00 20.25 982 ASN B N 1
ATOM 11448 C CA . ASN B 1 623 ? 31.028 28.394 28.234 1.00 19.06 982 ASN B CA 1
ATOM 11449 C C . ASN B 1 623 ? 30.928 26.872 27.862 1.00 21.60 982 ASN B C 1
ATOM 11450 O O . ASN B 1 623 ? 29.831 26.370 27.660 1.00 20.20 982 ASN B O 1
ATOM 11455 N N . GLY B 1 624 ? 32.052 26.144 27.869 1.00 20.06 983 GLY B N 1
ATOM 11456 C CA . GLY B 1 624 ? 32.035 24.696 27.693 1.00 20.28 983 GLY B CA 1
ATOM 11457 C C . GLY B 1 624 ? 31.396 24.002 28.896 1.00 21.51 983 GLY B C 1
ATOM 11458 O O . GLY B 1 624 ? 30.976 22.852 28.790 1.00 22.05 983 GLY B O 1
ATOM 11459 N N . ALA B 1 625 ? 31.284 24.703 30.041 1.00 18.45 984 ALA B N 1
ATOM 11460 C CA . ALA B 1 625 ? 30.642 24.162 31.258 1.00 18.75 984 ALA B CA 1
ATOM 11461 C C . ALA B 1 625 ? 29.317 24.895 31.533 1.00 20.11 984 ALA B C 1
ATOM 11462 O O . ALA B 1 625 ? 28.861 24.937 32.684 1.00 20.17 984 ALA B O 1
ATOM 11464 N N . GLN B 1 626 ? 28.710 25.512 30.489 1.00 17.26 985 GLN B N 1
ATOM 11465 C CA . GLN B 1 626 ? 27.484 26.292 30.704 1.00 16.55 985 GLN B CA 1
ATOM 11466 C C . GLN B 1 626 ? 26.373 25.514 31.396 1.00 19.27 985 GLN B C 1
ATOM 11467 O O . GLN B 1 626 ? 25.692 26.102 32.257 1.00 20.60 985 GLN B O 1
ATOM 11473 N N . SER B 1 627 ? 26.184 24.215 31.064 1.00 18.73 986 SER B N 1
ATOM 11474 C CA . SER B 1 627 ? 25.129 23.439 31.754 1.00 19.01 986 SER B CA 1
ATOM 11475 C C . SER B 1 627 ? 25.384 23.369 33.272 1.00 21.73 986 SER B C 1
ATOM 11476 O O . SER B 1 627 ? 24.439 23.465 34.055 1.00 21.31 986 SER B O 1
ATOM 11479 N N . ILE B 1 628 ? 26.656 23.218 33.697 1.00 18.73 987 ILE B N 1
ATOM 11480 C CA . ILE B 1 628 ? 26.958 23.174 35.140 1.00 18.20 987 ILE B CA 1
ATOM 11481 C C . ILE B 1 628 ? 26.705 24.548 35.768 1.00 20.17 987 ILE B C 1
ATOM 11482 O O . ILE B 1 628 ? 26.131 24.631 36.854 1.00 20.28 987 ILE B O 1
ATOM 11487 N N . ILE B 1 629 ? 27.138 25.626 35.085 1.00 17.50 988 ILE B N 1
ATOM 11488 C CA . ILE B 1 629 ? 26.916 26.971 35.628 1.00 17.62 988 ILE B CA 1
ATOM 11489 C C . ILE B 1 629 ? 25.429 27.253 35.779 1.00 20.10 988 ILE B C 1
ATOM 11490 O O . ILE B 1 629 ? 24.981 27.711 36.836 1.00 19.99 988 ILE B O 1
ATOM 11495 N N . ASP B 1 630 ? 24.663 26.975 34.724 1.00 18.16 989 ASP B N 1
ATOM 11496 C CA . ASP B 1 630 ? 23.238 27.293 34.750 1.00 18.92 989 ASP B CA 1
ATOM 11497 C C . ASP B 1 630 ? 22.425 26.423 35.703 1.00 21.43 989 ASP B C 1
ATOM 11498 O O . ASP B 1 630 ? 21.518 26.932 36.358 1.00 21.69 989 ASP B O 1
ATOM 11503 N N . GLU B 1 631 ? 22.684 25.107 35.690 1.00 18.87 990 GLU B N 1
ATOM 11504 C CA . GLU B 1 631 ? 21.837 24.134 36.381 1.00 18.88 990 GLU B CA 1
ATOM 11505 C C . GLU B 1 631 ? 22.267 23.776 37.789 1.00 22.09 990 GLU B C 1
ATOM 11506 O O . GLU B 1 631 ? 21.452 23.227 38.534 1.00 23.14 990 GLU B O 1
ATOM 11512 N N . PHE B 1 632 ? 23.544 23.994 38.125 1.00 19.44 991 PHE B N 1
ATOM 11513 C CA . PHE B 1 632 ? 24.021 23.657 39.471 1.00 18.68 991 PHE B CA 1
ATOM 11514 C C . PHE B 1 632 ? 24.538 24.884 40.214 1.00 23.22 991 PHE B C 1
ATOM 11515 O O . PHE B 1 632 ? 24.007 25.226 41.277 1.00 22.75 991 PHE B O 1
ATOM 11523 N N . ILE B 1 633 ? 25.581 25.535 39.691 1.00 19.44 992 ILE B N 1
ATOM 11524 C CA . ILE B 1 633 ? 26.238 26.643 40.420 1.00 18.94 992 ILE B CA 1
ATOM 11525 C C . ILE B 1 633 ? 25.305 27.802 40.695 1.00 22.57 992 ILE B C 1
ATOM 11526 O O . ILE B 1 633 ? 25.187 28.224 41.854 1.00 23.47 992 ILE B O 1
ATOM 11531 N N . SER B 1 634 ? 24.643 28.318 39.653 1.00 19.10 993 SER B N 1
ATOM 11532 C CA . SER B 1 634 ? 23.834 29.520 39.843 1.00 20.27 993 SER B CA 1
ATOM 11533 C C . SER B 1 634 ? 22.477 29.282 40.494 1.00 24.07 993 SER B C 1
ATOM 11534 O O . SER B 1 634 ? 21.881 30.245 40.972 1.00 25.49 993 SER B O 1
ATOM 11537 N N . SER B 1 635 ? 21.999 28.025 40.544 1.00 19.63 994 SER B N 1
ATOM 11538 C CA . SER B 1 635 ? 20.618 27.765 40.927 1.00 20.45 994 SER B CA 1
ATOM 11539 C C . SER B 1 635 ? 20.364 26.595 41.886 1.00 22.36 994 SER B C 1
ATOM 11540 O O . SER B 1 635 ? 19.215 26.428 42.304 1.00 22.42 994 SER B O 1
ATOM 11543 N N . GLY B 1 636 ? 21.383 25.795 42.218 1.00 20.94 995 GLY B N 1
ATOM 11544 C CA . GLY B 1 636 ? 21.158 24.626 43.074 1.00 20.08 995 GLY B CA 1
ATOM 11545 C C . GLY B 1 636 ? 20.633 24.946 44.466 1.00 23.41 995 GLY B C 1
ATOM 11546 O O . GLY B 1 636 ? 19.871 24.155 45.031 1.00 23.35 995 GLY B O 1
ATOM 11547 N N . GLU B 1 637 ? 21.025 26.098 45.032 1.00 21.57 996 GLU B N 1
ATOM 11548 C CA . GLU B 1 637 ? 20.540 26.476 46.373 1.00 20.75 996 GLU B CA 1
ATOM 11549 C C . GLU B 1 637 ? 19.016 26.730 46.340 1.00 23.11 996 GLU B C 1
ATOM 11550 O O . GLU B 1 637 ? 18.269 26.174 47.158 1.00 23.38 996 GLU B O 1
ATOM 11556 N N . ALA B 1 638 ? 18.565 27.569 45.385 1.00 22.23 997 ALA B N 1
ATOM 11557 C CA . ALA B 1 638 ? 17.138 27.886 45.272 1.00 23.71 997 ALA B CA 1
ATOM 11558 C C . ALA B 1 638 ? 16.319 26.654 44.892 1.00 24.51 997 ALA B C 1
ATOM 11559 O O . ALA B 1 638 ? 15.204 26.481 45.395 1.00 24.11 997 ALA B O 1
ATOM 11561 N N . LYS B 1 639 ? 16.856 25.802 43.992 1.00 22.08 998 LYS B N 1
ATOM 11562 C CA . LYS B 1 639 ? 16.054 24.668 43.541 1.00 21.31 998 LYS B CA 1
ATOM 11563 C C . LYS B 1 639 ? 16.000 23.504 44.513 1.00 25.53 998 LYS B C 1
ATOM 11564 O O . LYS B 1 639 ? 14.958 22.853 44.624 1.00 26.69 998 LYS B O 1
ATOM 11570 N N . TRP B 1 640 ? 17.120 23.188 45.167 1.00 22.59 999 TRP B N 1
ATOM 11571 C CA . TRP B 1 640 ? 17.195 21.964 45.967 1.00 23.15 999 TRP B CA 1
ATOM 11572 C C . TRP B 1 640 ? 17.655 22.158 47.397 1.00 27.22 999 TRP B C 1
ATOM 11573 O O . TRP B 1 640 ? 17.652 21.181 48.157 1.00 27.46 999 TRP B O 1
ATOM 11584 N N . GLY B 1 641 ? 18.113 23.354 47.744 1.00 24.57 1000 GLY B N 1
ATOM 11585 C CA . GLY B 1 641 ? 18.684 23.584 49.071 1.00 26.22 1000 GLY B CA 1
ATOM 11586 C C . GLY B 1 641 ? 20.097 23.011 49.141 1.00 27.87 1000 GLY B C 1
ATOM 11587 O O . GLY B 1 641 ? 20.649 22.818 50.238 1.00 28.57 1000 GLY B O 1
ATOM 11588 N N . GLN B 1 642 ? 20.689 22.718 47.972 1.00 23.63 1001 GLN B N 1
ATOM 11589 C CA . GLN B 1 642 ? 22.049 22.174 47.893 1.00 23.20 1001 GLN B CA 1
ATOM 11590 C C . GLN B 1 642 ? 23.014 23.333 47.820 1.00 26.55 1001 GLN B C 1
ATOM 11591 O O . GLN B 1 642 ? 22.840 24.233 46.989 1.00 25.38 1001 GLN B O 1
ATOM 11597 N N . LEU B 1 643 ? 24.033 23.323 48.697 1.00 24.09 1002 LEU B N 1
ATOM 11598 C CA . LEU B 1 643 ? 24.954 24.455 48.821 1.00 23.01 1002 LEU B CA 1
ATOM 11599 C C . LEU B 1 643 ? 26.350 24.127 48.357 1.00 27.09 1002 LEU B C 1
ATOM 11600 O O . LEU B 1 643 ? 26.919 23.107 48.747 1.00 26.45 1002 LEU B O 1
ATOM 11605 N N . SER B 1 644 ? 26.917 25.011 47.543 1.00 23.01 1003 SER B N 1
ATOM 11606 C CA . SER B 1 644 ? 28.278 24.841 47.080 1.00 21.81 1003 SER B CA 1
ATOM 11607 C C . SER B 1 644 ? 29.058 26.118 47.290 1.00 26.20 1003 SER B C 1
ATOM 11608 O O . SER B 1 644 ? 28.505 27.197 47.097 1.00 25.43 1003 SER B O 1
ATOM 11611 N N . ASP B 1 645 ? 30.338 25.998 47.641 1.00 23.53 1004 ASP B N 1
ATOM 11612 C CA . ASP B 1 645 ? 31.196 27.163 47.874 1.00 24.27 1004 ASP B CA 1
ATOM 11613 C C . ASP B 1 645 ? 32.300 27.189 46.812 1.00 25.12 1004 ASP B C 1
ATOM 11614 O O . ASP B 1 645 ? 33.345 27.807 47.036 1.00 24.70 1004 ASP B O 1
ATOM 11619 N N . VAL B 1 646 ? 32.083 26.541 45.641 1.00 20.06 1005 VAL B N 1
ATOM 11620 C CA . VAL B 1 646 ? 33.133 26.495 44.621 1.00 19.94 1005 VAL B CA 1
ATOM 11621 C C . VAL B 1 646 ? 33.513 27.892 44.132 1.00 21.92 1005 VAL B C 1
ATOM 11622 O O . VAL B 1 646 ? 32.665 28.770 44.019 1.00 21.96 1005 VAL B O 1
ATOM 11626 N N . VAL B 1 647 ? 34.799 28.081 43.865 1.00 19.35 1006 VAL B N 1
ATOM 11627 C CA . VAL B 1 647 ? 35.343 29.313 43.299 1.00 19.04 1006 VAL B CA 1
ATOM 11628 C C . VAL B 1 647 ? 35.703 29.039 41.846 1.00 21.90 1006 VAL B C 1
ATOM 11629 O O . VAL B 1 647 ? 36.415 28.069 41.577 1.00 21.60 1006 VAL B O 1
ATOM 11633 N N . LEU B 1 648 ? 35.242 29.891 40.922 1.00 18.57 1007 LEU B N 1
ATOM 11634 C CA . LEU B 1 648 ? 35.685 29.822 39.528 1.00 18.78 1007 LEU B CA 1
ATOM 11635 C C . LEU B 1 648 ? 36.598 31.020 39.264 1.00 22.11 1007 LEU B C 1
ATOM 11636 O O . LEU B 1 648 ? 36.180 32.155 39.499 1.00 21.69 1007 LEU B O 1
ATOM 11641 N N . LEU B 1 649 ? 37.843 30.765 38.846 1.00 18.71 1008 LEU B N 1
ATOM 11642 C CA . LEU B 1 649 ? 38.816 31.809 38.482 1.00 19.05 1008 LEU B CA 1
ATOM 11643 C C . LEU B 1 649 ? 38.832 31.917 36.967 1.00 20.51 1008 LEU B C 1
ATOM 11644 O O . LEU B 1 649 ? 39.166 30.941 36.279 1.00 20.02 1008 LEU B O 1
ATOM 11649 N N . LEU B 1 650 ? 38.442 33.088 36.437 1.00 18.66 1009 LEU B N 1
ATOM 11650 C CA . LEU B 1 650 ? 38.269 33.268 35.012 1.00 18.50 1009 LEU B CA 1
ATOM 11651 C C . LEU B 1 650 ? 39.170 34.388 34.481 1.00 20.54 1009 LEU B C 1
ATOM 11652 O O . LEU B 1 650 ? 38.792 35.556 34.573 1.00 21.55 1009 LEU B O 1
ATOM 11657 N N . PRO B 1 651 ? 40.325 34.044 33.860 1.00 18.79 1010 PRO B N 1
ATOM 11658 C CA . PRO B 1 651 ? 41.225 35.101 33.342 1.00 18.89 1010 PRO B CA 1
ATOM 11659 C C . PRO B 1 651 ? 40.501 35.934 32.282 1.00 22.32 1010 PRO B C 1
ATOM 11660 O O . PRO B 1 651 ? 39.864 35.384 31.375 1.00 20.82 1010 PRO B O 1
ATOM 11664 N N . HIS B 1 652 ? 40.522 37.263 32.464 1.00 19.52 1011 HIS B N 1
ATOM 11665 C CA . HIS B 1 652 ? 39.685 38.176 31.694 1.00 19.39 1011 HIS B CA 1
ATOM 11666 C C . HIS B 1 652 ? 40.394 39.484 31.431 1.00 21.81 1011 HIS B C 1
ATOM 11667 O O . HIS B 1 652 ? 41.077 39.999 32.320 1.00 22.34 1011 HIS B O 1
ATOM 11674 N N . GLY B 1 653 ? 40.175 40.047 30.245 1.00 19.64 1012 GLY B N 1
ATOM 11675 C CA . GLY B 1 653 ? 40.715 41.383 29.959 1.00 19.46 1012 GLY B CA 1
ATOM 11676 C C . GLY B 1 653 ? 41.051 41.597 28.502 1.00 23.28 1012 GLY B C 1
ATOM 11677 O O . GLY B 1 653 ? 41.560 40.696 27.835 1.00 22.08 1012 GLY B O 1
ATOM 11678 N N . HIS B 1 654 ? 40.781 42.827 28.021 1.00 21.21 1013 HIS B N 1
ATOM 11679 C CA . HIS B 1 654 ? 41.067 43.216 26.646 1.00 21.15 1013 HIS B CA 1
ATOM 11680 C C . HIS B 1 654 ? 42.555 43.539 26.503 1.00 25.19 1013 HIS B C 1
ATOM 11681 O O . HIS B 1 654 ? 43.029 44.572 27.001 1.00 24.78 1013 HIS B O 1
ATOM 11688 N N . GLU B 1 655 ? 43.297 42.641 25.818 1.00 22.37 1014 GLU B N 1
ATOM 11689 C CA . GLU B 1 655 ? 44.746 42.815 25.629 1.00 22.66 1014 GLU B CA 1
ATOM 11690 C C . GLU B 1 655 ? 45.193 42.656 24.181 1.00 25.84 1014 GLU B C 1
ATOM 11691 O O . GLU B 1 655 ? 46.391 42.735 23.911 1.00 26.51 1014 GLU B O 1
ATOM 11697 N N . GLY B 1 656 ? 44.252 42.467 23.265 1.00 21.56 1015 GLY B N 1
ATOM 11698 C CA . GLY B 1 656 ? 44.601 42.355 21.853 1.00 21.12 1015 GLY B CA 1
ATOM 11699 C C . GLY B 1 656 ? 44.882 40.933 21.393 1.00 24.41 1015 GLY B C 1
ATOM 11700 O O . GLY B 1 656 ? 45.417 40.746 20.294 1.00 24.47 1015 GLY B O 1
ATOM 11701 N N . GLN B 1 657 ? 44.482 39.922 22.198 1.00 19.97 1016 GLN B N 1
ATOM 11702 C CA . GLN B 1 657 ? 44.756 38.516 21.887 1.00 19.66 1016 GLN B CA 1
ATOM 11703 C C . GLN B 1 657 ? 43.590 37.792 21.183 1.00 22.47 1016 GLN B C 1
ATOM 11704 O O . GLN B 1 657 ? 43.653 36.559 20.994 1.00 22.50 1016 GLN B O 1
ATOM 11710 N N . GLY B 1 658 ? 42.581 38.532 20.767 1.00 20.38 1017 GLY B N 1
ATOM 11711 C CA . GLY B 1 658 ? 41.489 37.913 20.024 1.00 20.46 1017 GLY B CA 1
ATOM 11712 C C . GLY B 1 658 ? 40.247 37.588 20.836 1.00 21.25 1017 GLY B C 1
ATOM 11713 O O . GLY B 1 658 ? 40.267 37.592 22.079 1.00 20.36 1017 GLY B O 1
ATOM 11714 N N . PRO B 1 659 ? 39.170 37.230 20.106 1.00 19.43 1018 PRO B N 1
ATOM 11715 C CA . PRO B 1 659 ? 37.846 37.064 20.736 1.00 19.00 1018 PRO B CA 1
ATOM 11716 C C . PRO B 1 659 ? 37.700 35.853 21.652 1.00 22.71 1018 PRO B C 1
ATOM 11717 O O . PRO B 1 659 ? 36.703 35.797 22.395 1.00 23.06 1018 PRO B O 1
ATOM 11721 N N . ASP B 1 660 ? 38.661 34.897 21.623 1.00 19.57 1019 ASP B N 1
ATOM 11722 C CA . ASP B 1 660 ? 38.607 33.775 22.564 1.00 18.88 1019 ASP B CA 1
ATOM 11723 C C . ASP B 1 660 ? 39.699 33.868 23.633 1.00 22.08 1019 ASP B C 1
ATOM 11724 O O . ASP B 1 660 ? 39.915 32.901 24.367 1.00 21.39 1019 ASP B O 1
ATOM 11729 N N . HIS B 1 661 ? 40.383 35.017 23.730 1.00 19.32 1020 HIS B N 1
ATOM 11730 C CA . HIS B 1 661 ? 41.387 35.242 24.779 1.00 18.48 1020 HIS B CA 1
ATOM 11731 C C . HIS B 1 661 ? 41.146 36.599 25.409 1.00 21.30 1020 HIS B C 1
ATOM 11732 O O . HIS B 1 661 ? 42.094 37.300 25.768 1.00 23.28 1020 HIS B O 1
ATOM 11739 N N . THR B 1 662 ? 39.868 36.969 25.556 1.00 18.39 1021 THR B N 1
ATOM 11740 C CA . THR B 1 662 ? 39.557 38.301 26.086 1.00 18.30 1021 THR B CA 1
ATOM 11741 C C . THR B 1 662 ? 38.518 38.320 27.199 1.00 21.87 1021 THR B C 1
ATOM 11742 O O . THR B 1 662 ? 38.627 39.172 28.092 1.00 21.84 1021 THR B O 1
ATOM 11746 N N . SER B 1 663 ? 37.476 37.492 27.111 1.00 19.35 1022 SER B N 1
ATOM 11747 C CA . SER B 1 663 ? 36.338 37.649 28.025 1.00 19.54 1022 SER B CA 1
ATOM 11748 C C . SER B 1 663 ? 35.837 36.377 28.704 1.00 22.55 1022 SER B C 1
ATOM 11749 O O . SER B 1 663 ? 35.595 35.367 28.045 1.00 20.80 1022 SER B O 1
ATOM 11752 N N . GLY B 1 664 ? 35.544 36.503 30.001 1.00 19.61 1023 GLY B N 1
ATOM 11753 C CA . GLY B 1 664 ? 34.886 35.462 30.788 1.00 19.87 1023 GLY B CA 1
ATOM 11754 C C . GLY B 1 664 ? 33.368 35.629 30.806 1.00 22.27 1023 GLY B C 1
ATOM 11755 O O . GLY B 1 664 ? 32.661 34.920 31.537 1.00 22.71 1023 GLY B O 1
ATOM 11756 N N . ARG B 1 665 ? 32.851 36.549 29.969 1.00 19.51 1024 ARG B N 1
ATOM 11757 C CA . ARG B 1 665 ? 31.411 36.866 29.823 1.00 20.09 1024 ARG B CA 1
ATOM 11758 C C . ARG B 1 665 ? 30.795 37.275 31.175 1.00 22.07 1024 ARG B C 1
ATOM 11759 O O . ARG B 1 665 ? 29.829 36.670 31.678 1.00 21.13 1024 ARG B O 1
ATOM 11767 N N . ILE B 1 666 ? 31.334 38.357 31.726 1.00 20.35 1025 ILE B N 1
ATOM 11768 C CA . ILE B 1 666 ? 30.837 38.978 32.965 1.00 20.24 1025 ILE B CA 1
ATOM 11769 C C . ILE B 1 666 ? 29.324 39.156 32.861 1.00 21.49 1025 ILE B C 1
ATOM 11770 O O . ILE B 1 666 ? 28.582 38.858 33.816 1.00 22.32 1025 ILE B O 1
ATOM 11775 N N . GLU B 1 667 ? 28.874 39.671 31.708 1.00 19.89 1026 GLU B N 1
ATOM 11776 C CA . GLU B 1 667 ? 27.460 39.992 31.485 1.00 19.20 1026 GLU B CA 1
ATOM 11777 C C . GLU B 1 667 ? 26.549 38.765 31.686 1.00 21.76 1026 GLU B C 1
ATOM 11778 O O . GLU B 1 667 ? 25.411 38.917 32.154 1.00 21.73 1026 GLU B O 1
ATOM 11784 N N . ARG B 1 668 ? 27.055 37.563 31.347 1.00 18.97 1027 ARG B N 1
ATOM 11785 C CA . ARG B 1 668 ? 26.245 36.348 31.482 1.00 17.73 1027 ARG B CA 1
ATOM 11786 C C . ARG B 1 668 ? 26.106 35.965 32.959 1.00 20.64 1027 ARG B C 1
ATOM 11787 O O . ARG B 1 668 ? 24.998 35.618 33.406 1.00 20.08 1027 ARG B O 1
ATOM 11795 N N . PHE B 1 669 ? 27.223 36.037 33.728 1.00 20.02 1028 PHE B N 1
ATOM 11796 C CA . PHE B 1 669 ? 27.151 35.749 35.163 1.00 19.97 1028 PHE B CA 1
ATOM 11797 C C . PHE B 1 669 ? 26.280 36.784 35.892 1.00 21.79 1028 PHE B C 1
ATOM 11798 O O . PHE B 1 669 ? 25.520 36.414 36.796 1.00 22.06 1028 PHE B O 1
ATOM 11806 N N . LEU B 1 670 ? 26.347 38.077 35.483 1.00 20.01 1029 LEU B N 1
ATOM 11807 C CA . LEU B 1 670 ? 25.517 39.079 36.138 1.00 19.74 1029 LEU B CA 1
ATOM 11808 C C . LEU B 1 670 ? 24.030 38.866 35.821 1.00 23.36 1029 LEU B C 1
ATOM 11809 O O . LEU B 1 670 ? 23.184 39.184 36.649 1.00 23.78 1029 LEU B O 1
ATOM 11814 N N . GLN B 1 671 ? 23.724 38.317 34.620 1.00 21.66 1030 GLN B N 1
ATOM 11815 C CA . GLN B 1 671 ? 22.339 38.027 34.211 1.00 20.76 1030 GLN B CA 1
ATOM 11816 C C . GLN B 1 671 ? 21.798 36.840 35.010 1.00 23.55 1030 GLN B C 1
ATOM 11817 O O . GLN B 1 671 ? 20.635 36.832 35.418 1.00 24.62 1030 GLN B O 1
ATOM 11823 N N . LEU B 1 672 ? 22.642 35.834 35.225 1.00 20.88 1031 LEU B N 1
ATOM 11824 C CA . LEU B 1 672 ? 22.260 34.648 35.984 1.00 20.51 1031 LEU B CA 1
ATOM 11825 C C . LEU B 1 672 ? 22.028 34.977 37.444 1.00 24.66 1031 LEU B C 1
ATOM 11826 O O . LEU B 1 672 ? 21.245 34.309 38.126 1.00 23.91 1031 LEU B O 1
ATOM 11831 N N . TRP B 1 673 ? 22.771 35.966 37.944 1.00 22.04 1032 TRP B N 1
ATOM 11832 C CA . TRP B 1 673 ? 22.734 36.325 39.351 1.00 22.60 1032 TRP B CA 1
ATOM 11833 C C . TRP B 1 673 ? 21.336 36.736 39.810 1.00 24.90 1032 TRP B C 1
ATOM 11834 O O . TRP B 1 673 ? 20.671 37.548 39.181 1.00 24.35 1032 TRP B O 1
ATOM 11845 N N . ALA B 1 674 ? 20.929 36.220 40.975 1.00 22.67 1033 ALA B N 1
ATOM 11846 C CA . ALA B 1 674 ? 19.719 36.632 41.694 1.00 23.48 1033 ALA B CA 1
ATOM 11847 C C . ALA B 1 674 ? 19.780 36.042 43.070 1.00 25.76 1033 ALA B C 1
ATOM 11848 O O . ALA B 1 674 ? 20.533 35.084 43.283 1.00 25.69 1033 ALA B O 1
ATOM 11850 N N . GLU B 1 675 ? 18.997 36.601 44.002 1.00 25.28 1034 GLU B N 1
ATOM 11851 C CA . GLU B 1 675 ? 18.830 36.044 45.358 1.00 26.94 1034 GLU B CA 1
ATOM 11852 C C . GLU B 1 675 ? 20.155 35.867 46.125 1.00 30.38 1034 GLU B C 1
ATOM 11853 O O . GLU B 1 675 ? 20.239 34.987 46.982 1.00 30.27 1034 GLU B O 1
ATOM 11859 N N . GLY B 1 676 ? 21.184 36.641 45.784 1.00 27.41 1035 GLY B N 1
ATOM 11860 C CA . GLY B 1 676 ? 22.495 36.511 46.417 1.00 27.59 1035 GLY B CA 1
ATOM 11861 C C . GLY B 1 676 ? 23.122 35.139 46.252 1.00 29.68 1035 GLY B C 1
ATOM 11862 O O . GLY B 1 676 ? 23.989 34.773 47.038 1.00 29.02 1035 GLY B O 1
ATOM 11863 N N . SER B 1 677 ? 22.690 34.377 45.208 1.00 25.44 1036 SER B N 1
ATOM 11864 C CA A SER B 1 677 ? 23.132 33.003 44.936 0.50 24.51 1036 SER B CA 1
ATOM 11865 C CA B SER B 1 677 ? 23.138 33.005 44.943 0.50 24.49 1036 SER B CA 1
ATOM 11866 C C . SER B 1 677 ? 24.639 32.857 44.771 1.00 27.82 1036 SER B C 1
ATOM 11867 O O . SER B 1 677 ? 25.189 31.817 45.122 1.00 25.94 1036 SER B O 1
ATOM 11872 N N . MET B 1 678 ? 25.288 33.867 44.210 1.00 24.34 1037 MET B N 1
ATOM 11873 C CA . MET B 1 678 ? 26.733 33.854 43.959 1.00 23.80 1037 MET B CA 1
ATOM 11874 C C . MET B 1 678 ? 27.334 35.186 44.288 1.00 27.31 1037 MET B C 1
ATOM 11875 O O . MET B 1 678 ? 26.623 36.197 44.280 1.00 27.72 1037 MET B O 1
ATOM 11880 N N . THR B 1 679 ? 28.634 35.202 44.562 1.00 22.07 1038 THR B N 1
ATOM 11881 C CA . THR B 1 679 ? 29.380 36.458 44.685 1.00 21.48 1038 THR B CA 1
ATOM 11882 C C . THR B 1 679 ? 30.137 36.569 43.353 1.00 24.47 1038 THR B C 1
ATOM 11883 O O . THR B 1 679 ? 30.682 35.570 42.901 1.00 24.61 1038 THR B O 1
ATOM 11887 N N . ILE B 1 680 ? 30.166 37.759 42.739 1.00 21.96 1039 ILE B N 1
ATOM 11888 C CA . ILE B 1 680 ? 30.859 37.972 41.448 1.00 21.21 1039 ILE B CA 1
ATOM 11889 C C . ILE B 1 680 ? 31.804 39.140 41.663 1.00 24.24 1039 ILE B C 1
ATOM 11890 O O . ILE B 1 680 ? 31.362 40.208 42.083 1.00 23.34 1039 ILE B O 1
ATOM 11895 N N . ALA B 1 681 ? 33.089 38.946 41.389 1.00 22.26 1040 ALA B N 1
ATOM 11896 C CA . ALA B 1 681 ? 34.061 40.016 41.678 1.00 22.72 1040 ALA B CA 1
ATOM 11897 C C . ALA B 1 681 ? 35.096 40.157 40.592 1.00 24.88 1040 ALA B C 1
ATOM 11898 O O . ALA B 1 681 ? 35.408 39.185 39.889 1.00 23.35 1040 ALA B O 1
ATOM 11900 N N . MET B 1 682 ? 35.642 41.377 40.456 1.00 23.20 1041 MET B N 1
ATOM 11901 C CA . MET B 1 682 ? 36.732 41.654 39.525 1.00 24.57 1041 MET B CA 1
ATOM 11902 C C . MET B 1 682 ? 37.730 42.552 40.265 1.00 26.42 1041 MET B C 1
ATOM 11903 O O . MET B 1 682 ? 37.703 43.774 40.111 1.00 27.45 1041 MET B O 1
ATOM 11908 N N . PRO B 1 683 ? 38.569 41.959 41.139 1.00 25.14 1042 PRO B N 1
ATOM 11909 C CA . PRO B 1 683 ? 39.488 42.780 41.936 1.00 25.39 1042 PRO B CA 1
ATOM 11910 C C . PRO B 1 683 ? 40.555 43.437 41.088 1.00 29.56 1042 PRO B C 1
ATOM 11911 O O . PRO B 1 683 ? 40.968 42.879 40.062 1.00 28.41 1042 PRO B O 1
ATOM 11915 N N . SER B 1 684 ? 40.996 44.630 41.523 1.00 25.85 1043 SER B N 1
ATOM 11916 C CA . SER B 1 684 ? 42.001 45.381 40.775 1.00 25.36 1043 SER B CA 1
ATOM 11917 C C . SER B 1 684 ? 43.338 45.415 41.502 1.00 30.09 1043 SER B C 1
ATOM 11918 O O . SER B 1 684 ? 44.312 45.902 40.928 1.00 30.14 1043 SER B O 1
ATOM 11921 N N . THR B 1 685 ? 43.405 44.918 42.750 1.00 25.38 1044 THR B N 1
ATOM 11922 C CA . THR B 1 685 ? 44.681 44.938 43.478 1.00 24.88 1044 THR B CA 1
ATOM 11923 C C . THR B 1 685 ? 44.983 43.545 44.063 1.00 27.45 1044 THR B C 1
ATOM 11924 O O . THR B 1 685 ? 44.066 42.847 44.481 1.00 27.06 1044 THR B O 1
ATOM 11928 N N . PRO B 1 686 ? 46.271 43.174 44.181 1.00 25.15 1045 PRO B N 1
ATOM 11929 C CA . PRO B 1 686 ? 46.611 41.872 44.794 1.00 23.93 1045 PRO B CA 1
ATOM 11930 C C . PRO B 1 686 ? 46.053 41.726 46.229 1.00 27.82 1045 PRO B C 1
ATOM 11931 O O . PRO B 1 686 ? 45.453 40.689 46.546 1.00 24.77 1045 PRO B O 1
ATOM 11935 N N . ALA B 1 687 ? 46.187 42.768 47.083 1.00 25.38 1046 ALA B N 1
ATOM 11936 C CA . ALA B 1 687 ? 45.662 42.651 48.461 1.00 24.66 1046 ALA B CA 1
ATOM 11937 C C . ALA B 1 687 ? 44.149 42.472 48.483 1.00 26.31 1046 ALA B C 1
ATOM 11938 O O . ALA B 1 687 ? 43.652 41.752 49.340 1.00 25.43 1046 ALA B O 1
ATOM 11940 N N . ASN B 1 688 ? 43.406 43.153 47.584 1.00 24.55 1047 ASN B N 1
ATOM 11941 C CA . ASN B 1 688 ? 41.953 43.006 47.609 1.00 25.53 1047 ASN B CA 1
ATOM 11942 C C . ASN B 1 688 ? 41.547 41.593 47.195 1.00 27.06 1047 ASN B C 1
ATOM 11943 O O . ASN B 1 688 ? 40.589 41.028 47.741 1.00 26.71 1047 ASN B O 1
ATOM 11948 N N . TYR B 1 689 ? 42.322 40.980 46.290 1.00 22.81 1048 TYR B N 1
ATOM 11949 C CA . TYR B 1 689 ? 42.057 39.589 45.897 1.00 21.84 1048 TYR B CA 1
ATOM 11950 C C . TYR B 1 689 ? 42.357 38.671 47.075 1.00 23.74 1048 TYR B C 1
ATOM 11951 O O . TYR B 1 689 ? 41.589 37.756 47.354 1.00 22.92 1048 TYR B O 1
ATOM 11960 N N . PHE B 1 690 ? 43.471 38.926 47.772 1.00 22.69 1049 PHE B N 1
ATOM 11961 C CA . PHE B 1 690 ? 43.845 38.149 48.972 1.00 22.87 1049 PHE B CA 1
ATOM 11962 C C . PHE B 1 690 ? 42.687 38.155 49.996 1.00 24.58 1049 PHE B C 1
ATOM 11963 O O . PHE B 1 690 ? 42.312 37.105 50.520 1.00 24.20 1049 PHE B O 1
ATOM 11971 N N . HIS B 1 691 ? 42.142 39.355 50.289 1.00 23.56 1050 HIS B N 1
ATOM 11972 C CA . HIS B 1 691 ? 41.076 39.478 51.287 1.00 23.06 1050 HIS B CA 1
ATOM 11973 C C . HIS B 1 691 ? 39.791 38.821 50.796 1.00 25.81 1050 HIS B C 1
ATOM 11974 O O . HIS B 1 691 ? 39.084 38.216 51.597 1.00 25.55 1050 HIS B O 1
ATOM 11981 N N . LEU B 1 692 ? 39.521 38.887 49.482 1.00 22.58 1051 LEU B N 1
ATOM 11982 C CA . LEU B 1 692 ? 38.345 38.239 48.907 1.00 21.59 1051 LEU B CA 1
ATOM 11983 C C . LEU B 1 692 ? 38.415 36.718 49.136 1.00 24.31 1051 LEU B C 1
ATOM 11984 O O . LEU B 1 692 ? 37.434 36.105 49.550 1.00 23.96 1051 LEU B O 1
ATOM 11989 N N . LEU B 1 693 ? 39.584 36.109 48.826 1.00 22.62 1052 LEU B N 1
ATOM 11990 C CA . LEU B 1 693 ? 39.735 34.659 48.985 1.00 22.42 1052 LEU B CA 1
ATOM 11991 C C . LEU B 1 693 ? 39.648 34.247 50.449 1.00 24.35 1052 LEU B C 1
ATOM 11992 O O . LEU B 1 693 ? 39.018 33.234 50.759 1.00 24.40 1052 LEU B O 1
ATOM 11997 N N . ARG B 1 694 ? 40.277 35.030 51.354 1.00 23.45 1053 ARG B N 1
ATOM 11998 C CA . ARG B 1 694 ? 40.219 34.712 52.784 1.00 22.73 1053 ARG B CA 1
ATOM 11999 C C . ARG B 1 694 ? 38.793 34.859 53.313 1.00 24.99 1053 ARG B C 1
ATOM 12000 O O . ARG B 1 694 ? 38.350 33.995 54.062 1.00 25.11 1053 ARG B O 1
ATOM 12008 N N . ARG B 1 695 ? 38.044 35.884 52.854 1.00 24.45 1054 ARG B N 1
ATOM 12009 C CA . ARG B 1 695 ? 36.650 36.051 53.282 1.00 24.32 1054 ARG B CA 1
ATOM 12010 C C . ARG B 1 695 ? 35.837 34.829 52.826 1.00 26.99 1054 ARG B C 1
ATOM 12011 O O . ARG B 1 695 ? 35.092 34.241 53.613 1.00 26.51 1054 ARG B O 1
ATOM 12019 N N . HIS B 1 696 ? 36.028 34.415 51.580 1.00 23.69 1055 HIS B N 1
ATOM 12020 C CA . HIS B 1 696 ? 35.300 33.270 51.059 1.00 23.19 1055 HIS B CA 1
ATOM 12021 C C . HIS B 1 696 ? 35.590 31.970 51.838 1.00 27.23 1055 HIS B C 1
ATOM 12022 O O . HIS B 1 696 ? 34.687 31.155 52.071 1.00 28.21 1055 HIS B O 1
ATOM 12029 N N . GLY B 1 697 ? 36.839 31.779 52.216 1.00 25.00 1056 GLY B N 1
ATOM 12030 C CA . GLY B 1 697 ? 37.221 30.571 52.933 1.00 26.38 1056 GLY B CA 1
ATOM 12031 C C . GLY B 1 697 ? 36.845 30.568 54.398 1.00 30.26 1056 GLY B C 1
ATOM 12032 O O . GLY B 1 697 ? 36.762 29.501 55.019 1.00 31.47 1056 GLY B O 1
ATOM 12033 N N . LYS B 1 698 ? 36.614 31.747 54.967 1.00 25.40 1057 LYS B N 1
ATOM 12034 C CA . LYS B 1 698 ? 36.376 31.819 56.411 1.00 24.80 1057 LYS B CA 1
ATOM 12035 C C . LYS B 1 698 ? 34.965 32.214 56.820 1.00 29.27 1057 LYS B C 1
ATOM 12036 O O . LYS B 1 698 ? 34.656 32.096 58.011 1.00 29.35 1057 LYS B O 1
ATOM 12042 N N . ASP B 1 699 ? 34.119 32.694 55.881 1.00 26.55 1058 ASP B N 1
ATOM 12043 C CA . ASP B 1 699 ? 32.801 33.255 56.220 1.00 27.97 1058 ASP B CA 1
ATOM 12044 C C . ASP B 1 699 ? 31.731 32.232 56.611 1.00 32.61 1058 ASP B C 1
ATOM 12045 O O . ASP B 1 699 ? 30.698 32.631 57.134 1.00 31.93 1058 ASP B O 1
ATOM 12050 N N . GLY B 1 700 ? 31.932 30.954 56.310 1.00 31.61 1059 GLY B N 1
ATOM 12051 C CA . GLY B 1 700 ? 30.919 29.958 56.656 1.00 33.44 1059 GLY B CA 1
ATOM 12052 C C . GLY B 1 700 ? 29.688 30.017 55.759 1.00 38.38 1059 GLY B C 1
ATOM 12053 O O . GLY B 1 700 ? 28.681 29.376 56.066 1.00 40.84 1059 GLY B O 1
ATOM 12054 N N . ILE B 1 701 ? 29.723 30.866 54.710 1.00 32.41 1060 ILE B N 1
ATOM 12055 C CA . ILE B 1 701 ? 28.645 30.986 53.721 1.00 31.40 1060 ILE B CA 1
ATOM 12056 C C . ILE B 1 701 ? 28.988 29.955 52.654 1.00 34.04 1060 ILE B C 1
ATOM 12057 O O . ILE B 1 701 ? 30.140 29.911 52.208 1.00 36.83 1060 ILE B O 1
ATOM 12062 N N . GLN B 1 702 ? 28.026 29.126 52.251 1.00 26.54 1061 GLN B N 1
ATOM 12063 C CA . GLN B 1 702 ? 28.289 28.147 51.206 1.00 25.40 1061 GLN B CA 1
ATOM 12064 C C . GLN B 1 702 ? 27.612 28.626 49.949 1.00 25.17 1061 GLN B C 1
ATOM 12065 O O . GLN B 1 702 ? 26.482 28.230 49.670 1.00 23.56 1061 GLN B O 1
ATOM 12071 N N . ARG B 1 703 ? 28.264 29.552 49.236 1.00 22.73 1062 ARG B N 1
ATOM 12072 C CA . ARG B 1 703 ? 27.765 30.108 47.968 1.00 21.48 1062 ARG B CA 1
ATOM 12073 C C . ARG B 1 703 ? 28.928 30.277 47.016 1.00 23.50 1062 ARG B C 1
ATOM 12074 O O . ARG B 1 703 ? 30.016 30.667 47.432 1.00 22.38 1062 ARG B O 1
ATOM 12082 N N . PRO B 1 704 ? 28.736 29.996 45.724 1.00 22.06 1063 PRO B N 1
ATOM 12083 C CA . PRO B 1 704 ? 29.872 30.102 44.787 1.00 20.55 1063 PRO B CA 1
ATOM 12084 C C . PRO B 1 704 ? 30.429 31.516 44.650 1.00 23.64 1063 PRO B C 1
ATOM 12085 O O . PRO B 1 704 ? 29.724 32.511 44.846 1.00 23.84 1063 PRO B O 1
ATOM 12089 N N . LEU B 1 705 ? 31.702 31.587 44.276 1.00 20.67 1064 LEU B N 1
ATOM 12090 C CA . LEU B 1 705 ? 32.383 32.857 44.032 1.00 20.39 1064 LEU B CA 1
ATOM 12091 C C . LEU B 1 705 ? 32.948 32.823 42.625 1.00 21.99 1064 LEU B C 1
ATOM 12092 O O . LEU B 1 705 ? 33.650 31.875 42.269 1.00 20.85 1064 LEU B O 1
ATOM 12097 N N . ILE B 1 706 ? 32.625 33.851 41.814 1.00 19.94 1065 ILE B N 1
ATOM 12098 C CA . ILE B 1 706 ? 33.122 33.954 40.433 1.00 19.80 1065 ILE B CA 1
ATOM 12099 C C . ILE B 1 706 ? 34.104 35.085 40.427 1.00 22.17 1065 ILE B C 1
ATOM 12100 O O . ILE B 1 706 ? 33.715 36.205 40.778 1.00 23.13 1065 ILE B O 1
ATOM 12105 N N . VAL B 1 707 ? 35.377 34.817 40.096 1.00 19.30 1066 VAL B N 1
ATOM 12106 C CA . VAL B 1 707 ? 36.387 35.891 40.096 1.00 20.03 1066 VAL B CA 1
ATOM 12107 C C . VAL B 1 707 ? 36.926 36.081 38.692 1.00 22.53 1066 VAL B C 1
ATOM 12108 O O . VAL B 1 707 ? 37.433 35.123 38.103 1.00 21.03 1066 VAL B O 1
ATOM 12112 N N . PHE B 1 708 ? 36.853 37.317 38.171 1.00 20.21 1067 PHE B N 1
ATOM 12113 C CA . PHE B 1 708 ? 37.465 37.677 36.890 1.00 19.64 1067 PHE B CA 1
ATOM 12114 C C . PHE B 1 708 ? 38.886 38.122 37.227 1.00 25.00 1067 PHE B C 1
ATOM 12115 O O . PHE B 1 708 ? 39.089 39.117 37.948 1.00 25.36 1067 PHE B O 1
ATOM 12123 N N . THR B 1 709 ? 39.855 37.307 36.822 1.00 20.71 1068 THR B N 1
ATOM 12124 C CA . THR B 1 709 ? 41.264 37.452 37.178 1.00 20.32 1068 THR B CA 1
ATOM 12125 C C . THR B 1 709 ? 42.103 38.019 36.014 1.00 24.57 1068 THR B C 1
ATOM 12126 O O . THR B 1 709 ? 41.685 38.002 34.856 1.00 24.64 1068 THR B O 1
ATOM 12130 N N . PRO B 1 710 ? 43.303 38.532 36.319 1.00 23.18 1069 PRO B N 1
ATOM 12131 C CA . PRO B 1 710 ? 44.077 39.212 35.286 1.00 22.54 1069 PRO B CA 1
ATOM 12132 C C . PRO B 1 710 ? 45.062 38.332 34.530 1.00 24.39 1069 PRO B C 1
ATOM 12133 O O . PRO B 1 710 ? 45.310 37.153 34.867 1.00 24.19 1069 PRO B O 1
ATOM 12137 N N . LYS B 1 711 ? 45.668 38.963 33.507 1.00 21.96 1070 LYS B N 1
ATOM 12138 C CA . LYS B 1 711 ? 46.657 38.331 32.648 1.00 21.79 1070 LYS B CA 1
ATOM 12139 C C . LYS B 1 711 ? 47.856 39.301 32.574 1.00 27.09 1070 LYS B C 1
ATOM 12140 O O . LYS B 1 711 ? 48.808 39.137 33.335 1.00 27.53 1070 LYS B O 1
ATOM 12146 N N . SER B 1 712 ? 47.789 40.366 31.766 1.00 25.61 1071 SER B N 1
ATOM 12147 C CA . SER B 1 712 ? 48.903 41.321 31.757 1.00 25.97 1071 SER B CA 1
ATOM 12148 C C . SER B 1 712 ? 49.011 42.059 33.104 1.00 29.27 1071 SER B C 1
ATOM 12149 O O . SER B 1 712 ? 50.127 42.429 33.501 1.00 27.91 1071 SER B O 1
ATOM 12152 N N . MET B 1 713 ? 47.873 42.246 33.828 1.00 26.01 1072 MET B N 1
ATOM 12153 C CA . MET B 1 713 ? 47.885 42.949 35.122 1.00 25.70 1072 MET B CA 1
ATOM 12154 C C . MET B 1 713 ? 48.701 42.163 36.176 1.00 29.28 1072 MET B C 1
ATOM 12155 O O . MET B 1 713 ? 49.131 42.752 37.171 1.00 28.71 1072 MET B O 1
ATOM 12160 N N . LEU B 1 714 ? 48.985 40.851 35.922 1.00 24.03 1073 LEU B N 1
ATOM 12161 C CA . LEU B 1 714 ? 49.859 40.075 36.808 1.00 22.85 1073 LEU B CA 1
ATOM 12162 C C . LEU B 1 714 ? 51.249 40.701 36.907 1.00 27.93 1073 LEU B C 1
ATOM 12163 O O . LEU B 1 714 ? 51.928 40.522 37.921 1.00 27.67 1073 LEU B O 1
ATOM 12168 N N . ARG B 1 715 ? 51.697 41.402 35.824 1.00 25.01 1074 ARG B N 1
ATOM 12169 C CA . ARG B 1 715 ? 53.057 41.948 35.786 1.00 25.82 1074 ARG B CA 1
ATOM 12170 C C . ARG B 1 715 ? 53.081 43.474 35.638 1.00 30.87 1074 ARG B C 1
ATOM 12171 O O . ARG B 1 715 ? 54.140 44.048 35.391 1.00 31.59 1074 ARG B O 1
ATOM 12179 N N . ASN B 1 716 ? 51.930 44.120 35.841 1.00 27.50 1075 ASN B N 1
ATOM 12180 C CA . ASN B 1 716 ? 51.821 45.579 35.824 1.00 27.77 1075 ASN B CA 1
ATOM 12181 C C . ASN B 1 716 ? 52.456 46.098 37.120 1.00 30.54 1075 ASN B C 1
ATOM 12182 O O . ASN B 1 716 ? 51.976 45.794 38.220 1.00 29.82 1075 ASN B O 1
ATOM 12187 N N . LYS B 1 717 ? 53.528 46.887 37.001 1.00 28.97 1076 LYS B N 1
ATOM 12188 C CA . LYS B 1 717 ? 54.260 47.390 38.179 1.00 29.08 1076 LYS B CA 1
ATOM 12189 C C . LYS B 1 717 ? 53.435 48.334 39.080 1.00 34.05 1076 LYS B C 1
ATOM 12190 O O . LYS B 1 717 ? 53.803 48.536 40.243 1.00 34.18 1076 LYS B O 1
ATOM 12196 N N . ALA B 1 718 ? 52.304 48.849 38.579 1.00 31.45 1077 ALA B N 1
ATOM 12197 C CA . ALA B 1 718 ? 51.420 49.692 39.390 1.00 32.53 1077 ALA B CA 1
ATOM 12198 C C . ALA B 1 718 ? 50.456 48.838 40.213 1.00 33.82 1077 ALA B C 1
ATOM 12199 O O . ALA B 1 718 ? 49.967 49.300 41.249 1.00 32.68 1077 ALA B O 1
ATOM 12201 N N . ALA B 1 719 ? 50.175 47.603 39.746 1.00 29.10 1078 ALA B N 1
ATOM 12202 C CA . ALA B 1 719 ? 49.227 46.682 40.375 1.00 27.62 1078 ALA B CA 1
ATOM 12203 C C . ALA B 1 719 ? 49.914 45.812 41.437 1.00 29.97 1078 ALA B C 1
ATOM 12204 O O . ALA B 1 719 ? 49.891 44.575 41.368 1.00 28.46 1078 ALA B O 1
ATOM 12206 N N . VAL B 1 720 ? 50.541 46.477 42.427 1.00 28.20 1079 VAL B N 1
ATOM 12207 C CA . VAL B 1 720 ? 51.225 45.799 43.533 1.00 27.03 1079 VAL B CA 1
ATOM 12208 C C . VAL B 1 720 ? 50.661 46.371 44.829 1.00 31.52 1079 VAL B C 1
ATOM 12209 O O . VAL B 1 720 ? 50.160 47.507 44.839 1.00 30.38 1079 VAL B O 1
ATOM 12213 N N . SER B 1 721 ? 50.755 45.600 45.908 1.00 28.26 1080 SER B N 1
ATOM 12214 C CA . SER B 1 721 ? 50.216 46.003 47.200 1.00 27.85 1080 SER B CA 1
ATOM 12215 C C . SER B 1 721 ? 51.286 46.091 48.276 1.00 32.19 1080 SER B C 1
ATOM 12216 O O . SER B 1 721 ? 52.301 45.397 48.207 1.00 30.67 1080 SER B O 1
ATOM 12219 N N . ASP B 1 722 ? 51.051 46.961 49.281 1.00 30.15 1081 ASP B N 1
ATOM 12220 C CA . ASP B 1 722 ? 51.945 47.137 50.421 1.00 30.22 1081 ASP B CA 1
ATOM 12221 C C . ASP B 1 722 ? 51.646 46.088 51.490 1.00 33.44 1081 ASP B C 1
ATOM 12222 O O . ASP B 1 722 ? 50.527 45.578 51.547 1.00 31.76 1081 ASP B O 1
ATOM 12227 N N . ILE B 1 723 ? 52.607 45.826 52.380 1.00 32.51 1082 ILE B N 1
ATOM 12228 C CA . ILE B 1 723 ? 52.427 44.872 53.487 1.00 32.93 1082 ILE B CA 1
ATOM 12229 C C . ILE B 1 723 ? 51.212 45.263 54.354 1.00 35.26 1082 ILE B C 1
ATOM 12230 O O . ILE B 1 723 ? 50.428 44.385 54.716 1.00 33.66 1082 ILE B O 1
ATOM 12235 N N . ARG B 1 724 ? 51.042 46.577 54.651 1.00 33.17 1083 ARG B N 1
ATOM 12236 C CA . ARG B 1 724 ? 49.935 47.062 55.496 1.00 33.16 1083 ARG B CA 1
ATOM 12237 C C . ARG B 1 724 ? 48.555 46.756 54.876 1.00 34.63 1083 ARG B C 1
ATOM 12238 O O . ARG B 1 724 ? 47.573 46.650 55.615 1.00 33.76 1083 ARG B O 1
ATOM 12246 N N . ASP B 1 725 ? 48.485 46.569 53.540 1.00 31.08 1084 ASP B N 1
ATOM 12247 C CA . ASP B 1 725 ? 47.235 46.218 52.878 1.00 29.93 1084 ASP B CA 1
ATOM 12248 C C . ASP B 1 725 ? 46.802 44.784 53.263 1.00 34.92 1084 ASP B C 1
ATOM 12249 O O . ASP B 1 725 ? 45.609 44.486 53.227 1.00 35.92 1084 ASP B O 1
ATOM 12254 N N . PHE B 1 726 ? 47.757 43.927 53.663 1.00 29.53 1085 PHE B N 1
ATOM 12255 C CA . PHE B 1 726 ? 47.468 42.538 54.086 1.00 28.19 1085 PHE B CA 1
ATOM 12256 C C . PHE B 1 726 ? 47.275 42.426 55.604 1.00 31.87 1085 PHE B C 1
ATOM 12257 O O . PHE B 1 726 ? 46.562 41.536 56.061 1.00 32.81 1085 PHE B O 1
ATOM 12265 N N . THR B 1 727 ? 47.981 43.257 56.381 1.00 30.20 1086 THR B N 1
ATOM 12266 C CA . THR B 1 727 ? 47.990 43.130 57.844 1.00 29.68 1086 THR B CA 1
ATOM 12267 C C . THR B 1 727 ? 47.014 44.056 58.568 1.00 33.85 1086 THR B C 1
ATOM 12268 O O . THR B 1 727 ? 46.693 43.803 59.730 1.00 33.83 1086 THR B O 1
ATOM 12272 N N . GLU B 1 728 ? 46.603 45.153 57.924 1.00 32.25 1087 GLU B N 1
ATOM 12273 C CA . GLU B 1 728 ? 45.783 46.185 58.560 1.00 32.57 1087 GLU B CA 1
ATOM 12274 C C . GLU B 1 728 ? 44.553 46.568 57.742 1.00 37.36 1087 GLU B C 1
ATOM 12275 O O . GLU B 1 728 ? 43.970 47.631 57.991 1.00 39.09 1087 GLU B O 1
ATOM 12281 N N . SER B 1 729 ? 44.140 45.725 56.791 1.00 32.41 1088 SER B N 1
ATOM 12282 C CA . SER B 1 729 ? 42.967 46.056 55.991 1.00 32.02 1088 SER B CA 1
ATOM 12283 C C . SER B 1 729 ? 42.006 44.872 55.907 1.00 31.64 1088 SER B C 1
ATOM 12284 O O . SER B 1 729 ? 42.111 43.918 56.688 1.00 30.27 1088 SER B O 1
ATOM 12287 N N . LYS B 1 730 ? 41.043 44.949 54.990 1.00 27.82 1089 LYS B N 1
ATOM 12288 C CA . LYS B 1 730 ? 39.982 43.957 54.807 1.00 27.12 1089 LYS B CA 1
ATOM 12289 C C . LYS B 1 730 ? 39.517 44.017 53.360 1.00 29.00 1089 LYS B C 1
ATOM 12290 O O . LYS B 1 730 ? 39.951 44.922 52.636 1.00 28.79 1089 LYS B O 1
ATOM 12296 N N . PHE B 1 731 ? 38.601 43.128 52.958 1.00 25.65 1090 PHE B N 1
ATOM 12297 C CA . PHE B 1 731 ? 38.066 43.199 51.599 1.00 24.86 1090 PHE B CA 1
ATOM 12298 C C . PHE B 1 731 ? 37.287 44.500 51.429 1.00 28.97 1090 PHE B C 1
ATOM 12299 O O . PHE B 1 731 ? 36.471 44.840 52.281 1.00 29.57 1090 PHE B O 1
ATOM 12307 N N . ARG B 1 732 ? 37.567 45.226 50.347 1.00 25.69 1091 ARG B N 1
ATOM 12308 C CA . ARG B 1 732 ? 36.900 46.494 50.051 1.00 26.16 1091 ARG B CA 1
ATOM 12309 C C . ARG B 1 732 ? 36.101 46.324 48.763 1.00 29.34 1091 ARG B C 1
ATOM 12310 O O . ARG B 1 732 ? 36.679 46.093 47.701 1.00 28.24 1091 ARG B O 1
ATOM 12318 N N . SER B 1 733 ? 34.763 46.369 48.875 1.00 27.39 1092 SER B N 1
ATOM 12319 C CA . SER B 1 733 ? 33.875 46.162 47.723 1.00 26.99 1092 SER B CA 1
ATOM 12320 C C . SER B 1 733 ? 33.903 47.337 46.731 1.00 29.60 1092 SER B C 1
ATOM 12321 O O . SER B 1 733 ? 33.536 47.166 45.565 1.00 27.58 1092 SER B O 1
ATOM 12324 N N . VAL B 1 734 ? 34.325 48.524 47.213 1.00 26.78 1093 VAL B N 1
ATOM 12325 C CA . VAL B 1 734 ? 34.438 49.768 46.443 1.00 27.13 1093 VAL B CA 1
ATOM 12326 C C . VAL B 1 734 ? 35.775 50.410 46.812 1.00 31.39 1093 VAL B C 1
ATOM 12327 O O . VAL B 1 734 ? 36.081 50.533 48.006 1.00 31.72 1093 VAL B O 1
ATOM 12331 N N . LEU B 1 735 ? 36.563 50.833 45.808 1.00 28.40 1094 LEU B N 1
ATOM 12332 C CA . LEU B 1 735 ? 37.847 51.487 46.097 1.00 27.85 1094 LEU B CA 1
ATOM 12333 C C . LEU B 1 735 ? 37.932 52.858 45.467 1.00 31.57 1094 LEU B C 1
ATOM 12334 O O . LEU B 1 735 ? 37.556 53.050 44.307 1.00 30.16 1094 LEU B O 1
ATOM 12339 N N . GLU B 1 736 ? 38.444 53.812 46.241 1.00 30.00 1095 GLU B N 1
ATOM 12340 C CA . GLU B 1 736 ? 38.744 55.150 45.759 1.00 30.20 1095 GLU B CA 1
ATOM 12341 C C . GLU B 1 736 ? 40.214 55.184 45.368 1.00 35.20 1095 GLU B C 1
ATOM 12342 O O . GLU B 1 736 ? 40.985 54.284 45.737 1.00 34.23 1095 GLU B O 1
ATOM 12348 N N . GLU B 1 737 ? 40.624 56.247 44.686 1.00 33.79 1096 GLU B N 1
ATOM 12349 C CA . GLU B 1 737 ? 42.030 56.460 44.366 1.00 33.36 1096 GLU B CA 1
ATOM 12350 C C . GLU B 1 737 ? 42.831 56.716 45.646 1.00 38.38 1096 GLU B C 1
ATOM 12351 O O . GLU B 1 737 ? 42.358 57.468 46.508 1.00 37.87 1096 GLU B O 1
ATOM 12357 N N . PRO B 1 738 ? 44.049 56.128 45.772 1.00 36.55 1097 PRO B N 1
ATOM 12358 C CA . PRO B 1 738 ? 44.867 56.355 46.985 1.00 36.49 1097 PRO B CA 1
ATOM 12359 C C . PRO B 1 738 ? 45.109 57.827 47.321 1.00 41.79 1097 PRO B C 1
ATOM 12360 O O . PRO B 1 738 ? 45.243 58.150 48.509 1.00 42.47 1097 PRO B O 1
ATOM 12364 N N . MET B 1 739 ? 45.130 58.727 46.309 1.00 38.44 1098 MET B N 1
ATOM 12365 C CA . MET B 1 739 ? 45.331 60.164 46.551 1.00 38.85 1098 MET B CA 1
ATOM 12366 C C . MET B 1 739 ? 44.242 60.758 47.464 1.00 43.50 1098 MET B C 1
ATOM 12367 O O . MET B 1 739 ? 44.524 61.721 48.176 1.00 42.49 1098 MET B O 1
ATOM 12372 N N . TYR B 1 740 ? 43.023 60.187 47.466 1.00 39.78 1099 TYR B N 1
ATOM 12373 C CA . TYR B 1 740 ? 41.945 60.728 48.308 1.00 39.49 1099 TYR B CA 1
ATOM 12374 C C . TYR B 1 740 ? 41.887 60.063 49.692 1.00 45.94 1099 TYR B C 1
ATOM 12375 O O . TYR B 1 740 ? 41.575 60.745 50.672 1.00 45.00 1099 TYR B O 1
ATOM 12384 N N . THR B 1 741 ? 42.204 58.760 49.789 1.00 45.72 1100 THR B N 1
ATOM 12385 C CA . THR B 1 741 ? 42.138 58.054 51.076 1.00 46.72 1100 THR B CA 1
ATOM 12386 C C . THR B 1 741 ? 43.418 58.211 51.915 1.00 54.64 1100 THR B C 1
ATOM 12387 O O . THR B 1 741 ? 43.326 58.187 53.149 1.00 54.36 1100 THR B O 1
ATOM 12391 N N . ASP B 1 742 ? 44.598 58.352 51.270 1.00 53.51 1101 ASP B N 1
ATOM 12392 C CA . ASP B 1 742 ? 45.866 58.480 52.000 1.00 54.82 1101 ASP B CA 1
ATOM 12393 C C . ASP B 1 742 ? 46.693 59.710 51.593 1.00 60.42 1101 ASP B C 1
ATOM 12394 O O . ASP B 1 742 ? 47.418 60.253 52.432 1.00 61.43 1101 ASP B O 1
ATOM 12396 N N . GLY B 1 743 ? 46.578 60.137 50.336 1.00 56.74 1102 GLY B N 1
ATOM 12397 C CA . GLY B 1 743 ? 47.333 61.269 49.803 1.00 56.50 1102 GLY B CA 1
ATOM 12398 C C . GLY B 1 743 ? 46.762 62.647 50.081 1.00 59.62 1102 GLY B C 1
ATOM 12399 O O . GLY B 1 743 ? 45.926 62.821 50.975 1.00 58.85 1102 GLY B O 1
ATOM 12400 N N . GLU B 1 744 ? 47.201 63.634 49.281 1.00 56.19 1103 GLU B N 1
ATOM 12401 C CA . GLU B 1 744 ? 46.783 65.027 49.410 1.00 56.00 1103 GLU B CA 1
ATOM 12402 C C . GLU B 1 744 ? 45.823 65.447 48.274 1.00 58.06 1103 GLU B C 1
ATOM 12403 O O . GLU B 1 744 ? 45.797 66.614 47.872 1.00 58.69 1103 GLU B O 1
ATOM 12409 N N . GLY B 1 745 ? 45.008 64.507 47.803 1.00 51.71 1104 GLY B N 1
ATOM 12410 C CA . GLY B 1 745 ? 44.015 64.780 46.768 1.00 50.35 1104 GLY B CA 1
ATOM 12411 C C . GLY B 1 745 ? 42.788 65.455 47.346 1.00 51.35 1104 GLY B C 1
ATOM 12412 O O . GLY B 1 745 ? 42.375 65.129 48.465 1.00 50.80 1104 GLY B O 1
ATOM 12413 N N . ASP B 1 746 ? 42.188 66.398 46.588 1.00 45.90 1105 ASP B N 1
ATOM 12414 C CA . ASP B 1 746 ? 41.001 67.139 47.042 1.00 44.68 1105 ASP B CA 1
ATOM 12415 C C . ASP B 1 746 ? 39.746 66.651 46.321 1.00 46.42 1105 ASP B C 1
ATOM 12416 O O . ASP B 1 746 ? 39.551 66.995 45.158 1.00 45.47 1105 ASP B O 1
ATOM 12421 N N . ARG B 1 747 ? 38.865 65.916 47.040 1.00 42.31 1106 ARG B N 1
ATOM 12422 C CA . ARG B 1 747 ? 37.602 65.390 46.506 1.00 41.99 1106 ARG B CA 1
ATOM 12423 C C . ARG B 1 747 ? 36.631 66.497 46.045 1.00 45.40 1106 ARG B C 1
ATOM 12424 O O . ARG B 1 747 ? 35.821 66.264 45.150 1.00 45.39 1106 ARG B O 1
ATOM 12432 N N . ASN B 1 748 ? 36.710 67.700 46.646 1.00 43.02 1107 ASN B N 1
ATOM 12433 C CA . ASN B 1 748 ? 35.816 68.807 46.299 1.00 42.76 1107 ASN B CA 1
ATOM 12434 C C . ASN B 1 748 ? 36.107 69.401 44.905 1.00 46.97 1107 ASN B C 1
ATOM 12435 O O . ASN B 1 748 ? 35.233 70.062 44.339 1.00 47.76 1107 ASN B O 1
ATOM 12440 N N . LYS B 1 749 ? 37.299 69.128 44.336 1.00 42.00 1108 LYS B N 1
ATOM 12441 C CA . LYS B 1 749 ? 37.677 69.611 43.002 1.00 41.52 1108 LYS B CA 1
ATOM 12442 C C . LYS B 1 749 ? 37.057 68.753 41.885 1.00 43.23 1108 LYS B C 1
ATOM 12443 O O . LYS B 1 749 ? 37.067 69.163 40.725 1.00 42.67 1108 LYS B O 1
ATOM 12449 N N . VAL B 1 750 ? 36.528 67.571 42.232 1.00 38.01 1109 VAL B N 1
ATOM 12450 C CA . VAL B 1 750 ? 35.982 66.616 41.269 1.00 37.07 1109 VAL B CA 1
ATOM 12451 C C . VAL B 1 750 ? 34.595 67.018 40.743 1.00 41.61 1109 VAL B C 1
ATOM 12452 O O . VAL B 1 750 ? 33.648 67.146 41.518 1.00 42.87 1109 VAL B O 1
ATOM 12456 N N . THR B 1 751 ? 34.472 67.131 39.408 1.00 39.26 1110 THR B N 1
ATOM 12457 C CA . THR B 1 751 ? 33.203 67.435 38.732 1.00 39.59 1110 THR B CA 1
ATOM 12458 C C . THR B 1 751 ? 32.771 66.255 37.834 1.00 40.95 1110 THR B C 1
ATOM 12459 O O . THR B 1 751 ? 31.602 66.186 37.444 1.00 40.75 1110 THR B O 1
ATOM 12463 N N . ARG B 1 752 ? 33.708 65.337 37.501 1.00 35.84 1111 ARG B N 1
ATOM 12464 C CA . ARG B 1 752 ? 33.407 64.166 36.668 1.00 34.94 1111 ARG B CA 1
ATOM 12465 C C . ARG B 1 752 ? 33.825 62.908 37.401 1.00 36.98 1111 ARG B C 1
ATOM 12466 O O . ARG B 1 752 ? 34.974 62.795 37.830 1.00 37.04 1111 ARG B O 1
ATOM 12474 N N . LEU B 1 753 ? 32.890 61.977 37.565 1.00 33.13 1112 LEU B N 1
ATOM 12475 C CA . LEU B 1 753 ? 33.199 60.719 38.212 1.00 34.79 1112 LEU B CA 1
ATOM 12476 C C . LEU B 1 753 ? 33.192 59.591 37.196 1.00 35.33 1112 LEU B C 1
ATOM 12477 O O . LEU B 1 753 ? 32.229 59.445 36.450 1.00 34.41 1112 LEU B O 1
ATOM 12482 N N . LEU B 1 754 ? 34.273 58.808 37.164 1.00 30.70 1113 LEU B N 1
ATOM 12483 C CA . LEU B 1 754 ? 34.378 57.630 36.308 1.00 29.82 1113 LEU B CA 1
ATOM 12484 C C . LEU B 1 754 ? 34.249 56.401 37.191 1.00 32.93 1113 LEU B C 1
ATOM 12485 O O . LEU B 1 754 ? 35.009 56.252 38.146 1.00 33.00 1113 LEU B O 1
ATOM 12490 N N . LEU B 1 755 ? 33.229 55.593 36.947 1.00 28.20 1114 LEU B N 1
ATOM 12491 C CA . LEU B 1 755 ? 33.017 54.340 37.684 1.00 27.55 1114 LEU B CA 1
ATOM 12492 C C . LEU B 1 755 ? 33.488 53.218 36.800 1.00 29.44 1114 LEU B C 1
ATOM 12493 O O . LEU B 1 755 ? 33.171 53.208 35.609 1.00 27.79 1114 LEU B O 1
ATOM 12498 N N . THR B 1 756 ? 34.247 52.270 37.365 1.00 25.81 1115 THR B N 1
ATOM 12499 C CA . THR B 1 756 ? 34.806 51.193 36.558 1.00 25.13 1115 THR B CA 1
ATOM 12500 C C . THR B 1 756 ? 35.127 49.981 37.407 1.00 27.54 1115 THR B C 1
ATOM 12501 O O . THR B 1 756 ? 34.831 49.955 38.592 1.00 25.57 1115 THR B O 1
ATOM 12505 N N . SER B 1 757 ? 35.645 48.936 36.764 1.00 25.63 1116 SER B N 1
ATOM 12506 C CA . SER B 1 757 ? 36.063 47.718 37.440 1.00 24.97 1116 SER B CA 1
ATOM 12507 C C . SER B 1 757 ? 37.233 47.134 36.672 1.00 26.94 1116 SER B C 1
ATOM 12508 O O . SER B 1 757 ? 37.256 47.221 35.446 1.00 26.18 1116 SER B O 1
ATOM 12511 N N . GLY B 1 758 ? 38.176 46.537 37.378 1.00 25.71 1117 GLY B N 1
ATOM 12512 C CA . GLY B 1 758 ? 39.279 45.845 36.728 1.00 25.61 1117 GLY B CA 1
ATOM 12513 C C . GLY B 1 758 ? 40.444 46.685 36.257 1.00 27.94 1117 GLY B C 1
ATOM 12514 O O . GLY B 1 758 ? 40.612 47.851 36.659 1.00 27.01 1117 GLY B O 1
ATOM 12515 N N . LYS B 1 759 ? 41.251 46.087 35.358 1.00 25.01 1118 LYS B N 1
ATOM 12516 C CA . LYS B 1 759 ? 42.526 46.674 34.927 1.00 24.40 1118 LYS B CA 1
ATOM 12517 C C . LYS B 1 759 ? 42.434 48.034 34.236 1.00 27.69 1118 LYS B C 1
ATOM 12518 O O . LYS B 1 759 ? 43.428 48.752 34.269 1.00 28.62 1118 LYS B O 1
ATOM 12524 N N . ILE B 1 760 ? 41.284 48.390 33.624 1.00 23.87 1119 ILE B N 1
ATOM 12525 C CA . ILE B 1 760 ? 41.171 49.682 32.935 1.00 24.78 1119 ILE B CA 1
ATOM 12526 C C . ILE B 1 760 ? 41.413 50.845 33.917 1.00 28.95 1119 ILE B C 1
ATOM 12527 O O . ILE B 1 760 ? 41.845 51.929 33.495 1.00 29.46 1119 ILE B O 1
ATOM 12532 N N . TYR B 1 761 ? 41.181 50.614 35.226 1.00 25.61 1120 TYR B N 1
ATOM 12533 C CA . TYR B 1 761 ? 41.485 51.620 36.253 1.00 26.00 1120 TYR B CA 1
ATOM 12534 C C . TYR B 1 761 ? 42.897 52.172 36.090 1.00 29.39 1120 TYR B C 1
ATOM 12535 O O . TYR B 1 761 ? 43.089 53.378 36.199 1.00 29.22 1120 TYR B O 1
ATOM 12544 N N . TYR B 1 762 ? 43.903 51.290 35.879 1.00 27.60 1121 TYR B N 1
ATOM 12545 C CA . TYR B 1 762 ? 45.310 51.729 35.810 1.00 27.62 1121 TYR B CA 1
ATOM 12546 C C . TYR B 1 762 ? 45.587 52.643 34.618 1.00 31.00 1121 TYR B C 1
ATOM 12547 O O . TYR B 1 762 ? 46.354 53.603 34.767 1.00 31.09 1121 TYR B O 1
ATOM 12556 N N . GLU B 1 763 ? 44.900 52.408 33.492 1.00 28.92 1122 GLU B N 1
ATOM 12557 C CA . GLU B 1 763 ? 45.050 53.225 32.272 1.00 28.37 1122 GLU B CA 1
ATOM 12558 C C . GLU B 1 763 ? 44.362 54.570 32.473 1.00 31.91 1122 GLU B C 1
ATOM 12559 O O . GLU B 1 763 ? 44.918 55.613 32.099 1.00 32.85 1122 GLU B O 1
ATOM 12565 N N . LEU B 1 764 ? 43.173 54.563 33.130 1.00 28.23 1123 LEU B N 1
ATOM 12566 C CA . LEU B 1 764 ? 42.465 55.809 33.444 1.00 28.88 1123 LEU B CA 1
ATOM 12567 C C . LEU B 1 764 ? 43.273 56.648 34.429 1.00 34.59 1123 LEU B C 1
ATOM 12568 O O . LEU B 1 764 ? 43.380 57.861 34.241 1.00 34.39 1123 LEU B O 1
ATOM 12573 N N . ALA B 1 765 ? 43.853 56.003 35.476 1.00 32.68 1124 ALA B N 1
ATOM 12574 C CA . ALA B 1 765 ? 44.653 56.711 36.488 1.00 31.85 1124 ALA B CA 1
ATOM 12575 C C . ALA B 1 765 ? 45.930 57.309 35.886 1.00 36.03 1124 ALA B C 1
ATOM 12576 O O . ALA B 1 765 ? 46.314 58.419 36.270 1.00 36.01 1124 ALA B O 1
ATOM 12578 N N . ALA B 1 766 ? 46.572 56.588 34.943 1.00 32.74 1125 ALA B N 1
ATOM 12579 C CA . ALA B 1 766 ? 47.794 57.066 34.273 1.00 33.73 1125 ALA B CA 1
ATOM 12580 C C . ALA B 1 766 ? 47.491 58.315 33.438 1.00 38.27 1125 ALA B C 1
ATOM 12581 O O . ALA B 1 766 ? 48.284 59.256 33.437 1.00 38.88 1125 ALA B O 1
ATOM 12583 N N . ARG B 1 767 ? 46.334 58.328 32.751 1.00 34.58 1126 ARG B N 1
ATOM 12584 C CA . ARG B 1 767 ? 45.886 59.457 31.927 1.00 35.43 1126 ARG B CA 1
ATOM 12585 C C . ARG B 1 767 ? 45.578 60.665 32.822 1.00 40.54 1126 ARG B C 1
ATOM 12586 O O . ARG B 1 767 ? 45.984 61.785 32.498 1.00 40.95 1126 ARG B O 1
ATOM 12594 N N . LYS B 1 768 ? 44.920 60.428 33.973 1.00 36.52 1127 LYS B N 1
ATOM 12595 C CA . LYS B 1 768 ? 44.611 61.482 34.944 1.00 36.15 1127 LYS B CA 1
ATOM 12596 C C . LYS B 1 768 ? 45.907 62.150 35.440 1.00 41.95 1127 LYS B C 1
ATOM 12597 O O . LYS B 1 768 ? 45.987 63.386 35.465 1.00 42.45 1127 LYS B O 1
ATOM 12603 N N . ALA B 1 769 ? 46.922 61.341 35.787 1.00 39.19 1128 ALA B N 1
ATOM 12604 C CA . ALA B 1 769 ? 48.217 61.839 36.269 1.00 40.12 1128 ALA B CA 1
ATOM 12605 C C . ALA B 1 769 ? 48.977 62.587 35.175 1.00 45.02 1128 ALA B C 1
ATOM 12606 O O . ALA B 1 769 ? 49.541 63.645 35.454 1.00 44.34 1128 ALA B O 1
ATOM 12608 N N . LYS B 1 770 ? 48.978 62.061 33.931 1.00 42.39 1129 LYS B N 1
ATOM 12609 C CA . LYS B 1 770 ? 49.665 62.684 32.794 1.00 42.49 1129 LYS B CA 1
ATOM 12610 C C . LYS B 1 770 ? 49.133 64.112 32.514 1.00 48.17 1129 LYS B C 1
ATOM 12611 O O . LYS B 1 770 ? 49.923 65.026 32.255 1.00 48.46 1129 LYS B O 1
ATOM 12617 N N . GLU B 1 771 ? 47.805 64.290 32.572 1.00 45.47 1130 GLU B N 1
ATOM 12618 C CA . GLU B 1 771 ? 47.153 65.570 32.266 1.00 45.63 1130 GLU B CA 1
ATOM 12619 C C . GLU B 1 771 ? 46.798 66.395 33.514 1.00 48.65 1130 GLU B C 1
ATOM 12620 O O . GLU B 1 771 ? 46.158 67.437 33.375 1.00 47.78 1130 GLU B O 1
ATOM 12626 N N . ASN B 1 772 ? 47.215 65.942 34.720 1.00 45.56 1131 ASN B N 1
ATOM 12627 C CA . ASN B 1 772 ? 46.941 66.578 36.023 1.00 45.99 1131 ASN B CA 1
ATOM 12628 C C . ASN B 1 772 ? 45.441 66.933 36.156 1.00 48.74 1131 ASN B C 1
ATOM 12629 O O . ASN B 1 772 ? 45.092 68.071 36.475 1.00 48.24 1131 ASN B O 1
ATOM 12634 N N . ARG B 1 773 ? 44.559 65.958 35.857 1.00 43.91 1132 ARG B N 1
ATOM 12635 C CA . ARG B 1 773 ? 43.113 66.170 35.875 1.00 43.39 1132 ARG B CA 1
ATOM 12636 C C . ARG B 1 773 ? 42.526 66.019 37.289 1.00 48.47 1132 ARG B C 1
ATOM 12637 O O . ARG B 1 773 ? 41.983 64.962 37.641 1.00 49.21 1132 ARG B O 1
ATOM 12645 N N . GLU B 1 774 ? 42.576 67.109 38.072 1.00 43.85 1133 GLU B N 1
ATOM 12646 C CA . GLU B 1 774 ? 42.042 67.152 39.441 1.00 43.28 1133 GLU B CA 1
ATOM 12647 C C . GLU B 1 774 ? 40.499 67.172 39.461 1.00 44.04 1133 GLU B C 1
ATOM 12648 O O . GLU B 1 774 ? 39.886 66.944 40.507 1.00 44.71 1133 GLU B O 1
ATOM 12654 N N . ASP B 1 775 ? 39.885 67.428 38.301 1.00 38.32 1134 ASP B N 1
ATOM 12655 C CA . ASP B 1 775 ? 38.437 67.510 38.123 1.00 38.17 1134 ASP B CA 1
ATOM 12656 C C . ASP B 1 775 ? 37.815 66.131 37.867 1.00 39.85 1134 ASP B C 1
ATOM 12657 O O . ASP B 1 775 ? 36.593 66.020 37.785 1.00 40.02 1134 ASP B O 1
ATOM 12662 N N . VAL B 1 776 ? 38.649 65.086 37.725 1.00 35.16 1135 VAL B N 1
ATOM 12663 C CA . VAL B 1 776 ? 38.169 63.721 37.451 1.00 33.75 1135 VAL B CA 1
ATOM 12664 C C . VAL B 1 776 ? 38.589 62.787 38.576 1.00 37.36 1135 VAL B C 1
ATOM 12665 O O . VAL B 1 776 ? 39.743 62.833 38.997 1.00 37.45 1135 VAL B O 1
ATOM 12669 N N . ALA B 1 777 ? 37.660 61.937 39.054 1.00 32.82 1136 ALA B N 1
ATOM 12670 C CA . ALA B 1 777 ? 37.951 60.888 40.036 1.00 32.31 1136 ALA B CA 1
ATOM 12671 C C . ALA B 1 777 ? 37.489 59.564 39.487 1.00 34.70 1136 ALA B C 1
ATOM 12672 O O . ALA B 1 777 ? 36.529 59.514 38.712 1.00 33.48 1136 ALA B O 1
ATOM 12674 N N . ILE B 1 778 ? 38.186 58.491 39.876 1.00 30.87 1137 ILE B N 1
ATOM 12675 C CA . ILE B 1 778 ? 37.914 57.140 39.386 1.00 30.09 1137 ILE B CA 1
ATOM 12676 C C . ILE B 1 778 ? 37.559 56.269 40.578 1.00 33.43 1137 ILE B C 1
ATOM 12677 O O . ILE B 1 778 ? 38.325 56.190 41.544 1.00 35.41 1137 ILE B O 1
ATOM 12682 N N . VAL B 1 779 ? 36.372 55.677 40.539 1.00 28.03 1138 VAL B N 1
ATOM 12683 C CA . VAL B 1 779 ? 35.886 54.822 41.626 1.00 26.45 1138 VAL B CA 1
ATOM 12684 C C . VAL B 1 779 ? 35.735 53.405 41.076 1.00 29.60 1138 VAL B C 1
ATOM 12685 O O . VAL B 1 779 ? 35.122 53.205 40.021 1.00 27.74 1138 VAL B O 1
ATOM 12689 N N . ARG B 1 780 ? 36.315 52.425 41.781 1.00 25.77 1139 ARG B N 1
ATOM 12690 C CA . ARG B 1 780 ? 36.246 51.033 41.339 1.00 25.37 1139 ARG B CA 1
ATOM 12691 C C . ARG B 1 780 ? 35.201 50.229 42.078 1.00 28.72 1139 ARG B C 1
ATOM 12692 O O . ARG B 1 780 ? 35.135 50.292 43.305 1.00 28.66 1139 ARG B O 1
ATOM 12700 N N . ILE B 1 781 ? 34.414 49.438 41.330 1.00 25.18 1140 ILE B N 1
ATOM 12701 C CA . ILE B 1 781 ? 33.464 48.506 41.928 1.00 25.76 1140 ILE B CA 1
ATOM 12702 C C . ILE B 1 781 ? 34.155 47.139 41.863 1.00 28.11 1140 ILE B C 1
ATOM 12703 O O . ILE B 1 781 ? 34.245 46.550 40.783 1.00 27.27 1140 ILE B O 1
ATOM 12708 N N . GLU B 1 782 ? 34.691 46.664 43.000 1.00 24.15 1141 GLU B N 1
ATOM 12709 C CA . GLU B 1 782 ? 35.448 45.386 43.065 1.00 23.73 1141 GLU B CA 1
ATOM 12710 C C . GLU B 1 782 ? 34.511 44.190 43.166 1.00 27.56 1141 GLU B C 1
ATOM 12711 O O . GLU B 1 782 ? 34.782 43.125 42.589 1.00 27.24 1141 GLU B O 1
ATOM 12717 N N . GLN B 1 783 ? 33.412 44.348 43.904 1.00 24.43 1142 GLN B N 1
ATOM 12718 C CA . GLN B 1 783 ? 32.398 43.306 44.042 1.00 23.81 1142 GLN B CA 1
ATOM 12719 C C . GLN B 1 783 ? 31.232 43.712 43.159 1.00 27.32 1142 GLN B C 1
ATOM 12720 O O . GLN B 1 783 ? 30.562 44.706 43.459 1.00 27.62 1142 GLN B O 1
ATOM 12726 N N . LEU B 1 784 ? 31.018 42.987 42.053 1.00 25.11 1143 LEU B N 1
ATOM 12727 C CA . LEU B 1 784 ? 29.973 43.348 41.088 1.00 25.14 1143 LEU B CA 1
ATOM 12728 C C . LEU B 1 784 ? 28.600 42.863 41.531 1.00 28.23 1143 LEU B C 1
ATOM 12729 O O . LEU B 1 784 ? 27.588 43.464 41.178 1.00 29.21 1143 LEU B O 1
ATOM 12734 N N . ALA B 1 785 ? 28.567 41.740 42.253 1.00 23.92 1144 ALA B N 1
ATOM 12735 C CA . ALA B 1 785 ? 27.328 41.187 42.786 1.00 24.32 1144 ALA B CA 1
ATOM 12736 C C . ALA B 1 785 ? 27.619 40.419 44.065 1.00 27.41 1144 ALA B C 1
ATOM 12737 O O . ALA B 1 785 ? 28.593 39.678 44.109 1.00 25.70 1144 ALA B O 1
ATOM 12739 N N . PRO B 1 786 ? 26.799 40.544 45.127 1.00 26.76 1145 PRO B N 1
ATOM 12740 C CA . PRO B 1 786 ? 25.712 41.535 45.325 1.00 27.66 1145 PRO B CA 1
ATOM 12741 C C . PRO B 1 786 ? 26.276 42.944 45.193 1.00 33.30 1145 PRO B C 1
ATOM 12742 O O . PRO B 1 786 ? 27.409 43.182 45.621 1.00 32.18 1145 PRO B O 1
ATOM 12746 N N . LEU B 1 787 ? 25.539 43.859 44.577 1.00 30.78 1146 LEU B N 1
ATOM 12747 C CA . LEU B 1 787 ? 26.020 45.223 44.426 1.00 32.47 1146 LEU B CA 1
ATOM 12748 C C . LEU B 1 787 ? 26.235 45.855 45.810 1.00 32.59 1146 LEU B C 1
ATOM 12749 O O . LEU B 1 787 ? 25.338 45.766 46.654 1.00 32.01 1146 LEU B O 1
ATOM 12754 N N . PRO B 1 788 ? 27.416 46.457 46.074 1.00 29.11 1147 PRO B N 1
ATOM 12755 C CA . PRO B 1 788 ? 27.657 47.072 47.396 1.00 29.34 1147 PRO B CA 1
ATOM 12756 C C . PRO B 1 788 ? 26.986 48.441 47.480 1.00 32.48 1147 PRO B C 1
ATOM 12757 O O . PRO B 1 788 ? 27.650 49.474 47.462 1.00 31.78 1147 PRO B O 1
ATOM 12761 N N . ARG B 1 789 ? 25.651 48.429 47.556 1.00 30.32 1148 ARG B N 1
ATOM 12762 C CA . ARG B 1 789 ? 24.791 49.615 47.526 1.00 30.46 1148 ARG B CA 1
ATOM 12763 C C . ARG B 1 789 ? 25.186 50.648 48.591 1.00 34.74 1148 ARG B C 1
ATOM 12764 O O . ARG B 1 789 ? 25.388 51.812 48.247 1.00 34.87 1148 ARG B O 1
ATOM 12772 N N . ARG B 1 790 ? 25.315 50.225 49.873 1.00 32.87 1149 ARG B N 1
ATOM 12773 C CA . ARG B 1 790 ? 25.643 51.138 50.983 1.00 32.52 1149 ARG B CA 1
ATOM 12774 C C . ARG B 1 790 ? 27.045 51.750 50.800 1.00 36.24 1149 ARG B C 1
ATOM 12775 O O . ARG B 1 790 ? 27.166 52.967 50.903 1.00 36.63 1149 ARG B O 1
ATOM 12783 N N . ARG B 1 791 ? 28.088 50.923 50.503 1.00 32.19 1150 ARG B N 1
ATOM 12784 C CA . ARG B 1 791 ? 29.445 51.465 50.333 1.00 32.31 1150 ARG B CA 1
ATOM 12785 C C . ARG B 1 791 ? 29.520 52.388 49.102 1.00 34.47 1150 ARG B C 1
ATOM 12786 O O . ARG B 1 791 ? 30.210 53.405 49.157 1.00 34.40 1150 ARG B O 1
ATOM 12794 N N . LEU B 1 792 ? 28.822 52.037 48.003 1.00 32.37 1151 LEU B N 1
ATOM 12795 C CA . LEU B 1 792 ? 28.826 52.859 46.785 1.00 33.47 1151 LEU B CA 1
ATOM 12796 C C . LEU B 1 792 ? 28.213 54.246 47.071 1.00 37.38 1151 LEU B C 1
ATOM 12797 O O . LEU B 1 792 ? 28.846 55.265 46.766 1.00 35.98 1151 LEU B O 1
ATOM 12802 N N . ALA B 1 793 ? 27.024 54.280 47.712 1.00 34.64 1152 ALA B N 1
ATOM 12803 C CA . ALA B 1 793 ? 26.341 55.528 48.071 1.00 35.42 1152 ALA B CA 1
ATOM 12804 C C . ALA B 1 793 ? 27.209 56.380 48.999 1.00 39.43 1152 ALA B C 1
ATOM 12805 O O . ALA B 1 793 ? 27.349 57.583 48.768 1.00 40.42 1152 ALA B O 1
ATOM 12807 N N . GLU B 1 794 ? 27.826 55.751 50.023 1.00 35.58 1153 GLU B N 1
ATOM 12808 C CA . GLU B 1 794 ? 28.667 56.464 50.994 1.00 35.93 1153 GLU B CA 1
ATOM 12809 C C . GLU B 1 794 ? 29.944 57.028 50.346 1.00 39.17 1153 GLU B C 1
ATOM 12810 O O . GLU B 1 794 ? 30.405 58.104 50.745 1.00 39.32 1153 GLU B O 1
ATOM 12816 N N . THR B 1 795 ? 30.474 56.343 49.316 1.00 34.39 1154 THR B N 1
ATOM 12817 C CA . THR B 1 795 ? 31.665 56.796 48.591 1.00 33.53 1154 THR B CA 1
ATOM 12818 C C . THR B 1 795 ? 31.321 58.002 47.708 1.00 36.88 1154 THR B C 1
ATOM 12819 O O . THR B 1 795 ? 32.068 58.987 47.690 1.00 36.79 1154 THR B O 1
ATOM 12823 N N . LEU B 1 796 ? 30.193 57.919 46.980 1.00 34.05 1155 LEU B N 1
ATOM 12824 C CA . LEU B 1 796 ? 29.758 58.983 46.070 1.00 35.76 1155 LEU B CA 1
ATOM 12825 C C . LEU B 1 796 ? 29.374 60.248 46.824 1.00 40.35 1155 LEU B C 1
ATOM 12826 O O . LEU B 1 796 ? 29.512 61.342 46.271 1.00 40.02 1155 LEU B O 1
ATOM 12831 N N . ASP B 1 797 ? 28.924 60.111 48.091 1.00 39.05 1156 ASP B N 1
ATOM 12832 C CA . ASP B 1 797 ? 28.567 61.261 48.939 1.00 39.35 1156 ASP B CA 1
ATOM 12833 C C . ASP B 1 797 ? 29.796 62.121 49.306 1.00 44.09 1156 ASP B C 1
ATOM 12834 O O . ASP B 1 797 ? 29.629 63.272 49.721 1.00 44.45 1156 ASP B O 1
ATOM 12839 N N . ARG B 1 798 ? 31.019 61.567 49.161 1.00 40.20 1157 ARG B N 1
ATOM 12840 C CA . ARG B 1 798 ? 32.285 62.255 49.471 1.00 40.28 1157 ARG B CA 1
ATOM 12841 C C . ARG B 1 798 ? 32.740 63.199 48.334 1.00 43.42 1157 ARG B C 1
ATOM 12842 O O . ARG B 1 798 ? 33.744 63.906 48.484 1.00 42.20 1157 ARG B O 1
ATOM 12850 N N . TYR B 1 799 ? 32.002 63.220 47.211 1.00 39.31 1158 TYR B N 1
ATOM 12851 C CA . TYR B 1 799 ? 32.292 64.053 46.036 1.00 38.66 1158 TYR B CA 1
ATOM 12852 C C . TYR B 1 799 ? 31.067 64.955 45.774 1.00 44.49 1158 TYR B C 1
ATOM 12853 O O . TYR B 1 799 ? 30.255 64.672 44.892 1.00 43.22 1158 TYR B O 1
ATOM 12862 N N . PRO B 1 800 ? 30.896 66.039 46.567 1.00 43.51 1159 PRO B N 1
ATOM 12863 C CA . PRO B 1 800 ? 29.671 66.849 46.441 1.00 44.48 1159 PRO B CA 1
ATOM 12864 C C . PRO B 1 800 ? 29.526 67.684 45.163 1.00 48.39 1159 PRO B C 1
ATOM 12865 O O . PRO B 1 800 ? 28.402 68.088 44.856 1.00 48.83 1159 PRO B O 1
ATOM 12869 N N . ASN B 1 801 ? 30.624 67.959 44.437 1.00 43.66 1160 ASN B N 1
ATOM 12870 C CA . ASN B 1 801 ? 30.572 68.823 43.254 1.00 42.37 1160 ASN B CA 1
ATOM 12871 C C . ASN B 1 801 ? 30.519 68.081 41.915 1.00 43.68 1160 ASN B C 1
ATOM 12872 O O . ASN B 1 801 ? 30.669 68.722 40.866 1.00 43.10 1160 ASN B O 1
ATOM 12877 N N . VAL B 1 802 ? 30.252 66.765 41.936 1.00 40.12 1161 VAL B N 1
ATOM 12878 C CA . VAL B 1 802 ? 30.160 65.975 40.707 1.00 38.98 1161 VAL B CA 1
ATOM 12879 C C . VAL B 1 802 ? 28.901 66.398 39.934 1.00 44.95 1161 VAL B C 1
ATOM 12880 O O . VAL B 1 802 ? 27.813 66.495 40.519 1.00 45.15 1161 VAL B O 1
ATOM 12884 N N . LYS B 1 803 ? 29.083 66.706 38.633 1.00 40.47 1162 LYS B N 1
ATOM 12885 C CA . LYS B 1 803 ? 28.015 67.120 37.719 1.00 39.75 1162 LYS B CA 1
ATOM 12886 C C . LYS B 1 803 ? 27.675 66.016 36.714 1.00 41.74 1162 LYS B C 1
ATOM 12887 O O . LYS B 1 803 ? 26.598 66.050 36.115 1.00 41.56 1162 LYS B O 1
ATOM 12889 N N . GLU B 1 804 ? 28.588 65.038 36.521 1.00 36.53 1163 GLU B N 1
ATOM 12890 C CA . GLU B 1 804 ? 28.384 63.971 35.546 1.00 35.15 1163 GLU B CA 1
ATOM 12891 C C . GLU B 1 804 ? 29.083 62.694 35.986 1.00 35.25 1163 GLU B C 1
ATOM 12892 O O . GLU B 1 804 ? 30.153 62.757 36.594 1.00 34.57 1163 GLU B O 1
ATOM 12898 N N . LYS B 1 805 ? 28.462 61.547 35.690 1.00 31.61 1164 LYS B N 1
ATOM 12899 C CA . LYS B 1 805 ? 28.985 60.232 36.049 1.00 31.27 1164 LYS B CA 1
ATOM 12900 C C . LYS B 1 805 ? 28.968 59.333 34.849 1.00 34.07 1164 LYS B C 1
ATOM 12901 O O . LYS B 1 805 ? 27.986 59.313 34.095 1.00 33.48 1164 LYS B O 1
ATOM 12907 N N . PHE B 1 806 ? 30.052 58.581 34.677 1.00 29.83 1165 PHE B N 1
ATOM 12908 C CA . PHE B 1 806 ? 30.161 57.651 33.557 1.00 29.08 1165 PHE B CA 1
ATOM 12909 C C . PHE B 1 806 ? 30.583 56.298 34.017 1.00 31.41 1165 PHE B C 1
ATOM 12910 O O . PHE B 1 806 ? 31.484 56.195 34.845 1.00 31.78 1165 PHE B O 1
ATOM 12918 N N . TRP B 1 807 ? 29.955 55.263 33.459 1.00 27.34 1166 TRP B N 1
ATOM 12919 C CA . TRP B 1 807 ? 30.398 53.886 33.655 1.00 26.16 1166 TRP B CA 1
ATOM 12920 C C . TRP B 1 807 ? 31.372 53.608 32.519 1.00 29.57 1166 TRP B C 1
ATOM 12921 O O . TRP B 1 807 ? 30.974 53.658 31.357 1.00 29.26 1166 TRP B O 1
ATOM 12932 N N . VAL B 1 808 ? 32.647 53.360 32.841 1.00 26.16 1167 VAL B N 1
ATOM 12933 C CA . VAL B 1 808 ? 33.687 53.150 31.833 1.00 25.82 1167 VAL B CA 1
ATOM 12934 C C . VAL B 1 808 ? 34.096 51.686 31.836 1.00 27.00 1167 VAL B C 1
ATOM 12935 O O . VAL B 1 808 ? 34.402 51.134 32.894 1.00 26.38 1167 VAL B O 1
ATOM 12939 N N . GLN B 1 809 ? 34.099 51.050 30.659 1.00 23.83 1168 GLN B N 1
ATOM 12940 C CA . GLN B 1 809 ? 34.511 49.658 30.556 1.00 22.18 1168 GLN B CA 1
ATOM 12941 C C . GLN B 1 809 ? 35.208 49.408 29.231 1.00 24.92 1168 GLN B C 1
ATOM 12942 O O . GLN B 1 809 ? 34.932 50.094 28.242 1.00 24.97 1168 GLN B O 1
ATOM 12948 N N . GLU B 1 810 ? 36.090 48.408 29.197 1.00 22.95 1169 GLU B N 1
ATOM 12949 C CA . GLU B 1 810 ? 36.720 48.091 27.928 1.00 25.03 1169 GLU B CA 1
ATOM 12950 C C . GLU B 1 810 ? 35.828 47.130 27.118 1.00 25.38 1169 GLU B C 1
ATOM 12951 O O . GLU B 1 810 ? 35.999 47.011 25.911 1.00 24.18 1169 GLU B O 1
ATOM 12957 N N . GLU B 1 811 ? 34.864 46.457 27.764 1.00 22.22 1170 GLU B N 1
ATOM 12958 C CA . GLU B 1 811 ? 34.040 45.487 27.037 1.00 20.09 1170 GLU B CA 1
ATOM 12959 C C . GLU B 1 811 ? 33.047 46.162 26.088 1.00 21.87 1170 GLU B C 1
ATOM 12960 O O . GLU B 1 811 ? 32.631 47.297 26.349 1.00 23.19 1170 GLU B O 1
ATOM 12966 N N . PRO B 1 812 ? 32.644 45.472 24.998 1.00 19.33 1171 PRO B N 1
ATOM 12967 C CA . PRO B 1 812 ? 31.560 45.997 24.130 1.00 19.67 1171 PRO B CA 1
ATOM 12968 C C . PRO B 1 812 ? 30.304 46.367 24.935 1.00 22.80 1171 PRO B C 1
ATOM 12969 O O . PRO B 1 812 ? 30.094 45.822 26.028 1.00 22.76 1171 PRO B O 1
ATOM 12973 N N . ALA B 1 813 ? 29.475 47.271 24.394 1.00 21.96 1172 ALA B N 1
ATOM 12974 C CA . ALA B 1 813 ? 28.297 47.826 25.085 1.00 22.71 1172 ALA B CA 1
ATOM 12975 C C . ALA B 1 813 ? 27.272 46.767 25.506 1.00 24.49 1172 ALA B C 1
ATOM 12976 O O . ALA B 1 813 ? 26.523 47.011 26.456 1.00 24.86 1172 ALA B O 1
ATOM 12978 N N . ASN B 1 814 ? 27.187 45.637 24.764 1.00 22.39 1173 ASN B N 1
ATOM 12979 C CA . ASN B 1 814 ? 26.260 44.545 25.086 1.00 23.13 1173 ASN B CA 1
ATOM 12980 C C . ASN B 1 814 ? 26.911 43.517 26.011 1.00 24.07 1173 ASN B C 1
ATOM 12981 O O . ASN B 1 814 ? 26.325 42.466 26.304 1.00 24.45 1173 ASN B O 1
ATOM 12986 N N . GLN B 1 815 ? 28.114 43.841 26.514 1.00 20.22 1174 GLN B N 1
ATOM 12987 C CA . GLN B 1 815 ? 28.903 42.934 27.349 1.00 19.91 1174 GLN B CA 1
ATOM 12988 C C . GLN B 1 815 ? 29.433 43.678 28.584 1.00 21.92 1174 GLN B C 1
ATOM 12989 O O . GLN B 1 815 ? 29.103 44.844 28.774 1.00 22.86 1174 GLN B O 1
ATOM 12995 N N . GLY B 1 816 ? 30.241 42.995 29.407 1.00 21.37 1175 GLY B N 1
ATOM 12996 C CA . GLY B 1 816 ? 30.743 43.615 30.633 1.00 21.91 1175 GLY B CA 1
ATOM 12997 C C . GLY B 1 816 ? 29.627 43.884 31.622 1.00 25.80 1175 GLY B C 1
ATOM 12998 O O . GLY B 1 816 ? 28.585 43.213 31.591 1.00 24.29 1175 GLY B O 1
ATOM 12999 N N . ALA B 1 817 ? 29.841 44.862 32.503 1.00 22.17 1176 ALA B N 1
ATOM 13000 C CA . ALA B 1 817 ? 28.848 45.146 33.538 1.00 23.75 1176 ALA B CA 1
ATOM 13001 C C . ALA B 1 817 ? 27.763 46.117 33.079 1.00 26.17 1176 ALA B C 1
ATOM 13002 O O . ALA B 1 817 ? 26.718 46.181 33.727 1.00 26.23 1176 ALA B O 1
ATOM 13004 N N . TRP B 1 818 ? 27.971 46.873 31.977 1.00 23.45 1177 TRP B N 1
ATOM 13005 C CA . TRP B 1 818 ? 26.972 47.871 31.554 1.00 23.86 1177 TRP B CA 1
ATOM 13006 C C . TRP B 1 818 ? 25.534 47.308 31.381 1.00 25.97 1177 TRP B C 1
ATOM 13007 O O . TRP B 1 818 ? 24.614 47.943 31.909 1.00 26.96 1177 TRP B O 1
ATOM 13018 N N . PRO B 1 819 ? 25.286 46.180 30.688 1.00 24.41 1178 PRO B N 1
ATOM 13019 C CA . PRO B 1 819 ? 23.891 45.728 30.522 1.00 25.28 1178 PRO B CA 1
ATOM 13020 C C . PRO B 1 819 ? 23.147 45.574 31.840 1.00 30.50 1178 PRO B C 1
ATOM 13021 O O . PRO B 1 819 ? 21.969 45.913 31.885 1.00 31.98 1178 PRO B O 1
ATOM 13025 N N . SER B 1 820 ? 23.825 45.163 32.920 1.00 24.85 1179 SER B N 1
ATOM 13026 C CA . SER B 1 820 ? 23.093 45.076 34.193 1.00 24.86 1179 SER B CA 1
ATOM 13027 C C . SER B 1 820 ? 23.171 46.388 34.966 1.00 28.14 1179 SER B C 1
ATOM 13028 O O . SER B 1 820 ? 22.140 46.839 35.442 1.00 28.57 1179 SER B O 1
ATOM 13031 N N . PHE B 1 821 ? 24.368 47.002 35.096 1.00 24.46 1180 PHE B N 1
ATOM 13032 C CA . PHE B 1 821 ? 24.519 48.250 35.865 1.00 24.63 1180 PHE B CA 1
ATOM 13033 C C . PHE B 1 821 ? 23.775 49.443 35.270 1.00 29.91 1180 PHE B C 1
ATOM 13034 O O . PHE B 1 821 ? 23.264 50.272 36.030 1.00 29.16 1180 PHE B O 1
ATOM 13042 N N . GLY B 1 822 ? 23.726 49.528 33.930 1.00 28.27 1181 GLY B N 1
ATOM 13043 C CA . GLY B 1 822 ? 23.015 50.602 33.236 1.00 28.41 1181 GLY B CA 1
ATOM 13044 C C . GLY B 1 822 ? 21.541 50.615 33.593 1.00 31.86 1181 GLY B C 1
ATOM 13045 O O . GLY B 1 822 ? 20.895 51.668 33.630 1.00 32.09 1181 GLY B O 1
ATOM 13046 N N . LEU B 1 823 ? 21.008 49.426 33.877 1.00 30.58 1182 LEU B N 1
ATOM 13047 C CA . LEU B 1 823 ? 19.611 49.277 34.262 1.00 31.80 1182 LEU B CA 1
ATOM 13048 C C . LEU B 1 823 ? 19.425 49.338 35.789 1.00 36.30 1182 LEU B C 1
ATOM 13049 O O . LEU B 1 823 ? 18.499 50.009 36.252 1.00 37.96 1182 LEU B O 1
ATOM 13054 N N . THR B 1 824 ? 20.291 48.681 36.574 1.00 31.83 1183 THR B N 1
ATOM 13055 C CA . THR B 1 824 ? 20.091 48.603 38.027 1.00 31.61 1183 THR B CA 1
ATOM 13056 C C . THR B 1 824 ? 20.553 49.816 38.829 1.00 36.03 1183 THR B C 1
ATOM 13057 O O . THR B 1 824 ? 19.856 50.168 39.782 1.00 36.70 1183 THR B O 1
ATOM 13061 N N . LEU B 1 825 ? 21.719 50.414 38.510 1.00 31.24 1184 LEU B N 1
ATOM 13062 C CA . LEU B 1 825 ? 22.248 51.552 39.281 1.00 31.35 1184 LEU B CA 1
ATOM 13063 C C . LEU B 1 825 ? 21.250 52.731 39.307 1.00 36.53 1184 LEU B C 1
ATOM 13064 O O . LEU B 1 825 ? 20.953 53.191 40.417 1.00 37.59 1184 LEU B O 1
ATOM 13069 N N . PRO B 1 826 ? 20.627 53.190 38.184 1.00 33.45 1185 PRO B N 1
ATOM 13070 C CA . PRO B 1 826 ? 19.658 54.298 38.304 1.00 33.98 1185 PRO B CA 1
ATOM 13071 C C . PRO B 1 826 ? 18.369 53.901 39.026 1.00 41.81 1185 PRO B C 1
ATOM 13072 O O . PRO B 1 826 ? 17.695 54.785 39.540 1.00 43.41 1185 PRO B O 1
ATOM 13076 N N . GLU B 1 827 ? 18.036 52.602 39.096 1.00 40.42 1186 GLU B N 1
ATOM 13077 C CA . GLU B 1 827 ? 16.832 52.142 39.805 1.00 41.55 1186 GLU B CA 1
ATOM 13078 C C . GLU B 1 827 ? 17.070 52.015 41.325 1.00 45.90 1186 GLU B C 1
ATOM 13079 O O . GLU B 1 827 ? 16.234 52.478 42.100 1.00 45.51 1186 GLU B O 1
ATOM 13081 N N . ILE B 1 828 ? 18.195 51.398 41.752 1.00 42.13 1187 ILE B N 1
ATOM 13082 C CA . ILE B 1 828 ? 18.481 51.158 43.183 1.00 42.60 1187 ILE B CA 1
ATOM 13083 C C . ILE B 1 828 ? 19.041 52.409 43.902 1.00 45.70 1187 ILE B C 1
ATOM 13084 O O . ILE B 1 828 ? 18.792 52.573 45.103 1.00 45.39 1187 ILE B O 1
ATOM 13089 N N . LEU B 1 829 ? 19.776 53.284 43.189 1.00 41.00 1188 LEU B N 1
ATOM 13090 C CA . LEU B 1 829 ? 20.335 54.517 43.770 1.00 41.11 1188 LEU B CA 1
ATOM 13091 C C . LEU B 1 829 ? 19.959 55.728 42.879 1.00 43.04 1188 LEU B C 1
ATOM 13092 O O . LEU B 1 829 ? 20.846 56.356 42.305 1.00 39.85 1188 LEU B O 1
ATOM 13097 N N . PRO B 1 830 ? 18.644 56.053 42.736 1.00 43.12 1189 PRO B N 1
ATOM 13098 C CA . PRO B 1 830 ? 18.236 57.148 41.831 1.00 44.03 1189 PRO B CA 1
ATOM 13099 C C . PRO B 1 830 ? 18.812 58.525 42.147 1.00 49.66 1189 PRO B C 1
ATOM 13100 O O . PRO B 1 830 ? 19.013 59.307 41.221 1.00 49.03 1189 PRO B O 1
ATOM 13104 N N . ASP B 1 831 ? 19.118 58.821 43.421 1.00 47.34 1190 ASP B N 1
ATOM 13105 C CA . ASP B 1 831 ? 19.668 60.130 43.767 1.00 47.48 1190 ASP B CA 1
ATOM 13106 C C . ASP B 1 831 ? 21.160 60.238 43.417 1.00 50.12 1190 ASP B C 1
ATOM 13107 O O . ASP B 1 831 ? 21.717 61.336 43.460 1.00 50.45 1190 ASP B O 1
ATOM 13112 N N . HIS B 1 832 ? 21.792 59.119 43.020 1.00 44.47 1191 HIS B N 1
ATOM 13113 C CA . HIS B 1 832 ? 23.202 59.112 42.643 1.00 43.75 1191 HIS B CA 1
ATOM 13114 C C . HIS B 1 832 ? 23.407 58.798 41.164 1.00 45.46 1191 HIS B C 1
ATOM 13115 O O . HIS B 1 832 ? 24.319 59.353 40.551 1.00 45.25 1191 HIS B O 1
ATOM 13122 N N . PHE B 1 833 ? 22.578 57.909 40.589 1.00 38.94 1192 PHE B N 1
ATOM 13123 C CA . PHE B 1 833 ? 22.850 57.464 39.228 1.00 37.68 1192 PHE B CA 1
ATOM 13124 C C . PHE B 1 833 ? 21.805 57.825 38.168 1.00 42.67 1192 PHE B C 1
ATOM 13125 O O . PHE B 1 833 ? 21.891 57.294 37.057 1.00 41.31 1192 PHE B O 1
ATOM 13133 N N . THR B 1 834 ? 20.908 58.792 38.436 1.00 40.81 1193 THR B N 1
ATOM 13134 C CA . THR B 1 834 ? 20.037 59.247 37.357 1.00 41.54 1193 THR B CA 1
ATOM 13135 C C . THR B 1 834 ? 20.956 60.029 36.409 1.00 45.92 1193 THR B C 1
ATOM 13136 O O . THR B 1 834 ? 21.765 60.830 36.876 1.00 46.41 1193 THR B O 1
ATOM 13140 N N . GLY B 1 835 ? 20.900 59.714 35.123 1.00 41.79 1194 GLY B N 1
ATOM 13141 C CA . GLY B 1 835 ? 21.743 60.378 34.135 1.00 41.15 1194 GLY B CA 1
ATOM 13142 C C . GLY B 1 835 ? 23.069 59.681 33.876 1.00 41.16 1194 GLY B C 1
ATOM 13143 O O . GLY B 1 835 ? 23.897 60.204 33.122 1.00 40.77 1194 GLY B O 1
ATOM 13144 N N . LEU B 1 836 ? 23.294 58.501 34.504 1.00 35.49 1195 LEU B N 1
ATOM 13145 C CA . LEU B 1 836 ? 24.524 57.723 34.306 1.00 33.75 1195 LEU B CA 1
ATOM 13146 C C . LEU B 1 836 ? 24.672 57.374 32.816 1.00 36.48 1195 LEU B C 1
ATOM 13147 O O . LEU B 1 836 ? 23.712 56.898 32.200 1.00 35.64 1195 LEU B O 1
ATOM 13152 N N . LYS B 1 837 ? 25.858 57.645 32.240 1.00 31.55 1196 LYS B N 1
ATOM 13153 C CA . LYS B 1 837 ? 26.121 57.360 30.830 1.00 29.81 1196 LYS B CA 1
ATOM 13154 C C . LYS B 1 837 ? 27.224 56.321 30.683 1.00 31.40 1196 LYS B C 1
ATOM 13155 O O . LYS B 1 837 ? 28.073 56.165 31.566 1.00 31.71 1196 LYS B O 1
ATOM 13161 N N . ARG B 1 838 ? 27.215 55.614 29.558 1.00 28.39 1197 ARG B N 1
ATOM 13162 C CA . ARG B 1 838 ? 28.188 54.571 29.266 1.00 27.78 1197 ARG B CA 1
ATOM 13163 C C . ARG B 1 838 ? 29.333 55.085 28.380 1.00 31.01 1197 ARG B C 1
ATOM 13164 O O . ARG B 1 838 ? 29.103 55.834 27.434 1.00 30.69 1197 ARG B O 1
ATOM 13172 N N . ILE B 1 839 ? 30.561 54.628 28.678 1.00 26.99 1198 ILE B N 1
ATOM 13173 C CA . ILE B 1 839 ? 31.745 54.789 27.837 1.00 26.48 1198 ILE B CA 1
ATOM 13174 C C . ILE B 1 839 ? 32.292 53.373 27.651 1.00 28.48 1198 ILE B C 1
ATOM 13175 O O . ILE B 1 839 ? 32.702 52.749 28.625 1.00 27.87 1198 ILE B O 1
ATOM 13180 N N . SER B 1 840 ? 32.253 52.838 26.415 1.00 24.36 1199 SER B N 1
ATOM 13181 C CA . SER B 1 840 ? 32.715 51.475 26.182 1.00 23.72 1199 SER B CA 1
ATOM 13182 C C . SER B 1 840 ? 33.042 51.252 24.718 1.00 25.40 1199 SER B C 1
ATOM 13183 O O . SER B 1 840 ? 32.907 52.165 23.904 1.00 25.69 1199 SER B O 1
ATOM 13186 N N . ARG B 1 841 ? 33.413 50.008 24.372 1.00 24.44 1200 ARG B N 1
ATOM 13187 C CA . ARG B 1 841 ? 33.514 49.627 22.970 1.00 22.77 1200 ARG B CA 1
ATOM 13188 C C . ARG B 1 841 ? 32.091 49.536 22.433 1.00 25.36 1200 ARG B C 1
ATOM 13189 O O . ARG B 1 841 ? 31.138 49.398 23.222 1.00 24.10 1200 ARG B O 1
ATOM 13197 N N . ARG B 1 842 ? 31.924 49.600 21.107 1.00 24.92 1201 ARG B N 1
ATOM 13198 C CA . ARG B 1 842 ? 30.589 49.460 20.496 1.00 24.10 1201 ARG B CA 1
ATOM 13199 C C . ARG B 1 842 ? 30.014 48.069 20.838 1.00 25.90 1201 ARG B C 1
ATOM 13200 O O . ARG B 1 842 ? 30.780 47.175 21.205 1.00 24.08 1201 ARG B O 1
ATOM 13208 N N . ALA B 1 843 ? 28.699 47.863 20.680 1.00 23.75 1202 ALA B N 1
ATOM 13209 C CA . ALA B 1 843 ? 28.161 46.494 20.839 1.00 23.57 1202 ALA B CA 1
ATOM 13210 C C . ALA B 1 843 ? 28.798 45.618 19.757 1.00 25.24 1202 ALA B C 1
ATOM 13211 O O . ALA B 1 843 ? 29.017 46.086 18.628 1.00 24.12 1202 ALA B O 1
ATOM 13213 N N . MET B 1 844 ? 29.173 44.392 20.120 1.00 20.81 1203 MET B N 1
ATOM 13214 C CA . MET B 1 844 ? 29.856 43.485 19.201 1.00 19.68 1203 MET B CA 1
ATOM 13215 C C . MET B 1 844 ? 29.307 42.084 19.314 1.00 22.85 1203 MET B C 1
ATOM 13216 O O . MET B 1 844 ? 28.915 41.647 20.408 1.00 22.02 1203 MET B O 1
ATOM 13221 N N . SER B 1 845 ? 29.293 41.369 18.173 1.00 20.01 1204 SER B N 1
ATOM 13222 C CA . SER B 1 845 ? 28.865 39.959 18.135 1.00 19.23 1204 SER B CA 1
ATOM 13223 C C . SER B 1 845 ? 29.903 39.083 18.824 1.00 24.83 1204 SER B C 1
ATOM 13224 O O . SER B 1 845 ? 29.548 38.136 19.526 1.00 27.24 1204 SER B O 1
ATOM 13227 N N . ALA B 1 846 ? 31.186 39.417 18.658 1.00 21.51 1205 ALA B N 1
ATOM 13228 C CA . ALA B 1 846 ? 32.248 38.676 19.340 1.00 20.48 1205 ALA B CA 1
ATOM 13229 C C . ALA B 1 846 ? 32.723 39.486 20.553 1.00 22.44 1205 ALA B C 1
ATOM 13230 O O . ALA B 1 846 ? 32.453 40.700 20.626 1.00 22.44 1205 ALA B O 1
ATOM 13232 N N . PRO B 1 847 ? 33.525 38.901 21.461 1.00 20.61 1206 PRO B N 1
ATOM 13233 C CA . PRO B 1 847 ? 34.009 39.690 22.613 1.00 20.36 1206 PRO B CA 1
ATOM 13234 C C . PRO B 1 847 ? 35.048 40.769 22.265 1.00 23.56 1206 PRO B C 1
ATOM 13235 O O . PRO B 1 847 ? 35.225 41.692 23.053 1.00 24.15 1206 PRO B O 1
ATOM 13239 N N . SER B 1 848 ? 35.740 40.660 21.112 1.00 21.17 1207 SER B N 1
ATOM 13240 C CA . SER B 1 848 ? 36.759 41.644 20.699 1.00 21.86 1207 SER B CA 1
ATOM 13241 C C . SER B 1 848 ? 37.123 41.469 19.241 1.00 24.71 1207 SER B C 1
ATOM 13242 O O . SER B 1 848 ? 36.745 40.479 18.619 1.00 22.45 1207 SER B O 1
ATOM 13245 N N . SER B 1 849 ? 37.939 42.395 18.723 1.00 22.30 1208 SER B N 1
ATOM 13246 C CA . SER B 1 849 ? 38.525 42.275 17.394 1.00 21.50 1208 SER B CA 1
ATOM 13247 C C . SER B 1 849 ? 39.566 41.146 17.395 1.00 24.21 1208 SER B C 1
ATOM 13248 O O . SER B 1 849 ? 40.131 40.812 18.444 1.00 25.27 1208 SER B O 1
ATOM 13251 N N . GLY B 1 850 ? 39.873 40.625 16.225 1.00 20.93 1209 GLY B N 1
ATOM 13252 C CA . GLY B 1 850 ? 40.901 39.603 16.089 1.00 21.37 1209 GLY B CA 1
ATOM 13253 C C . GLY B 1 850 ? 42.289 40.221 15.998 1.00 26.97 1209 GLY B C 1
ATOM 13254 O O . GLY B 1 850 ? 43.285 39.511 16.133 1.00 28.66 1209 GLY B O 1
ATOM 13255 N N . SER B 1 851 ? 42.372 41.539 15.756 1.00 24.42 1210 SER B N 1
ATOM 13256 C CA . SER B 1 851 ? 43.647 42.229 15.529 1.00 24.77 1210 SER B CA 1
ATOM 13257 C C . SER B 1 851 ? 44.148 42.991 16.755 1.00 27.52 1210 SER B C 1
ATOM 13258 O O . SER B 1 851 ? 43.391 43.779 17.325 1.00 25.84 1210 SER B O 1
ATOM 13261 N N . SER B 1 852 ? 45.434 42.787 17.137 1.00 24.13 1211 SER B N 1
ATOM 13262 C CA A SER B 1 852 ? 46.013 43.497 18.284 0.50 24.38 1211 SER B CA 1
ATOM 13263 C CA B SER B 1 852 ? 46.008 43.499 18.285 0.50 24.45 1211 SER B CA 1
ATOM 13264 C C . SER B 1 852 ? 46.095 45.001 17.993 1.00 26.53 1211 SER B C 1
ATOM 13265 O O . SER B 1 852 ? 45.912 45.819 18.905 1.00 26.51 1211 SER B O 1
ATOM 13270 N N . LYS B 1 853 ? 46.369 45.373 16.729 1.00 23.90 1212 LYS B N 1
ATOM 13271 C CA . LYS B 1 853 ? 46.461 46.794 16.374 1.00 23.64 1212 LYS B CA 1
ATOM 13272 C C . LYS B 1 853 ? 45.086 47.480 16.461 1.00 27.24 1212 LYS B C 1
ATOM 13273 O O . LYS B 1 853 ? 44.998 48.630 16.914 1.00 26.94 1212 LYS B O 1
ATOM 13279 N N . VAL B 1 854 ? 44.021 46.778 16.034 1.00 24.08 1213 VAL B N 1
ATOM 13280 C CA . VAL B 1 854 ? 42.652 47.306 16.105 1.00 23.98 1213 VAL B CA 1
ATOM 13281 C C . VAL B 1 854 ? 42.243 47.445 17.576 1.00 26.38 1213 VAL B C 1
ATOM 13282 O O . VAL B 1 854 ? 41.688 48.472 17.965 1.00 26.88 1213 VAL B O 1
ATOM 13286 N N . HIS B 1 855 ? 42.572 46.443 18.402 1.00 23.26 1214 HIS B N 1
ATOM 13287 C CA . HIS B 1 855 ? 42.308 46.520 19.844 1.00 22.35 1214 HIS B CA 1
ATOM 13288 C C . HIS B 1 855 ? 42.915 47.813 20.419 1.00 25.45 1214 HIS B C 1
ATOM 13289 O O . HIS B 1 855 ? 42.255 48.515 21.177 1.00 25.45 1214 HIS B O 1
ATOM 13296 N N . ALA B 1 856 ? 44.193 48.092 20.076 1.00 23.54 1215 ALA B N 1
ATOM 13297 C CA . ALA B 1 856 ? 44.916 49.241 20.634 1.00 24.91 1215 ALA B CA 1
ATOM 13298 C C . ALA B 1 856 ? 44.244 50.593 20.296 1.00 29.63 1215 ALA B C 1
ATOM 13299 O O . ALA B 1 856 ? 44.158 51.453 21.183 1.00 28.30 1215 ALA B O 1
ATOM 13301 N N . VAL B 1 857 ? 43.747 50.763 19.043 1.00 27.48 1216 VAL B N 1
ATOM 13302 C CA A VAL B 1 857 ? 43.073 51.997 18.595 0.50 27.05 1216 VAL B CA 1
ATOM 13303 C CA B VAL B 1 857 ? 43.104 52.026 18.650 0.50 26.99 1216 VAL B CA 1
ATOM 13304 C C . VAL B 1 857 ? 41.753 52.148 19.363 1.00 29.07 1216 VAL B C 1
ATOM 13305 O O . VAL B 1 857 ? 41.424 53.246 19.828 1.00 29.13 1216 VAL B O 1
ATOM 13312 N N . GLU B 1 858 ? 41.003 51.027 19.499 1.00 24.98 1217 GLU B N 1
ATOM 13313 C CA . GLU B 1 858 ? 39.722 51.045 20.221 1.00 24.31 1217 GLU B CA 1
ATOM 13314 C C . GLU B 1 858 ? 39.940 51.387 21.698 1.00 28.25 1217 GLU B C 1
ATOM 13315 O O . GLU B 1 858 ? 39.152 52.125 22.278 1.00 30.04 1217 GLU B O 1
ATOM 13321 N N . GLN B 1 859 ? 41.020 50.855 22.301 1.00 26.51 1218 GLN B N 1
ATOM 13322 C CA . GLN B 1 859 ? 41.324 51.094 23.719 1.00 26.25 1218 GLN B CA 1
ATOM 13323 C C . GLN B 1 859 ? 41.619 52.570 23.962 1.00 30.23 1218 GLN B C 1
ATOM 13324 O O . GLN B 1 859 ? 41.152 53.142 24.949 1.00 29.99 1218 GLN B O 1
ATOM 13330 N N . GLN B 1 860 ? 42.397 53.184 23.054 1.00 27.76 1219 GLN B N 1
ATOM 13331 C CA . GLN B 1 860 ? 42.756 54.600 23.167 1.00 28.77 1219 GLN B CA 1
ATOM 13332 C C . GLN B 1 860 ? 41.511 55.491 23.021 1.00 33.11 1219 GLN B C 1
ATOM 13333 O O . GLN B 1 860 ? 41.438 56.534 23.699 1.00 33.24 1219 GLN B O 1
ATOM 13339 N N . GLU B 1 861 ? 40.536 55.085 22.183 1.00 29.82 1220 GLU B N 1
ATOM 13340 C CA . GLU B 1 861 ? 39.269 55.819 22.008 1.00 30.63 1220 GLU B CA 1
ATOM 13341 C C . GLU B 1 861 ? 38.503 55.922 23.315 1.00 32.52 1220 GLU B C 1
ATOM 13342 O O . GLU B 1 861 ? 37.927 56.964 23.602 1.00 31.88 1220 GLU B O 1
ATOM 13348 N N . ILE B 1 862 ? 38.471 54.827 24.094 1.00 29.69 1221 ILE B N 1
ATOM 13349 C CA . ILE B 1 862 ? 37.770 54.818 25.389 1.00 28.14 1221 ILE B CA 1
ATOM 13350 C C . ILE B 1 862 ? 38.432 55.826 26.339 1.00 31.18 1221 ILE B C 1
ATOM 13351 O O . ILE B 1 862 ? 37.732 56.623 26.979 1.00 30.52 1221 ILE B O 1
ATOM 13356 N N . LEU B 1 863 ? 39.776 55.786 26.424 1.00 29.15 1222 LEU B N 1
ATOM 13357 C CA . LEU B 1 863 ? 40.535 56.676 27.308 1.00 30.37 1222 LEU B CA 1
ATOM 13358 C C . LEU B 1 863 ? 40.319 58.147 26.908 1.00 35.01 1222 LEU B C 1
ATOM 13359 O O . LEU B 1 863 ? 40.080 58.989 27.778 1.00 34.93 1222 LEU B O 1
ATOM 13364 N N . ASP B 1 864 ? 40.358 58.439 25.590 1.00 32.25 1223 ASP B N 1
ATOM 13365 C CA . ASP B 1 864 ? 40.143 59.796 25.075 1.00 32.03 1223 ASP B CA 1
ATOM 13366 C C . ASP B 1 864 ? 38.717 60.289 25.364 1.00 36.83 1223 ASP B C 1
ATOM 13367 O O . ASP B 1 864 ? 38.548 61.458 25.733 1.00 37.30 1223 ASP B O 1
ATOM 13372 N N . THR B 1 865 ? 37.709 59.404 25.243 1.00 33.50 1224 THR B N 1
ATOM 13373 C CA . THR B 1 865 ? 36.306 59.753 25.518 1.00 32.83 1224 THR B CA 1
ATOM 13374 C C . THR B 1 865 ? 36.111 60.053 27.016 1.00 36.44 1224 THR B C 1
ATOM 13375 O O . THR B 1 865 ? 35.442 61.031 27.350 1.00 36.23 1224 THR B O 1
ATOM 13379 N N . ALA B 1 866 ? 36.719 59.244 27.901 1.00 32.31 1225 ALA B N 1
ATOM 13380 C CA . ALA B 1 866 ? 36.602 59.418 29.363 1.00 32.14 1225 ALA B CA 1
ATOM 13381 C C . ALA B 1 866 ? 37.168 60.753 29.838 1.00 36.08 1225 ALA B C 1
ATOM 13382 O O . ALA B 1 866 ? 36.655 61.324 30.807 1.00 35.26 1225 ALA B O 1
ATOM 13384 N N . PHE B 1 867 ? 38.208 61.253 29.152 1.00 33.87 1226 PHE B N 1
ATOM 13385 C CA . PHE B 1 867 ? 38.853 62.518 29.513 1.00 33.83 1226 PHE B CA 1
ATOM 13386 C C . PHE B 1 867 ? 38.546 63.646 28.510 1.00 39.74 1226 PHE B C 1
ATOM 13387 O O . PHE B 1 867 ? 39.156 64.713 28.587 1.00 41.44 1226 PHE B O 1
ATOM 13395 N N . GLY B 1 868 ? 37.556 63.433 27.646 1.00 36.05 1227 GLY B N 1
ATOM 13396 C CA . GLY B 1 868 ? 37.155 64.416 26.640 1.00 41.94 1227 GLY B CA 1
ATOM 13397 C C . GLY B 1 868 ? 36.026 65.319 27.092 1.00 80.27 1227 GLY B C 1
ATOM 13398 O O . GLY B 1 868 ? 35.977 65.725 28.253 1.00 51.93 1227 GLY B O 1
#

GO terms:
  GO:0004591 oxoglutarate dehydrogenase (succinyl-transferring) activity (F, EXP)
  GO:0008683 2-oxoglutarate decarboxylase activity (F, EXP)
  GO:0004149 dihydrolipoyllysine-residue succinyltransferase activity (F, EXP)
  GO:0050439 2-hydroxy-3-oxoadipate synthase activity (F, EXP)

Nearest PDB structures (foldseek):
  6r29-assembly1_B  TM=9.939E-01  e=0.000E+00  Mycolicibacterium smegmatis MC2 155
  6r2b-assembly1_B  TM=9.995E-01  e=0.000E+00  Mycolicibacterium smegmatis MC2 155
  2y0p-assembly2_C  TM=9.994E-01  e=0.000E+00  Mycolicibacterium smegmatis MC2 155
  6r2b-assembly2_C  TM=9.947E-01  e=0.000E+00  Mycolicibacterium smegmatis MC2 155
  2y0p-assembly1_B  TM=9.983E-01  e=0.000E+00  Mycolicibacterium smegmatis MC2 155

InterPro domains:
  IPR001017 Dehydrogenase, E1 component [PF00676] (487-815)
  IPR001078 2-oxoacid dehydrogenase acyltransferase, catalytic domain [PF00198] (100-334)
  IPR005475 Transketolase-like, pyrimidine-binding domain [PF02779] (876-1074)
  IPR005475 Transketolase-like, pyrimidine-binding domain [SM00861] (876-1075)
  IPR011603 2-oxoglutarate dehydrogenase E1 component [PIRSF000157] (6-1226)
  IPR011603 2-oxoglutarate dehydrogenase E1 component [PTHR23152] (8-1226)
  IPR011603 2-oxoglutarate dehydrogenase E1 component [TIGR00239] (365-1225)
  IPR023213 Chloramphenicol acetyltransferase-like domain superfamily [G3DSA:3.30.559.10] (84-343)
  IPR029061 Thiamin diphosphate-binding fold [SSF52518] (400-812)
  IPR029061 Thiamin diphosphate-binding fold [SSF52518] (865-1081)
  IPR031717 2-oxoglutarate dehydrogenase E1 component/KDG, C-terminal [PF16870] (1080-1226)
  IPR032106 2-oxoglutarate dehydrogenase E1 component, N-terminal domain [PF16078] (8-37)
  IPR042179 Multifunctional 2-oxoglutarate metabolism enzyme, C-terminal domain superfamily [G3DSA:3.40.50.11610] (1012-1225)